Protein 3CER (pdb70)

CATH classification: 3.30.420.40 (+1 more: 3.30.420.150)

InterPro domains:
  IPR003695 Ppx/GppA phosphatase, N-terminal [PF02541] (22-323)
  IPR043129 ATPase, nucleotide binding domain [SSF53067] (8-129)
  IPR043129 ATPase, nucleotide binding domain [SSF53067] (137-329)
  IPR050273 GppA/Ppx guanosine pentaphosphate hydrolase [PTHR30005] (5-296)

Foldseek 3Di:
DKFKEKEWEAEQQWIKIFIGIADPVQGGPDPIDIDGLRQLACCLPVLAGDPSSLVSVVVVLLVNLVVCVVDDGPYYAYEYEDSLVRHPCNVVSQVSSCVRNVDRHDYDDQQVLQLLQLCFFPVDDDCVPDFDQEWEWEAAQFKIKTWTADRCPVHRSSHTPFMDMGAHLNNCVVFCPDFQRDPVSLVVLLVVLVVVVVVRCVTDLLLRGPAYEYEDDLQQLCCVLPPQAADQVVQAFDKDWLVSLLVVLVVLLGHLVVQVNRNNRDPSCSSRSNRSSSNVNNVQVVSQVSNCVVPNGGGTIHGYHHTGNRSSRRNVVRVVVVPD/DKWKEKEWEAEQQKIKIFIDIQDPVGGGPDPIDMDRLNQNPPLVPVLATDPSSLVSVLVVLLVVLVVCVVPPGDYYAAEYELVQNSHPCSVVSQVSSCVSRVDGYHHDDPVVLLLLFLCFQPVPDDCVPAFDQEWEWEADQAKIKIWTADRCPPGNSSHTPFMDMGHHLNVLVVQCDDFLRDPVSLVVLLVVLVVVVVVRCVTDQLLRGDAYEYEDDLLQLCCVLPDQAADLPPQAFDKFWLVSLLVVLVVLSRGLVVQVNRNNRDNSCSSRNNSRSSNVNSVQVVSQVSNCVVPNGGHTIHRYHHIGNRSSVCNVVRVVVVVD/DADWFWEKEWEAEQQKIKIFIGIQHPLGGGPDPIDIDGLRQLVCCLPVQAGDPSSLVSVLVVLLVVLVVCVVDDGPYYAYEYEDSLVRHPCNVVSQVSSCVRNVDGYDYDDQQVQQLLQLQFQDRPDPPPVDFDFEWEWEAGQFKIKTWTADRCPVHNSSHTDFMDMGAHLNNCVVFCVDFLRDPVSLVVLLVVLVVVVVVRCVTDLLLRGPAYEYEDDLQLLCCVLPPQAADQVVQAFDKDWLVSLLVVLVVLSRGLVVQVNRHNRPNSCSSRNNSHSSNVNSVLVVSQVSNCVVPNGGHTMHGYHHIGNRSSRCNVVRVVVVVD/DQKFKEKEWEAEQQWIKIFIAIQGPLLGTDDPIDIDGLNQLVCCLVVLAGDPSSLVSVVVVLQVNLVVVVVDDHPYYAAEYEQSLVRHPVVVVSQVVSCVRNVHGYHHDDFVVLQLLFLCFQDPVDPDVVAFDFEWEWEAAQFKIKTWTADRCPPGRSSHTPFMDMGFHLNNCPVACVDFLRDPVSLVVLLVVLLVVVVVRCVGDQLQVGDAYEYEDDLLLLCCVLPPQAESDDVQAFDKDFLVSLLVVLVVLLRHLVVVVNRNHHDPSPSSRNNRHSSNVNSVLVVSQVSNCVRPNGGHTMHGYHHIGNRSSCRSCVGVVVVD/DKEKEKEAAQQWIWIFIGALGGPDDIDIDGLNQLVVCLPVQATDPSSLVSRVVVLLVVLVVCVVDPHPYYAYEYECSLVSHPCSVVRQVVSCVRNPDGYHYDDQQVLQLLQLVFFPVPDDPPPAFDQEWEWEAGQFKIKTWTADRCPVHNSSHTPFMDMGAHLNNCVVFCVDFLRDPVSLVVLLVVLVVVVVVRCVTDLLLRGPAYEYEDDLLLLCCVLPDQAEDDPVQAFDKDFLVSLLVVLVVLSRHLVVVVNRNHHDPSSSSRSNSHSSNVNSVLVVSQVSNCVVPNGGDGIHGYHHIGSRSSVCVPVNVVVD

B-factor: mean 45.7, std 20.5, range [5.38, 118.68]

Radius of gyration: 42.35 Å; Cα contacts (8 Å, |Δi|>4): 3640; chains: 5; bounding box: 99×114×118 Å

Secondary structure (DSSP, 8-state):
--EEEEEEEE-SS-EEEEEEEESTT--EEEEEEEE---TTTTHHHHSS--HHHHHHHHHHHHHHHHHHTTS--SEEEEEE-HHHHH-TTHHHHHHHHHHHHSS--EE--HHHHHHHHHHHHHSS--TTT-PSSEEEEEE-SS-EEEEE---SSSS-TTS-SEEE----S----SS--SSSPPHHHHHHHHHHHHHHHHHHHTTS-GGG-SEEEEESHHHH-------SS--HHHHTT-EEEHHHHHHHHHHHH--HHHHHT-TTS-TTTTTTHHHHHHHHHHHHHHHHHHHHHHHS----EEEEES-SHHHHHHHHHHHHHTT-/--EEEEEEEE-SS-EEEEEEEE-S---EEEEEEEE---TTTTHHHHSS--HHHHHHHHHHHHHHHHHHHHS--SEEEEEE-STTTT-TTHHHHHHHHHHHHSSPPB---HHHHHHHHHHHHHTT--TTT-PSSEEEEEE-SS-EEEEE---SSSS-TTS--EEE----S---TTS--SSSPPHHHHHHHHHHHHHHHHHHHHHS-GGG-SEEEEESHHHH-------SS--HHHHTT-EEEHHHHHHHHHHHH--HHHHTT-TTS-HHHHTTHHHHHHHHHHHHHHHHHHHHHHHS----EEEEES-SHHHHHHHHHHHHHTT-/---EEEEEEEEE-SS-EEEEEEEEETT--EEEEEEEE---TTTTHHHHSS--HHHHHHHHHHHHHHHHHHHHS--SEEEEEE-HHHHH-TTHHHHHHHHHHHHSS--EE--HHHHHHHHHHHHHHSS--TTSPSSEEEEEE-SS-EEEEEE--SSSS-TTSEEEEE----S----SS--SSSPPHHHHHHHHHHHHHHHHHHTTTS-GGG-SEEEEESHHHH-------SS--HHHHTT-EEEHHHHHHHHHHHH--HHHHTT-TTS-TTTTTTHHHHHHHHHHHHHHHHHHHHHHHS----EEEEES-SHHHHHHHHHHHHHHT-/--EEEEEEEEE-SS-EEEEEEEEETT--EEEEEEEE---TTTTHHHH-S--HHHHHHHHHHHHHHHHHHHTS--SEEEEEE-HHHHH-TTHHHHHHHHHHHHSS--EE--HHHHHHHHHHHHHHSS--TTSPSSEEEEEE-SS-EEEEE---SSSS-TTS--EEE----S----SS--SSSPPHHHHHHHHHHHHHHHHHHHHHS-GGG-SEEEEESHHHH--------S-S-GGGTT-EEEHHHHHHHHHHHH--HHHHHT-TTS-GGGTTTHHHHHHHHHHHHHHHHHHHHHHHS----EEEEES--HHHHHHHHHHHHHH-/---EEEEE-SS-EEEEE-----SEEEEEE---TTTTHHHH-S--SSHHHHHHHHHHHHHHHGGGS--S-EEEEE-GGGGS-STHHHHHHHHHTTTSSPPEE--HHHHHHHHHHHHHSS--TTS-PSSEEEEEE-SS-EEEEE---SSSS-TTS--EEE----S----SS--SSSPPHHHHHHHHHHHHHHHHHHTTTS-GGG-SEEEEEHHHHH-------SS--STTTTT-EEEHHHHHHHHHHHH--HHHHTT-TTS-TTTTTTHHHHHHHHHHHHHHHHHHHHHHHS----EEEE-S-SHHHHHHHHHHHHH-

Nearest PDB structures (foldseek):
  1t6c-assembly1_A  TM=7.928E-01  e=6.566E-29  Aquifex aeolicus VF5
  2j4r-assembly2_B  TM=8.210E-01  e=3.905E-28  Aquifex aeolicus
  1t6d-assembly2_B  TM=7.336E-01  e=3.126E-27  Aquifex aeolicus VF5
  7epq-assembly1_B  TM=8.193E-01  e=1.158E-22  Porphyromonas gingivalis ATCC 33277
  3hi0-assembly1_B  TM=8.384E-01  e=1.344E-20  Agrobacterium fabrum str. C58

Solvent-accessible surface area: 65234 Å² total

Structure (mmCIF, N/CA/C/O backbone):
data_3CER
#
_entry.id   3CER
#
_cell.length_a   83.635
_cell.length_b   307.361
_cell.length_c   179.074
_cell.angle_alpha   90.00
_cell.angle_beta   90.00
_cell.angle_gamma   90.00
#
_symmetry.space_group_name_H-M   'C 2 2 21'
#
loop_
_entity.id
_entity.type
_entity.pdbx_description
1 polymer 'Possible exopolyphosphatase-like protein'
2 non-polymer 'SULFATE ION'
3 water water
#
loop_
_atom_site.group_PDB
_atom_site.id
_atom_site.type_symbol
_atom_site.label_atom_id
_atom_site.label_alt_id
_atom_site.label_comp_id
_atom_site.label_asym_id
_atom_site.label_entity_id
_atom_site.label_seq_id
_atom_site.pdbx_PDB_ins_code
_atom_site.Cartn_x
_atom_site.Cartn_y
_atom_site.Cartn_z
_atom_site.occupancy
_atom_site.B_iso_or_equiv
_atom_site.auth_seq_id
_atom_site.auth_comp_id
_atom_site.auth_asym_id
_atom_site.auth_atom_id
_atom_site.pdbx_PDB_model_num
ATOM 1 N N . GLU A 1 14 ? -19.801 36.825 15.158 1.00 66.59 14 GLU A N 1
ATOM 2 C CA . GLU A 1 14 ? -19.496 36.511 13.733 1.00 67.12 14 GLU A CA 1
ATOM 3 C C . GLU A 1 14 ? -18.337 35.521 13.674 1.00 66.02 14 GLU A C 1
ATOM 4 O O . GLU A 1 14 ? -17.282 35.743 14.271 1.00 65.97 14 GLU A O 1
ATOM 10 N N . SER A 1 15 ? -18.546 34.420 12.964 1.00 64.18 15 SER A N 1
ATOM 11 C CA . SER A 1 15 ? -17.519 33.397 12.833 1.00 61.70 15 SER A CA 1
ATOM 12 C C . SER A 1 15 ? -17.750 32.591 11.572 1.00 60.19 15 SER A C 1
ATOM 13 O O . SER A 1 15 ? -18.882 32.233 11.245 1.00 59.96 15 SER A O 1
ATOM 16 N N . VAL A 1 16 ? -16.665 32.302 10.870 1.00 57.89 16 VAL A N 1
ATOM 17 C CA . VAL A 1 16 ? -16.738 31.521 9.653 1.00 54.39 16 VAL A CA 1
ATOM 18 C C . VAL A 1 16 ? -16.159 30.139 9.913 1.00 52.55 16 VAL A C 1
ATOM 19 O O . VAL A 1 16 ? -15.283 29.968 10.764 1.00 51.00 16 VAL A O 1
ATOM 23 N N . THR A 1 17 ? -16.672 29.149 9.192 1.00 50.57 17 THR A N 1
ATOM 24 C CA . THR A 1 17 ? -16.186 27.782 9.312 1.00 47.74 17 THR A CA 1
ATOM 25 C C . THR A 1 17 ? -15.404 27.508 8.030 1.00 45.67 17 THR A C 1
ATOM 26 O O . THR A 1 17 ? -15.966 27.525 6.933 1.00 45.03 17 THR A O 1
ATOM 30 N N . VAL A 1 18 ? -14.105 27.274 8.163 1.00 42.93 18 VAL A N 1
ATOM 31 C CA . VAL A 1 18 ? -13.280 27.038 6.987 1.00 40.33 18 VAL A CA 1
ATOM 32 C C . VAL A 1 18 ? -12.645 25.658 6.935 1.00 38.74 18 VAL A C 1
ATOM 33 O O . VAL A 1 18 ? -12.470 24.989 7.956 1.00 38.82 18 VAL A O 1
ATOM 37 N N . ALA A 1 19 ? -12.312 25.233 5.724 1.00 35.83 19 ALA A N 1
ATOM 38 C CA . ALA A 1 19 ? -11.673 23.946 5.534 1.00 32.09 19 ALA A CA 1
ATOM 39 C C . ALA A 1 19 ? -10.285 24.234 4.990 1.00 29.17 19 ALA A C 1
ATOM 40 O O . ALA A 1 19 ? -10.110 25.134 4.165 1.00 25.23 19 ALA A O 1
ATOM 42 N N . GLY A 1 20 ? -9.299 23.483 5.463 1.00 26.00 20 GLY A N 1
ATOM 43 C CA . GLY A 1 20 ? -7.949 23.687 4.987 1.00 25.63 20 GLY A CA 1
ATOM 44 C C . GLY A 1 20 ? -7.267 22.394 4.598 1.00 25.81 20 GLY A C 1
ATOM 45 O O . GLY A 1 20 ? -7.446 21.359 5.241 1.00 25.20 20 GLY A O 1
ATOM 46 N N . ILE A 1 21 ? -6.493 22.438 3.526 1.00 26.18 21 ILE A N 1
ATOM 47 C CA . ILE A 1 21 ? -5.771 21.250 3.109 1.00 26.54 21 ILE A CA 1
ATOM 48 C C . ILE A 1 21 ? -4.314 21.609 2.911 1.00 25.73 21 ILE A C 1
ATOM 49 O O . ILE A 1 21 ? -3.989 22.584 2.240 1.00 25.43 21 ILE A O 1
ATOM 54 N N . ASP A 1 22 ? -3.449 20.818 3.530 1.00 26.58 22 ASP A N 1
ATOM 55 C CA . ASP A 1 22 ? -2.008 20.998 3.442 1.00 27.11 22 ASP A CA 1
ATOM 56 C C . ASP A 1 22 ? -1.460 19.779 2.700 1.00 26.38 22 ASP A C 1
ATOM 57 O O . ASP A 1 22 ? -1.450 18.673 3.227 1.00 24.34 22 ASP A O 1
ATOM 62 N N . CYS A 1 23 ? -1.026 19.993 1.467 1.00 27.30 23 CYS A N 1
ATOM 63 C CA . CYS A 1 23 ? -0.499 18.918 0.636 1.00 28.00 23 CYS A CA 1
ATOM 64 C C . CYS A 1 23 ? 1.021 18.989 0.587 1.00 27.96 23 CYS A C 1
ATOM 65 O O . CYS A 1 23 ? 1.586 19.825 -0.121 1.00 28.24 23 CYS A O 1
ATOM 68 N N . GLY A 1 24 ? 1.676 18.108 1.336 1.00 28.32 24 GLY A N 1
ATOM 69 C CA . GLY A 1 24 ? 3.127 18.107 1.386 1.00 28.65 24 GLY A CA 1
ATOM 70 C C . GLY A 1 24 ? 3.814 17.098 0.486 1.00 30.05 24 GLY A C 1
ATOM 71 O O . GLY A 1 24 ? 3.280 16.682 -0.540 1.00 31.36 24 GLY A O 1
ATOM 72 N N . THR A 1 25 ? 5.011 16.695 0.888 1.00 29.67 25 THR A N 1
ATOM 73 C CA .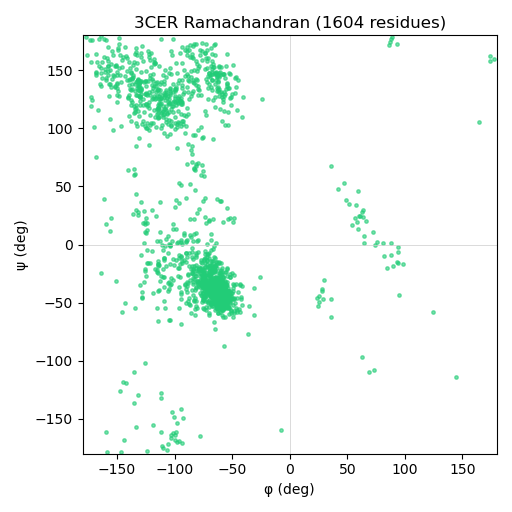 THR A 1 25 ? 5.800 15.751 0.115 1.00 28.22 25 THR A CA 1
ATOM 74 C C . THR A 1 25 ? 5.531 14.304 0.515 1.00 28.18 25 THR A C 1
ATOM 75 O O . THR A 1 25 ? 5.544 13.413 -0.326 1.00 25.83 25 THR A O 1
ATOM 79 N N . ASN A 1 26 ? 5.279 14.072 1.796 1.00 29.17 26 ASN A N 1
ATOM 80 C CA . ASN A 1 26 ? 5.020 12.719 2.255 1.00 31.79 26 ASN A CA 1
ATOM 81 C C . ASN A 1 26 ? 3.535 12.476 2.498 1.00 31.79 26 ASN A C 1
ATOM 82 O O . ASN A 1 26 ? 3.043 11.352 2.360 1.00 30.96 26 ASN A O 1
ATOM 87 N N . SER A 1 27 ? 2.813 13.532 2.853 1.00 31.54 27 SER A N 1
ATOM 88 C CA . SER A 1 27 ? 1.399 13.381 3.131 1.00 30.95 27 SER A CA 1
ATOM 89 C C . SER A 1 27 ? 0.538 14.583 2.789 1.00 30.15 27 SER A C 1
ATOM 90 O O . SER A 1 27 ? 1.036 15.643 2.407 1.00 28.40 27 SER A O 1
ATOM 93 N N . ILE A 1 28 ? -0.770 14.380 2.900 1.00 29.58 28 ILE A N 1
ATOM 94 C CA . ILE A 1 28 ? -1.759 15.415 2.637 1.00 28.43 28 ILE A CA 1
ATOM 95 C C . ILE A 1 28 ? -2.706 15.380 3.837 1.00 28.95 28 ILE A C 1
ATOM 96 O O . ILE A 1 28 ? -3.086 14.303 4.312 1.00 28.28 28 ILE A O 1
ATOM 101 N N . ARG A 1 29 ? -3.069 16.552 4.342 1.00 28.42 29 ARG A N 1
ATOM 102 C CA . ARG A 1 29 ? -3.920 16.620 5.521 1.00 29.30 29 ARG A CA 1
ATOM 103 C C . ARG A 1 29 ? -5.122 17.535 5.329 1.00 28.76 29 ARG A C 1
ATOM 104 O O . ARG A 1 29 ? -5.056 18.524 4.595 1.00 29.72 29 ARG A O 1
ATOM 112 N N . LEU A 1 30 ? -6.224 17.194 5.988 1.00 28.29 30 LEU A N 1
ATOM 113 C CA . LEU A 1 30 ? -7.442 17.998 5.915 1.00 29.85 30 LEU A CA 1
ATOM 114 C C . LEU A 1 30 ? -7.828 18.451 7.310 1.00 29.41 30 LEU A C 1
ATOM 115 O O . LEU A 1 30 ? -7.653 17.713 8.278 1.00 28.90 30 LEU A O 1
ATOM 120 N N . LYS A 1 31 ? -8.345 19.667 7.416 1.00 31.05 31 LYS A N 1
ATOM 121 C CA . LYS A 1 31 ? -8.791 20.181 8.709 1.00 33.04 31 LYS A CA 1
ATOM 122 C C . LYS A 1 31 ? -9.902 21.190 8.475 1.00 32.35 31 LYS A C 1
ATOM 123 O O . LYS A 1 31 ? -9.814 22.017 7.571 1.00 33.15 31 LYS A O 1
ATOM 129 N N . ILE A 1 32 ? -10.950 21.109 9.284 1.00 32.66 32 ILE A N 1
ATOM 130 C CA . ILE A 1 32 ? -12.072 22.031 9.169 1.00 32.47 32 ILE A CA 1
ATOM 131 C C . ILE A 1 32 ? -12.324 22.601 10.557 1.00 30.96 32 ILE A C 1
ATOM 132 O O . ILE A 1 32 ? -12.350 21.862 11.546 1.00 28.48 32 ILE A O 1
ATOM 137 N N . ALA A 1 33 ? -12.498 23.912 10.647 1.00 30.41 33 ALA A N 1
ATOM 138 C CA . ALA A 1 33 ? -12.727 24.499 11.956 1.00 34.52 33 ALA A CA 1
ATOM 139 C C . ALA A 1 33 ? -13.490 25.803 11.910 1.00 36.72 33 ALA A C 1
ATOM 140 O O . ALA A 1 33 ? -13.663 26.403 10.844 1.00 36.91 33 ALA A O 1
ATOM 142 N N . ARG A 1 34 ? -13.949 26.218 13.088 1.00 40.58 34 ARG A N 1
ATOM 143 C CA . ARG A 1 34 ? -14.676 27.469 13.268 1.00 44.09 34 ARG A CA 1
ATOM 144 C C . ARG A 1 34 ? -13.647 28.521 13.664 1.00 45.13 34 ARG A C 1
ATOM 145 O O . ARG A 1 34 ? -12.769 28.260 14.487 1.00 45.03 34 ARG A O 1
ATOM 153 N N . VAL A 1 35 ? -13.754 29.708 13.087 1.00 46.75 35 VAL A N 1
ATOM 154 C CA . VAL A 1 35 ? -12.821 30.768 13.417 1.00 48.42 35 VAL A CA 1
ATOM 155 C C . VAL A 1 35 ? -13.524 32.080 13.738 1.00 49.93 35 VAL A C 1
ATOM 156 O O . VAL A 1 35 ? -14.366 32.557 12.973 1.00 49.16 35 VAL A O 1
ATOM 160 N N . ASP A 1 36 ? -13.177 32.648 14.887 1.00 51.49 36 ASP A N 1
ATOM 161 C CA . ASP A 1 36 ? -13.718 33.927 15.321 1.00 53.73 36 ASP A CA 1
ATOM 162 C C . ASP A 1 36 ? -12.597 34.673 16.043 1.00 56.21 36 ASP A C 1
ATOM 163 O O . ASP A 1 36 ? -11.436 34.267 15.965 1.00 56.99 36 ASP A O 1
ATOM 168 N N . ALA A 1 37 ? -12.930 35.756 16.738 1.00 57.56 37 ALA A N 1
ATOM 169 C CA . ALA A 1 37 ? -11.915 36.533 17.438 1.00 58.96 37 ALA A CA 1
ATOM 170 C C . ALA A 1 37 ? -11.130 35.717 18.463 1.00 59.95 37 ALA A C 1
ATOM 171 O O . ALA A 1 37 ? -9.974 36.026 18.747 1.00 60.33 37 ALA A O 1
ATOM 173 N N . ASP A 1 38 ? -11.745 34.680 19.020 1.00 60.73 38 ASP A N 1
ATOM 174 C CA . ASP A 1 38 ? -11.061 33.860 20.018 1.00 61.99 38 ASP A CA 1
ATOM 175 C C . ASP A 1 38 ? -10.372 32.619 19.440 1.00 61.42 38 ASP A C 1
ATOM 176 O O . ASP A 1 38 ? -10.574 31.502 19.924 1.00 61.30 38 ASP A O 1
ATOM 181 N N . GLY A 1 39 ? -9.555 32.818 18.409 1.00 60.56 39 GLY A N 1
ATOM 182 C CA . GLY A 1 39 ? -8.852 31.704 17.797 1.00 59.97 39 GLY A CA 1
ATOM 183 C C . GLY A 1 39 ? -9.730 30.791 16.960 1.00 59.84 39 GLY A C 1
ATOM 184 O O . GLY A 1 39 ? -10.718 31.223 16.368 1.00 59.33 39 GLY A O 1
ATOM 193 N N . HIS A 1 41 ? -11.792 26.832 16.502 1.00 57.38 41 HIS A N 1
ATOM 194 C CA . HIS A 1 41 ? -12.433 25.750 17.227 1.00 56.50 41 HIS A CA 1
ATOM 195 C C . HIS A 1 41 ? -12.599 24.549 16.309 1.00 56.35 41 HIS A C 1
ATOM 196 O O . HIS A 1 41 ? -13.308 24.601 15.303 1.00 55.65 41 HIS A O 1
ATOM 203 N N . GLU A 1 42 ? -11.917 23.472 16.671 1.00 56.71 42 GLU A N 1
ATOM 204 C CA . GLU A 1 42 ? -11.926 22.237 15.908 1.00 57.98 42 GLU A CA 1
ATOM 205 C C . GLU A 1 42 ? -13.319 21.694 15.595 1.00 58.08 42 GLU A C 1
ATOM 206 O O . GLU A 1 42 ? -14.193 21.657 16.458 1.00 59.11 42 GLU A O 1
ATOM 212 N N . VAL A 1 43 ? -13.511 21.293 14.343 1.00 57.41 43 VAL A N 1
ATOM 213 C CA . VAL A 1 43 ? -14.763 20.700 13.886 1.00 56.54 43 VAL A CA 1
ATOM 214 C C . VAL A 1 43 ? -14.369 19.303 13.418 1.00 55.80 43 VAL A C 1
ATOM 215 O O . VAL A 1 43 ? -15.060 18.316 13.673 1.00 54.95 43 VAL A O 1
ATOM 219 N N . VAL A 1 44 ? -13.233 19.248 12.731 1.00 54.98 44 VAL A N 1
ATOM 220 C CA . VAL A 1 44 ? -12.671 18.006 12.221 1.00 53.77 44 VAL A CA 1
ATOM 221 C C . VAL A 1 44 ? -11.196 17.982 12.577 1.00 51.41 44 VAL A C 1
ATOM 222 O O . VAL A 1 44 ? -10.392 18.664 11.946 1.00 51.22 44 VAL A O 1
ATOM 226 N N . PRO A 1 45 ? -10.819 17.234 13.619 1.00 50.26 45 PRO A N 1
ATOM 227 C CA . PRO A 1 45 ? -9.386 17.220 13.924 1.00 49.73 45 PRO A CA 1
ATOM 228 C C . PRO A 1 45 ? -8.634 16.578 12.740 1.00 48.41 45 PRO A C 1
ATOM 229 O O . PRO A 1 45 ? -9.126 15.625 12.124 1.00 49.05 45 PRO A O 1
ATOM 233 N N . ARG A 1 46 ? -7.461 17.124 12.429 1.00 44.31 46 ARG A N 1
ATOM 234 C CA . ARG A 1 46 ? -6.621 16.670 11.326 1.00 39.69 46 ARG A CA 1
ATOM 235 C C . ARG A 1 46 ? -6.781 15.234 10.836 1.00 35.59 46 ARG A C 1
ATOM 236 O O . ARG A 1 46 ? -6.681 14.284 11.602 1.00 32.74 46 ARG A O 1
ATOM 244 N N . ILE A 1 47 ? -7.037 15.088 9.544 1.00 32.39 47 ILE A N 1
ATOM 245 C CA . ILE A 1 47 ? -7.157 13.770 8.938 1.00 32.36 47 ILE A CA 1
ATOM 246 C C . ILE A 1 47 ? -5.902 13.603 8.089 1.00 30.37 47 ILE A C 1
ATOM 247 O O . ILE A 1 47 ? -5.675 14.358 7.138 1.00 29.62 47 ILE A O 1
ATOM 252 N N . LEU A 1 48 ? -5.088 12.618 8.455 1.00 30.98 48 LEU A N 1
ATOM 253 C CA . LEU A 1 48 ? -3.825 12.337 7.773 1.00 30.91 48 LEU A CA 1
ATOM 254 C C . LEU A 1 48 ? -3.865 11.193 6.765 1.00 30.25 48 LEU A C 1
ATOM 255 O O . LEU A 1 48 ? -4.371 10.106 7.054 1.00 30.92 48 LEU A O 1
ATOM 260 N N . ARG A 1 49 ? -3.315 11.451 5.586 1.00 27.61 49 ARG A N 1
ATOM 261 C CA . ARG A 1 49 ? -3.228 10.455 4.526 1.00 26.60 49 ARG A CA 1
ATOM 262 C C . ARG A 1 49 ? -1.790 10.599 4.024 1.00 25.70 49 ARG A C 1
ATOM 263 O O . ARG A 1 49 ? -1.420 11.633 3.476 1.00 26.84 49 ARG A O 1
ATOM 271 N N . VAL A 1 50 ? -0.977 9.572 4.230 1.00 27.37 50 VAL A N 1
ATOM 272 C CA . VAL A 1 50 ? 0.414 9.597 3.796 1.00 26.68 50 VAL A CA 1
ATOM 273 C C . VAL A 1 50 ? 0.461 9.070 2.366 1.00 28.23 50 VAL A C 1
ATOM 274 O O . VAL A 1 50 ? 0.678 7.883 2.148 1.00 29.90 50 VAL A O 1
ATOM 278 N N . ILE A 1 51 ? 0.257 9.962 1.400 1.00 27.78 51 ILE A N 1
ATOM 279 C CA . ILE A 1 51 ? 0.232 9.606 -0.014 1.00 27.64 51 ILE A CA 1
ATOM 280 C C . ILE A 1 51 ? 1.571 9.676 -0.747 1.00 29.75 51 ILE A C 1
ATOM 281 O O . ILE A 1 51 ? 1.653 9.299 -1.918 1.00 29.49 51 ILE A O 1
ATOM 286 N N . ARG A 1 52 ? 2.605 10.188 -0.083 1.00 33.45 52 ARG A N 1
ATOM 287 C CA . ARG A 1 52 ? 3.944 10.278 -0.681 1.00 34.64 52 ARG A CA 1
ATOM 288 C C . ARG A 1 52 ? 3.907 10.847 -2.083 1.00 33.32 52 ARG A C 1
ATOM 289 O O . ARG A 1 52 ? 4.436 10.249 -3.014 1.00 35.51 52 ARG A O 1
ATOM 297 N N . LEU A 1 53 ? 3.279 12.000 -2.232 1.00 32.33 53 LEU A N 1
ATOM 298 C CA . LEU A 1 53 ? 3.168 12.644 -3.528 1.00 31.16 53 LEU A CA 1
ATOM 299 C C . LEU A 1 53 ? 4.511 13.091 -4.092 1.00 31.71 53 LEU A C 1
ATOM 300 O O . LEU A 1 53 ? 4.660 13.245 -5.300 1.00 32.13 53 LEU A O 1
ATOM 305 N N . GLY A 1 54 ? 5.488 13.306 -3.220 1.00 31.59 54 GLY A N 1
ATOM 306 C CA . GLY A 1 54 ? 6.787 13.766 -3.684 1.00 32.72 54 GLY A CA 1
ATOM 307 C C . GLY A 1 54 ? 7.784 12.666 -3.988 1.00 32.72 54 GLY A C 1
ATOM 308 O O . GLY A 1 54 ? 8.966 12.929 -4.212 1.00 31.80 54 GLY A O 1
ATOM 309 N N . GLN A 1 55 ? 7.302 11.430 -3.990 1.00 33.69 55 GLN A N 1
ATOM 310 C CA . GLN A 1 55 ? 8.131 10.261 -4.264 1.00 34.53 55 GLN A CA 1
ATOM 311 C C . GLN A 1 55 ? 8.938 10.417 -5.555 1.00 34.11 55 GLN A C 1
ATOM 312 O O . GLN A 1 55 ? 8.374 10.615 -6.631 1.00 33.59 55 GLN A O 1
ATOM 318 N N . ASP A 1 56 ? 10.262 10.356 -5.423 1.00 34.13 56 ASP A N 1
ATOM 319 C CA . ASP A 1 56 ? 11.198 10.466 -6.542 1.00 32.14 56 ASP A CA 1
ATOM 320 C C . ASP A 1 56 ? 11.204 11.808 -7.265 1.00 32.29 56 ASP A C 1
ATOM 321 O O . ASP A 1 56 ? 11.875 11.962 -8.300 1.00 30.09 56 ASP A O 1
ATOM 326 N N . VAL A 1 57 ? 10.480 12.786 -6.725 1.00 30.92 57 VAL A N 1
ATOM 327 C CA . VAL A 1 57 ? 10.446 14.099 -7.350 1.00 29.05 57 VAL A CA 1
ATOM 328 C C . VAL A 1 57 ? 11.813 14.784 -7.287 1.00 29.48 57 VAL A C 1
ATOM 329 O O . VAL A 1 57 ? 12.195 15.491 -8.216 1.00 27.95 57 VAL A O 1
ATOM 333 N N . ASP A 1 58 ? 12.553 14.569 -6.201 1.00 31.11 58 ASP A N 1
ATOM 334 C CA . ASP A 1 58 ? 13.867 15.191 -6.061 1.00 33.52 58 ASP A CA 1
ATOM 335 C C . ASP A 1 58 ? 14.755 14.839 -7.243 1.00 35.55 58 ASP A C 1
ATOM 336 O O . ASP A 1 58 ? 15.529 15.667 -7.718 1.00 35.07 58 ASP A O 1
ATOM 341 N N . LYS A 1 59 ? 14.637 13.605 -7.721 1.00 37.34 59 LYS A N 1
ATOM 342 C CA . LYS A 1 59 ? 15.432 13.157 -8.853 1.00 39.99 59 LYS A CA 1
ATOM 343 C C . LYS A 1 59 ? 14.780 13.495 -10.198 1.00 40.17 59 LYS A C 1
ATOM 344 O O . LYS A 1 59 ? 15.405 14.107 -11.060 1.00 40.31 59 LYS A O 1
ATOM 350 N N . THR A 1 60 ? 13.515 13.118 -10.355 1.00 41.85 60 THR A N 1
ATOM 351 C CA . THR A 1 60 ? 12.774 13.308 -11.606 1.00 42.19 60 THR A CA 1
ATOM 352 C C . THR A 1 60 ? 12.193 14.685 -11.907 1.00 44.15 60 THR A C 1
ATOM 353 O O . THR A 1 60 ? 11.939 15.007 -13.069 1.00 45.06 60 THR A O 1
ATOM 357 N N . HIS A 1 61 ? 11.966 15.491 -10.878 1.00 43.74 61 HIS A N 1
ATOM 358 C CA . HIS A 1 61 ? 11.403 16.822 -11.076 1.00 44.04 61 HIS A CA 1
ATOM 359 C C . HIS A 1 61 ? 9.991 16.792 -11.652 1.00 42.44 61 HIS A C 1
ATOM 360 O O . HIS A 1 61 ? 9.592 17.705 -12.382 1.00 40.42 61 HIS A O 1
ATOM 367 N N . ARG A 1 62 ? 9.242 15.739 -11.341 1.00 41.50 62 ARG A N 1
ATOM 368 C CA . ARG A 1 62 ? 7.862 15.619 -11.807 1.00 41.03 62 ARG A CA 1
ATOM 369 C C . ARG A 1 62 ? 7.149 14.540 -10.991 1.00 39.42 62 ARG A C 1
ATOM 370 O O . ARG A 1 62 ? 7.783 13.623 -10.479 1.00 38.81 62 ARG A O 1
ATOM 378 N N . PHE A 1 63 ? 5.833 14.673 -10.849 1.00 37.43 63 PHE A N 1
ATOM 379 C CA . PHE A 1 63 ? 5.048 13.708 -10.090 1.00 36.39 63 PHE A CA 1
ATOM 380 C C . PHE A 1 63 ? 4.924 12.411 -10.862 1.00 36.49 63 PHE A C 1
ATOM 381 O O . PHE A 1 63 ? 4.757 12.427 -12.082 1.00 38.46 63 PHE A O 1
ATOM 389 N N . ALA A 1 64 ? 4.974 11.295 -10.146 1.00 35.53 64 ALA A N 1
ATOM 390 C CA . ALA A 1 64 ? 4.816 9.983 -10.765 1.00 36.15 64 ALA A CA 1
ATOM 391 C C . ALA A 1 64 ? 3.316 9.695 -10.844 1.00 37.02 64 ALA A C 1
ATOM 392 O O . ALA A 1 64 ? 2.537 10.151 -9.992 1.00 36.01 64 ALA A O 1
ATOM 394 N N . ASP A 1 65 ? 2.917 8.937 -11.862 1.00 37.96 65 ASP A N 1
ATOM 395 C CA . ASP A 1 65 ? 1.514 8.595 -12.073 1.00 37.69 65 ASP A CA 1
ATOM 396 C C . ASP A 1 65 ? 0.814 7.985 -10.865 1.00 36.27 65 ASP A C 1
ATOM 397 O O . ASP A 1 65 ? -0.346 8.298 -10.601 1.00 36.87 65 ASP A O 1
ATOM 402 N N . GLU A 1 66 ? 1.504 7.112 -10.137 1.00 34.87 66 GLU A N 1
ATOM 403 C CA . GLU A 1 66 ? 0.901 6.455 -8.976 1.00 34.40 66 GLU A CA 1
ATOM 404 C C . GLU A 1 66 ? 0.776 7.410 -7.796 1.00 33.16 66 GLU A C 1
ATOM 405 O O . GLU A 1 66 ? -0.068 7.217 -6.912 1.00 31.99 66 GLU A O 1
ATOM 411 N N . ALA A 1 67 ? 1.641 8.421 -7.776 1.00 31.14 67 ALA A N 1
ATOM 412 C CA . ALA A 1 67 ? 1.631 9.424 -6.723 1.00 30.07 67 ALA A CA 1
ATOM 413 C C . ALA A 1 67 ? 0.392 10.273 -6.988 1.00 30.11 67 ALA A C 1
ATOM 414 O O . ALA A 1 67 ? -0.462 10.438 -6.122 1.00 30.70 67 ALA A O 1
ATOM 416 N N . LEU A 1 68 ? 0.300 10.790 -8.207 1.00 30.50 68 LEU A N 1
ATOM 417 C CA . LEU A 1 68 ? -0.837 11.588 -8.629 1.00 29.72 68 LEU A CA 1
ATOM 418 C C . LEU A 1 68 ? -2.121 10.879 -8.216 1.00 31.65 68 LEU A C 1
ATOM 419 O O . LEU A 1 68 ? -2.973 11.443 -7.525 1.00 31.99 68 LEU A O 1
ATOM 424 N N . GLU A 1 69 ? -2.244 9.627 -8.638 1.00 31.99 69 GLU A N 1
ATOM 425 C CA . GLU A 1 69 ? -3.427 8.832 -8.344 1.00 33.24 69 GLU A CA 1
ATOM 426 C C . GLU A 1 69 ? -3.696 8.657 -6.850 1.00 33.37 69 GLU A C 1
ATOM 427 O O . GLU A 1 69 ? -4.847 8.697 -6.426 1.00 35.24 69 GLU A O 1
ATOM 433 N N . ARG A 1 70 ? -2.656 8.464 -6.044 1.00 32.26 70 ARG A N 1
ATOM 434 C CA . ARG A 1 70 ? -2.874 8.316 -4.609 1.00 31.83 70 ARG A CA 1
ATOM 435 C C . ARG A 1 70 ? -3.418 9.640 -4.070 1.00 32.53 70 ARG A C 1
ATOM 436 O O . ARG A 1 70 ? -4.238 9.664 -3.153 1.00 32.93 70 ARG A O 1
ATOM 444 N N . ALA A 1 71 ? -2.964 10.738 -4.660 1.00 31.58 71 ALA A N 1
ATOM 445 C CA . ALA A 1 71 ? -3.405 12.061 -4.243 1.00 32.71 71 ALA A CA 1
ATOM 446 C C . ALA A 1 71 ? -4.872 12.276 -4.609 1.00 33.38 71 ALA A C 1
ATOM 447 O O . ALA A 1 71 ? -5.632 12.852 -3.826 1.00 34.15 71 ALA A O 1
ATOM 449 N N . TYR A 1 72 ? -5.277 11.803 -5.786 1.00 32.54 72 TYR A N 1
ATOM 450 C CA . TYR A 1 72 ? -6.659 11.973 -6.202 1.00 31.48 72 TYR A CA 1
ATOM 451 C C . TYR A 1 72 ? -7.569 11.119 -5.348 1.00 31.79 72 TYR A C 1
ATOM 452 O O . TYR A 1 72 ? -8.699 11.499 -5.076 1.00 34.07 72 TYR A O 1
ATOM 461 N N . VAL A 1 73 ? -7.081 9.969 -4.908 1.00 31.61 73 VAL A N 1
ATOM 462 C CA . VAL A 1 73 ? -7.889 9.123 -4.051 1.00 32.09 73 VAL A CA 1
ATOM 463 C C . VAL A 1 73 ? -8.133 9.876 -2.745 1.00 34.31 73 VAL A C 1
ATOM 464 O O . VAL A 1 73 ? -9.265 9.962 -2.262 1.00 35.23 73 VAL A O 1
ATOM 468 N N . ALA A 1 74 ? -7.063 10.425 -2.177 1.00 33.88 74 ALA A N 1
ATOM 469 C CA . ALA A 1 74 ? -7.174 11.173 -0.932 1.00 33.52 74 ALA A CA 1
ATOM 470 C C . ALA A 1 74 ? -8.071 12.390 -1.140 1.00 32.82 74 ALA A C 1
ATOM 471 O O . ALA A 1 74 ? -8.930 12.681 -0.311 1.00 31.85 74 ALA A O 1
ATOM 473 N N . ALA A 1 75 ? -7.864 13.091 -2.252 1.00 32.46 75 ALA A N 1
ATOM 474 C CA . ALA A 1 75 ? -8.652 14.275 -2.576 1.00 33.06 75 ALA A CA 1
ATOM 475 C C . ALA A 1 75 ? -10.138 13.958 -2.566 1.00 34.69 75 ALA A C 1
ATOM 476 O O . ALA A 1 75 ? -10.907 14.625 -1.880 1.00 36.29 75 ALA A O 1
ATOM 478 N N . ARG A 1 76 ? -10.536 12.933 -3.318 1.00 35.20 76 ARG A N 1
ATOM 479 C CA . ARG A 1 76 ? -11.937 12.533 -3.394 1.00 35.73 76 ARG A CA 1
ATOM 480 C C . ARG A 1 76 ? -12.529 12.180 -2.030 1.00 36.41 76 ARG A C 1
ATOM 481 O O . ARG A 1 76 ? -13.714 12.417 -1.787 1.00 37.70 76 ARG A O 1
ATOM 489 N N . GLU A 1 77 ? -11.729 11.604 -1.141 1.00 36.20 77 GLU A N 1
ATOM 490 C CA . GLU A 1 77 ? -12.237 11.287 0.188 1.00 37.69 77 GLU A CA 1
ATOM 491 C C . GLU A 1 77 ? -12.464 12.590 0.967 1.00 39.95 77 GLU A C 1
ATOM 492 O O . GLU A 1 77 ? -13.457 12.731 1.681 1.00 41.17 77 GLU A O 1
ATOM 498 N N . PHE A 1 78 ? -11.535 13.535 0.830 1.00 40.27 78 PHE A N 1
ATOM 499 C CA . PHE A 1 78 ? -11.647 14.825 1.507 1.00 41.29 78 PHE A CA 1
ATOM 500 C C . PHE A 1 78 ? -12.870 15.586 1.000 1.00 42.29 78 PHE A C 1
ATOM 501 O O . PHE A 1 78 ? -13.586 16.212 1.783 1.00 43.10 78 PHE A O 1
ATOM 509 N N . ALA A 1 79 ? -13.099 15.544 -0.309 1.00 42.51 79 ALA A N 1
ATOM 510 C CA . ALA A 1 79 ? -14.260 16.210 -0.885 1.00 43.64 79 ALA A CA 1
ATOM 511 C C . ALA A 1 79 ? -15.497 15.642 -0.199 1.00 43.81 79 ALA A C 1
ATOM 512 O O . ALA A 1 79 ? -16.453 16.361 0.086 1.00 44.17 79 ALA A O 1
ATOM 514 N N . GLY A 1 80 ? -15.459 14.341 0.072 1.00 44.70 80 GLY A N 1
ATOM 515 C CA . GLY A 1 80 ? -16.574 13.678 0.723 1.00 45.23 80 GLY A CA 1
ATOM 516 C C . GLY A 1 80 ? -16.757 14.115 2.161 1.00 45.48 80 GLY A C 1
ATOM 517 O O . GLY A 1 80 ? -17.883 14.295 2.624 1.00 46.15 80 GLY A O 1
ATOM 518 N N . VAL A 1 81 ? -15.654 14.293 2.876 1.00 44.97 81 VAL A N 1
ATOM 519 C CA . VAL A 1 81 ? -15.723 14.701 4.272 1.00 45.26 81 VAL A CA 1
ATOM 520 C C . VAL A 1 81 ? -16.204 16.140 4.383 1.00 46.53 81 VAL A C 1
ATOM 521 O O . VAL A 1 81 ? -16.991 16.478 5.265 1.00 46.52 81 VAL A O 1
ATOM 525 N N . ILE A 1 82 ? -15.732 16.987 3.479 1.00 47.01 82 ILE A N 1
ATOM 526 C CA . ILE A 1 82 ? -16.127 18.381 3.489 1.00 48.62 82 ILE A CA 1
ATOM 527 C C . ILE A 1 82 ? -17.618 18.523 3.194 1.00 51.40 82 ILE A C 1
ATOM 528 O O . ILE A 1 82 ? -18.302 19.339 3.810 1.00 52.36 82 ILE A O 1
ATOM 533 N N . ALA A 1 83 ? -18.119 17.718 2.262 1.00 53.31 83 ALA A N 1
ATOM 534 C CA . ALA A 1 83 ? -19.525 17.771 1.884 1.00 54.41 83 ALA A CA 1
ATOM 535 C C . ALA A 1 83 ? -20.452 17.277 2.991 1.00 55.86 83 ALA A C 1
ATOM 536 O O . ALA A 1 83 ? -21.665 17.204 2.802 1.00 57.70 83 ALA A O 1
ATOM 538 N N . GLU A 1 84 ? -19.890 16.942 4.146 1.00 56.53 84 GLU A N 1
ATOM 539 C CA . GLU A 1 84 ? -20.699 16.457 5.260 1.00 57.72 84 GLU A CA 1
ATOM 540 C C . GLU A 1 84 ? -20.934 17.560 6.294 1.00 58.23 84 GLU A C 1
ATOM 541 O O . GLU A 1 84 ? -21.388 17.294 7.406 1.00 58.78 84 GLU A O 1
ATOM 547 N N . HIS A 1 85 ? -20.626 18.795 5.916 1.00 58.07 85 HIS A N 1
ATOM 548 C CA . HIS A 1 85 ? -20.794 19.945 6.801 1.00 58.36 85 HIS A CA 1
ATOM 549 C C . HIS A 1 85 ? -20.532 21.203 5.980 1.00 57.43 85 HIS A C 1
ATOM 550 O O . HIS A 1 85 ? -19.466 21.353 5.393 1.00 59.00 85 HIS A O 1
ATOM 557 N N . PRO A 1 86 ? -21.493 22.134 5.945 1.00 56.30 86 PRO A N 1
ATOM 558 C CA . PRO A 1 86 ? -21.288 23.354 5.163 1.00 54.92 86 PRO A CA 1
ATOM 559 C C . PRO A 1 86 ? -20.053 24.143 5.594 1.00 53.19 86 PRO A C 1
ATOM 560 O O . PRO A 1 86 ? -19.685 24.159 6.768 1.00 52.14 86 PRO A O 1
ATOM 564 N N . ILE A 1 87 ? -19.415 24.794 4.631 1.00 50.83 87 ILE A N 1
ATOM 565 C CA . ILE A 1 87 ? -18.230 25.579 4.912 1.00 50.29 87 ILE A CA 1
ATOM 566 C C . ILE A 1 87 ? -18.281 26.881 4.131 1.00 49.81 87 ILE A C 1
ATOM 567 O O . ILE A 1 87 ? -18.886 26.954 3.060 1.00 49.83 87 ILE A O 1
ATOM 572 N N . ASP A 1 88 ? -17.637 27.904 4.675 1.00 48.17 88 ASP A N 1
ATOM 573 C CA . ASP A 1 88 ? -17.604 29.211 4.046 1.00 47.68 88 ASP A CA 1
ATOM 574 C C . ASP A 1 88 ? -16.422 29.334 3.087 1.00 47.15 88 ASP A C 1
ATOM 575 O O . ASP A 1 88 ? -16.331 30.298 2.320 1.00 46.45 88 ASP A O 1
ATOM 580 N N . GLY A 1 89 ? -15.515 28.359 3.132 1.00 45.63 89 GLY A N 1
ATOM 581 C CA . GLY A 1 89 ? -14.356 28.406 2.259 1.00 43.18 89 GLY A CA 1
ATOM 582 C C . GLY A 1 89 ? -13.349 27.284 2.441 1.00 42.54 89 GLY A C 1
ATOM 583 O O . GLY A 1 89 ? -13.289 26.620 3.483 1.00 41.46 89 GLY A O 1
ATOM 584 N N . LEU A 1 90 ? -12.545 27.082 1.402 1.00 41.37 90 LEU A N 1
ATOM 585 C CA . LEU A 1 90 ? -11.515 26.053 1.398 1.00 39.15 90 LEU A CA 1
ATOM 586 C C . LEU A 1 90 ? -10.233 26.579 0.782 1.00 38.47 90 LEU A C 1
ATOM 587 O O . LEU A 1 90 ? -10.250 27.217 -0.276 1.00 36.95 90 LEU A O 1
ATOM 592 N N . ARG A 1 91 ? -9.118 26.329 1.456 1.00 36.89 91 ARG A N 1
ATOM 593 C CA . ARG A 1 91 ? -7.840 26.742 0.911 1.00 33.67 91 ARG A CA 1
ATOM 594 C C . ARG A 1 91 ? -7.009 25.478 0.814 1.00 31.27 91 ARG A C 1
ATOM 595 O O . ARG A 1 91 ? -6.828 24.771 1.803 1.00 30.33 91 ARG A O 1
ATOM 603 N N . PHE A 1 92 ? -6.541 25.180 -0.391 1.00 31.44 92 PHE A N 1
ATOM 604 C CA . PHE A 1 92 ? -5.723 23.996 -0.632 1.00 30.55 92 PHE A CA 1
ATOM 605 C C . PHE A 1 92 ? -4.311 24.511 -0.841 1.00 30.08 92 PHE A C 1
ATOM 606 O O . PHE A 1 92 ? -4.033 25.190 -1.834 1.00 28.95 92 PHE A O 1
ATOM 614 N N . VAL A 1 93 ? -3.424 24.201 0.098 1.00 27.72 93 VAL A N 1
ATOM 615 C CA . VAL A 1 93 ? -2.042 24.650 -0.009 1.00 27.40 93 VAL A CA 1
ATOM 616 C C . VAL A 1 93 ? -1.136 23.513 -0.444 1.00 26.15 93 VAL A C 1
ATOM 617 O O . VAL A 1 93 ? -1.219 22.411 0.097 1.00 26.94 93 VAL A O 1
ATOM 621 N N . ALA A 1 94 ? -0.270 23.788 -1.414 1.00 24.75 94 ALA A N 1
ATOM 622 C CA . ALA A 1 94 ? 0.677 22.794 -1.918 1.00 25.22 94 ALA A CA 1
ATOM 623 C C . ALA A 1 94 ? 2.091 23.280 -1.620 1.00 25.94 94 ALA A C 1
ATOM 624 O O . ALA A 1 94 ? 2.402 24.449 -1.830 1.00 25.01 94 ALA A O 1
ATOM 626 N N . THR A 1 95 ? 2.960 22.395 -1.150 1.00 27.62 95 THR A N 1
ATOM 627 C CA . THR A 1 95 ? 4.305 22.841 -0.829 1.00 30.18 95 THR A CA 1
ATOM 628 C C . THR A 1 95 ? 5.479 22.352 -1.685 1.00 31.13 95 THR A C 1
ATOM 629 O O . THR A 1 95 ? 5.426 22.400 -2.916 1.00 30.91 95 THR A O 1
ATOM 633 N N . SER A 1 96 ? 6.542 21.899 -1.027 1.00 30.44 96 SER A N 1
ATOM 634 C CA . SER A 1 96 ? 7.757 21.463 -1.714 1.00 32.26 96 SER A CA 1
ATOM 635 C C . SER A 1 96 ? 7.597 20.545 -2.935 1.00 32.08 96 SER A C 1
ATOM 636 O O . SER A 1 96 ? 8.059 20.876 -4.030 1.00 30.64 96 SER A O 1
ATOM 639 N N . ALA A 1 97 ? 6.961 19.394 -2.746 1.00 32.08 97 ALA A N 1
ATOM 640 C CA . ALA A 1 97 ? 6.772 18.452 -3.841 1.00 31.98 97 ALA A CA 1
ATOM 641 C C . ALA A 1 97 ? 6.146 19.130 -5.071 1.00 33.36 97 ALA A C 1
ATOM 642 O O . ALA A 1 97 ? 6.587 18.906 -6.209 1.00 31.81 97 ALA A O 1
ATOM 644 N N . THR A 1 98 ? 5.130 19.963 -4.849 1.00 31.24 98 THR A N 1
ATOM 645 C CA . THR A 1 98 ? 4.482 20.653 -5.958 1.00 31.26 98 THR A CA 1
ATOM 646 C C . THR A 1 98 ? 5.351 21.780 -6.522 1.00 33.87 98 THR A C 1
ATOM 647 O O . THR A 1 98 ? 5.276 22.097 -7.712 1.00 35.13 98 THR A O 1
ATOM 651 N N . ARG A 1 99 ? 6.176 22.389 -5.674 1.00 35.66 99 ARG A N 1
ATOM 652 C CA . ARG A 1 99 ? 7.045 23.462 -6.137 1.00 37.51 99 ARG A CA 1
ATOM 653 C C . ARG A 1 99 ? 8.052 22.889 -7.121 1.00 38.88 99 ARG A C 1
ATOM 654 O O . ARG A 1 99 ? 8.392 23.520 -8.116 1.00 39.78 99 ARG A O 1
ATOM 662 N N . ASP A 1 100 ? 8.524 21.680 -6.838 1.00 40.87 100 ASP A N 1
ATOM 663 C CA . ASP A 1 100 ? 9.524 21.024 -7.677 1.00 42.27 100 ASP A CA 1
ATOM 664 C C . ASP A 1 100 ? 9.001 20.309 -8.917 1.00 41.49 100 ASP A C 1
ATOM 665 O O . ASP A 1 100 ? 9.728 20.173 -9.896 1.00 40.67 100 ASP A O 1
ATOM 670 N N . ALA A 1 101 ? 7.748 19.861 -8.875 1.00 40.69 101 ALA A N 1
ATOM 671 C CA . ALA A 1 101 ? 7.146 19.132 -9.993 1.00 41.18 101 ALA A CA 1
ATOM 672 C C . ALA A 1 101 ? 6.809 19.975 -11.219 1.00 40.51 101 ALA A C 1
ATOM 673 O O . ALA A 1 101 ? 5.903 20.804 -11.183 1.00 41.38 101 ALA A O 1
ATOM 675 N N . GLU A 1 102 ? 7.538 19.737 -12.307 1.00 40.75 102 GLU A N 1
ATOM 676 C CA . GLU A 1 102 ? 7.339 20.456 -13.565 1.00 41.65 102 GLU A CA 1
ATOM 677 C C . GLU A 1 102 ? 5.985 20.178 -14.219 1.00 39.92 102 GLU A C 1
ATOM 678 O O . GLU A 1 102 ? 5.615 20.851 -15.175 1.00 39.30 102 GLU A O 1
ATOM 684 N N . ASN A 1 103 ? 5.256 19.184 -13.716 1.00 38.95 103 ASN A N 1
ATOM 685 C CA . ASN A 1 103 ? 3.932 18.847 -14.249 1.00 38.82 103 ASN A CA 1
ATOM 686 C C . ASN A 1 103 ? 2.886 19.172 -13.180 1.00 37.85 103 ASN A C 1
ATOM 687 O O . ASN A 1 103 ? 1.896 18.465 -13.017 1.00 36.63 103 ASN A O 1
ATOM 692 N N . ARG A 1 104 ? 3.119 20.258 -12.455 1.00 37.60 104 ARG A N 1
ATOM 693 C CA . ARG A 1 104 ? 2.221 20.685 -11.388 1.00 37.80 104 ARG A CA 1
ATOM 694 C C . ARG A 1 104 ? 0.858 21.167 -11.884 1.00 38.56 104 ARG A C 1
ATOM 695 O O . ARG A 1 104 ? -0.159 20.936 -11.229 1.00 36.69 104 ARG A O 1
ATOM 703 N N . GLU A 1 105 ? 0.838 21.829 -13.038 1.00 39.84 105 GLU A N 1
ATOM 704 C CA . GLU A 1 105 ? -0.413 22.339 -13.587 1.00 42.18 105 GLU A CA 1
ATOM 705 C C . GLU A 1 105 ? -1.429 21.225 -13.790 1.00 42.71 105 GLU A C 1
ATOM 706 O O . GLU A 1 105 ? -2.603 21.370 -13.450 1.00 42.76 105 GLU A O 1
ATOM 712 N N . GLU A 1 106 ? -0.967 20.108 -14.337 1.00 43.26 106 GLU A N 1
ATOM 713 C CA . GLU A 1 106 ? -1.836 18.966 -14.574 1.00 43.27 106 GLU A CA 1
ATOM 714 C C . GLU A 1 106 ? -2.444 18.535 -13.241 1.00 42.30 106 GLU A C 1
ATOM 715 O O . GLU A 1 106 ? -3.635 18.238 -13.146 1.00 41.66 106 GLU A O 1
ATOM 721 N N . PHE A 1 107 ? -1.610 18.511 -12.210 1.00 40.26 107 PHE A N 1
ATOM 722 C CA . PHE A 1 107 ? -2.043 18.126 -10.877 1.00 38.77 107 PHE A CA 1
ATOM 723 C C . PHE A 1 107 ? -3.101 19.084 -10.346 1.00 38.78 107 PHE A C 1
ATOM 724 O O . PHE A 1 107 ? -4.167 18.659 -9.902 1.00 37.97 107 PHE A O 1
ATOM 732 N N . GLU A 1 108 ? -2.799 20.377 -10.402 1.00 40.45 108 GLU A N 1
ATOM 733 C CA . GLU A 1 108 ? -3.719 21.408 -9.921 1.00 40.73 108 GLU A CA 1
ATOM 734 C C . GLU A 1 108 ? -5.046 21.335 -10.679 1.00 40.74 108 GLU A C 1
ATOM 735 O O . GLU A 1 108 ? -6.110 21.517 -10.088 1.00 40.65 108 GLU A O 1
ATOM 741 N N . ASP A 1 109 ? -4.977 21.064 -11.982 1.00 40.15 109 ASP A N 1
ATOM 742 C CA . ASP A 1 109 ? -6.173 20.975 -12.820 1.00 41.20 109 ASP A CA 1
ATOM 743 C C . ASP A 1 109 ? -7.144 19.881 -12.396 1.00 40.39 109 ASP A C 1
ATOM 744 O O . ASP A 1 109 ? -8.349 20.015 -12.584 1.00 40.26 109 ASP A O 1
ATOM 749 N N . GLU A 1 110 ? -6.622 18.805 -11.821 1.00 41.07 110 GLU A N 1
ATOM 750 C CA . GLU A 1 110 ? -7.462 17.692 -11.398 1.00 42.70 110 GLU A CA 1
ATOM 751 C C . GLU A 1 110 ? -8.001 17.849 -9.981 1.00 44.10 110 GLU A C 1
ATOM 752 O O . GLU A 1 110 ? -9.103 17.394 -9.678 1.00 45.17 110 GLU A O 1
ATOM 758 N N . ILE A 1 111 ? -7.223 18.476 -9.105 1.00 44.89 111 ILE A N 1
ATOM 759 C CA . ILE A 1 111 ? -7.669 18.693 -7.732 1.00 44.16 111 ILE A CA 1
ATOM 760 C C . ILE A 1 111 ? -8.771 19.746 -7.798 1.00 45.12 111 ILE A C 1
ATOM 761 O O . ILE A 1 111 ? -9.741 19.719 -7.039 1.00 44.17 111 ILE A O 1
ATOM 766 N N . GLU A 1 112 ? -8.605 20.667 -8.734 1.00 46.37 112 GLU A N 1
ATOM 767 C CA . GLU A 1 112 ? -9.558 21.742 -8.942 1.00 50.02 112 GLU A CA 1
ATOM 768 C C . GLU A 1 112 ? -10.942 21.220 -9.344 1.00 51.24 112 GLU A C 1
ATOM 769 O O . GLU A 1 112 ? -11.961 21.784 -8.939 1.00 52.04 112 GLU A O 1
ATOM 775 N N . ARG A 1 113 ? -10.987 20.141 -10.125 1.00 51.72 113 ARG A N 1
ATOM 776 C CA . ARG A 1 113 ? -12.274 19.596 -10.545 1.00 51.67 113 ARG A CA 1
ATOM 777 C C . ARG A 1 113 ? -12.876 18.645 -9.507 1.00 50.01 113 ARG A C 1
ATOM 778 O O . ARG A 1 113 ? -14.079 18.371 -9.534 1.00 50.56 113 ARG A O 1
ATOM 786 N N . ILE A 1 114 ? -12.043 18.155 -8.591 1.00 48.20 114 ILE A N 1
ATOM 787 C CA . ILE A 1 114 ? -12.493 17.245 -7.537 1.00 45.93 114 ILE A CA 1
ATOM 788 C C . ILE A 1 114 ? -12.936 17.998 -6.289 1.00 47.50 114 ILE A C 1
ATOM 789 O O . ILE A 1 114 ? -13.910 17.609 -5.640 1.00 49.49 114 ILE A O 1
ATOM 794 N N . LEU A 1 115 ? -12.219 19.067 -5.945 1.00 47.10 115 LEU A N 1
ATOM 795 C CA . LEU A 1 115 ? -12.546 19.842 -4.749 1.00 46.56 115 LEU A CA 1
ATOM 796 C C . LEU A 1 115 ? -13.140 21.229 -5.017 1.00 46.73 115 LEU A C 1
ATOM 797 O O . LEU A 1 115 ? -13.675 21.866 -4.108 1.00 46.26 115 LEU A O 1
ATOM 802 N N . GLY A 1 116 ? -13.043 21.699 -6.257 1.00 46.62 116 GLY A N 1
ATOM 803 C CA . GLY A 1 116 ? -13.601 22.997 -6.592 1.00 47.11 116 GLY A CA 1
ATOM 804 C C . GLY A 1 116 ? -12.629 24.154 -6.494 1.00 47.94 116 GLY A C 1
ATOM 805 O O . GLY A 1 116 ? -12.887 25.244 -7.007 1.00 47.84 116 GLY A O 1
ATOM 806 N N . VAL A 1 117 ? -11.503 23.922 -5.835 1.00 48.36 117 VAL A N 1
ATOM 807 C CA . VAL A 1 117 ? -10.509 24.966 -5.672 1.00 47.31 117 VAL A CA 1
ATOM 808 C C . VAL A 1 117 ? -9.186 24.554 -6.293 1.00 47.38 117 VAL A C 1
ATOM 809 O O . VAL A 1 117 ? -8.805 23.388 -6.230 1.00 47.97 117 VAL A O 1
ATOM 813 N N . ARG A 1 118 ? -8.492 25.511 -6.900 1.00 46.89 118 ARG A N 1
ATOM 814 C CA . ARG A 1 118 ? -7.203 25.236 -7.512 1.00 46.33 118 ARG A CA 1
ATOM 815 C C . ARG A 1 118 ? -6.165 25.316 -6.400 1.00 47.24 118 ARG A C 1
ATOM 816 O O . ARG A 1 118 ? -6.172 26.249 -5.595 1.00 46.73 118 ARG A O 1
ATOM 824 N N . PRO A 1 119 ? -5.277 24.319 -6.311 1.00 47.66 119 PRO A N 1
ATOM 825 C CA . PRO A 1 119 ? -4.270 24.380 -5.249 1.00 46.56 119 PRO A CA 1
ATOM 826 C C . PRO A 1 119 ? -3.363 25.604 -5.383 1.00 45.54 119 PRO A C 1
ATOM 827 O O . PRO A 1 119 ? -3.161 26.122 -6.485 1.00 45.12 119 PRO A O 1
ATOM 831 N N . GLU A 1 120 ? -2.833 26.072 -4.257 1.00 44.19 120 GLU A N 1
ATOM 832 C CA . GLU A 1 120 ? -1.925 27.213 -4.263 1.00 42.44 120 GLU A CA 1
ATOM 833 C C . GLU A 1 120 ? -0.514 26.742 -3.943 1.00 40.65 120 GLU A C 1
ATOM 834 O O . GLU A 1 120 ? -0.285 26.071 -2.935 1.00 38.71 120 GLU A O 1
ATOM 840 N N . VAL A 1 121 ? 0.427 27.094 -4.807 1.00 38.79 121 VAL A N 1
ATOM 841 C CA . VAL A 1 121 ? 1.815 26.705 -4.616 1.00 37.95 121 VAL A CA 1
ATOM 842 C C . VAL A 1 121 ? 2.511 27.888 -3.978 1.00 37.36 121 VAL A C 1
ATOM 843 O O . VAL A 1 121 ? 3.143 28.688 -4.666 1.00 36.60 121 VAL A O 1
ATOM 847 N N . ILE A 1 122 ? 2.386 27.996 -2.660 1.00 37.62 122 ILE A N 1
ATOM 848 C CA . ILE A 1 122 ? 2.990 29.095 -1.917 1.00 37.60 122 ILE A CA 1
ATOM 849 C C . ILE A 1 122 ? 4.513 28.985 -1.843 1.00 38.89 122 ILE A C 1
ATOM 850 O O . ILE A 1 122 ? 5.072 27.885 -1.772 1.00 38.67 122 ILE A O 1
ATOM 855 N N . PRO A 1 123 ? 5.211 30.128 -1.866 1.00 38.90 123 PRO A N 1
ATOM 856 C CA . PRO A 1 123 ? 6.672 30.069 -1.789 1.00 39.35 123 PRO A CA 1
ATOM 857 C C . PRO A 1 123 ? 7.120 29.582 -0.401 1.00 40.05 123 PRO A C 1
ATOM 858 O O . PRO A 1 123 ? 6.312 29.483 0.526 1.00 38.50 123 PRO A O 1
ATOM 862 N N . GLY A 1 124 ? 8.407 29.278 -0.271 1.00 40.81 124 GLY A N 1
ATOM 863 C CA . GLY A 1 124 ? 8.946 28.783 0.982 1.00 40.00 124 GLY A CA 1
ATOM 864 C C . GLY A 1 124 ? 8.827 29.671 2.209 1.00 40.80 124 GLY A C 1
ATOM 865 O O . GLY A 1 124 ? 8.675 29.163 3.323 1.00 39.77 124 GLY A O 1
ATOM 866 N N . THR A 1 125 ? 8.896 30.985 2.027 1.00 40.59 125 THR A N 1
ATOM 867 C CA . THR A 1 125 ? 8.798 31.887 3.168 1.00 40.25 125 THR A CA 1
ATOM 868 C C . THR A 1 125 ? 7.363 32.010 3.671 1.00 39.09 125 THR A C 1
ATOM 869 O O . THR A 1 125 ? 7.135 32.203 4.865 1.00 39.23 125 THR A O 1
ATOM 873 N N . GLU A 1 126 ? 6.392 31.892 2.772 1.00 38.06 126 GLU A N 1
ATOM 874 C CA . GLU A 1 126 ? 4.994 31.974 3.185 1.00 36.70 126 GLU A CA 1
ATOM 875 C C . GLU A 1 126 ? 4.655 30.707 3.972 1.00 34.77 126 GLU A C 1
ATOM 876 O O . GLU A 1 126 ? 3.888 30.742 4.939 1.00 34.26 126 GLU A O 1
ATOM 882 N N . GLU A 1 127 ? 5.237 29.590 3.546 1.00 32.04 127 GLU A N 1
ATOM 883 C CA . GLU A 1 127 ? 5.025 28.303 4.210 1.00 31.63 127 GLU A CA 1
ATOM 884 C C . GLU A 1 127 ? 5.554 28.410 5.645 1.00 30.21 127 GLU A C 1
ATOM 885 O O . GLU A 1 127 ? 4.928 27.942 6.594 1.00 29.02 127 GLU A O 1
ATOM 891 N N . ALA A 1 128 ? 6.715 29.040 5.789 1.00 29.87 128 ALA A N 1
ATOM 892 C CA . ALA A 1 128 ? 7.325 29.240 7.095 1.00 30.17 128 ALA A CA 1
ATOM 893 C C . ALA A 1 128 ? 6.466 30.184 7.965 1.00 29.25 128 ALA A C 1
ATOM 894 O O . ALA A 1 128 ? 6.253 29.910 9.141 1.00 28.27 128 ALA A O 1
ATOM 896 N N . ASP A 1 129 ? 5.976 31.283 7.390 1.00 29.59 129 ASP A N 1
ATOM 897 C CA . ASP A 1 129 ? 5.146 32.228 8.143 1.00 30.62 129 ASP A CA 1
ATOM 898 C C . ASP A 1 129 ? 3.919 31.536 8.735 1.00 30.26 129 ASP A C 1
ATOM 899 O O . ASP A 1 129 ? 3.637 31.656 9.928 1.00 30.73 129 ASP A O 1
ATOM 904 N N . LEU A 1 130 ? 3.186 30.816 7.894 1.00 30.16 130 LEU A N 1
ATOM 905 C CA . LEU A 1 130 ? 1.985 30.120 8.334 1.00 29.80 130 LEU A CA 1
ATOM 906 C C . LEU A 1 130 ? 2.298 29.043 9.366 1.00 28.51 130 LEU A C 1
ATOM 907 O O . LEU A 1 130 ? 1.551 28.843 10.327 1.00 26.38 130 LEU A O 1
ATOM 912 N N . SER A 1 131 ? 3.413 28.353 9.164 1.00 28.29 131 SER A N 1
ATOM 913 C CA . SER A 1 131 ? 3.828 27.290 10.068 1.00 27.18 131 SER A CA 1
ATOM 914 C C . SER A 1 131 ? 4.130 27.888 11.446 1.00 25.76 131 SER A C 1
ATOM 915 O O . SER A 1 131 ? 3.829 27.301 12.483 1.00 23.63 131 SER A O 1
ATOM 918 N N . PHE A 1 132 ? 4.721 29.075 11.444 1.00 26.16 132 PHE A N 1
ATOM 919 C CA . PHE A 1 132 ? 5.043 29.770 12.679 1.00 26.44 132 PHE A CA 1
ATOM 920 C C . PHE A 1 132 ? 3.736 30.164 13.378 1.00 26.40 132 PHE A C 1
ATOM 921 O O . PHE A 1 132 ? 3.599 30.024 14.597 1.00 26.97 132 PHE A O 1
ATOM 929 N N . LEU A 1 133 ? 2.780 30.651 12.596 1.00 26.07 133 LEU A N 1
ATOM 930 C CA . LEU A 1 133 ? 1.476 31.046 13.131 1.00 27.48 133 LEU A CA 1
ATOM 931 C C . LEU A 1 133 ? 0.816 29.841 13.804 1.00 28.09 133 LEU A C 1
ATOM 932 O O . LEU A 1 133 ? 0.463 29.880 14.988 1.00 28.11 133 LEU A O 1
ATOM 937 N N . GLY A 1 134 ? 0.661 28.763 13.040 1.00 27.92 134 GLY A N 1
ATOM 938 C CA . GLY A 1 134 ? 0.036 27.569 13.573 1.00 26.89 134 GLY A CA 1
ATOM 939 C C . GLY A 1 134 ? 0.652 27.021 14.851 1.00 28.98 134 GLY A C 1
ATOM 940 O O . GLY A 1 134 ? -0.065 26.596 15.759 1.00 31.38 134 GLY A O 1
ATOM 941 N N . ALA A 1 135 ? 1.977 27.027 14.941 1.00 29.65 135 ALA A N 1
ATOM 942 C CA . ALA A 1 135 ? 2.653 26.486 16.117 1.00 28.84 135 ALA A CA 1
ATOM 943 C C . ALA A 1 135 ? 2.776 27.453 17.282 1.00 30.45 135 ALA A C 1
ATOM 944 O O . ALA A 1 135 ? 2.861 27.041 18.432 1.00 31.03 135 ALA A O 1
ATOM 946 N N . THR A 1 136 ? 2.755 28.741 16.987 1.00 31.56 136 THR A N 1
ATOM 947 C CA . THR A 1 136 ? 2.944 29.740 18.017 1.00 34.44 136 THR A CA 1
ATOM 948 C C . THR A 1 136 ? 1.681 30.401 18.601 1.00 35.19 136 THR A C 1
ATOM 949 O O . THR A 1 136 ? 1.733 31.051 19.636 1.00 33.12 136 THR A O 1
ATOM 953 N N . SER A 1 137 ? 0.542 30.214 17.952 1.00 38.41 137 SER A N 1
ATOM 954 C CA . SER A 1 137 ? -0.694 30.826 18.420 1.00 40.53 137 SER A CA 1
ATOM 955 C C . SER A 1 137 ? -1.280 30.173 19.669 1.00 41.65 137 SER A C 1
ATOM 956 O O . SER A 1 137 ? -2.230 30.690 20.247 1.00 43.33 137 SER A O 1
ATOM 959 N N . VAL A 1 138 ? -0.730 29.043 20.092 1.00 42.33 138 VAL A N 1
ATOM 960 C CA . VAL A 1 138 ? -1.264 28.375 21.271 1.00 42.39 138 VAL A CA 1
ATOM 961 C C . VAL A 1 138 ? -0.237 28.062 22.355 1.00 42.30 138 VAL A C 1
ATOM 962 O O . VAL A 1 138 ? -0.587 27.477 23.387 1.00 44.25 138 VAL A O 1
ATOM 966 N N . VAL A 1 139 ? 1.022 28.434 22.143 1.00 39.15 139 VAL A N 1
ATOM 967 C CA . VAL A 1 139 ? 2.028 28.149 23.157 1.00 37.81 139 VAL A CA 1
ATOM 968 C C . VAL A 1 139 ? 1.671 28.836 24.465 1.00 36.41 139 VAL A C 1
ATOM 969 O O . VAL A 1 139 ? 1.090 29.923 24.476 1.00 34.41 139 VAL A O 1
ATOM 973 N N . ASN A 1 140 ? 2.002 28.170 25.562 1.00 35.41 140 ASN A N 1
ATOM 974 C CA . ASN A 1 140 ? 1.752 28.687 26.898 1.00 35.72 140 ASN A CA 1
ATOM 975 C C . ASN A 1 140 ? 2.966 29.536 27.315 1.00 35.09 140 ASN A C 1
ATOM 976 O O . ASN A 1 140 ? 4.073 29.010 27.514 1.00 32.16 140 ASN A O 1
ATOM 981 N N . ARG A 1 141 ? 2.759 30.845 27.433 1.00 34.41 141 ARG A N 1
ATOM 982 C CA . ARG A 1 141 ? 3.834 31.746 27.819 1.00 33.27 141 ARG A CA 1
ATOM 983 C C . ARG A 1 141 ? 4.346 31.510 29.241 1.00 32.43 141 ARG A C 1
ATOM 984 O O . ARG A 1 141 ? 5.452 31.925 29.578 1.00 30.77 141 ARG A O 1
ATOM 992 N N . ASP A 1 142 ? 3.559 30.842 30.078 1.00 32.08 142 ASP A N 1
ATOM 993 C CA . ASP A 1 142 ? 4.021 30.571 31.433 1.00 34.65 142 ASP A CA 1
ATOM 994 C C . ASP A 1 142 ? 5.120 29.515 31.396 1.00 34.83 142 ASP A C 1
ATOM 995 O O . ASP A 1 142 ? 5.991 29.493 32.265 1.00 33.98 142 ASP A O 1
ATOM 1000 N N . ASP A 1 143 ? 5.084 28.651 30.378 1.00 34.94 143 ASP A N 1
ATOM 1001 C CA . ASP A 1 143 ? 6.053 27.559 30.268 1.00 34.85 143 ASP A CA 1
ATOM 1002 C C . ASP A 1 143 ? 7.187 27.744 29.259 1.00 32.73 143 ASP A C 1
ATOM 1003 O O . ASP A 1 143 ? 8.310 27.283 29.484 1.00 31.79 143 ASP A O 1
ATOM 1008 N N . LEU A 1 144 ? 6.902 28.410 28.148 1.00 29.20 144 LEU A N 1
ATOM 1009 C CA . LEU A 1 144 ? 7.912 28.579 27.113 1.00 25.22 144 LEU A CA 1
ATOM 1010 C C . LEU A 1 144 ? 8.396 29.994 26.857 1.00 22.45 144 LEU A C 1
ATOM 1011 O O . LEU A 1 144 ? 7.619 30.874 26.482 1.00 22.93 144 LEU A O 1
ATOM 1016 N N . PRO A 1 145 ? 9.699 30.228 27.038 1.00 18.73 145 PRO A N 1
ATOM 1017 C CA . PRO A 1 145 ? 10.294 31.548 26.814 1.00 18.80 145 PRO A CA 1
ATOM 1018 C C . PRO A 1 145 ? 10.587 31.834 25.342 1.00 20.82 145 PRO A C 1
ATOM 1019 O O . PRO A 1 145 ? 11.090 30.971 24.622 1.00 19.99 145 PRO A O 1
ATOM 1023 N N . ALA A 1 146 ? 10.274 33.047 24.895 1.00 20.28 146 ALA A N 1
ATOM 1024 C CA . ALA A 1 146 ? 10.533 33.436 23.516 1.00 19.17 146 ALA A CA 1
ATOM 1025 C C . ALA A 1 146 ? 11.949 33.975 23.500 1.00 19.24 146 ALA A C 1
ATOM 1026 O O . ALA A 1 146 ? 12.535 34.184 24.560 1.00 20.94 146 ALA A O 1
ATOM 1028 N N . PRO A 1 147 ? 12.543 34.177 22.311 1.00 18.42 147 PRO A N 1
ATOM 1029 C CA . PRO A 1 147 ? 12.034 33.952 20.953 1.00 17.78 147 PRO A CA 1
ATOM 1030 C C . PRO A 1 147 ? 11.710 32.489 20.702 1.00 18.27 147 PRO A C 1
ATOM 1031 O O . PRO A 1 147 ? 12.379 31.601 21.217 1.00 18.10 147 PRO A O 1
ATOM 1035 N N . TYR A 1 148 ? 10.674 32.250 19.910 1.00 17.83 148 TYR A N 1
ATOM 1036 C CA . TYR A 1 148 ? 10.284 30.902 19.562 1.00 18.01 148 TYR A CA 1
ATOM 1037 C C . TYR A 1 148 ? 10.871 30.588 18.198 1.00 17.29 148 TYR A C 1
ATOM 1038 O O . TYR A 1 148 ? 10.653 31.331 17.224 1.00 17.63 148 TYR A O 1
ATOM 1047 N N . LEU A 1 149 ? 11.650 29.518 18.129 1.00 16.47 149 LEU A N 1
ATOM 1048 C CA . LEU A 1 149 ? 12.218 29.098 16.844 1.00 17.05 149 LEU A CA 1
ATOM 1049 C C . LEU A 1 149 ? 11.436 27.859 16.437 1.00 15.93 149 LEU A C 1
ATOM 1050 O O . LEU A 1 149 ? 11.503 26.821 17.102 1.00 16.03 149 LEU A O 1
ATOM 1055 N N . VAL A 1 150 ? 10.665 27.985 15.365 1.00 14.45 150 VAL A N 1
ATOM 1056 C CA . VAL A 1 150 ? 9.866 26.877 14.883 1.00 13.88 150 VAL A CA 1
ATOM 1057 C C . VAL A 1 150 ? 10.540 26.175 13.715 1.00 15.28 150 VAL A C 1
ATOM 1058 O O . VAL A 1 150 ? 10.918 26.805 12.723 1.00 17.88 150 VAL A O 1
ATOM 1062 N N . VAL A 1 151 ? 10.703 24.865 13.850 1.00 16.39 151 VAL A N 1
ATOM 1063 C CA . VAL A 1 151 ? 11.319 24.057 12.805 1.00 16.97 151 VAL A CA 1
ATOM 1064 C C . VAL A 1 151 ? 10.263 23.139 12.211 1.00 17.37 151 VAL A C 1
ATOM 1065 O O . VAL A 1 151 ? 9.753 22.264 12.891 1.00 17.66 151 VAL A O 1
ATOM 1069 N N . ASP A 1 152 ? 9.907 23.364 10.954 1.00 17.53 152 ASP A N 1
ATOM 1070 C CA . ASP A 1 152 ? 8.936 22.502 10.312 1.00 18.69 152 ASP A CA 1
ATOM 1071 C C . ASP A 1 152 ? 9.765 21.603 9.408 1.00 18.13 152 ASP A C 1
ATOM 1072 O O . ASP A 1 152 ? 10.219 22.029 8.343 1.00 18.19 152 ASP A O 1
ATOM 1077 N N . LEU A 1 153 ? 9.991 20.372 9.853 1.00 18.19 153 LEU A N 1
ATOM 1078 C CA . LEU A 1 153 ? 10.792 19.423 9.088 1.00 18.40 153 LEU A CA 1
ATOM 1079 C C . LEU A 1 153 ? 9.844 18.564 8.249 1.00 19.01 153 LEU A C 1
ATOM 1080 O O . LEU A 1 153 ? 9.212 17.654 8.775 1.00 18.44 153 LEU A O 1
ATOM 1085 N N . GLY A 1 154 ? 9.736 18.876 6.955 1.00 17.55 154 GLY A N 1
ATOM 1086 C CA . GLY A 1 154 ? 8.849 18.131 6.075 1.00 19.43 154 GLY A CA 1
ATOM 1087 C C . GLY A 1 154 ? 9.536 17.055 5.250 1.00 21.70 154 GLY A C 1
ATOM 1088 O O . GLY A 1 154 ? 10.701 16.731 5.479 1.00 21.37 154 GLY A O 1
ATOM 1089 N N . GLY A 1 155 ? 8.811 16.491 4.288 1.00 23.18 155 GLY A N 1
ATOM 1090 C CA . GLY A 1 155 ? 9.377 15.457 3.433 1.00 20.41 155 GLY A CA 1
ATOM 1091 C C . GLY A 1 155 ? 10.390 16.001 2.438 1.00 20.59 155 GLY A C 1
ATOM 1092 O O . GLY A 1 155 ? 11.418 15.365 2.197 1.00 20.48 155 GLY A O 1
ATOM 1093 N N . GLY A 1 156 ? 10.101 17.175 1.869 1.00 18.13 156 GLY A N 1
ATOM 1094 C CA . GLY A 1 156 ? 10.986 17.802 0.897 1.00 20.89 156 GLY A CA 1
ATOM 1095 C C . GLY A 1 156 ? 11.626 19.123 1.338 1.00 24.32 156 GLY A C 1
ATOM 1096 O O . GLY A 1 156 ? 12.684 19.506 0.832 1.00 23.70 156 GLY A O 1
ATOM 1097 N N . SER A 1 157 ? 10.992 19.833 2.268 1.00 24.94 157 SER A N 1
ATOM 1098 C CA . SER A 1 157 ? 11.544 21.096 2.759 1.00 25.27 157 SER A CA 1
ATOM 1099 C C . SER A 1 157 ? 11.534 21.196 4.270 1.00 25.27 157 SER A C 1
ATOM 1100 O O . SER A 1 157 ? 10.743 20.546 4.959 1.00 25.38 157 SER A O 1
ATOM 1103 N N . THR A 1 158 ? 12.425 22.032 4.781 1.00 24.69 158 THR A N 1
ATOM 1104 C CA . THR A 1 158 ? 12.523 22.258 6.205 1.00 23.96 158 THR A CA 1
ATOM 1105 C C . THR A 1 158 ? 12.629 23.751 6.419 1.00 25.07 158 THR A C 1
ATOM 1106 O O . THR A 1 158 ? 13.581 24.376 5.949 1.00 26.01 158 THR A O 1
ATOM 1110 N N . GLU A 1 159 ? 11.654 24.349 7.091 1.00 24.22 159 GLU A N 1
ATOM 1111 C CA . GLU A 1 159 ? 11.788 25.775 7.328 1.00 26.19 159 GLU A CA 1
ATOM 1112 C C . GLU A 1 159 ? 12.110 26.111 8.771 1.00 26.05 159 GLU A C 1
ATOM 1113 O O . GLU A 1 159 ? 11.682 25.434 9.709 1.00 26.80 159 GLU A O 1
ATOM 1119 N N . LEU A 1 160 ? 12.920 27.147 8.919 1.00 25.79 160 LEU A N 1
ATOM 1120 C CA . LEU A 1 160 ? 13.339 27.668 10.206 1.00 25.71 160 LEU A CA 1
ATOM 1121 C C . LEU A 1 160 ? 12.729 29.072 10.293 1.00 23.38 160 LEU A C 1
ATOM 1122 O O . LEU A 1 160 ? 13.024 29.932 9.460 1.00 21.38 160 LEU A O 1
ATOM 1127 N N . VAL A 1 161 ? 11.851 29.284 11.275 1.00 21.92 161 VAL A N 1
ATOM 1128 C CA . VAL A 1 161 ? 11.182 30.586 11.484 1.00 17.01 161 VAL A CA 1
ATOM 1129 C C . VAL A 1 161 ? 11.318 30.978 12.944 1.00 17.65 161 VAL A C 1
ATOM 1130 O O . VAL A 1 161 ? 11.047 30.170 13.842 1.00 16.03 161 VAL A O 1
ATOM 1134 N N . ILE A 1 162 ? 11.723 32.218 13.184 1.00 17.13 162 ILE A N 1
ATOM 1135 C CA . ILE A 1 162 ? 11.892 32.689 14.544 1.00 15.93 162 ILE A CA 1
ATOM 1136 C C . ILE A 1 162 ? 11.156 34.018 14.738 1.00 14.97 162 ILE A C 1
ATOM 1137 O O . ILE A 1 162 ? 11.150 34.861 13.851 1.00 15.00 162 ILE A O 1
ATOM 1142 N N . GLY A 1 163 ? 10.518 34.184 15.895 1.00 17.00 163 GLY A N 1
ATOM 1143 C CA . GLY A 1 163 ? 9.799 35.416 16.195 1.00 13.99 163 GLY A CA 1
ATOM 1144 C C . GLY A 1 163 ? 10.573 36.349 17.113 1.00 15.34 163 GLY A C 1
ATOM 1145 O O . GLY A 1 163 ? 11.784 36.198 17.270 1.00 14.82 163 GLY A O 1
ATOM 1146 N N . GLY A 1 164 ? 9.881 37.304 17.731 1.00 16.44 164 GLY A N 1
ATOM 1147 C CA . GLY A 1 164 ? 10.543 38.246 18.611 1.00 15.76 164 GLY A CA 1
ATOM 1148 C C . GLY A 1 164 ? 10.617 37.766 20.046 1.00 16.62 164 GLY A C 1
ATOM 1149 O O . GLY A 1 164 ? 9.932 36.814 20.408 1.00 18.35 164 GLY A O 1
ATOM 1150 N N . ASP A 1 165 ? 11.437 38.417 20.870 1.00 15.69 165 ASP A N 1
ATOM 1151 C CA . ASP A 1 165 ? 11.537 37.999 22.256 1.00 18.14 165 ASP A CA 1
ATOM 1152 C C . ASP A 1 165 ? 10.410 38.552 23.108 1.00 18.18 165 ASP A C 1
ATOM 1153 O O . ASP A 1 165 ? 10.261 38.174 24.264 1.00 19.48 165 ASP A O 1
ATOM 1158 N N . GLY A 1 166 ? 9.606 39.435 22.530 1.00 17.60 166 GLY A N 1
ATOM 1159 C CA . GLY A 1 166 ? 8.499 40.010 23.270 1.00 19.75 166 GLY A CA 1
ATOM 1160 C C . GLY A 1 166 ? 8.821 41.338 23.939 1.00 21.30 166 GLY A C 1
ATOM 1161 O O . GLY A 1 166 ? 7.951 41.930 24.587 1.00 21.38 166 GLY A O 1
ATOM 1162 N N . VAL A 1 167 ? 10.069 41.786 23.798 1.00 18.81 167 VAL A N 1
ATOM 1163 C CA . VAL A 1 167 ? 10.525 43.054 24.364 1.00 19.00 167 VAL A CA 1
ATOM 1164 C C . VAL A 1 167 ? 10.868 44.005 23.220 1.00 20.26 167 VAL A C 1
ATOM 1165 O O . VAL A 1 167 ? 10.201 45.024 23.041 1.00 21.78 167 VAL A O 1
ATOM 1169 N N . SER A 1 168 ? 11.897 43.671 22.439 1.00 19.99 168 SER A N 1
ATOM 1170 C CA . SER A 1 168 ? 12.269 44.497 21.296 1.00 20.20 168 SER A CA 1
ATOM 1171 C C . SER A 1 168 ? 11.294 44.293 20.131 1.00 19.18 168 SER A C 1
ATOM 1172 O O . SER A 1 168 ? 11.168 45.147 19.257 1.00 20.23 168 SER A O 1
ATOM 1175 N N . ALA A 1 169 ? 10.603 43.160 20.106 1.00 18.61 169 ALA A N 1
ATOM 1176 C CA . ALA A 1 169 ? 9.620 42.911 19.049 1.00 17.05 169 ALA A CA 1
ATOM 1177 C C . ALA A 1 169 ? 8.677 41.826 19.546 1.00 15.59 169 ALA A C 1
ATOM 1178 O O . ALA A 1 169 ? 9.072 40.989 20.348 1.00 17.42 169 ALA A O 1
ATOM 1180 N N . PRO A 1 170 ? 7.418 41.836 19.085 1.00 13.70 170 PRO A N 1
ATOM 1181 C CA . PRO A 1 170 ? 6.401 40.857 19.479 1.00 15.34 170 PRO A CA 1
ATOM 1182 C C . PRO A 1 170 ? 6.865 39.406 19.295 1.00 19.40 170 PRO A C 1
ATOM 1183 O O . PRO A 1 170 ? 7.630 39.098 18.375 1.00 20.14 170 PRO A O 1
ATOM 1187 N N . THR A 1 171 ? 6.397 38.515 20.164 1.00 20.33 171 THR A N 1
ATOM 1188 C CA . THR A 1 171 ? 6.771 37.114 20.055 1.00 22.62 171 THR A CA 1
ATOM 1189 C C . THR A 1 171 ? 6.090 36.461 18.851 1.00 23.47 171 THR A C 1
ATOM 1190 O O . THR A 1 171 ? 6.533 35.411 18.384 1.00 23.52 171 THR A O 1
ATOM 1194 N N . THR A 1 172 ? 5.020 37.085 18.360 1.00 20.98 172 THR A N 1
ATOM 1195 C CA . THR A 1 172 ? 4.263 36.559 17.230 1.00 20.62 172 THR A CA 1
ATOM 1196 C C . THR A 1 172 ? 4.647 37.181 15.894 1.00 21.73 172 THR A C 1
ATOM 1197 O O . THR A 1 172 ? 4.047 36.879 14.871 1.00 22.82 172 THR A O 1
ATOM 1201 N N . GLN A 1 173 ? 5.629 38.070 15.897 1.00 21.49 173 GLN A N 1
ATOM 1202 C CA . GLN A 1 173 ? 6.052 38.705 14.662 1.00 18.42 173 GLN A CA 1
ATOM 1203 C C . GLN A 1 173 ? 7.342 38.046 14.196 1.00 20.87 173 GLN A C 1
ATOM 1204 O O . GLN A 1 173 ? 8.356 38.065 14.903 1.00 20.24 173 GLN A O 1
ATOM 1210 N N . VAL A 1 174 ? 7.283 37.451 13.008 1.00 19.78 174 VAL A N 1
ATOM 1211 C CA . VAL A 1 174 ? 8.420 36.774 12.401 1.00 19.51 174 VAL A CA 1
ATOM 1212 C C . VAL A 1 174 ? 9.628 37.694 12.221 1.00 20.03 174 VAL A C 1
ATOM 1213 O O . 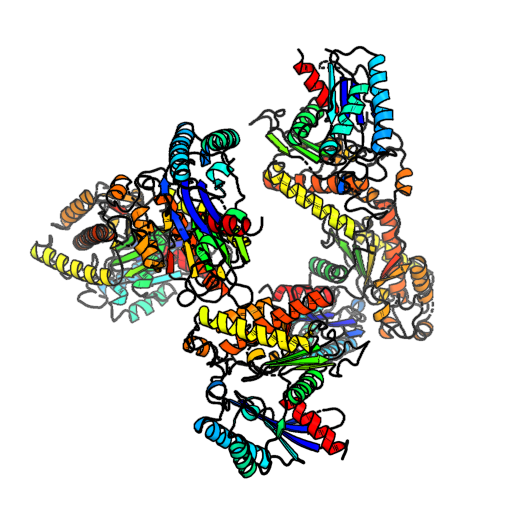VAL A 1 174 ? 9.533 38.716 11.551 1.00 19.84 174 VAL A O 1
ATOM 1217 N N . GLN A 1 175 ? 10.764 37.315 12.800 1.00 20.49 175 GLN A N 1
ATOM 1218 C CA . GLN A 1 175 ? 11.998 38.096 12.671 1.00 23.60 175 GLN A CA 1
ATOM 1219 C C . GLN A 1 175 ? 12.872 37.541 11.527 1.00 26.30 175 GLN A C 1
ATOM 1220 O O . GLN A 1 175 ? 13.636 38.275 10.901 1.00 28.08 175 GLN A O 1
ATOM 1226 N N . GLY A 1 176 ? 12.743 36.244 11.257 1.00 25.87 176 GLY A N 1
ATOM 1227 C CA . GLY A 1 176 ? 13.498 35.622 10.181 1.00 24.71 176 GLY A CA 1
ATOM 1228 C C . GLY A 1 176 ? 12.846 34.318 9.733 1.00 24.78 176 GLY A C 1
ATOM 1229 O O . GLY A 1 176 ? 12.297 33.564 10.548 1.00 23.46 176 GLY A O 1
ATOM 1230 N N . ALA A 1 177 ? 12.893 34.042 8.437 1.00 23.38 177 ALA A N 1
ATOM 1231 C CA . ALA A 1 177 ? 12.307 32.808 7.926 1.00 23.55 177 ALA A CA 1
ATOM 1232 C C . ALA A 1 177 ? 13.058 32.343 6.696 1.00 24.64 177 ALA A C 1
ATOM 1233 O O . ALA A 1 177 ? 13.379 33.136 5.805 1.00 25.88 177 ALA A O 1
ATOM 1235 N N . PHE A 1 178 ? 13.350 31.050 6.656 1.00 22.82 178 PHE A N 1
ATOM 1236 C CA . PHE A 1 178 ? 14.053 30.488 5.527 1.00 21.28 178 PHE A CA 1
ATOM 1237 C C . PHE A 1 178 ? 13.570 29.065 5.285 1.00 21.19 178 PHE A C 1
ATOM 1238 O O . PHE A 1 178 ? 13.335 28.302 6.223 1.00 16.57 178 PHE A O 1
ATOM 1246 N N . SER A 1 179 ? 13.416 28.714 4.017 1.00 19.68 179 SER A N 1
ATOM 1247 C CA . SER A 1 179 ? 12.971 27.377 3.671 1.00 20.80 179 SER A CA 1
ATOM 1248 C C . SER A 1 179 ? 14.122 26.644 2.995 1.00 21.21 179 SER A C 1
ATOM 1249 O O . SER A 1 179 ? 14.503 26.979 1.873 1.00 21.35 179 SER A O 1
ATOM 1260 N N . ASN A 1 181 ? 15.919 23.335 1.250 1.00 23.78 181 ASN A N 1
ATOM 1261 C CA . ASN A 1 181 ? 15.436 22.213 0.460 1.00 25.39 181 ASN A CA 1
ATOM 1262 C C . ASN A 1 181 ? 15.985 20.886 0.915 1.00 24.09 181 ASN A C 1
ATOM 1263 O O . ASN A 1 181 ? 16.674 20.211 0.167 1.00 27.08 181 ASN A O 1
ATOM 1268 N N . ILE A 1 182 ? 15.699 20.527 2.158 1.00 21.62 182 ILE A N 1
ATOM 1269 C CA . ILE A 1 182 ? 16.130 19.250 2.693 1.00 21.17 182 ILE A CA 1
ATOM 1270 C C . ILE A 1 182 ? 14.920 18.738 3.470 1.00 22.32 182 ILE A C 1
ATOM 1271 O O . ILE A 1 182 ? 14.144 19.527 3.996 1.00 21.67 182 ILE A O 1
ATOM 1276 N N . GLY A 1 183 ? 14.753 17.421 3.526 1.00 21.15 183 GLY A N 1
ATOM 1277 C CA . GLY A 1 183 ? 13.626 16.852 4.236 1.00 18.64 183 GLY A CA 1
ATOM 1278 C C . GLY A 1 183 ? 13.836 15.375 4.449 1.00 20.00 183 GLY A C 1
ATOM 1279 O O . GLY A 1 183 ? 14.831 14.814 3.987 1.00 20.08 183 GLY A O 1
ATOM 1280 N N . SER A 1 184 ? 12.907 14.741 5.151 1.00 19.10 184 SER A N 1
ATOM 1281 C CA . SER A 1 184 ? 13.005 13.323 5.435 1.00 22.53 184 SER A CA 1
ATOM 1282 C C . SER A 1 184 ? 13.013 12.488 4.148 1.00 23.76 184 SER A C 1
ATOM 1283 O O . SER A 1 184 ? 13.796 11.550 4.014 1.00 26.01 184 SER A O 1
ATOM 1286 N N . VAL A 1 185 ? 12.146 12.836 3.205 1.00 24.21 185 VAL A N 1
ATOM 1287 C CA . VAL A 1 185 ? 12.058 12.115 1.940 1.00 23.18 185 VAL A CA 1
ATOM 1288 C C . VAL A 1 185 ? 13.253 12.409 1.041 1.00 22.92 185 VAL A C 1
ATOM 1289 O O . VAL A 1 185 ? 13.958 11.502 0.612 1.00 24.44 185 VAL A O 1
ATOM 1293 N N . ARG A 1 186 ? 13.471 13.687 0.765 1.00 23.00 186 ARG A N 1
ATOM 1294 C CA . ARG A 1 186 ? 14.559 14.130 -0.097 1.00 23.18 186 ARG A CA 1
ATOM 1295 C C . ARG A 1 186 ? 15.936 13.604 0.328 1.00 22.77 186 ARG A C 1
ATOM 1296 O O . ARG A 1 186 ? 16.736 13.217 -0.524 1.00 22.70 186 ARG A O 1
ATOM 1312 N N . THR A 1 188 ? 16.484 10.877 2.207 1.00 22.65 188 THR A N 1
ATOM 1313 C CA . THR A 1 188 ? 16.530 9.435 2.134 1.00 23.21 188 THR A CA 1
ATOM 1314 C C . THR A 1 188 ? 16.844 9.034 0.694 1.00 22.89 188 THR A C 1
ATOM 1315 O O . THR A 1 188 ? 17.778 8.284 0.445 1.00 23.84 188 THR A O 1
ATOM 1319 N N . GLU A 1 189 ? 16.071 9.555 -0.250 1.00 21.05 189 GLU A N 1
ATOM 1320 C CA . GLU A 1 189 ? 16.264 9.227 -1.658 1.00 21.88 189 GLU A CA 1
ATOM 1321 C C . GLU A 1 189 ? 17.611 9.661 -2.224 1.00 22.68 189 GLU A C 1
ATOM 1322 O O . GLU A 1 189 ? 18.179 8.991 -3.078 1.00 25.10 189 GLU A O 1
ATOM 1328 N N . ARG A 1 190 ? 18.139 10.771 -1.730 1.00 23.50 190 ARG A N 1
ATOM 1329 C CA . ARG A 1 190 ? 19.399 11.274 -2.243 1.00 22.15 190 ARG A CA 1
ATOM 1330 C C . ARG A 1 190 ? 20.646 10.606 -1.696 1.00 22.35 190 ARG A C 1
ATOM 1331 O O . ARG A 1 190 ? 21.641 10.492 -2.407 1.00 23.85 190 ARG A O 1
ATOM 1339 N N . HIS A 1 191 ? 20.592 10.155 -0.446 1.00 20.88 191 HIS A N 1
ATOM 1340 C CA . HIS A 1 191 ? 21.764 9.577 0.194 1.00 19.42 191 HIS A CA 1
ATOM 1341 C C . HIS A 1 191 ? 21.646 8.201 0.848 1.00 20.64 191 HIS A C 1
ATOM 1342 O O . HIS A 1 191 ? 22.534 7.368 0.690 1.00 22.45 191 HIS A O 1
ATOM 1349 N N . LEU A 1 192 ? 20.575 7.980 1.608 1.00 20.05 192 LEU A N 1
ATOM 1350 C CA . LEU A 1 192 ? 20.384 6.724 2.344 1.00 22.08 192 LEU A CA 1
ATOM 1351 C C . LEU A 1 192 ? 19.777 5.580 1.506 1.00 23.51 192 LEU A C 1
ATOM 1352 O O . LEU A 1 192 ? 18.674 5.086 1.777 1.00 21.92 192 LEU A O 1
ATOM 1357 N N . THR A 1 193 ? 20.537 5.146 0.509 1.00 23.81 193 THR A N 1
ATOM 1358 C CA . THR A 1 193 ? 20.099 4.099 -0.401 1.00 24.19 193 THR A CA 1
ATOM 1359 C C . THR A 1 193 ? 20.139 2.671 0.124 1.00 25.32 193 THR A C 1
ATOM 1360 O O . THR A 1 193 ? 19.428 1.818 -0.395 1.00 27.69 193 THR A O 1
ATOM 1364 N N . ASN A 1 194 ? 20.941 2.395 1.150 1.00 25.04 194 ASN A N 1
ATOM 1365 C CA . ASN A 1 194 ? 21.027 1.031 1.661 1.00 23.33 194 ASN A CA 1
ATOM 1366 C C . ASN A 1 194 ? 20.155 0.791 2.886 1.00 26.00 194 ASN A C 1
ATOM 1367 O O . ASN A 1 194 ? 19.943 1.682 3.699 1.00 26.72 194 ASN A O 1
ATOM 1372 N N . ASP A 1 195 ? 19.657 -0.435 3.005 1.00 27.06 195 ASP A N 1
ATOM 1373 C CA . ASP A 1 195 ? 18.820 -0.838 4.123 1.00 28.00 195 ASP A CA 1
ATOM 1374 C C . ASP A 1 195 ? 19.632 -1.838 4.931 1.00 27.68 195 ASP A C 1
ATOM 1375 O O . ASP A 1 195 ? 19.718 -3.000 4.561 1.00 30.19 195 ASP A O 1
ATOM 1380 N N . PRO A 1 196 ? 20.245 -1.403 6.043 1.00 26.30 196 PRO A N 1
ATOM 1381 C CA . PRO A 1 196 ? 20.268 -0.063 6.642 1.00 24.91 196 PRO A CA 1
ATOM 1382 C C . PRO A 1 196 ? 21.335 0.830 6.010 1.00 25.57 196 PRO A C 1
ATOM 1383 O O . PRO A 1 196 ? 22.281 0.338 5.401 1.00 27.07 196 PRO A O 1
ATOM 1387 N N . PRO A 1 197 ? 21.210 2.159 6.166 1.00 24.41 197 PRO A N 1
ATOM 1388 C CA . PRO A 1 197 ? 22.198 3.070 5.581 1.00 22.06 197 PRO A CA 1
ATOM 1389 C C . PRO A 1 197 ? 23.602 2.907 6.154 1.00 21.75 197 PRO A C 1
ATOM 1390 O O . PRO A 1 197 ? 23.775 2.634 7.344 1.00 21.49 197 PRO A O 1
ATOM 1394 N N . THR A 1 198 ? 24.599 3.077 5.294 1.00 20.37 198 THR A N 1
ATOM 1395 C CA . THR A 1 198 ? 26.002 2.937 5.686 1.00 21.96 198 THR A CA 1
ATOM 1396 C C . THR A 1 198 ? 26.527 4.247 6.268 1.00 24.65 198 THR A C 1
ATOM 1397 O O . THR A 1 198 ? 25.920 5.305 6.079 1.00 25.61 198 THR A O 1
ATOM 1401 N N . GLN A 1 199 ? 27.664 4.183 6.952 1.00 23.43 199 GLN A N 1
ATOM 1402 C CA . GLN A 1 199 ? 28.252 5.385 7.531 1.00 21.91 199 GLN A CA 1
ATOM 1403 C C . GLN A 1 199 ? 28.577 6.403 6.442 1.00 22.88 199 GLN A C 1
ATOM 1404 O O . GLN A 1 199 ? 28.433 7.609 6.646 1.00 24.76 199 GLN A O 1
ATOM 1410 N N . THR A 1 200 ? 29.006 5.922 5.281 1.00 20.93 200 THR A N 1
ATOM 1411 C CA . THR A 1 200 ? 29.363 6.813 4.184 1.00 21.14 200 THR A CA 1
ATOM 1412 C C . THR A 1 200 ? 28.154 7.559 3.644 1.00 22.93 200 THR A C 1
ATOM 1413 O O . THR A 1 200 ? 28.262 8.713 3.216 1.00 24.46 200 THR A O 1
ATOM 1417 N N . GLN A 1 201 ? 27.003 6.897 3.651 1.00 22.11 201 GLN A N 1
ATOM 1418 C CA . GLN A 1 201 ? 25.794 7.529 3.150 1.00 21.50 201 GLN A CA 1
ATOM 1419 C C . GLN A 1 201 ? 25.328 8.543 4.181 1.00 20.20 201 GLN A C 1
ATOM 1420 O O . GLN A 1 201 ? 24.903 9.641 3.837 1.00 20.21 201 GLN A O 1
ATOM 1426 N N . ILE A 1 202 ? 25.417 8.164 5.446 1.00 17.90 202 ILE A N 1
ATOM 1427 C CA . ILE A 1 202 ? 25.026 9.049 6.520 1.00 20.48 202 ILE A CA 1
ATOM 1428 C C . ILE A 1 202 ? 25.905 10.311 6.491 1.00 22.49 202 ILE A C 1
ATOM 1429 O O . ILE A 1 202 ? 25.391 11.430 6.591 1.00 20.54 202 ILE A O 1
ATOM 1434 N N . ASP A 1 203 ? 27.219 10.131 6.319 1.00 23.67 203 ASP A N 1
ATOM 1435 C CA . ASP A 1 203 ? 28.136 11.273 6.264 1.00 26.00 203 ASP A CA 1
ATOM 1436 C C . ASP A 1 203 ? 27.806 12.212 5.110 1.00 26.00 203 ASP A C 1
ATOM 1437 O O . ASP A 1 203 ? 27.955 13.430 5.230 1.00 26.77 203 ASP A O 1
ATOM 1442 N N . GLU A 1 204 ? 27.359 11.656 3.991 1.00 25.78 204 GLU A N 1
ATOM 1443 C CA . GLU A 1 204 ? 27.017 12.486 2.840 1.00 26.26 204 GLU A CA 1
ATOM 1444 C C . GLU A 1 204 ? 25.675 13.203 3.021 1.00 24.99 204 GLU A C 1
ATOM 1445 O O . GLU A 1 204 ? 25.437 14.262 2.437 1.00 25.06 204 GLU A O 1
ATOM 1451 N N . ALA A 1 205 ? 24.794 12.620 3.823 1.00 22.07 205 ALA A N 1
ATOM 1452 C CA . ALA A 1 205 ? 23.505 13.236 4.077 1.00 21.68 205 ALA A CA 1
ATOM 1453 C C . ALA A 1 205 ? 23.799 14.398 5.042 1.00 21.11 205 ALA A C 1
ATOM 1454 O O . ALA A 1 205 ? 23.345 15.530 4.844 1.00 18.42 205 ALA A O 1
ATOM 1456 N N . VAL A 1 206 ? 24.598 14.097 6.061 1.00 20.85 206 VAL A N 1
ATOM 1457 C CA . VAL A 1 206 ? 24.995 15.074 7.060 1.00 22.20 206 VAL A CA 1
ATOM 1458 C C . VAL A 1 206 ? 25.668 16.286 6.431 1.00 24.57 206 VAL A C 1
ATOM 1459 O O . VAL A 1 206 ? 25.335 17.428 6.755 1.00 24.96 206 VAL A O 1
ATOM 1463 N N . ALA A 1 207 ? 26.606 16.038 5.524 1.00 24.33 207 ALA A N 1
ATOM 1464 C CA . ALA A 1 207 ? 27.316 17.124 4.871 1.00 23.88 207 ALA A CA 1
ATOM 1465 C C . ALA A 1 207 ? 26.352 17.964 4.046 1.00 25.79 207 ALA A C 1
ATOM 1466 O O . ALA A 1 207 ? 26.481 19.192 3.987 1.00 28.59 207 ALA A O 1
ATOM 1468 N N . ASP A 1 208 ? 25.386 17.319 3.401 1.00 24.14 208 ASP A N 1
ATOM 1469 C CA . ASP A 1 208 ? 24.421 18.060 2.594 1.00 23.26 208 ASP A CA 1
ATOM 1470 C C . ASP A 1 208 ? 23.537 18.943 3.488 1.00 22.63 208 ASP A C 1
ATOM 1471 O O . ASP A 1 208 ? 23.249 20.092 3.149 1.00 23.27 208 ASP A O 1
ATOM 1476 N N . VAL A 1 209 ? 23.097 18.394 4.617 1.00 21.23 209 VAL A N 1
ATOM 1477 C CA . VAL A 1 209 ? 22.259 19.126 5.565 1.00 21.51 209 VAL A CA 1
ATOM 1478 C C . VAL A 1 209 ? 22.966 20.363 6.160 1.00 22.31 209 VAL A C 1
ATOM 1479 O O . VAL A 1 209 ? 22.425 21.468 6.140 1.00 22.55 209 VAL A O 1
ATOM 1483 N N . ASP A 1 210 ? 24.174 20.176 6.680 1.00 23.69 210 ASP A N 1
ATOM 1484 C CA . ASP A 1 210 ? 24.932 21.286 7.260 1.00 25.88 210 ASP A CA 1
ATOM 1485 C C . ASP A 1 210 ? 25.215 22.408 6.263 1.00 25.81 210 ASP A C 1
ATOM 1486 O O . ASP A 1 210 ? 25.332 23.575 6.644 1.00 27.90 210 ASP A O 1
ATOM 1491 N N . GLU A 1 211 ? 25.325 22.073 4.987 1.00 25.28 211 GLU A N 1
ATOM 1492 C CA . GLU A 1 211 ? 25.572 23.103 3.998 1.00 24.99 211 GLU A CA 1
ATOM 1493 C C . GLU A 1 211 ? 24.309 23.943 3.842 1.00 23.75 211 GLU A C 1
ATOM 1494 O O . GLU A 1 211 ? 24.377 25.158 3.676 1.00 20.59 211 GLU A O 1
ATOM 1500 N N . HIS A 1 212 ? 23.150 23.297 3.892 1.00 22.55 212 HIS A N 1
ATOM 1501 C CA . HIS A 1 212 ? 21.900 24.033 3.768 1.00 22.36 212 HIS A CA 1
ATOM 1502 C C . HIS A 1 212 ? 21.645 24.893 5.008 1.00 21.78 212 HIS A C 1
ATOM 1503 O O . HIS A 1 212 ? 21.113 25.990 4.910 1.00 21.63 212 HIS A O 1
ATOM 1510 N N . ILE A 1 213 ? 22.034 24.383 6.169 1.00 21.75 213 ILE A N 1
ATOM 1511 C CA . ILE A 1 213 ? 21.871 25.111 7.409 1.00 23.13 213 ILE A CA 1
ATOM 1512 C C . ILE A 1 213 ? 22.744 26.370 7.359 1.00 24.73 213 ILE A C 1
ATOM 1513 O O . ILE A 1 213 ? 22.332 27.433 7.825 1.00 24.42 213 ILE A O 1
ATOM 1518 N N . ASP A 1 214 ? 23.934 26.254 6.775 1.00 24.92 214 ASP A N 1
ATOM 1519 C CA . ASP A 1 214 ? 24.840 27.394 6.663 1.00 26.83 214 ASP A CA 1
ATOM 1520 C C . ASP A 1 214 ? 24.135 28.506 5.901 1.00 27.84 214 ASP A C 1
ATOM 1521 O O . ASP A 1 214 ? 24.149 29.666 6.311 1.00 28.87 214 ASP A O 1
ATOM 1526 N N . GLU A 1 215 ? 23.515 28.143 4.787 1.00 27.94 215 GLU A N 1
ATOM 1527 C CA . GLU A 1 215 ? 22.806 29.118 3.979 1.00 29.06 215 GLU A CA 1
ATOM 1528 C C . GLU A 1 215 ? 21.607 29.690 4.742 1.00 28.24 215 GLU A C 1
ATOM 1529 O O . GLU A 1 215 ? 21.360 30.896 4.713 1.00 25.77 215 GLU A O 1
ATOM 1535 N N . ALA A 1 216 ? 20.871 28.826 5.432 1.00 26.71 216 ALA A N 1
ATOM 1536 C CA . ALA A 1 216 ? 19.706 29.270 6.176 1.00 26.47 216 ALA A CA 1
ATOM 1537 C C . ALA A 1 216 ? 20.106 30.265 7.254 1.00 26.89 216 ALA A C 1
ATOM 1538 O O . ALA A 1 216 ? 19.451 31.292 7.421 1.00 26.76 216 ALA A O 1
ATOM 1540 N N . PHE A 1 217 ? 21.181 29.961 7.978 1.00 27.18 217 PHE A N 1
ATOM 1541 C CA . PHE A 1 217 ? 21.657 30.838 9.046 1.00 26.48 217 PHE A CA 1
ATOM 1542 C C . PHE A 1 217 ? 22.103 32.213 8.566 1.00 27.74 217 PHE A C 1
ATOM 1543 O O . PHE A 1 217 ? 22.173 33.142 9.360 1.00 31.71 217 PHE A O 1
ATOM 1551 N N . ARG A 1 218 ? 22.411 32.357 7.284 1.00 28.15 218 ARG A N 1
ATOM 1552 C CA . ARG A 1 218 ? 22.811 33.667 6.787 1.00 30.47 218 ARG A CA 1
ATOM 1553 C C . ARG A 1 218 ? 21.574 34.543 6.687 1.00 32.81 218 ARG A C 1
ATOM 1554 O O . ARG A 1 218 ? 21.676 35.760 6.523 1.00 35.95 218 ARG A O 1
ATOM 1562 N N . THR A 1 219 ? 20.404 33.920 6.788 1.00 33.21 219 THR A N 1
ATOM 1563 C CA . THR A 1 219 ? 19.143 34.646 6.721 1.00 32.63 219 THR A CA 1
ATOM 1564 C C . THR A 1 219 ? 18.469 34.693 8.083 1.00 31.77 219 THR A C 1
ATOM 1565 O O . THR A 1 219 ? 18.151 35.759 8.582 1.00 34.52 219 THR A O 1
ATOM 1569 N N . VAL A 1 220 ? 18.261 33.532 8.686 1.00 31.16 220 VAL A N 1
ATOM 1570 C CA . VAL A 1 220 ? 17.616 33.459 9.986 1.00 29.15 220 VAL A CA 1
ATOM 1571 C C . VAL A 1 220 ? 18.638 33.454 11.117 1.00 28.39 220 VAL A C 1
ATOM 1572 O O . VAL A 1 220 ? 19.502 32.578 11.178 1.00 29.36 220 VAL A O 1
ATOM 1576 N N . ASP A 1 221 ? 18.539 34.446 11.999 1.00 26.74 221 ASP A N 1
ATOM 1577 C CA . ASP A 1 221 ? 19.429 34.566 13.150 1.00 25.64 221 ASP A CA 1
ATOM 1578 C C . ASP A 1 221 ? 18.901 33.590 14.202 1.00 25.24 221 ASP A C 1
ATOM 1579 O O . ASP A 1 221 ? 18.373 34.001 15.239 1.00 24.54 221 ASP A O 1
ATOM 1584 N N . ALA A 1 222 ? 19.057 32.297 13.925 1.00 23.28 222 ALA A N 1
ATOM 1585 C CA . ALA A 1 222 ? 18.576 31.233 14.802 1.00 20.83 222 ALA A CA 1
ATOM 1586 C C . ALA A 1 222 ? 19.134 31.245 16.217 1.00 20.01 222 ALA A C 1
ATOM 1587 O O . ALA A 1 222 ? 18.508 30.717 17.136 1.00 19.90 222 ALA A O 1
ATOM 1589 N N . GLY A 1 223 ? 20.315 31.827 16.391 1.00 21.44 223 GLY A N 1
ATOM 1590 C CA . GLY A 1 223 ? 20.920 31.878 17.713 1.00 22.12 223 GLY A CA 1
ATOM 1591 C C . GLY A 1 223 ? 20.131 32.684 18.743 1.00 23.49 223 GLY A C 1
ATOM 1592 O O . GLY A 1 223 ? 20.387 32.575 19.941 1.00 23.99 223 GLY A O 1
ATOM 1593 N N . LYS A 1 224 ? 19.172 33.492 18.296 1.00 24.23 224 LYS A N 1
ATOM 1594 C CA . LYS A 1 224 ? 18.363 34.283 19.224 1.00 24.67 224 LYS A CA 1
ATOM 1595 C C . LYS A 1 224 ? 17.336 33.422 19.954 1.00 23.45 224 LYS A C 1
ATOM 1596 O O . LYS A 1 224 ? 16.731 33.858 20.929 1.00 23.93 224 LYS A O 1
ATOM 1602 N N . ALA A 1 225 ? 17.153 32.195 19.486 1.00 21.68 225 ALA A N 1
ATOM 1603 C CA . ALA A 1 225 ? 16.173 31.280 20.074 1.00 22.62 225 ALA A CA 1
ATOM 1604 C C . ALA A 1 225 ? 16.397 30.879 21.533 1.00 21.36 225 ALA A C 1
ATOM 1605 O O . ALA A 1 225 ? 17.522 30.643 21.974 1.00 19.50 225 ALA A O 1
ATOM 1607 N N . ARG A 1 226 ? 15.310 30.791 22.284 1.00 22.00 226 ARG A N 1
ATOM 1608 C CA . ARG A 1 226 ? 15.420 30.367 23.663 1.00 23.58 226 ARG A CA 1
ATOM 1609 C C . ARG A 1 226 ? 14.555 29.124 23.780 1.00 22.96 226 ARG A C 1
ATOM 1610 O O . ARG A 1 226 ? 14.667 28.363 24.736 1.00 26.05 226 ARG A O 1
ATOM 1618 N N . THR A 1 227 ? 13.694 28.919 22.789 1.00 22.28 227 THR A N 1
ATOM 1619 C CA . THR A 1 227 ? 12.835 27.739 22.745 1.00 21.37 227 THR A CA 1
ATOM 1620 C C . THR A 1 227 ? 12.704 27.193 21.316 1.00 18.95 227 THR A C 1
ATOM 1621 O O . THR A 1 227 ? 12.389 27.937 20.385 1.00 20.06 227 THR A O 1
ATOM 1625 N N . ILE A 1 228 ? 12.978 25.900 21.147 1.00 18.47 228 ILE A N 1
ATOM 1626 C CA . ILE A 1 228 ? 12.856 25.243 19.845 1.00 16.52 228 ILE A CA 1
ATOM 1627 C C . ILE A 1 228 ? 11.518 24.480 19.807 1.00 15.34 228 ILE A C 1
ATOM 1628 O O . ILE A 1 228 ? 11.239 23.650 20.679 1.00 12.88 228 ILE A O 1
ATOM 1633 N N . ILE A 1 229 ? 10.673 24.789 18.829 1.00 15.14 229 ILE A N 1
ATOM 1634 C CA . ILE A 1 229 ? 9.399 24.085 18.685 1.00 16.00 229 ILE A CA 1
ATOM 1635 C C . ILE A 1 229 ? 9.492 23.301 17.371 1.00 16.83 229 ILE A C 1
ATOM 1636 O O . ILE A 1 229 ? 9.734 23.876 16.298 1.00 13.90 229 ILE A O 1
ATOM 1641 N N . GLY A 1 230 ? 9.332 21.986 17.458 1.00 15.54 230 GLY A N 1
ATOM 1642 C CA . GLY A 1 230 ? 9.423 21.169 16.257 1.00 16.85 230 GLY A CA 1
ATOM 1643 C C . GLY A 1 230 ? 8.068 20.669 15.831 1.00 17.90 230 GLY A C 1
ATOM 1644 O O . GLY A 1 230 ? 7.314 20.151 16.648 1.00 16.95 230 GLY A O 1
ATOM 1645 N N . VAL A 1 231 ? 7.744 20.821 14.557 1.00 19.92 231 VAL A N 1
ATOM 1646 C CA . VAL A 1 231 ? 6.454 20.357 14.084 1.00 21.56 231 VAL A CA 1
ATOM 1647 C C . VAL A 1 231 ? 6.599 19.357 12.943 1.00 24.51 231 VAL A C 1
ATOM 1648 O O . VAL A 1 231 ? 7.690 19.194 12.392 1.00 23.10 231 VAL A O 1
ATOM 1652 N N . SER A 1 232 ? 5.496 18.674 12.630 1.00 25.32 232 SER A N 1
ATOM 1653 C CA . SER A 1 232 ? 5.408 17.705 11.541 1.00 25.58 232 SER A CA 1
ATOM 1654 C C . SER A 1 232 ? 5.804 16.259 11.820 1.00 26.49 232 SER A C 1
ATOM 1655 O O . SER A 1 232 ? 6.291 15.920 12.902 1.00 26.19 232 SER A O 1
ATOM 1658 N N . GLY A 1 233 ? 5.574 15.417 10.812 1.00 25.99 233 GLY A N 1
ATOM 1659 C CA . GLY A 1 233 ? 5.828 13.982 10.893 1.00 23.31 233 GLY A CA 1
ATOM 1660 C C . GLY A 1 233 ? 7.074 13.417 11.561 1.00 22.87 233 GLY A C 1
ATOM 1661 O O . GLY A 1 233 ? 6.974 12.521 12.414 1.00 25.21 233 GLY A O 1
ATOM 1662 N N . THR A 1 234 ? 8.245 13.901 11.162 1.00 19.47 234 THR A N 1
ATOM 1663 C CA . THR A 1 234 ? 9.498 13.427 11.736 1.00 17.90 234 THR A CA 1
ATOM 1664 C C . THR A 1 234 ? 9.622 13.756 13.225 1.00 15.94 234 THR A C 1
ATOM 1665 O O . THR A 1 234 ? 9.878 12.878 14.038 1.00 15.28 234 THR A O 1
ATOM 1669 N N . VAL A 1 235 ? 9.429 15.015 13.589 1.00 16.07 235 VAL A N 1
ATOM 1670 C CA . VAL A 1 235 ? 9.562 15.387 14.993 1.00 15.58 235 VAL A CA 1
ATOM 1671 C C . VAL A 1 235 ? 8.604 14.652 15.914 1.00 16.44 235 VAL A C 1
ATOM 1672 O O . VAL A 1 235 ? 9.009 14.078 16.921 1.00 18.12 235 VAL A O 1
ATOM 1676 N N . THR A 1 236 ? 7.327 14.653 15.578 1.00 17.02 236 THR A N 1
ATOM 1677 C CA . THR A 1 236 ? 6.362 13.997 16.447 1.00 19.92 236 THR A CA 1
ATOM 1678 C C . THR A 1 236 ? 6.597 12.495 16.577 1.00 19.69 236 THR A C 1
ATOM 1679 O O . THR A 1 236 ? 6.441 11.930 17.657 1.00 20.91 236 THR A O 1
ATOM 1683 N N . THR A 1 237 ? 6.992 11.851 15.486 1.00 20.67 237 THR A N 1
ATOM 1684 C CA . THR A 1 237 ? 7.243 10.415 15.506 1.00 18.44 237 THR A CA 1
ATOM 1685 C C . THR A 1 237 ? 8.450 10.072 16.371 1.00 19.57 237 THR A C 1
ATOM 1686 O O . THR A 1 237 ? 8.384 9.158 17.200 1.00 18.17 237 THR A O 1
ATOM 1698 N N . THR A 1 239 ? 9.668 11.863 18.688 1.00 21.87 239 THR A N 1
ATOM 1699 C CA . THR A 1 239 ? 9.317 12.165 20.068 1.00 22.60 239 THR A CA 1
ATOM 1700 C C . THR A 1 239 ? 8.489 11.024 20.652 1.00 21.76 239 THR A C 1
ATOM 1701 O O . THR A 1 239 ? 8.724 10.594 21.783 1.00 20.63 239 THR A O 1
ATOM 1705 N N . ALA A 1 240 ? 7.521 10.539 19.882 1.00 21.70 240 ALA A N 1
ATOM 1706 C CA . ALA A 1 240 ? 6.684 9.425 20.329 1.00 24.53 240 ALA A CA 1
ATOM 1707 C C . ALA A 1 240 ? 7.582 8.225 20.629 1.00 24.72 240 ALA A C 1
ATOM 1708 O O . ALA A 1 240 ? 7.387 7.507 21.615 1.00 25.86 240 ALA A O 1
ATOM 1710 N N . LEU A 1 241 ? 8.575 8.014 19.775 1.00 24.28 241 LEU A N 1
ATOM 1711 C CA . LEU A 1 241 ? 9.490 6.904 19.971 1.00 25.28 241 LEU A CA 1
ATOM 1712 C C . LEU A 1 241 ? 10.315 7.111 21.226 1.00 25.08 241 LEU A C 1
ATOM 1713 O O . LEU A 1 241 ? 10.509 6.177 21.992 1.00 26.18 241 LEU A O 1
ATOM 1718 N N . ALA A 1 242 ? 10.803 8.328 21.443 1.00 24.86 242 ALA A N 1
ATOM 1719 C CA . ALA A 1 242 ? 11.605 8.605 22.634 1.00 25.67 242 ALA A CA 1
ATOM 1720 C C . ALA A 1 242 ? 10.790 8.403 23.922 1.00 27.44 242 ALA A C 1
ATOM 1721 O O . ALA A 1 242 ? 11.347 8.137 24.991 1.00 28.05 242 ALA A O 1
ATOM 1731 N N . GLY A 1 244 ? 8.653 5.997 24.300 1.00 31.65 244 GLY A N 1
ATOM 1732 C CA . GLY A 1 244 ? 8.349 4.585 24.449 1.00 30.69 244 GLY A CA 1
ATOM 1733 C C . GLY A 1 244 ? 6.915 4.205 24.106 1.00 31.18 244 GLY A C 1
ATOM 1734 O O . GLY A 1 244 ? 6.449 3.136 24.495 1.00 32.70 244 GLY A O 1
ATOM 1735 N N . LEU A 1 245 ? 6.206 5.065 23.381 1.00 30.46 245 LEU A N 1
ATOM 1736 C CA . LEU A 1 245 ? 4.828 4.769 23.015 1.00 32.22 245 LEU A CA 1
ATOM 1737 C C . LEU A 1 245 ? 4.766 3.555 22.097 1.00 34.32 245 LEU A C 1
ATOM 1738 O O . LEU A 1 245 ? 5.582 3.420 21.188 1.00 33.53 245 LEU A O 1
ATOM 1743 N N . LYS A 1 246 ? 3.799 2.671 22.331 1.00 37.83 246 LYS A N 1
ATOM 1744 C CA . LYS A 1 246 ? 3.659 1.472 21.512 1.00 41.78 246 LYS A CA 1
ATOM 1745 C C . LYS A 1 246 ? 2.718 1.706 20.336 1.00 44.10 246 LYS A C 1
ATOM 1746 O O . LYS A 1 246 ? 2.666 0.911 19.399 1.00 43.89 246 LYS A O 1
ATOM 1752 N N . GLU A 1 247 ? 1.982 2.808 20.395 1.00 46.64 247 GLU A N 1
ATOM 1753 C CA . GLU A 1 247 ? 1.064 3.210 19.334 1.00 51.23 247 GLU A CA 1
ATOM 1754 C C . GLU A 1 247 ? 1.031 4.731 19.398 1.00 52.91 247 GLU A C 1
ATOM 1755 O O . GLU A 1 247 ? 1.192 5.308 20.476 1.00 53.35 247 GLU A O 1
ATOM 1761 N N . TYR A 1 248 ? 0.836 5.398 18.268 1.00 54.34 248 TYR A N 1
ATOM 1762 C CA . TYR A 1 248 ? 0.841 6.854 18.310 1.00 55.51 248 TYR A CA 1
ATOM 1763 C C . TYR A 1 248 ? -0.362 7.444 19.032 1.00 55.45 248 TYR A C 1
ATOM 1764 O O . TYR A 1 248 ? -1.461 6.902 18.976 1.00 55.74 248 TYR A O 1
ATOM 1773 N N . ASP A 1 249 ? -0.134 8.567 19.706 1.00 55.60 249 ASP A N 1
ATOM 1774 C CA . ASP A 1 249 ? -1.177 9.273 20.443 1.00 56.17 249 ASP A CA 1
ATOM 1775 C C . ASP A 1 249 ? -0.805 10.754 20.513 1.00 56.04 249 ASP A C 1
ATOM 1776 O O . ASP A 1 249 ? -0.008 11.172 21.353 1.00 54.93 249 ASP A O 1
ATOM 1781 N N . HIS A 1 250 ? -1.396 11.539 19.619 1.00 56.18 250 HIS A N 1
ATOM 1782 C CA . HIS A 1 250 ? -1.119 12.966 19.523 1.00 56.64 250 HIS A CA 1
ATOM 1783 C C . HIS A 1 250 ? -1.308 13.772 20.805 1.00 56.02 250 HIS A C 1
ATOM 1784 O O . HIS A 1 250 ? -0.563 14.719 21.058 1.00 56.60 250 HIS A O 1
ATOM 1791 N N . THR A 1 251 ? -2.290 13.405 21.619 1.00 55.05 251 THR A N 1
ATOM 1792 C CA . THR A 1 251 ? -2.544 14.151 22.850 1.00 54.05 251 THR A CA 1
ATOM 1793 C C . THR A 1 251 ? -1.355 14.155 23.802 1.00 51.98 251 THR A C 1
ATOM 1794 O O . THR A 1 251 ? -1.091 15.158 24.460 1.00 53.76 251 THR A O 1
ATOM 1798 N N . VAL A 1 252 ? -0.635 13.042 23.874 1.00 49.08 252 VAL A N 1
ATOM 1799 C CA . VAL A 1 252 ? 0.496 12.940 24.784 1.00 46.34 252 VAL A CA 1
ATOM 1800 C C . VAL A 1 252 ? 1.813 13.476 24.214 1.00 43.57 252 VAL A C 1
ATOM 1801 O O . VAL A 1 252 ? 2.728 13.813 24.968 1.00 43.52 252 VAL A O 1
ATOM 1805 N N . VAL A 1 253 ? 1.904 13.567 22.889 1.00 39.23 253 VAL A N 1
ATOM 1806 C CA . VAL A 1 253 ? 3.106 14.061 22.228 1.00 36.13 253 VAL A CA 1
ATOM 1807 C C . VAL A 1 253 ? 3.126 15.588 22.135 1.00 35.44 253 VAL A C 1
ATOM 1808 O O . VAL A 1 253 ? 4.169 16.219 22.298 1.00 33.50 253 VAL A O 1
ATOM 1812 N N . ASP A 1 254 ? 1.968 16.176 21.869 1.00 34.31 254 ASP A N 1
ATOM 1813 C CA . ASP A 1 254 ? 1.865 17.621 21.739 1.00 33.68 254 ASP A CA 1
ATOM 1814 C C . ASP A 1 254 ? 2.270 18.323 23.039 1.00 31.16 254 ASP A C 1
ATOM 1815 O O . ASP A 1 254 ? 1.790 17.992 24.115 1.00 29.71 254 ASP A O 1
ATOM 1820 N N . GLY A 1 255 ? 3.182 19.281 22.924 1.00 29.48 255 GLY A N 1
ATOM 1821 C CA . GLY A 1 255 ? 3.645 20.012 24.087 1.00 25.95 255 GLY A CA 1
ATOM 1822 C C . GLY A 1 255 ? 4.704 19.301 24.908 1.00 24.76 255 GLY A C 1
ATOM 1823 O O . GLY A 1 255 ? 5.150 19.828 25.922 1.00 24.63 255 GLY A O 1
ATOM 1824 N N . HIS A 1 256 ? 5.121 18.111 24.489 1.00 22.78 256 HIS A N 1
ATOM 1825 C CA . HIS A 1 256 ? 6.125 17.372 25.251 1.00 21.82 256 HIS A CA 1
ATOM 1826 C C . HIS A 1 256 ? 7.542 17.883 25.024 1.00 21.77 256 HIS A C 1
ATOM 1827 O O . HIS A 1 256 ? 7.962 18.101 23.877 1.00 21.63 256 HIS A O 1
ATOM 1834 N N . ARG A 1 257 ? 8.270 18.074 26.121 1.00 21.38 257 ARG A N 1
ATOM 1835 C CA . ARG A 1 257 ? 9.651 18.540 26.066 1.00 22.10 257 ARG A CA 1
ATOM 1836 C C . ARG A 1 257 ? 10.592 17.342 26.078 1.00 22.47 257 ARG A C 1
ATOM 1837 O O . ARG A 1 257 ? 10.587 16.518 26.992 1.00 20.99 257 ARG A O 1
ATOM 1845 N N . LEU A 1 258 ? 11.414 17.260 25.050 1.00 22.81 258 LEU A N 1
ATOM 1846 C CA . LEU A 1 258 ? 12.347 16.159 24.924 1.00 23.10 258 LEU A CA 1
ATOM 1847 C C . LEU A 1 258 ? 13.747 16.725 25.039 1.00 21.64 258 LEU A C 1
ATOM 1848 O O . LEU A 1 258 ? 14.058 17.740 24.419 1.00 18.94 258 LEU A O 1
ATOM 1853 N N . SER A 1 259 ? 14.590 16.083 25.837 1.00 21.10 259 SER A N 1
ATOM 1854 C CA . SER A 1 259 ? 15.967 16.543 25.978 1.00 21.67 259 SER A CA 1
ATOM 1855 C C . SER A 1 259 ? 16.735 16.226 24.697 1.00 22.23 259 SER A C 1
ATOM 1856 O O . SER A 1 259 ? 16.348 15.347 23.929 1.00 24.72 259 SER A O 1
ATOM 1859 N N . PHE A 1 260 ? 17.826 16.941 24.471 1.00 23.45 260 PHE A N 1
ATOM 1860 C CA . PHE A 1 260 ? 18.661 16.707 23.301 1.00 22.32 260 PHE A CA 1
ATOM 1861 C C . PHE A 1 260 ? 19.282 15.310 23.379 1.00 23.76 260 PHE A C 1
ATOM 1862 O O . PHE A 1 260 ? 19.459 14.644 22.362 1.00 22.23 260 PHE A O 1
ATOM 1870 N N . GLU A 1 261 ? 19.609 14.875 24.591 1.00 24.85 261 GLU A N 1
ATOM 1871 C CA . GLU A 1 261 ? 20.214 13.564 24.793 1.00 27.11 261 GLU A CA 1
ATOM 1872 C C . GLU A 1 261 ? 19.280 12.476 24.267 1.00 27.73 261 GLU A C 1
ATOM 1873 O O . GLU A 1 261 ? 19.690 11.632 23.474 1.00 28.95 261 GLU A O 1
ATOM 1879 N N . ASP A 1 262 ? 18.028 12.491 24.714 1.00 26.39 262 ASP A N 1
ATOM 1880 C CA . ASP A 1 262 ? 17.058 11.515 24.254 1.00 25.51 262 ASP A CA 1
ATOM 1881 C C . ASP A 1 262 ? 16.801 11.661 22.752 1.00 25.73 262 ASP A C 1
ATOM 1882 O O . ASP A 1 262 ? 16.585 10.670 22.062 1.00 26.82 262 ASP A O 1
ATOM 1887 N N . ALA A 1 263 ? 16.824 12.890 22.246 1.00 23.93 263 ALA A N 1
ATOM 1888 C CA . ALA A 1 263 ? 16.579 13.115 20.826 1.00 24.22 263 ALA A CA 1
ATOM 1889 C C . ALA A 1 263 ? 17.696 12.551 19.955 1.00 24.06 263 ALA A C 1
ATOM 1890 O O . ALA A 1 263 ? 17.421 11.922 18.930 1.00 24.25 263 ALA A O 1
ATOM 1892 N N . TYR A 1 264 ? 18.951 12.770 20.347 1.00 22.41 264 TYR A N 1
ATOM 1893 C CA . TYR A 1 264 ? 20.056 12.256 19.547 1.00 21.87 264 TYR A CA 1
ATOM 1894 C C . TYR A 1 264 ? 20.031 10.734 19.549 1.00 22.44 264 TYR A C 1
ATOM 1895 O O . TYR A 1 264 ? 20.269 10.106 18.526 1.00 21.09 264 TYR A O 1
ATOM 1904 N N . ALA A 1 265 ? 19.731 10.153 20.706 1.00 22.14 265 ALA A N 1
ATOM 1905 C CA . ALA A 1 265 ? 19.686 8.710 20.846 1.00 21.84 265 ALA A CA 1
ATOM 1906 C C . ALA A 1 265 ? 18.620 8.016 19.976 1.00 22.83 265 ALA A C 1
ATOM 1907 O O . ALA A 1 265 ? 18.942 7.045 19.296 1.00 22.59 265 ALA A O 1
ATOM 1909 N N . VAL A 1 266 ? 17.367 8.475 19.987 1.00 21.67 266 VAL A N 1
ATOM 1910 C CA . VAL A 1 266 ? 16.376 7.805 19.148 1.00 24.51 266 VAL A CA 1
ATOM 1911 C C . VAL A 1 266 ? 16.672 8.088 17.691 1.00 25.07 266 VAL A C 1
ATOM 1912 O O . VAL A 1 266 ? 16.538 7.211 16.850 1.00 26.48 266 VAL A O 1
ATOM 1916 N N . ASP A 1 267 ? 17.075 9.316 17.392 1.00 26.06 267 ASP A N 1
ATOM 1917 C CA . ASP A 1 267 ? 17.398 9.678 16.022 1.00 27.11 267 ASP A CA 1
ATOM 1918 C C . ASP A 1 267 ? 18.425 8.707 15.434 1.00 29.17 267 ASP A C 1
ATOM 1919 O O . ASP A 1 267 ? 18.265 8.235 14.305 1.00 27.19 267 ASP A O 1
ATOM 1924 N N . ASP A 1 268 ? 19.474 8.405 16.202 1.00 29.11 268 ASP A N 1
ATOM 1925 C CA . ASP A 1 268 ? 20.521 7.509 15.725 1.00 30.57 268 ASP A CA 1
ATOM 1926 C C . ASP A 1 268 ? 20.106 6.034 15.653 1.00 30.12 268 ASP A C 1
ATOM 1927 O O . ASP A 1 268 ? 20.439 5.343 14.690 1.00 28.74 268 ASP A O 1
ATOM 1932 N N . LYS A 1 269 ? 19.397 5.555 16.668 1.00 29.81 269 LYS A N 1
ATOM 1933 C CA . LYS A 1 269 ? 18.953 4.168 16.683 1.00 31.25 269 LYS A CA 1
ATOM 1934 C C . LYS A 1 269 ? 18.123 3.867 15.448 1.00 31.10 269 LYS A C 1
ATOM 1935 O O . LYS A 1 269 ? 18.430 2.939 14.690 1.00 31.01 269 LYS A O 1
ATOM 1941 N N . PHE A 1 270 ? 17.087 4.672 15.233 1.00 28.80 270 PHE A N 1
ATOM 1942 C CA . PHE A 1 270 ? 16.196 4.484 14.101 1.00 26.68 270 PHE A CA 1
ATOM 1943 C C . PHE A 1 270 ? 16.810 4.787 12.746 1.00 26.81 270 PHE A C 1
ATOM 1944 O O . PHE A 1 270 ? 16.376 4.229 11.732 1.00 27.56 270 PHE A O 1
ATOM 1952 N N . LEU A 1 271 ? 17.818 5.654 12.719 1.00 24.09 271 LEU A N 1
ATOM 1953 C CA . LEU A 1 271 ? 18.498 5.978 11.466 1.00 22.89 271 LEU A CA 1
ATOM 1954 C C . LEU A 1 271 ? 19.174 4.692 10.976 1.00 24.71 271 LEU A C 1
ATOM 1955 O O . LEU A 1 271 ? 19.019 4.282 9.829 1.00 23.28 271 LEU A O 1
ATOM 1960 N N . ARG A 1 272 ? 19.922 4.073 11.883 1.00 24.62 272 ARG A N 1
ATOM 1961 C CA . ARG A 1 272 ? 20.693 2.883 11.593 1.00 27.60 272 ARG A CA 1
ATOM 1962 C C . ARG A 1 272 ? 19.917 1.587 11.612 1.00 28.47 272 ARG A C 1
ATOM 1963 O O . ARG A 1 272 ? 20.475 0.512 11.413 1.00 28.43 272 ARG A O 1
ATOM 1979 N N . THR A 1 274 ? 17.166 -1.199 10.350 1.00 23.57 274 THR A N 1
ATOM 1980 C CA . THR A 1 274 ? 16.697 -1.839 9.134 1.00 23.62 274 THR A CA 1
ATOM 1981 C C . THR A 1 274 ? 15.209 -1.471 8.970 1.00 23.59 274 THR A C 1
ATOM 1982 O O . THR A 1 274 ? 14.536 -1.168 9.966 1.00 22.87 274 THR A O 1
ATOM 1986 N N . ARG A 1 275 ? 14.670 -1.488 7.752 1.00 22.69 275 ARG A N 1
ATOM 1987 C CA . ARG A 1 275 ? 13.252 -1.156 7.622 1.00 20.82 275 ARG A CA 1
ATOM 1988 C C . ARG A 1 275 ? 12.391 -2.202 8.336 1.00 22.54 275 ARG A C 1
ATOM 1989 O O . ARG A 1 275 ? 11.344 -1.882 8.915 1.00 23.44 275 ARG A O 1
ATOM 1997 N N . ALA A 1 276 ? 12.845 -3.448 8.334 1.00 22.64 276 ALA A N 1
ATOM 1998 C CA . ALA A 1 276 ? 12.106 -4.506 9.019 1.00 24.92 276 ALA A CA 1
ATOM 1999 C C . ALA A 1 276 ? 12.110 -4.247 10.534 1.00 24.82 276 ALA A C 1
ATOM 2000 O O . ALA A 1 276 ? 11.118 -4.498 11.221 1.00 24.50 276 ALA A O 1
ATOM 2002 N N . GLU A 1 277 ? 13.228 -3.749 11.051 1.00 24.83 277 GLU A N 1
ATOM 2003 C CA . GLU A 1 277 ? 13.332 -3.456 12.481 1.00 25.64 277 GLU A CA 1
ATOM 2004 C C . GLU A 1 277 ? 12.418 -2.285 12.824 1.00 22.45 277 GLU A C 1
ATOM 2005 O O . GLU A 1 277 ? 11.719 -2.314 13.827 1.00 22.85 277 GLU A O 1
ATOM 2011 N N . ARG A 1 278 ? 12.415 -1.260 11.979 1.00 21.42 278 ARG A N 1
ATOM 2012 C CA . ARG A 1 278 ? 11.566 -0.099 12.218 1.00 21.43 278 ARG A CA 1
ATOM 2013 C C . ARG A 1 278 ? 10.083 -0.480 12.323 1.00 22.84 278 ARG A C 1
ATOM 2014 O O . ARG A 1 278 ? 9.360 0.046 13.180 1.00 20.26 278 ARG A O 1
ATOM 2022 N N . ARG A 1 279 ? 9.644 -1.405 11.469 1.00 23.54 279 ARG A N 1
ATOM 2023 C CA . ARG A 1 279 ? 8.245 -1.833 11.457 1.00 25.29 279 ARG A CA 1
ATOM 2024 C C . ARG A 1 279 ? 7.739 -2.425 12.764 1.00 26.43 279 ARG A C 1
ATOM 2025 O O . ARG A 1 279 ? 6.544 -2.383 13.037 1.00 26.01 279 ARG A O 1
ATOM 2033 N N . GLU A 1 280 ? 8.634 -2.979 13.569 1.00 27.40 280 GLU A N 1
ATOM 2034 C CA . GLU A 1 280 ? 8.222 -3.532 14.851 1.00 30.77 280 GLU A CA 1
ATOM 2035 C C . GLU A 1 280 ? 7.597 -2.442 15.738 1.00 30.41 280 GLU A C 1
ATOM 2036 O O . GLU A 1 280 ? 6.810 -2.740 16.631 1.00 31.31 280 GLU A O 1
ATOM 2042 N N . TYR A 1 281 ? 7.962 -1.183 15.498 1.00 28.53 281 TYR A N 1
ATOM 2043 C CA . TYR A 1 281 ? 7.440 -0.068 16.291 1.00 27.93 281 TYR A CA 1
ATOM 2044 C C . TYR A 1 281 ? 6.177 0.500 15.647 1.00 27.12 281 TYR A C 1
ATOM 2045 O O . TYR A 1 281 ? 6.235 1.341 14.759 1.00 25.49 281 TYR A O 1
ATOM 2054 N N . LYS A 1 282 ? 5.030 0.038 16.124 1.00 28.54 282 LYS A N 1
ATOM 2055 C CA . LYS A 1 282 ? 3.756 0.461 15.568 1.00 30.42 282 LYS A CA 1
ATOM 2056 C C . LYS A 1 282 ? 3.477 1.951 15.682 1.00 29.60 282 LYS A C 1
ATOM 2057 O O . LYS A 1 282 ? 2.583 2.470 15.010 1.00 28.58 282 LYS A O 1
ATOM 2063 N N . THR A 1 283 ? 4.241 2.645 16.519 1.00 28.99 283 THR A N 1
ATOM 2064 C CA . THR A 1 283 ? 4.045 4.083 16.669 1.00 29.06 283 THR A CA 1
ATOM 2065 C C . THR A 1 283 ? 4.410 4.809 15.382 1.00 27.51 283 THR A C 1
ATOM 2066 O O . THR A 1 283 ? 3.986 5.937 15.165 1.00 29.29 283 THR A O 1
ATOM 2070 N N . ILE A 1 284 ? 5.189 4.155 14.523 1.00 27.93 284 ILE A N 1
ATOM 2071 C CA . ILE A 1 284 ? 5.614 4.753 13.262 1.00 26.65 284 ILE A CA 1
ATOM 2072 C C . ILE A 1 284 ? 4.596 4.445 12.177 1.00 28.17 284 ILE A C 1
ATOM 2073 O O . ILE A 1 284 ? 4.378 3.283 11.837 1.00 30.87 284 ILE A O 1
ATOM 2078 N N . HIS A 1 285 ? 3.972 5.481 11.628 1.00 27.75 285 HIS A N 1
ATOM 2079 C CA . HIS A 1 285 ? 2.991 5.284 10.571 1.00 27.73 285 HIS A CA 1
ATOM 2080 C C . HIS A 1 285 ? 3.640 4.503 9.422 1.00 27.60 285 HIS A C 1
ATOM 2081 O O . HIS A 1 285 ? 4.728 4.848 8.958 1.00 27.71 285 HIS A O 1
ATOM 2088 N N . PRO A 1 286 ? 2.982 3.429 8.960 1.00 27.37 286 PRO A N 1
ATOM 2089 C CA . PRO A 1 286 ? 3.512 2.614 7.862 1.00 25.43 286 PRO A CA 1
ATOM 2090 C C . PRO A 1 286 ? 4.100 3.419 6.698 1.00 23.39 286 PRO A C 1
ATOM 2091 O O . PRO A 1 286 ? 5.077 3.002 6.081 1.00 25.00 286 PRO A O 1
ATOM 2095 N N . GLY A 1 287 ? 3.508 4.568 6.400 1.00 21.80 287 GLY A N 1
ATOM 2096 C CA . GLY A 1 287 ? 3.991 5.389 5.303 1.00 18.95 287 GLY A CA 1
ATOM 2097 C C . GLY A 1 287 ? 5.196 6.259 5.618 1.00 18.86 287 GLY A C 1
ATOM 2098 O O . GLY A 1 287 ? 5.630 7.027 4.771 1.00 21.06 287 GLY A O 1
ATOM 2099 N N . ARG A 1 288 ? 5.744 6.155 6.821 1.00 19.60 288 ARG A N 1
ATOM 2100 C CA . ARG A 1 288 ? 6.912 6.962 7.192 1.00 22.54 288 ARG A CA 1
ATOM 2101 C C . ARG A 1 288 ? 8.134 6.102 7.420 1.00 22.39 288 ARG A C 1
ATOM 2102 O O . ARG A 1 288 ? 9.256 6.596 7.453 1.00 21.43 288 ARG A O 1
ATOM 2110 N N . ILE A 1 289 ? 7.901 4.809 7.593 1.00 22.38 289 ILE A N 1
ATOM 2111 C CA . ILE A 1 289 ? 8.972 3.869 7.844 1.00 21.57 289 ILE A CA 1
ATOM 2112 C C . ILE A 1 289 ? 10.168 3.954 6.875 1.00 22.78 289 ILE A C 1
ATOM 2113 O O . ILE A 1 289 ? 11.314 3.821 7.285 1.00 22.70 289 ILE A O 1
ATOM 2118 N N . ASP A 1 290 ? 9.911 4.204 5.603 1.00 22.69 290 ASP A N 1
ATOM 2119 C CA . ASP A 1 290 ? 10.988 4.262 4.633 1.00 26.98 290 ASP A CA 1
ATOM 2120 C C . ASP A 1 290 ? 11.820 5.539 4.655 1.00 26.85 290 ASP A C 1
ATOM 2121 O O . ASP A 1 290 ? 12.972 5.530 4.239 1.00 25.85 290 ASP A O 1
ATOM 2126 N N . VAL A 1 291 ? 11.243 6.634 5.134 1.00 24.67 291 VAL A N 1
ATOM 2127 C CA . VAL A 1 291 ? 11.961 7.897 5.138 1.00 23.84 291 VAL A CA 1
ATOM 2128 C C . VAL A 1 291 ? 12.320 8.431 6.521 1.00 23.25 291 VAL A C 1
ATOM 2129 O O . VAL A 1 291 ? 12.895 9.503 6.642 1.00 23.95 291 VAL A O 1
ATOM 2133 N N . VAL A 1 292 ? 12.005 7.678 7.560 1.00 22.78 292 VAL A N 1
ATOM 2134 C CA . VAL A 1 292 ? 12.307 8.134 8.898 1.00 24.77 292 VAL A CA 1
ATOM 2135 C C . VAL A 1 292 ? 13.809 8.386 9.068 1.00 24.83 292 VAL A C 1
ATOM 2136 O O . VAL A 1 292 ? 14.218 9.280 9.814 1.00 25.05 292 VAL A O 1
ATOM 2140 N N . GLY A 1 293 ? 14.628 7.618 8.357 1.00 22.58 293 GLY A N 1
ATOM 2141 C CA . GLY A 1 293 ? 16.064 7.807 8.451 1.00 20.21 293 GLY A CA 1
ATOM 2142 C C . GLY A 1 293 ? 16.467 9.206 8.013 1.00 18.96 293 GLY A C 1
ATOM 2143 O O . GLY A 1 293 ? 17.303 9.838 8.652 1.00 20.07 293 GLY A O 1
ATOM 2144 N N . GLY A 1 294 ? 15.879 9.695 6.925 1.00 18.36 294 GLY A N 1
ATOM 2145 C CA . GLY A 1 294 ? 16.211 11.027 6.444 1.00 18.51 294 GLY A CA 1
ATOM 2146 C C . GLY A 1 294 ? 15.853 12.121 7.449 1.00 21.95 294 GLY A C 1
ATOM 2147 O O . GLY A 1 294 ? 16.613 13.085 7.641 1.00 19.70 294 GLY A O 1
ATOM 2148 N N . GLY A 1 295 ? 14.695 11.966 8.092 1.00 20.67 295 GLY A N 1
ATOM 2149 C CA . GLY A 1 295 ? 14.255 12.935 9.074 1.00 20.56 295 GLY A CA 1
ATOM 2150 C C . GLY A 1 295 ? 15.153 12.934 10.293 1.00 21.27 295 GLY A C 1
ATOM 2151 O O . GLY A 1 295 ? 15.423 13.985 10.879 1.00 20.75 295 GLY A O 1
ATOM 2152 N N . ALA A 1 296 ? 15.634 11.757 10.671 1.00 19.95 296 ALA A N 1
ATOM 2153 C CA . ALA A 1 296 ? 16.509 11.651 11.829 1.00 20.41 296 ALA A CA 1
ATOM 2154 C C . ALA A 1 296 ? 17.800 12.460 11.653 1.00 21.00 296 ALA A C 1
ATOM 2155 O O . ALA A 1 296 ? 18.232 13.147 12.568 1.00 23.23 296 ALA A O 1
ATOM 2157 N N . VAL A 1 297 ? 18.405 12.384 10.477 1.00 20.79 297 VAL A N 1
ATOM 2158 C CA . VAL A 1 297 ? 19.647 13.097 10.218 1.00 20.30 297 VAL A CA 1
ATOM 2159 C C . VAL A 1 297 ? 19.444 14.601 10.182 1.00 20.18 297 VAL A C 1
ATOM 2160 O O . VAL A 1 297 ? 20.250 15.337 10.740 1.00 20.88 297 VAL A O 1
ATOM 2164 N N . VAL A 1 298 ? 18.385 15.052 9.508 1.00 20.22 298 VAL A N 1
ATOM 2165 C CA . VAL A 1 298 ? 18.068 16.476 9.419 1.00 18.32 298 VAL A CA 1
ATOM 2166 C C . VAL A 1 298 ? 17.797 17.054 10.818 1.00 19.77 298 VAL A C 1
ATOM 2167 O O . VAL A 1 298 ? 18.395 18.047 11.208 1.00 20.53 298 VAL A O 1
ATOM 2171 N N . TRP A 1 299 ? 16.913 16.400 11.566 1.00 19.48 299 TRP A N 1
ATOM 2172 C CA . TRP A 1 299 ? 16.534 16.815 12.906 1.00 19.29 299 TRP A CA 1
ATOM 2173 C C . TRP A 1 299 ? 17.750 16.938 13.825 1.00 20.29 299 TRP A C 1
ATOM 2174 O O . TRP A 1 299 ? 17.975 17.986 14.425 1.00 21.50 299 TRP A O 1
ATOM 2185 N N . SER A 1 300 ? 18.549 15.880 13.926 1.00 20.15 300 SER A N 1
ATOM 2186 C CA . SER A 1 300 ? 19.721 15.922 14.797 1.00 17.08 300 SER A CA 1
ATOM 2187 C C . SER A 1 300 ? 20.672 17.071 14.479 1.00 17.75 300 SER A C 1
ATOM 2188 O O . SER A 1 300 ? 21.183 17.718 15.393 1.00 18.31 300 SER A O 1
ATOM 2191 N N . ARG A 1 301 ? 20.903 17.327 13.196 1.00 15.94 301 ARG A N 1
ATOM 2192 C CA . ARG A 1 301 ? 21.807 18.396 12.791 1.00 18.29 301 ARG A CA 1
ATOM 2193 C C . ARG A 1 301 ? 21.192 19.780 13.018 1.00 21.08 301 ARG A C 1
ATOM 2194 O O . ARG A 1 301 ? 21.889 20.725 13.400 1.00 22.91 301 ARG A O 1
ATOM 2202 N N . VAL A 1 302 ? 19.898 19.921 12.763 1.00 19.54 302 VAL A N 1
ATOM 2203 C CA . VAL A 1 302 ? 19.286 21.209 12.977 1.00 17.73 302 VAL A CA 1
ATOM 2204 C C . VAL A 1 302 ? 19.372 21.528 14.478 1.00 18.13 302 VAL A C 1
ATOM 2205 O O . VAL A 1 302 ? 19.725 22.652 14.859 1.00 15.85 302 VAL A O 1
ATOM 2209 N N . LEU A 1 303 ? 19.088 20.536 15.321 1.00 16.33 303 LEU A N 1
ATOM 2210 C CA . LEU A 1 303 ? 19.155 20.741 16.764 1.00 19.18 303 LEU A CA 1
ATOM 2211 C C . LEU A 1 303 ? 20.550 21.133 17.234 1.00 20.19 303 LEU A C 1
ATOM 2212 O O . LEU A 1 303 ? 20.707 22.053 18.034 1.00 22.49 303 LEU A O 1
ATOM 2217 N N . ALA A 1 304 ? 21.561 20.427 16.746 1.00 20.25 304 ALA A N 1
ATOM 2218 C CA . ALA A 1 304 ? 22.927 20.708 17.149 1.00 19.60 304 ALA A CA 1
ATOM 2219 C C . ALA A 1 304 ? 23.379 22.078 16.675 1.00 18.64 304 ALA A C 1
ATOM 2220 O O . ALA A 1 304 ? 24.061 22.795 17.397 1.00 18.62 304 ALA A O 1
ATOM 2222 N N . ARG A 1 305 ? 22.996 22.451 15.466 1.00 17.63 305 ARG A N 1
ATOM 2223 C CA . ARG A 1 305 ? 23.391 23.741 14.931 1.00 18.07 305 ARG A CA 1
ATOM 2224 C C . ARG A 1 305 ? 22.666 24.934 15.571 1.00 22.38 305 ARG A C 1
ATOM 2225 O O . ARG A 1 305 ? 23.248 26.009 15.719 1.00 25.19 305 ARG A O 1
ATOM 2233 N N . VAL A 1 306 ? 21.407 24.759 15.955 1.00 22.13 306 VAL A N 1
ATOM 2234 C CA . VAL A 1 306 ? 20.688 25.860 16.566 1.00 21.15 306 VAL A CA 1
ATOM 2235 C C . VAL A 1 306 ? 21.232 26.082 17.961 1.00 22.16 306 VAL A C 1
ATOM 2236 O O . VAL A 1 306 ? 21.328 27.216 18.427 1.00 21.97 306 VAL A O 1
ATOM 2240 N N . SER A 1 307 ? 21.590 24.990 18.622 1.00 21.61 307 SER A N 1
ATOM 2241 C CA . SER A 1 307 ? 22.150 25.070 19.962 1.00 22.13 307 SER A CA 1
ATOM 2242 C C . SER A 1 307 ? 23.469 25.852 19.920 1.00 23.29 307 SER A C 1
ATOM 2243 O O . SER A 1 307 ? 23.624 26.819 20.655 1.00 25.71 307 SER A O 1
ATOM 2246 N N . GLU A 1 308 ? 24.405 25.445 19.059 1.00 22.98 308 GLU A N 1
ATOM 2247 C CA . GLU A 1 308 ? 25.699 26.133 18.933 1.00 23.22 308 GLU A CA 1
ATOM 2248 C C . GLU A 1 308 ? 25.496 27.603 18.610 1.00 22.61 308 GLU A C 1
ATOM 2249 O O . GLU A 1 308 ? 26.211 28.464 19.129 1.00 21.68 308 GLU A O 1
ATOM 2255 N N . ALA A 1 309 ? 24.534 27.885 17.736 1.00 21.80 309 ALA A N 1
ATOM 2256 C CA . ALA A 1 309 ? 24.250 29.261 17.347 1.00 22.81 309 ALA A CA 1
ATOM 2257 C C . ALA A 1 309 ? 23.702 30.050 18.545 1.00 24.16 309 ALA A C 1
ATOM 2258 O O . ALA A 1 309 ? 23.913 31.257 18.653 1.00 23.16 309 ALA A O 1
ATOM 2260 N N . ALA A 1 310 ? 23.003 29.361 19.440 1.00 23.02 310 ALA A N 1
ATOM 2261 C CA . ALA A 1 310 ? 22.447 30.024 20.605 1.00 27.39 310 ALA A CA 1
ATOM 2262 C C . ALA A 1 310 ? 23.564 30.348 21.595 1.00 29.64 310 ALA A C 1
ATOM 2263 O O . ALA A 1 310 ? 23.632 31.460 22.117 1.00 31.06 310 ALA A O 1
ATOM 2265 N N . LYS A 1 311 ? 24.448 29.387 21.843 1.00 29.31 311 LYS A N 1
ATOM 2266 C CA . LYS A 1 311 ? 25.532 29.628 22.775 1.00 30.28 311 LYS A CA 1
ATOM 2267 C C . LYS A 1 311 ? 26.419 30.763 22.278 1.00 28.19 311 LYS A C 1
ATOM 2268 O O . LYS A 1 311 ? 26.925 31.543 23.075 1.00 29.62 311 LYS A O 1
ATOM 2274 N N . ALA A 1 312 ? 26.600 30.873 20.968 1.00 25.01 312 ALA A N 1
ATOM 2275 C CA . ALA A 1 312 ? 27.435 31.944 20.433 1.00 24.55 312 ALA A CA 1
ATOM 2276 C C . ALA A 1 312 ? 26.721 33.291 20.516 1.00 25.09 312 ALA A C 1
ATOM 2277 O O . ALA A 1 312 ? 27.356 34.330 20.678 1.00 24.63 312 ALA A O 1
ATOM 2279 N N . ASP A 1 313 ? 25.398 33.271 20.410 1.00 25.26 313 ASP A N 1
ATOM 2280 C CA . ASP A 1 313 ? 24.621 34.496 20.448 1.00 24.72 313 ASP A CA 1
ATOM 2281 C C . ASP A 1 313 ? 24.456 35.112 21.837 1.00 25.48 313 ASP A C 1
ATOM 2282 O O . ASP A 1 313 ? 24.678 36.301 22.010 1.00 22.02 313 ASP A O 1
ATOM 2287 N N . HIS A 1 314 ? 24.056 34.307 22.816 1.00 26.83 314 HIS A N 1
ATOM 2288 C CA . HIS A 1 314 ? 23.842 34.819 24.156 1.00 27.33 314 HIS A CA 1
ATOM 2289 C C . HIS A 1 314 ? 24.394 33.937 25.265 1.00 28.85 314 HIS A C 1
ATOM 2290 O O . HIS A 1 314 ? 23.899 33.958 26.389 1.00 30.78 314 HIS A O 1
ATOM 2297 N N . GLY A 1 315 ? 25.424 33.164 24.933 1.00 29.73 315 GLY A N 1
ATOM 2298 C CA . GLY A 1 315 ? 26.082 32.318 25.906 1.00 30.91 315 GLY A CA 1
ATOM 2299 C C . GLY A 1 315 ? 25.316 31.163 26.513 1.00 34.39 315 GLY A C 1
ATOM 2300 O O . GLY A 1 315 ? 25.695 30.670 27.572 1.00 35.60 315 GLY A O 1
ATOM 2301 N N . GLU A 1 316 ? 24.247 30.713 25.874 1.00 35.67 316 GLU A N 1
ATOM 2302 C CA . GLU A 1 316 ? 23.505 29.589 26.431 1.00 38.88 316 GLU A CA 1
ATOM 2303 C C . GLU A 1 316 ? 23.157 28.544 25.370 1.00 37.45 316 GLU A C 1
ATOM 2304 O O . GLU A 1 316 ? 22.669 28.873 24.296 1.00 39.29 316 GLU A O 1
ATOM 2310 N N . ALA A 1 317 ? 23.414 27.282 25.674 1.00 35.59 317 ALA A N 1
ATOM 2311 C CA . ALA A 1 317 ? 23.112 26.220 24.734 1.00 34.73 317 ALA A CA 1
ATOM 2312 C C . ALA A 1 317 ? 21.693 25.716 24.953 1.00 33.75 317 ALA A C 1
ATOM 2313 O O . ALA A 1 317 ? 21.190 25.719 26.073 1.00 35.39 317 ALA A O 1
ATOM 2315 N N . ILE A 1 318 ? 21.038 25.305 23.876 1.00 31.83 318 ILE A N 1
ATOM 2316 C CA . ILE A 1 318 ? 19.692 24.773 23.981 1.00 28.83 318 ILE A CA 1
ATOM 2317 C C . ILE A 1 318 ? 19.908 23.284 24.199 1.00 28.86 318 ILE A C 1
ATOM 2318 O O . ILE A 1 318 ? 20.727 22.674 23.522 1.00 28.16 318 ILE A O 1
ATOM 2323 N N . ASP A 1 319 ? 19.166 22.705 25.135 1.00 28.58 319 ASP A N 1
ATOM 2324 C CA . ASP A 1 319 ? 19.306 21.303 25.485 1.00 27.46 319 ASP A CA 1
ATOM 2325 C C . ASP A 1 319 ? 17.988 20.541 25.395 1.00 25.58 319 ASP A C 1
ATOM 2326 O O . ASP A 1 319 ? 17.883 19.414 25.888 1.00 24.43 319 ASP A O 1
ATOM 2331 N N . SER A 1 320 ? 16.969 21.153 24.813 1.00 21.47 320 SER A N 1
ATOM 2332 C CA . SER A 1 320 ? 15.703 20.452 24.667 1.00 20.77 320 SER A CA 1
ATOM 2333 C C . SER A 1 320 ? 14.875 21.127 23.602 1.00 19.33 320 SER A C 1
ATOM 2334 O O . SER A 1 320 ? 15.292 22.126 23.033 1.00 19.59 320 SER A O 1
ATOM 2337 N N . PHE A 1 321 ? 13.716 20.557 23.309 1.00 17.84 321 PHE A N 1
ATOM 2338 C CA . PHE A 1 321 ? 12.815 21.143 22.335 1.00 16.69 321 PHE A CA 1
ATOM 2339 C C . PHE A 1 321 ? 11.413 20.691 22.704 1.00 16.39 321 PHE A C 1
ATOM 2340 O O . PHE A 1 321 ? 11.226 19.742 23.470 1.00 17.48 321 PHE A O 1
ATOM 2348 N N . VAL A 1 322 ? 10.427 21.385 22.172 1.00 15.88 322 VAL A N 1
ATOM 2349 C CA . VAL A 1 322 ? 9.060 21.042 22.458 1.00 16.47 322 VAL A CA 1
ATOM 2350 C C . VAL A 1 322 ? 8.417 20.590 21.158 1.00 17.89 322 VAL A C 1
ATOM 2351 O O . VAL A 1 322 ? 8.517 21.269 20.134 1.00 18.45 322 VAL A O 1
ATOM 2355 N N . ALA A 1 323 ? 7.795 19.418 21.198 1.00 18.68 323 ALA A N 1
ATOM 2356 C CA . ALA A 1 323 ? 7.130 18.875 20.025 1.00 20.51 323 ALA A CA 1
ATOM 2357 C C . ALA A 1 323 ? 5.745 19.494 19.976 1.00 22.03 323 ALA A C 1
ATOM 2358 O O . ALA A 1 323 ? 5.099 19.668 21.008 1.00 21.77 323 ALA A O 1
ATOM 2360 N N . SER A 1 324 ? 5.289 19.840 18.784 1.00 23.72 324 SER A N 1
ATOM 2361 C CA . SER A 1 324 ? 3.972 20.421 18.654 1.00 25.38 324 SER A CA 1
ATOM 2362 C C . SER A 1 324 ? 3.219 19.787 17.499 1.00 28.00 324 SER A C 1
ATOM 2363 O O . SER A 1 324 ? 3.780 19.556 16.430 1.00 27.26 324 SER A O 1
ATOM 2366 N N . GLU A 1 325 ? 1.943 19.507 17.726 1.00 29.70 325 GLU A N 1
ATOM 2367 C CA . GLU A 1 325 ? 1.097 18.921 16.705 1.00 30.34 325 GLU A CA 1
ATOM 2368 C C . GLU A 1 325 ? 0.435 20.011 15.882 1.00 30.10 325 GLU A C 1
ATOM 2369 O O . GLU A 1 325 ? -0.364 19.719 15.008 1.00 30.94 325 GLU A O 1
ATOM 2375 N N . HIS A 1 326 ? 0.773 21.267 16.152 1.00 30.61 326 HIS A N 1
ATOM 2376 C CA . HIS A 1 326 ? 0.183 22.386 15.415 1.00 30.73 326 HIS A CA 1
ATOM 2377 C C . HIS A 1 326 ? 1.204 23.062 14.503 1.00 30.18 326 HIS A C 1
ATOM 2378 O O . HIS A 1 326 ? 2.140 23.706 14.972 1.00 30.81 326 HIS A O 1
ATOM 2385 N N . GLY A 1 327 ? 1.020 22.911 13.198 1.00 29.36 327 GLY A N 1
ATOM 2386 C CA . GLY A 1 327 ? 1.949 23.499 12.260 1.00 27.29 327 GLY A CA 1
ATOM 2387 C C . GLY A 1 327 ? 1.322 24.286 11.130 1.00 28.06 327 GLY A C 1
ATOM 2388 O O . GLY A 1 327 ? 0.477 25.161 11.351 1.00 28.56 327 GLY A O 1
ATOM 2389 N N . LEU A 1 328 ? 1.734 23.972 9.906 1.00 27.03 328 LEU A N 1
ATOM 2390 C CA . LEU A 1 328 ? 1.239 24.673 8.728 1.00 25.47 328 LEU A CA 1
ATOM 2391 C C . LEU A 1 328 ? -0.286 24.646 8.575 1.00 25.77 328 LEU A C 1
ATOM 2392 O O . LEU A 1 328 ? -0.891 25.658 8.264 1.00 26.21 328 LEU A O 1
ATOM 2397 N N . LEU A 1 329 ? -0.902 23.493 8.799 1.00 26.86 329 LEU A N 1
ATOM 2398 C CA . LEU A 1 329 ? -2.346 23.371 8.667 1.00 27.97 329 LEU A CA 1
ATOM 2399 C C . LEU A 1 329 ? -3.096 24.385 9.538 1.00 29.00 329 LEU A C 1
ATOM 2400 O O . LEU A 1 329 ? -3.942 25.133 9.046 1.00 28.43 329 LEU A O 1
ATOM 2405 N N . ASP A 1 330 ? -2.796 24.394 10.832 1.00 30.60 330 ASP A N 1
ATOM 2406 C CA . ASP A 1 330 ? -3.432 25.334 11.749 1.00 31.96 330 ASP A CA 1
ATOM 2407 C C . ASP A 1 330 ? -3.222 26.756 11.239 1.00 31.34 330 ASP A C 1
ATOM 2408 O O . ASP A 1 330 ? -4.138 27.569 11.256 1.00 32.07 330 ASP A O 1
ATOM 2413 N N . GLY A 1 331 ? -2.017 27.048 10.769 1.00 31.51 331 GLY A N 1
ATOM 2414 C CA . GLY A 1 331 ? -1.744 28.373 10.248 1.00 30.98 331 GLY A CA 1
ATOM 2415 C C . GLY A 1 331 ? -2.660 28.681 9.080 1.00 32.85 331 GLY A C 1
ATOM 2416 O O . GLY A 1 331 ? -3.161 29.798 8.956 1.00 32.19 331 GLY A O 1
ATOM 2417 N N . ILE A 1 332 ? -2.884 27.684 8.225 1.00 33.25 332 ILE A N 1
ATOM 2418 C CA . ILE A 1 332 ? -3.746 27.842 7.057 1.00 34.28 332 ILE A CA 1
ATOM 2419 C C . ILE A 1 332 ? -5.175 28.181 7.469 1.00 34.65 332 ILE A C 1
ATOM 2420 O O . ILE A 1 332 ? -5.727 29.191 7.029 1.00 34.95 332 ILE A O 1
ATOM 2425 N N . VAL A 1 333 ? -5.766 27.334 8.311 1.00 33.97 333 VAL A N 1
ATOM 2426 C CA . VAL A 1 333 ? -7.138 27.533 8.758 1.00 35.98 333 VAL A CA 1
ATOM 2427 C C . VAL A 1 333 ? -7.348 28.792 9.601 1.00 37.32 333 VAL A C 1
ATOM 2428 O O . VAL A 1 333 ? -8.411 29.405 9.532 1.00 38.80 333 VAL A O 1
ATOM 2432 N N . LEU A 1 334 ? -6.341 29.188 10.376 1.00 38.51 334 LEU A N 1
ATOM 2433 C CA . LEU A 1 334 ? -6.448 30.385 11.208 1.00 39.44 334 LEU A CA 1
ATOM 2434 C C . LEU A 1 334 ? -6.328 31.622 10.319 1.00 40.57 334 LEU A C 1
ATOM 2435 O O . LEU A 1 334 ? -7.134 32.541 10.414 1.00 40.68 334 LEU A O 1
ATOM 2440 N N . ASP A 1 335 ? -5.332 31.640 9.442 1.00 42.26 335 ASP A N 1
ATOM 2441 C CA . ASP A 1 335 ? -5.136 32.778 8.547 1.00 44.11 335 ASP A CA 1
ATOM 2442 C C . ASP A 1 335 ? -6.333 32.976 7.632 1.00 45.94 335 ASP A C 1
ATOM 2443 O O . ASP A 1 335 ? -6.863 34.075 7.519 1.00 47.38 335 ASP A O 1
ATOM 2448 N N . TYR A 1 336 ? -6.756 31.904 6.975 1.00 47.44 336 TYR A N 1
ATOM 2449 C CA . TYR A 1 336 ? -7.894 31.976 6.069 1.00 48.29 336 TYR A CA 1
ATOM 2450 C C . TYR A 1 336 ? -9.126 32.430 6.836 1.00 49.03 336 TYR A C 1
ATOM 2451 O O . TYR A 1 336 ? -9.817 33.353 6.421 1.00 49.49 336 TYR A O 1
ATOM 2460 N N . GLY A 1 337 ? -9.390 31.781 7.963 1.00 50.04 337 GLY A N 1
ATOM 2461 C CA . GLY A 1 337 ? -10.540 32.146 8.766 1.00 51.24 337 GLY A CA 1
ATOM 2462 C C . GLY A 1 337 ? -10.586 33.631 9.065 1.00 52.78 337 GLY A C 1
ATOM 2463 O O . GLY A 1 337 ? -11.541 34.314 8.704 1.00 53.32 337 GLY A O 1
ATOM 2464 N N . ARG A 1 338 ? -9.546 34.136 9.715 1.00 54.24 338 ARG A N 1
ATOM 2465 C CA . ARG A 1 338 ? -9.480 35.547 10.070 1.00 56.24 338 ARG A CA 1
ATOM 2466 C C . ARG A 1 338 ? -9.424 36.447 8.842 1.00 57.56 338 ARG A C 1
ATOM 2467 O O . ARG A 1 338 ? -9.696 37.644 8.929 1.00 58.61 338 ARG A O 1
ATOM 2475 N N . ARG A 1 339 ? -9.090 35.874 7.691 1.00 59.32 339 ARG A N 1
ATOM 2476 C CA . ARG A 1 339 ? -9.030 36.659 6.465 1.00 61.11 339 ARG A CA 1
ATOM 2477 C C . ARG A 1 339 ? -10.436 36.806 5.898 1.00 62.17 339 ARG A C 1
ATOM 2478 O O . ARG A 1 339 ? -10.737 37.780 5.210 1.00 62.86 339 ARG A O 1
ATOM 2486 N N . LEU A 1 340 ? -11.299 35.838 6.196 1.00 63.08 340 LEU A N 1
ATOM 2487 C CA . LEU A 1 340 ? -12.678 35.886 5.727 1.00 64.26 340 LEU A CA 1
ATOM 2488 C C . LEU A 1 340 ? -13.457 36.816 6.636 1.00 65.51 340 LEU A C 1
ATOM 2489 O O . LEU A 1 340 ? -14.393 37.477 6.201 1.00 66.70 340 LEU A O 1
ATOM 2494 N N . LEU A 1 341 ? -13.068 36.855 7.906 1.00 66.68 341 LEU A N 1
ATOM 2495 C CA . LEU A 1 341 ? -13.720 37.720 8.880 1.00 67.98 341 LEU A CA 1
ATOM 2496 C C . LEU A 1 341 ? -13.283 39.167 8.653 1.00 69.55 341 LEU A C 1
ATOM 2497 O O . LEU A 1 341 ? -13.090 39.925 9.600 1.00 69.96 341 LEU A O 1
ATOM 2502 N N . ALA A 1 342 ? -13.120 39.539 7.389 1.00 70.98 342 ALA A N 1
ATOM 2503 C CA . ALA A 1 342 ? -12.706 40.885 7.020 1.00 72.75 342 ALA A CA 1
ATOM 2504 C C . ALA A 1 342 ? -13.000 41.079 5.542 1.00 74.55 342 ALA A C 1
ATOM 2505 O O . ALA A 1 342 ? -13.185 42.200 5.070 1.00 74.92 342 ALA A O 1
ATOM 2507 N N . GLN A 1 343 ? -13.043 39.963 4.823 1.00 76.72 343 GLN A N 1
ATOM 2508 C CA . GLN A 1 343 ? -13.314 39.956 3.390 1.00 78.31 343 GLN A CA 1
ATOM 2509 C C . GLN A 1 343 ? -13.424 38.511 2.910 1.00 78.93 343 GLN A C 1
ATOM 2510 O O . GLN A 1 343 ? -14.528 38.116 2.472 1.00 78.51 343 GLN A O 1
ATOM 2517 N N . GLU B 1 14 ? 34.685 46.744 16.928 1.00 74.02 14 GLU B N 1
ATOM 2518 C CA . GLU B 1 14 ? 35.292 47.694 17.906 1.00 73.99 14 GLU B CA 1
ATOM 2519 C C . GLU B 1 14 ? 36.077 48.802 17.201 1.00 72.88 14 GLU B C 1
ATOM 2520 O O . GLU B 1 14 ? 36.035 48.921 15.975 1.00 73.34 14 GLU B O 1
ATOM 2526 N N . SER B 1 15 ? 36.783 49.614 17.983 1.00 71.02 15 SER B N 1
ATOM 2527 C CA . SER B 1 15 ? 37.586 50.703 17.438 1.00 68.56 15 SER B CA 1
ATOM 2528 C C . SER B 1 15 ? 38.864 50.900 18.259 1.00 66.74 15 SER B C 1
ATOM 2529 O O . SER B 1 15 ? 38.961 50.445 19.401 1.00 66.46 15 SER B O 1
ATOM 2532 N N . VAL B 1 16 ? 39.845 51.571 17.663 1.00 63.86 16 VAL B N 1
ATOM 2533 C CA . VAL B 1 16 ? 41.113 51.842 18.330 1.00 61.39 16 VAL B CA 1
ATOM 2534 C C . VAL B 1 16 ? 41.507 53.297 18.124 1.00 60.15 16 VAL B C 1
ATOM 2535 O O . VAL B 1 16 ? 40.971 53.981 17.253 1.00 61.54 16 VAL B O 1
ATOM 2539 N N . THR B 1 17 ? 42.441 53.774 18.933 1.00 57.74 17 THR B N 1
ATOM 2540 C CA . THR B 1 17 ? 42.911 55.144 18.816 1.00 55.66 17 THR B CA 1
ATOM 2541 C C . THR B 1 17 ? 44.411 55.075 18.589 1.00 54.32 17 THR B C 1
ATOM 2542 O O . THR B 1 17 ? 45.181 54.905 19.533 1.00 55.24 17 THR B O 1
ATOM 2546 N N . VAL B 1 18 ? 44.832 55.186 17.337 1.00 51.34 18 VAL B N 1
ATOM 2547 C CA . VAL B 1 18 ? 46.252 55.128 17.035 1.00 47.61 18 VAL B CA 1
ATOM 2548 C C . VAL B 1 18 ? 46.823 56.509 16.770 1.00 45.42 18 VAL B C 1
ATOM 2549 O O . VAL B 1 18 ? 46.093 57.475 16.537 1.00 46.27 18 VAL B O 1
ATOM 2553 N N . ALA B 1 19 ? 48.143 56.594 16.830 1.00 42.19 19 ALA B N 1
ATOM 2554 C CA . ALA B 1 19 ? 48.843 57.836 16.577 1.00 39.99 19 ALA B CA 1
ATOM 2555 C C . ALA B 1 19 ? 49.847 57.533 15.481 1.00 38.61 19 ALA B C 1
ATOM 2556 O O . ALA B 1 19 ? 50.437 56.451 15.445 1.00 38.90 19 ALA B O 1
ATOM 2558 N N . GLY B 1 20 ? 50.014 58.477 14.568 1.00 36.39 20 GLY B N 1
ATOM 2559 C CA . GLY B 1 20 ? 50.960 58.283 13.490 1.00 32.10 20 GLY B CA 1
ATOM 2560 C C . GLY B 1 20 ? 51.862 59.490 13.393 1.00 30.84 20 GLY B C 1
ATOM 2561 O O . GLY B 1 20 ? 51.419 60.627 13.565 1.00 29.36 20 GLY B O 1
ATOM 2562 N N . ILE B 1 21 ? 53.138 59.250 13.146 1.00 30.12 21 ILE B N 1
ATOM 2563 C CA . ILE B 1 21 ? 54.070 60.344 13.014 1.00 31.56 21 ILE B CA 1
ATOM 2564 C C . ILE B 1 21 ? 54.732 60.155 11.675 1.00 33.05 21 ILE B C 1
ATOM 2565 O O . ILE B 1 21 ? 55.173 59.060 11.345 1.00 32.34 21 ILE B O 1
ATOM 2570 N N . ASP B 1 22 ? 54.759 61.228 10.900 1.00 35.42 22 ASP B N 1
ATOM 2571 C CA . ASP B 1 22 ? 55.368 61.225 9.581 1.00 38.62 22 ASP B CA 1
ATOM 2572 C C . ASP B 1 22 ? 56.545 62.182 9.688 1.00 38.41 22 ASP B C 1
ATOM 2573 O O . ASP B 1 22 ? 56.355 63.372 9.953 1.00 38.71 22 ASP B O 1
ATOM 2578 N N . CYS B 1 23 ? 57.757 61.668 9.509 1.00 38.04 23 CYS B N 1
ATOM 2579 C CA . CYS B 1 23 ? 58.942 62.513 9.603 1.00 37.73 23 CYS B CA 1
ATOM 2580 C C . CYS B 1 23 ? 59.618 62.624 8.251 1.00 38.34 23 CYS B C 1
ATOM 2581 O O . CYS B 1 23 ? 60.219 61.665 7.762 1.00 37.15 23 CYS B O 1
ATOM 2584 N N . GLY B 1 24 ? 59.524 63.810 7.661 1.00 39.12 24 GLY B N 1
ATOM 2585 C CA . GLY B 1 24 ? 60.114 64.035 6.357 1.00 42.09 24 GLY B CA 1
ATOM 2586 C C . GLY B 1 24 ? 61.524 64.585 6.365 1.00 42.97 24 GLY B C 1
ATOM 2587 O O . GLY B 1 24 ? 62.311 64.313 7.267 1.00 45.37 24 GLY B O 1
ATOM 2588 N N . THR B 1 25 ? 61.841 65.367 5.342 1.00 42.65 25 THR B N 1
ATOM 2589 C CA . THR B 1 25 ? 63.160 65.956 5.207 1.00 43.17 25 THR B CA 1
ATOM 2590 C C . THR B 1 25 ? 63.139 67.374 5.737 1.00 44.39 25 THR B C 1
ATOM 2591 O O . THR B 1 25 ? 64.154 67.889 6.205 1.00 44.61 25 THR B O 1
ATOM 2595 N N . ASN B 1 26 ? 61.971 67.999 5.680 1.00 44.62 26 ASN B N 1
ATOM 2596 C CA . ASN B 1 26 ? 61.853 69.366 6.138 1.00 46.64 26 ASN B CA 1
ATOM 2597 C C . ASN B 1 26 ? 60.932 69.494 7.351 1.00 45.44 26 ASN B C 1
ATOM 2598 O O . ASN B 1 26 ? 61.022 70.461 8.114 1.00 44.71 26 ASN B O 1
ATOM 2603 N N . SER B 1 27 ? 60.049 68.524 7.545 1.00 42.19 27 SER B N 1
ATOM 2604 C CA . SER B 1 27 ? 59.147 68.610 8.685 1.00 41.62 27 SER B CA 1
ATOM 2605 C C . SER B 1 27 ? 58.723 67.268 9.265 1.00 38.92 27 SER B C 1
ATOM 2606 O O . SER B 1 27 ? 58.976 66.215 8.684 1.00 40.13 27 SER B O 1
ATOM 2609 N N . ILE B 1 28 ? 58.085 67.323 10.428 1.00 37.06 28 ILE B N 1
ATOM 2610 C CA . ILE B 1 28 ? 57.600 66.124 11.097 1.00 34.77 28 ILE B CA 1
ATOM 2611 C C . ILE B 1 28 ? 56.151 66.391 11.475 1.00 33.74 28 ILE B C 1
ATOM 2612 O O . ILE B 1 28 ? 55.813 67.466 11.965 1.00 32.03 28 ILE B O 1
ATOM 2617 N N . ARG B 1 29 ? 55.294 65.412 11.222 1.00 34.68 29 ARG B N 1
ATOM 2618 C CA . ARG B 1 29 ? 53.873 65.562 11.495 1.00 36.72 29 ARG B CA 1
ATOM 2619 C C . ARG B 1 29 ? 53.327 64.531 12.470 1.00 35.36 29 ARG B C 1
ATOM 2620 O O . ARG B 1 29 ? 53.842 63.419 12.566 1.00 36.05 29 ARG B O 1
ATOM 2628 N N . LEU B 1 30 ? 52.265 64.905 13.173 1.00 34.47 30 LEU B N 1
ATOM 2629 C CA . LEU B 1 30 ? 51.611 64.014 14.123 1.00 35.49 30 LEU B CA 1
ATOM 2630 C C . LEU B 1 30 ? 50.103 64.098 13.955 1.00 35.98 30 LEU B C 1
ATOM 2631 O O . LEU B 1 30 ? 49.557 65.161 13.680 1.00 37.34 30 LEU B O 1
ATOM 2636 N N . LYS B 1 31 ? 49.435 62.970 14.131 1.00 37.80 31 LYS B N 1
ATOM 2637 C CA . LYS B 1 31 ? 47.989 62.917 14.034 1.00 39.77 31 LYS B CA 1
ATOM 2638 C C . LYS B 1 31 ? 47.505 61.738 14.855 1.00 39.95 31 LYS B C 1
ATOM 2639 O O . LYS B 1 31 ? 48.085 60.650 14.794 1.00 38.65 31 LYS B O 1
ATOM 2645 N N . ILE B 1 32 ? 46.455 61.962 15.635 1.00 40.70 32 ILE B N 1
ATOM 2646 C CA . ILE B 1 32 ? 45.882 60.898 16.446 1.00 43.84 32 ILE B CA 1
ATOM 2647 C C . ILE B 1 32 ? 44.401 60.818 16.109 1.00 46.10 32 ILE B C 1
ATOM 2648 O O . ILE B 1 32 ? 43.693 61.827 16.130 1.00 46.41 32 ILE B O 1
ATOM 2653 N N . ALA B 1 33 ? 43.926 59.619 15.800 1.00 48.51 33 ALA B N 1
ATOM 2654 C CA . ALA B 1 33 ? 42.525 59.453 15.453 1.00 50.92 33 ALA B CA 1
ATOM 2655 C C . ALA B 1 33 ? 41.991 58.096 15.858 1.00 52.42 33 ALA B C 1
ATOM 2656 O O . ALA B 1 33 ? 42.750 57.185 16.196 1.00 51.90 33 ALA B O 1
ATOM 2658 N N . ARG B 1 34 ? 40.670 57.980 15.812 1.00 55.06 34 ARG B N 1
ATOM 2659 C CA . ARG B 1 34 ? 39.977 56.749 16.151 1.00 57.87 34 ARG B CA 1
ATOM 2660 C C . ARG B 1 34 ? 39.714 56.038 14.827 1.00 59.58 34 ARG B C 1
ATOM 2661 O O . ARG B 1 34 ? 39.353 56.675 13.838 1.00 58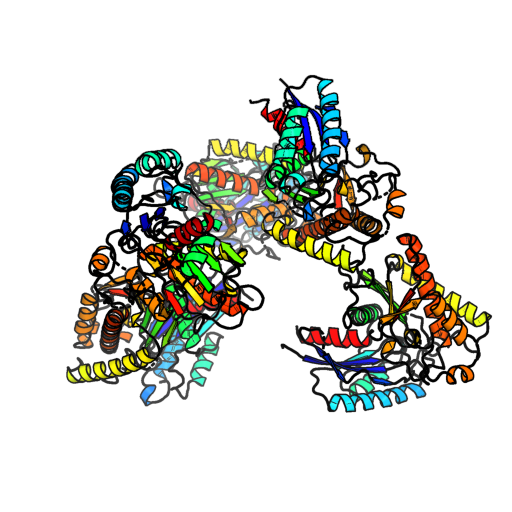.77 34 ARG B O 1
ATOM 2669 N N . VAL B 1 35 ? 39.901 54.724 14.802 1.00 62.04 35 VAL B N 1
ATOM 2670 C CA . VAL B 1 35 ? 39.701 53.958 13.579 1.00 64.55 35 VAL B CA 1
ATOM 2671 C C . VAL B 1 35 ? 38.735 52.785 13.735 1.00 67.45 35 VAL B C 1
ATOM 2672 O O . VAL B 1 35 ? 39.098 51.736 14.269 1.00 68.93 35 VAL B O 1
ATOM 2676 N N . ASP B 1 36 ? 37.503 52.970 13.270 1.00 70.46 36 ASP B N 1
ATOM 2677 C CA . ASP B 1 36 ? 36.499 51.913 13.330 1.00 73.18 36 ASP B CA 1
ATOM 2678 C C . ASP B 1 36 ? 36.191 51.455 11.905 1.00 74.61 36 ASP B C 1
ATOM 2679 O O . ASP B 1 36 ? 36.982 51.697 10.991 1.00 74.62 36 ASP B O 1
ATOM 2684 N N . ALA B 1 37 ? 35.058 50.787 11.715 1.00 76.54 37 ALA B N 1
ATOM 2685 C CA . ALA B 1 37 ? 34.679 50.309 10.389 1.00 78.37 37 ALA B CA 1
ATOM 2686 C C . ALA B 1 37 ? 34.349 51.477 9.460 1.00 79.63 37 ALA B C 1
ATOM 2687 O O . ALA B 1 37 ? 34.616 51.419 8.257 1.00 79.95 37 ALA B O 1
ATOM 2689 N N . ASP B 1 38 ? 33.771 52.534 10.025 1.00 80.71 38 ASP B N 1
ATOM 2690 C CA . ASP B 1 38 ? 33.401 53.718 9.256 1.00 82.44 38 ASP B CA 1
ATOM 2691 C C . ASP B 1 38 ? 34.545 54.725 9.131 1.00 82.61 38 ASP B C 1
ATOM 2692 O O . ASP B 1 38 ? 34.372 55.911 9.425 1.00 83.00 38 ASP B O 1
ATOM 2697 N N . GLY B 1 39 ? 35.709 54.253 8.694 1.00 81.84 39 GLY B N 1
ATOM 2698 C CA . GLY B 1 39 ? 36.849 55.138 8.529 1.00 80.78 39 GLY B CA 1
ATOM 2699 C C . GLY B 1 39 ? 37.446 55.682 9.818 1.00 79.64 39 GLY B C 1
ATOM 2700 O O . GLY B 1 39 ? 37.355 55.056 10.875 1.00 79.23 39 GLY B O 1
ATOM 2709 N N . HIS B 1 41 ? 38.164 59.134 12.559 1.00 75.30 41 HIS B N 1
ATOM 2710 C CA . HIS B 1 41 ? 37.672 60.391 13.109 1.00 74.03 41 HIS B CA 1
ATOM 2711 C C . HIS B 1 41 ? 38.823 60.969 13.940 1.00 72.56 41 HIS B C 1
ATOM 2712 O O . HIS B 1 41 ? 39.361 60.292 14.817 1.00 70.86 41 HIS B O 1
ATOM 2719 N N . GLU B 1 42 ? 39.199 62.213 13.669 1.00 71.53 42 GLU B N 1
ATOM 2720 C CA . GLU B 1 42 ? 40.298 62.838 14.401 1.00 71.01 42 GLU B CA 1
ATOM 2721 C C . GLU B 1 42 ? 39.989 63.107 15.869 1.00 69.30 42 GLU B C 1
ATOM 2722 O O . GLU B 1 42 ? 38.876 63.498 16.221 1.00 68.61 42 GLU B O 1
ATOM 2728 N N . VAL B 1 43 ? 40.992 62.899 16.718 1.00 66.87 43 VAL B N 1
ATOM 2729 C CA . VAL B 1 43 ? 40.854 63.139 18.147 1.00 65.07 43 VAL B CA 1
ATOM 2730 C C . VAL B 1 43 ? 41.595 64.430 18.470 1.00 63.43 43 VAL B C 1
ATOM 2731 O O . VAL B 1 43 ? 41.208 65.180 19.364 1.00 62.52 43 VAL B O 1
ATOM 2735 N N . VAL B 1 44 ? 42.667 64.675 17.724 1.00 62.64 44 VAL B N 1
ATOM 2736 C CA . VAL B 1 44 ? 43.483 65.865 17.914 1.00 62.20 44 VAL B CA 1
ATOM 2737 C C . VAL B 1 44 ? 43.898 66.412 16.556 1.00 60.91 44 VAL B C 1
ATOM 2738 O O . VAL B 1 44 ? 44.428 65.677 15.721 1.00 60.47 44 VAL B O 1
ATOM 2742 N N . PRO B 1 45 ? 43.676 67.716 16.322 1.00 60.08 45 PRO B N 1
ATOM 2743 C CA . PRO B 1 45 ? 44.052 68.315 15.037 1.00 58.77 45 PRO B CA 1
ATOM 2744 C C . PRO B 1 45 ? 45.533 68.088 14.724 1.00 57.01 45 PRO B C 1
ATOM 2745 O O . PRO B 1 45 ? 46.397 68.277 15.580 1.00 56.84 45 PRO B O 1
ATOM 2749 N N . ARG B 1 46 ? 45.804 67.672 13.492 1.00 54.22 46 ARG B N 1
ATOM 2750 C CA . ARG B 1 46 ? 47.155 67.391 13.031 1.00 51.70 46 ARG B CA 1
ATOM 2751 C C . ARG B 1 46 ? 48.167 68.479 13.396 1.00 49.81 46 ARG B C 1
ATOM 2752 O O . ARG B 1 46 ? 47.893 69.667 13.255 1.00 50.83 46 ARG B O 1
ATOM 2760 N N . ILE B 1 47 ? 49.338 68.069 13.879 1.00 47.07 47 ILE B N 1
ATOM 2761 C CA . ILE B 1 47 ? 50.387 69.022 14.245 1.00 44.12 47 ILE B CA 1
ATOM 2762 C C . ILE B 1 47 ? 51.527 68.934 13.232 1.00 42.74 47 ILE B C 1
ATOM 2763 O O . ILE B 1 47 ? 51.889 67.846 12.788 1.00 41.74 47 ILE B O 1
ATOM 2768 N N . LEU B 1 48 ? 52.093 70.080 12.870 1.00 41.77 48 LEU B N 1
ATOM 2769 C CA . LEU B 1 48 ? 53.196 70.112 11.916 1.00 40.87 48 LEU B CA 1
ATOM 2770 C C . LEU B 1 48 ? 54.353 70.953 12.442 1.00 39.19 48 LEU B C 1
ATOM 2771 O O . LEU B 1 48 ? 54.144 72.057 12.934 1.00 38.60 48 LEU B O 1
ATOM 2776 N N . ARG B 1 49 ? 55.569 70.427 12.346 1.00 37.73 49 ARG B N 1
ATOM 2777 C CA . ARG B 1 49 ? 56.739 71.172 12.798 1.00 37.94 49 ARG B CA 1
ATOM 2778 C C . ARG B 1 49 ? 57.823 71.126 11.739 1.00 38.96 49 ARG B C 1
ATOM 2779 O O . ARG B 1 49 ? 58.361 70.058 11.425 1.00 38.75 49 ARG B O 1
ATOM 2787 N N . VAL B 1 50 ? 58.140 72.283 11.175 1.00 39.69 50 VAL B N 1
ATOM 2788 C CA . VAL B 1 50 ? 59.179 72.336 10.170 1.00 41.15 50 VAL B CA 1
ATOM 2789 C C . VAL B 1 50 ? 60.473 72.334 10.958 1.00 41.78 50 VAL B C 1
ATOM 2790 O O . VAL B 1 50 ? 60.897 73.359 11.475 1.00 43.93 50 VAL B O 1
ATOM 2794 N N . ILE B 1 51 ? 61.084 71.162 11.062 1.00 42.48 51 ILE B N 1
ATOM 2795 C CA . ILE B 1 51 ? 62.312 71.006 11.817 1.00 42.82 51 ILE B CA 1
ATOM 2796 C C . ILE B 1 51 ? 63.551 70.890 10.945 1.00 44.54 51 ILE B C 1
ATOM 2797 O O . ILE B 1 51 ? 64.655 70.755 11.465 1.00 44.80 51 ILE B O 1
ATOM 2802 N N . ARG B 1 52 ? 63.370 70.931 9.627 1.00 46.56 52 ARG B N 1
ATOM 2803 C CA . ARG B 1 52 ? 64.487 70.838 8.682 1.00 47.83 52 ARG B CA 1
ATOM 2804 C C . ARG B 1 52 ? 65.525 69.785 9.063 1.00 47.82 52 ARG B C 1
ATOM 2805 O O . ARG B 1 52 ? 66.727 70.039 9.033 1.00 47.78 52 ARG B O 1
ATOM 2813 N N . LEU B 1 53 ? 65.046 68.593 9.395 1.00 48.57 53 LEU B N 1
ATOM 2814 C CA . LEU B 1 53 ? 65.909 67.493 9.801 1.00 49.29 53 LEU B CA 1
ATOM 2815 C C . LEU B 1 53 ? 66.979 67.060 8.798 1.00 50.42 53 LEU B C 1
ATOM 2816 O O . LEU B 1 53 ? 68.072 66.665 9.196 1.00 50.61 53 LEU B O 1
ATOM 2821 N N . GLY B 1 54 ? 66.672 67.129 7.504 1.00 51.84 54 GLY B N 1
ATOM 2822 C CA . GLY B 1 54 ? 67.631 66.706 6.492 1.00 52.22 54 GLY B CA 1
ATOM 2823 C C . GLY B 1 54 ? 68.695 67.729 6.130 1.00 53.28 54 GLY B C 1
ATOM 2824 O O . GLY B 1 54 ? 69.453 67.545 5.174 1.00 52.92 54 GLY B O 1
ATOM 2825 N N . GLN B 1 55 ? 68.758 68.801 6.910 1.00 54.26 55 GLN B N 1
ATOM 2826 C CA . GLN B 1 55 ? 69.707 69.887 6.688 1.00 56.78 55 GLN B CA 1
ATOM 2827 C C . GLN B 1 55 ? 71.131 69.477 6.286 1.00 58.03 55 GLN B C 1
ATOM 2828 O O . GLN B 1 55 ? 71.889 68.931 7.093 1.00 58.90 55 GLN B O 1
ATOM 2834 N N . ASP B 1 56 ? 71.481 69.751 5.031 1.00 58.63 56 ASP B N 1
ATOM 2835 C CA . ASP B 1 56 ? 72.814 69.477 4.488 1.00 58.80 56 ASP B CA 1
ATOM 2836 C C . ASP B 1 56 ? 73.329 68.041 4.561 1.00 58.59 56 ASP B C 1
ATOM 2837 O O . ASP B 1 56 ? 74.543 67.818 4.513 1.00 57.73 56 ASP B O 1
ATOM 2842 N N . VAL B 1 57 ? 72.425 67.073 4.662 1.00 59.30 57 VAL B N 1
ATOM 2843 C CA . VAL B 1 57 ? 72.828 65.671 4.735 1.00 60.47 57 VAL B CA 1
ATOM 2844 C C . VAL B 1 57 ? 73.400 65.179 3.408 1.00 60.97 57 VAL B C 1
ATOM 2845 O O . VAL B 1 57 ? 74.111 64.174 3.370 1.00 60.82 57 VAL B O 1
ATOM 2849 N N . ASP B 1 58 ? 73.086 65.884 2.324 1.00 61.24 58 ASP B N 1
ATOM 2850 C CA . ASP B 1 58 ? 73.581 65.505 1.006 1.00 61.72 58 ASP B CA 1
ATOM 2851 C C . ASP B 1 58 ? 75.083 65.728 0.893 1.00 62.01 58 ASP B C 1
ATOM 2852 O O . ASP B 1 58 ? 75.786 64.957 0.238 1.00 61.41 58 ASP B O 1
ATOM 2857 N N . LYS B 1 59 ? 75.573 66.784 1.532 1.00 62.38 59 LYS B N 1
ATOM 2858 C CA . LYS B 1 59 ? 76.998 67.091 1.497 1.00 64.14 59 LYS B CA 1
ATOM 2859 C C . LYS B 1 59 ? 77.744 66.410 2.643 1.00 64.23 59 LYS B C 1
ATOM 2860 O O . LYS B 1 59 ? 78.747 65.727 2.424 1.00 64.29 59 LYS B O 1
ATOM 2866 N N . THR B 1 60 ? 77.231 66.582 3.859 1.00 63.92 60 THR B N 1
ATOM 2867 C CA . THR B 1 60 ? 77.845 66.013 5.053 1.00 63.14 60 THR B CA 1
ATOM 2868 C C . THR B 1 60 ? 77.558 64.529 5.281 1.00 62.84 60 THR B C 1
ATOM 2869 O O . THR B 1 60 ? 78.282 63.863 6.019 1.00 62.13 60 THR B O 1
ATOM 2873 N N . HIS B 1 61 ? 76.511 64.009 4.651 1.00 63.43 61 HIS B N 1
ATOM 2874 C CA . HIS B 1 61 ? 76.146 62.600 4.812 1.00 63.99 61 HIS B CA 1
ATOM 2875 C C . HIS B 1 61 ? 75.803 62.259 6.266 1.00 63.72 61 HIS B C 1
ATOM 2876 O O . HIS B 1 61 ? 75.903 61.100 6.682 1.00 64.09 61 HIS B O 1
ATOM 2883 N N . ARG B 1 62 ? 75.394 63.265 7.034 1.00 62.54 62 ARG B N 1
ATOM 2884 C CA . ARG B 1 62 ? 75.039 63.062 8.438 1.00 61.21 62 ARG B CA 1
ATOM 2885 C C . ARG B 1 62 ? 74.113 64.178 8.943 1.00 59.17 62 ARG B C 1
ATOM 2886 O O . ARG B 1 62 ? 74.067 65.266 8.363 1.00 57.85 62 ARG B O 1
ATOM 2894 N N . PHE B 1 63 ? 73.373 63.900 10.014 1.00 55.80 63 PHE B N 1
ATOM 2895 C CA . PHE B 1 63 ? 72.465 64.885 10.591 1.00 53.37 63 PHE B CA 1
ATOM 2896 C C . PHE B 1 63 ? 73.195 65.907 11.467 1.00 52.33 63 PHE B C 1
ATOM 2897 O O . PHE B 1 63 ? 73.953 65.541 12.364 1.00 51.14 63 PHE B O 1
ATOM 2905 N N . ALA B 1 64 ? 72.944 67.187 11.209 1.00 50.96 64 ALA B N 1
ATOM 2906 C CA . ALA B 1 64 ? 73.546 68.268 11.982 1.00 50.42 64 ALA B CA 1
ATOM 2907 C C . ALA B 1 64 ? 72.990 68.222 13.403 1.00 50.94 64 ALA B C 1
ATOM 2908 O O . ALA B 1 64 ? 71.839 67.833 13.611 1.00 51.48 64 ALA B O 1
ATOM 2910 N N . ASP B 1 65 ? 73.797 68.626 14.377 1.00 50.94 65 ASP B N 1
ATOM 2911 C CA . ASP B 1 65 ? 73.351 68.625 15.764 1.00 50.93 65 ASP B CA 1
ATOM 2912 C C . ASP B 1 65 ? 72.099 69.477 15.936 1.00 50.44 65 ASP B C 1
ATOM 2913 O O . ASP B 1 65 ? 71.109 69.033 16.512 1.00 49.68 65 ASP B O 1
ATOM 2918 N N . GLU B 1 66 ? 72.147 70.701 15.428 1.00 50.39 66 GLU B N 1
ATOM 2919 C CA . GLU B 1 66 ? 71.025 71.623 15.534 1.00 50.95 66 GLU B CA 1
ATOM 2920 C C . GLU B 1 66 ? 69.730 70.983 15.018 1.00 50.29 66 GLU B C 1
ATOM 2921 O O . GLU B 1 66 ? 68.677 71.078 15.657 1.00 49.43 66 GLU B O 1
ATOM 2927 N N . ALA B 1 67 ? 69.812 70.328 13.864 1.00 48.87 67 ALA B N 1
ATOM 2928 C CA . ALA B 1 67 ? 68.647 69.680 13.273 1.00 47.14 67 ALA B CA 1
ATOM 2929 C C . ALA B 1 67 ? 68.160 68.567 14.189 1.00 45.27 67 ALA B C 1
ATOM 2930 O O . ALA B 1 67 ? 66.990 68.515 14.573 1.00 43.61 67 ALA B O 1
ATOM 2932 N N . LEU B 1 68 ? 69.075 67.675 14.537 1.00 43.01 68 LEU B N 1
ATOM 2933 C CA . LEU B 1 68 ? 68.753 66.563 15.409 1.00 42.54 68 LEU B CA 1
ATOM 2934 C C . LEU B 1 68 ? 68.041 67.081 16.668 1.00 41.84 68 LEU B C 1
ATOM 2935 O O . LEU B 1 68 ? 67.060 66.500 17.126 1.00 40.74 68 LEU B O 1
ATOM 2940 N N . GLU B 1 69 ? 68.532 68.189 17.209 1.00 41.70 69 GLU B N 1
ATOM 2941 C CA . GLU B 1 69 ? 67.945 68.795 18.403 1.00 42.22 69 GLU B CA 1
ATOM 2942 C C . GLU B 1 69 ? 66.530 69.315 18.148 1.00 41.35 69 GLU B C 1
ATOM 2943 O O . GLU B 1 69 ? 65.663 69.217 19.018 1.00 41.30 69 GLU B O 1
ATOM 2949 N N . ARG B 1 70 ? 66.300 69.876 16.963 1.00 40.06 70 ARG B N 1
ATOM 2950 C CA . ARG B 1 70 ? 64.981 70.391 16.618 1.00 38.66 70 ARG B CA 1
ATOM 2951 C C . ARG B 1 70 ? 63.979 69.243 16.563 1.00 36.27 70 ARG B C 1
ATOM 2952 O O . ARG B 1 70 ? 62.803 69.420 16.870 1.00 34.66 70 ARG B O 1
ATOM 2960 N N . ALA B 1 71 ? 64.454 68.066 16.172 1.00 35.13 71 ALA B N 1
ATOM 2961 C CA . ALA B 1 71 ? 63.591 66.889 16.081 1.00 35.16 71 ALA B CA 1
ATOM 2962 C C . ALA B 1 71 ? 63.137 66.475 17.470 1.00 34.99 71 ALA B C 1
ATOM 2963 O O . ALA B 1 71 ? 61.949 66.238 17.709 1.00 34.02 71 ALA B O 1
ATOM 2965 N N . TYR B 1 72 ? 64.093 66.397 18.388 1.00 35.62 72 TYR B N 1
ATOM 2966 C CA . TYR B 1 72 ? 63.792 66.003 19.752 1.00 35.56 72 TYR B CA 1
ATOM 2967 C C . TYR B 1 72 ? 62.806 66.972 20.412 1.00 35.34 72 TYR B C 1
ATOM 2968 O O . TYR B 1 72 ? 61.901 66.542 21.123 1.00 35.56 72 TYR B O 1
ATOM 2977 N N . VAL B 1 73 ? 62.975 68.270 20.180 1.00 33.58 73 VAL B N 1
ATOM 2978 C CA . VAL B 1 73 ? 62.055 69.243 20.750 1.00 34.62 73 VAL B CA 1
ATOM 2979 C C . VAL B 1 73 ? 60.635 68.863 20.325 1.00 35.68 73 VAL B C 1
ATOM 2980 O O . VAL B 1 73 ? 59.708 68.885 21.133 1.00 36.97 73 VAL B O 1
ATOM 2984 N N . ALA B 1 74 ? 60.486 68.498 19.053 1.00 34.59 74 ALA B N 1
ATOM 2985 C CA . ALA B 1 74 ? 59.193 68.108 18.497 1.00 34.53 74 ALA B CA 1
ATOM 2986 C C . ALA B 1 74 ? 58.705 66.774 19.057 1.00 32.47 74 ALA B C 1
ATOM 2987 O O . ALA B 1 74 ? 57.524 66.622 19.371 1.00 32.72 74 ALA B O 1
ATOM 2989 N N . ALA B 1 75 ? 59.606 65.804 19.163 1.00 30.04 75 ALA B N 1
ATOM 2990 C CA . ALA B 1 75 ? 59.248 64.499 19.701 1.00 29.16 75 ALA B CA 1
ATOM 2991 C C . ALA B 1 75 ? 58.754 64.659 21.145 1.00 30.57 75 ALA B C 1
ATOM 2992 O O . ALA B 1 75 ? 57.793 64.004 21.546 1.00 31.45 75 ALA B O 1
ATOM 2994 N N . ARG B 1 76 ? 59.400 65.527 21.925 1.00 30.71 76 ARG B N 1
ATOM 2995 C CA . ARG B 1 76 ? 58.976 65.747 23.305 1.00 31.27 76 ARG B CA 1
ATOM 2996 C C . ARG B 1 76 ? 57.573 66.339 23.326 1.00 32.66 76 ARG B C 1
ATOM 2997 O O . ARG B 1 76 ? 56.735 65.942 24.139 1.00 33.10 76 ARG B O 1
ATOM 3005 N N . GLU B 1 77 ? 57.319 67.293 22.434 1.00 33.04 77 GLU B N 1
ATOM 3006 C CA . GLU B 1 77 ? 55.998 67.907 22.362 1.00 34.12 77 GLU B CA 1
ATOM 3007 C C . GLU B 1 77 ? 54.966 66.851 21.963 1.00 33.05 77 GLU B C 1
ATOM 3008 O O . GLU B 1 77 ? 53.849 66.830 22.488 1.00 31.02 77 GLU B O 1
ATOM 3014 N N . PHE B 1 78 ? 55.355 65.971 21.043 1.00 32.38 78 PHE B N 1
ATOM 3015 C CA . PHE B 1 78 ? 54.474 64.910 20.586 1.00 33.48 78 PHE B CA 1
ATOM 3016 C C . PHE B 1 78 ? 54.231 63.892 21.685 1.00 33.99 78 PHE B C 1
ATOM 3017 O O . PHE B 1 78 ? 53.192 63.226 21.694 1.00 34.99 78 PHE B O 1
ATOM 3025 N N . ALA B 1 79 ? 55.192 63.759 22.601 1.00 33.21 79 ALA B N 1
ATOM 3026 C CA . ALA B 1 79 ? 55.050 62.827 23.718 1.00 31.50 79 ALA B CA 1
ATOM 3027 C C . ALA B 1 79 ? 53.972 63.384 24.636 1.00 30.18 79 ALA B C 1
ATOM 3028 O O . ALA B 1 79 ? 53.122 62.649 25.143 1.00 29.08 79 ALA B O 1
ATOM 3030 N N . GLY B 1 80 ? 54.012 64.695 24.831 1.00 29.40 80 GLY B N 1
ATOM 3031 C CA . GLY B 1 80 ? 53.030 65.347 25.673 1.00 32.78 80 GLY B CA 1
ATOM 3032 C C . GLY B 1 80 ? 51.625 65.191 25.122 1.00 34.72 80 GLY B C 1
ATOM 3033 O O . GLY B 1 80 ? 50.711 64.788 25.847 1.00 36.53 80 GLY B O 1
ATOM 3034 N N . VAL B 1 81 ? 51.451 65.506 23.840 1.00 33.99 81 VAL B N 1
ATOM 3035 C CA . VAL B 1 81 ? 50.147 65.399 23.191 1.00 33.23 81 VAL B CA 1
ATOM 3036 C C . VAL B 1 81 ? 49.586 63.989 23.295 1.00 32.67 81 VAL B C 1
ATOM 3037 O O . VAL B 1 81 ? 48.387 63.807 23.486 1.00 33.12 81 VAL B O 1
ATOM 3041 N N . ILE B 1 82 ? 50.456 62.994 23.166 1.00 33.62 82 ILE B N 1
ATOM 3042 C CA . ILE B 1 82 ? 50.054 61.591 23.261 1.00 35.02 82 ILE B CA 1
ATOM 3043 C C . ILE B 1 82 ? 49.655 61.266 24.706 1.00 38.80 82 ILE B C 1
ATOM 3044 O O . ILE B 1 82 ? 48.867 60.352 24.959 1.00 38.75 82 ILE B O 1
ATOM 3049 N N . ALA B 1 83 ? 50.200 62.023 25.652 1.00 40.64 83 ALA B N 1
ATOM 3050 C CA . ALA B 1 83 ? 49.882 61.815 27.057 1.00 43.70 83 ALA B CA 1
ATOM 3051 C C . ALA B 1 83 ? 48.477 62.347 27.324 1.00 45.18 83 ALA B C 1
ATOM 3052 O O . ALA B 1 83 ? 47.670 61.694 27.984 1.00 45.16 83 ALA B O 1
ATOM 3054 N N . GLU B 1 84 ? 48.192 63.535 26.802 1.00 46.91 84 GLU B N 1
ATOM 3055 C CA . GLU B 1 84 ? 46.884 64.152 26.978 1.00 49.44 84 GLU B CA 1
ATOM 3056 C C . GLU B 1 84 ? 45.788 63.364 26.267 1.00 49.61 84 GLU B C 1
ATOM 3057 O O . GLU B 1 84 ? 44.614 63.474 26.618 1.00 50.47 84 GLU B O 1
ATOM 3063 N N . HIS B 1 85 ? 46.165 62.576 25.265 1.00 48.97 85 HIS B N 1
ATOM 3064 C CA . HIS B 1 85 ? 45.186 61.782 24.532 1.00 49.01 85 HIS B CA 1
ATOM 3065 C C . HIS B 1 85 ? 45.693 60.364 24.376 1.00 50.27 85 HIS B C 1
ATOM 3066 O O . HIS B 1 85 ? 46.273 60.014 23.353 1.00 51.66 85 HIS B O 1
ATOM 3073 N N . PRO B 1 86 ? 45.474 59.521 25.391 1.00 50.91 86 PRO B N 1
ATOM 3074 C CA . PRO B 1 86 ? 45.924 58.126 25.349 1.00 50.86 86 PRO B CA 1
ATOM 3075 C C . PRO B 1 86 ? 45.572 57.408 24.051 1.00 50.48 86 PRO B C 1
ATOM 3076 O O . PRO B 1 86 ? 44.510 57.631 23.476 1.00 51.76 86 PRO B O 1
ATOM 3080 N N . ILE B 1 87 ? 46.477 56.550 23.594 1.00 50.45 87 ILE B N 1
ATOM 3081 C CA . ILE B 1 87 ? 46.275 55.802 22.360 1.00 50.61 87 ILE B CA 1
ATOM 3082 C C . ILE B 1 87 ? 46.615 54.332 22.540 1.00 50.82 87 ILE B C 1
ATOM 3083 O O . ILE B 1 87 ? 47.259 53.946 23.511 1.00 52.51 87 ILE B O 1
ATOM 3088 N N . ASP B 1 88 ? 46.191 53.515 21.586 1.00 50.86 88 ASP B N 1
ATOM 3089 C CA . ASP B 1 88 ? 46.450 52.087 21.643 1.00 50.86 88 ASP B CA 1
ATOM 3090 C C . ASP B 1 88 ? 47.700 51.688 20.875 1.00 50.31 88 ASP B C 1
ATOM 3091 O O . ASP B 1 88 ? 48.161 50.556 20.983 1.00 50.83 88 ASP B O 1
ATOM 3096 N N . GLY B 1 89 ? 48.247 52.619 20.102 1.00 49.61 89 GLY B N 1
ATOM 3097 C CA . GLY B 1 89 ? 49.442 52.326 19.331 1.00 47.69 89 GLY B CA 1
ATOM 3098 C C . GLY B 1 89 ? 50.022 53.557 18.655 1.00 46.19 89 GLY B C 1
ATOM 3099 O O . GLY B 1 89 ? 49.325 54.541 18.413 1.00 44.62 89 GLY B O 1
ATOM 3100 N N . LEU B 1 90 ? 51.312 53.501 18.350 1.00 45.40 90 LEU B N 1
ATOM 3101 C CA . LEU B 1 90 ? 51.988 54.616 17.705 1.00 44.60 90 LEU B CA 1
ATOM 3102 C C . LEU B 1 90 ? 52.959 54.117 16.657 1.00 44.29 90 LEU B C 1
ATOM 3103 O O . LEU B 1 90 ? 53.818 53.287 16.945 1.00 44.30 90 LEU B O 1
ATOM 3108 N N . ARG B 1 91 ? 52.823 54.613 15.435 1.00 42.10 91 ARG B N 1
ATOM 3109 C CA . ARG B 1 91 ? 53.743 54.207 14.392 1.00 40.80 91 ARG B CA 1
ATOM 3110 C C . ARG B 1 91 ? 54.493 55.442 13.917 1.00 39.85 91 ARG B C 1
ATOM 3111 O O . ARG B 1 91 ? 53.887 56.455 13.577 1.00 40.51 91 ARG B O 1
ATOM 3119 N N . PHE B 1 92 ? 55.816 55.353 13.910 1.00 37.66 92 PHE B N 1
ATOM 3120 C CA . PHE B 1 92 ? 56.655 56.462 13.496 1.00 37.08 92 PHE B CA 1
ATOM 3121 C C . PHE B 1 92 ? 57.328 56.029 12.214 1.00 38.82 92 PHE B C 1
ATOM 3122 O O . PHE B 1 92 ? 58.027 55.018 12.198 1.00 38.99 92 PHE B O 1
ATOM 3130 N N . VAL B 1 93 ? 57.102 56.779 11.137 1.00 40.51 93 VAL B N 1
ATOM 3131 C CA . VAL B 1 93 ? 57.704 56.467 9.843 1.00 41.01 93 VAL B CA 1
ATOM 3132 C C . VAL B 1 93 ? 58.604 57.618 9.399 1.00 42.23 93 VAL B C 1
ATOM 3133 O O . VAL B 1 93 ? 58.223 58.784 9.487 1.00 40.84 93 VAL B O 1
ATOM 3137 N N . ALA B 1 94 ? 59.799 57.282 8.927 1.00 44.25 94 ALA B N 1
ATOM 3138 C CA . ALA B 1 94 ? 60.760 58.284 8.482 1.00 46.77 94 ALA B CA 1
ATOM 3139 C C . ALA B 1 94 ? 61.016 58.218 6.977 1.00 48.44 94 ALA B C 1
ATOM 3140 O O . ALA B 1 94 ? 60.881 57.159 6.361 1.00 48.22 94 ALA B O 1
ATOM 3142 N N . THR B 1 95 ? 61.408 59.356 6.406 1.00 50.33 95 THR B N 1
ATOM 3143 C CA . THR B 1 95 ? 61.692 59.474 4.977 1.00 53.05 95 THR B CA 1
ATOM 3144 C C . THR B 1 95 ? 62.736 58.485 4.452 1.00 55.28 95 THR B C 1
ATOM 3145 O O . THR B 1 95 ? 63.608 58.027 5.192 1.00 55.70 95 THR B O 1
ATOM 3149 N N . SER B 1 96 ? 62.640 58.168 3.164 1.00 57.85 96 SER B N 1
ATOM 3150 C CA . SER B 1 96 ? 63.566 57.243 2.518 1.00 60.78 96 SER B CA 1
ATOM 3151 C C . SER B 1 96 ? 64.981 57.825 2.514 1.00 62.91 96 SER B C 1
ATOM 3152 O O . SER B 1 96 ? 65.960 57.093 2.666 1.00 63.61 96 SER B O 1
ATOM 3155 N N . ALA B 1 97 ? 65.078 59.142 2.337 1.00 64.63 97 ALA B N 1
ATOM 3156 C CA . ALA B 1 97 ? 66.369 59.827 2.327 1.00 66.77 97 ALA B CA 1
ATOM 3157 C C . ALA B 1 97 ? 66.891 59.995 3.753 1.00 68.33 97 ALA B C 1
ATOM 3158 O O . ALA B 1 97 ? 67.108 61.112 4.226 1.00 68.67 97 ALA B O 1
ATOM 3160 N N . THR B 1 98 ? 67.084 58.869 4.430 1.00 70.16 98 THR B N 1
ATOM 3161 C CA . THR B 1 98 ? 67.574 58.859 5.799 1.00 72.23 98 THR B CA 1
ATOM 3162 C C . THR B 1 98 ? 68.803 57.958 5.862 1.00 73.58 98 THR B C 1
ATOM 3163 O O . THR B 1 98 ? 69.650 58.098 6.746 1.00 74.96 98 THR B O 1
ATOM 3167 N N . ARG B 1 99 ? 68.899 57.041 4.906 1.00 74.00 99 ARG B N 1
ATOM 3168 C CA . ARG B 1 99 ? 70.022 56.117 4.831 1.00 74.27 99 ARG B CA 1
ATOM 3169 C C . ARG B 1 99 ? 71.281 56.870 4.418 1.00 73.93 99 ARG B C 1
ATOM 3170 O O . ARG B 1 99 ? 72.379 56.317 4.419 1.00 72.89 99 ARG B O 1
ATOM 3178 N N . ASP B 1 100 ? 71.105 58.141 4.063 1.00 75.10 100 ASP B N 1
ATOM 3179 C CA . ASP B 1 100 ? 72.213 59.004 3.657 1.00 75.71 100 ASP B CA 1
ATOM 3180 C C . ASP B 1 100 ? 72.667 59.807 4.875 1.00 75.16 100 ASP B C 1
ATOM 3181 O O . ASP B 1 100 ? 73.043 60.980 4.770 1.00 75.25 100 ASP B O 1
ATOM 3186 N N . ALA B 1 101 ? 72.614 59.154 6.033 1.00 73.55 101 ALA B N 1
ATOM 3187 C CA . ALA B 1 101 ? 73.008 59.759 7.296 1.00 71.63 101 ALA B CA 1
ATOM 3188 C C . ALA B 1 101 ? 73.767 58.710 8.096 1.00 70.64 101 ALA B C 1
ATOM 3189 O O . ALA B 1 101 ? 73.187 57.724 8.547 1.00 69.74 101 ALA B O 1
ATOM 3191 N N . GLU B 1 102 ? 75.067 58.924 8.258 1.00 69.94 102 GLU B N 1
ATOM 3192 C CA . GLU B 1 102 ? 75.912 57.988 8.991 1.00 69.83 102 GLU B CA 1
ATOM 3193 C C . GLU B 1 102 ? 75.461 57.837 10.442 1.00 68.56 102 GLU B C 1
ATOM 3194 O O . GLU B 1 102 ? 75.466 56.735 10.992 1.00 68.30 102 GLU B O 1
ATOM 3200 N N . ASN B 1 103 ? 75.063 58.951 11.051 1.00 67.17 103 ASN B N 1
ATOM 3201 C CA . ASN B 1 103 ? 74.599 58.961 12.436 1.00 64.49 103 ASN B CA 1
ATOM 3202 C C . ASN B 1 103 ? 73.085 58.743 12.515 1.00 63.88 103 ASN B C 1
ATOM 3203 O O . ASN B 1 103 ? 72.409 59.378 13.321 1.00 63.32 103 ASN B O 1
ATOM 3208 N N . ARG B 1 104 ? 72.560 57.844 11.685 1.00 63.26 104 ARG B N 1
ATOM 3209 C CA . ARG B 1 104 ? 71.126 57.569 11.678 1.00 63.89 104 ARG B CA 1
ATOM 3210 C C . ARG B 1 104 ? 70.703 56.689 12.848 1.00 63.35 104 ARG B C 1
ATOM 3211 O O . ARG B 1 104 ? 69.543 56.717 13.262 1.00 62.82 104 ARG B O 1
ATOM 3219 N N . GLU B 1 105 ? 71.636 55.897 13.369 1.00 62.69 105 GLU B N 1
ATOM 3220 C CA . GLU B 1 105 ? 71.330 55.028 14.497 1.00 61.65 105 GLU B CA 1
ATOM 3221 C C . GLU B 1 105 ? 71.061 55.880 15.724 1.00 59.06 105 GLU B C 1
ATOM 3222 O O . GLU B 1 105 ? 70.064 55.691 16.420 1.00 57.63 105 GLU B O 1
ATOM 3228 N N . GLU B 1 106 ? 71.953 56.829 15.972 1.00 57.29 106 GLU B N 1
ATOM 3229 C CA . GLU B 1 106 ? 71.813 57.727 17.107 1.00 56.88 106 GLU B CA 1
ATOM 3230 C C . GLU B 1 106 ? 70.427 58.367 17.083 1.00 55.11 106 GLU B C 1
ATOM 3231 O O . GLU B 1 106 ? 69.760 58.461 18.110 1.00 55.04 106 GLU B O 1
ATOM 3237 N N . PHE B 1 107 ? 69.999 58.792 15.898 1.00 52.93 107 PHE B N 1
ATOM 3238 C CA . PHE B 1 107 ? 68.700 59.428 15.724 1.00 49.82 107 PHE B CA 1
ATOM 3239 C C . PHE B 1 107 ? 67.543 58.542 16.156 1.00 48.71 107 PHE B C 1
ATOM 3240 O O . PHE B 1 107 ? 66.711 58.946 16.969 1.00 47.81 107 PHE B O 1
ATOM 3248 N N . GLU B 1 108 ? 67.491 57.334 15.609 1.00 48.23 108 GLU B N 1
ATOM 3249 C CA . GLU B 1 108 ? 66.416 56.404 15.923 1.00 48.08 108 GLU B CA 1
ATOM 3250 C C . GLU B 1 108 ? 66.427 55.969 17.378 1.00 46.57 108 GLU B C 1
ATOM 3251 O O . GLU B 1 108 ? 65.377 55.739 17.968 1.00 46.39 108 GLU B O 1
ATOM 3257 N N . ASP B 1 109 ? 67.614 55.868 17.961 1.00 46.01 109 ASP B N 1
ATOM 3258 C CA . ASP B 1 109 ? 67.737 55.488 19.363 1.00 44.88 109 ASP B CA 1
ATOM 3259 C C . ASP B 1 109 ? 67.155 56.588 20.247 1.00 43.52 109 ASP B C 1
ATOM 3260 O O . ASP B 1 109 ? 66.350 56.321 21.132 1.00 43.53 109 ASP B O 1
ATOM 3265 N N . GLU B 1 110 ? 67.559 57.828 19.992 1.00 41.73 110 GLU B N 1
ATOM 3266 C CA . GLU B 1 110 ? 67.075 58.955 20.773 1.00 42.18 110 GLU B CA 1
ATOM 3267 C C . GLU B 1 110 ? 65.580 59.197 20.653 1.00 42.78 110 GLU B C 1
ATOM 3268 O O . GLU B 1 110 ? 64.952 59.662 21.610 1.00 44.01 110 GLU B O 1
ATOM 3274 N N . ILE B 1 111 ? 65.006 58.896 19.487 1.00 43.09 111 ILE B N 1
ATOM 3275 C CA . ILE B 1 111 ? 63.566 59.081 19.295 1.00 40.69 111 ILE B CA 1
ATOM 3276 C C . ILE B 1 111 ? 62.834 57.992 20.064 1.00 39.55 111 ILE B C 1
ATOM 3277 O O . ILE B 1 111 ? 61.738 58.217 20.567 1.00 38.84 111 ILE B O 1
ATOM 3282 N N . GLU B 1 112 ? 63.436 56.809 20.152 1.00 39.24 112 GLU B N 1
ATOM 3283 C CA . GLU B 1 112 ? 62.796 55.719 20.881 1.00 40.34 112 GLU B CA 1
ATOM 3284 C C . GLU B 1 112 ? 62.791 55.996 22.387 1.00 39.06 112 GLU B C 1
ATOM 3285 O O . GLU B 1 112 ? 61.867 55.588 23.092 1.00 37.95 112 GLU B O 1
ATOM 3291 N N . ARG B 1 113 ? 63.809 56.699 22.878 1.00 37.52 113 ARG B N 1
ATOM 3292 C CA . ARG B 1 113 ? 63.867 57.014 24.299 1.00 37.21 113 ARG B CA 1
ATOM 3293 C C . ARG B 1 113 ? 62.773 57.996 24.685 1.00 36.53 113 ARG B C 1
ATOM 3294 O O . ARG B 1 113 ? 62.275 57.963 25.810 1.00 36.31 113 ARG B O 1
ATOM 3302 N N . ILE B 1 114 ? 62.393 58.863 23.747 1.00 34.72 114 ILE B N 1
ATOM 3303 C CA . ILE B 1 114 ? 61.366 59.861 24.006 1.00 31.09 114 ILE B CA 1
ATOM 3304 C C . ILE B 1 114 ? 59.942 59.350 23.815 1.00 30.98 114 ILE B C 1
ATOM 3305 O O . ILE B 1 114 ? 59.074 59.619 24.641 1.00 30.82 114 ILE B O 1
ATOM 3310 N N . LEU B 1 115 ? 59.711 58.598 22.742 1.00 31.95 115 LEU B N 1
ATOM 3311 C CA . LEU B 1 115 ? 58.371 58.099 22.414 1.00 32.85 115 LEU B CA 1
ATOM 3312 C C . LEU B 1 115 ? 58.112 56.599 22.586 1.00 33.95 115 LEU B C 1
ATOM 3313 O O . LEU B 1 115 ? 56.963 56.160 22.517 1.00 33.81 115 LEU B O 1
ATOM 3318 N N . GLY B 1 116 ? 59.159 55.808 22.789 1.00 36.18 116 GLY B N 1
ATOM 3319 C CA . GLY B 1 116 ? 58.955 54.380 22.958 1.00 39.85 116 GLY B CA 1
ATOM 3320 C C . GLY B 1 116 ? 59.112 53.552 21.693 1.00 43.57 116 GLY B C 1
ATOM 3321 O O . GLY B 1 116 ? 59.722 52.484 21.735 1.00 45.16 116 GLY B O 1
ATOM 3322 N N . VAL B 1 117 ? 58.568 54.020 20.571 1.00 45.28 117 VAL B N 1
ATOM 3323 C CA . VAL B 1 117 ? 58.684 53.279 19.311 1.00 46.59 117 VAL B CA 1
ATOM 3324 C C . VAL B 1 117 ? 59.884 53.735 18.490 1.00 46.77 117 VAL B C 1
ATOM 3325 O O . VAL B 1 117 ? 60.360 54.860 18.632 1.00 45.79 117 VAL B O 1
ATOM 3329 N N . ARG B 1 118 ? 60.366 52.855 17.623 1.00 47.86 118 ARG B N 1
ATOM 3330 C CA . ARG B 1 118 ? 61.520 53.173 16.798 1.00 49.41 118 ARG B CA 1
ATOM 3331 C C . ARG B 1 118 ? 61.070 53.579 15.395 1.00 48.68 118 ARG B C 1
ATOM 3332 O O . ARG B 1 118 ? 60.211 52.932 14.796 1.00 47.06 118 ARG B O 1
ATOM 3340 N N . PRO B 1 119 ? 61.629 54.678 14.866 1.00 48.46 119 PRO B N 1
ATOM 3341 C CA . PRO B 1 119 ? 61.274 55.155 13.527 1.00 49.09 119 PRO B CA 1
ATOM 3342 C C . PRO B 1 119 ? 61.456 54.053 12.481 1.00 50.05 119 PRO B C 1
ATOM 3343 O O . PRO B 1 119 ? 62.438 53.314 12.520 1.00 51.22 119 PRO B O 1
ATOM 3347 N N . GLU B 1 120 ? 60.506 53.943 11.558 1.00 50.25 120 GLU B N 1
ATOM 3348 C CA . GLU B 1 120 ? 60.575 52.933 10.506 1.00 51.47 120 GLU B CA 1
ATOM 3349 C C . GLU B 1 120 ? 60.779 53.578 9.140 1.00 52.13 120 GLU B C 1
ATOM 3350 O O . GLU B 1 120 ? 60.170 54.605 8.822 1.00 51.99 120 GLU B O 1
ATOM 3356 N N . VAL B 1 121 ? 61.644 52.975 8.338 1.00 51.47 121 VAL B N 1
ATOM 3357 C CA . VAL B 1 121 ? 61.880 53.451 6.991 1.00 51.19 121 VAL B CA 1
ATOM 3358 C C . VAL B 1 121 ? 61.241 52.354 6.155 1.00 51.98 121 VAL B C 1
ATOM 3359 O O . VAL B 1 121 ? 61.852 51.318 5.901 1.00 51.80 121 VAL B O 1
ATOM 3363 N N . ILE B 1 122 ? 59.989 52.577 5.763 1.00 53.35 122 ILE B N 1
ATOM 3364 C CA . ILE B 1 122 ? 59.231 51.601 4.986 1.00 54.10 122 ILE B CA 1
ATOM 3365 C C . ILE B 1 122 ? 59.552 51.544 3.489 1.00 54.01 122 ILE B C 1
ATOM 3366 O O . ILE B 1 122 ? 60.004 52.526 2.900 1.00 53.30 122 ILE B O 1
ATOM 3371 N N . PRO B 1 123 ? 59.324 50.376 2.858 1.00 54.17 123 PRO B N 1
ATOM 3372 C CA . PRO B 1 123 ? 59.593 50.187 1.429 1.00 54.28 123 PRO B CA 1
ATOM 3373 C C . PRO B 1 123 ? 58.661 51.000 0.529 1.00 54.62 123 PRO B C 1
ATOM 3374 O O . PRO B 1 123 ? 57.496 51.223 0.867 1.00 54.22 123 PRO B O 1
ATOM 3378 N N . GLY B 1 124 ? 59.192 51.435 -0.614 1.00 54.71 124 GLY B N 1
ATOM 3379 C CA . GLY B 1 124 ? 58.431 52.232 -1.564 1.00 53.21 124 GLY B CA 1
ATOM 3380 C C . GLY B 1 124 ? 57.029 51.734 -1.843 1.00 53.18 124 GLY B C 1
ATOM 3381 O O . GLY B 1 124 ? 56.092 52.532 -1.949 1.00 52.04 124 GLY B O 1
ATOM 3382 N N . THR B 1 125 ? 56.874 50.417 -1.962 1.00 52.65 125 THR B N 1
ATOM 3383 C CA . THR B 1 125 ? 55.560 49.840 -2.232 1.00 52.65 125 THR B CA 1
ATOM 3384 C C . THR B 1 125 ? 54.568 50.226 -1.147 1.00 52.42 125 THR B C 1
ATOM 3385 O O . THR B 1 125 ? 53.430 50.591 -1.442 1.00 52.69 125 THR B O 1
ATOM 3389 N N . GLU B 1 126 ? 55.005 50.145 0.107 1.00 52.48 126 GLU B N 1
ATOM 3390 C CA . GLU B 1 126 ? 54.148 50.487 1.236 1.00 52.66 126 GLU B CA 1
ATOM 3391 C C . GLU B 1 126 ? 53.872 51.984 1.302 1.00 50.77 126 GLU B C 1
ATOM 3392 O O . GLU B 1 126 ? 52.736 52.399 1.536 1.00 49.21 126 GLU B O 1
ATOM 3398 N N . GLU B 1 127 ? 54.903 52.796 1.097 1.00 50.11 127 GLU B N 1
ATOM 3399 C CA . GLU B 1 127 ? 54.714 54.237 1.130 1.00 50.39 127 GLU B CA 1
ATOM 3400 C C . GLU B 1 127 ? 53.719 54.591 0.035 1.00 50.24 127 GLU B C 1
ATOM 3401 O O . GLU B 1 127 ? 52.794 55.371 0.253 1.00 50.52 127 GLU B O 1
ATOM 3407 N N . ALA B 1 128 ? 53.919 53.999 -1.141 1.00 48.23 128 ALA B N 1
ATOM 3408 C CA . ALA B 1 128 ? 53.046 54.225 -2.282 1.00 46.73 128 ALA B CA 1
ATOM 3409 C C . ALA B 1 128 ? 51.596 53.966 -1.883 1.00 45.70 128 ALA B C 1
ATOM 3410 O O . ALA B 1 128 ? 50.735 54.831 -2.045 1.00 45.57 128 ALA B O 1
ATOM 3412 N N . ASP B 1 129 ? 51.333 52.780 -1.345 1.00 44.55 129 ASP B N 1
ATOM 3413 C CA . ASP B 1 129 ? 49.986 52.410 -0.928 1.00 45.55 129 ASP B CA 1
ATOM 3414 C C . ASP B 1 129 ? 49.409 53.273 0.195 1.00 44.94 129 ASP B C 1
ATOM 3415 O O . ASP B 1 129 ? 48.240 53.669 0.141 1.00 45.54 129 ASP B O 1
ATOM 3420 N N . LEU B 1 130 ? 50.209 53.566 1.215 1.00 43.24 130 LEU B N 1
ATOM 3421 C CA . LEU B 1 130 ? 49.714 54.386 2.315 1.00 41.02 130 LEU B CA 1
ATOM 3422 C C . LEU B 1 130 ? 49.433 55.800 1.822 1.00 39.87 130 LEU B C 1
ATOM 3423 O O . LEU B 1 130 ? 48.401 56.383 2.147 1.00 40.19 130 LEU B O 1
ATOM 3428 N N . SER B 1 131 ? 50.344 56.347 1.025 1.00 39.68 131 SER B N 1
ATOM 3429 C CA . SER B 1 131 ? 50.169 57.698 0.485 1.00 40.19 131 SER B CA 1
ATOM 3430 C C . SER B 1 131 ? 48.860 57.792 -0.302 1.00 39.81 131 SER B C 1
ATOM 3431 O O . SER B 1 131 ? 48.037 58.676 -0.057 1.00 38.71 131 SER B O 1
ATOM 3434 N N . PHE B 1 132 ? 48.676 56.863 -1.237 1.00 39.40 132 PHE B N 1
ATOM 3435 C CA . PHE B 1 132 ? 47.477 56.826 -2.068 1.00 40.34 132 PHE B CA 1
ATOM 3436 C C . PHE B 1 132 ? 46.239 56.664 -1.193 1.00 40.24 132 PHE B C 1
ATOM 3437 O O . PHE B 1 132 ? 45.292 57.447 -1.280 1.00 40.59 132 PHE B O 1
ATOM 3445 N N . LEU B 1 133 ? 46.256 55.641 -0.347 1.00 40.45 133 LEU B N 1
ATOM 3446 C CA . LEU B 1 133 ? 45.146 55.374 0.559 1.00 40.79 133 LEU B CA 1
ATOM 3447 C C . LEU B 1 133 ? 44.720 56.635 1.322 1.00 41.17 133 LEU B C 1
ATOM 3448 O O . LEU B 1 133 ? 43.531 56.954 1.399 1.00 39.94 133 LEU B O 1
ATOM 3453 N N . GLY B 1 134 ? 45.693 57.358 1.874 1.00 41.99 134 GLY B N 1
ATOM 3454 C CA . GLY B 1 134 ? 45.382 58.559 2.632 1.00 43.87 134 GLY B CA 1
ATOM 3455 C C . GLY B 1 134 ? 44.741 59.673 1.829 1.00 45.22 134 GLY B C 1
ATOM 3456 O O . GLY B 1 134 ? 43.808 60.332 2.290 1.00 45.91 134 GLY B O 1
ATOM 3457 N N . ALA B 1 135 ? 45.241 59.893 0.621 1.00 47.63 135 ALA B N 1
ATOM 3458 C CA . ALA B 1 135 ? 44.701 60.943 -0.232 1.00 49.66 135 ALA B CA 1
ATOM 3459 C C . ALA B 1 135 ? 43.377 60.531 -0.856 1.00 51.20 135 ALA B C 1
ATOM 3460 O O . ALA B 1 135 ? 42.498 61.361 -1.063 1.00 51.97 135 ALA B O 1
ATOM 3462 N N . THR B 1 136 ? 43.239 59.239 -1.131 1.00 52.73 136 THR B N 1
ATOM 3463 C CA . THR B 1 136 ? 42.052 58.705 -1.787 1.00 54.84 136 THR B CA 1
ATOM 3464 C C . THR B 1 136 ? 40.832 58.373 -0.918 1.00 56.13 136 THR B C 1
ATOM 3465 O O . THR B 1 136 ? 39.701 58.542 -1.359 1.00 56.50 136 THR B O 1
ATOM 3469 N N . SER B 1 137 ? 41.050 57.917 0.311 1.00 58.47 137 SER B N 1
ATOM 3470 C CA . SER B 1 137 ? 39.946 57.534 1.188 1.00 60.31 137 SER B CA 1
ATOM 3471 C C . SER B 1 137 ? 38.875 58.592 1.405 1.00 61.40 137 SER B C 1
ATOM 3472 O O . SER B 1 137 ? 37.757 58.261 1.797 1.00 61.09 137 SER B O 1
ATOM 3475 N N . VAL B 1 138 ? 39.201 59.856 1.154 1.00 62.90 138 VAL B N 1
ATOM 3476 C CA . VAL B 1 138 ? 38.237 60.934 1.370 1.00 64.72 138 VAL B CA 1
ATOM 3477 C C . VAL B 1 138 ? 37.676 61.616 0.120 1.00 64.78 138 VAL B C 1
ATOM 3478 O O . VAL B 1 138 ? 36.707 62.374 0.215 1.00 65.16 138 VAL B O 1
ATOM 3482 N N . VAL B 1 139 ? 38.262 61.358 -1.046 1.00 64.65 139 VAL B N 1
ATOM 3483 C CA . VAL B 1 139 ? 37.781 62.010 -2.267 1.00 64.79 139 VAL B CA 1
ATOM 3484 C C . VAL B 1 139 ? 36.312 61.738 -2.548 1.00 64.17 139 VAL B C 1
ATOM 3485 O O . VAL B 1 139 ? 35.797 60.664 -2.233 1.00 63.84 139 VAL B O 1
ATOM 3489 N N . ASN B 1 140 ? 35.645 62.725 -3.137 1.00 64.01 140 ASN B N 1
ATOM 3490 C CA . ASN B 1 140 ? 34.233 62.607 -3.467 1.00 64.16 140 ASN B CA 1
ATOM 3491 C C . ASN B 1 140 ? 34.094 62.254 -4.946 1.00 64.03 140 ASN B C 1
ATOM 3492 O O . ASN B 1 140 ? 34.360 63.084 -5.817 1.00 63.53 140 ASN B O 1
ATOM 3497 N N . ARG B 1 141 ? 33.678 61.019 -5.219 1.00 63.81 141 ARG B N 1
ATOM 3498 C CA . ARG B 1 141 ? 33.522 60.540 -6.588 1.00 63.24 141 ARG B CA 1
ATOM 3499 C C . ARG B 1 141 ? 32.586 61.387 -7.449 1.00 62.64 141 ARG B C 1
ATOM 3500 O O . ARG B 1 141 ? 32.699 61.380 -8.673 1.00 62.31 141 ARG B O 1
ATOM 3508 N N . ASP B 1 142 ? 31.670 62.117 -6.823 1.00 62.03 142 ASP B N 1
ATOM 3509 C CA . ASP B 1 142 ? 30.742 62.950 -7.581 1.00 62.50 142 ASP B CA 1
ATOM 3510 C C . ASP B 1 142 ? 31.443 64.078 -8.339 1.00 62.06 142 ASP B C 1
ATOM 3511 O O . ASP B 1 142 ? 30.999 64.474 -9.417 1.00 61.99 142 ASP B O 1
ATOM 3516 N N . ASP B 1 143 ? 32.543 64.580 -7.788 1.00 61.55 143 ASP B N 1
ATOM 3517 C CA . ASP B 1 143 ? 33.270 65.683 -8.412 1.00 61.27 143 ASP B CA 1
ATOM 3518 C C . ASP B 1 143 ? 34.570 65.300 -9.103 1.00 59.78 143 ASP B C 1
ATOM 3519 O O . ASP B 1 143 ? 34.905 65.846 -10.160 1.00 61.02 143 ASP B O 1
ATOM 3524 N N . LEU B 1 144 ? 35.305 64.370 -8.503 1.00 56.24 144 LEU B N 1
ATOM 3525 C CA . LEU B 1 144 ? 36.592 63.947 -9.038 1.00 51.88 144 LEU B CA 1
ATOM 3526 C C . LEU B 1 144 ? 36.585 62.625 -9.807 1.00 48.81 144 LEU B C 1
ATOM 3527 O O . LEU B 1 144 ? 36.351 61.562 -9.233 1.00 48.02 144 LEU B O 1
ATOM 3532 N N . PRO B 1 145 ? 36.845 62.681 -11.123 1.00 45.17 145 PRO B N 1
ATOM 3533 C CA . PRO B 1 145 ? 36.876 61.478 -11.962 1.00 43.53 145 PRO B CA 1
ATOM 3534 C C . PRO B 1 145 ? 38.207 60.728 -11.844 1.00 41.93 145 PRO B C 1
ATOM 3535 O O . PRO B 1 145 ? 39.270 61.342 -11.760 1.00 40.35 145 PRO B O 1
ATOM 3539 N N . ALA B 1 146 ? 38.139 59.400 -11.838 1.00 41.51 146 ALA B N 1
ATOM 3540 C CA . ALA B 1 146 ? 39.338 58.560 -11.736 1.00 39.96 146 ALA B CA 1
ATOM 3541 C C . ALA B 1 146 ? 39.856 58.282 -13.140 1.00 38.51 146 ALA B C 1
ATOM 3542 O O . ALA B 1 146 ? 39.120 58.432 -14.114 1.00 39.73 146 ALA B O 1
ATOM 3544 N N . PRO B 1 147 ? 41.116 57.835 -13.270 1.00 36.65 147 PRO B N 1
ATOM 3545 C CA . PRO B 1 147 ? 42.147 57.552 -12.260 1.00 34.96 147 PRO B CA 1
ATOM 3546 C C . PRO B 1 147 ? 42.638 58.771 -11.477 1.00 34.97 147 PRO B C 1
ATOM 3547 O O . PRO B 1 147 ? 42.687 59.881 -12.009 1.00 35.51 147 PRO B O 1
ATOM 3551 N N . TYR B 1 148 ? 43.003 58.561 -10.213 1.00 33.86 148 TYR B N 1
ATOM 3552 C CA . TYR B 1 148 ? 43.513 59.653 -9.393 1.00 32.74 148 TYR B CA 1
ATOM 3553 C C . TYR B 1 148 ? 45.019 59.546 -9.407 1.00 31.77 148 TYR B C 1
ATOM 3554 O O . TYR B 1 148 ? 45.572 58.458 -9.269 1.00 32.46 148 TYR B O 1
ATOM 3563 N N . LEU B 1 149 ? 45.679 60.675 -9.613 1.00 31.63 149 LEU B N 1
ATOM 3564 C CA . LEU B 1 149 ? 47.131 60.720 -9.625 1.00 31.48 149 LEU B CA 1
ATOM 3565 C C . LEU B 1 149 ? 47.513 61.619 -8.455 1.00 32.75 149 LEU B C 1
ATOM 3566 O O . LEU B 1 149 ? 47.270 62.825 -8.478 1.00 31.69 149 LEU B O 1
ATOM 3571 N N . VAL B 1 150 ? 48.076 61.010 -7.419 1.00 31.30 150 VAL B N 1
ATOM 3572 C CA . VAL B 1 150 ? 48.492 61.736 -6.244 1.00 29.15 150 VAL B CA 1
ATOM 3573 C C . VAL B 1 150 ? 49.944 62.147 -6.385 1.00 30.42 150 VAL B C 1
ATOM 3574 O O . VAL B 1 150 ? 50.802 61.341 -6.738 1.00 29.22 150 VAL B O 1
ATOM 3578 N N . VAL B 1 151 ? 50.215 63.415 -6.110 1.00 31.51 151 VAL B N 1
ATOM 3579 C CA . VAL B 1 151 ? 51.567 63.934 -6.202 1.00 31.15 151 VAL B CA 1
ATOM 3580 C C . VAL B 1 151 ? 51.966 64.424 -4.820 1.00 32.81 151 VAL B C 1
ATOM 3581 O O . VAL B 1 151 ? 51.491 65.465 -4.369 1.00 32.21 151 VAL B O 1
ATOM 3585 N N . ASP B 1 152 ? 52.811 63.658 -4.137 1.00 34.25 152 ASP B N 1
ATOM 3586 C CA . ASP B 1 152 ? 53.279 64.050 -2.810 1.00 36.25 152 ASP B CA 1
ATOM 3587 C C . ASP B 1 152 ? 54.631 64.691 -3.043 1.00 34.65 152 ASP B C 1
ATOM 3588 O O . ASP B 1 152 ? 55.629 64.000 -3.246 1.00 34.54 152 ASP B O 1
ATOM 3593 N N . LEU B 1 153 ? 54.652 66.018 -3.032 1.00 35.13 153 LEU B N 1
ATOM 3594 C CA . LEU B 1 153 ? 55.875 66.766 -3.285 1.00 36.34 153 LEU B CA 1
ATOM 3595 C C . LEU B 1 153 ? 56.508 67.229 -1.982 1.00 36.40 153 LEU B C 1
ATOM 3596 O O . LEU B 1 153 ? 56.029 68.173 -1.359 1.00 37.23 153 LEU B O 1
ATOM 3601 N N . GLY B 1 154 ? 57.586 66.564 -1.578 1.00 36.51 154 GLY B N 1
ATOM 3602 C CA . GLY B 1 154 ? 58.263 66.931 -0.346 1.00 37.16 154 GLY B CA 1
ATOM 3603 C C . GLY B 1 154 ? 59.574 67.662 -0.590 1.00 37.03 154 GLY B C 1
ATOM 3604 O O . GLY B 1 154 ? 59.897 68.012 -1.726 1.00 37.15 154 GLY B O 1
ATOM 3605 N N . GLY B 1 155 ? 60.339 67.880 0.477 1.00 35.48 155 GLY B N 1
ATOM 3606 C CA . GLY B 1 155 ? 61.601 68.581 0.349 1.00 30.84 155 GLY B CA 1
ATOM 3607 C C . GLY B 1 155 ? 62.716 67.774 -0.270 1.00 30.98 155 GLY B C 1
ATOM 3608 O O . GLY B 1 155 ? 63.621 68.329 -0.899 1.00 33.48 155 GLY B O 1
ATOM 3609 N N . GLY B 1 156 ? 62.670 66.458 -0.111 1.00 30.72 156 GLY B N 1
ATOM 3610 C CA . GLY B 1 156 ? 63.729 65.644 -0.674 1.00 30.47 156 GLY B CA 1
ATOM 3611 C C . GLY B 1 156 ? 63.315 64.732 -1.811 1.00 31.49 156 GLY B C 1
ATOM 3612 O O . GLY B 1 156 ? 64.116 64.447 -2.703 1.00 30.80 156 GLY B O 1
ATOM 3613 N N . SER B 1 157 ? 62.071 64.265 -1.782 1.00 31.79 157 SER B N 1
ATOM 3614 C CA . SER B 1 157 ? 61.583 63.363 -2.817 1.00 33.79 157 SER B CA 1
ATOM 3615 C C . SER B 1 157 ? 60.149 63.671 -3.230 1.00 33.36 157 SER B C 1
ATOM 3616 O O . SER B 1 157 ? 59.381 64.260 -2.465 1.00 33.40 157 SER B O 1
ATOM 3619 N N . THR B 1 158 ? 59.789 63.246 -4.436 1.00 33.12 158 THR B N 1
ATOM 3620 C CA . THR B 1 158 ? 58.450 63.489 -4.952 1.00 34.14 158 THR B CA 1
ATOM 3621 C C . THR B 1 158 ? 57.865 62.200 -5.503 1.00 35.56 158 THR B C 1
ATOM 3622 O O . THR B 1 158 ? 58.316 61.682 -6.533 1.00 35.53 158 THR B O 1
ATOM 3626 N N . GLU B 1 159 ? 56.859 61.684 -4.813 1.00 36.00 159 GLU B N 1
ATOM 3627 C CA . GLU B 1 159 ? 56.232 60.446 -5.234 1.00 38.57 159 GLU B CA 1
ATOM 3628 C C . GLU B 1 159 ? 54.979 60.668 -6.067 1.00 37.18 159 GLU B C 1
ATOM 3629 O O . GLU B 1 159 ? 54.192 61.584 -5.821 1.00 35.97 159 GLU B O 1
ATOM 3635 N N . LEU B 1 160 ? 54.817 59.815 -7.069 1.00 35.84 160 LEU B N 1
ATOM 3636 C CA . LEU B 1 160 ? 53.675 59.865 -7.966 1.00 34.21 160 LEU B CA 1
ATOM 3637 C C . LEU B 1 160 ? 53.010 58.501 -7.891 1.00 32.50 160 LEU B C 1
ATOM 3638 O O . LEU B 1 160 ? 53.634 57.479 -8.173 1.00 31.15 160 LEU B O 1
ATOM 3643 N N . VAL B 1 161 ? 51.749 58.483 -7.485 1.00 30.50 161 VAL B N 1
ATOM 3644 C CA . VAL B 1 161 ? 51.022 57.239 -7.378 1.00 31.39 161 VAL B CA 1
ATOM 3645 C C . VAL B 1 161 ? 49.699 57.388 -8.098 1.00 31.99 161 VAL B C 1
ATOM 3646 O O . VAL B 1 161 ? 48.953 58.331 -7.838 1.00 31.06 161 VAL B O 1
ATOM 3650 N N . ILE B 1 162 ? 49.402 56.458 -8.999 1.00 31.98 162 ILE B N 1
ATOM 3651 C CA . ILE B 1 162 ? 48.150 56.516 -9.734 1.00 30.91 162 ILE B CA 1
ATOM 3652 C C . ILE B 1 162 ? 47.359 55.230 -9.539 1.00 31.42 162 ILE B C 1
ATOM 3653 O O . ILE B 1 162 ? 47.938 54.149 -9.506 1.00 31.52 162 ILE B O 1
ATOM 3658 N N . GLY B 1 163 ? 46.040 55.360 -9.394 1.00 32.65 163 GLY B N 1
ATOM 3659 C CA . GLY B 1 163 ? 45.181 54.203 -9.208 1.00 33.58 163 GLY B CA 1
ATOM 3660 C C . GLY B 1 163 ? 44.409 53.812 -10.457 1.00 35.99 163 GLY B C 1
ATOM 3661 O O . GLY B 1 163 ? 44.744 54.243 -11.566 1.00 36.53 163 GLY B O 1
ATOM 3662 N N . GLY B 1 164 ? 43.372 52.996 -10.278 1.00 36.13 164 GLY B N 1
ATOM 3663 C CA . GLY B 1 164 ? 42.564 52.544 -11.401 1.00 37.58 164 GLY B CA 1
ATOM 3664 C C . GLY B 1 164 ? 41.431 53.484 -11.773 1.00 38.30 164 GLY B C 1
ATOM 3665 O O . GLY B 1 164 ? 41.157 54.435 -11.048 1.00 38.02 164 GLY B O 1
ATOM 3666 N N . ASP B 1 165 ? 40.766 53.219 -12.898 1.00 39.30 165 ASP B N 1
ATOM 3667 C CA . ASP B 1 165 ? 39.676 54.079 -13.344 1.00 39.27 165 ASP B CA 1
ATOM 3668 C C . ASP B 1 165 ? 38.293 53.629 -12.897 1.00 38.90 165 ASP B C 1
ATOM 3669 O O . ASP B 1 165 ? 37.295 54.273 -13.216 1.00 39.85 165 ASP B O 1
ATOM 3674 N N . GLY B 1 166 ? 38.221 52.534 -12.154 1.00 37.68 166 GLY B N 1
ATOM 3675 C CA . GLY B 1 166 ? 36.923 52.070 -11.693 1.00 36.95 166 GLY B CA 1
ATOM 3676 C C . GLY B 1 166 ? 36.282 51.034 -12.596 1.00 36.33 166 GLY B C 1
ATOM 3677 O O . GLY B 1 166 ? 35.351 50.342 -12.189 1.00 35.52 166 GLY B O 1
ATOM 3678 N N . VAL B 1 167 ? 36.778 50.919 -13.822 1.00 35.91 167 VAL B N 1
ATOM 3679 C CA . VAL B 1 167 ? 36.234 49.947 -14.757 1.00 36.00 167 VAL B CA 1
ATOM 3680 C C . VAL B 1 167 ? 37.176 48.756 -14.897 1.00 35.22 167 VAL B C 1
ATOM 3681 O O . VAL B 1 167 ? 36.829 47.642 -14.508 1.00 34.81 167 VAL B O 1
ATOM 3685 N N . SER B 1 168 ? 38.367 48.991 -15.435 1.00 33.77 168 SER B N 1
ATOM 3686 C CA . SER B 1 168 ? 39.344 47.922 -15.610 1.00 35.69 168 SER B CA 1
ATOM 3687 C C . SER B 1 168 ? 40.085 47.559 -14.317 1.00 35.94 168 SER B C 1
ATOM 3688 O O . SER B 1 168 ? 40.652 46.477 -14.208 1.00 37.13 168 SER B O 1
ATOM 3691 N N . ALA B 1 169 ? 40.097 48.467 -13.348 1.00 35.13 169 ALA B N 1
ATOM 3692 C CA . ALA B 1 169 ? 40.769 48.226 -12.071 1.00 34.72 169 ALA B CA 1
ATOM 3693 C C . ALA B 1 169 ? 40.116 49.130 -11.034 1.00 34.67 169 ALA B C 1
ATOM 3694 O O . ALA B 1 169 ? 39.631 50.208 -11.367 1.00 33.80 169 ALA B O 1
ATOM 3696 N N . PRO B 1 170 ? 40.093 48.704 -9.760 1.00 34.92 170 PRO B N 1
ATOM 3697 C CA . PRO B 1 170 ? 39.471 49.524 -8.718 1.00 34.68 170 PRO B CA 1
ATOM 3698 C C . PRO B 1 170 ? 40.045 50.929 -8.590 1.00 35.94 170 PRO B C 1
ATOM 3699 O O . PRO B 1 170 ? 41.235 51.170 -8.812 1.00 36.20 170 PRO B O 1
ATOM 3703 N N . THR B 1 171 ? 39.169 51.852 -8.236 1.00 35.93 171 THR B N 1
ATOM 3704 C CA . THR B 1 171 ? 39.532 53.243 -8.039 1.00 37.60 171 THR B CA 1
ATOM 3705 C C . THR B 1 171 ? 40.565 53.395 -6.908 1.00 37.39 171 THR B C 1
ATOM 3706 O O . THR B 1 171 ? 41.410 54.291 -6.939 1.00 36.27 171 THR B O 1
ATOM 3710 N N . THR B 1 172 ? 40.498 52.500 -5.925 1.00 37.08 172 THR B N 1
ATOM 3711 C CA . THR B 1 172 ? 41.382 52.546 -4.766 1.00 36.18 172 THR B CA 1
ATOM 3712 C C . THR B 1 172 ? 42.632 51.689 -4.874 1.00 35.94 172 THR B C 1
ATOM 3713 O O . THR B 1 172 ? 43.421 51.626 -3.930 1.00 35.40 172 THR B O 1
ATOM 3717 N N . GLN B 1 173 ? 42.819 51.035 -6.012 1.00 35.23 173 GLN B N 1
ATOM 3718 C CA . GLN B 1 173 ? 43.973 50.170 -6.185 1.00 35.03 173 GLN B CA 1
ATOM 3719 C C . GLN B 1 173 ? 45.112 50.762 -6.993 1.00 34.67 173 GLN B C 1
ATOM 3720 O O . GLN B 1 173 ? 44.956 51.073 -8.168 1.00 36.22 173 GLN B O 1
ATOM 3726 N N . VAL B 1 174 ? 46.270 50.888 -6.358 1.00 33.03 174 VAL B N 1
ATOM 3727 C CA . VAL B 1 174 ? 47.452 51.425 -7.008 1.00 29.82 174 VAL B CA 1
ATOM 3728 C C . VAL B 1 174 ? 47.815 50.618 -8.250 1.00 31.26 174 VAL B C 1
ATOM 3729 O O . VAL B 1 174 ? 47.893 49.390 -8.192 1.00 32.31 174 VAL B O 1
ATOM 3733 N N . GLN B 1 175 ? 48.052 51.316 -9.361 1.00 29.86 175 GLN B N 1
ATOM 3734 C CA . GLN B 1 175 ? 48.420 50.685 -10.632 1.00 30.20 175 GLN B CA 1
ATOM 3735 C C . GLN B 1 175 ? 49.874 50.965 -10.988 1.00 28.43 175 GLN B C 1
ATOM 3736 O O . GLN B 1 175 ? 50.476 50.253 -11.785 1.00 27.72 175 GLN B O 1
ATOM 3742 N N . GLY B 1 176 ? 50.427 52.020 -10.406 1.00 28.28 176 GLY B N 1
ATOM 3743 C CA . GLY B 1 176 ? 51.809 52.372 -10.680 1.00 27.04 176 GLY B CA 1
ATOM 3744 C C . GLY B 1 176 ? 52.271 53.406 -9.678 1.00 28.42 176 GLY B C 1
ATOM 3745 O O . GLY B 1 176 ? 51.453 54.125 -9.087 1.00 28.22 176 GLY B O 1
ATOM 3746 N N . ALA B 1 177 ? 53.575 53.489 -9.472 1.00 26.26 177 ALA B N 1
ATOM 3747 C CA . ALA B 1 177 ? 54.096 54.445 -8.519 1.00 26.81 177 ALA B CA 1
ATOM 3748 C C . ALA B 1 177 ? 55.585 54.594 -8.716 1.00 27.88 177 ALA B C 1
ATOM 3749 O O . ALA B 1 177 ? 56.244 53.684 -9.206 1.00 27.50 177 ALA B O 1
ATOM 3751 N N . PHE B 1 178 ? 56.112 55.755 -8.344 1.00 28.10 178 PHE B N 1
ATOM 3752 C CA . PHE B 1 178 ? 57.536 56.019 -8.465 1.00 29.58 178 PHE B CA 1
ATOM 3753 C C . PHE B 1 178 ? 57.879 57.162 -7.534 1.00 31.97 178 PHE B C 1
ATOM 3754 O O . PHE B 1 178 ? 57.099 58.099 -7.380 1.00 32.95 178 PHE B O 1
ATOM 3762 N N . SER B 1 179 ? 59.042 57.068 -6.903 1.00 33.41 179 SER B N 1
ATOM 3763 C CA . SER B 1 179 ? 59.503 58.095 -5.986 1.00 34.84 179 SER B CA 1
ATOM 3764 C C . SER B 1 179 ? 60.686 58.773 -6.654 1.00 35.93 179 SER B C 1
ATOM 3765 O O . SER B 1 179 ? 61.693 58.129 -6.944 1.00 35.36 179 SER B O 1
ATOM 3776 N N . ASN B 1 181 ? 63.906 61.254 -7.065 1.00 39.12 181 ASN B N 1
ATOM 3777 C CA . ASN B 1 181 ? 65.119 61.676 -6.373 1.00 40.32 181 ASN B CA 1
ATOM 3778 C C . ASN B 1 181 ? 65.215 63.210 -6.190 1.00 39.77 181 ASN B C 1
ATOM 3779 O O . ASN B 1 181 ? 66.316 63.739 -6.023 1.00 40.76 181 ASN B O 1
ATOM 3784 N N . ILE B 1 182 ? 64.086 63.921 -6.222 1.00 38.21 182 ILE B N 1
ATOM 3785 C CA . ILE B 1 182 ? 64.103 65.384 -6.086 1.00 36.34 182 ILE B CA 1
ATOM 3786 C C . ILE B 1 182 ? 62.911 66.011 -5.351 1.00 35.56 182 ILE B C 1
ATOM 3787 O O . ILE B 1 182 ? 61.835 65.426 -5.261 1.00 34.96 182 ILE B O 1
ATOM 3792 N N . GLY B 1 183 ? 63.116 67.221 -4.838 1.00 35.37 183 GLY B N 1
ATOM 3793 C CA . GLY B 1 183 ? 62.067 67.917 -4.107 1.00 34.23 183 GLY B CA 1
ATOM 3794 C C . GLY B 1 183 ? 62.330 69.409 -3.936 1.00 33.63 183 GLY B C 1
ATOM 3795 O O . GLY B 1 183 ? 63.359 69.924 -4.373 1.00 28.71 183 GLY B O 1
ATOM 3796 N N . SER B 1 184 ? 61.395 70.100 -3.286 1.00 35.24 184 SER B N 1
ATOM 3797 C CA . SER B 1 184 ? 61.502 71.542 -3.075 1.00 38.14 184 SER B CA 1
ATOM 3798 C C . SER B 1 184 ? 62.858 71.946 -2.515 1.00 40.27 184 SER B C 1
ATOM 3799 O O . SER B 1 184 ? 63.534 72.818 -3.064 1.00 40.79 184 SER B O 1
ATOM 3802 N N . VAL B 1 185 ? 63.258 71.300 -1.424 1.00 41.42 185 VAL B N 1
ATOM 3803 C CA . VAL B 1 185 ? 64.533 71.582 -0.786 1.00 41.31 185 VAL B CA 1
ATOM 3804 C C . VAL B 1 185 ? 65.711 71.276 -1.711 1.00 42.40 185 VAL B C 1
ATOM 3805 O O . VAL B 1 185 ? 66.505 72.159 -2.028 1.00 43.23 185 VAL B O 1
ATOM 3809 N N . ARG B 1 186 ? 65.814 70.028 -2.156 1.00 45.00 186 ARG B N 1
ATOM 3810 C CA . ARG B 1 186 ? 66.908 69.607 -3.034 1.00 46.84 186 ARG B CA 1
ATOM 3811 C C . ARG B 1 186 ? 67.132 70.447 -4.287 1.00 47.36 186 ARG B C 1
ATOM 3812 O O . ARG B 1 186 ? 68.276 70.674 -4.684 1.00 48.88 186 ARG B O 1
ATOM 3828 N N . THR B 1 188 ? 66.149 73.644 -4.662 1.00 45.98 188 THR B N 1
ATOM 3829 C CA . THR B 1 188 ? 66.534 74.970 -4.195 1.00 46.59 188 THR B CA 1
ATOM 3830 C C . THR B 1 188 ? 68.048 75.091 -4.058 1.00 49.62 188 THR B C 1
ATOM 3831 O O . THR B 1 188 ? 68.686 75.893 -4.749 1.00 49.49 188 THR B O 1
ATOM 3835 N N . GLU B 1 189 ? 68.624 74.282 -3.170 1.00 51.49 189 GLU B N 1
ATOM 3836 C CA . GLU B 1 189 ? 70.059 74.338 -2.927 1.00 53.09 189 GLU B CA 1
ATOM 3837 C C . GLU B 1 189 ? 70.928 73.779 -4.041 1.00 51.81 189 GLU B C 1
ATOM 3838 O O . GLU B 1 189 ? 72.127 74.039 -4.076 1.00 51.66 189 GLU B O 1
ATOM 3844 N N . ARG B 1 190 ? 70.332 73.041 -4.968 1.00 51.07 190 ARG B N 1
ATOM 3845 C CA . ARG B 1 190 ? 71.116 72.449 -6.048 1.00 50.17 190 ARG B CA 1
ATOM 3846 C C . ARG B 1 190 ? 71.171 73.296 -7.317 1.00 48.83 190 ARG B C 1
ATOM 3847 O O . ARG B 1 190 ? 72.007 73.049 -8.194 1.00 48.46 190 ARG B O 1
ATOM 3855 N N . HIS B 1 191 ? 70.294 74.296 -7.410 1.00 46.74 191 HIS B N 1
ATOM 3856 C CA . HIS B 1 191 ? 70.237 75.156 -8.596 1.00 44.55 191 HIS B CA 1
ATOM 3857 C C . HIS B 1 191 ? 69.941 76.633 -8.312 1.00 42.91 191 HIS B C 1
ATOM 3858 O O . HIS B 1 191 ? 70.652 77.516 -8.794 1.00 42.38 191 HIS B O 1
ATOM 3865 N N . LEU B 1 192 ? 68.890 76.892 -7.538 1.00 41.26 192 LEU B N 1
ATOM 3866 C CA . LEU B 1 192 ? 68.478 78.255 -7.206 1.00 41.01 192 LEU B CA 1
ATOM 3867 C C . LEU B 1 192 ? 69.377 78.909 -6.151 1.00 41.87 192 LEU B C 1
ATOM 3868 O O . LEU B 1 192 ? 68.945 79.184 -5.030 1.00 39.05 192 LEU B O 1
ATOM 3873 N N . THR B 1 193 ? 70.622 79.179 -6.534 1.00 43.53 193 THR B N 1
ATOM 3874 C CA . THR B 1 193 ? 71.606 79.776 -5.636 1.00 47.06 193 THR B CA 1
ATOM 3875 C C . THR B 1 193 ? 71.364 81.239 -5.269 1.00 47.89 193 THR B C 1
ATOM 3876 O O . THR B 1 193 ? 71.246 81.573 -4.088 1.00 46.82 193 THR B O 1
ATOM 3880 N N . ASN B 1 194 ? 71.310 82.108 -6.276 1.00 48.81 194 ASN B N 1
ATOM 3881 C CA . ASN B 1 194 ? 71.097 83.533 -6.044 1.00 49.09 194 ASN B CA 1
ATOM 3882 C C . ASN B 1 194 ? 69.703 83.803 -5.517 1.00 49.14 194 ASN B C 1
ATOM 3883 O O . ASN B 1 194 ? 68.800 82.988 -5.695 1.00 48.69 194 ASN B O 1
ATOM 3888 N N . ASP B 1 195 ? 69.544 84.950 -4.859 1.00 49.53 195 ASP B N 1
ATOM 3889 C CA . ASP B 1 195 ? 68.265 85.362 -4.284 1.00 49.48 195 ASP B CA 1
ATOM 3890 C C . ASP B 1 195 ? 67.914 86.768 -4.756 1.00 49.26 195 ASP B C 1
ATOM 3891 O O . ASP B 1 195 ? 68.496 87.749 -4.293 1.00 50.81 195 ASP B O 1
ATOM 3896 N N . PRO B 1 196 ? 66.941 86.888 -5.672 1.00 47.27 196 PRO B N 1
ATOM 3897 C CA . PRO B 1 196 ? 66.153 85.820 -6.293 1.00 44.02 196 PRO B CA 1
ATOM 3898 C C . PRO B 1 196 ? 66.950 85.026 -7.312 1.00 40.14 196 PRO B C 1
ATOM 3899 O O . PRO B 1 196 ? 68.007 85.456 -7.761 1.00 40.95 196 PRO B O 1
ATOM 3903 N N . PRO B 1 197 ? 66.443 83.856 -7.705 1.00 36.89 197 PRO B N 1
ATOM 3904 C CA . PRO B 1 197 ? 67.160 83.041 -8.686 1.00 35.99 197 PRO B CA 1
ATOM 3905 C C . PRO B 1 197 ? 67.220 83.701 -10.057 1.00 35.43 197 PRO B C 1
ATOM 3906 O O . PRO B 1 197 ? 66.378 84.531 -10.390 1.00 34.31 197 PRO B O 1
ATOM 3910 N N . THR B 1 198 ? 68.225 83.322 -10.841 1.00 35.81 198 THR B N 1
ATOM 3911 C CA . THR B 1 198 ? 68.429 83.856 -12.187 1.00 34.61 198 THR B CA 1
ATOM 3912 C C . THR B 1 198 ? 67.707 82.973 -13.200 1.00 35.75 198 THR B C 1
ATOM 3913 O O . THR B 1 198 ? 67.295 81.859 -12.874 1.00 36.13 198 THR B O 1
ATOM 3917 N N . GLN B 1 199 ? 67.567 83.452 -14.433 1.00 34.72 199 GLN B N 1
ATOM 3918 C CA . GLN B 1 199 ? 66.886 82.654 -15.440 1.00 33.58 199 GLN B CA 1
ATOM 3919 C C . GLN B 1 199 ? 67.697 81.406 -15.756 1.00 35.05 199 GLN B C 1
ATOM 3920 O O . GLN B 1 199 ? 67.130 80.351 -16.020 1.00 34.79 199 GLN B O 1
ATOM 3926 N N . THR B 1 200 ? 69.024 81.524 -15.725 1.00 36.19 200 THR B N 1
ATOM 3927 C CA . THR B 1 200 ? 69.885 80.381 -16.026 1.00 37.34 200 THR B CA 1
ATOM 3928 C C . THR B 1 200 ? 69.737 79.296 -14.964 1.00 37.19 200 THR B C 1
ATOM 3929 O O . THR B 1 200 ? 69.718 78.108 -15.278 1.00 36.94 200 THR B O 1
ATOM 3933 N N . GLN B 1 201 ? 69.629 79.709 -13.708 1.00 36.90 201 GLN B N 1
ATOM 3934 C CA . GLN B 1 201 ? 69.466 78.761 -12.618 1.00 38.47 201 GLN B CA 1
ATOM 3935 C C . GLN B 1 201 ? 68.097 78.079 -12.734 1.00 39.10 201 GLN B C 1
ATOM 3936 O O . GLN B 1 201 ? 67.974 76.872 -12.490 1.00 38.19 201 GLN B O 1
ATOM 3942 N N . ILE B 1 202 ? 67.074 78.848 -13.111 1.00 38.94 202 ILE B N 1
ATOM 3943 C CA . ILE B 1 202 ? 65.732 78.297 -13.277 1.00 37.42 202 ILE B CA 1
ATOM 3944 C C . ILE B 1 202 ? 65.750 77.285 -14.423 1.00 37.98 202 ILE B C 1
ATOM 3945 O O . ILE B 1 202 ? 65.130 76.226 -14.333 1.00 36.92 202 ILE B O 1
ATOM 3950 N N . ASP B 1 203 ? 66.463 77.614 -15.499 1.00 38.12 203 ASP B N 1
ATOM 3951 C CA . ASP B 1 203 ? 66.531 76.717 -16.649 1.00 39.51 203 ASP B CA 1
ATOM 3952 C C . ASP B 1 203 ? 67.179 75.391 -16.261 1.00 39.80 203 ASP B C 1
ATOM 3953 O O . ASP B 1 203 ? 66.700 74.329 -16.655 1.00 40.19 203 ASP B O 1
ATOM 3958 N N . GLU B 1 204 ? 68.256 75.457 -15.480 1.00 39.80 204 GLU B N 1
ATOM 3959 C CA . GLU B 1 204 ? 68.958 74.254 -15.032 1.00 39.39 204 GLU B CA 1
ATOM 3960 C C . GLU B 1 204 ? 68.023 73.406 -14.177 1.00 37.29 204 GLU B C 1
ATOM 3961 O O . GLU B 1 204 ? 67.885 72.209 -14.403 1.00 37.16 204 GLU B O 1
ATOM 3967 N N . ALA B 1 205 ? 67.383 74.038 -13.199 1.00 34.79 205 ALA B N 1
ATOM 3968 C CA . ALA B 1 205 ? 66.450 73.354 -12.314 1.00 33.54 205 ALA B CA 1
ATOM 3969 C C . ALA B 1 205 ? 65.368 72.667 -13.129 1.00 33.81 205 ALA B C 1
ATOM 3970 O O . ALA B 1 205 ? 65.051 71.495 -12.903 1.00 34.90 205 ALA B O 1
ATOM 3972 N N . VAL B 1 206 ? 64.798 73.403 -14.078 1.00 32.79 206 VAL B N 1
ATOM 3973 C CA . VAL B 1 206 ? 63.741 72.856 -14.913 1.00 30.81 206 VAL B CA 1
ATOM 3974 C C . VAL B 1 206 ? 64.231 71.650 -15.709 1.00 31.14 206 VAL B C 1
ATOM 3975 O O . VAL B 1 206 ? 63.579 70.607 -15.712 1.00 31.39 206 VAL B O 1
ATOM 3979 N N . ALA B 1 207 ? 65.382 71.781 -16.359 1.00 30.49 207 ALA B N 1
ATOM 3980 C CA . ALA B 1 207 ? 65.937 70.681 -17.136 1.00 32.90 207 ALA B CA 1
ATOM 3981 C C . ALA B 1 207 ? 66.185 69.446 -16.263 1.00 35.15 207 ALA B C 1
ATOM 3982 O O . ALA B 1 207 ? 66.038 68.305 -16.726 1.00 36.18 207 ALA B O 1
ATOM 3984 N N . ASP B 1 208 ? 66.558 69.675 -15.004 1.00 34.94 208 ASP B N 1
ATOM 3985 C CA . ASP B 1 208 ? 66.834 68.580 -14.083 1.00 34.37 208 ASP B CA 1
ATOM 3986 C C . ASP B 1 208 ? 65.540 67.880 -13.716 1.00 32.47 208 ASP B C 1
ATOM 3987 O O . ASP B 1 208 ? 65.445 66.656 -13.791 1.00 32.35 208 ASP B O 1
ATOM 3992 N N . VAL B 1 209 ? 64.538 68.654 -13.319 1.00 31.59 209 VAL B N 1
ATOM 3993 C CA . VAL B 1 209 ? 63.254 68.075 -12.948 1.00 31.33 209 VAL B CA 1
ATOM 3994 C C . VAL B 1 209 ? 62.666 67.267 -14.103 1.00 34.04 209 VAL B C 1
ATOM 3995 O O . VAL B 1 209 ? 62.118 66.182 -13.896 1.00 35.73 209 VAL B O 1
ATOM 3999 N N . ASP B 1 210 ? 62.791 67.783 -15.321 1.00 35.90 210 ASP B N 1
ATOM 4000 C CA . ASP B 1 210 ? 62.247 67.081 -16.473 1.00 38.06 210 ASP B CA 1
ATOM 4001 C C . ASP B 1 210 ? 62.891 65.724 -16.697 1.00 38.92 210 ASP B C 1
ATOM 4002 O O . ASP B 1 210 ? 62.184 64.752 -16.970 1.00 40.00 210 ASP B O 1
ATOM 4007 N N . GLU B 1 211 ? 64.214 65.643 -16.583 1.00 39.72 211 GLU B N 1
ATOM 4008 C CA . GLU B 1 211 ? 64.886 64.359 -16.785 1.00 41.39 211 GLU B CA 1
ATOM 4009 C C . GLU B 1 211 ? 64.390 63.361 -15.744 1.00 38.89 211 GLU B C 1
ATOM 4010 O O . GLU B 1 211 ? 64.256 62.177 -16.028 1.00 38.17 211 GLU B O 1
ATOM 4016 N N . HIS B 1 212 ? 64.108 63.847 -14.541 1.00 37.19 212 HIS B N 1
ATOM 4017 C CA . HIS B 1 212 ? 63.594 62.982 -13.493 1.00 35.15 212 HIS B CA 1
ATOM 4018 C C . HIS B 1 212 ? 62.178 62.544 -13.816 1.00 35.34 212 HIS B C 1
ATOM 4019 O O . HIS B 1 212 ? 61.815 61.392 -13.575 1.00 36.78 212 HIS B O 1
ATOM 4026 N N . ILE B 1 213 ? 61.369 63.452 -14.359 1.00 33.68 213 ILE B N 1
ATOM 4027 C CA . ILE B 1 213 ? 59.997 63.090 -14.704 1.00 31.95 213 ILE B CA 1
ATOM 4028 C C . ILE B 1 213 ? 60.036 62.066 -15.835 1.00 31.80 213 ILE B C 1
ATOM 4029 O O . ILE B 1 213 ? 59.211 61.157 -15.885 1.00 31.97 213 ILE B O 1
ATOM 4034 N N . ASP B 1 214 ? 61.017 62.208 -16.722 1.00 32.53 214 ASP B N 1
ATOM 4035 C CA . ASP B 1 214 ? 61.208 61.279 -17.841 1.00 35.72 214 ASP B CA 1
ATOM 4036 C C . ASP B 1 214 ? 61.397 59.870 -17.295 1.00 37.19 214 ASP B C 1
ATOM 4037 O O . ASP B 1 214 ? 60.848 58.908 -17.825 1.00 39.40 214 ASP B O 1
ATOM 4042 N N . GLU B 1 215 ? 62.194 59.762 -16.234 1.00 39.00 215 GLU B N 1
ATOM 4043 C CA . GLU B 1 215 ? 62.478 58.480 -15.604 1.00 38.51 215 GLU B CA 1
ATOM 4044 C C . GLU B 1 215 ? 61.220 57.947 -14.937 1.00 37.26 215 GLU B C 1
ATOM 4045 O O . GLU B 1 215 ? 60.827 56.803 -15.157 1.00 37.49 215 GLU B O 1
ATOM 4051 N N . ALA B 1 216 ? 60.586 58.779 -14.122 1.00 34.62 216 ALA B N 1
ATOM 4052 C CA . ALA B 1 216 ? 59.377 58.351 -13.438 1.00 33.98 216 ALA B CA 1
ATOM 4053 C C . ALA B 1 216 ? 58.332 57.848 -14.425 1.00 34.04 216 ALA B C 1
ATOM 4054 O O . ALA B 1 216 ? 57.684 56.841 -14.180 1.00 35.97 216 ALA B O 1
ATOM 4056 N N . PHE B 1 217 ? 58.179 58.552 -15.543 1.00 34.89 217 PHE B N 1
ATOM 4057 C CA . PHE B 1 217 ? 57.198 58.186 -16.553 1.00 33.80 217 PHE B CA 1
ATOM 4058 C C . PHE B 1 217 ? 57.479 56.855 -17.244 1.00 35.63 217 PHE B C 1
ATOM 4059 O O . PHE B 1 217 ? 56.580 56.267 -17.845 1.00 36.01 217 PHE B O 1
ATOM 4067 N N . ARG B 1 218 ? 58.714 56.373 -17.169 1.00 36.05 218 ARG B N 1
ATOM 4068 C CA . ARG B 1 218 ? 59.022 55.090 -17.789 1.00 37.75 218 ARG B CA 1
ATOM 4069 C C . ARG B 1 218 ? 58.499 53.926 -16.941 1.00 37.72 218 ARG B C 1
ATOM 4070 O O . ARG B 1 218 ? 58.398 52.804 -17.426 1.00 38.30 218 ARG B O 1
ATOM 4078 N N . THR B 1 219 ? 58.159 54.181 -15.680 1.00 36.94 219 THR B N 1
ATOM 4079 C CA . THR B 1 219 ? 57.632 53.106 -14.844 1.00 36.74 219 THR B CA 1
ATOM 4080 C C . THR B 1 219 ? 56.174 53.367 -14.484 1.00 36.76 219 THR B C 1
ATOM 4081 O O . THR B 1 219 ? 55.367 52.438 -14.460 1.00 37.81 219 THR B O 1
ATOM 4085 N N . VAL B 1 220 ? 55.825 54.622 -14.215 1.00 37.22 220 VAL B N 1
ATOM 4086 C CA . VAL B 1 220 ? 54.435 54.953 -13.908 1.00 37.40 220 VAL B CA 1
ATOM 4087 C C . VAL B 1 220 ? 53.787 55.672 -15.098 1.00 36.98 220 VAL B C 1
ATOM 4088 O O . VAL B 1 220 ? 54.276 56.706 -15.567 1.00 37.42 220 VAL B O 1
ATOM 4092 N N . ASP B 1 221 ? 52.690 55.103 -15.588 1.00 36.40 221 ASP B N 1
ATOM 4093 C CA . ASP B 1 221 ? 51.965 55.655 -16.724 1.00 35.81 221 ASP B CA 1
ATOM 4094 C C . ASP B 1 221 ? 50.973 56.722 -16.257 1.00 34.66 221 ASP B C 1
ATOM 4095 O O . ASP B 1 221 ? 49.777 56.462 -16.108 1.00 31.76 221 ASP B O 1
ATOM 4100 N N . ALA B 1 222 ? 51.496 57.930 -16.042 1.00 34.46 222 ALA B N 1
ATOM 4101 C CA . ALA B 1 222 ? 50.717 59.070 -15.554 1.00 33.60 222 ALA B CA 1
ATOM 4102 C C . ALA B 1 222 ? 49.626 59.559 -16.497 1.00 33.54 222 ALA B C 1
ATOM 4103 O O . ALA B 1 222 ? 48.604 60.093 -16.045 1.00 33.34 222 ALA B O 1
ATOM 4105 N N . GLY B 1 223 ? 49.842 59.383 -17.797 1.00 31.97 223 GLY B N 1
ATOM 4106 C CA . GLY B 1 223 ? 48.865 59.823 -18.775 1.00 32.78 223 GLY B CA 1
ATOM 4107 C C . GLY B 1 223 ? 47.447 59.332 -18.530 1.00 33.20 223 GLY B C 1
ATOM 4108 O O . GLY B 1 223 ? 46.492 59.977 -18.962 1.00 34.46 223 GLY B O 1
ATOM 4109 N N . LYS B 1 224 ? 47.304 58.203 -17.839 1.00 31.99 224 LYS B N 1
ATOM 4110 C CA . LYS B 1 224 ? 45.984 57.640 -17.550 1.00 32.37 224 LYS B CA 1
ATOM 4111 C C . LYS B 1 224 ? 45.194 58.498 -16.569 1.00 31.75 224 LYS B C 1
ATOM 4112 O O . LYS B 1 224 ? 43.984 58.329 -16.410 1.00 31.92 224 LYS B O 1
ATOM 4118 N N . ALA B 1 225 ? 45.878 59.425 -15.917 1.00 31.74 225 ALA B N 1
ATOM 4119 C CA . ALA B 1 225 ? 45.234 60.280 -14.928 1.00 33.63 225 ALA B CA 1
ATOM 4120 C C . ALA B 1 225 ? 44.150 61.204 -15.468 1.00 34.74 225 ALA B C 1
ATOM 4121 O O . ALA B 1 225 ? 44.219 61.681 -16.597 1.00 32.95 225 ALA B O 1
ATOM 4123 N N . ARG B 1 226 ? 43.145 61.452 -14.640 1.00 37.25 226 ARG B N 1
ATOM 4124 C CA . ARG B 1 226 ? 42.070 62.356 -15.004 1.00 38.78 226 ARG B CA 1
ATOM 4125 C C . ARG B 1 226 ? 41.858 63.387 -13.901 1.00 39.57 226 ARG B C 1
ATOM 4126 O O . ARG B 1 226 ? 41.129 64.362 -14.084 1.00 41.64 226 ARG B O 1
ATOM 4134 N N . THR B 1 227 ? 42.516 63.178 -12.763 1.00 38.28 227 THR B N 1
ATOM 4135 C CA . THR B 1 227 ? 42.423 64.100 -11.635 1.00 37.26 227 THR B CA 1
ATOM 4136 C C . THR B 1 227 ? 43.736 64.102 -10.877 1.00 37.03 227 THR B C 1
ATOM 4137 O O . THR B 1 227 ? 44.249 63.045 -10.506 1.00 38.79 227 THR B O 1
ATOM 4141 N N . ILE B 1 228 ? 44.285 65.289 -10.655 1.00 35.21 228 ILE B N 1
ATOM 4142 C CA . ILE B 1 228 ? 45.539 65.417 -9.930 1.00 34.14 228 ILE B CA 1
ATOM 4143 C C . ILE B 1 228 ? 45.275 65.926 -8.518 1.00 35.85 228 ILE B C 1
ATOM 4144 O O . ILE B 1 228 ? 44.689 67.002 -8.341 1.00 36.86 228 ILE B O 1
ATOM 4149 N N . ILE B 1 229 ? 45.677 65.139 -7.521 1.00 35.58 229 ILE B N 1
ATOM 4150 C CA . ILE B 1 229 ? 45.517 65.521 -6.118 1.00 34.31 229 ILE B CA 1
ATOM 4151 C C . ILE B 1 229 ? 46.911 65.796 -5.590 1.00 34.02 229 ILE B C 1
ATOM 4152 O O . ILE B 1 229 ? 47.744 64.890 -5.542 1.00 34.15 229 ILE B O 1
ATOM 4157 N N . GLY B 1 230 ? 47.168 67.048 -5.218 1.00 33.79 230 GLY B N 1
ATOM 4158 C CA . GLY B 1 230 ? 48.478 67.417 -4.712 1.00 33.36 230 GLY B CA 1
ATOM 4159 C C . GLY B 1 230 ? 48.505 67.493 -3.203 1.00 34.33 230 GLY B C 1
ATOM 4160 O O . GLY B 1 230 ? 47.608 68.077 -2.593 1.00 32.59 230 GLY B O 1
ATOM 4161 N N . VAL B 1 231 ? 49.534 66.910 -2.596 1.00 35.28 231 VAL B N 1
ATOM 4162 C CA . VAL B 1 231 ? 49.657 66.912 -1.143 1.00 37.59 231 VAL B CA 1
ATOM 4163 C C . VAL B 1 231 ? 51.024 67.379 -0.672 1.00 37.44 231 VAL B C 1
ATOM 4164 O O . VAL B 1 231 ? 51.979 67.380 -1.442 1.00 37.83 231 VAL B O 1
ATOM 4168 N N . SER B 1 232 ? 51.091 67.767 0.602 1.00 38.40 232 SER B N 1
ATOM 4169 C CA . SER B 1 232 ? 52.309 68.259 1.258 1.00 38.31 232 SER B CA 1
ATOM 4170 C C . SER B 1 232 ? 52.454 69.773 1.214 1.00 38.39 232 SER B C 1
ATOM 4171 O O . SER B 1 232 ? 51.688 70.461 0.544 1.00 37.84 232 SER B O 1
ATOM 4174 N N . GLY B 1 233 ? 53.461 70.267 1.932 1.00 38.61 233 GLY B N 1
ATOM 4175 C CA . GLY B 1 233 ? 53.733 71.691 2.043 1.00 37.97 233 GLY B CA 1
ATOM 4176 C C . GLY B 1 233 ? 53.694 72.585 0.814 1.00 38.37 233 GLY B C 1
ATOM 4177 O O . GLY B 1 233 ? 52.970 73.586 0.804 1.00 38.17 233 GLY B O 1
ATOM 4178 N N . THR B 1 234 ? 54.470 72.248 -0.212 1.00 36.10 234 THR B N 1
ATOM 4179 C CA . THR B 1 234 ? 54.519 73.058 -1.421 1.00 35.19 234 THR B CA 1
ATOM 4180 C C . THR B 1 234 ? 53.143 73.309 -2.036 1.00 34.32 234 THR B C 1
ATOM 4181 O O . THR B 1 234 ? 52.747 74.457 -2.255 1.00 33.79 234 THR B O 1
ATOM 4185 N N . VAL B 1 235 ? 52.413 72.233 -2.299 1.00 32.89 235 VAL B N 1
ATOM 4186 C CA . VAL B 1 235 ? 51.092 72.325 -2.904 1.00 31.50 235 VAL B CA 1
ATOM 4187 C C . VAL B 1 235 ? 50.087 73.127 -2.096 1.00 32.02 235 VAL B C 1
ATOM 4188 O O . VAL B 1 235 ? 49.400 73.995 -2.639 1.00 32.94 235 VAL B O 1
ATOM 4192 N N . THR B 1 236 ? 49.987 72.832 -0.806 1.00 31.61 236 THR B N 1
ATOM 4193 C CA . THR B 1 236 ? 49.030 73.527 0.043 1.00 32.60 236 THR B CA 1
ATOM 4194 C C . THR B 1 236 ? 49.370 74.997 0.245 1.00 33.63 236 THR B C 1
ATOM 4195 O O . THR B 1 236 ? 48.470 75.822 0.377 1.00 34.45 236 THR B O 1
ATOM 4199 N N . THR B 1 237 ? 50.659 75.325 0.279 1.00 34.07 237 THR B N 1
ATOM 4200 C CA . THR B 1 237 ? 51.072 76.711 0.449 1.00 36.49 237 THR B CA 1
ATOM 4201 C C . THR B 1 237 ? 50.738 77.506 -0.820 1.00 38.97 237 THR B C 1
ATOM 4202 O O . THR B 1 237 ? 50.041 78.524 -0.761 1.00 37.92 237 THR B O 1
ATOM 4214 N N . THR B 1 239 ? 48.688 76.907 -3.073 1.00 42.48 239 THR B N 1
ATOM 4215 C CA . THR B 1 239 ? 47.243 77.001 -3.222 1.00 43.43 239 THR B CA 1
ATOM 4216 C C . THR B 1 239 ? 46.698 78.094 -2.313 1.00 45.31 239 THR B C 1
ATOM 4217 O O . THR B 1 239 ? 45.803 78.844 -2.697 1.00 46.15 239 THR B O 1
ATOM 4221 N N . ALA B 1 240 ? 47.241 78.177 -1.101 1.00 46.52 240 ALA B N 1
ATOM 4222 C CA . ALA B 1 240 ? 46.812 79.191 -0.143 1.00 47.56 240 ALA B CA 1
ATOM 4223 C C . ALA B 1 240 ? 47.125 80.549 -0.747 1.00 47.90 240 ALA B C 1
ATOM 4224 O O . ALA B 1 240 ? 46.277 81.437 -0.780 1.00 48.73 240 ALA B O 1
ATOM 4226 N N . LEU B 1 241 ? 48.355 80.695 -1.229 1.00 48.03 241 LEU B N 1
ATOM 4227 C CA . LEU B 1 241 ? 48.802 81.928 -1.865 1.00 47.67 241 LEU B CA 1
ATOM 4228 C C . LEU B 1 241 ? 47.882 82.290 -3.024 1.00 48.84 241 LEU B C 1
ATOM 4229 O O . LEU B 1 241 ? 47.376 83.407 -3.095 1.00 50.62 241 LEU B O 1
ATOM 4234 N N . ALA B 1 242 ? 47.669 81.341 -3.928 1.00 49.12 242 ALA B N 1
ATOM 4235 C CA . ALA B 1 242 ? 46.822 81.566 -5.092 1.00 51.01 242 ALA B CA 1
ATOM 4236 C C . ALA B 1 242 ? 45.423 82.055 -4.746 1.00 53.99 242 ALA B C 1
ATOM 4237 O O . ALA B 1 242 ? 44.789 82.744 -5.545 1.00 54.55 242 ALA B O 1
ATOM 4247 N N . GLY B 1 244 ? 44.893 83.894 -2.122 1.00 60.58 244 GLY B N 1
ATOM 4248 C CA . GLY B 1 244 ? 45.094 85.181 -1.482 1.00 62.28 244 GLY B CA 1
ATOM 4249 C C . GLY B 1 244 ? 44.712 85.153 -0.016 1.00 63.80 244 GLY B C 1
ATOM 4250 O O . GLY B 1 244 ? 43.668 85.674 0.369 1.00 64.52 244 GLY B O 1
ATOM 4251 N N . LEU B 1 245 ? 45.560 84.543 0.802 1.00 64.54 245 LEU B N 1
ATOM 4252 C CA . LEU B 1 245 ? 45.301 84.436 2.230 1.00 66.23 245 LEU B CA 1
ATOM 4253 C C . LEU B 1 245 ? 46.387 85.125 3.042 1.00 68.32 245 LEU B C 1
ATOM 4254 O O . LEU B 1 245 ? 47.555 85.142 2.647 1.00 67.71 245 LEU B O 1
ATOM 4259 N N . LYS B 1 246 ? 45.995 85.699 4.175 1.00 70.69 246 LYS B N 1
ATOM 4260 C CA . LYS B 1 246 ? 46.941 86.391 5.041 1.00 73.82 246 LYS B CA 1
ATOM 4261 C C . LYS B 1 246 ? 47.679 85.422 5.963 1.00 75.59 246 LYS B C 1
ATOM 4262 O O . LYS B 1 246 ? 48.907 85.464 6.072 1.00 75.32 246 LYS B O 1
ATOM 4268 N N . GLU B 1 247 ? 46.923 84.553 6.625 1.00 77.83 247 GLU B N 1
ATOM 4269 C CA . GLU B 1 247 ? 47.490 83.553 7.523 1.00 80.10 247 GLU B CA 1
ATOM 4270 C C . GLU B 1 247 ? 47.047 82.183 7.006 1.00 80.79 247 GLU B C 1
ATOM 4271 O O . GLU B 1 247 ? 45.947 82.051 6.463 1.00 80.89 247 GLU B O 1
ATOM 4277 N N . TYR B 1 248 ? 47.894 81.168 7.159 1.00 81.06 248 TYR B N 1
ATOM 4278 C CA . TYR B 1 248 ? 47.550 79.841 6.656 1.00 81.56 248 TYR B CA 1
ATOM 4279 C C . TYR B 1 248 ? 46.307 79.230 7.295 1.00 81.71 248 TYR B C 1
ATOM 4280 O O . TYR B 1 248 ? 46.153 79.241 8.516 1.00 81.26 248 TYR B O 1
ATOM 4289 N N . ASP B 1 249 ? 45.434 78.684 6.452 1.00 82.23 249 ASP B N 1
ATOM 4290 C CA . ASP B 1 249 ? 44.195 78.067 6.904 1.00 83.28 249 ASP B CA 1
ATOM 4291 C C . ASP B 1 249 ? 43.942 76.772 6.141 1.00 83.02 249 ASP B C 1
ATOM 4292 O O . ASP B 1 249 ? 43.570 76.794 4.968 1.00 82.97 249 ASP B O 1
ATOM 4297 N N . HIS B 1 250 ? 44.141 75.643 6.809 1.00 82.47 250 HIS B N 1
ATOM 4298 C CA . HIS B 1 250 ? 43.911 74.352 6.178 1.00 81.52 250 HIS B CA 1
ATOM 4299 C C . HIS B 1 250 ? 42.420 74.216 5.870 1.00 80.19 250 HIS B C 1
ATOM 4300 O O . HIS B 1 250 ? 42.013 73.456 4.991 1.00 80.03 250 HIS B O 1
ATOM 4307 N N . THR B 1 251 ? 41.614 74.971 6.606 1.00 78.34 251 THR B N 1
ATOM 4308 C CA . THR B 1 251 ? 40.168 74.952 6.453 1.00 76.89 251 THR B CA 1
ATOM 4309 C C . THR B 1 251 ? 39.701 75.206 5.022 1.00 75.02 251 THR B C 1
ATOM 4310 O O . THR B 1 251 ? 38.725 74.604 4.566 1.00 75.21 251 THR B O 1
ATOM 4314 N N . VAL B 1 252 ? 40.393 76.091 4.314 1.00 71.86 252 VAL B N 1
ATOM 4315 C CA . VAL B 1 252 ? 40.005 76.420 2.947 1.00 68.60 252 VAL B CA 1
ATOM 4316 C C . VAL B 1 252 ? 40.838 75.749 1.859 1.00 65.43 252 VAL B C 1
ATOM 4317 O O . VAL B 1 252 ? 40.334 75.477 0.772 1.00 65.22 252 VAL B O 1
ATOM 4321 N N . VAL B 1 253 ? 42.105 75.482 2.147 1.00 61.95 253 VAL B N 1
ATOM 4322 C CA . VAL B 1 253 ? 42.976 74.855 1.164 1.00 58.80 253 VAL B CA 1
ATOM 4323 C C . VAL B 1 253 ? 42.523 73.445 0.789 1.00 58.44 253 VAL B C 1
ATOM 4324 O O . VAL B 1 253 ? 42.321 73.145 -0.389 1.00 58.41 253 VAL B O 1
ATOM 4328 N N . ASP B 1 254 ? 42.358 72.586 1.791 1.00 56.63 254 ASP B N 1
ATOM 4329 C CA . ASP B 1 254 ? 41.950 71.205 1.557 1.00 54.91 254 ASP B CA 1
ATOM 4330 C C . ASP B 1 254 ? 40.708 71.062 0.674 1.00 53.20 254 ASP B C 1
ATOM 4331 O O . ASP B 1 254 ? 39.666 71.654 0.943 1.00 51.27 254 ASP B O 1
ATOM 4336 N N . GLY B 1 255 ? 40.830 70.263 -0.383 1.00 52.79 255 GLY B N 1
ATOM 4337 C CA . GLY B 1 255 ? 39.715 70.035 -1.287 1.00 52.59 255 GLY B CA 1
ATOM 4338 C C . GLY B 1 255 ? 39.522 71.062 -2.389 1.00 52.29 255 GLY B C 1
ATOM 4339 O O . GLY B 1 255 ? 38.881 70.780 -3.404 1.00 52.56 255 GLY B O 1
ATOM 4340 N N . HIS B 1 256 ? 40.076 72.253 -2.202 1.00 51.88 256 HIS B N 1
ATOM 4341 C CA . HIS B 1 256 ? 39.942 73.315 -3.191 1.00 51.27 256 HIS B CA 1
ATOM 4342 C C . HIS B 1 256 ? 40.615 72.994 -4.519 1.00 50.09 256 HIS B C 1
ATOM 4343 O O . HIS B 1 256 ? 41.794 72.635 -4.563 1.00 50.00 256 HIS B O 1
ATOM 4350 N N . ARG B 1 257 ? 39.850 73.121 -5.600 1.00 48.51 257 ARG B N 1
ATOM 4351 C CA . ARG B 1 257 ? 40.366 72.874 -6.943 1.00 45.40 257 ARG B CA 1
ATOM 4352 C C . ARG B 1 257 ? 40.980 74.176 -7.459 1.00 43.92 257 ARG B C 1
ATOM 4353 O O . ARG B 1 257 ? 40.330 75.218 -7.480 1.00 43.86 257 ARG B O 1
ATOM 4361 N N . LEU B 1 258 ? 42.243 74.110 -7.865 1.00 41.62 258 LEU B N 1
ATOM 4362 C CA . LEU B 1 258 ? 42.975 75.274 -8.358 1.00 38.31 258 LEU B CA 1
ATOM 4363 C C . LEU B 1 258 ? 43.296 75.066 -9.839 1.00 37.95 258 LEU B C 1
ATOM 4364 O O . LEU B 1 258 ? 43.765 73.993 -10.232 1.00 37.16 258 LEU B O 1
ATOM 4369 N N . SER B 1 259 ? 43.046 76.078 -10.665 1.00 35.16 259 SER B N 1
ATOM 4370 C CA . SER B 1 259 ? 43.325 75.944 -12.094 1.00 33.81 259 SER B CA 1
ATOM 4371 C C . SER B 1 259 ? 44.816 75.999 -12.416 1.00 31.90 259 SER B C 1
ATOM 4372 O O . SER B 1 259 ? 45.602 76.626 -11.702 1.00 31.76 259 SER B O 1
ATOM 4375 N N . PHE B 1 260 ? 45.203 75.333 -13.495 1.00 31.06 260 PHE B N 1
ATOM 4376 C CA . PHE B 1 260 ? 46.591 75.339 -13.915 1.00 32.48 260 PHE B CA 1
ATOM 4377 C C . PHE B 1 260 ? 47.008 76.784 -14.136 1.00 34.47 260 PHE B C 1
ATOM 4378 O O . PHE B 1 260 ? 48.103 77.182 -13.761 1.00 36.17 260 PHE B O 1
ATOM 4386 N N . GLU B 1 261 ? 46.124 77.567 -14.746 1.00 36.82 261 GLU B N 1
ATOM 4387 C CA . GLU B 1 261 ? 46.401 78.972 -15.015 1.00 38.76 261 GLU B CA 1
ATOM 4388 C C . GLU B 1 261 ? 46.884 79.683 -13.750 1.00 38.61 261 GLU B C 1
ATOM 4389 O O . GLU B 1 261 ? 47.981 80.246 -13.732 1.00 38.50 261 GLU B O 1
ATOM 4395 N N . ASP B 1 262 ? 46.077 79.649 -12.691 1.00 37.88 262 ASP B N 1
ATOM 4396 C CA . ASP B 1 262 ? 46.457 80.287 -11.433 1.00 36.68 262 ASP B CA 1
ATOM 4397 C C . ASP B 1 262 ? 47.659 79.584 -10.790 1.00 35.11 262 ASP B C 1
ATOM 4398 O O . ASP B 1 262 ? 48.518 80.242 -10.190 1.00 33.73 262 ASP B O 1
ATOM 4403 N N . ALA B 1 263 ? 47.730 78.256 -10.925 1.00 31.08 263 ALA B N 1
ATOM 4404 C CA . ALA B 1 263 ? 48.842 77.496 -10.347 1.00 27.68 263 ALA B CA 1
ATOM 4405 C C . ALA B 1 263 ? 50.165 77.957 -10.939 1.00 26.77 263 ALA B C 1
ATOM 4406 O O . ALA B 1 263 ? 51.102 78.243 -10.197 1.00 21.96 263 ALA B O 1
ATOM 4408 N N . TYR B 1 264 ? 50.241 78.025 -12.274 1.00 25.82 264 TYR B N 1
ATOM 4409 C CA . TYR B 1 264 ? 51.458 78.475 -12.951 1.00 24.96 264 TYR B CA 1
ATOM 4410 C C . TYR B 1 264 ? 51.805 79.911 -12.557 1.00 25.15 264 TYR B C 1
ATOM 4411 O O . TYR B 1 264 ? 52.983 80.263 -12.446 1.00 25.70 264 TYR B O 1
ATOM 4420 N N . ALA B 1 265 ? 50.783 80.738 -12.353 1.00 23.74 265 ALA B N 1
ATOM 4421 C CA . ALA B 1 265 ? 51.000 82.138 -11.990 1.00 26.45 265 ALA B CA 1
ATOM 4422 C C . ALA B 1 265 ? 51.622 82.317 -10.609 1.00 26.87 265 ALA B C 1
ATOM 4423 O O . ALA B 1 265 ? 52.610 83.040 -10.472 1.00 28.06 265 ALA B O 1
ATOM 4425 N N . VAL B 1 266 ? 51.065 81.680 -9.578 1.00 28.45 266 VAL B N 1
ATOM 4426 C CA . VAL B 1 266 ? 51.662 81.828 -8.245 1.00 28.57 266 VAL B CA 1
ATOM 4427 C C . VAL B 1 266 ? 53.039 81.176 -8.190 1.00 28.68 266 VAL B C 1
ATOM 4428 O O . VAL B 1 266 ? 53.964 81.725 -7.597 1.00 28.85 266 VAL B O 1
ATOM 4432 N N . ASP B 1 267 ? 53.195 80.019 -8.823 1.00 28.54 267 ASP B N 1
ATOM 4433 C CA . ASP B 1 267 ? 54.492 79.362 -8.804 1.00 30.58 267 ASP B CA 1
ATOM 4434 C C . ASP B 1 267 ? 55.556 80.307 -9.333 1.00 31.44 267 ASP B C 1
ATOM 4435 O O . ASP B 1 267 ? 56.575 80.545 -8.680 1.00 33.31 267 ASP B O 1
ATOM 4440 N N . ASP B 1 268 ? 55.315 80.858 -10.516 1.00 30.29 268 ASP B N 1
ATOM 4441 C CA . ASP B 1 268 ? 56.289 81.750 -11.113 1.00 29.72 268 ASP B CA 1
ATOM 4442 C C . ASP B 1 268 ? 56.472 83.065 -10.352 1.00 28.05 268 ASP B C 1
ATOM 4443 O O . ASP B 1 268 ? 57.598 83.533 -10.176 1.00 24.38 268 ASP B O 1
ATOM 4448 N N . LYS B 1 269 ? 55.372 83.665 -9.913 1.00 28.38 269 LYS B N 1
ATOM 4449 C CA . LYS B 1 269 ? 55.450 84.924 -9.171 1.00 32.63 269 LYS B CA 1
ATOM 4450 C C . LYS B 1 269 ? 56.303 84.790 -7.899 1.00 33.23 269 LYS B C 1
ATOM 4451 O O . LYS B 1 269 ? 57.185 85.612 -7.648 1.00 32.59 269 LYS B O 1
ATOM 4457 N N . PHE B 1 270 ? 56.052 83.746 -7.112 1.00 34.33 270 PHE B N 1
ATOM 4458 C CA . PHE B 1 270 ? 56.799 83.534 -5.869 1.00 36.45 270 PHE B CA 1
ATOM 4459 C C . PHE B 1 270 ? 58.188 82.958 -6.066 1.00 36.53 270 PHE B C 1
ATOM 4460 O O . PHE B 1 270 ? 59.047 83.085 -5.198 1.00 36.45 270 PHE B O 1
ATOM 4468 N N . LEU B 1 271 ? 58.410 82.338 -7.215 1.00 34.85 271 LEU B N 1
ATOM 4469 C CA . LEU B 1 271 ? 59.705 81.767 -7.519 1.00 33.28 271 LEU B CA 1
ATOM 4470 C C . LEU B 1 271 ? 60.737 82.865 -7.770 1.00 36.17 271 LEU B C 1
ATOM 4471 O O . LEU B 1 271 ? 61.894 82.750 -7.357 1.00 36.70 271 LEU B O 1
ATOM 4476 N N . ARG B 1 272 ? 60.313 83.941 -8.430 1.00 37.81 272 ARG B N 1
ATOM 4477 C CA . ARG B 1 272 ? 61.222 85.029 -8.768 1.00 39.50 272 ARG B CA 1
ATOM 4478 C C . ARG B 1 272 ? 61.341 86.106 -7.703 1.00 41.39 272 ARG B C 1
ATOM 4479 O O . ARG B 1 272 ? 62.025 87.104 -7.894 1.00 40.72 272 ARG B O 1
ATOM 4495 N N . THR B 1 274 ? 62.509 87.574 -4.007 1.00 46.58 274 THR B N 1
ATOM 4496 C CA . THR B 1 274 ? 63.639 87.439 -3.088 1.00 45.37 274 THR B CA 1
ATOM 4497 C C . THR B 1 274 ? 63.070 86.843 -1.811 1.00 45.30 274 THR B C 1
ATOM 4498 O O . THR B 1 274 ? 61.871 86.981 -1.548 1.00 45.34 274 THR B O 1
ATOM 4502 N N . ARG B 1 275 ? 63.914 86.197 -1.011 1.00 46.23 275 ARG B N 1
ATOM 4503 C CA . ARG B 1 275 ? 63.442 85.599 0.240 1.00 46.52 275 ARG B CA 1
ATOM 4504 C C . ARG B 1 275 ? 62.818 86.669 1.125 1.00 45.49 275 ARG B C 1
ATOM 4505 O O . ARG B 1 275 ? 61.793 86.440 1.775 1.00 43.83 275 ARG B O 1
ATOM 4513 N N . ALA B 1 276 ? 63.425 87.851 1.123 1.00 45.90 276 ALA B N 1
ATOM 4514 C CA . ALA B 1 276 ? 62.915 88.960 1.914 1.00 47.04 276 ALA B CA 1
ATOM 4515 C C . ALA B 1 276 ? 61.486 89.287 1.495 1.00 47.87 276 ALA B C 1
ATOM 4516 O O . ALA B 1 276 ? 60.614 89.494 2.342 1.00 48.56 276 ALA B O 1
ATOM 4518 N N . GLU B 1 277 ? 61.244 89.325 0.187 1.00 47.63 277 GLU B N 1
ATOM 4519 C CA . GLU B 1 277 ? 59.913 89.629 -0.312 1.00 47.00 277 GLU B CA 1
ATOM 4520 C C . GLU B 1 277 ? 58.924 88.538 0.076 1.00 46.01 277 GLU B C 1
ATOM 4521 O O . GLU B 1 277 ? 57.786 88.837 0.425 1.00 45.62 277 GLU B O 1
ATOM 4527 N N . ARG B 1 278 ? 59.354 87.279 0.019 1.00 44.77 278 ARG B N 1
ATOM 4528 C CA . ARG B 1 278 ? 58.476 86.165 0.376 1.00 45.02 278 ARG B CA 1
ATOM 4529 C C . ARG B 1 278 ? 58.009 86.256 1.830 1.00 46.74 278 ARG B C 1
ATOM 4530 O O . ARG B 1 278 ? 56.852 85.955 2.132 1.00 46.31 278 ARG B O 1
ATOM 4538 N N . ARG B 1 279 ? 58.903 86.682 2.725 1.00 48.50 279 ARG B N 1
ATOM 4539 C CA . ARG B 1 279 ? 58.564 86.793 4.149 1.00 50.10 279 ARG B CA 1
ATOM 4540 C C . ARG B 1 279 ? 57.386 87.723 4.428 1.00 50.76 279 ARG B C 1
ATOM 4541 O O . ARG B 1 279 ? 56.758 87.630 5.481 1.00 52.27 279 ARG B O 1
ATOM 4549 N N . GLU B 1 280 ? 57.086 88.617 3.493 1.00 51.85 280 GLU B N 1
ATOM 4550 C CA . GLU B 1 280 ? 55.969 89.541 3.656 1.00 53.59 280 GLU B CA 1
ATOM 4551 C C . GLU B 1 280 ? 54.634 88.808 3.638 1.00 54.31 280 GLU B C 1
ATOM 4552 O O . GLU B 1 280 ? 53.632 89.322 4.128 1.00 55.62 280 GLU B O 1
ATOM 4558 N N . TYR B 1 281 ? 54.616 87.614 3.053 1.00 54.62 281 TYR B N 1
ATOM 4559 C CA . TYR B 1 281 ? 53.395 86.817 2.982 1.00 54.46 281 TYR B CA 1
ATOM 4560 C C . TYR B 1 281 ? 53.410 85.857 4.161 1.00 55.60 281 TYR B C 1
ATOM 4561 O O . TYR B 1 281 ? 54.230 84.943 4.216 1.00 55.05 281 TYR B O 1
ATOM 4570 N N . LYS B 1 282 ? 52.494 86.072 5.100 1.00 57.33 282 LYS B N 1
ATOM 4571 C CA . LYS B 1 282 ? 52.438 85.265 6.314 1.00 58.84 282 LYS B CA 1
ATOM 4572 C C . LYS B 1 282 ? 51.939 83.824 6.166 1.00 58.46 282 LYS B C 1
ATOM 4573 O O . LYS B 1 282 ? 52.102 83.020 7.088 1.00 57.82 282 LYS B O 1
ATOM 4579 N N . THR B 1 283 ? 51.339 83.488 5.027 1.00 57.05 283 THR B N 1
ATOM 4580 C CA . THR B 1 283 ? 50.849 82.126 4.837 1.00 56.06 283 THR B CA 1
ATOM 4581 C C . THR B 1 283 ? 51.982 81.141 4.596 1.00 55.45 283 THR B C 1
ATOM 4582 O O . THR B 1 283 ? 51.767 79.933 4.616 1.00 55.90 283 THR B O 1
ATOM 4586 N N . ILE B 1 284 ? 53.187 81.651 4.361 1.00 54.53 284 ILE B N 1
ATOM 4587 C CA . ILE B 1 284 ? 54.334 80.777 4.147 1.00 54.86 284 ILE B CA 1
ATOM 4588 C C . ILE B 1 284 ? 55.099 80.624 5.461 1.00 56.84 284 ILE B C 1
ATOM 4589 O O . ILE B 1 284 ? 55.657 81.594 5.971 1.00 58.46 284 ILE B O 1
ATOM 4594 N N . HIS B 1 285 ? 55.127 79.418 6.016 1.00 58.06 285 HIS B N 1
ATOM 4595 C CA . HIS B 1 285 ? 55.857 79.196 7.254 1.00 59.51 285 HIS B CA 1
ATOM 4596 C C . HIS B 1 285 ? 57.315 79.549 6.980 1.00 58.65 285 HIS B C 1
ATOM 4597 O O . HIS B 1 285 ? 57.897 79.091 5.994 1.00 58.18 285 HIS B O 1
ATOM 4604 N N . PRO B 1 286 ? 57.929 80.360 7.853 1.00 57.43 286 PRO B N 1
ATOM 4605 C CA . PRO B 1 286 ? 59.329 80.749 7.654 1.00 56.64 286 PRO B CA 1
ATOM 4606 C C . PRO B 1 286 ? 60.266 79.600 7.305 1.00 55.92 286 PRO B C 1
ATOM 4607 O O . PRO B 1 286 ? 61.211 79.774 6.533 1.00 55.14 286 PRO B O 1
ATOM 4611 N N . GLY B 1 287 ? 59.995 78.425 7.866 1.00 56.13 287 GLY B N 1
ATOM 4612 C CA . GLY B 1 287 ? 60.831 77.269 7.594 1.00 55.95 287 GLY B CA 1
ATOM 4613 C C . GLY B 1 287 ? 60.767 76.828 6.143 1.00 56.54 287 GLY B C 1
ATOM 4614 O O . GLY B 1 287 ? 61.685 76.163 5.645 1.00 56.91 287 GLY B O 1
ATOM 4615 N N . ARG B 1 288 ? 59.686 77.211 5.464 1.00 55.84 288 ARG B N 1
ATOM 4616 C CA . ARG B 1 288 ? 59.469 76.865 4.060 1.00 55.37 288 ARG B CA 1
ATOM 4617 C C . ARG B 1 288 ? 59.900 77.970 3.086 1.00 56.46 288 ARG B C 1
ATOM 4618 O O . ARG B 1 288 ? 60.139 77.709 1.901 1.00 56.24 288 ARG B O 1
ATOM 4626 N N . ILE B 1 289 ? 60.013 79.195 3.592 1.00 56.12 289 ILE B N 1
ATOM 4627 C CA . ILE B 1 289 ? 60.388 80.335 2.766 1.00 55.34 289 ILE B CA 1
ATOM 4628 C C . ILE B 1 289 ? 61.622 80.181 1.893 1.00 54.34 289 ILE B C 1
ATOM 4629 O O . ILE B 1 289 ? 61.618 80.617 0.746 1.00 56.94 289 ILE B O 1
ATOM 4634 N N . ASP B 1 290 ? 62.676 79.573 2.411 1.00 52.47 290 ASP B N 1
ATOM 4635 C CA . ASP B 1 290 ? 63.889 79.412 1.618 1.00 52.01 290 ASP B CA 1
ATOM 4636 C C . ASP B 1 290 ? 63.729 78.408 0.477 1.00 50.93 290 ASP B C 1
ATOM 4637 O O . ASP B 1 290 ? 64.594 78.315 -0.400 1.00 50.19 290 ASP B O 1
ATOM 4642 N N . VAL B 1 291 ? 62.637 77.650 0.481 1.00 48.36 291 VAL B N 1
ATOM 4643 C CA . VAL B 1 291 ? 62.443 76.665 -0.574 1.00 46.80 291 VAL B CA 1
ATOM 4644 C C . VAL B 1 291 ? 61.123 76.772 -1.333 1.00 45.50 291 VAL B C 1
ATOM 4645 O O . VAL B 1 291 ? 60.712 75.824 -1.999 1.00 45.99 291 VAL B O 1
ATOM 4649 N N . VAL B 1 292 ? 60.450 77.912 -1.238 1.00 43.93 292 VAL B N 1
ATOM 4650 C CA . VAL B 1 292 ? 59.198 78.075 -1.965 1.00 41.76 292 VAL B CA 1
ATOM 4651 C C . VAL B 1 292 ? 59.499 78.009 -3.464 1.00 40.85 292 VAL B C 1
ATOM 4652 O O . VAL B 1 292 ? 58.714 77.474 -4.248 1.00 39.01 292 VAL B O 1
ATOM 4656 N N . GLY B 1 293 ? 60.657 78.537 -3.847 1.00 39.58 293 GLY B N 1
ATOM 4657 C CA . GLY B 1 293 ? 61.053 78.536 -5.244 1.00 39.19 293 GLY B CA 1
ATOM 4658 C C . GLY B 1 293 ? 61.395 77.162 -5.784 1.00 38.21 293 GLY B C 1
ATOM 4659 O O . GLY B 1 293 ? 61.020 76.816 -6.905 1.00 39.06 293 GLY B O 1
ATOM 4660 N N . GLY B 1 294 ? 62.115 76.375 -4.991 1.00 37.98 294 GLY B N 1
ATOM 4661 C CA . GLY B 1 294 ? 62.483 75.038 -5.421 1.00 33.36 294 GLY B CA 1
ATOM 4662 C C . GLY B 1 294 ? 61.239 74.205 -5.626 1.00 31.66 294 GLY B C 1
ATOM 4663 O O . GLY B 1 294 ? 61.174 73.390 -6.542 1.00 32.32 294 GLY B O 1
ATOM 4664 N N . GLY B 1 295 ? 60.247 74.413 -4.767 1.00 30.46 295 GLY B N 1
ATOM 4665 C CA . GLY B 1 295 ? 59.002 73.680 -4.883 1.00 28.94 295 GLY B CA 1
ATOM 4666 C C . GLY B 1 295 ? 58.150 74.215 -6.018 1.00 29.47 295 GLY B C 1
ATOM 4667 O O . GLY B 1 295 ? 57.356 73.475 -6.610 1.00 30.54 295 GLY B O 1
ATOM 4668 N N . ALA B 1 296 ? 58.308 75.502 -6.322 1.00 28.90 296 ALA B N 1
ATOM 4669 C CA . ALA B 1 296 ? 57.546 76.134 -7.397 1.00 27.60 296 ALA B CA 1
ATOM 4670 C C . ALA B 1 296 ? 57.886 75.448 -8.716 1.00 26.33 296 ALA B C 1
ATOM 4671 O O . ALA B 1 296 ? 56.991 75.046 -9.458 1.00 26.80 296 ALA B O 1
ATOM 4673 N N . VAL B 1 297 ? 59.182 75.310 -8.992 1.00 24.08 297 VAL B N 1
ATOM 4674 C CA . VAL B 1 297 ? 59.647 74.671 -10.211 1.00 22.37 297 VAL B CA 1
ATOM 4675 C C . VAL B 1 297 ? 59.148 73.233 -10.319 1.00 23.96 297 VAL B C 1
ATOM 4676 O O . VAL B 1 297 ? 58.514 72.861 -11.304 1.00 26.76 297 VAL B O 1
ATOM 4680 N N . VAL B 1 298 ? 59.415 72.423 -9.305 1.00 22.65 298 VAL B N 1
ATOM 4681 C CA . VAL B 1 298 ? 58.970 71.045 -9.352 1.00 22.86 298 VAL B CA 1
ATOM 4682 C C . VAL B 1 298 ? 57.465 70.917 -9.604 1.00 21.02 298 VAL B C 1
ATOM 4683 O O . VAL B 1 298 ? 57.046 70.152 -10.463 1.00 21.63 298 VAL B O 1
ATOM 4687 N N . TRP B 1 299 ? 56.658 71.672 -8.873 1.00 20.16 299 TRP B N 1
ATOM 4688 C CA . TRP B 1 299 ? 55.210 71.595 -9.022 1.00 21.26 299 TRP B CA 1
ATOM 4689 C C . TRP B 1 299 ? 54.742 71.975 -10.442 1.00 24.21 299 TRP B C 1
ATOM 4690 O O . TRP B 1 299 ? 53.843 71.333 -11.002 1.00 24.77 299 TRP B O 1
ATOM 4701 N N . SER B 1 300 ? 55.357 72.998 -11.033 1.00 21.56 300 SER B N 1
ATOM 4702 C CA . SER B 1 300 ? 54.960 73.418 -12.375 1.00 23.29 300 SER B CA 1
ATOM 4703 C C . SER B 1 300 ? 55.302 72.398 -13.449 1.00 23.71 300 SER B C 1
ATOM 4704 O O . SER B 1 300 ? 54.492 72.140 -14.339 1.00 24.17 300 SER B O 1
ATOM 4707 N N . ARG B 1 301 ? 56.494 71.816 -13.374 1.00 24.95 301 ARG B N 1
ATOM 4708 C CA . ARG B 1 301 ? 56.884 70.823 -14.366 1.00 25.18 301 ARG B CA 1
ATOM 4709 C C . ARG B 1 301 ? 56.016 69.574 -14.253 1.00 25.36 301 ARG B C 1
ATOM 4710 O O . ARG B 1 301 ? 55.564 69.035 -15.266 1.00 26.18 301 ARG B O 1
ATOM 4718 N N . VAL B 1 302 ? 55.760 69.124 -13.028 1.00 24.02 302 VAL B N 1
ATOM 4719 C CA . VAL B 1 302 ? 54.932 67.935 -12.841 1.00 24.32 302 VAL B CA 1
ATOM 4720 C C . VAL B 1 302 ? 53.544 68.156 -13.449 1.00 24.24 302 VAL B C 1
ATOM 4721 O O . VAL B 1 302 ? 53.066 67.337 -14.234 1.00 24.55 302 VAL B O 1
ATOM 4725 N N . LEU B 1 303 ? 52.897 69.259 -13.083 1.00 24.67 303 LEU B N 1
ATOM 4726 C CA . LEU B 1 303 ? 51.569 69.552 -13.609 1.00 24.70 303 LEU B CA 1
ATOM 4727 C C . LEU B 1 303 ? 51.564 69.580 -15.132 1.00 24.61 303 LEU B C 1
ATOM 4728 O O . LEU B 1 303 ? 50.691 68.987 -15.759 1.00 24.16 303 LEU B O 1
ATOM 4733 N N . ALA B 1 304 ? 52.548 70.247 -15.725 1.00 22.74 304 ALA B N 1
ATOM 4734 C CA . ALA B 1 304 ? 52.623 70.328 -17.181 1.00 22.81 304 ALA B CA 1
ATOM 4735 C C . ALA B 1 304 ? 52.877 68.954 -17.812 1.00 24.46 304 ALA B C 1
ATOM 4736 O O . ALA B 1 304 ? 52.188 68.564 -18.752 1.00 26.27 304 ALA B O 1
ATOM 4738 N N . ARG B 1 305 ? 53.865 68.225 -17.296 1.00 24.25 305 ARG B N 1
ATOM 4739 C CA . ARG B 1 305 ? 54.207 66.909 -17.820 1.00 24.27 305 ARG B CA 1
ATOM 4740 C C . ARG B 1 305 ? 53.061 65.904 -17.736 1.00 24.36 305 ARG B C 1
ATOM 4741 O O . ARG B 1 305 ? 52.848 65.110 -18.663 1.00 23.68 305 ARG B O 1
ATOM 4749 N N . VAL B 1 306 ? 52.327 65.931 -16.629 1.00 24.46 306 VAL B N 1
ATOM 4750 C CA . VAL B 1 306 ? 51.210 65.021 -16.461 1.00 24.36 306 VAL B CA 1
ATOM 4751 C C . VAL B 1 306 ? 50.125 65.366 -17.470 1.00 27.01 306 VAL B C 1
ATOM 4752 O O . VAL B 1 306 ? 49.564 64.479 -18.113 1.00 27.91 306 VAL B O 1
ATOM 4756 N N . SER B 1 307 ? 49.843 66.656 -17.625 1.00 27.60 307 SER B N 1
ATOM 4757 C CA . SER B 1 307 ? 48.823 67.097 -18.569 1.00 28.63 307 SER B CA 1
ATOM 4758 C C . SER B 1 307 ? 49.163 66.654 -19.987 1.00 30.03 307 SER B C 1
ATOM 4759 O O . SER B 1 307 ? 48.329 66.056 -20.665 1.00 30.55 307 SER B O 1
ATOM 4762 N N . GLU B 1 308 ? 50.384 66.936 -20.432 1.00 30.13 308 GLU B N 1
ATOM 4763 C CA . GLU B 1 308 ? 50.802 66.550 -21.777 1.00 32.46 308 GLU B CA 1
ATOM 4764 C C . GLU B 1 308 ? 50.679 65.039 -21.969 1.00 32.81 308 GLU B C 1
ATOM 4765 O O . GLU B 1 308 ? 50.389 64.576 -23.070 1.00 34.29 308 GLU B O 1
ATOM 4771 N N . ALA B 1 309 ? 50.899 64.277 -20.899 1.00 31.10 309 ALA B N 1
ATOM 4772 C CA . ALA B 1 309 ? 50.813 62.820 -20.972 1.00 29.83 309 ALA B CA 1
ATOM 4773 C C . ALA B 1 309 ? 49.364 62.355 -21.019 1.00 28.66 309 ALA B C 1
ATOM 4774 O O . ALA B 1 309 ? 49.067 61.324 -21.611 1.00 29.96 309 ALA B O 1
ATOM 4776 N N . ALA B 1 310 ? 48.465 63.104 -20.393 1.00 28.06 310 ALA B N 1
ATOM 4777 C CA . ALA B 1 310 ? 47.051 62.742 -20.406 1.00 31.40 310 ALA B CA 1
ATOM 4778 C C . ALA B 1 310 ? 46.446 63.039 -21.782 1.00 34.49 310 ALA B C 1
ATOM 4779 O O . ALA B 1 310 ? 45.506 62.380 -22.209 1.00 35.11 310 ALA B O 1
ATOM 4781 N N . LYS B 1 311 ? 47.000 64.038 -22.467 1.00 37.82 311 LYS B N 1
ATOM 4782 C CA . LYS B 1 311 ? 46.532 64.442 -23.786 1.00 39.02 311 LYS B CA 1
ATOM 4783 C C . LYS B 1 311 ? 47.037 63.463 -24.827 1.00 39.92 311 LYS B C 1
ATOM 4784 O O . LYS B 1 311 ? 46.387 63.245 -25.846 1.00 41.63 311 LYS B O 1
ATOM 4790 N N . ALA B 1 312 ? 48.202 62.878 -24.571 1.00 38.32 312 ALA B N 1
ATOM 4791 C CA . ALA B 1 312 ? 48.783 61.921 -25.495 1.00 36.93 312 ALA B CA 1
ATOM 4792 C C . ALA B 1 312 ? 48.219 60.531 -25.242 1.00 37.74 312 ALA B C 1
ATOM 4793 O O . ALA B 1 312 ? 48.197 59.684 -26.133 1.00 38.37 312 ALA B O 1
ATOM 4795 N N . ASP B 1 313 ? 47.754 60.301 -24.022 1.00 38.28 313 ASP B N 1
ATOM 4796 C CA . ASP B 1 313 ? 47.193 59.008 -23.662 1.00 38.07 313 ASP B CA 1
ATOM 4797 C C . ASP B 1 313 ? 45.734 58.874 -24.107 1.00 39.20 313 ASP B C 1
ATOM 4798 O O . ASP B 1 313 ? 45.381 57.934 -24.817 1.00 38.88 313 ASP B O 1
ATOM 4803 N N . HIS B 1 314 ? 44.892 59.814 -23.682 1.00 38.67 314 HIS B N 1
ATOM 4804 C CA . HIS B 1 314 ? 43.476 59.779 -24.030 1.00 40.58 314 HIS B CA 1
ATOM 4805 C C . HIS B 1 314 ? 42.914 61.087 -24.609 1.00 40.07 314 HIS B C 1
ATOM 4806 O O . HIS B 1 314 ? 41.776 61.466 -24.327 1.00 39.62 314 HIS B O 1
ATOM 4813 N N . GLY B 1 315 ? 43.730 61.770 -25.406 1.00 39.42 315 GLY B N 1
ATOM 4814 C CA . GLY B 1 315 ? 43.321 63.002 -26.056 1.00 41.54 315 GLY B CA 1
ATOM 4815 C C . GLY B 1 315 ? 42.698 64.156 -25.284 1.00 43.43 315 GLY B C 1
ATOM 4816 O O . GLY B 1 315 ? 41.831 64.850 -25.809 1.00 45.42 315 GLY B O 1
ATOM 4817 N N . GLU B 1 316 ? 43.114 64.383 -24.049 1.00 44.16 316 GLU B N 1
ATOM 4818 C CA . GLU B 1 316 ? 42.568 65.505 -23.299 1.00 44.50 316 GLU B CA 1
ATOM 4819 C C . GLU B 1 316 ? 43.486 65.963 -22.179 1.00 43.41 316 GLU B C 1
ATOM 4820 O O . GLU B 1 316 ? 43.916 65.170 -21.344 1.00 45.42 316 GLU B O 1
ATOM 4826 N N . ALA B 1 317 ? 43.776 67.256 -22.167 1.00 40.84 317 ALA B N 1
ATOM 4827 C CA . ALA B 1 317 ? 44.642 67.828 -21.156 1.00 39.92 317 ALA B CA 1
ATOM 4828 C C . ALA B 1 317 ? 43.941 67.896 -19.807 1.00 38.90 317 ALA B C 1
ATOM 4829 O O . ALA B 1 317 ? 42.748 67.607 -19.694 1.00 38.58 317 ALA B O 1
ATOM 4831 N N . ILE B 1 318 ? 44.707 68.262 -18.785 1.00 37.61 318 ILE B N 1
ATOM 4832 C CA . ILE B 1 318 ? 44.188 68.426 -17.436 1.00 36.85 318 ILE B CA 1
ATOM 4833 C C . ILE B 1 318 ? 44.481 69.893 -17.152 1.00 37.05 318 ILE B C 1
ATOM 4834 O O . ILE B 1 318 ? 45.591 70.352 -17.400 1.00 36.86 318 ILE B O 1
ATOM 4839 N N . ASP B 1 319 ? 43.504 70.640 -16.654 1.00 37.75 319 ASP B N 1
ATOM 4840 C CA . ASP B 1 319 ? 43.755 72.054 -16.406 1.00 40.06 319 ASP B CA 1
ATOM 4841 C C . ASP B 1 319 ? 43.473 72.547 -14.996 1.00 39.13 319 ASP B C 1
ATOM 4842 O O . ASP B 1 319 ? 43.306 73.752 -14.779 1.00 38.71 319 ASP B O 1
ATOM 4847 N N . SER B 1 320 ? 43.426 71.615 -14.045 1.00 37.68 320 SER B N 1
ATOM 4848 C CA . SER B 1 320 ? 43.203 71.944 -12.640 1.00 38.38 320 SER B CA 1
ATOM 4849 C C . SER B 1 320 ? 43.731 70.816 -11.762 1.00 39.34 320 SER B C 1
ATOM 4850 O O . SER B 1 320 ? 44.096 69.749 -12.260 1.00 39.43 320 SER B O 1
ATOM 4853 N N . PHE B 1 321 ? 43.789 71.062 -10.458 1.00 38.85 321 PHE B N 1
ATOM 4854 C CA . PHE B 1 321 ? 44.247 70.055 -9.514 1.00 38.28 321 PHE B CA 1
ATOM 4855 C C . PHE B 1 321 ? 43.625 70.318 -8.158 1.00 38.42 321 PHE B C 1
ATOM 4856 O O . PHE B 1 321 ? 43.398 71.463 -7.782 1.00 39.58 321 PHE B O 1
ATOM 4864 N N . VAL B 1 322 ? 43.338 69.258 -7.422 1.00 37.61 322 VAL B N 1
ATOM 4865 C CA . VAL B 1 322 ? 42.754 69.420 -6.110 1.00 36.97 322 VAL B CA 1
ATOM 4866 C C . VAL B 1 322 ? 43.849 69.365 -5.060 1.00 36.95 322 VAL B C 1
ATOM 4867 O O . VAL B 1 322 ? 44.632 68.421 -5.022 1.00 34.71 322 VAL B O 1
ATOM 4871 N N . ALA B 1 323 ? 43.919 70.401 -4.229 1.00 37.98 323 ALA B N 1
ATOM 4872 C CA . ALA B 1 323 ? 44.909 70.444 -3.167 1.00 38.75 323 ALA B CA 1
ATOM 4873 C C . ALA B 1 323 ? 44.339 69.600 -2.025 1.00 40.47 323 ALA B C 1
ATOM 4874 O O . ALA B 1 323 ? 43.129 69.594 -1.782 1.00 40.83 323 ALA B O 1
ATOM 4876 N N . SER B 1 324 ? 45.202 68.865 -1.339 1.00 41.60 324 SER B N 1
ATOM 4877 C CA . SER B 1 324 ? 44.737 68.011 -0.260 1.00 43.26 324 SER B CA 1
ATOM 4878 C C . SER B 1 324 ? 45.617 68.103 0.963 1.00 44.40 324 SER B C 1
ATOM 4879 O O . SER B 1 324 ? 46.799 68.418 0.874 1.00 45.25 324 SER B O 1
ATOM 4882 N N . GLU B 1 325 ? 45.023 67.814 2.110 1.00 47.26 325 GLU B N 1
ATOM 4883 C CA . GLU B 1 325 ? 45.736 67.852 3.375 1.00 49.27 325 GLU B CA 1
ATOM 4884 C C . GLU B 1 325 ? 45.937 66.415 3.866 1.00 48.30 325 GLU B C 1
ATOM 4885 O O . GLU B 1 325 ? 46.566 66.188 4.899 1.00 48.86 325 GLU B O 1
ATOM 4891 N N . HIS B 1 326 ? 45.419 65.452 3.103 1.00 46.02 326 HIS B N 1
ATOM 4892 C CA . HIS B 1 326 ? 45.508 64.038 3.459 1.00 45.46 326 HIS B CA 1
ATOM 4893 C C . HIS B 1 326 ? 46.451 63.237 2.571 1.00 43.68 326 HIS B C 1
ATOM 4894 O O . HIS B 1 326 ? 46.211 63.086 1.375 1.00 43.76 326 HIS B O 1
ATOM 4901 N N . GLY B 1 327 ? 47.514 62.704 3.165 1.00 41.95 327 GLY B N 1
ATOM 4902 C CA . GLY B 1 327 ? 48.469 61.933 2.395 1.00 40.31 327 GLY B CA 1
ATOM 4903 C C . GLY B 1 327 ? 49.051 60.715 3.094 1.00 40.23 327 GLY B C 1
ATOM 4904 O O . GLY B 1 327 ? 48.327 59.791 3.467 1.00 38.30 327 GLY B O 1
ATOM 4905 N N . LEU B 1 328 ? 50.370 60.717 3.261 1.00 39.22 328 LEU B N 1
ATOM 4906 C CA . LEU B 1 328 ? 51.070 59.615 3.891 1.00 39.31 328 LEU B CA 1
ATOM 4907 C C . LEU B 1 328 ? 50.685 59.437 5.353 1.00 40.61 328 LEU B C 1
ATOM 4908 O O . LEU B 1 328 ? 50.494 58.312 5.807 1.00 40.77 328 LEU B O 1
ATOM 4913 N N . LEU B 1 329 ? 50.562 60.541 6.084 1.00 40.51 329 LEU B N 1
ATOM 4914 C CA . LEU B 1 329 ? 50.212 60.478 7.496 1.00 41.91 329 LEU B CA 1
ATOM 4915 C C . LEU B 1 329 ? 48.857 59.815 7.700 1.00 43.67 329 LEU B C 1
ATOM 4916 O O . LEU B 1 329 ? 48.711 58.939 8.554 1.00 45.24 329 LEU B O 1
ATOM 4921 N N . ASP B 1 330 ? 47.865 60.232 6.919 1.00 44.04 330 ASP B N 1
ATOM 4922 C CA . ASP B 1 330 ? 46.523 59.670 7.042 1.00 44.27 330 ASP B CA 1
ATOM 4923 C C . ASP B 1 330 ? 46.452 58.194 6.687 1.00 43.53 330 ASP B C 1
ATOM 4924 O O . ASP B 1 330 ? 45.685 57.446 7.289 1.00 43.45 330 ASP B O 1
ATOM 4929 N N . GLY B 1 331 ? 47.248 57.776 5.711 1.00 42.46 331 GLY B N 1
ATOM 4930 C CA . GLY B 1 331 ? 47.251 56.380 5.318 1.00 41.59 331 GLY B CA 1
ATOM 4931 C C . GLY B 1 331 ? 47.966 55.531 6.353 1.00 42.11 331 GLY B C 1
ATOM 4932 O O . GLY B 1 331 ? 47.745 54.326 6.442 1.00 42.59 331 GLY B O 1
ATOM 4933 N N . ILE B 1 332 ? 48.835 56.156 7.141 1.00 42.17 332 ILE B N 1
ATOM 4934 C CA . ILE B 1 332 ? 49.566 55.429 8.163 1.00 41.47 332 ILE B CA 1
ATOM 4935 C C . ILE B 1 332 ? 48.629 55.086 9.312 1.00 41.53 332 ILE B C 1
ATOM 4936 O O . ILE B 1 332 ? 48.571 53.936 9.749 1.00 39.68 332 ILE B O 1
ATOM 4941 N N . VAL B 1 333 ? 47.885 56.080 9.785 1.00 40.94 333 VAL B N 1
ATOM 4942 C CA . VAL B 1 333 ? 46.958 55.856 10.884 1.00 42.62 333 VAL B CA 1
ATOM 4943 C C . VAL B 1 333 ? 45.873 54.851 10.493 1.00 45.09 333 VAL B C 1
ATOM 4944 O O . VAL B 1 333 ? 45.553 53.946 11.269 1.00 44.84 333 VAL B O 1
ATOM 4948 N N . LEU B 1 334 ? 45.321 54.996 9.290 1.00 47.36 334 LEU B N 1
ATOM 4949 C CA . LEU B 1 334 ? 44.281 54.086 8.811 1.00 48.95 334 LEU B CA 1
ATOM 4950 C C . LEU B 1 334 ? 44.795 52.662 8.719 1.00 49.57 334 LEU B C 1
ATOM 4951 O O . LEU B 1 334 ? 44.201 51.745 9.273 1.00 49.44 334 LEU B O 1
ATOM 4956 N N . ASP B 1 335 ? 45.906 52.486 8.016 1.00 50.73 335 ASP B N 1
ATOM 4957 C CA . ASP B 1 335 ? 46.498 51.165 7.842 1.00 53.23 335 ASP B CA 1
ATOM 4958 C C . ASP B 1 335 ? 46.879 50.499 9.162 1.00 54.87 335 ASP B C 1
ATOM 4959 O O . ASP B 1 335 ? 46.708 49.290 9.326 1.00 54.68 335 ASP B O 1
ATOM 4964 N N . TYR B 1 336 ? 47.406 51.286 10.095 1.00 56.96 336 TYR B N 1
ATOM 4965 C CA . TYR B 1 336 ? 47.812 50.759 11.393 1.00 59.46 336 TYR B CA 1
ATOM 4966 C C . TYR B 1 336 ? 46.601 50.510 12.289 1.00 60.48 336 TYR B C 1
ATOM 4967 O O . TYR B 1 336 ? 46.510 49.474 12.946 1.00 59.90 336 TYR B O 1
ATOM 4976 N N . GLY B 1 337 ? 45.671 51.459 12.314 1.00 62.23 337 GLY B N 1
ATOM 4977 C CA . GLY B 1 337 ? 44.485 51.296 13.136 1.00 65.15 337 GLY B CA 1
ATOM 4978 C C . GLY B 1 337 ? 43.664 50.114 12.662 1.00 67.88 337 GLY B C 1
ATOM 4979 O O . GLY B 1 337 ? 43.031 49.414 13.457 1.00 68.04 337 GLY B O 1
ATOM 4980 N N . ARG B 1 338 ? 43.692 49.892 11.353 1.00 69.86 338 ARG B N 1
ATOM 4981 C CA . ARG B 1 338 ? 42.958 48.803 10.721 1.00 72.29 338 ARG B CA 1
ATOM 4982 C C . ARG B 1 338 ? 43.663 47.471 10.961 1.00 73.49 338 ARG B C 1
ATOM 4983 O O . ARG B 1 338 ? 43.018 46.437 11.135 1.00 74.16 338 ARG B O 1
ATOM 4991 N N . ARG B 1 339 ? 44.991 47.506 10.981 1.00 74.58 339 ARG B N 1
ATOM 4992 C CA . ARG B 1 339 ? 45.790 46.305 11.198 1.00 75.92 339 ARG B CA 1
ATOM 4993 C C . ARG B 1 339 ? 45.701 45.811 12.650 1.00 76.38 339 ARG B C 1
ATOM 4994 O O . ARG B 1 339 ? 46.037 44.660 12.942 1.00 76.32 339 ARG B O 1
ATOM 5002 N N . LEU B 1 340 ? 45.241 46.678 13.554 1.00 76.62 340 LEU B N 1
ATOM 5003 C CA . LEU B 1 340 ? 45.094 46.316 14.965 1.00 76.97 340 LEU B CA 1
ATOM 5004 C C . LEU B 1 340 ? 43.783 45.565 15.186 1.00 77.89 340 LEU B C 1
ATOM 5005 O O . LEU B 1 340 ? 43.751 44.532 15.861 1.00 78.22 340 LEU B O 1
ATOM 5010 N N . LEU B 1 341 ? 42.704 46.094 14.615 1.00 77.77 341 LEU B N 1
ATOM 5011 C CA . LEU B 1 341 ? 41.390 45.477 14.741 1.00 77.58 341 LEU B CA 1
ATOM 5012 C C . LEU B 1 341 ? 41.356 44.124 14.034 1.00 77.78 341 LEU B C 1
ATOM 5013 O O . LEU B 1 341 ? 40.336 43.437 14.042 1.00 77.16 341 LEU B O 1
ATOM 5018 N N . ALA B 1 342 ? 42.475 43.751 13.420 1.00 78.34 342 ALA B N 1
ATOM 5019 C CA . ALA B 1 342 ? 42.578 42.481 12.711 1.00 79.11 342 ALA B CA 1
ATOM 5020 C C . ALA B 1 342 ? 43.380 41.469 13.527 1.00 80.06 342 ALA B C 1
ATOM 5021 O O . ALA B 1 342 ? 43.563 40.326 13.103 1.00 80.22 342 ALA B O 1
ATOM 5023 N N . GLN B 1 343 ? 43.859 41.897 14.694 1.00 81.11 343 GLN B N 1
ATOM 5024 C CA . GLN B 1 343 ? 44.635 41.032 15.582 1.00 82.34 343 GLN B CA 1
ATOM 5025 C C . GLN B 1 343 ? 43.732 40.058 16.340 1.00 83.28 343 GLN B C 1
ATOM 5026 O O . GLN B 1 343 ? 43.928 38.829 16.193 1.00 82.94 343 GLN B O 1
ATOM 5041 N N . SER C 1 12 ? 39.893 85.574 44.425 1.00 91.48 12 SER C N 1
ATOM 5042 C CA . SER C 1 12 ? 39.494 84.341 43.744 1.00 87.84 12 SER C CA 1
ATOM 5043 C C . SER C 1 12 ? 38.050 84.469 43.264 1.00 85.42 12 SER C C 1
ATOM 5044 O O . SER C 1 12 ? 37.255 85.186 43.874 1.00 84.66 12 SER C O 1
ATOM 5047 N N . LYS C 1 13 ? 37.705 83.782 42.178 1.00 82.08 13 LYS C N 1
ATOM 5048 C CA . LYS C 1 13 ? 36.343 83.863 41.662 1.00 79.04 13 LYS C CA 1
ATOM 5049 C C . LYS C 1 13 ? 35.381 83.345 42.725 1.00 76.18 13 LYS C C 1
ATOM 5050 O O . LYS C 1 13 ? 35.709 82.417 43.466 1.00 75.18 13 LYS C O 1
ATOM 5056 N N . GLU C 1 14 ? 34.198 83.950 42.803 1.00 73.17 14 GLU C N 1
ATOM 5057 C CA . GLU C 1 14 ? 33.199 83.566 43.801 1.00 70.34 14 GLU C CA 1
ATOM 5058 C C . GLU C 1 14 ? 32.680 82.140 43.668 1.00 67.16 14 GLU C C 1
ATOM 5059 O O . GLU C 1 14 ? 32.306 81.695 42.580 1.00 67.32 14 GLU C O 1
ATOM 5065 N N . SER C 1 15 ? 32.654 81.432 44.794 1.00 62.13 15 SER C N 1
ATOM 5066 C CA . SER C 1 15 ? 32.191 80.055 44.816 1.00 57.46 15 SER C CA 1
ATOM 5067 C C . SER C 1 15 ? 31.520 79.696 46.136 1.00 54.82 15 SER C C 1
ATOM 5068 O O . SER C 1 15 ? 31.452 80.502 47.063 1.00 54.12 15 SER C O 1
ATOM 5071 N N . VAL C 1 16 ? 31.034 78.464 46.202 1.00 50.90 16 VAL C N 1
ATOM 5072 C CA . VAL C 1 16 ? 30.376 77.933 47.379 1.00 46.94 16 VAL C CA 1
ATOM 5073 C C . VAL C 1 16 ? 30.599 76.435 47.348 1.00 44.93 16 VAL C C 1
ATOM 5074 O O . VAL C 1 16 ? 30.796 75.864 46.279 1.00 45.15 16 VAL C O 1
ATOM 5078 N N . THR C 1 17 ? 30.585 75.800 48.514 1.00 42.12 17 THR C N 1
ATOM 5079 C CA . THR C 1 17 ? 30.757 74.358 48.584 1.00 39.82 17 THR C CA 1
ATOM 5080 C C . THR C 1 17 ? 29.453 73.783 49.108 1.00 40.39 17 THR C C 1
ATOM 5081 O O . THR C 1 17 ? 29.055 74.057 50.241 1.00 40.76 17 THR C O 1
ATOM 5085 N N . VAL C 1 18 ? 28.773 72.995 48.282 1.00 38.42 18 VAL C N 1
ATOM 5086 C CA . VAL C 1 18 ? 27.508 72.417 48.707 1.00 35.80 18 VAL C CA 1
ATOM 5087 C C . VAL C 1 18 ? 27.492 70.911 48.676 1.00 32.37 18 VAL C C 1
ATOM 5088 O O . VAL C 1 18 ? 28.290 70.270 47.993 1.00 32.72 18 VAL C O 1
ATOM 5092 N N . ALA C 1 19 ? 26.568 70.352 49.440 1.00 29.55 19 ALA C N 1
ATOM 5093 C CA . ALA C 1 19 ? 26.410 68.920 49.503 1.00 24.73 19 ALA C CA 1
ATOM 5094 C C . ALA C 1 19 ? 25.041 68.600 48.947 1.00 24.87 19 ALA C C 1
ATOM 5095 O O . ALA C 1 19 ? 24.060 69.312 49.207 1.00 22.16 19 ALA C O 1
ATOM 5097 N N . GLY C 1 20 ? 24.987 67.539 48.156 1.00 21.99 20 GLY C N 1
ATOM 5098 C CA . GLY C 1 20 ? 23.729 67.112 47.600 1.00 19.58 20 GLY C CA 1
ATOM 5099 C C . GLY C 1 20 ? 23.496 65.644 47.933 1.00 19.51 20 GLY C C 1
ATOM 5100 O O . GLY C 1 20 ? 24.424 64.825 47.946 1.00 17.65 20 GLY C O 1
ATOM 5101 N N . ILE C 1 21 ? 22.255 65.312 48.247 1.00 17.00 21 ILE C N 1
ATOM 5102 C CA . ILE C 1 21 ? 21.912 63.937 48.512 1.00 18.79 21 ILE C CA 1
ATOM 5103 C C . ILE C 1 21 ? 20.681 63.616 47.683 1.00 19.53 21 ILE C C 1
ATOM 5104 O O . ILE C 1 21 ? 19.663 64.297 47.767 1.00 19.25 21 ILE C O 1
ATOM 5109 N N . ASP C 1 22 ? 20.815 62.591 46.851 1.00 20.82 22 ASP C N 1
ATOM 5110 C CA . ASP C 1 22 ? 19.742 62.135 45.982 1.00 19.84 22 ASP C CA 1
ATOM 5111 C C . ASP C 1 22 ? 19.309 60.788 46.532 1.00 18.52 22 ASP C C 1
ATOM 5112 O O . ASP C 1 22 ? 20.038 59.812 46.429 1.00 17.20 22 ASP C O 1
ATOM 5117 N N . CYS C 1 23 ? 18.117 60.754 47.120 1.00 16.58 23 CYS C N 1
ATOM 5118 C CA . CYS C 1 23 ? 17.573 59.552 47.731 1.00 17.00 23 CYS C CA 1
ATOM 5119 C C . CYS C 1 23 ? 16.492 58.952 46.845 1.00 16.85 23 CYS C C 1
ATOM 5120 O O . CYS C 1 23 ? 15.384 59.474 46.764 1.00 17.53 23 CYS C O 1
ATOM 5123 N N . GLY C 1 24 ? 16.816 57.838 46.199 1.00 18.03 24 GLY C N 1
ATOM 5124 C CA . GLY C 1 24 ? 15.873 57.216 45.292 1.00 15.79 24 GLY C CA 1
ATOM 5125 C C . GLY C 1 24 ? 15.096 56.026 45.807 1.00 19.16 24 GLY C C 1
ATOM 5126 O O . GLY C 1 24 ? 14.790 55.907 46.986 1.00 20.43 24 GLY C O 1
ATOM 5127 N N . THR C 1 25 ? 14.789 55.125 44.886 1.00 19.68 25 THR C N 1
ATOM 5128 C CA . THR C 1 25 ? 14.013 53.939 45.168 1.00 17.86 25 THR C CA 1
ATOM 5129 C C . THR C 1 25 ? 14.929 52.754 45.410 1.00 19.33 25 THR C C 1
ATOM 5130 O O . THR C 1 25 ? 14.657 51.912 46.256 1.00 17.85 25 THR C O 1
ATOM 5134 N N . ASN C 1 26 ? 16.025 52.703 44.666 1.00 19.24 26 ASN C N 1
ATOM 5135 C CA . ASN C 1 26 ? 16.973 51.618 44.802 1.00 18.27 26 ASN C CA 1
ATOM 5136 C C . ASN C 1 26 ? 18.206 52.086 45.563 1.00 19.20 26 ASN C C 1
ATOM 5137 O O . ASN C 1 26 ? 18.781 51.326 46.336 1.00 18.76 26 ASN C O 1
ATOM 5142 N N . SER C 1 27 ? 18.607 53.343 45.376 1.00 18.21 27 SER C N 1
ATOM 5143 C CA . SER C 1 27 ? 19.788 53.814 46.075 1.00 20.06 27 SER C CA 1
ATOM 5144 C C . SER C 1 27 ? 19.753 55.260 46.563 1.00 19.72 27 SER C C 1
ATOM 5145 O O . SER C 1 27 ? 18.835 56.018 46.237 1.00 17.91 27 SER C O 1
ATOM 5148 N N . ILE C 1 28 ? 20.749 55.610 47.381 1.00 19.05 28 ILE C N 1
ATOM 5149 C CA . ILE C 1 28 ? 20.896 56.960 47.914 1.00 18.02 28 ILE C CA 1
ATOM 5150 C C . ILE C 1 28 ? 22.333 57.380 47.625 1.00 18.38 28 ILE C C 1
ATOM 5151 O O . ILE C 1 28 ? 23.274 56.614 47.841 1.00 19.45 28 ILE C O 1
ATOM 5156 N N . ARG C 1 29 ? 22.491 58.598 47.129 1.00 19.74 29 ARG C N 1
ATOM 5157 C CA . ARG C 1 29 ? 23.795 59.126 46.749 1.00 21.69 29 ARG C CA 1
ATOM 5158 C C . ARG C 1 29 ? 24.156 60.447 47.426 1.00 22.39 29 ARG C C 1
ATOM 5159 O O . ARG C 1 29 ? 23.289 61.268 47.730 1.00 21.48 29 ARG C O 1
ATOM 5167 N N . LEU C 1 30 ? 25.452 60.647 47.637 1.00 23.27 30 LEU C N 1
ATOM 5168 C CA . LEU C 1 30 ? 25.964 61.862 48.256 1.00 25.05 30 LEU C CA 1
ATOM 5169 C C . LEU C 1 30 ? 27.092 62.452 47.426 1.00 26.47 30 LEU C C 1
ATOM 5170 O O . LEU C 1 30 ? 27.932 61.730 46.894 1.00 25.76 30 LEU C O 1
ATOM 5175 N N . LYS C 1 31 ? 27.116 63.771 47.334 1.00 27.41 31 LYS C N 1
ATOM 5176 C CA . LYS C 1 31 ? 28.164 64.434 46.590 1.00 28.98 31 LYS C CA 1
ATOM 5177 C C . LYS C 1 31 ? 28.385 65.815 47.167 1.00 28.39 31 LYS C C 1
ATOM 5178 O O . LYS C 1 31 ? 27.431 66.527 47.476 1.00 28.55 31 LYS C O 1
ATOM 5184 N N . ILE C 1 32 ? 29.649 66.175 47.343 1.00 29.30 32 ILE C N 1
ATOM 5185 C CA . ILE C 1 32 ? 29.999 67.491 47.848 1.00 29.45 32 ILE C CA 1
ATOM 5186 C C . ILE C 1 32 ? 30.888 68.098 46.784 1.00 30.21 32 ILE C C 1
ATOM 5187 O O . ILE C 1 32 ? 31.820 67.455 46.314 1.00 30.59 32 ILE C O 1
ATOM 5192 N N . ALA C 1 33 ? 30.592 69.326 46.389 1.00 31.74 33 ALA C N 1
ATOM 5193 C CA . ALA C 1 33 ? 31.388 69.974 45.367 1.00 34.72 33 ALA C CA 1
ATOM 5194 C C . ALA C 1 33 ? 31.410 71.488 45.504 1.00 36.35 33 ALA C C 1
ATOM 5195 O O . ALA C 1 33 ? 30.484 72.094 46.052 1.00 35.43 33 ALA C O 1
ATOM 5197 N N . ARG C 1 34 ? 32.485 72.088 45.004 1.00 38.00 34 ARG C N 1
ATOM 5198 C CA . ARG C 1 34 ? 32.629 73.536 45.014 1.00 40.52 34 ARG C CA 1
ATOM 5199 C C . ARG C 1 34 ? 31.975 73.978 43.707 1.00 39.62 34 ARG C C 1
ATOM 5200 O O . ARG C 1 34 ? 32.257 73.418 42.658 1.00 39.28 34 ARG C O 1
ATOM 5208 N N . VAL C 1 35 ? 31.094 74.967 43.769 1.00 40.85 35 VAL C N 1
ATOM 5209 C CA . VAL C 1 35 ? 30.408 75.424 42.571 1.00 41.86 35 VAL C CA 1
ATOM 5210 C C . VAL C 1 35 ? 30.545 76.919 42.349 1.00 44.31 35 VAL C C 1
ATOM 5211 O O . VAL C 1 35 ? 30.470 77.704 43.290 1.00 44.71 35 VAL C O 1
ATOM 5215 N N . ASP C 1 36 ? 30.742 77.308 41.093 1.00 47.45 36 ASP C N 1
ATOM 5216 C CA . ASP C 1 36 ? 30.866 78.715 40.728 1.00 48.90 36 ASP C CA 1
ATOM 5217 C C . ASP C 1 36 ? 30.262 78.908 39.343 1.00 50.99 36 ASP C C 1
ATOM 5218 O O . ASP C 1 36 ? 29.755 77.956 38.750 1.00 50.95 36 ASP C O 1
ATOM 5223 N N . ALA C 1 37 ? 30.322 80.134 38.832 1.00 53.80 37 ALA C N 1
ATOM 5224 C CA . ALA C 1 37 ? 29.759 80.461 37.523 1.00 55.66 37 ALA C CA 1
ATOM 5225 C C . ALA C 1 37 ? 30.158 79.500 36.409 1.00 56.84 37 ALA C C 1
ATOM 5226 O O . ALA C 1 37 ? 29.363 79.216 35.509 1.00 56.53 37 ALA C O 1
ATOM 5228 N N . ASP C 1 38 ? 31.384 78.996 36.475 1.00 57.85 38 ASP C N 1
ATOM 5229 C CA . ASP C 1 38 ? 31.893 78.087 35.458 1.00 59.95 38 ASP C CA 1
ATOM 5230 C C . ASP C 1 38 ? 31.459 76.636 35.619 1.00 59.58 38 ASP C C 1
ATOM 5231 O O . ASP C 1 38 ? 31.503 75.866 34.664 1.00 59.30 38 ASP C O 1
ATOM 5236 N N . GLY C 1 39 ? 31.048 76.260 36.823 1.00 59.75 39 GLY C N 1
ATOM 5237 C CA . GLY C 1 39 ? 30.620 74.891 37.046 1.00 59.22 39 GLY C CA 1
ATOM 5238 C C . GLY C 1 39 ? 30.983 74.367 38.420 1.00 58.50 39 GLY C C 1
ATOM 5239 O O . GLY C 1 39 ? 31.103 75.130 39.376 1.00 58.37 39 GLY C O 1
ATOM 5248 N N . HIS C 1 41 ? 33.382 71.468 40.937 1.00 57.52 41 HIS C N 1
ATOM 5249 C CA . HIS C 1 41 ? 34.635 70.743 41.092 1.00 57.78 41 HIS C CA 1
ATOM 5250 C C . HIS C 1 41 ? 34.430 69.806 42.277 1.00 57.15 41 HIS C C 1
ATOM 5251 O O . HIS C 1 41 ? 34.174 70.257 43.396 1.00 55.98 41 HIS C O 1
ATOM 5258 N N . GLU C 1 42 ? 34.537 68.506 42.026 1.00 56.84 42 GLU C N 1
ATOM 5259 C CA . GLU C 1 42 ? 34.331 67.508 43.066 1.00 56.47 42 GLU C CA 1
ATOM 5260 C C . GLU C 1 42 ? 35.243 67.640 44.271 1.00 55.00 42 GLU C C 1
ATOM 5261 O O . GLU C 1 42 ? 36.465 67.668 44.136 1.00 56.18 42 GLU C O 1
ATOM 5267 N N . VAL C 1 43 ? 34.637 67.720 45.449 1.00 51.66 43 VAL C N 1
ATOM 5268 C CA . VAL C 1 43 ? 35.391 67.794 46.691 1.00 49.50 43 VAL C CA 1
ATOM 5269 C C . VAL C 1 43 ? 35.424 66.348 47.149 1.00 49.30 43 VAL C C 1
ATOM 5270 O O . VAL C 1 43 ? 36.483 65.766 47.388 1.00 48.68 43 VAL C O 1
ATOM 5274 N N . VAL C 1 44 ? 34.231 65.773 47.249 1.00 48.76 44 VAL C N 1
ATOM 5275 C CA . VAL C 1 44 ? 34.053 64.387 47.651 1.00 47.19 44 VAL C CA 1
ATOM 5276 C C . VAL C 1 44 ? 33.326 63.686 46.513 1.00 46.90 44 VAL C C 1
ATOM 5277 O O . VAL C 1 44 ? 32.157 63.969 46.246 1.00 46.62 44 VAL C O 1
ATOM 5281 N N . PRO C 1 45 ? 34.011 62.771 45.820 1.00 46.21 45 PRO C N 1
ATOM 5282 C CA . PRO C 1 45 ? 33.377 62.049 44.710 1.00 46.17 45 PRO C CA 1
ATOM 5283 C C . PRO C 1 45 ? 32.135 61.256 45.144 1.00 45.57 45 PRO C C 1
ATOM 5284 O O . PRO C 1 45 ? 32.018 60.844 46.300 1.00 45.67 45 PRO C O 1
ATOM 5288 N N . ARG C 1 46 ? 31.213 61.059 44.204 1.00 43.43 46 ARG C N 1
ATOM 5289 C CA . ARG C 1 46 ? 29.968 60.334 44.445 1.00 41.36 46 ARG C CA 1
ATOM 5290 C C . ARG C 1 46 ? 30.096 59.090 45.321 1.00 37.99 46 ARG C C 1
ATOM 5291 O O . ARG C 1 46 ? 30.914 58.215 45.046 1.00 36.56 46 ARG C O 1
ATOM 5299 N N . ILE C 1 47 ? 29.279 59.022 46.370 1.00 32.88 47 ILE C N 1
ATOM 5300 C CA . ILE C 1 47 ? 29.250 57.862 47.251 1.00 29.52 47 ILE C CA 1
ATOM 5301 C C . ILE C 1 47 ? 27.873 57.249 47.015 1.00 27.85 47 ILE C C 1
ATOM 5302 O O . ILE C 1 47 ? 26.851 57.926 47.151 1.00 27.06 47 ILE C O 1
ATOM 5307 N N . LEU C 1 48 ? 27.858 55.971 46.659 1.00 26.40 48 LEU C N 1
ATOM 5308 C CA . LEU C 1 48 ? 26.633 55.253 46.355 1.00 23.27 48 LEU C CA 1
ATOM 5309 C C . LEU C 1 48 ? 26.318 54.156 47.361 1.00 24.67 48 LEU C C 1
ATOM 5310 O O . LEU C 1 48 ? 27.129 53.269 47.615 1.00 23.81 48 LEU C O 1
ATOM 5315 N N . ARG C 1 49 ? 25.130 54.212 47.939 1.00 25.20 49 ARG C N 1
ATOM 5316 C CA . ARG C 1 49 ? 24.715 53.179 48.872 1.00 25.11 49 ARG C CA 1
ATOM 5317 C C . ARG C 1 49 ? 23.372 52.670 48.372 1.00 26.27 49 ARG C C 1
ATOM 5318 O O . ARG C 1 49 ? 22.379 53.406 48.333 1.00 28.57 49 ARG C O 1
ATOM 5326 N N . VAL C 1 50 ? 23.354 51.417 47.943 1.00 25.67 50 VAL C N 1
ATOM 5327 C CA . VAL C 1 50 ? 22.139 50.814 47.424 1.00 25.35 50 VAL C CA 1
ATOM 5328 C C . VAL C 1 50 ? 21.353 50.303 48.629 1.00 26.23 50 VAL C C 1
ATOM 5329 O O . VAL C 1 50 ? 21.596 49.199 49.091 1.00 28.53 50 VAL C O 1
ATOM 5333 N N . ILE C 1 51 ? 20.426 51.110 49.143 1.00 25.90 51 ILE C N 1
ATOM 5334 C CA . ILE C 1 51 ? 19.643 50.713 50.304 1.00 25.65 51 ILE C CA 1
ATOM 5335 C C . ILE C 1 51 ? 18.209 50.298 49.984 1.00 25.87 51 ILE C C 1
ATOM 5336 O O . ILE C 1 51 ? 17.456 49.924 50.886 1.00 25.12 51 ILE C O 1
ATOM 5341 N N . ARG C 1 52 ? 17.848 50.337 48.704 1.00 24.03 52 ARG C N 1
ATOM 5342 C CA . ARG C 1 52 ? 16.497 49.999 48.251 1.00 23.19 52 ARG C CA 1
ATOM 5343 C C . ARG C 1 52 ? 15.423 50.448 49.227 1.00 22.81 52 ARG C C 1
ATOM 5344 O O . ARG C 1 52 ? 14.741 49.633 49.858 1.00 22.71 52 ARG C O 1
ATOM 5352 N N . LEU C 1 53 ? 15.286 51.759 49.343 1.00 22.15 53 LEU C N 1
ATOM 5353 C CA . LEU C 1 53 ? 14.310 52.356 50.230 1.00 22.99 53 LEU C CA 1
ATOM 5354 C C . LEU C 1 53 ? 12.893 52.077 49.726 1.00 23.12 53 LEU C C 1
ATOM 5355 O O . LEU C 1 53 ? 11.944 52.045 50.501 1.00 24.14 53 LEU C O 1
ATOM 5360 N N . GLY C 1 54 ? 12.757 51.841 48.426 1.00 22.70 54 GLY C N 1
ATOM 5361 C CA . GLY C 1 54 ? 11.443 51.586 47.862 1.00 21.18 54 GLY C CA 1
ATOM 5362 C C . GLY C 1 54 ? 10.997 50.138 47.915 1.00 22.12 54 GLY C C 1
ATOM 5363 O O . GLY C 1 54 ? 9.974 49.766 47.325 1.00 19.91 54 GLY C O 1
ATOM 5364 N N . GLN C 1 55 ? 11.769 49.314 48.611 1.00 20.65 55 GLN C N 1
ATOM 5365 C CA . GLN C 1 55 ? 11.439 47.904 48.729 1.00 20.89 55 GLN C CA 1
ATOM 5366 C C . GLN C 1 55 ? 9.961 47.675 49.057 1.00 19.64 55 GLN C C 1
ATOM 5367 O O . GLN C 1 55 ? 9.478 48.067 50.123 1.00 19.95 55 GLN C O 1
ATOM 5373 N N . ASP C 1 56 ? 9.265 47.039 48.123 1.00 17.26 56 ASP C N 1
ATOM 5374 C CA . ASP C 1 56 ? 7.853 46.703 48.239 1.00 16.81 56 ASP C CA 1
ATOM 5375 C C . ASP C 1 56 ? 6.856 47.853 48.315 1.00 16.92 56 ASP C C 1
ATOM 5376 O O . ASP C 1 56 ? 5.648 47.614 48.434 1.00 18.31 56 ASP C O 1
ATOM 5381 N N . VAL C 1 57 ? 7.338 49.088 48.241 1.00 14.57 57 VAL C N 1
ATOM 5382 C CA . VAL C 1 57 ? 6.453 50.236 48.319 1.00 11.57 57 VAL C CA 1
ATOM 5383 C C . VAL C 1 57 ? 5.346 50.217 47.279 1.00 13.35 57 VAL C C 1
ATOM 5384 O O . VAL C 1 57 ? 4.223 50.628 47.567 1.00 13.58 57 VAL C O 1
ATOM 5388 N N . ASP C 1 58 ? 5.663 49.766 46.069 1.00 11.19 58 ASP C N 1
ATOM 5389 C CA . ASP C 1 58 ? 4.669 49.713 45.002 1.00 10.83 58 ASP C CA 1
ATOM 5390 C C . ASP C 1 58 ? 3.423 48.947 45.433 1.00 11.88 58 ASP C C 1
ATOM 5391 O O . ASP C 1 58 ? 2.300 49.345 45.113 1.00 12.18 58 ASP C O 1
ATOM 5396 N N . LYS C 1 59 ? 3.613 47.853 46.158 1.00 13.25 59 LYS C N 1
ATOM 5397 C CA . LYS C 1 59 ? 2.481 47.050 46.614 1.00 17.67 59 LYS C CA 1
ATOM 5398 C C . LYS C 1 59 ? 1.909 47.522 47.964 1.00 18.07 59 LYS C C 1
ATOM 5399 O O . LYS C 1 59 ? 0.698 47.664 48.134 1.00 18.92 59 LYS C O 1
ATOM 5405 N N . THR C 1 60 ? 2.798 47.776 48.910 1.00 17.82 60 THR C N 1
ATOM 5406 C CA . THR C 1 60 ? 2.426 48.185 50.259 1.00 17.17 60 THR C CA 1
ATOM 5407 C C . THR C 1 60 ? 2.045 49.658 50.455 1.00 18.65 60 THR C C 1
ATOM 5408 O O . THR C 1 60 ? 1.363 50.010 51.421 1.00 17.39 60 THR C O 1
ATOM 5412 N N . HIS C 1 61 ? 2.479 50.506 49.529 1.00 15.59 61 HIS C N 1
ATOM 5413 C CA . HIS C 1 61 ? 2.239 51.945 49.581 1.00 13.11 61 HIS C CA 1
ATOM 5414 C C . HIS C 1 61 ? 2.888 52.620 50.770 1.00 15.26 61 HIS C C 1
ATOM 5415 O O . HIS C 1 61 ? 2.461 53.706 51.180 1.00 16.47 61 HIS C O 1
ATOM 5422 N N . ARG C 1 62 ? 3.935 52.001 51.312 1.00 13.56 62 ARG C N 1
ATOM 5423 C CA . ARG C 1 62 ? 4.638 52.595 52.440 1.00 14.67 62 ARG C CA 1
ATOM 5424 C C . ARG C 1 62 ? 6.018 51.965 52.635 1.00 14.70 62 ARG C C 1
ATOM 5425 O O . ARG C 1 62 ? 6.247 50.851 52.196 1.00 16.27 62 ARG C O 1
ATOM 5433 N N . PHE C 1 63 ? 6.936 52.684 53.277 1.00 13.02 63 PHE C N 1
ATOM 5434 C CA . PHE C 1 63 ? 8.274 52.154 53.519 1.00 13.83 63 PHE C CA 1
ATOM 5435 C C . PHE C 1 63 ? 8.251 50.988 54.507 1.00 16.17 63 PHE C C 1
ATOM 5436 O O . PHE C 1 63 ? 7.503 51.023 55.476 1.00 16.81 63 PHE C O 1
ATOM 5444 N N . ALA C 1 64 ? 9.077 49.971 54.262 1.00 14.89 64 ALA C N 1
ATOM 5445 C CA . ALA C 1 64 ? 9.198 48.845 55.178 1.00 15.31 64 ALA C CA 1
ATOM 5446 C C . ALA C 1 64 ? 10.175 49.310 56.252 1.00 18.89 64 ALA C C 1
ATOM 5447 O O . ALA C 1 64 ? 11.063 50.128 55.978 1.00 17.47 64 ALA C O 1
ATOM 5449 N N . ASP C 1 65 ? 10.012 48.792 57.468 1.00 22.59 65 ASP C N 1
ATOM 5450 C CA . ASP C 1 65 ? 10.880 49.156 58.588 1.00 25.09 65 ASP C CA 1
ATOM 5451 C C . ASP C 1 65 ? 12.350 48.913 58.281 1.00 24.64 65 ASP C C 1
ATOM 5452 O O . ASP C 1 65 ? 13.193 49.777 58.534 1.00 24.51 65 ASP C O 1
ATOM 5457 N N . GLU C 1 66 ? 12.656 47.745 57.727 1.00 22.41 66 GLU C N 1
ATOM 5458 C CA . GLU C 1 66 ? 14.038 47.404 57.410 1.00 23.93 66 GLU C CA 1
ATOM 5459 C C . GLU C 1 66 ? 14.632 48.394 56.415 1.00 24.53 66 GLU C C 1
ATOM 5460 O O . GLU C 1 66 ? 15.811 48.755 56.521 1.00 24.62 66 GLU C O 1
ATOM 5466 N N . ALA C 1 67 ? 13.814 48.827 55.453 1.00 21.58 67 ALA C N 1
ATOM 5467 C CA . ALA C 1 67 ? 14.255 49.778 54.439 1.00 21.79 67 ALA C CA 1
ATOM 5468 C C . ALA C 1 67 ? 14.560 51.101 55.130 1.00 19.94 67 ALA C C 1
ATOM 5469 O O . ALA C 1 67 ? 15.571 51.734 54.859 1.00 18.61 67 ALA C O 1
ATOM 5471 N N . LEU C 1 68 ? 13.679 51.511 56.033 1.00 21.41 68 LEU C N 1
ATOM 5472 C CA . LEU C 1 68 ? 13.880 52.748 56.774 1.00 21.37 68 LEU C CA 1
ATOM 5473 C C . LEU C 1 68 ? 15.228 52.661 57.503 1.00 23.47 68 LEU C C 1
ATOM 5474 O O . LEU C 1 68 ? 16.062 53.561 57.382 1.00 22.21 68 LEU C O 1
ATOM 5479 N N . GLU C 1 69 ? 15.446 51.574 58.248 1.00 23.31 69 GLU C N 1
ATOM 5480 C CA . GLU C 1 69 ? 16.696 51.421 58.990 1.00 26.03 69 GLU C CA 1
ATOM 5481 C C . GLU C 1 69 ? 17.942 51.431 58.102 1.00 25.05 69 GLU C C 1
ATOM 5482 O O . GLU C 1 69 ? 18.951 52.019 58.478 1.00 26.13 69 GLU C O 1
ATOM 5488 N N . ARG C 1 70 ? 17.884 50.805 56.928 1.00 23.46 70 ARG C N 1
ATOM 5489 C CA . ARG C 1 70 ? 19.048 50.826 56.035 1.00 21.18 70 ARG C CA 1
ATOM 5490 C C . ARG C 1 70 ? 19.313 52.261 55.574 1.00 20.25 70 ARG C C 1
ATOM 5491 O O . ARG C 1 70 ? 20.442 52.617 55.284 1.00 23.39 70 ARG C O 1
ATOM 5499 N N . ALA C 1 71 ? 18.272 53.080 55.502 1.00 17.32 71 ALA C N 1
ATOM 5500 C CA . ALA C 1 71 ? 18.435 54.471 55.081 1.00 16.71 71 ALA C CA 1
ATOM 5501 C C . ALA C 1 71 ? 19.077 55.295 56.200 1.00 17.44 71 ALA C C 1
ATOM 5502 O O . ALA C 1 71 ? 19.884 56.177 55.936 1.00 16.97 71 ALA C O 1
ATOM 5504 N N . TYR C 1 72 ? 18.707 55.011 57.448 1.00 17.80 72 TYR C N 1
ATOM 5505 C CA . TYR C 1 72 ? 19.280 55.727 58.586 1.00 18.39 72 TYR C CA 1
ATOM 5506 C C . TYR C 1 72 ? 20.788 55.411 58.666 1.00 18.23 72 TYR C C 1
ATOM 5507 O O . TYR C 1 72 ? 21.608 56.306 58.885 1.00 16.26 72 TYR C O 1
ATOM 5516 N N . VAL C 1 73 ? 21.149 54.151 58.448 1.00 18.95 73 VAL C N 1
ATOM 5517 C CA . VAL C 1 73 ? 22.555 53.748 58.442 1.00 21.41 73 VAL C CA 1
ATOM 5518 C C . VAL C 1 73 ? 23.312 54.584 57.391 1.00 23.46 73 VAL C C 1
ATOM 5519 O O . VAL C 1 73 ? 24.399 55.107 57.660 1.00 26.04 73 VAL C O 1
ATOM 5523 N N . ALA C 1 74 ? 22.733 54.743 56.204 1.00 21.29 74 ALA C N 1
ATOM 5524 C CA . ALA C 1 74 ? 23.401 55.533 55.179 1.00 21.20 74 ALA C CA 1
ATOM 5525 C C . ALA C 1 74 ? 23.422 57.000 55.578 1.00 21.20 74 ALA C C 1
ATOM 5526 O O . ALA C 1 74 ? 24.407 57.702 55.323 1.00 22.32 74 ALA C O 1
ATOM 5528 N N . ALA C 1 75 ? 22.342 57.468 56.201 1.00 20.44 75 ALA C N 1
ATOM 5529 C CA . ALA C 1 75 ? 22.262 58.870 56.619 1.00 20.65 75 ALA C CA 1
ATOM 5530 C C . ALA C 1 75 ? 23.335 59.219 57.648 1.00 22.00 75 ALA C C 1
ATOM 5531 O O . ALA C 1 75 ? 23.922 60.295 57.581 1.00 21.65 75 ALA C O 1
ATOM 5533 N N . ARG C 1 76 ? 23.585 58.337 58.611 1.00 23.90 76 ARG C N 1
ATOM 5534 C CA . ARG C 1 76 ? 24.626 58.635 59.597 1.00 27.47 76 ARG C CA 1
ATOM 5535 C C . ARG C 1 76 ? 25.947 58.751 58.861 1.00 27.87 76 ARG C C 1
ATOM 5536 O O . ARG C 1 76 ? 26.652 59.747 58.992 1.00 30.41 76 ARG C O 1
ATOM 5544 N N . GLU C 1 77 ? 26.263 57.730 58.072 1.00 27.75 77 GLU C N 1
ATOM 5545 C CA . GLU C 1 77 ? 27.500 57.712 57.309 1.00 28.22 77 GLU C CA 1
ATOM 5546 C C . GLU C 1 77 ? 27.716 59.019 56.552 1.00 26.51 77 GLU C C 1
ATOM 5547 O O . GLU C 1 77 ? 28.804 59.584 56.589 1.00 27.07 77 GLU C O 1
ATOM 5553 N N . PHE C 1 78 ? 26.681 59.514 55.879 1.00 26.56 78 PHE C N 1
ATOM 5554 C CA . PHE C 1 78 ? 26.825 60.760 55.133 1.00 27.17 78 PHE C CA 1
ATOM 5555 C C . PHE C 1 78 ? 27.051 61.968 56.038 1.00 29.35 78 PHE C C 1
ATOM 5556 O O . PHE C 1 78 ? 27.718 62.923 55.641 1.00 31.35 78 PHE C O 1
ATOM 5564 N N . ALA C 1 79 ? 26.479 61.948 57.239 1.00 29.60 79 ALA C N 1
ATOM 5565 C CA . ALA C 1 79 ? 26.666 63.058 58.168 1.00 28.91 79 ALA C CA 1
ATOM 5566 C C . ALA C 1 79 ? 28.141 63.077 58.562 1.00 29.09 79 ALA C C 1
ATOM 5567 O O . ALA C 1 79 ? 28.718 64.132 58.777 1.00 28.41 79 ALA C O 1
ATOM 5569 N N . GLY C 1 80 ? 28.745 61.896 58.649 1.00 30.90 80 GLY C N 1
ATOM 5570 C CA . GLY C 1 80 ? 30.150 61.810 58.997 1.00 31.99 80 GLY C CA 1
ATOM 5571 C C . GLY C 1 80 ? 30.979 62.458 57.905 1.00 33.45 80 GLY C C 1
ATOM 5572 O O . GLY C 1 80 ? 31.829 63.301 58.188 1.00 34.20 80 GLY C O 1
ATOM 5573 N N . VAL C 1 81 ? 30.725 62.075 56.653 1.00 31.28 81 VAL C N 1
ATOM 5574 C CA . VAL C 1 81 ? 31.457 62.643 55.529 1.00 27.63 81 VAL C CA 1
ATOM 5575 C C . VAL C 1 81 ? 31.226 64.144 55.446 1.00 28.62 81 VAL C C 1
ATOM 5576 O O . VAL C 1 81 ? 32.157 64.894 55.185 1.00 29.57 81 VAL C O 1
ATOM 5580 N N . ILE C 1 82 ? 29.991 64.587 55.662 1.00 28.73 82 ILE C N 1
ATOM 5581 C CA . ILE C 1 82 ? 29.698 66.013 55.618 1.00 31.33 82 ILE C CA 1
ATOM 5582 C C . ILE C 1 82 ? 30.435 66.717 56.750 1.00 33.06 82 ILE C C 1
ATOM 5583 O O . ILE C 1 82 ? 30.886 67.845 56.599 1.00 33.56 82 ILE C O 1
ATOM 5588 N N . ALA C 1 83 ? 30.551 66.047 57.890 1.00 34.71 83 ALA C N 1
ATOM 5589 C CA . ALA C 1 83 ? 31.241 66.626 59.032 1.00 37.05 83 ALA C CA 1
ATOM 5590 C C . ALA C 1 83 ? 32.717 66.841 58.694 1.00 39.26 83 ALA C C 1
ATOM 5591 O O . ALA C 1 83 ? 33.331 67.800 59.161 1.00 38.85 83 ALA C O 1
ATOM 5593 N N . GLU C 1 84 ? 33.271 65.952 57.870 1.00 41.03 84 GLU C N 1
ATOM 5594 C CA . GLU C 1 84 ? 34.675 66.027 57.463 1.00 43.95 84 GLU C CA 1
ATOM 5595 C C . GLU C 1 84 ? 34.989 67.140 56.464 1.00 44.92 84 GLU C C 1
ATOM 5596 O O . GLU C 1 84 ? 36.152 67.475 56.258 1.00 45.94 84 GLU C O 1
ATOM 5602 N N . HIS C 1 85 ? 33.963 67.700 55.829 1.00 45.80 85 HIS C N 1
ATOM 5603 C CA . HIS C 1 85 ? 34.175 68.763 54.851 1.00 46.23 85 HIS C CA 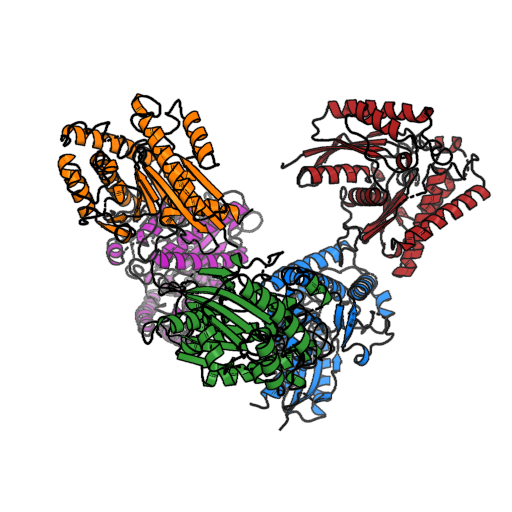1
ATOM 5604 C C . HIS C 1 85 ? 33.187 69.898 55.042 1.00 48.41 85 HIS C C 1
ATOM 5605 O O . HIS C 1 85 ? 31.986 69.734 54.817 1.00 50.29 85 HIS C O 1
ATOM 5612 N N . PRO C 1 86 ? 33.681 71.077 55.441 1.00 48.59 86 PRO C N 1
ATOM 5613 C CA . PRO C 1 86 ? 32.775 72.207 55.644 1.00 47.64 86 PRO C CA 1
ATOM 5614 C C . PRO C 1 86 ? 32.088 72.631 54.355 1.00 46.17 86 PRO C C 1
ATOM 5615 O O . PRO C 1 86 ? 32.725 72.736 53.310 1.00 45.24 86 PRO C O 1
ATOM 5619 N N . ILE C 1 87 ? 30.781 72.862 54.437 1.00 46.12 87 ILE C N 1
ATOM 5620 C CA . ILE C 1 87 ? 30.009 73.292 53.279 1.00 45.45 87 ILE C CA 1
ATOM 5621 C C . ILE C 1 87 ? 29.119 74.469 53.643 1.00 43.71 87 ILE C C 1
ATOM 5622 O O . ILE C 1 87 ? 28.856 74.728 54.817 1.00 43.98 87 ILE C O 1
ATOM 5627 N N . ASP C 1 88 ? 28.647 75.169 52.622 1.00 43.14 88 ASP C N 1
ATOM 5628 C CA . ASP C 1 88 ? 27.784 76.321 52.804 1.00 41.96 88 ASP C CA 1
ATOM 5629 C C . ASP C 1 88 ? 26.324 75.907 52.821 1.00 40.51 88 ASP C C 1
ATOM 5630 O O . ASP C 1 88 ? 25.441 76.723 53.103 1.00 39.36 88 ASP C O 1
ATOM 5635 N N . GLY C 1 89 ? 26.078 74.635 52.522 1.00 38.04 89 GLY C N 1
ATOM 5636 C CA . GLY C 1 89 ? 24.715 74.140 52.497 1.00 36.23 89 GLY C CA 1
ATOM 5637 C C . GLY C 1 89 ? 24.563 72.714 51.998 1.00 35.63 89 GLY C C 1
ATOM 5638 O O . GLY C 1 89 ? 25.415 72.174 51.272 1.00 33.91 89 GLY C O 1
ATOM 5639 N N . LEU C 1 90 ? 23.448 72.108 52.395 1.00 33.28 90 LEU C N 1
ATOM 5640 C CA . LEU C 1 90 ? 23.124 70.740 52.029 1.00 29.73 90 LEU C CA 1
ATOM 5641 C C . LEU C 1 90 ? 21.687 70.631 51.565 1.00 27.90 90 LEU C C 1
ATOM 5642 O O . LEU C 1 90 ? 20.775 71.106 52.240 1.00 29.40 90 LEU C O 1
ATOM 5647 N N . ARG C 1 91 ? 21.480 70.029 50.400 1.00 25.70 91 ARG C N 1
ATOM 5648 C CA . ARG C 1 91 ? 20.124 69.830 49.925 1.00 22.72 91 ARG C CA 1
ATOM 5649 C C . ARG C 1 91 ? 19.926 68.324 49.805 1.00 21.54 91 ARG C C 1
ATOM 5650 O O . ARG C 1 91 ? 20.721 67.630 49.168 1.00 20.42 91 ARG C O 1
ATOM 5658 N N . PHE C 1 92 ? 18.879 67.826 50.450 1.00 21.60 92 PHE C N 1
ATOM 5659 C CA . PHE C 1 92 ? 18.560 66.400 50.454 1.00 20.54 92 PHE C CA 1
ATOM 5660 C C . PHE C 1 92 ? 17.295 66.241 49.637 1.00 22.19 92 PHE C C 1
ATOM 5661 O O . PHE C 1 92 ? 16.240 66.737 50.031 1.00 23.22 92 PHE C O 1
ATOM 5669 N N . VAL C 1 93 ? 17.405 65.565 48.496 1.00 21.27 93 VAL C N 1
ATOM 5670 C CA . VAL C 1 93 ? 16.255 65.348 47.623 1.00 20.26 93 VAL C CA 1
ATOM 5671 C C . VAL C 1 93 ? 15.779 63.890 47.660 1.00 19.60 93 VAL C C 1
ATOM 5672 O O . VAL C 1 93 ? 16.590 62.967 47.587 1.00 19.00 93 VAL C O 1
ATOM 5676 N N . ALA C 1 94 ? 14.468 63.693 47.801 1.00 18.65 94 ALA C N 1
ATOM 5677 C CA . ALA C 1 94 ? 13.886 62.351 47.846 1.00 16.40 94 ALA C CA 1
ATOM 5678 C C . ALA C 1 94 ? 12.958 62.247 46.653 1.00 17.95 94 ALA C C 1
ATOM 5679 O O . ALA C 1 94 ? 12.186 63.165 46.377 1.00 19.49 94 ALA C O 1
ATOM 5681 N N . THR C 1 95 ? 12.992 61.129 45.946 1.00 17.00 95 THR C N 1
ATOM 5682 C CA . THR C 1 95 ? 12.143 61.065 44.783 1.00 17.76 95 THR C CA 1
ATOM 5683 C C . THR C 1 95 ? 10.971 60.099 44.831 1.00 18.85 95 THR C C 1
ATOM 5684 O O . THR C 1 95 ? 10.188 60.121 45.785 1.00 21.18 95 THR C O 1
ATOM 5688 N N . SER C 1 96 ? 10.868 59.247 43.812 1.00 17.54 96 SER C N 1
ATOM 5689 C CA . SER C 1 96 ? 9.759 58.313 43.663 1.00 15.84 96 SER C CA 1
ATOM 5690 C C . SER C 1 96 ? 9.248 57.531 44.875 1.00 14.29 96 SER C C 1
ATOM 5691 O O . SER C 1 96 ? 8.067 57.614 45.205 1.00 14.27 96 SER C O 1
ATOM 5694 N N . ALA C 1 97 ? 10.111 56.760 45.521 1.00 12.10 97 ALA C N 1
ATOM 5695 C CA . ALA C 1 97 ? 9.678 55.979 46.676 1.00 13.78 97 ALA C CA 1
ATOM 5696 C C . ALA C 1 97 ? 9.095 56.843 47.802 1.00 14.78 97 ALA C C 1
ATOM 5697 O O . ALA C 1 97 ? 8.159 56.426 48.477 1.00 15.95 97 ALA C O 1
ATOM 5699 N N . THR C 1 98 ? 9.638 58.045 47.991 1.00 15.55 98 THR C N 1
ATOM 5700 C CA . THR C 1 98 ? 9.157 58.941 49.033 1.00 14.84 98 THR C CA 1
ATOM 5701 C C . THR C 1 98 ? 7.863 59.652 48.618 1.00 16.92 98 THR C C 1
ATOM 5702 O O . THR C 1 98 ? 7.014 59.950 49.466 1.00 16.72 98 THR C O 1
ATOM 5706 N N . ARG C 1 99 ? 7.702 59.933 47.326 1.00 16.10 99 ARG C N 1
ATOM 5707 C CA . ARG C 1 99 ? 6.459 60.557 46.883 1.00 16.05 99 ARG C CA 1
ATOM 5708 C C . ARG C 1 99 ? 5.362 59.526 47.150 1.00 17.13 99 ARG C C 1
ATOM 5709 O O . ARG C 1 99 ? 4.265 59.881 47.576 1.00 18.21 99 ARG C O 1
ATOM 5717 N N . ASP C 1 100 ? 5.675 58.250 46.907 1.00 16.76 100 ASP C N 1
ATOM 5718 C CA . ASP C 1 100 ? 4.711 57.152 47.092 1.00 20.07 100 ASP C CA 1
ATOM 5719 C C . ASP C 1 100 ? 4.422 56.738 48.559 1.00 20.08 100 ASP C C 1
ATOM 5720 O O . ASP C 1 100 ? 3.268 56.498 48.911 1.00 19.27 100 ASP C O 1
ATOM 5725 N N . ALA C 1 101 ? 5.460 56.664 49.397 1.00 16.72 101 ALA C N 1
ATOM 5726 C CA . ALA C 1 101 ? 5.310 56.215 50.788 1.00 16.60 101 ALA C CA 1
ATOM 5727 C C . ALA C 1 101 ? 4.382 57.035 51.693 1.00 16.23 101 ALA C C 1
ATOM 5728 O O . ALA C 1 101 ? 4.626 58.201 51.970 1.00 17.07 101 ALA C O 1
ATOM 5730 N N . GLU C 1 102 ? 3.313 56.404 52.161 1.00 18.22 102 GLU C N 1
ATOM 5731 C CA . GLU C 1 102 ? 2.362 57.085 53.021 1.00 20.00 102 GLU C CA 1
ATOM 5732 C C . GLU C 1 102 ? 2.937 57.467 54.373 1.00 18.82 102 GLU C C 1
ATOM 5733 O O . GLU C 1 102 ? 2.432 58.372 55.016 1.00 20.16 102 GLU C O 1
ATOM 5739 N N . ASN C 1 103 ? 4.002 56.797 54.798 1.00 17.08 103 ASN C N 1
ATOM 5740 C CA . ASN C 1 103 ? 4.631 57.129 56.073 1.00 13.61 103 ASN C CA 1
ATOM 5741 C C . ASN C 1 103 ? 5.853 57.990 55.812 1.00 14.89 103 ASN C C 1
ATOM 5742 O O . ASN C 1 103 ? 6.828 57.922 56.551 1.00 15.40 103 ASN C O 1
ATOM 5747 N N . ARG C 1 104 ? 5.799 58.810 54.764 1.00 15.96 104 ARG C N 1
ATOM 5748 C CA . ARG C 1 104 ? 6.934 59.657 54.410 1.00 16.57 104 ARG C CA 1
ATOM 5749 C C . ARG C 1 104 ? 7.288 60.695 55.475 1.00 18.12 104 ARG C C 1
ATOM 5750 O O . ARG C 1 104 ? 8.464 61.011 55.658 1.00 18.64 104 ARG C O 1
ATOM 5758 N N . GLU C 1 105 ? 6.298 61.226 56.184 1.00 19.21 105 GLU C N 1
ATOM 5759 C CA . GLU C 1 105 ? 6.615 62.229 57.211 1.00 22.65 105 GLU C CA 1
ATOM 5760 C C . GLU C 1 105 ? 7.522 61.651 58.303 1.00 21.50 105 GLU C C 1
ATOM 5761 O O . GLU C 1 105 ? 8.429 62.324 58.793 1.00 22.83 105 GLU C O 1
ATOM 5767 N N . GLU C 1 106 ? 7.282 60.399 58.668 1.00 20.35 106 GLU C N 1
ATOM 5768 C CA . GLU C 1 106 ? 8.089 59.732 59.684 1.00 22.84 106 GLU C CA 1
ATOM 5769 C C . GLU C 1 106 ? 9.547 59.669 59.196 1.00 23.88 106 GLU C C 1
ATOM 5770 O O . GLU C 1 106 ? 10.480 60.012 59.921 1.00 22.95 106 GLU C O 1
ATOM 5776 N N . PHE C 1 107 ? 9.733 59.229 57.955 1.00 22.47 107 PHE C N 1
ATOM 5777 C CA . PHE C 1 107 ? 11.063 59.136 57.363 1.00 20.60 107 PHE C CA 1
ATOM 5778 C C . PHE C 1 107 ? 11.724 60.511 57.298 1.00 19.99 107 PHE C C 1
ATOM 5779 O O . PHE C 1 107 ? 12.907 60.647 57.576 1.00 21.75 107 PHE C O 1
ATOM 5787 N N . GLU C 1 108 ? 10.966 61.530 56.915 1.00 19.38 108 GLU C N 1
ATOM 5788 C CA . GLU C 1 108 ? 11.517 62.876 56.837 1.00 20.46 108 GLU C CA 1
ATOM 5789 C C . GLU C 1 108 ? 11.935 63.397 58.214 1.00 22.60 108 GLU C C 1
ATOM 5790 O O . GLU C 1 108 ? 12.911 64.137 58.314 1.00 20.06 108 GLU C O 1
ATOM 5796 N N . ASP C 1 109 ? 11.205 63.000 59.265 1.00 24.89 109 ASP C N 1
ATOM 5797 C CA . ASP C 1 109 ? 11.506 63.411 60.651 1.00 24.69 109 ASP C CA 1
ATOM 5798 C C . ASP C 1 109 ? 12.863 62.866 61.075 1.00 25.18 109 ASP C C 1
ATOM 5799 O O . ASP C 1 109 ? 13.697 63.594 61.612 1.00 26.61 109 ASP C O 1
ATOM 5804 N N . GLU C 1 110 ? 13.064 61.573 60.838 1.00 23.57 110 GLU C N 1
ATOM 5805 C CA . GLU C 1 110 ? 14.292 60.894 61.214 1.00 23.61 110 GLU C CA 1
ATOM 5806 C C . GLU C 1 110 ? 15.533 61.320 60.433 1.00 25.63 110 GLU C C 1
ATOM 5807 O O . GLU C 1 110 ? 16.624 61.418 61.001 1.00 26.73 110 GLU C O 1
ATOM 5813 N N . ILE C 1 111 ? 15.383 61.554 59.133 1.00 24.92 111 ILE C N 1
ATOM 5814 C CA . ILE C 1 111 ? 16.512 62.003 58.340 1.00 24.76 111 ILE C CA 1
ATOM 5815 C C . ILE C 1 111 ? 16.881 63.386 58.861 1.00 26.54 111 ILE C C 1
ATOM 5816 O O . ILE C 1 111 ? 18.057 63.716 59.005 1.00 25.08 111 ILE C O 1
ATOM 5821 N N . GLU C 1 112 ? 15.866 64.199 59.143 1.00 27.86 112 GLU C N 1
ATOM 5822 C CA . GLU C 1 112 ? 16.118 65.542 59.639 1.00 30.83 112 GLU C CA 1
ATOM 5823 C C . GLU C 1 112 ? 16.855 65.505 60.973 1.00 32.00 112 GLU C C 1
ATOM 5824 O O . GLU C 1 112 ? 17.707 66.350 61.238 1.00 32.83 112 GLU C O 1
ATOM 5830 N N . ARG C 1 113 ? 16.546 64.515 61.804 1.00 32.77 113 ARG C N 1
ATOM 5831 C CA . ARG C 1 113 ? 17.194 64.420 63.097 1.00 34.31 113 ARG C CA 1
ATOM 5832 C C . ARG C 1 113 ? 18.639 63.949 62.981 1.00 34.79 113 ARG C C 1
ATOM 5833 O O . ARG C 1 113 ? 19.437 64.163 63.892 1.00 36.18 113 ARG C O 1
ATOM 5841 N N . ILE C 1 114 ? 18.986 63.324 61.859 1.00 32.86 114 ILE C N 1
ATOM 5842 C CA . ILE C 1 114 ? 20.352 62.852 61.669 1.00 29.92 114 ILE C CA 1
ATOM 5843 C C . ILE C 1 114 ? 21.231 63.863 60.917 1.00 30.37 114 ILE C C 1
ATOM 5844 O O . ILE C 1 114 ? 22.377 64.097 61.298 1.00 30.42 114 ILE C O 1
ATOM 5849 N N . LEU C 1 115 ? 20.684 64.476 59.870 1.00 30.49 115 LEU C N 1
ATOM 5850 C CA . LEU C 1 115 ? 21.437 65.426 59.053 1.00 30.79 115 LEU C CA 1
ATOM 5851 C C . LEU C 1 115 ? 21.057 66.882 59.268 1.00 30.02 115 LEU C C 1
ATOM 5852 O O . LEU C 1 115 ? 21.500 67.749 58.523 1.00 32.50 115 LEU C O 1
ATOM 5857 N N . GLY C 1 116 ? 20.221 67.157 60.260 1.00 31.15 116 GLY C N 1
ATOM 5858 C CA . GLY C 1 116 ? 19.823 68.532 60.515 1.00 28.97 116 GLY C CA 1
ATOM 5859 C C . GLY C 1 116 ? 19.129 69.241 59.365 1.00 30.10 116 GLY C C 1
ATOM 5860 O O . GLY C 1 116 ? 18.970 70.463 59.378 1.00 31.11 116 GLY C O 1
ATOM 5861 N N . VAL C 1 117 ? 18.716 68.480 58.360 1.00 30.20 117 VAL C N 1
ATOM 5862 C CA . VAL C 1 117 ? 18.024 69.047 57.213 1.00 28.76 117 VAL C CA 1
ATOM 5863 C C . VAL C 1 117 ? 16.861 68.128 56.877 1.00 27.02 117 VAL C C 1
ATOM 5864 O O . VAL C 1 117 ? 16.978 66.919 57.001 1.00 26.23 117 VAL C O 1
ATOM 5868 N N . ARG C 1 118 ? 15.738 68.694 56.461 1.00 26.23 118 ARG C N 1
ATOM 5869 C CA . ARG C 1 118 ? 14.582 67.882 56.111 1.00 25.92 118 ARG C CA 1
ATOM 5870 C C . ARG C 1 118 ? 14.554 67.581 54.612 1.00 26.31 118 ARG C C 1
ATOM 5871 O O . ARG C 1 118 ? 14.797 68.456 53.784 1.00 26.91 118 ARG C O 1
ATOM 5879 N N . PRO C 1 119 ? 14.287 66.321 54.247 1.00 25.18 119 PRO C N 1
ATOM 5880 C CA . PRO C 1 119 ? 14.237 65.956 52.831 1.00 26.02 119 PRO C CA 1
ATOM 5881 C C . PRO C 1 119 ? 13.147 66.733 52.097 1.00 26.74 119 PRO C C 1
ATOM 5882 O O . PRO C 1 119 ? 12.114 67.075 52.676 1.00 28.40 119 PRO C O 1
ATOM 5886 N N . GLU C 1 120 ? 13.391 67.023 50.828 1.00 25.82 120 GLU C N 1
ATOM 5887 C CA . GLU C 1 120 ? 12.415 67.704 50.002 1.00 25.45 120 GLU C CA 1
ATOM 5888 C C . GLU C 1 120 ? 11.930 66.663 49.010 1.00 26.10 120 GLU C C 1
ATOM 5889 O O . GLU C 1 120 ? 12.730 66.096 48.252 1.00 28.09 120 GLU C O 1
ATOM 5895 N N . VAL C 1 121 ? 10.634 66.379 49.041 1.00 24.00 121 VAL C N 1
ATOM 5896 C CA . VAL C 1 121 ? 10.051 65.410 48.135 1.00 22.24 121 VAL C CA 1
ATOM 5897 C C . VAL C 1 121 ? 9.629 66.213 46.917 1.00 22.58 121 VAL C C 1
ATOM 5898 O O . VAL C 1 121 ? 8.602 66.887 46.942 1.00 22.10 121 VAL C O 1
ATOM 5902 N N . ILE C 1 122 ? 10.415 66.153 45.850 1.00 21.16 122 ILE C N 1
ATOM 5903 C CA . ILE C 1 122 ? 10.083 66.930 44.668 1.00 20.93 122 ILE C CA 1
ATOM 5904 C C . ILE C 1 122 ? 9.227 66.190 43.648 1.00 21.56 122 ILE C C 1
ATOM 5905 O O . ILE C 1 122 ? 9.280 64.961 43.533 1.00 20.69 122 ILE C O 1
ATOM 5910 N N . PRO C 1 123 ? 8.407 66.940 42.897 1.00 21.81 123 PRO C N 1
ATOM 5911 C CA . PRO C 1 123 ? 7.532 66.341 41.876 1.00 20.98 123 PRO C CA 1
ATOM 5912 C C . PRO C 1 123 ? 8.365 65.708 40.756 1.00 20.66 123 PRO C C 1
ATOM 5913 O O . PRO C 1 123 ? 9.554 65.994 40.615 1.00 19.15 123 PRO C O 1
ATOM 5917 N N . GLY C 1 124 ? 7.740 64.841 39.968 1.00 20.91 124 GLY C N 1
ATOM 5918 C CA . GLY C 1 124 ? 8.457 64.215 38.872 1.00 22.55 124 GLY C CA 1
ATOM 5919 C C . GLY C 1 124 ? 8.996 65.243 37.885 1.00 22.55 124 GLY C C 1
ATOM 5920 O O . GLY C 1 124 ? 10.066 65.050 37.302 1.00 20.34 124 GLY C O 1
ATOM 5921 N N . THR C 1 125 ? 8.268 66.342 37.703 1.00 22.47 125 THR C N 1
ATOM 5922 C CA . THR C 1 125 ? 8.701 67.383 36.783 1.00 26.43 125 THR C CA 1
ATOM 5923 C C . THR C 1 125 ? 9.987 68.069 37.219 1.00 25.97 125 THR C C 1
ATOM 5924 O O . THR C 1 125 ? 10.804 68.440 36.379 1.00 28.52 125 THR C O 1
ATOM 5928 N N . GLU C 1 126 ? 10.176 68.243 38.522 1.00 25.59 126 GLU C N 1
ATOM 5929 C CA . GLU C 1 126 ? 11.400 68.876 39.010 1.00 25.16 126 GLU C CA 1
ATOM 5930 C C . GLU C 1 126 ? 12.541 67.860 38.958 1.00 22.54 126 GLU C C 1
ATOM 5931 O O . GLU C 1 126 ? 13.692 68.228 38.744 1.00 23.29 126 GLU C O 1
ATOM 5937 N N . GLU C 1 127 ? 12.227 66.585 39.168 1.00 18.08 127 GLU C N 1
ATOM 5938 C CA . GLU C 1 127 ? 13.257 65.554 39.099 1.00 18.89 127 GLU C CA 1
ATOM 5939 C C . GLU C 1 127 ? 13.802 65.501 37.647 1.00 18.76 127 GLU C C 1
ATOM 5940 O O . GLU C 1 127 ? 15.013 65.426 37.422 1.00 16.18 127 GLU C O 1
ATOM 5946 N N . ALA C 1 128 ? 12.902 65.566 36.669 1.00 18.04 128 ALA C N 1
ATOM 5947 C CA . ALA C 1 128 ? 13.296 65.534 35.268 1.00 17.46 128 ALA C CA 1
ATOM 5948 C C . ALA C 1 128 ? 14.138 66.746 34.888 1.00 18.58 128 ALA C C 1
ATOM 5949 O O . ALA C 1 128 ? 15.133 66.606 34.173 1.00 16.45 128 ALA C O 1
ATOM 5951 N N . ASP C 1 129 ? 13.749 67.936 35.360 1.00 19.81 129 ASP C N 1
ATOM 5952 C CA . ASP C 1 129 ? 14.504 69.146 35.025 1.00 20.51 129 ASP C CA 1
ATOM 5953 C C . ASP C 1 129 ? 15.926 69.099 35.555 1.00 20.39 129 ASP C C 1
ATOM 5954 O O . ASP C 1 129 ? 16.866 69.489 34.856 1.00 17.99 129 ASP C O 1
ATOM 5959 N N . LEU C 1 130 ? 16.082 68.616 36.786 1.00 18.11 130 LEU C N 1
ATOM 5960 C CA . LEU C 1 130 ? 17.401 68.515 37.389 1.00 18.54 130 LEU C CA 1
ATOM 5961 C C . LEU C 1 130 ? 18.258 67.441 36.705 1.00 17.80 130 LEU C C 1
ATOM 5962 O O . LEU C 1 130 ? 19.452 67.646 36.501 1.00 19.04 130 LEU C O 1
ATOM 5967 N N . SER C 1 131 ? 17.659 66.311 36.333 1.00 16.78 131 SER C N 1
ATOM 5968 C CA . SER C 1 131 ? 18.410 65.257 35.648 1.00 17.12 131 SER C CA 1
ATOM 5969 C C . SER C 1 131 ? 18.906 65.797 34.308 1.00 17.60 131 SER C C 1
ATOM 5970 O O . SER C 1 131 ? 20.043 65.538 33.884 1.00 14.37 131 SER C O 1
ATOM 5973 N N . PHE C 1 132 ? 18.031 66.536 33.634 1.00 17.35 132 PHE C N 1
ATOM 5974 C CA . PHE C 1 132 ? 18.380 67.114 32.352 1.00 20.24 132 PHE C CA 1
ATOM 5975 C C . PHE C 1 132 ? 19.588 68.032 32.517 1.00 21.13 132 PHE C C 1
ATOM 5976 O O . PHE C 1 132 ? 20.571 67.923 31.778 1.00 22.35 132 PHE C O 1
ATOM 5984 N N . LEU C 1 133 ? 19.496 68.940 33.485 1.00 19.43 133 LEU C N 1
ATOM 5985 C CA . LEU C 1 133 ? 20.571 69.887 33.777 1.00 20.07 133 LEU C CA 1
ATOM 5986 C C . LEU C 1 133 ? 21.902 69.160 33.974 1.00 20.89 133 LEU C C 1
ATOM 5987 O O . LEU C 1 133 ? 22.911 69.518 33.372 1.00 22.42 133 LEU C O 1
ATOM 5992 N N . GLY C 1 134 ? 21.892 68.133 34.819 1.00 19.33 134 GLY C N 1
ATOM 5993 C CA . GLY C 1 134 ? 23.112 67.408 35.115 1.00 20.56 134 GLY C CA 1
ATOM 5994 C C . GLY C 1 134 ? 23.741 66.632 33.978 1.00 23.30 134 GLY C C 1
ATOM 5995 O O . GLY C 1 134 ? 24.963 66.590 33.859 1.00 22.96 134 GLY C O 1
ATOM 5996 N N . ALA C 1 135 ? 22.915 66.016 33.140 1.00 24.86 135 ALA C N 1
ATOM 5997 C CA . ALA C 1 135 ? 23.416 65.217 32.029 1.00 25.79 135 ALA C CA 1
ATOM 5998 C C . ALA C 1 135 ? 23.797 66.078 30.844 1.00 27.17 135 ALA C C 1
ATOM 5999 O O . ALA C 1 135 ? 24.437 65.613 29.909 1.00 26.97 135 ALA C O 1
ATOM 6001 N N . THR C 1 136 ? 23.426 67.345 30.914 1.00 30.70 136 THR C N 1
ATOM 6002 C CA . THR C 1 136 ? 23.650 68.269 29.821 1.00 35.56 136 THR C CA 1
ATOM 6003 C C . THR C 1 136 ? 24.622 69.423 30.071 1.00 39.23 136 THR C C 1
ATOM 6004 O O . THR C 1 136 ? 25.105 70.040 29.123 1.00 40.56 136 THR C O 1
ATOM 6008 N N . SER C 1 137 ? 24.929 69.711 31.329 1.00 42.42 137 SER C N 1
ATOM 6009 C CA . SER C 1 137 ? 25.844 70.807 31.627 1.00 46.53 137 SER C CA 1
ATOM 6010 C C . SER C 1 137 ? 27.224 70.334 32.071 1.00 49.50 137 SER C C 1
ATOM 6011 O O . SER C 1 137 ? 28.236 70.921 31.682 1.00 51.86 137 SER C O 1
ATOM 6014 N N . VAL C 1 138 ? 27.271 69.284 32.886 1.00 51.10 138 VAL C N 1
ATOM 6015 C CA . VAL C 1 138 ? 28.547 68.769 33.379 1.00 52.46 138 VAL C CA 1
ATOM 6016 C C . VAL C 1 138 ? 29.521 68.485 32.233 1.00 53.72 138 VAL C C 1
ATOM 6017 O O . VAL C 1 138 ? 30.612 69.055 32.192 1.00 53.34 138 VAL C O 1
ATOM 6021 N N . VAL C 1 139 ? 29.141 67.601 31.315 1.00 54.90 139 VAL C N 1
ATOM 6022 C CA . VAL C 1 139 ? 29.987 67.311 30.162 1.00 56.12 139 VAL C CA 1
ATOM 6023 C C . VAL C 1 139 ? 29.320 67.961 28.955 1.00 57.21 139 VAL C C 1
ATOM 6024 O O . VAL C 1 139 ? 28.135 67.737 28.690 1.00 55.38 139 VAL C O 1
ATOM 6028 N N . ASN C 1 140 ? 30.074 68.788 28.240 1.00 59.66 140 ASN C N 1
ATOM 6029 C CA . ASN C 1 140 ? 29.535 69.464 27.070 1.00 62.19 140 ASN C CA 1
ATOM 6030 C C . ASN C 1 140 ? 29.211 68.464 25.968 1.00 62.71 140 ASN C C 1
ATOM 6031 O O . ASN C 1 140 ? 30.072 67.696 25.532 1.00 62.59 140 ASN C O 1
ATOM 6036 N N . ARG C 1 141 ? 27.961 68.482 25.524 1.00 63.59 141 ARG C N 1
ATOM 6037 C CA . ARG C 1 141 ? 27.501 67.583 24.476 1.00 65.23 141 ARG C CA 1
ATOM 6038 C C . ARG C 1 141 ? 27.079 68.386 23.244 1.00 65.57 141 ARG C C 1
ATOM 6039 O O . ARG C 1 141 ? 26.279 67.926 22.428 1.00 66.65 141 ARG C O 1
ATOM 6047 N N . ASP C 1 142 ? 27.639 69.587 23.119 1.00 65.98 142 ASP C N 1
ATOM 6048 C CA . ASP C 1 142 ? 27.355 70.492 22.007 1.00 65.86 142 ASP C CA 1
ATOM 6049 C C . ASP C 1 142 ? 27.545 69.874 20.622 1.00 62.87 142 ASP C C 1
ATOM 6050 O O . ASP C 1 142 ? 26.742 70.116 19.723 1.00 64.10 142 ASP C O 1
ATOM 6055 N N . ASP C 1 143 ? 28.598 69.080 20.448 1.00 58.34 143 ASP C N 1
ATOM 6056 C CA . ASP C 1 143 ? 28.876 68.465 19.152 1.00 54.59 143 ASP C CA 1
ATOM 6057 C C . ASP C 1 143 ? 27.822 67.463 18.659 1.00 49.27 143 ASP C C 1
ATOM 6058 O O . ASP C 1 143 ? 27.819 67.102 17.479 1.00 48.91 143 ASP C O 1
ATOM 6063 N N . LEU C 1 144 ? 26.936 67.021 19.553 1.00 42.24 144 LEU C N 1
ATOM 6064 C CA . LEU C 1 144 ? 25.886 66.060 19.201 1.00 35.35 144 LEU C CA 1
ATOM 6065 C C . LEU C 1 144 ? 24.608 66.734 18.700 1.00 31.69 144 LEU C C 1
ATOM 6066 O O . LEU C 1 144 ? 24.196 67.770 19.208 1.00 33.03 144 LEU C O 1
ATOM 6071 N N . PRO C 1 145 ? 23.955 66.138 17.698 1.00 28.08 145 PRO C N 1
ATOM 6072 C CA . PRO C 1 145 ? 22.722 66.698 17.143 1.00 26.50 145 PRO C CA 1
ATOM 6073 C C . PRO C 1 145 ? 21.582 66.788 18.163 1.00 26.44 145 PRO C C 1
ATOM 6074 O O . PRO C 1 145 ? 21.283 65.819 18.857 1.00 26.79 145 PRO C O 1
ATOM 6078 N N . ALA C 1 146 ? 20.946 67.954 18.239 1.00 24.46 146 ALA C N 1
ATOM 6079 C CA . ALA C 1 146 ? 19.851 68.181 19.171 1.00 22.63 146 ALA C CA 1
ATOM 6080 C C . ALA C 1 146 ? 18.544 68.127 18.403 1.00 24.54 146 ALA C C 1
ATOM 6081 O O . ALA C 1 146 ? 18.534 68.205 17.172 1.00 25.69 146 ALA C O 1
ATOM 6083 N N . PRO C 1 147 ? 17.409 68.033 19.112 1.00 23.29 147 PRO C N 1
ATOM 6084 C CA . PRO C 1 147 ? 17.205 67.976 20.564 1.00 22.00 147 PRO C CA 1
ATOM 6085 C C . PRO C 1 147 ? 17.781 66.746 21.262 1.00 23.19 147 PRO C C 1
ATOM 6086 O O . PRO C 1 147 ? 17.836 65.658 20.674 1.00 21.70 147 PRO C O 1
ATOM 6090 N N . TYR C 1 148 ? 18.199 66.936 22.518 1.00 22.55 148 TYR C N 1
ATOM 6091 C CA . TYR C 1 148 ? 18.725 65.859 23.347 1.00 21.72 148 TYR C CA 1
ATOM 6092 C C . TYR C 1 148 ? 17.567 65.348 24.201 1.00 21.24 148 TYR C C 1
ATOM 6093 O O . TYR C 1 148 ? 16.887 66.137 24.875 1.00 20.10 148 TYR C O 1
ATOM 6102 N N . LEU C 1 149 ? 17.337 64.040 24.168 1.00 19.69 149 LEU C N 1
ATOM 6103 C CA . LEU C 1 149 ? 16.293 63.428 24.985 1.00 18.38 149 LEU C CA 1
ATOM 6104 C C . LEU C 1 149 ? 17.046 62.752 26.115 1.00 18.00 149 LEU C C 1
ATOM 6105 O O . LEU C 1 149 ? 17.917 61.914 25.880 1.00 18.47 149 LEU C O 1
ATOM 6110 N N . VAL C 1 150 ? 16.741 63.135 27.342 1.00 16.62 150 VAL C N 1
ATOM 6111 C CA . VAL C 1 150 ? 17.397 62.525 28.473 1.00 14.71 150 VAL C CA 1
ATOM 6112 C C . VAL C 1 150 ? 16.436 61.558 29.126 1.00 14.16 150 VAL C C 1
ATOM 6113 O O . VAL C 1 150 ? 15.288 61.904 29.406 1.00 14.46 150 VAL C O 1
ATOM 6117 N N . VAL C 1 151 ? 16.903 60.333 29.335 1.00 14.39 151 VAL C N 1
ATOM 6118 C CA . VAL C 1 151 ? 16.108 59.285 29.969 1.00 11.42 151 VAL C CA 1
ATOM 6119 C C . VAL C 1 151 ? 16.772 58.909 31.293 1.00 13.89 151 VAL C C 1
ATOM 6120 O O . VAL C 1 151 ? 17.873 58.365 31.301 1.00 15.21 151 VAL C O 1
ATOM 6124 N N . ASP C 1 152 ? 16.117 59.224 32.408 1.00 15.04 152 ASP C N 1
ATOM 6125 C CA . ASP C 1 152 ? 16.647 58.880 33.730 1.00 15.04 152 ASP C CA 1
ATOM 6126 C C . ASP C 1 152 ? 15.791 57.711 34.207 1.00 13.50 152 ASP C C 1
ATOM 6127 O O . ASP C 1 152 ? 14.645 57.895 34.607 1.00 13.19 152 ASP C O 1
ATOM 6132 N N . LEU C 1 153 ? 16.345 56.506 34.149 1.00 14.28 153 LEU C N 1
ATOM 6133 C CA . LEU C 1 153 ? 15.595 55.305 34.515 1.00 14.35 153 LEU C CA 1
ATOM 6134 C C . LEU C 1 153 ? 15.935 54.934 35.942 1.00 13.11 153 LEU C C 1
ATOM 6135 O O . LEU C 1 153 ? 17.006 54.396 36.206 1.00 14.26 153 LEU C O 1
ATOM 6140 N N . GLY C 1 154 ? 15.023 55.235 36.864 1.00 11.60 154 GLY C N 1
ATOM 6141 C CA . GLY C 1 154 ? 15.285 54.960 38.267 1.00 10.64 154 GLY C CA 1
ATOM 6142 C C . GLY C 1 154 ? 14.697 53.652 38.742 1.00 12.57 154 GLY C C 1
ATOM 6143 O O . GLY C 1 154 ? 14.266 52.828 37.942 1.00 12.76 154 GLY C O 1
ATOM 6144 N N . GLY C 1 155 ? 14.700 53.459 40.055 1.00 13.22 155 GLY C N 1
ATOM 6145 C CA . GLY C 1 155 ? 14.138 52.257 40.626 1.00 10.39 155 GLY C CA 1
ATOM 6146 C C . GLY C 1 155 ? 12.617 52.284 40.607 1.00 12.73 155 GLY C C 1
ATOM 6147 O O . GLY C 1 155 ? 11.991 51.247 40.385 1.00 12.85 155 GLY C O 1
ATOM 6148 N N . GLY C 1 156 ? 12.018 53.457 40.835 1.00 10.73 156 GLY C N 1
ATOM 6149 C CA . GLY C 1 156 ? 10.561 53.558 40.856 1.00 9.08 156 GLY C CA 1
ATOM 6150 C C . GLY C 1 156 ? 9.948 54.451 39.789 1.00 12.56 156 GLY C C 1
ATOM 6151 O O . GLY C 1 156 ? 8.770 54.313 39.458 1.00 11.96 156 GLY C O 1
ATOM 6152 N N . SER C 1 157 ? 10.757 55.356 39.244 1.00 10.87 157 SER C N 1
ATOM 6153 C CA . SER C 1 157 ? 10.318 56.284 38.214 1.00 12.80 157 SER C CA 1
ATOM 6154 C C . SER C 1 157 ? 11.304 56.414 37.062 1.00 12.89 157 SER C C 1
ATOM 6155 O O . SER C 1 157 ? 12.501 56.175 37.220 1.00 12.34 157 SER C O 1
ATOM 6158 N N . THR C 1 158 ? 10.789 56.844 35.917 1.00 11.21 158 THR C N 1
ATOM 6159 C CA . THR C 1 158 ? 11.614 57.044 34.734 1.00 11.68 158 THR C CA 1
ATOM 6160 C C . THR C 1 158 ? 11.231 58.370 34.092 1.00 11.20 158 THR C C 1
ATOM 6161 O O . THR C 1 158 ? 10.082 58.568 33.684 1.00 10.47 158 THR C O 1
ATOM 6165 N N . GLU C 1 159 ? 12.185 59.285 34.012 1.00 10.69 159 GLU C N 1
ATOM 6166 C CA . GLU C 1 159 ? 11.875 60.576 33.428 1.00 12.66 159 GLU C CA 1
ATOM 6167 C C . GLU C 1 159 ? 12.360 60.705 31.992 1.00 13.01 159 GLU C C 1
ATOM 6168 O O . GLU C 1 159 ? 13.462 60.259 31.670 1.00 11.08 159 GLU C O 1
ATOM 6174 N N . LEU C 1 160 ? 11.518 61.298 31.147 1.00 13.55 160 LEU C N 1
ATOM 6175 C CA . LEU C 1 160 ? 11.866 61.582 29.764 1.00 16.99 160 LEU C CA 1
ATOM 6176 C C . LEU C 1 160 ? 11.882 63.113 29.726 1.00 18.33 160 LEU C C 1
ATOM 6177 O O . LEU C 1 160 ? 10.869 63.756 29.988 1.00 20.42 160 LEU C O 1
ATOM 6182 N N . VAL C 1 161 ? 13.041 63.695 29.436 1.00 19.14 161 VAL C N 1
ATOM 6183 C CA . VAL C 1 161 ? 13.180 65.142 29.393 1.00 16.43 161 VAL C CA 1
ATOM 6184 C C . VAL C 1 161 ? 13.842 65.492 28.087 1.00 17.86 161 VAL C C 1
ATOM 6185 O O . VAL C 1 161 ? 14.854 64.895 27.724 1.00 19.12 161 VAL C O 1
ATOM 6189 N N . ILE C 1 162 ? 13.294 66.475 27.390 1.00 18.26 162 ILE C N 1
ATOM 6190 C CA . ILE C 1 162 ? 13.852 66.863 26.112 1.00 19.68 162 ILE C CA 1
ATOM 6191 C C . ILE C 1 162 ? 14.055 68.374 26.007 1.00 20.60 162 ILE C C 1
ATOM 6192 O O . ILE C 1 162 ? 13.222 69.145 26.468 1.00 20.99 162 ILE C O 1
ATOM 6197 N N . GLY C 1 163 ? 15.181 68.778 25.418 1.00 22.07 163 GLY C N 1
ATOM 6198 C CA . GLY C 1 163 ? 15.483 70.190 25.235 1.00 22.27 163 GLY C CA 1
ATOM 6199 C C . GLY C 1 163 ? 15.172 70.676 23.830 1.00 21.47 163 GLY C C 1
ATOM 6200 O O . GLY C 1 163 ? 14.535 69.971 23.056 1.00 21.53 163 GLY C O 1
ATOM 6201 N N . GLY C 1 164 ? 15.625 71.878 23.488 1.00 23.78 164 GLY C N 1
ATOM 6202 C CA . GLY C 1 164 ? 15.359 72.409 22.162 1.00 23.02 164 GLY C CA 1
ATOM 6203 C C . GLY C 1 164 ? 16.339 71.933 21.102 1.00 24.65 164 GLY C C 1
ATOM 6204 O O . GLY C 1 164 ? 17.352 71.302 21.422 1.00 23.73 164 GLY C O 1
ATOM 6205 N N . ASP C 1 165 ? 16.043 72.227 19.836 1.00 25.23 165 ASP C N 1
ATOM 6206 C CA . ASP C 1 165 ? 16.937 71.834 18.753 1.00 26.58 165 ASP C CA 1
ATOM 6207 C C . ASP C 1 165 ? 18.072 72.843 18.517 1.00 26.86 165 ASP C C 1
ATOM 6208 O O . ASP C 1 165 ? 18.980 72.592 17.732 1.00 26.79 165 ASP C O 1
ATOM 6213 N N . GLY C 1 166 ? 18.033 73.981 19.205 1.00 26.35 166 GLY C N 1
ATOM 6214 C CA . GLY C 1 166 ? 19.083 74.970 19.019 1.00 27.08 166 GLY C CA 1
ATOM 6215 C C . GLY C 1 166 ? 18.699 76.094 18.066 1.00 26.78 166 GLY C C 1
ATOM 6216 O O . GLY C 1 166 ? 19.340 77.146 18.035 1.00 27.18 166 GLY C O 1
ATOM 6217 N N . VAL C 1 167 ? 17.658 75.865 17.277 1.00 24.82 167 VAL C N 1
ATOM 6218 C CA . VAL C 1 167 ? 17.178 76.862 16.333 1.00 24.99 167 VAL C CA 1
ATOM 6219 C C . VAL C 1 167 ? 15.906 77.473 16.917 1.00 26.04 167 VAL C C 1
ATOM 6220 O O . VAL C 1 167 ? 15.864 78.652 17.254 1.00 25.59 167 VAL C O 1
ATOM 6224 N N . SER C 1 168 ? 14.871 76.653 17.042 1.00 25.50 168 SER C N 1
ATOM 6225 C CA . SER C 1 168 ? 13.604 77.096 17.593 1.00 26.17 168 SER C CA 1
ATOM 6226 C C . SER C 1 168 ? 13.726 77.432 19.095 1.00 26.24 168 SER C C 1
ATOM 6227 O O . SER C 1 168 ? 13.034 78.313 19.604 1.00 25.73 168 SER C O 1
ATOM 6230 N N . ALA C 1 169 ? 14.601 76.732 19.807 1.00 23.05 169 ALA C N 1
ATOM 6231 C CA . ALA C 1 169 ? 14.780 76.980 21.236 1.00 22.04 169 ALA C CA 1
ATOM 6232 C C . ALA C 1 169 ? 16.150 76.482 21.679 1.00 19.97 169 ALA C C 1
ATOM 6233 O O . ALA C 1 169 ? 16.714 75.584 21.069 1.00 20.84 169 ALA C O 1
ATOM 6235 N N . PRO C 1 170 ? 16.704 77.064 22.748 1.00 18.68 170 PRO C N 1
ATOM 6236 C CA . PRO C 1 170 ? 18.022 76.636 23.220 1.00 19.82 170 PRO C CA 1
ATOM 6237 C C . PRO C 1 170 ? 18.144 75.124 23.433 1.00 22.94 170 PRO C C 1
ATOM 6238 O O . PRO C 1 170 ? 17.195 74.440 23.820 1.00 23.49 170 PRO C O 1
ATOM 6242 N N . THR C 1 171 ? 19.338 74.614 23.178 1.00 23.66 171 THR C N 1
ATOM 6243 C CA . THR C 1 171 ? 19.611 73.206 23.305 1.00 26.64 171 THR C CA 1
ATOM 6244 C C . THR C 1 171 ? 19.549 72.733 24.761 1.00 27.27 171 THR C C 1
ATOM 6245 O O . THR C 1 171 ? 19.409 71.539 25.025 1.00 29.11 171 THR C O 1
ATOM 6249 N N . THR C 1 172 ? 19.630 73.668 25.702 1.00 25.44 172 THR C N 1
ATOM 6250 C CA . THR C 1 172 ? 19.607 73.323 27.114 1.00 23.38 172 THR C CA 1
ATOM 6251 C C . THR C 1 172 ? 18.358 73.813 27.853 1.00 23.74 172 THR C C 1
ATOM 6252 O O . THR C 1 172 ? 18.295 73.783 29.079 1.00 23.99 172 THR C O 1
ATOM 6256 N N . GLN C 1 173 ? 17.365 74.277 27.110 1.00 22.15 173 GLN C N 1
ATOM 6257 C CA . GLN C 1 173 ? 16.129 74.723 27.732 1.00 20.84 173 GLN C CA 1
ATOM 6258 C C . GLN C 1 173 ? 15.132 73.591 27.548 1.00 19.59 173 GLN C C 1
ATOM 6259 O O . GLN C 1 173 ? 14.868 73.170 26.425 1.00 19.68 173 GLN C O 1
ATOM 6265 N N . VAL C 1 174 ? 14.599 73.089 28.653 1.00 17.38 174 VAL C N 1
ATOM 6266 C CA . VAL C 1 174 ? 13.637 72.004 28.620 1.00 14.81 174 VAL C CA 1
ATOM 6267 C C . VAL C 1 174 ? 12.364 72.407 27.874 1.00 15.92 174 VAL C C 1
ATOM 6268 O O . VAL C 1 174 ? 11.842 73.495 28.081 1.00 19.08 174 VAL C O 1
ATOM 6272 N N . GLN C 1 175 ? 11.867 71.527 27.012 1.00 15.24 175 GLN C N 1
ATOM 6273 C CA . GLN C 1 175 ? 10.644 71.786 26.240 1.00 16.03 175 GLN C CA 1
ATOM 6274 C C . GLN C 1 175 ? 9.506 70.900 26.737 1.00 16.43 175 GLN C C 1
ATOM 6275 O O . GLN C 1 175 ? 8.331 71.238 26.603 1.00 21.79 175 GLN C O 1
ATOM 6281 N N . GLY C 1 176 ? 9.864 69.746 27.279 1.00 14.96 176 GLY C N 1
ATOM 6282 C CA . GLY C 1 176 ? 8.872 68.813 27.773 1.00 14.16 176 GLY C CA 1
ATOM 6283 C C . GLY C 1 176 ? 9.511 67.894 28.794 1.00 14.87 176 GLY C C 1
ATOM 6284 O O . GLY C 1 176 ? 10.706 67.589 28.720 1.00 14.94 176 GLY C O 1
ATOM 6285 N N . ALA C 1 177 ? 8.717 67.455 29.757 1.00 14.50 177 ALA C N 1
ATOM 6286 C CA . ALA C 1 177 ? 9.234 66.595 30.797 1.00 16.08 177 ALA C CA 1
ATOM 6287 C C . ALA C 1 177 ? 8.087 65.818 31.396 1.00 17.70 177 ALA C C 1
ATOM 6288 O O . ALA C 1 177 ? 7.007 66.361 31.621 1.00 20.45 177 ALA C O 1
ATOM 6290 N N . PHE C 1 178 ? 8.318 64.540 31.650 1.00 16.54 178 PHE C N 1
ATOM 6291 C CA . PHE C 1 178 ? 7.287 63.709 32.235 1.00 17.13 178 PHE C CA 1
ATOM 6292 C C . PHE C 1 178 ? 7.950 62.634 33.077 1.00 17.92 178 PHE C C 1
ATOM 6293 O O . PHE C 1 178 ? 8.966 62.070 32.688 1.00 18.21 178 PHE C O 1
ATOM 6301 N N . SER C 1 179 ? 7.377 62.364 34.242 1.00 17.92 179 SER C N 1
ATOM 6302 C CA . SER C 1 179 ? 7.922 61.348 35.124 1.00 17.03 179 SER C CA 1
ATOM 6303 C C . SER C 1 179 ? 7.007 60.154 35.079 1.00 17.52 179 SER C C 1
ATOM 6304 O O . SER C 1 179 ? 5.870 60.217 35.554 1.00 20.10 179 SER C O 1
ATOM 6315 N N . ASN C 1 181 ? 5.832 56.500 36.192 1.00 9.93 181 ASN C N 1
ATOM 6316 C CA . ASN C 1 181 ? 5.947 55.634 37.350 1.00 9.20 181 ASN C CA 1
ATOM 6317 C C . ASN C 1 181 ? 6.312 54.192 36.964 1.00 10.88 181 ASN C C 1
ATOM 6318 O O . ASN C 1 181 ? 5.562 53.255 37.226 1.00 10.18 181 ASN C O 1
ATOM 6323 N N . ILE C 1 182 ? 7.459 54.030 36.311 1.00 10.68 182 ILE C N 1
ATOM 6324 C CA . ILE C 1 182 ? 7.969 52.699 35.966 1.00 12.87 182 ILE C CA 1
ATOM 6325 C C . ILE C 1 182 ? 9.459 52.772 36.259 1.00 11.78 182 ILE C C 1
ATOM 6326 O O . ILE C 1 182 ? 10.069 53.830 36.113 1.00 12.26 182 ILE C O 1
ATOM 6331 N N . GLY C 1 183 ? 10.039 51.654 36.667 1.00 9.61 183 GLY C N 1
ATOM 6332 C CA . GLY C 1 183 ? 11.455 51.634 36.989 1.00 10.02 183 GLY C CA 1
ATOM 6333 C C . GLY C 1 183 ? 11.903 50.217 37.230 1.00 11.58 183 GLY C C 1
ATOM 6334 O O . GLY C 1 183 ? 11.081 49.305 37.252 1.00 13.69 183 GLY C O 1
ATOM 6335 N N . SER C 1 184 ? 13.199 50.034 37.450 1.00 14.21 184 SER C N 1
ATOM 6336 C CA . SER C 1 184 ? 13.759 48.704 37.643 1.00 13.78 184 SER C CA 1
ATOM 6337 C C . SER C 1 184 ? 13.192 47.945 38.833 1.00 16.06 184 SER C C 1
ATOM 6338 O O . SER C 1 184 ? 12.902 46.754 38.730 1.00 18.33 184 SER C O 1
ATOM 6341 N N . VAL C 1 185 ? 13.040 48.624 39.963 1.00 15.03 185 VAL C N 1
ATOM 6342 C CA . VAL C 1 185 ? 12.509 47.976 41.149 1.00 13.57 185 VAL C CA 1
ATOM 6343 C C . VAL C 1 185 ? 11.003 47.746 41.034 1.00 11.98 185 VAL C C 1
ATOM 6344 O O . VAL C 1 185 ? 10.518 46.651 41.294 1.00 14.35 185 VAL C O 1
ATOM 6348 N N . ARG C 1 186 ? 10.263 48.767 40.629 1.00 13.13 186 ARG C N 1
ATOM 6349 C CA . ARG C 1 186 ? 8.810 48.645 40.506 1.00 13.01 186 ARG C CA 1
ATOM 6350 C C . ARG C 1 186 ? 8.365 47.531 39.548 1.00 13.51 186 ARG C C 1
ATOM 6351 O O . ARG C 1 186 ? 7.466 46.760 39.859 1.00 16.09 186 ARG C O 1
ATOM 6367 N N . THR C 1 188 ? 10.187 44.942 38.513 1.00 13.39 188 THR C N 1
ATOM 6368 C CA . THR C 1 188 ? 10.605 43.650 39.011 1.00 13.94 188 THR C CA 1
ATOM 6369 C C . THR C 1 188 ? 9.610 43.134 40.055 1.00 16.64 188 THR C C 1
ATOM 6370 O O . THR C 1 188 ? 9.151 41.990 39.973 1.00 18.95 188 THR C O 1
ATOM 6374 N N . GLU C 1 189 ? 9.274 43.972 41.032 1.00 17.10 189 GLU C N 1
ATOM 6375 C CA . GLU C 1 189 ? 8.347 43.572 42.097 1.00 18.13 189 GLU C CA 1
ATOM 6376 C C . GLU C 1 189 ? 6.913 43.410 41.615 1.00 18.14 189 GLU C C 1
ATOM 6377 O O . GLU C 1 189 ? 6.155 42.604 42.148 1.00 19.39 189 GLU C O 1
ATOM 6383 N N . ARG C 1 190 ? 6.532 44.173 40.602 1.00 17.72 190 ARG C N 1
ATOM 6384 C CA . ARG C 1 190 ? 5.165 44.103 40.114 1.00 16.91 190 ARG C CA 1
ATOM 6385 C C . ARG C 1 190 ? 4.882 42.978 39.108 1.00 16.36 190 ARG C C 1
ATOM 6386 O O . ARG C 1 190 ? 3.783 42.426 39.075 1.00 14.37 190 ARG C O 1
ATOM 6394 N N . HIS C 1 191 ? 5.874 42.623 38.306 1.00 15.98 191 HIS C N 1
ATOM 6395 C CA . HIS C 1 191 ? 5.662 41.606 37.284 1.00 15.15 191 HIS C CA 1
ATOM 6396 C C . HIS C 1 191 ? 6.642 40.451 37.237 1.00 14.43 191 HIS C C 1
ATOM 6397 O O . HIS C 1 191 ? 6.236 39.306 37.125 1.00 16.19 191 HIS C O 1
ATOM 6404 N N . LEU C 1 192 ? 7.932 40.750 37.318 1.00 16.19 192 LEU C N 1
ATOM 6405 C CA . LEU C 1 192 ? 8.962 39.720 37.206 1.00 17.73 192 LEU C CA 1
ATOM 6406 C C . LEU C 1 192 ? 9.239 38.958 38.501 1.00 20.84 192 LEU C C 1
ATOM 6407 O O . LEU C 1 192 ? 10.341 39.002 39.034 1.00 21.34 192 LEU C O 1
ATOM 6412 N N . THR C 1 193 ? 8.239 38.232 38.981 1.00 22.56 193 THR C N 1
ATOM 6413 C CA . THR C 1 193 ? 8.362 37.493 40.229 1.00 27.41 193 THR C CA 1
ATOM 6414 C C . THR C 1 193 ? 9.191 36.203 40.185 1.00 27.88 193 THR C C 1
ATOM 6415 O O . THR C 1 193 ? 9.826 35.844 41.168 1.00 30.92 193 THR C O 1
ATOM 6419 N N . ASN C 1 194 ? 9.210 35.515 39.052 1.00 27.99 194 ASN C N 1
ATOM 6420 C CA . ASN C 1 194 ? 9.985 34.282 38.936 1.00 26.80 194 ASN C CA 1
ATOM 6421 C C . ASN C 1 194 ? 11.468 34.534 38.667 1.00 26.03 194 ASN C C 1
ATOM 6422 O O . ASN C 1 194 ? 11.854 35.580 38.154 1.00 24.22 194 ASN C O 1
ATOM 6427 N N . ASP C 1 195 ? 12.293 33.553 38.999 1.00 25.97 195 ASP C N 1
ATOM 6428 C CA . ASP C 1 195 ? 13.735 33.651 38.799 1.00 26.83 195 ASP C CA 1
ATOM 6429 C C . ASP C 1 195 ? 14.182 32.455 37.952 1.00 27.27 195 ASP C C 1
ATOM 6430 O O . ASP C 1 195 ? 14.313 31.343 38.469 1.00 27.91 195 ASP C O 1
ATOM 6435 N N . PRO C 1 196 ? 14.384 32.657 36.635 1.00 24.17 196 PRO C N 1
ATOM 6436 C CA . PRO C 1 196 ? 14.232 33.894 35.854 1.00 24.38 196 PRO C CA 1
ATOM 6437 C C . PRO C 1 196 ? 12.753 34.140 35.572 1.00 22.36 196 PRO C C 1
ATOM 6438 O O . PRO C 1 196 ? 11.933 33.260 35.785 1.00 25.70 196 PRO C O 1
ATOM 6442 N N . PRO C 1 197 ? 12.390 35.339 35.101 1.00 20.31 197 PRO C N 1
ATOM 6443 C CA . PRO C 1 197 ? 10.978 35.628 34.815 1.00 19.75 197 PRO C CA 1
ATOM 6444 C C . PRO C 1 197 ? 10.423 34.846 33.616 1.00 20.05 197 PRO C C 1
ATOM 6445 O O . PRO C 1 197 ? 11.139 34.606 32.632 1.00 17.64 197 PRO C O 1
ATOM 6449 N N . THR C 1 198 ? 9.151 34.447 33.707 1.00 17.60 198 THR C N 1
ATOM 6450 C CA . THR C 1 198 ? 8.510 33.697 32.627 1.00 17.71 198 THR C CA 1
ATOM 6451 C C . THR C 1 198 ? 8.164 34.661 31.512 1.00 17.38 198 THR C C 1
ATOM 6452 O O . THR C 1 198 ? 8.167 35.883 31.707 1.00 16.70 198 THR C O 1
ATOM 6456 N N . GLN C 1 199 ? 7.837 34.109 30.351 1.00 15.72 199 GLN C N 1
ATOM 6457 C CA . GLN C 1 199 ? 7.481 34.936 29.216 1.00 16.01 199 GLN C CA 1
ATOM 6458 C C . GLN C 1 199 ? 6.177 35.672 29.511 1.00 16.72 199 GLN C C 1
ATOM 6459 O O . GLN C 1 199 ? 6.002 36.807 29.069 1.00 19.03 199 GLN C O 1
ATOM 6465 N N . THR C 1 200 ? 5.264 35.041 30.255 1.00 15.54 200 THR C N 1
ATOM 6466 C CA . THR C 1 200 ? 4.010 35.707 30.607 1.00 15.50 200 THR C CA 1
ATOM 6467 C C . THR C 1 200 ? 4.304 36.973 31.433 1.00 16.88 200 THR C C 1
ATOM 6468 O O . THR C 1 200 ? 3.697 38.022 31.211 1.00 17.58 200 THR C O 1
ATOM 6472 N N . GLN C 1 201 ? 5.238 36.867 32.378 1.00 16.16 201 GLN C N 1
ATOM 6473 C CA . GLN C 1 201 ? 5.610 37.996 33.229 1.00 16.39 201 GLN C CA 1
ATOM 6474 C C . GLN C 1 201 ? 6.287 39.122 32.441 1.00 17.28 201 GLN C C 1
ATOM 6475 O O . GLN C 1 201 ? 6.009 40.309 32.665 1.00 17.56 201 GLN C O 1
ATOM 6481 N N . ILE C 1 202 ? 7.177 38.753 31.526 1.00 17.89 202 ILE C N 1
ATOM 6482 C CA . ILE C 1 202 ? 7.860 39.735 30.707 1.00 15.25 202 ILE C CA 1
ATOM 6483 C C . ILE C 1 202 ? 6.809 40.464 29.869 1.00 16.04 202 ILE C C 1
ATOM 6484 O O . ILE C 1 202 ? 6.847 41.684 29.778 1.00 16.57 202 ILE C O 1
ATOM 6489 N N . ASP C 1 203 ? 5.878 39.717 29.263 1.00 16.42 203 ASP C N 1
ATOM 6490 C CA . ASP C 1 203 ? 4.830 40.314 28.424 1.00 17.00 203 ASP C CA 1
ATOM 6491 C C . ASP C 1 203 ? 3.974 41.313 29.213 1.00 16.83 203 ASP C C 1
ATOM 6492 O O . ASP C 1 203 ? 3.642 42.383 28.721 1.00 19.77 203 ASP C O 1
ATOM 6497 N N . GLU C 1 204 ? 3.601 40.947 30.429 1.00 15.75 204 GLU C N 1
ATOM 6498 C CA . GLU C 1 204 ? 2.784 41.819 31.257 1.00 15.52 204 GLU C CA 1
ATOM 6499 C C . GLU C 1 204 ? 3.547 43.104 31.613 1.00 14.04 204 GLU C C 1
ATOM 6500 O O . GLU C 1 204 ? 2.979 44.191 31.591 1.00 13.73 204 GLU C O 1
ATOM 6506 N N . ALA C 1 205 ? 4.836 42.975 31.913 1.00 11.83 205 ALA C N 1
ATOM 6507 C CA . ALA C 1 205 ? 5.657 44.125 32.230 1.00 10.21 205 ALA C CA 1
ATOM 6508 C C . ALA C 1 205 ? 5.785 45.018 30.984 1.00 13.61 205 ALA C C 1
ATOM 6509 O O . ALA C 1 205 ? 5.699 46.255 31.078 1.00 13.27 205 ALA C O 1
ATOM 6511 N N . VAL C 1 206 ? 5.982 44.395 29.820 1.00 11.90 206 VAL C N 1
ATOM 6512 C CA . VAL C 1 206 ? 6.111 45.157 28.588 1.00 11.73 206 VAL C CA 1
ATOM 6513 C C . VAL C 1 206 ? 4.829 45.921 28.300 1.00 12.85 206 VAL C C 1
ATOM 6514 O O . VAL C 1 206 ? 4.874 47.100 27.949 1.00 12.99 206 VAL C O 1
ATOM 6518 N N . ALA C 1 207 ? 3.682 45.271 28.469 1.00 13.29 207 ALA C N 1
ATOM 6519 C CA . ALA C 1 207 ? 2.415 45.952 28.190 1.00 15.50 207 ALA C CA 1
ATOM 6520 C C . ALA C 1 207 ? 2.225 47.124 29.160 1.00 14.51 207 ALA C C 1
ATOM 6521 O O . ALA C 1 207 ? 1.799 48.207 28.773 1.00 16.40 207 ALA C O 1
ATOM 6523 N N . ASP C 1 208 ? 2.551 46.897 30.424 1.00 14.99 208 ASP C N 1
ATOM 6524 C CA . ASP C 1 208 ? 2.421 47.929 31.454 1.00 12.20 208 ASP C CA 1
ATOM 6525 C C . ASP C 1 208 ? 3.322 49.106 31.049 1.00 13.30 208 ASP C C 1
ATOM 6526 O O . ASP C 1 208 ? 2.884 50.260 31.002 1.00 12.00 208 ASP C O 1
ATOM 6531 N N . VAL C 1 209 ? 4.582 48.801 30.744 1.00 13.12 209 VAL C N 1
ATOM 6532 C CA . VAL C 1 209 ? 5.536 49.821 30.342 1.00 13.67 209 VAL C CA 1
ATOM 6533 C C . VAL C 1 209 ? 5.083 50.639 29.141 1.00 14.35 209 VAL C C 1
ATOM 6534 O O . VAL C 1 209 ? 5.242 51.860 29.119 1.00 17.33 209 VAL C O 1
ATOM 6538 N N . ASP C 1 210 ? 4.503 49.973 28.153 1.00 15.13 210 ASP C N 1
ATOM 6539 C CA . ASP C 1 210 ? 4.035 50.671 26.961 1.00 15.80 210 ASP C CA 1
ATOM 6540 C C . ASP C 1 210 ? 2.848 51.589 27.220 1.00 14.74 210 ASP C C 1
ATOM 6541 O O . ASP C 1 210 ? 2.676 52.593 26.524 1.00 15.71 210 ASP C O 1
ATOM 6546 N N . GLU C 1 211 ? 2.035 51.270 28.222 1.00 14.82 211 GLU C N 1
ATOM 6547 C CA . GLU C 1 211 ? 0.912 52.144 28.535 1.00 16.34 211 GLU C CA 1
ATOM 6548 C C . GLU C 1 211 ? 1.455 53.405 29.193 1.00 14.20 211 GLU C C 1
ATOM 6549 O O . GLU C 1 211 ? 0.895 54.469 29.030 1.00 17.22 211 GLU C O 1
ATOM 6555 N N . HIS C 1 212 ? 2.551 53.290 29.933 1.00 12.48 212 HIS C N 1
ATOM 6556 C CA . HIS C 1 212 ? 3.123 54.474 30.566 1.00 12.18 212 HIS C CA 1
ATOM 6557 C C . HIS C 1 212 ? 3.799 55.341 29.508 1.00 10.73 212 HIS C C 1
ATOM 6558 O O . HIS C 1 212 ? 3.823 56.556 29.636 1.00 10.49 212 HIS C O 1
ATOM 6565 N N . ILE C 1 213 ? 4.362 54.718 28.470 1.00 13.46 213 ILE C N 1
ATOM 6566 C CA . ILE C 1 213 ? 4.999 55.484 27.392 1.00 13.23 213 ILE C CA 1
ATOM 6567 C C . ILE C 1 213 ? 3.874 56.232 26.664 1.00 12.74 213 ILE C C 1
ATOM 6568 O O . ILE C 1 213 ? 4.005 57.412 26.384 1.00 13.12 213 ILE C O 1
ATOM 6573 N N . ASP C 1 214 ? 2.771 55.537 26.370 1.00 14.59 214 ASP C N 1
ATOM 6574 C CA . ASP C 1 214 ? 1.615 56.152 25.691 1.00 15.23 214 ASP C CA 1
ATOM 6575 C C . ASP C 1 214 ? 1.205 57.437 26.403 1.00 15.10 214 ASP C C 1
ATOM 6576 O O . ASP C 1 214 ? 0.926 58.450 25.771 1.00 18.86 214 ASP C O 1
ATOM 6581 N N . GLU C 1 215 ? 1.158 57.384 27.727 1.00 15.71 215 GLU C N 1
ATOM 6582 C CA . GLU C 1 215 ? 0.775 58.541 28.525 1.00 14.90 215 GLU C CA 1
ATOM 6583 C C . GLU C 1 215 ? 1.857 59.608 28.544 1.00 13.51 215 GLU C C 1
ATOM 6584 O O . GLU C 1 215 ? 1.560 60.794 28.439 1.00 15.31 215 GLU C O 1
ATOM 6590 N N . ALA C 1 216 ? 3.114 59.197 28.655 1.00 10.86 216 ALA C N 1
ATOM 6591 C CA . ALA C 1 216 ? 4.195 60.168 28.662 1.00 12.21 216 ALA C CA 1
ATOM 6592 C C . ALA C 1 216 ? 4.301 60.892 27.309 1.00 14.97 216 ALA C C 1
ATOM 6593 O O . ALA C 1 216 ? 4.568 62.086 27.268 1.00 16.32 216 ALA C O 1
ATOM 6595 N N . PHE C 1 217 ? 4.099 60.180 26.203 1.00 16.18 217 PHE C N 1
ATOM 6596 C CA . PHE C 1 217 ? 4.183 60.828 24.893 1.00 18.89 217 PHE C CA 1
ATOM 6597 C C . PHE C 1 217 ? 3.049 61.815 24.665 1.00 20.08 217 PHE C C 1
ATOM 6598 O O . PHE C 1 217 ? 3.021 62.490 23.650 1.00 21.09 217 PHE C O 1
ATOM 6606 N N . ARG C 1 218 ? 2.098 61.900 25.588 1.00 22.71 218 ARG C N 1
ATOM 6607 C CA . ARG C 1 218 ? 1.023 62.869 25.395 1.00 24.72 218 ARG C CA 1
ATOM 6608 C C . ARG C 1 218 ? 1.421 64.255 25.912 1.00 23.20 218 ARG C C 1
ATOM 6609 O O . ARG C 1 218 ? 0.730 65.228 25.651 1.00 25.21 218 ARG C O 1
ATOM 6617 N N . THR C 1 219 ? 2.530 64.363 26.638 1.00 23.07 219 THR C N 1
ATOM 6618 C CA . THR C 1 219 ? 2.948 65.674 27.110 1.00 23.63 219 THR C CA 1
ATOM 6619 C C . THR C 1 219 ? 4.379 65.992 26.675 1.00 24.81 219 THR C C 1
ATOM 6620 O O . THR C 1 219 ? 4.742 67.159 26.530 1.00 27.05 219 THR C O 1
ATOM 6624 N N . VAL C 1 220 ? 5.200 64.969 26.465 1.00 23.53 220 VAL C N 1
ATOM 6625 C CA . VAL C 1 220 ? 6.565 65.201 26.003 1.00 22.54 220 VAL C CA 1
ATOM 6626 C C . VAL C 1 220 ? 6.700 64.641 24.586 1.00 23.79 220 VAL C C 1
ATOM 6627 O O . VAL C 1 220 ? 6.490 63.451 24.343 1.00 22.21 220 VAL C O 1
ATOM 6631 N N . ASP C 1 221 ? 7.025 65.524 23.647 1.00 24.98 221 ASP C N 1
ATOM 6632 C CA . ASP C 1 221 ? 7.153 65.157 22.243 1.00 24.80 221 ASP C CA 1
ATOM 6633 C C . ASP C 1 221 ? 8.520 64.537 21.974 1.00 24.13 221 ASP C C 1
ATOM 6634 O O . ASP C 1 221 ? 9.352 65.123 21.281 1.00 23.57 221 ASP C O 1
ATOM 6639 N N . ALA C 1 222 ? 8.727 63.340 22.515 1.00 23.22 222 ALA C N 1
ATOM 6640 C CA . ALA C 1 222 ? 9.986 62.622 22.386 1.00 21.76 222 ALA C CA 1
ATOM 6641 C C . ALA C 1 222 ? 10.458 62.432 20.952 1.00 21.90 222 ALA C C 1
ATOM 6642 O O . ALA C 1 222 ? 11.654 62.307 20.710 1.00 18.34 222 ALA C O 1
ATOM 6644 N N . GLY C 1 223 ? 9.518 62.404 20.012 1.00 21.43 223 GLY C N 1
ATOM 6645 C CA . GLY C 1 223 ? 9.872 62.213 18.617 1.00 23.36 223 GLY C CA 1
ATOM 6646 C C . GLY C 1 223 ? 10.805 63.262 18.033 1.00 24.64 223 GLY C C 1
ATOM 6647 O O . GLY C 1 223 ? 11.469 62.992 17.037 1.00 26.87 223 GLY C O 1
ATOM 6648 N N . LYS C 1 224 ? 10.861 64.452 18.637 1.00 23.27 224 LYS C N 1
ATOM 6649 C CA . LYS C 1 224 ? 11.741 65.525 18.152 1.00 21.76 224 LYS C CA 1
ATOM 6650 C C . LYS C 1 224 ? 13.222 65.202 18.342 1.00 21.15 224 LYS C C 1
ATOM 6651 O O . LYS C 1 224 ? 14.083 65.816 17.710 1.00 20.96 224 LYS C O 1
ATOM 6657 N N . ALA C 1 225 ? 13.511 64.238 19.213 1.00 18.18 225 ALA C N 1
ATOM 6658 C CA . ALA C 1 225 ? 14.882 63.859 19.532 1.00 18.95 225 ALA C CA 1
ATOM 6659 C C . ALA C 1 225 ? 15.761 63.347 18.391 1.00 19.05 225 ALA C C 1
ATOM 6660 O O . ALA C 1 225 ? 15.296 62.708 17.457 1.00 18.85 225 ALA C O 1
ATOM 6662 N N . ARG C 1 226 ? 17.052 63.623 18.488 1.00 19.84 226 ARG C N 1
ATOM 6663 C CA . ARG C 1 226 ? 18.000 63.121 17.502 1.00 22.22 226 ARG C CA 1
ATOM 6664 C C . ARG C 1 226 ? 19.086 62.370 18.270 1.00 22.54 226 ARG C C 1
ATOM 6665 O O . ARG C 1 226 ? 19.770 61.513 17.723 1.00 27.20 226 ARG C O 1
ATOM 6673 N N . THR C 1 227 ? 19.212 62.688 19.554 1.00 21.01 227 THR C N 1
ATOM 6674 C CA . THR C 1 227 ? 20.176 62.050 20.442 1.00 19.55 227 THR C CA 1
ATOM 6675 C C . THR C 1 227 ? 19.452 61.625 21.727 1.00 18.85 227 THR C C 1
ATOM 6676 O O . THR C 1 227 ? 18.611 62.353 22.250 1.00 18.22 227 THR C O 1
ATOM 6680 N N . ILE C 1 228 ? 19.769 60.436 22.221 1.00 18.18 228 ILE C N 1
ATOM 6681 C CA . ILE C 1 228 ? 19.170 59.932 23.447 1.00 14.82 228 ILE C CA 1
ATOM 6682 C C . ILE C 1 228 ? 20.316 59.793 24.427 1.00 18.08 228 ILE C C 1
ATOM 6683 O O . ILE C 1 228 ? 21.320 59.158 24.102 1.00 19.68 228 ILE C O 1
ATOM 6688 N N . ILE C 1 229 ? 20.185 60.401 25.610 1.00 20.36 229 ILE C N 1
ATOM 6689 C CA . ILE C 1 229 ? 21.210 60.304 26.655 1.00 18.89 229 ILE C CA 1
ATOM 6690 C C . ILE C 1 229 ? 20.599 59.534 27.822 1.00 19.16 229 ILE C C 1
ATOM 6691 O O . ILE C 1 229 ? 19.639 60.000 28.435 1.00 20.44 229 ILE C O 1
ATOM 6696 N N . GLY C 1 230 ? 21.151 58.371 28.137 1.00 17.52 230 GLY C N 1
ATOM 6697 C CA . GLY C 1 230 ? 20.608 57.581 29.223 1.00 16.59 230 GLY C CA 1
ATOM 6698 C C . GLY C 1 230 ? 21.379 57.758 30.509 1.00 18.51 230 GLY C C 1
ATOM 6699 O O . GLY C 1 230 ? 22.611 57.749 30.501 1.00 22.15 230 GLY C O 1
ATOM 6700 N N . VAL C 1 231 ? 20.678 57.925 31.623 1.00 17.18 231 VAL C N 1
ATOM 6701 C CA . VAL C 1 231 ? 21.385 58.091 32.884 1.00 19.25 231 VAL C CA 1
ATOM 6702 C C . VAL C 1 231 ? 20.894 57.166 33.984 1.00 19.70 231 VAL C C 1
ATOM 6703 O O . VAL C 1 231 ? 19.826 56.552 33.877 1.00 18.62 231 VAL C O 1
ATOM 6707 N N . SER C 1 232 ? 21.713 57.063 35.026 1.00 21.53 232 SER C N 1
ATOM 6708 C CA . SER C 1 232 ? 21.439 56.256 36.212 1.00 22.92 232 SER C CA 1
ATOM 6709 C C . SER C 1 232 ? 21.902 54.789 36.158 1.00 24.12 232 SER C C 1
ATOM 6710 O O . SER C 1 232 ? 22.450 54.326 35.155 1.00 24.93 232 SER C O 1
ATOM 6713 N N . GLY C 1 233 ? 21.677 54.076 37.261 1.00 23.88 233 GLY C N 1
ATOM 6714 C CA . GLY C 1 233 ? 22.098 52.692 37.414 1.00 21.72 233 GLY C CA 1
ATOM 6715 C C . GLY C 1 233 ? 21.840 51.653 36.341 1.00 22.94 233 GLY C C 1
ATOM 6716 O O . GLY C 1 233 ? 22.756 50.917 35.967 1.00 23.85 233 GLY C O 1
ATOM 6717 N N . THR C 1 234 ? 20.606 51.548 35.865 1.00 20.63 234 THR C N 1
ATOM 6718 C CA . THR C 1 234 ? 20.304 50.566 34.831 1.00 16.39 234 THR C CA 1
ATOM 6719 C C . THR C 1 234 ? 21.109 50.829 33.568 1.00 16.60 234 THR C C 1
ATOM 6720 O O . THR C 1 234 ? 21.791 49.937 33.072 1.00 19.03 234 THR C O 1
ATOM 6724 N N . VAL C 1 235 ? 21.047 52.053 33.058 1.00 15.28 235 VAL C N 1
ATOM 6725 C CA . VAL C 1 235 ? 21.757 52.391 31.838 1.00 16.14 235 VAL C CA 1
ATOM 6726 C C . VAL C 1 235 ? 23.254 52.146 31.895 1.00 15.21 235 VAL C C 1
ATOM 6727 O O . VAL C 1 235 ? 23.807 51.461 31.038 1.00 17.87 235 VAL C O 1
ATOM 6731 N N . THR C 1 236 ? 23.910 52.707 32.898 1.00 15.25 236 THR C N 1
ATOM 6732 C CA . THR C 1 236 ? 25.350 52.562 33.014 1.00 16.82 236 THR C CA 1
ATOM 6733 C C . THR C 1 236 ? 25.775 51.116 33.224 1.00 19.52 236 THR C C 1
ATOM 6734 O O . THR C 1 236 ? 26.849 50.724 32.776 1.00 20.34 236 THR C O 1
ATOM 6738 N N . THR C 1 237 ? 24.943 50.319 33.893 1.00 19.75 237 THR C N 1
ATOM 6739 C CA . THR C 1 237 ? 25.287 48.918 34.117 1.00 20.20 237 THR C CA 1
ATOM 6740 C C . THR C 1 237 ? 25.133 48.120 32.816 1.00 22.75 237 THR C C 1
ATOM 6741 O O . THR C 1 237 ? 26.002 47.324 32.465 1.00 20.85 237 THR C O 1
ATOM 6753 N N . THR C 1 239 ? 25.261 49.289 29.830 1.00 26.99 239 THR C N 1
ATOM 6754 C CA . THR C 1 239 ? 26.308 49.797 28.959 1.00 25.18 239 THR C CA 1
ATOM 6755 C C . THR C 1 239 ? 27.649 49.158 29.279 1.00 25.65 239 THR C C 1
ATOM 6756 O O . THR C 1 239 ? 28.350 48.713 28.373 1.00 25.40 239 THR C O 1
ATOM 6760 N N . ALA C 1 240 ? 28.002 49.108 30.563 1.00 24.21 240 ALA C N 1
ATOM 6761 C CA . ALA C 1 240 ? 29.258 48.499 30.986 1.00 25.99 240 ALA C CA 1
ATOM 6762 C C . ALA C 1 240 ? 29.221 47.011 30.620 1.00 28.09 240 ALA C C 1
ATOM 6763 O O . ALA C 1 240 ? 30.180 46.462 30.078 1.00 30.11 240 ALA C O 1
ATOM 6765 N N . LEU C 1 241 ? 28.102 46.365 30.910 1.00 28.69 241 LEU C N 1
ATOM 6766 C CA . LEU C 1 241 ? 27.927 44.956 30.592 1.00 29.25 241 LEU C CA 1
ATOM 6767 C C . LEU C 1 241 ? 28.143 44.735 29.093 1.00 30.85 241 LEU C C 1
ATOM 6768 O O . LEU C 1 241 ? 28.878 43.831 28.689 1.00 32.20 241 LEU C O 1
ATOM 6773 N N . ALA C 1 242 ? 27.503 45.568 28.276 1.00 31.41 242 ALA C N 1
ATOM 6774 C CA . ALA C 1 242 ? 27.620 45.473 26.820 1.00 32.98 242 ALA C CA 1
ATOM 6775 C C . ALA C 1 242 ? 29.060 45.659 26.368 1.00 34.96 242 ALA C C 1
ATOM 6776 O O . ALA C 1 242 ? 29.509 45.025 25.425 1.00 36.10 242 ALA C O 1
ATOM 6786 N N . GLY C 1 244 ? 31.430 44.652 27.792 1.00 40.07 244 GLY C N 1
ATOM 6787 C CA . GLY C 1 244 ? 32.192 43.504 28.242 1.00 41.83 244 GLY C CA 1
ATOM 6788 C C . GLY C 1 244 ? 33.097 43.752 29.441 1.00 43.10 244 GLY C C 1
ATOM 6789 O O . GLY C 1 244 ? 33.929 42.903 29.758 1.00 43.95 244 GLY C O 1
ATOM 6790 N N . LEU C 1 245 ? 32.945 44.892 30.117 1.00 44.15 245 LEU C N 1
ATOM 6791 C CA . LEU C 1 245 ? 33.770 45.200 31.287 1.00 45.99 245 LEU C CA 1
ATOM 6792 C C . LEU C 1 245 ? 33.643 44.102 32.340 1.00 48.02 245 LEU C C 1
ATOM 6793 O O . LEU C 1 245 ? 32.571 43.539 32.539 1.00 48.00 245 LEU C O 1
ATOM 6798 N N . LYS C 1 246 ? 34.742 43.796 33.016 1.00 52.08 246 LYS C N 1
ATOM 6799 C CA . LYS C 1 246 ? 34.726 42.751 34.034 1.00 55.67 246 LYS C CA 1
ATOM 6800 C C . LYS C 1 246 ? 34.557 43.372 35.422 1.00 57.91 246 LYS C C 1
ATOM 6801 O O . LYS C 1 246 ? 34.143 42.707 36.370 1.00 56.90 246 LYS C O 1
ATOM 6807 N N . GLU C 1 247 ? 34.877 44.658 35.520 1.00 62.08 247 GLU C N 1
ATOM 6808 C CA . GLU C 1 247 ? 34.762 45.416 36.761 1.00 67.39 247 GLU C CA 1
ATOM 6809 C C . GLU C 1 247 ? 34.184 46.775 36.387 1.00 69.84 247 GLU C C 1
ATOM 6810 O O . GLU C 1 247 ? 34.745 47.472 35.541 1.00 71.07 247 GLU C O 1
ATOM 6816 N N . TYR C 1 248 ? 33.068 47.154 37.006 1.00 72.72 248 TYR C N 1
ATOM 6817 C CA . TYR C 1 248 ? 32.431 48.433 36.689 1.00 74.99 248 TYR C CA 1
ATOM 6818 C C . TYR C 1 248 ? 33.377 49.628 36.790 1.00 75.63 248 TYR C C 1
ATOM 6819 O O . TYR C 1 248 ? 33.847 49.977 37.873 1.00 76.14 248 TYR C O 1
ATOM 6828 N N . ASP C 1 249 ? 33.636 50.253 35.645 1.00 76.13 249 ASP C N 1
ATOM 6829 C CA . ASP C 1 249 ? 34.525 51.407 35.550 1.00 76.36 249 ASP C CA 1
ATOM 6830 C C . ASP C 1 249 ? 33.731 52.588 34.990 1.00 75.81 249 ASP C C 1
ATOM 6831 O O . ASP C 1 249 ? 33.449 52.648 33.793 1.00 75.97 249 ASP C O 1
ATOM 6836 N N . HIS C 1 250 ? 33.377 53.522 35.866 1.00 74.93 250 HIS C N 1
ATOM 6837 C CA . HIS C 1 250 ? 32.590 54.692 35.487 1.00 74.64 250 HIS C CA 1
ATOM 6838 C C . HIS C 1 250 ? 33.224 55.620 34.448 1.00 73.05 250 HIS C C 1
ATOM 6839 O O . HIS C 1 250 ? 32.511 56.277 33.686 1.00 73.15 250 HIS C O 1
ATOM 6846 N N . THR C 1 251 ? 34.552 55.671 34.406 1.00 70.68 251 THR C N 1
ATOM 6847 C CA . THR C 1 251 ? 35.239 56.553 33.466 1.00 67.66 251 THR C CA 1
ATOM 6848 C C . THR C 1 251 ? 35.046 56.176 31.995 1.00 64.38 251 THR C C 1
ATOM 6849 O O . THR C 1 251 ? 34.908 57.050 31.135 1.00 64.29 251 THR C O 1
ATOM 6853 N N . VAL C 1 252 ? 35.028 54.881 31.701 1.00 59.28 252 VAL C N 1
ATOM 6854 C CA . VAL C 1 252 ? 34.867 54.456 30.320 1.00 54.35 252 VAL C CA 1
ATOM 6855 C C . VAL C 1 252 ? 33.417 54.316 29.885 1.00 49.95 252 VAL C C 1
ATOM 6856 O O . VAL C 1 252 ? 33.149 54.090 28.711 1.00 49.82 252 VAL C O 1
ATOM 6860 N N . VAL C 1 253 ? 32.480 54.449 30.817 1.00 44.70 253 VAL C N 1
ATOM 6861 C CA . VAL C 1 253 ? 31.069 54.333 30.460 1.00 40.12 253 VAL C CA 1
ATOM 6862 C C . VAL C 1 253 ? 30.512 55.694 30.060 1.00 37.88 253 VAL C C 1
ATOM 6863 O O . VAL C 1 253 ? 29.754 55.815 29.100 1.00 36.92 253 VAL C O 1
ATOM 6867 N N . ASP C 1 254 ? 30.910 56.719 30.800 1.00 36.21 254 ASP C N 1
ATOM 6868 C CA . ASP C 1 254 ? 30.462 58.083 30.549 1.00 36.09 254 ASP C CA 1
ATOM 6869 C C . ASP C 1 254 ? 30.827 58.537 29.133 1.00 34.57 254 ASP C C 1
ATOM 6870 O O . ASP C 1 254 ? 31.986 58.457 28.734 1.00 34.68 254 ASP C O 1
ATOM 6875 N N . GLY C 1 255 ? 29.837 59.013 28.380 1.00 32.47 255 GLY C N 1
ATOM 6876 C CA . GLY C 1 255 ? 30.085 59.474 27.025 1.00 30.43 255 GLY C CA 1
ATOM 6877 C C . GLY C 1 255 ? 30.130 58.364 25.981 1.00 30.48 255 GLY C C 1
ATOM 6878 O O . GLY C 1 255 ? 30.156 58.630 24.774 1.00 30.79 255 GLY C O 1
ATOM 6879 N N . HIS C 1 256 ? 30.140 57.117 26.436 1.00 29.55 256 HIS C N 1
ATOM 6880 C CA . HIS C 1 256 ? 30.184 55.982 25.523 1.00 28.81 256 HIS C CA 1
ATOM 6881 C C . HIS C 1 256 ? 28.872 55.811 24.768 1.00 28.14 256 HIS C C 1
ATOM 6882 O O . HIS C 1 256 ? 27.786 55.889 25.353 1.00 28.49 256 HIS C O 1
ATOM 6889 N N . ARG C 1 257 ? 28.984 55.588 23.464 1.00 25.86 257 ARG C N 1
ATOM 6890 C CA . ARG C 1 257 ? 27.824 55.401 22.602 1.00 23.77 257 ARG C CA 1
ATOM 6891 C C . ARG C 1 257 ? 27.590 53.911 22.336 1.00 23.14 257 ARG C C 1
ATOM 6892 O O . ARG C 1 257 ? 28.505 53.205 21.919 1.00 23.70 257 ARG C O 1
ATOM 6900 N N . LEU C 1 258 ? 26.368 53.437 22.577 1.00 21.23 258 LEU C N 1
ATOM 6901 C CA . LEU C 1 258 ? 26.025 52.028 22.371 1.00 18.45 258 LEU C CA 1
ATOM 6902 C C . LEU C 1 258 ? 24.935 51.946 21.315 1.00 18.66 258 LEU C C 1
ATOM 6903 O O . LEU C 1 258 ? 24.039 52.781 21.297 1.00 20.63 258 LEU C O 1
ATOM 6908 N N . SER C 1 259 ? 25.004 50.954 20.431 1.00 17.02 259 SER C N 1
ATOM 6909 C CA . SER C 1 259 ? 23.981 50.799 19.395 1.00 18.96 259 SER C CA 1
ATOM 6910 C C . SER C 1 259 ? 22.723 50.112 19.953 1.00 16.36 259 SER C C 1
ATOM 6911 O O . SER C 1 259 ? 22.791 49.371 20.931 1.00 16.88 259 SER C O 1
ATOM 6914 N N . PHE C 1 260 ? 21.580 50.340 19.320 1.00 17.86 260 PHE C N 1
ATOM 6915 C CA . PHE C 1 260 ? 20.357 49.693 19.777 1.00 19.59 260 PHE C CA 1
ATOM 6916 C C . PHE C 1 260 ? 20.577 48.188 19.756 1.00 21.94 260 PHE C C 1
ATOM 6917 O O . PHE C 1 260 ? 20.173 47.484 20.673 1.00 22.73 260 PHE C O 1
ATOM 6925 N N . GLU C 1 261 ? 21.240 47.707 18.707 1.00 24.99 261 GLU C N 1
ATOM 6926 C CA . GLU C 1 261 ? 21.515 46.285 18.558 1.00 25.49 261 GLU C CA 1
ATOM 6927 C C . GLU C 1 261 ? 22.158 45.697 19.809 1.00 22.82 261 GLU C C 1
ATOM 6928 O O . GLU C 1 261 ? 21.651 44.726 20.374 1.00 23.00 261 GLU C O 1
ATOM 6934 N N . ASP C 1 262 ? 23.277 46.269 20.236 1.00 23.15 262 ASP C N 1
ATOM 6935 C CA . ASP C 1 262 ? 23.949 45.790 21.443 1.00 21.88 262 ASP C CA 1
ATOM 6936 C C . ASP C 1 262 ? 23.064 45.987 22.683 1.00 21.46 262 ASP C C 1
ATOM 6937 O O . ASP C 1 262 ? 23.067 45.154 23.600 1.00 20.95 262 ASP C O 1
ATOM 6942 N N . ALA C 1 263 ? 22.305 47.085 22.700 1.00 18.35 263 ALA C N 1
ATOM 6943 C CA . ALA C 1 263 ? 21.437 47.399 23.828 1.00 17.35 263 ALA C CA 1
ATOM 6944 C C . ALA C 1 263 ? 20.341 46.361 23.984 1.00 16.51 263 ALA C C 1
ATOM 6945 O O . ALA C 1 263 ? 20.111 45.840 25.088 1.00 17.19 263 ALA C O 1
ATOM 6947 N N . TYR C 1 264 ? 19.668 46.049 22.882 1.00 16.40 264 TYR C N 1
ATOM 6948 C CA . TYR C 1 264 ? 18.596 45.053 22.918 1.00 18.98 264 TYR C CA 1
ATOM 6949 C C . TYR C 1 264 ? 19.130 43.678 23.321 1.00 17.77 264 TYR C C 1
ATOM 6950 O O . TYR C 1 264 ? 18.511 42.972 24.117 1.00 20.80 264 TYR C O 1
ATOM 6959 N N . ALA C 1 265 ? 20.294 43.318 22.788 1.00 16.73 265 ALA C N 1
ATOM 6960 C CA . ALA C 1 265 ? 20.910 42.026 23.084 1.00 15.29 265 ALA C CA 1
ATOM 6961 C C . ALA C 1 265 ? 21.364 41.920 24.525 1.00 15.45 265 ALA C C 1
ATOM 6962 O O . ALA C 1 265 ? 21.122 40.897 25.176 1.00 16.59 265 ALA C O 1
ATOM 6964 N N . VAL C 1 266 ? 22.022 42.957 25.048 1.00 15.41 266 VAL C N 1
ATOM 6965 C CA . VAL C 1 266 ? 22.469 42.846 26.432 1.00 15.02 266 VAL C CA 1
ATOM 6966 C C . VAL C 1 266 ? 21.284 42.847 27.399 1.00 15.45 266 VAL C C 1
ATOM 6967 O O . VAL C 1 266 ? 21.304 42.120 28.388 1.00 16.11 266 VAL C O 1
ATOM 6971 N N . ASP C 1 267 ? 20.245 43.632 27.106 1.00 19.15 267 ASP C N 1
ATOM 6972 C CA . ASP C 1 267 ? 19.062 43.666 27.974 1.00 20.30 267 ASP C CA 1
ATOM 6973 C C . ASP C 1 267 ? 18.412 42.276 28.002 1.00 21.34 267 ASP C C 1
ATOM 6974 O O . ASP C 1 267 ? 18.049 41.774 29.059 1.00 21.14 267 ASP C O 1
ATOM 6979 N N . ASP C 1 268 ? 18.261 41.664 26.831 1.00 23.84 268 ASP C N 1
ATOM 6980 C CA . ASP C 1 268 ? 17.661 40.332 26.727 1.00 25.61 268 ASP C CA 1
ATOM 6981 C C . ASP C 1 268 ? 18.491 39.322 27.493 1.00 26.11 268 ASP C C 1
ATOM 6982 O O . ASP C 1 268 ? 17.974 38.552 28.300 1.00 29.89 268 ASP C O 1
ATOM 6987 N N . LYS C 1 269 ? 19.790 39.331 27.238 1.00 25.33 269 LYS C N 1
ATOM 6988 C CA . LYS C 1 269 ? 20.695 38.396 27.877 1.00 25.50 269 LYS C CA 1
ATOM 6989 C C . LYS C 1 269 ? 20.627 38.377 29.401 1.00 24.60 269 LYS C C 1
ATOM 6990 O O . LYS C 1 269 ? 20.661 37.311 30.013 1.00 25.73 269 LYS C O 1
ATOM 6996 N N . PHE C 1 270 ? 20.531 39.543 30.026 1.00 24.66 270 PHE C N 1
ATOM 6997 C CA . PHE C 1 270 ? 20.485 39.578 31.484 1.00 22.22 270 PHE C CA 1
ATOM 6998 C C . PHE C 1 270 ? 19.081 39.468 32.075 1.00 21.11 270 PHE C C 1
ATOM 6999 O O . PHE C 1 270 ? 18.914 39.001 33.202 1.00 21.45 270 PHE C O 1
ATOM 7007 N N . LEU C 1 271 ? 18.071 39.873 31.313 1.00 16.84 271 LEU C N 1
ATOM 7008 C CA . LEU C 1 271 ? 16.690 39.756 31.771 1.00 15.82 271 LEU C CA 1
ATOM 7009 C C . LEU C 1 271 ? 16.408 38.260 32.010 1.00 16.12 271 LEU C C 1
ATOM 7010 O O . LEU C 1 271 ? 15.893 37.873 33.056 1.00 16.12 271 LEU C O 1
ATOM 7015 N N . ARG C 1 272 ? 16.793 37.433 31.034 1.00 18.15 272 ARG C N 1
ATOM 7016 C CA . ARG C 1 272 ? 16.581 35.978 31.042 1.00 19.18 272 ARG C CA 1
ATOM 7017 C C . ARG C 1 272 ? 17.511 35.194 31.952 1.00 21.88 272 ARG C C 1
ATOM 7018 O O . ARG C 1 272 ? 17.369 33.987 32.118 1.00 21.69 272 ARG C O 1
ATOM 7034 N N . THR C 1 274 ? 19.311 33.915 35.451 1.00 26.81 274 THR C N 1
ATOM 7035 C CA . THR C 1 274 ? 18.903 33.586 36.802 1.00 25.59 274 THR C CA 1
ATOM 7036 C C . THR C 1 274 ? 19.634 34.582 37.713 1.00 26.60 274 THR C C 1
ATOM 7037 O O . THR C 1 274 ? 20.636 35.185 37.315 1.00 24.35 274 THR C O 1
ATOM 7041 N N . ARG C 1 275 ? 19.138 34.770 38.926 1.00 27.71 275 ARG C N 1
ATOM 7042 C CA . ARG C 1 275 ? 19.773 35.705 39.858 1.00 27.57 275 ARG C CA 1
ATOM 7043 C C . ARG C 1 275 ? 21.209 35.243 40.129 1.00 28.93 275 ARG C C 1
ATOM 7044 O O . ARG C 1 275 ? 22.150 36.042 40.162 1.00 29.08 275 ARG C O 1
ATOM 7052 N N . ALA C 1 276 ? 21.367 33.934 40.310 1.00 30.32 276 ALA C N 1
ATOM 7053 C CA . ALA C 1 276 ? 22.672 33.339 40.571 1.00 30.93 276 ALA C CA 1
ATOM 7054 C C . ALA C 1 276 ? 23.653 33.549 39.417 1.00 29.76 276 ALA C C 1
ATOM 7055 O O . ALA C 1 276 ? 24.832 33.783 39.645 1.00 30.26 276 ALA C O 1
ATOM 7057 N N . GLU C 1 277 ? 23.170 33.473 38.183 1.00 30.42 277 GLU C N 1
ATOM 7058 C CA . GLU C 1 277 ? 24.042 33.667 37.028 1.00 32.42 277 GLU C CA 1
ATOM 7059 C C . GLU C 1 277 ? 24.506 35.123 36.932 1.00 32.24 277 GLU C C 1
ATOM 7060 O O . GLU C 1 277 ? 25.681 35.385 36.680 1.00 31.81 277 GLU C O 1
ATOM 7066 N N . ARG C 1 278 ? 23.589 36.068 37.136 1.00 31.49 278 ARG C N 1
ATOM 7067 C CA . ARG C 1 278 ? 23.938 37.488 37.083 1.00 29.68 278 ARG C CA 1
ATOM 7068 C C . ARG C 1 278 ? 25.066 37.820 38.063 1.00 29.04 278 ARG C C 1
ATOM 7069 O O . ARG C 1 278 ? 25.892 38.679 37.782 1.00 28.05 278 ARG C O 1
ATOM 7077 N N . ARG C 1 279 ? 25.101 37.147 39.212 1.00 29.77 279 ARG C N 1
ATOM 7078 C CA . ARG C 1 279 ? 26.145 37.431 40.205 1.00 32.84 279 ARG C CA 1
ATOM 7079 C C . ARG C 1 279 ? 27.554 37.131 39.716 1.00 32.97 279 ARG C C 1
ATOM 7080 O O . ARG C 1 279 ? 28.526 37.589 40.308 1.00 31.63 279 ARG C O 1
ATOM 7088 N N . GLU C 1 280 ? 27.666 36.360 38.641 1.00 34.45 280 GLU C N 1
ATOM 7089 C CA . GLU C 1 280 ? 28.978 36.020 38.110 1.00 37.02 280 GLU C CA 1
ATOM 7090 C C . GLU C 1 280 ? 29.605 37.231 37.427 1.00 35.67 280 GLU C C 1
ATOM 7091 O O . GLU C 1 280 ? 30.829 37.333 37.317 1.00 35.15 280 GLU C O 1
ATOM 7097 N N . TYR C 1 281 ? 28.760 38.152 36.981 1.00 33.60 281 TYR C N 1
ATOM 7098 C CA . TYR C 1 281 ? 29.234 39.365 36.331 1.00 33.65 281 TYR C CA 1
ATOM 7099 C C . TYR C 1 281 ? 29.409 40.392 37.442 1.00 33.98 281 TYR C C 1
ATOM 7100 O O . TYR C 1 281 ? 28.431 40.860 38.025 1.00 34.87 281 TYR C O 1
ATOM 7109 N N . LYS C 1 282 ? 30.660 40.732 37.738 1.00 34.53 282 LYS C N 1
ATOM 7110 C CA . LYS C 1 282 ? 30.961 41.662 38.817 1.00 34.48 282 LYS C CA 1
ATOM 7111 C C . LYS C 1 282 ? 30.745 43.146 38.571 1.00 34.86 282 LYS C C 1
ATOM 7112 O O . LYS C 1 282 ? 30.746 43.930 39.523 1.00 35.48 282 LYS C O 1
ATOM 7118 N N . THR C 1 283 ? 30.558 43.555 37.321 1.00 34.11 283 THR C N 1
ATOM 7119 C CA . THR C 1 283 ? 30.325 44.970 37.071 1.00 33.76 283 THR C CA 1
ATOM 7120 C C . THR C 1 283 ? 28.930 45.347 37.562 1.00 31.85 283 THR C C 1
ATOM 7121 O O . THR C 1 283 ? 28.594 46.527 37.629 1.00 31.28 283 THR C O 1
ATOM 7125 N N . ILE C 1 284 ? 28.125 44.337 37.895 1.00 30.04 284 ILE C N 1
ATOM 7126 C CA . ILE C 1 284 ? 26.763 44.558 38.391 1.00 28.87 284 ILE C CA 1
ATOM 7127 C C . ILE C 1 284 ? 26.791 44.624 39.911 1.00 29.56 284 ILE C C 1
ATOM 7128 O O . ILE C 1 284 ? 27.038 43.610 40.573 1.00 30.34 284 ILE C O 1
ATOM 7133 N N . HIS C 1 285 ? 26.537 45.806 40.461 1.00 27.33 285 HIS C N 1
ATOM 7134 C CA . HIS C 1 285 ? 26.519 45.985 41.905 1.00 27.44 285 HIS C CA 1
ATOM 7135 C C . HIS C 1 285 ? 25.561 44.969 42.522 1.00 28.03 285 HIS C C 1
ATOM 7136 O O . HIS C 1 285 ? 24.446 44.781 42.038 1.00 28.42 285 HIS C O 1
ATOM 7143 N N . PRO C 1 286 ? 25.980 44.308 43.609 1.00 28.31 286 PRO C N 1
ATOM 7144 C CA . PRO C 1 286 ? 25.138 43.311 44.280 1.00 28.18 286 PRO C CA 1
ATOM 7145 C C . PRO C 1 286 ? 23.729 43.810 44.624 1.00 27.11 286 PRO C C 1
ATOM 7146 O O . PRO C 1 286 ? 22.788 43.019 44.711 1.00 27.62 286 PRO C O 1
ATOM 7150 N N . GLY C 1 287 ? 23.588 45.115 44.828 1.00 25.66 287 GLY C N 1
ATOM 7151 C CA . GLY C 1 287 ? 22.281 45.673 45.153 1.00 24.70 287 GLY C CA 1
ATOM 7152 C C . GLY C 1 287 ? 21.372 45.873 43.945 1.00 25.62 287 GLY C C 1
ATOM 7153 O O . GLY C 1 287 ? 20.195 46.211 44.092 1.00 23.92 287 GLY C O 1
ATOM 7154 N N . ARG C 1 288 ? 21.918 45.644 42.750 1.00 23.89 288 ARG C N 1
ATOM 7155 C CA . ARG C 1 288 ? 21.176 45.797 41.507 1.00 24.14 288 ARG C CA 1
ATOM 7156 C C . ARG C 1 288 ? 20.838 44.459 40.867 1.00 23.28 288 ARG C C 1
ATOM 7157 O O . ARG C 1 288 ? 19.947 44.378 40.019 1.00 23.02 288 ARG C O 1
ATOM 7165 N N . ILE C 1 289 ? 21.550 43.415 41.278 1.00 19.98 289 ILE C N 1
ATOM 7166 C CA . ILE C 1 289 ? 21.346 42.087 40.729 1.00 20.41 289 ILE C CA 1
ATOM 7167 C C . ILE C 1 289 ? 19.892 41.635 40.603 1.00 21.82 289 ILE C C 1
ATOM 7168 O O . ILE C 1 289 ? 19.477 41.114 39.561 1.00 20.48 289 ILE C O 1
ATOM 7173 N N . ASP C 1 290 ? 19.121 41.848 41.659 1.00 21.22 290 ASP C N 1
ATOM 7174 C CA . ASP C 1 290 ? 17.731 41.429 41.682 1.00 24.77 290 ASP C CA 1
ATOM 7175 C C . ASP C 1 290 ? 16.810 42.218 40.763 1.00 23.85 290 ASP C C 1
ATOM 7176 O O . ASP C 1 290 ? 15.757 41.718 40.365 1.00 22.34 290 ASP C O 1
ATOM 7181 N N . VAL C 1 291 ? 17.212 43.435 40.407 1.00 21.44 291 VAL C N 1
ATOM 7182 C CA . VAL C 1 291 ? 16.351 44.284 39.602 1.00 21.02 291 VAL C CA 1
ATOM 7183 C C . VAL C 1 291 ? 16.786 44.672 38.205 1.00 20.19 291 VAL C C 1
ATOM 7184 O O . VAL C 1 291 ? 16.088 45.433 37.555 1.00 22.58 291 VAL C O 1
ATOM 7188 N N . VAL C 1 292 ? 17.925 44.174 37.737 1.00 21.93 292 VAL C N 1
ATOM 7189 C CA . VAL C 1 292 ? 18.392 44.504 36.389 1.00 22.04 292 VAL C CA 1
ATOM 7190 C C . VAL C 1 292 ? 17.337 44.088 35.364 1.00 20.29 292 VAL C C 1
ATOM 7191 O O . VAL C 1 292 ? 17.182 44.719 34.322 1.00 20.01 292 VAL C O 1
ATOM 7195 N N . GLY C 1 293 ? 16.611 43.020 35.676 1.00 17.90 293 GLY C N 1
ATOM 7196 C CA . GLY C 1 293 ? 15.574 42.543 34.781 1.00 16.56 293 GLY C CA 1
ATOM 7197 C C . GLY C 1 293 ? 14.522 43.597 34.518 1.00 14.72 293 GLY C C 1
ATOM 7198 O O . GLY C 1 293 ? 14.112 43.822 33.371 1.00 16.74 293 GLY C O 1
ATOM 7199 N N . GLY C 1 294 ? 14.093 44.258 35.585 1.00 14.00 294 GLY C N 1
ATOM 7200 C CA . GLY C 1 294 ? 13.090 45.298 35.453 1.00 10.23 294 GLY C CA 1
ATOM 7201 C C . GLY C 1 294 ? 13.653 46.439 34.634 1.00 9.28 294 GLY C C 1
ATOM 7202 O O . GLY C 1 294 ? 12.968 47.027 33.809 1.00 9.68 294 GLY C O 1
ATOM 7203 N N . GLY C 1 295 ? 14.918 46.751 34.860 1.00 9.63 295 GLY C N 1
ATOM 7204 C CA . GLY C 1 295 ? 15.521 47.840 34.118 1.00 12.55 295 GLY C CA 1
ATOM 7205 C C . GLY C 1 295 ? 15.612 47.507 32.645 1.00 14.10 295 GLY C C 1
ATOM 7206 O O . GLY C 1 295 ? 15.267 48.351 31.806 1.00 16.60 295 GLY C O 1
ATOM 7207 N N . ALA C 1 296 ? 16.053 46.283 32.327 1.00 12.33 296 ALA C N 1
ATOM 7208 C CA . ALA C 1 296 ? 16.186 45.860 30.929 1.00 13.94 296 ALA C CA 1
ATOM 7209 C C . ALA C 1 296 ? 14.889 46.045 30.136 1.00 13.26 296 ALA C C 1
ATOM 7210 O O . ALA C 1 296 ? 14.904 46.572 29.026 1.00 15.29 296 ALA C O 1
ATOM 7212 N N . VAL C 1 297 ? 13.771 45.612 30.704 1.00 14.37 297 VAL C N 1
ATOM 7213 C CA . VAL C 1 297 ? 12.496 45.747 30.016 1.00 14.63 297 VAL C CA 1
ATOM 7214 C C . VAL C 1 297 ? 12.144 47.200 29.757 1.00 15.74 297 VAL C C 1
ATOM 7215 O O . VAL C 1 297 ? 11.764 47.551 28.638 1.00 19.96 297 VAL C O 1
ATOM 7219 N N . VAL C 1 298 ? 12.276 48.050 30.776 1.00 12.50 298 VAL C N 1
ATOM 7220 C CA . VAL C 1 298 ? 11.930 49.455 30.594 1.00 10.22 298 VAL C CA 1
ATOM 7221 C C . VAL C 1 298 ? 12.805 50.133 29.536 1.00 13.37 298 VAL C C 1
ATOM 7222 O O . VAL C 1 298 ? 12.295 50.828 28.660 1.00 16.04 298 VAL C O 1
ATOM 7226 N N . TRP C 1 299 ? 14.115 49.916 29.628 1.00 11.05 299 TRP C N 1
ATOM 7227 C CA . TRP C 1 299 ? 15.088 50.507 28.719 1.00 10.68 299 TRP C CA 1
ATOM 7228 C C . TRP C 1 299 ? 14.884 50.106 27.255 1.00 12.80 299 TRP C C 1
ATOM 7229 O O . TRP C 1 299 ? 14.883 50.961 26.372 1.00 12.07 299 TRP C O 1
ATOM 7240 N N . SER C 1 300 ? 14.709 48.813 26.984 1.00 14.57 300 SER C N 1
ATOM 7241 C CA . SER C 1 300 ? 14.524 48.384 25.597 1.00 12.81 300 SER C CA 1
ATOM 7242 C C . SER C 1 300 ? 13.273 49.022 25.021 1.00 12.45 300 SER C C 1
ATOM 7243 O O . SER C 1 300 ? 13.275 49.493 23.881 1.00 15.93 300 SER C O 1
ATOM 7246 N N . ARG C 1 301 ? 12.207 49.056 25.814 1.00 12.32 301 ARG C N 1
ATOM 7247 C CA . ARG C 1 301 ? 10.945 49.639 25.352 1.00 11.60 301 ARG C CA 1
ATOM 7248 C C . ARG C 1 301 ? 11.043 51.145 25.131 1.00 11.80 301 ARG C C 1
ATOM 7249 O O . ARG C 1 301 ? 10.503 51.678 24.154 1.00 12.18 301 ARG C O 1
ATOM 7257 N N . VAL C 1 302 ? 11.720 51.846 26.031 1.00 10.43 302 VAL C N 1
ATOM 7258 C CA . VAL C 1 302 ? 11.844 53.279 25.846 1.00 10.48 302 VAL C CA 1
ATOM 7259 C C . VAL C 1 302 ? 12.657 53.563 24.575 1.00 10.45 302 VAL C C 1
ATOM 7260 O O . VAL C 1 302 ? 12.279 54.403 23.762 1.00 12.14 302 VAL C O 1
ATOM 7264 N N . LEU C 1 303 ? 13.774 52.868 24.403 1.00 10.71 303 LEU C N 1
ATOM 7265 C CA . LEU C 1 303 ? 14.599 53.091 23.219 1.00 14.64 303 LEU C CA 1
ATOM 7266 C C . LEU C 1 303 ? 13.774 52.868 21.961 1.00 15.92 303 LEU C C 1
ATOM 7267 O O . LEU C 1 303 ? 13.701 53.726 21.086 1.00 16.30 303 LEU C O 1
ATOM 7272 N N . ALA C 1 304 ? 13.146 51.701 21.900 1.00 17.04 304 ALA C N 1
ATOM 7273 C CA . ALA C 1 304 ? 12.324 51.314 20.767 1.00 15.40 304 ALA C CA 1
ATOM 7274 C C . ALA C 1 304 ? 11.211 52.311 20.476 1.00 15.07 304 ALA C C 1
ATOM 7275 O O . ALA C 1 304 ? 10.985 52.680 19.323 1.00 16.72 304 ALA C O 1
ATOM 7277 N N . ARG C 1 305 ? 10.510 52.748 21.517 1.00 15.59 305 ARG C N 1
ATOM 7278 C CA . ARG C 1 305 ? 9.405 53.682 21.328 1.00 14.44 305 ARG C CA 1
ATOM 7279 C C . ARG C 1 305 ? 9.872 55.059 20.875 1.00 15.91 305 ARG C C 1
ATOM 7280 O O . ARG C 1 305 ? 9.204 55.699 20.052 1.00 14.53 305 ARG C O 1
ATOM 7288 N N . VAL C 1 306 ? 11.015 55.513 21.397 1.00 15.52 306 VAL C N 1
ATOM 7289 C CA . VAL C 1 306 ? 11.537 56.815 21.000 1.00 14.61 306 VAL C CA 1
ATOM 7290 C C . VAL C 1 306 ? 12.024 56.768 19.555 1.00 16.69 306 VAL C C 1
ATOM 7291 O O . VAL C 1 306 ? 11.686 57.650 18.759 1.00 17.76 306 VAL C O 1
ATOM 7295 N N . SER C 1 307 ? 12.798 55.749 19.196 1.00 17.68 307 SER C N 1
ATOM 7296 C CA . SER C 1 307 ? 13.268 55.651 17.807 1.00 21.78 307 SER C CA 1
ATOM 7297 C C . SER C 1 307 ? 12.046 55.691 16.882 1.00 20.87 307 SER C C 1
ATOM 7298 O O . SER C 1 307 ? 12.000 56.412 15.898 1.00 22.29 307 SER C O 1
ATOM 7301 N N . GLU C 1 308 ? 11.050 54.907 17.237 1.00 22.77 308 GLU C N 1
ATOM 7302 C CA . GLU C 1 308 ? 9.804 54.822 16.500 1.00 23.90 308 GLU C CA 1
ATOM 7303 C C . GLU C 1 308 ? 9.172 56.219 16.384 1.00 23.65 308 GLU C C 1
ATOM 7304 O O . GLU C 1 308 ? 8.745 56.630 15.305 1.00 24.66 308 GLU C O 1
ATOM 7310 N N . ALA C 1 309 ? 9.123 56.960 17.487 1.00 20.22 309 ALA C N 1
ATOM 7311 C CA . ALA C 1 309 ? 8.539 58.296 17.448 1.00 17.51 309 ALA C CA 1
ATOM 7312 C C . ALA C 1 309 ? 9.392 59.288 16.647 1.00 17.65 309 ALA C C 1
ATOM 7313 O O . ALA C 1 309 ? 8.868 60.253 16.083 1.00 14.78 309 ALA C O 1
ATOM 7315 N N . ALA C 1 310 ? 10.700 59.056 16.608 1.00 17.41 310 ALA C N 1
ATOM 7316 C CA . ALA C 1 310 ? 11.601 59.947 15.887 1.00 19.14 310 ALA C CA 1
ATOM 7317 C C . ALA C 1 310 ? 11.380 59.742 14.396 1.00 22.39 310 ALA C C 1
ATOM 7318 O O . ALA C 1 310 ? 11.381 60.697 13.627 1.00 23.89 310 ALA C O 1
ATOM 7320 N N . LYS C 1 311 ? 11.183 58.491 13.993 1.00 26.13 311 LYS C N 1
ATOM 7321 C CA . LYS C 1 311 ? 10.932 58.168 12.597 1.00 27.31 311 LYS C CA 1
ATOM 7322 C C . LYS C 1 311 ? 9.625 58.845 12.145 1.00 27.64 311 LYS C C 1
ATOM 7323 O O . LYS C 1 311 ? 9.586 59.527 11.117 1.00 31.93 311 LYS C O 1
ATOM 7329 N N . ALA C 1 312 ? 8.561 58.672 12.919 1.00 24.31 312 ALA C N 1
ATOM 7330 C CA . ALA C 1 312 ? 7.280 59.268 12.578 1.00 24.20 312 ALA C CA 1
ATOM 7331 C C . ALA C 1 312 ? 7.349 60.788 12.606 1.00 25.88 312 ALA C C 1
ATOM 7332 O O . ALA C 1 312 ? 6.630 61.462 11.871 1.00 27.91 312 ALA C O 1
ATOM 7334 N N . ASP C 1 313 ? 8.214 61.340 13.446 1.00 27.62 313 ASP C N 1
ATOM 7335 C CA . ASP C 1 313 ? 8.305 62.789 13.539 1.00 27.71 313 ASP C CA 1
ATOM 7336 C C . ASP C 1 313 ? 9.035 63.462 12.379 1.00 30.46 313 ASP C C 1
ATOM 7337 O O . ASP C 1 313 ? 8.485 64.357 11.737 1.00 27.40 313 ASP C O 1
ATOM 7342 N N . HIS C 1 314 ? 10.268 63.035 12.116 1.00 30.01 314 HIS C N 1
ATOM 7343 C CA . HIS C 1 314 ? 11.048 63.652 11.059 1.00 30.99 314 HIS C CA 1
ATOM 7344 C C . HIS C 1 314 ? 11.724 62.690 10.087 1.00 31.78 314 HIS C C 1
ATOM 7345 O O . HIS C 1 314 ? 12.758 63.007 9.514 1.00 32.32 314 HIS C O 1
ATOM 7352 N N . GLY C 1 315 ? 11.140 61.512 9.910 1.00 33.80 315 GLY C N 1
ATOM 7353 C CA . GLY C 1 315 ? 11.679 60.554 8.965 1.00 33.68 315 GLY C CA 1
ATOM 7354 C C . GLY C 1 315 ? 12.940 59.774 9.282 1.00 36.27 315 GLY C C 1
ATOM 7355 O O . GLY C 1 315 ? 13.359 58.964 8.453 1.00 36.58 315 GLY C O 1
ATOM 7356 N N . GLU C 1 316 ? 13.555 59.984 10.444 1.00 36.71 316 GLU C N 1
ATOM 7357 C CA . GLU C 1 316 ? 14.768 59.232 10.761 1.00 38.00 316 GLU C CA 1
ATOM 7358 C C . GLU C 1 316 ? 14.790 58.545 12.127 1.00 36.94 316 GLU C C 1
ATOM 7359 O O . GLU C 1 316 ? 14.569 59.172 13.164 1.00 38.46 316 GLU C O 1
ATOM 7365 N N . ALA C 1 317 ? 15.074 57.250 12.108 1.00 33.84 317 ALA C N 1
ATOM 7366 C CA . ALA C 1 317 ? 15.146 56.451 13.317 1.00 32.30 317 ALA C CA 1
ATOM 7367 C C . ALA C 1 317 ? 16.410 56.763 14.105 1.00 31.80 317 ALA C C 1
ATOM 7368 O O . ALA C 1 317 ? 17.351 57.387 13.604 1.00 33.96 317 ALA C O 1
ATOM 7370 N N . ILE C 1 318 ? 16.413 56.325 15.352 1.00 28.44 318 ILE C N 1
ATOM 7371 C CA . ILE C 1 318 ? 17.542 56.517 16.235 1.00 26.29 318 ILE C CA 1
ATOM 7372 C C . ILE C 1 318 ? 18.003 55.107 16.513 1.00 27.79 318 ILE C C 1
ATOM 7373 O O . ILE C 1 318 ? 17.184 54.243 16.831 1.00 27.28 318 ILE C O 1
ATOM 7378 N N . ASP C 1 319 ? 19.298 54.852 16.381 1.00 28.32 319 ASP C N 1
ATOM 7379 C CA . ASP C 1 319 ? 19.772 53.504 16.624 1.00 29.48 319 ASP C CA 1
ATOM 7380 C C . ASP C 1 319 ? 20.989 53.402 17.524 1.00 29.34 319 ASP C C 1
ATOM 7381 O O . ASP C 1 319 ? 21.754 52.437 17.446 1.00 30.27 319 ASP C O 1
ATOM 7386 N N . SER C 1 320 ? 21.161 54.405 18.384 1.00 26.62 320 SER C N 1
ATOM 7387 C CA . SER C 1 320 ? 22.244 54.411 19.362 1.00 22.93 320 SER C CA 1
ATOM 7388 C C . SER C 1 320 ? 21.902 55.413 20.460 1.00 21.81 320 SER C C 1
ATOM 7389 O O . SER C 1 320 ? 21.042 56.275 20.278 1.00 21.23 320 SER C O 1
ATOM 7392 N N . PHE C 1 321 ? 22.552 55.287 21.609 1.00 18.65 321 PHE C N 1
ATOM 7393 C CA . PHE C 1 321 ? 22.332 56.234 22.692 1.00 17.33 321 PHE C CA 1
ATOM 7394 C C . PHE C 1 321 ? 23.684 56.446 23.342 1.00 18.20 321 PHE C C 1
ATOM 7395 O O . PHE C 1 321 ? 24.613 55.655 23.138 1.00 14.87 321 PHE C O 1
ATOM 7403 N N . VAL C 1 322 ? 23.795 57.524 24.107 1.00 19.06 322 VAL C N 1
ATOM 7404 C CA . VAL C 1 322 ? 25.026 57.834 24.794 1.00 19.09 322 VAL C CA 1
ATOM 7405 C C . VAL C 1 322 ? 24.768 57.703 26.283 1.00 21.77 322 VAL C C 1
ATOM 7406 O O . VAL C 1 322 ? 23.818 58.285 26.806 1.00 22.88 322 VAL C O 1
ATOM 7410 N N . ALA C 1 323 ? 25.606 56.930 26.961 1.00 22.15 323 ALA C N 1
ATOM 7411 C CA . ALA C 1 323 ? 25.461 56.739 28.393 1.00 21.94 323 ALA C CA 1
ATOM 7412 C C . ALA C 1 323 ? 26.066 57.919 29.124 1.00 23.86 323 ALA C C 1
ATOM 7413 O O . ALA C 1 323 ? 27.003 58.539 28.632 1.00 26.08 323 ALA C O 1
ATOM 7415 N N . SER C 1 324 ? 25.524 58.242 30.294 1.00 24.39 324 SER C N 1
ATOM 7416 C CA . SER C 1 324 ? 26.045 59.351 31.083 1.00 22.77 324 SER C CA 1
ATOM 7417 C C . SER C 1 324 ? 26.078 59.006 32.560 1.00 24.54 324 SER C C 1
ATOM 7418 O O . SER C 1 324 ? 25.136 58.418 33.084 1.00 24.26 324 SER C O 1
ATOM 7421 N N . GLU C 1 325 ? 27.169 59.363 33.231 1.00 26.81 325 GLU C N 1
ATOM 7422 C CA . GLU C 1 325 ? 27.285 59.101 34.652 1.00 29.78 325 GLU C CA 1
ATOM 7423 C C . GLU C 1 325 ? 26.823 60.346 35.413 1.00 30.55 325 GLU C C 1
ATOM 7424 O O . GLU C 1 325 ? 26.868 60.393 36.648 1.00 28.52 325 GLU C O 1
ATOM 7430 N N . HIS C 1 326 ? 26.353 61.345 34.668 1.00 28.41 326 HIS C N 1
ATOM 7431 C CA . HIS C 1 326 ? 25.882 62.577 35.282 1.00 29.69 326 HIS C CA 1
ATOM 7432 C C . HIS C 1 326 ? 24.376 62.746 35.125 1.00 26.54 326 HIS C C 1
ATOM 7433 O O . HIS C 1 326 ? 23.856 62.764 34.014 1.00 26.70 326 HIS C O 1
ATOM 7440 N N . GLY C 1 327 ? 23.687 62.871 36.251 1.00 23.96 327 GLY C N 1
ATOM 7441 C CA . GLY C 1 327 ? 22.246 63.004 36.213 1.00 22.92 327 GLY C CA 1
ATOM 7442 C C . GLY C 1 327 ? 21.665 63.867 37.317 1.00 22.84 327 GLY C C 1
ATOM 7443 O O . GLY C 1 327 ? 22.083 65.013 37.502 1.00 22.21 327 GLY C O 1
ATOM 7444 N N . LEU C 1 328 ? 20.707 63.312 38.056 1.00 21.68 328 LEU C N 1
ATOM 7445 C CA . LEU C 1 328 ? 20.029 64.042 39.123 1.00 20.76 328 LEU C CA 1
ATOM 7446 C C . LEU C 1 328 ? 20.928 64.666 40.192 1.00 20.18 328 LEU C C 1
ATOM 7447 O O . LEU C 1 328 ? 20.821 65.867 40.449 1.00 19.91 328 LEU C O 1
ATOM 7452 N N . LEU C 1 329 ? 21.799 63.865 40.807 1.00 17.85 329 LEU C N 1
ATOM 7453 C CA . LEU C 1 329 ? 22.678 64.366 41.853 1.00 19.27 329 LEU C CA 1
ATOM 7454 C C . LEU C 1 329 ? 23.465 65.567 41.346 1.00 22.00 329 LEU C C 1
ATOM 7455 O O . LEU C 1 329 ? 23.499 66.615 41.994 1.00 22.11 329 LEU C O 1
ATOM 7460 N N . ASP C 1 330 ? 24.095 65.424 40.183 1.00 23.21 330 ASP C N 1
ATOM 7461 C CA . ASP C 1 330 ? 24.863 66.531 39.654 1.00 24.61 330 ASP C CA 1
ATOM 7462 C C . ASP C 1 330 ? 23.994 67.733 39.362 1.00 22.77 330 ASP C C 1
ATOM 7463 O O . ASP C 1 330 ? 24.424 68.860 39.562 1.00 22.09 330 ASP C O 1
ATOM 7468 N N . GLY C 1 331 ? 22.766 67.498 38.909 1.00 21.40 331 GLY C N 1
ATOM 7469 C CA . GLY C 1 331 ? 21.874 68.608 38.634 1.00 19.14 331 GLY C CA 1
ATOM 7470 C C . GLY C 1 331 ? 21.494 69.292 39.939 1.00 19.14 331 GLY C C 1
ATOM 7471 O O . GLY C 1 331 ? 21.283 70.492 39.980 1.00 18.34 331 GLY C O 1
ATOM 7472 N N . ILE C 1 332 ? 21.420 68.511 41.013 1.00 19.32 332 ILE C N 1
ATOM 7473 C CA . ILE C 1 332 ? 21.068 69.025 42.323 1.00 19.79 332 ILE C CA 1
ATOM 7474 C C . ILE C 1 332 ? 22.119 69.986 42.886 1.00 22.80 332 ILE C C 1
ATOM 7475 O O . ILE C 1 332 ? 21.762 71.065 43.355 1.00 22.58 332 ILE C O 1
ATOM 7480 N N . VAL C 1 333 ? 23.402 69.619 42.841 1.00 24.81 333 VAL C N 1
ATOM 7481 C CA . VAL C 1 333 ? 24.421 70.517 43.384 1.00 28.35 333 VAL C CA 1
ATOM 7482 C C . VAL C 1 333 ? 24.646 71.745 42.501 1.00 30.19 333 VAL C C 1
ATOM 7483 O O . VAL C 1 333 ? 24.923 72.834 43.006 1.00 31.42 333 VAL C O 1
ATOM 7487 N N . LEU C 1 334 ? 24.520 71.584 41.188 1.00 31.32 334 LEU C N 1
ATOM 7488 C CA . LEU C 1 334 ? 24.695 72.717 40.288 1.00 31.65 334 LEU C CA 1
ATOM 7489 C C . LEU C 1 334 ? 23.610 73.751 40.521 1.00 32.31 334 LEU C C 1
ATOM 7490 O O . LEU C 1 334 ? 23.879 74.946 40.569 1.00 33.30 334 LEU C O 1
ATOM 7495 N N . ASP C 1 335 ? 22.376 73.284 40.659 1.00 32.38 335 ASP C N 1
ATOM 7496 C CA . ASP C 1 335 ? 21.246 74.175 40.874 1.00 32.05 335 ASP C CA 1
ATOM 7497 C C . ASP C 1 335 ? 21.276 74.827 42.252 1.00 32.00 335 ASP C C 1
ATOM 7498 O O . ASP C 1 335 ? 20.978 76.006 42.385 1.00 32.87 335 ASP C O 1
ATOM 7503 N N . TYR C 1 336 ? 21.624 74.055 43.274 1.00 32.17 336 TYR C N 1
ATOM 7504 C CA . TYR C 1 336 ? 21.687 74.582 44.631 1.00 34.20 336 TYR C CA 1
ATOM 7505 C C . TYR C 1 336 ? 22.842 75.566 44.725 1.00 35.01 336 TYR C C 1
ATOM 7506 O O . TYR C 1 336 ? 22.690 76.648 45.283 1.00 34.71 336 TYR C O 1
ATOM 7515 N N . GLY C 1 337 ? 23.992 75.187 44.177 1.00 36.79 337 GLY C N 1
ATOM 7516 C CA . GLY C 1 337 ? 25.137 76.077 44.195 1.00 38.78 337 GLY C CA 1
ATOM 7517 C C . GLY C 1 337 ? 24.781 77.395 43.525 1.00 40.81 337 GLY C C 1
ATOM 7518 O O . GLY C 1 337 ? 24.980 78.473 44.095 1.00 41.00 337 GLY C O 1
ATOM 7519 N N . ARG C 1 338 ? 24.231 77.315 42.318 1.00 41.77 338 ARG C N 1
ATOM 7520 C CA . ARG C 1 338 ? 23.850 78.514 41.578 1.00 44.72 338 ARG C CA 1
ATOM 7521 C C . ARG C 1 338 ? 22.894 79.420 42.353 1.00 45.23 338 ARG C C 1
ATOM 7522 O O . ARG C 1 338 ? 22.961 80.643 42.228 1.00 45.28 338 ARG C O 1
ATOM 7530 N N . ARG C 1 339 ? 22.012 78.834 43.158 1.00 46.34 339 ARG C N 1
ATOM 7531 C CA . ARG C 1 339 ? 21.069 79.641 43.928 1.00 47.64 339 ARG C CA 1
ATOM 7532 C C . ARG C 1 339 ? 21.710 80.337 45.130 1.00 46.64 339 ARG C C 1
ATOM 7533 O O . ARG C 1 339 ? 21.343 81.460 45.455 1.00 45.18 339 ARG C O 1
ATOM 7541 N N . LEU C 1 340 ? 22.663 79.678 45.785 1.00 46.54 340 LEU C N 1
ATOM 7542 C CA . LEU C 1 340 ? 23.340 80.279 46.928 1.00 47.14 340 LEU C CA 1
ATOM 7543 C C . LEU C 1 340 ? 24.166 81.479 46.467 1.00 48.75 340 LEU C C 1
ATOM 7544 O O . LEU C 1 340 ? 24.345 82.444 47.210 1.00 49.50 340 LEU C O 1
ATOM 7549 N N . LEU C 1 341 ? 24.657 81.407 45.233 1.00 48.89 341 LEU C N 1
ATOM 7550 C CA . LEU C 1 341 ? 25.464 82.465 44.645 1.00 50.21 341 LEU C CA 1
ATOM 7551 C C . LEU C 1 341 ? 24.632 83.665 44.199 1.00 52.46 341 LEU C C 1
ATOM 7552 O O . LEU C 1 341 ? 25.157 84.761 44.035 1.00 52.39 341 LEU C O 1
ATOM 7557 N N . ALA C 1 342 ? 23.335 83.460 43.999 1.00 55.51 342 ALA C N 1
ATOM 7558 C CA . ALA C 1 342 ? 22.465 84.542 43.556 1.00 58.20 342 ALA C CA 1
ATOM 7559 C C . ALA C 1 342 ? 21.700 85.201 44.697 1.00 61.06 342 ALA C C 1
ATOM 7560 O O . ALA C 1 342 ? 20.900 86.112 44.466 1.00 61.37 342 ALA C O 1
ATOM 7562 N N . GLN C 1 343 ? 21.938 84.739 45.923 1.00 63.05 343 GLN C N 1
ATOM 7563 C CA . GLN C 1 343 ? 21.271 85.300 47.096 1.00 65.26 343 GLN C CA 1
ATOM 7564 C C . GLN C 1 343 ? 22.274 85.985 48.028 1.00 67.40 343 GLN C C 1
ATOM 7565 O O . GLN C 1 343 ? 23.484 85.978 47.704 1.00 68.36 343 GLN C O 1
ATOM 7572 N N . LYS D 1 13 ? 56.781 27.617 9.312 1.00 80.01 13 LYS D N 1
ATOM 7573 C CA . LYS D 1 13 ? 55.492 27.387 10.025 1.00 79.24 13 LYS D CA 1
ATOM 7574 C C . LYS D 1 13 ? 54.451 26.730 9.118 1.00 78.87 13 LYS D C 1
ATOM 7575 O O . LYS D 1 13 ? 53.267 26.677 9.460 1.00 79.10 13 LYS D O 1
ATOM 7581 N N . GLU D 1 14 ? 54.892 26.240 7.961 1.00 77.07 14 GLU D N 1
ATOM 7582 C CA . GLU D 1 14 ? 53.995 25.569 7.027 1.00 75.15 14 GLU D CA 1
ATOM 7583 C C . GLU D 1 14 ? 54.193 24.071 7.200 1.00 72.47 14 GLU D C 1
ATOM 7584 O O . GLU D 1 14 ? 53.352 23.262 6.797 1.00 72.32 14 GLU D O 1
ATOM 7590 N N . SER D 1 15 ? 55.313 23.706 7.812 1.00 69.11 15 SER D N 1
ATOM 7591 C CA . SER D 1 15 ? 55.624 22.307 8.044 1.00 66.08 15 SER D CA 1
ATOM 7592 C C . SER D 1 15 ? 56.730 22.134 9.071 1.00 63.87 15 SER D C 1
ATOM 7593 O O . SER D 1 15 ? 57.732 22.848 9.047 1.00 64.52 15 SER D O 1
ATOM 7596 N N . VAL D 1 16 ? 56.533 21.181 9.973 1.00 60.93 16 VAL D N 1
ATOM 7597 C CA . VAL D 1 16 ? 57.507 20.875 11.016 1.00 57.17 16 VAL D CA 1
ATOM 7598 C C . VAL D 1 16 ? 57.795 19.382 10.966 1.00 55.71 16 VAL D C 1
ATOM 7599 O O . VAL D 1 16 ? 56.990 18.608 10.455 1.00 54.96 16 VAL D O 1
ATOM 7603 N N . THR D 1 17 ? 58.945 18.983 11.493 1.00 53.88 17 THR D N 1
ATOM 7604 C CA . THR D 1 17 ? 59.324 17.578 11.510 1.00 52.10 17 THR D CA 1
ATOM 7605 C C . THR D 1 17 ? 59.573 17.173 12.947 1.00 51.85 17 THR D C 1
ATOM 7606 O O . THR D 1 17 ? 60.467 17.699 13.603 1.00 53.29 17 THR D O 1
ATOM 7610 N N . VAL D 1 18 ? 58.780 16.237 13.443 1.00 50.66 18 VAL D N 1
ATOM 7611 C CA . VAL D 1 18 ? 58.937 15.810 14.817 1.00 49.41 18 VAL D CA 1
ATOM 7612 C C . VAL D 1 18 ? 59.208 14.324 14.912 1.00 49.16 18 VAL D C 1
ATOM 7613 O O . VAL D 1 18 ? 59.000 13.580 13.956 1.00 48.99 18 VAL D O 1
ATOM 7617 N N . ALA D 1 19 ? 59.685 13.907 16.077 1.00 48.77 19 ALA D N 1
ATOM 7618 C CA . ALA D 1 19 ? 59.997 12.516 16.350 1.00 48.74 19 ALA D CA 1
ATOM 7619 C C . ALA D 1 19 ? 59.354 12.187 17.681 1.00 49.67 19 ALA D C 1
ATOM 7620 O O . ALA D 1 19 ? 59.340 13.014 18.594 1.00 49.46 19 ALA D O 1
ATOM 7622 N N . GLY D 1 20 ? 58.819 10.983 17.801 1.00 50.04 20 GLY D N 1
ATOM 7623 C CA . GLY D 1 20 ? 58.188 10.615 19.048 1.00 50.25 20 GLY D CA 1
ATOM 7624 C C . GLY D 1 20 ? 58.570 9.222 19.473 1.00 50.62 20 GLY D C 1
ATOM 7625 O O . GLY D 1 20 ? 58.778 8.342 18.643 1.00 50.87 20 GLY D O 1
ATOM 7626 N N . ILE D 1 21 ? 58.676 9.024 20.777 1.00 51.80 21 ILE D N 1
ATOM 7627 C CA . ILE D 1 21 ? 59.020 7.722 21.304 1.00 53.24 21 ILE D CA 1
ATOM 7628 C C . ILE D 1 21 ? 57.943 7.325 22.290 1.00 55.01 21 ILE D C 1
ATOM 7629 O O . ILE D 1 21 ? 57.576 8.101 23.172 1.00 55.72 21 ILE D O 1
ATOM 7634 N N . ASP D 1 22 ? 57.429 6.115 22.117 1.00 56.21 22 ASP D N 1
ATOM 7635 C CA . ASP D 1 22 ? 56.391 5.585 22.980 1.00 57.15 22 ASP D CA 1
ATOM 7636 C C . ASP D 1 22 ? 56.969 4.462 23.817 1.00 57.80 22 ASP D C 1
ATOM 7637 O O . ASP D 1 22 ? 57.177 3.355 23.328 1.00 58.26 22 ASP D O 1
ATOM 7642 N N . CYS D 1 23 ? 57.246 4.756 25.080 1.00 58.50 23 CYS D N 1
ATOM 7643 C CA . CYS D 1 23 ? 57.795 3.755 25.972 1.00 59.04 23 CYS D CA 1
ATOM 7644 C C . CYS D 1 23 ? 56.642 3.077 26.692 1.00 58.94 23 CYS D C 1
ATOM 7645 O O . CYS D 1 23 ? 56.016 3.663 27.579 1.00 57.84 23 CYS D O 1
ATOM 7648 N N . GLY D 1 24 ? 56.365 1.840 26.295 1.00 59.24 24 GLY D N 1
ATOM 7649 C CA . GLY D 1 24 ? 55.280 1.096 26.900 1.00 59.21 24 GLY D CA 1
ATOM 7650 C C . GLY D 1 24 ? 55.708 0.188 28.035 1.00 59.64 24 GLY D C 1
ATOM 7651 O O . GLY D 1 24 ? 56.568 0.541 28.841 1.00 59.51 24 GLY D O 1
ATOM 7652 N N . THR D 1 25 ? 55.099 -0.990 28.091 1.00 59.93 25 THR D N 1
ATOM 7653 C CA . THR D 1 25 ? 55.390 -1.962 29.130 1.00 60.18 25 THR D CA 1
ATOM 7654 C C . THR D 1 25 ? 56.093 -3.178 28.550 1.00 60.77 25 THR D C 1
ATOM 7655 O O . THR D 1 25 ? 56.853 -3.857 29.238 1.00 60.52 25 THR D O 1
ATOM 7659 N N . ASN D 1 26 ? 55.832 -3.445 27.276 1.00 61.24 26 ASN D N 1
ATOM 7660 C CA . ASN D 1 26 ? 56.416 -4.590 26.597 1.00 61.92 26 ASN D CA 1
ATOM 7661 C C . ASN D 1 26 ? 57.253 -4.141 25.402 1.00 61.87 26 ASN D C 1
ATOM 7662 O O . ASN D 1 26 ? 57.920 -4.953 24.762 1.00 62.92 26 ASN D O 1
ATOM 7667 N N . SER D 1 27 ? 57.228 -2.845 25.105 1.00 61.13 27 SER D N 1
ATOM 7668 C CA . SER D 1 27 ? 57.999 -2.326 23.981 1.00 59.79 27 SER D CA 1
ATOM 7669 C C . SER D 1 27 ? 58.257 -0.825 24.055 1.00 58.68 27 SER D C 1
ATOM 7670 O O . SER D 1 27 ? 57.788 -0.131 24.957 1.00 59.64 27 SER D O 1
ATOM 7673 N N . ILE D 1 28 ? 59.029 -0.345 23.088 1.00 56.47 28 ILE D N 1
ATOM 7674 C CA . ILE D 1 28 ? 59.358 1.061 22.961 1.00 54.60 28 ILE D CA 1
ATOM 7675 C C . ILE D 1 28 ? 59.543 1.268 21.466 1.00 52.99 28 ILE D C 1
ATOM 7676 O O . ILE D 1 28 ? 60.269 0.523 20.810 1.00 52.20 28 ILE D O 1
ATOM 7681 N N . ARG D 1 29 ? 58.857 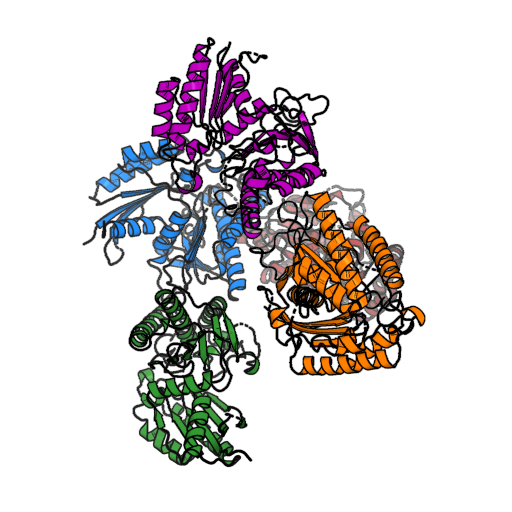2.268 20.926 1.00 51.99 29 ARG D N 1
ATOM 7682 C CA . ARG D 1 29 ? 58.903 2.546 19.498 1.00 50.41 29 ARG D CA 1
ATOM 7683 C C . ARG D 1 29 ? 59.374 3.962 19.207 1.00 49.62 29 ARG D C 1
ATOM 7684 O O . ARG D 1 29 ? 59.338 4.833 20.072 1.00 49.70 29 ARG D O 1
ATOM 7692 N N . LEU D 1 30 ? 59.812 4.184 17.977 1.00 48.57 30 LEU D N 1
ATOM 7693 C CA . LEU D 1 30 ? 60.272 5.498 17.559 1.00 48.74 30 LEU D CA 1
ATOM 7694 C C . LEU D 1 30 ? 59.763 5.770 16.157 1.00 48.86 30 LEU D C 1
ATOM 7695 O O . LEU D 1 30 ? 59.702 4.865 15.321 1.00 49.25 30 LEU D O 1
ATOM 7700 N N . LYS D 1 31 ? 59.396 7.020 15.903 1.00 47.90 31 LYS D N 1
ATOM 7701 C CA . LYS D 1 31 ? 58.916 7.405 14.594 1.00 47.55 31 LYS D CA 1
ATOM 7702 C C . LYS D 1 31 ? 59.264 8.861 14.345 1.00 47.35 31 LYS D C 1
ATOM 7703 O O . LYS D 1 31 ? 59.295 9.673 15.274 1.00 47.11 31 LYS D O 1
ATOM 7709 N N . ILE D 1 32 ? 59.550 9.178 13.090 1.00 46.68 32 ILE D N 1
ATOM 7710 C CA . ILE D 1 32 ? 59.870 10.535 12.691 1.00 46.86 32 ILE D CA 1
ATOM 7711 C C . ILE D 1 32 ? 58.996 10.825 11.481 1.00 47.49 32 ILE D C 1
ATOM 7712 O O . ILE D 1 32 ? 58.856 9.978 10.601 1.00 48.29 32 ILE D O 1
ATOM 7717 N N . ALA D 1 33 ? 58.392 12.010 11.445 1.00 47.56 33 ALA D N 1
ATOM 7718 C CA . ALA D 1 33 ? 57.545 12.381 10.320 1.00 47.46 33 ALA D CA 1
ATOM 7719 C C . ALA D 1 33 ? 57.390 13.884 10.207 1.00 47.96 33 ALA D C 1
ATOM 7720 O O . ALA D 1 33 ? 57.635 14.618 11.161 1.00 47.64 33 ALA D O 1
ATOM 7722 N N . ARG D 1 34 ? 56.994 14.335 9.024 1.00 49.80 34 ARG D N 1
ATOM 7723 C CA . ARG D 1 34 ? 56.769 15.749 8.786 1.00 51.18 34 ARG D CA 1
ATOM 7724 C C . ARG D 1 34 ? 55.276 15.956 8.993 1.00 52.13 34 ARG D C 1
ATOM 7725 O O . ARG D 1 34 ? 54.458 15.295 8.348 1.00 52.05 34 ARG D O 1
ATOM 7733 N N . VAL D 1 35 ? 54.923 16.862 9.895 1.00 52.59 35 VAL D N 1
ATOM 7734 C CA . VAL D 1 35 ? 53.525 17.146 10.169 1.00 54.12 35 VAL D CA 1
ATOM 7735 C C . VAL D 1 35 ? 53.148 18.511 9.600 1.00 56.31 35 VAL D C 1
ATOM 7736 O O . VAL D 1 35 ? 53.523 19.547 10.148 1.00 56.91 35 VAL D O 1
ATOM 7740 N N . ASP D 1 36 ? 52.418 18.510 8.492 1.00 58.29 36 ASP D N 1
ATOM 7741 C CA . ASP D 1 36 ? 51.990 19.755 7.875 1.00 61.78 36 ASP D CA 1
ATOM 7742 C C . ASP D 1 36 ? 50.471 19.813 7.845 1.00 63.65 36 ASP D C 1
ATOM 7743 O O . ASP D 1 36 ? 49.802 19.168 8.655 1.00 63.28 36 ASP D O 1
ATOM 7748 N N . ALA D 1 37 ? 49.928 20.585 6.912 1.00 66.56 37 ALA D N 1
ATOM 7749 C CA . ALA D 1 37 ? 48.484 20.732 6.793 1.00 68.60 37 ALA D CA 1
ATOM 7750 C C . ALA D 1 37 ? 47.802 19.418 6.420 1.00 70.01 37 ALA D C 1
ATOM 7751 O O . ALA D 1 37 ? 46.640 19.194 6.763 1.00 69.94 37 ALA D O 1
ATOM 7753 N N . ASP D 1 38 ? 48.529 18.551 5.722 1.00 71.67 38 ASP D N 1
ATOM 7754 C CA . ASP D 1 38 ? 47.981 17.268 5.298 1.00 73.46 38 ASP D CA 1
ATOM 7755 C C . ASP D 1 38 ? 48.362 16.164 6.272 1.00 73.94 38 ASP D C 1
ATOM 7756 O O . ASP D 1 38 ? 48.902 15.132 5.868 1.00 74.41 38 ASP D O 1
ATOM 7761 N N . GLY D 1 39 ? 48.079 16.373 7.552 1.00 74.25 39 GLY D N 1
ATOM 7762 C CA . GLY D 1 39 ? 48.419 15.366 8.538 1.00 74.79 39 GLY D CA 1
ATOM 7763 C C . GLY D 1 39 ? 49.920 15.158 8.588 1.00 75.05 39 GLY D C 1
ATOM 7764 O O . GLY D 1 39 ? 50.681 16.123 8.523 1.00 75.33 39 GLY D O 1
ATOM 7773 N N . HIS D 1 41 ? 53.630 12.912 7.376 1.00 72.14 41 HIS D N 1
ATOM 7774 C CA . HIS D 1 41 ? 54.304 12.238 6.279 1.00 70.16 41 HIS D CA 1
ATOM 7775 C C . HIS D 1 41 ? 55.503 11.511 6.861 1.00 69.21 41 HIS D C 1
ATOM 7776 O O . HIS D 1 41 ? 56.536 12.113 7.144 1.00 68.85 41 HIS D O 1
ATOM 7783 N N . GLU D 1 42 ? 55.345 10.208 7.052 1.00 68.73 42 GLU D N 1
ATOM 7784 C CA . GLU D 1 42 ? 56.387 9.371 7.624 1.00 68.32 42 GLU D CA 1
ATOM 7785 C C . GLU D 1 42 ? 57.744 9.603 6.969 1.00 66.92 42 GLU D C 1
ATOM 7786 O O . GLU D 1 42 ? 57.865 9.609 5.744 1.00 66.93 42 GLU D O 1
ATOM 7792 N N . VAL D 1 43 ? 58.761 9.811 7.794 1.00 65.27 43 VAL D N 1
ATOM 7793 C CA . VAL D 1 43 ? 60.114 10.021 7.304 1.00 64.86 43 VAL D CA 1
ATOM 7794 C C . VAL D 1 43 ? 60.917 8.774 7.658 1.00 64.80 43 VAL D C 1
ATOM 7795 O O . VAL D 1 43 ? 61.610 8.200 6.813 1.00 64.04 43 VAL D O 1
ATOM 7799 N N . VAL D 1 44 ? 60.799 8.361 8.916 1.00 64.46 44 VAL D N 1
ATOM 7800 C CA . VAL D 1 44 ? 61.473 7.173 9.427 1.00 64.47 44 VAL D CA 1
ATOM 7801 C C . VAL D 1 44 ? 60.396 6.223 9.947 1.00 64.32 44 VAL D C 1
ATOM 7802 O O . VAL D 1 44 ? 59.852 6.429 11.035 1.00 63.09 44 VAL D O 1
ATOM 7806 N N . PRO D 1 45 ? 60.076 5.170 9.177 1.00 64.08 45 PRO D N 1
ATOM 7807 C CA . PRO D 1 45 ? 59.050 4.219 9.611 1.00 63.59 45 PRO D CA 1
ATOM 7808 C C . PRO D 1 45 ? 59.248 3.727 11.041 1.00 63.46 45 PRO D C 1
ATOM 7809 O O . PRO D 1 45 ? 60.366 3.734 11.560 1.00 64.59 45 PRO D O 1
ATOM 7813 N N . ARG D 1 46 ? 58.153 3.309 11.671 1.00 62.35 46 ARG D N 1
ATOM 7814 C CA . ARG D 1 46 ? 58.187 2.821 13.043 1.00 61.71 46 ARG D CA 1
ATOM 7815 C C . ARG D 1 46 ? 59.349 1.868 13.301 1.00 61.35 46 ARG D C 1
ATOM 7816 O O . ARG D 1 46 ? 59.698 1.048 12.450 1.00 61.20 46 ARG D O 1
ATOM 7824 N N . ILE D 1 47 ? 59.943 1.994 14.483 1.00 60.23 47 ILE D N 1
ATOM 7825 C CA . ILE D 1 47 ? 61.034 1.130 14.900 1.00 59.82 47 ILE D CA 1
ATOM 7826 C C . ILE D 1 47 ? 60.603 0.513 16.222 1.00 60.40 47 ILE D C 1
ATOM 7827 O O . ILE D 1 47 ? 60.328 1.223 17.191 1.00 60.30 47 ILE D O 1
ATOM 7832 N N . LEU D 1 48 ? 60.538 -0.814 16.251 1.00 61.04 48 LEU D N 1
ATOM 7833 C CA . LEU D 1 48 ? 60.105 -1.537 17.441 1.00 61.87 48 LEU D CA 1
ATOM 7834 C C . LEU D 1 48 ? 61.222 -2.280 18.162 1.00 62.60 48 LEU D C 1
ATOM 7835 O O . LEU D 1 48 ? 61.925 -3.096 17.567 1.00 63.26 48 LEU D O 1
ATOM 7840 N N . ARG D 1 49 ? 61.378 -1.989 19.449 1.00 63.02 49 ARG D N 1
ATOM 7841 C CA . ARG D 1 49 ? 62.385 -2.649 20.266 1.00 63.63 49 ARG D CA 1
ATOM 7842 C C . ARG D 1 49 ? 61.669 -3.178 21.501 1.00 64.46 49 ARG D C 1
ATOM 7843 O O . ARG D 1 49 ? 61.335 -2.418 22.411 1.00 64.83 49 ARG D O 1
ATOM 7851 N N . VAL D 1 50 ? 61.423 -4.484 21.517 1.00 64.45 50 VAL D N 1
ATOM 7852 C CA . VAL D 1 50 ? 60.744 -5.127 22.632 1.00 64.39 50 VAL D CA 1
ATOM 7853 C C . VAL D 1 50 ? 61.696 -5.291 23.821 1.00 64.80 50 VAL D C 1
ATOM 7854 O O . VAL D 1 50 ? 62.399 -6.296 23.932 1.00 65.00 50 VAL D O 1
ATOM 7858 N N . ILE D 1 51 ? 61.711 -4.301 24.709 1.00 64.71 51 ILE D N 1
ATOM 7859 C CA . ILE D 1 51 ? 62.587 -4.341 25.875 1.00 65.14 51 ILE D CA 1
ATOM 7860 C C . ILE D 1 51 ? 61.907 -4.899 27.119 1.00 66.00 51 ILE D C 1
ATOM 7861 O O . ILE D 1 51 ? 62.565 -5.151 28.126 1.00 67.04 51 ILE D O 1
ATOM 7866 N N . ARG D 1 52 ? 60.594 -5.084 27.057 1.00 66.33 52 ARG D N 1
ATOM 7867 C CA . ARG D 1 52 ? 59.855 -5.629 28.193 1.00 67.32 52 ARG D CA 1
ATOM 7868 C C . ARG D 1 52 ? 60.196 -4.921 29.505 1.00 66.70 52 ARG D C 1
ATOM 7869 O O . ARG D 1 52 ? 60.280 -5.549 30.561 1.00 66.30 52 ARG D O 1
ATOM 7877 N N . LEU D 1 53 ? 60.379 -3.608 29.428 1.00 66.88 53 LEU D N 1
ATOM 7878 C CA . LEU D 1 53 ? 60.711 -2.795 30.594 1.00 67.16 53 LEU D CA 1
ATOM 7879 C C . LEU D 1 53 ? 59.774 -3.035 31.778 1.00 67.63 53 LEU D C 1
ATOM 7880 O O . LEU D 1 53 ? 60.143 -2.788 32.927 1.00 67.20 53 LEU D O 1
ATOM 7885 N N . GLY D 1 54 ? 58.562 -3.504 31.494 1.00 68.39 54 GLY D N 1
ATOM 7886 C CA . GLY D 1 54 ? 57.601 -3.759 32.555 1.00 69.34 54 GLY D CA 1
ATOM 7887 C C . GLY D 1 54 ? 57.807 -5.109 33.207 1.00 69.95 54 GLY D C 1
ATOM 7888 O O . GLY D 1 54 ? 56.898 -5.666 33.825 1.00 69.87 54 GLY D O 1
ATOM 7889 N N . GLN D 1 55 ? 59.019 -5.631 33.068 1.00 70.76 55 GLN D N 1
ATOM 7890 C CA . GLN D 1 55 ? 59.373 -6.925 33.628 1.00 72.05 55 GLN D CA 1
ATOM 7891 C C . GLN D 1 55 ? 59.141 -6.998 35.137 1.00 72.18 55 GLN D C 1
ATOM 7892 O O . GLN D 1 55 ? 59.789 -6.290 35.913 1.00 72.34 55 GLN D O 1
ATOM 7898 N N . ASP D 1 56 ? 58.203 -7.852 35.538 1.00 72.11 56 ASP D N 1
ATOM 7899 C CA . ASP D 1 56 ? 57.878 -8.055 36.946 1.00 72.10 56 ASP D CA 1
ATOM 7900 C C . ASP D 1 56 ? 57.528 -6.779 37.699 1.00 71.57 56 ASP D C 1
ATOM 7901 O O . ASP D 1 56 ? 57.527 -6.755 38.931 1.00 71.93 56 ASP D O 1
ATOM 7906 N N . VAL D 1 57 ? 57.228 -5.719 36.960 1.00 70.77 57 VAL D N 1
ATOM 7907 C CA . VAL D 1 57 ? 56.873 -4.455 37.582 1.00 69.75 57 VAL D CA 1
ATOM 7908 C C . VAL D 1 57 ? 55.518 -4.561 38.278 1.00 70.11 57 VAL D C 1
ATOM 7909 O O . VAL D 1 57 ? 55.227 -3.795 39.193 1.00 69.40 57 VAL D O 1
ATOM 7913 N N . ASP D 1 58 ? 54.697 -5.516 37.850 1.00 71.19 58 ASP D N 1
ATOM 7914 C CA . ASP D 1 58 ? 53.377 -5.710 38.447 1.00 73.43 58 ASP D CA 1
ATOM 7915 C C . ASP D 1 58 ? 53.490 -6.074 39.928 1.00 74.60 58 ASP D C 1
ATOM 7916 O O . ASP D 1 58 ? 52.970 -5.371 40.797 1.00 74.58 58 ASP D O 1
ATOM 7921 N N . LYS D 1 59 ? 54.174 -7.178 40.207 1.00 76.04 59 LYS D N 1
ATOM 7922 C CA . LYS D 1 59 ? 54.355 -7.646 41.576 1.00 77.49 59 LYS D CA 1
ATOM 7923 C C . LYS D 1 59 ? 55.358 -6.794 42.359 1.00 78.17 59 LYS D C 1
ATOM 7924 O O . LYS D 1 59 ? 55.104 -6.418 43.504 1.00 78.00 59 LYS D O 1
ATOM 7930 N N . THR D 1 60 ? 56.487 -6.483 41.722 1.00 78.93 60 THR D N 1
ATOM 7931 C CA . THR D 1 60 ? 57.566 -5.709 42.339 1.00 79.74 60 THR D CA 1
ATOM 7932 C C . THR D 1 60 ? 57.322 -4.212 42.500 1.00 80.48 60 THR D C 1
ATOM 7933 O O . THR D 1 60 ? 57.885 -3.582 43.398 1.00 80.30 60 THR D O 1
ATOM 7937 N N . HIS D 1 61 ? 56.494 -3.643 41.629 1.00 81.57 61 HIS D N 1
ATOM 7938 C CA . HIS D 1 61 ? 56.204 -2.213 41.679 1.00 81.45 61 HIS D CA 1
ATOM 7939 C C . HIS D 1 61 ? 57.527 -1.468 41.565 1.00 81.80 61 HIS D C 1
ATOM 7940 O O . HIS D 1 61 ? 57.703 -0.402 42.156 1.00 81.84 61 HIS D O 1
ATOM 7947 N N . ARG D 1 62 ? 58.459 -2.030 40.803 1.00 82.15 62 ARG D N 1
ATOM 7948 C CA . ARG D 1 62 ? 59.767 -1.411 40.659 1.00 83.17 62 ARG D CA 1
ATOM 7949 C C . ARG D 1 62 ? 60.501 -1.911 39.412 1.00 83.68 62 ARG D C 1
ATOM 7950 O O . ARG D 1 62 ? 60.323 -3.055 38.989 1.00 83.38 62 ARG D O 1
ATOM 7958 N N . PHE D 1 63 ? 61.323 -1.039 38.832 1.00 84.30 63 PHE D N 1
ATOM 7959 C CA . PHE D 1 63 ? 62.104 -1.372 37.643 1.00 84.88 63 PHE D CA 1
ATOM 7960 C C . PHE D 1 63 ? 63.264 -2.298 37.979 1.00 85.43 63 PHE D C 1
ATOM 7961 O O . PHE D 1 63 ? 64.188 -1.902 38.693 1.00 85.73 63 PHE D O 1
ATOM 7969 N N . ALA D 1 64 ? 63.227 -3.521 37.457 1.00 85.71 64 ALA D N 1
ATOM 7970 C CA . ALA D 1 64 ? 64.308 -4.467 37.693 1.00 85.28 64 ALA D CA 1
ATOM 7971 C C . ALA D 1 64 ? 65.495 -3.965 36.874 1.00 85.07 64 ALA D C 1
ATOM 7972 O O . ALA D 1 64 ? 65.318 -3.493 35.749 1.00 84.58 64 ALA D O 1
ATOM 7974 N N . ASP D 1 65 ? 66.697 -4.049 37.439 1.00 84.71 65 ASP D N 1
ATOM 7975 C CA . ASP D 1 65 ? 67.893 -3.585 36.739 1.00 84.15 65 ASP D CA 1
ATOM 7976 C C . ASP D 1 65 ? 68.114 -4.309 35.413 1.00 83.16 65 ASP D C 1
ATOM 7977 O O . ASP D 1 65 ? 68.622 -3.723 34.453 1.00 82.75 65 ASP D O 1
ATOM 7982 N N . GLU D 1 66 ? 67.726 -5.579 35.365 1.00 82.06 66 GLU D N 1
ATOM 7983 C CA . GLU D 1 66 ? 67.862 -6.386 34.156 1.00 81.39 66 GLU D CA 1
ATOM 7984 C C . GLU D 1 66 ? 67.209 -5.677 32.965 1.00 80.29 66 GLU D C 1
ATOM 7985 O O . GLU D 1 66 ? 67.761 -5.641 31.864 1.00 80.41 66 GLU D O 1
ATOM 7991 N N . ALA D 1 67 ? 66.034 -5.104 33.205 1.00 78.80 67 ALA D N 1
ATOM 7992 C CA . ALA D 1 67 ? 65.282 -4.405 32.169 1.00 77.19 67 ALA D CA 1
ATOM 7993 C C . ALA D 1 67 ? 65.754 -2.967 31.975 1.00 76.31 67 ALA D C 1
ATOM 7994 O O . ALA D 1 67 ? 65.982 -2.520 30.849 1.00 75.43 67 ALA D O 1
ATOM 7996 N N . LEU D 1 68 ? 65.898 -2.253 33.086 1.00 75.37 68 LEU D N 1
ATOM 7997 C CA . LEU D 1 68 ? 66.323 -0.859 33.084 1.00 74.80 68 LEU D CA 1
ATOM 7998 C C . LEU D 1 68 ? 67.461 -0.554 32.107 1.00 74.86 68 LEU D C 1
ATOM 7999 O O . LEU D 1 68 ? 67.402 0.428 31.367 1.00 75.52 68 LEU D O 1
ATOM 8004 N N . GLU D 1 69 ? 68.496 -1.390 32.104 1.00 74.65 69 GLU D N 1
ATOM 8005 C CA . GLU D 1 69 ? 69.636 -1.178 31.213 1.00 74.21 69 GLU D CA 1
ATOM 8006 C C . GLU D 1 69 ? 69.276 -1.524 29.771 1.00 72.90 69 GLU D C 1
ATOM 8007 O O . GLU D 1 69 ? 69.735 -0.883 28.827 1.00 73.59 69 GLU D O 1
ATOM 8013 N N . ARG D 1 70 ? 68.452 -2.550 29.614 1.00 71.18 70 ARG D N 1
ATOM 8014 C CA . ARG D 1 70 ? 68.008 -3.005 28.301 1.00 69.49 70 ARG D CA 1
ATOM 8015 C C . ARG D 1 70 ? 67.255 -1.889 27.584 1.00 68.80 70 ARG D C 1
ATOM 8016 O O . ARG D 1 70 ? 67.148 -1.878 26.358 1.00 68.49 70 ARG D O 1
ATOM 8024 N N . ALA D 1 71 ? 66.737 -0.949 28.369 1.00 68.01 71 ALA D N 1
ATOM 8025 C CA . ALA D 1 71 ? 65.999 0.183 27.831 1.00 67.50 71 ALA D CA 1
ATOM 8026 C C . ALA D 1 71 ? 66.972 1.208 27.265 1.00 67.54 71 ALA D C 1
ATOM 8027 O O . ALA D 1 71 ? 66.741 1.781 26.197 1.00 67.51 71 ALA D O 1
ATOM 8029 N N . TYR D 1 72 ? 68.067 1.431 27.984 1.00 66.78 72 TYR D N 1
ATOM 8030 C CA . TYR D 1 72 ? 69.068 2.388 27.545 1.00 65.49 72 TYR D CA 1
ATOM 8031 C C . TYR D 1 72 ? 69.734 1.910 26.259 1.00 64.58 72 TYR D C 1
ATOM 8032 O O . TYR D 1 72 ? 70.317 2.705 25.524 1.00 64.85 72 TYR D O 1
ATOM 8041 N N . VAL D 1 73 ? 69.637 0.612 25.985 1.00 63.68 73 VAL D N 1
ATOM 8042 C CA . VAL D 1 73 ? 70.211 0.043 24.768 1.00 63.07 73 VAL D CA 1
ATOM 8043 C C . VAL D 1 73 ? 69.433 0.564 23.555 1.00 63.38 73 VAL D C 1
ATOM 8044 O O . VAL D 1 73 ? 70.014 0.893 22.516 1.00 62.69 73 VAL D O 1
ATOM 8048 N N . ALA D 1 74 ? 68.113 0.628 23.698 1.00 63.44 74 ALA D N 1
ATOM 8049 C CA . ALA D 1 74 ? 67.248 1.122 22.634 1.00 63.32 74 ALA D CA 1
ATOM 8050 C C . ALA D 1 74 ? 67.247 2.647 22.680 1.00 62.88 74 ALA D C 1
ATOM 8051 O O . ALA D 1 74 ? 67.237 3.311 21.640 1.00 62.38 74 ALA D O 1
ATOM 8053 N N . ALA D 1 75 ? 67.266 3.194 23.894 1.00 62.38 75 ALA D N 1
ATOM 8054 C CA . ALA D 1 75 ? 67.278 4.640 24.088 1.00 62.47 75 ALA D CA 1
ATOM 8055 C C . ALA D 1 75 ? 68.443 5.270 23.329 1.00 62.52 75 ALA D C 1
ATOM 8056 O O . ALA D 1 75 ? 68.304 6.347 22.743 1.00 62.29 75 ALA D O 1
ATOM 8058 N N . ARG D 1 76 ? 69.593 4.596 23.339 1.00 63.20 76 ARG D N 1
ATOM 8059 C CA . ARG D 1 76 ? 70.769 5.105 22.636 1.00 63.07 76 ARG D CA 1
ATOM 8060 C C . ARG D 1 76 ? 70.676 4.863 21.131 1.00 62.44 76 ARG D C 1
ATOM 8061 O O . ARG D 1 76 ? 71.112 5.699 20.338 1.00 61.73 76 ARG D O 1
ATOM 8069 N N . GLU D 1 77 ? 70.102 3.728 20.736 1.00 62.62 77 GLU D N 1
ATOM 8070 C CA . GLU D 1 77 ? 69.963 3.417 19.317 1.00 62.27 77 GLU D CA 1
ATOM 8071 C C . GLU D 1 77 ? 69.054 4.449 18.658 1.00 61.90 77 GLU D C 1
ATOM 8072 O O . GLU D 1 77 ? 69.307 4.892 17.537 1.00 61.28 77 GLU D O 1
ATOM 8078 N N . PHE D 1 78 ? 67.991 4.829 19.359 1.00 61.75 78 PHE D N 1
ATOM 8079 C CA . PHE D 1 78 ? 67.067 5.820 18.828 1.00 62.02 78 PHE D CA 1
ATOM 8080 C C . PHE D 1 78 ? 67.786 7.155 18.660 1.00 61.40 78 PHE D C 1
ATOM 8081 O O . PHE D 1 78 ? 67.638 7.822 17.633 1.00 60.67 78 PHE D O 1
ATOM 8089 N N . ALA D 1 79 ? 68.573 7.537 19.664 1.00 61.03 79 ALA D N 1
ATOM 8090 C CA . ALA D 1 79 ? 69.316 8.794 19.613 1.00 60.98 79 ALA D CA 1
ATOM 8091 C C . ALA D 1 79 ? 70.176 8.893 18.355 1.00 60.67 79 ALA D C 1
ATOM 8092 O O . ALA D 1 79 ? 70.355 9.979 17.796 1.00 61.65 79 ALA D O 1
ATOM 8094 N N . GLY D 1 80 ? 70.702 7.755 17.912 1.00 60.34 80 GLY D N 1
ATOM 8095 C CA . GLY D 1 80 ? 71.539 7.732 16.725 1.00 59.83 80 GLY D CA 1
ATOM 8096 C C . GLY D 1 80 ? 70.764 7.921 15.437 1.00 59.93 80 GLY D C 1
ATOM 8097 O O . GLY D 1 80 ? 71.297 8.394 14.434 1.00 59.03 80 GLY D O 1
ATOM 8098 N N . VAL D 1 81 ? 69.493 7.545 15.460 1.00 60.96 81 VAL D N 1
ATOM 8099 C CA . VAL D 1 81 ? 68.649 7.686 14.284 1.00 61.34 81 VAL D CA 1
ATOM 8100 C C . VAL D 1 81 ? 68.137 9.118 14.193 1.00 61.53 81 VAL D C 1
ATOM 8101 O O . VAL D 1 81 ? 68.002 9.677 13.099 1.00 61.42 81 VAL D O 1
ATOM 8105 N N . ILE D 1 82 ? 67.858 9.706 15.352 1.00 61.08 82 ILE D N 1
ATOM 8106 C CA . ILE D 1 82 ? 67.357 11.070 15.420 1.00 61.11 82 ILE D CA 1
ATOM 8107 C C . ILE D 1 82 ? 68.424 12.057 14.966 1.00 61.96 82 ILE D C 1
ATOM 8108 O O . ILE D 1 82 ? 68.116 13.100 14.390 1.00 62.53 82 ILE D O 1
ATOM 8113 N N . ALA D 1 83 ? 69.683 11.718 15.218 1.00 62.40 83 ALA D N 1
ATOM 8114 C CA . ALA D 1 83 ? 70.794 12.583 14.834 1.00 62.52 83 ALA D CA 1
ATOM 8115 C C . ALA D 1 83 ? 70.928 12.720 13.314 1.00 62.27 83 ALA D C 1
ATOM 8116 O O . ALA D 1 83 ? 71.307 13.782 12.814 1.00 62.92 83 ALA D O 1
ATOM 8118 N N . GLU D 1 84 ? 70.612 11.655 12.581 1.00 62.02 84 GLU D N 1
ATOM 8119 C CA . GLU D 1 84 ? 70.712 11.671 11.121 1.00 61.33 84 GLU D CA 1
ATOM 8120 C C . GLU D 1 84 ? 69.482 12.297 10.460 1.00 60.75 84 GLU D C 1
ATOM 8121 O O . GLU D 1 84 ? 69.331 12.241 9.236 1.00 61.07 84 GLU D O 1
ATOM 8127 N N . HIS D 1 85 ? 68.604 12.894 11.263 1.00 59.68 85 HIS D N 1
ATOM 8128 C CA . HIS D 1 85 ? 67.396 13.517 10.722 1.00 59.12 85 HIS D CA 1
ATOM 8129 C C . HIS D 1 85 ? 67.094 14.878 11.352 1.00 59.02 85 HIS D C 1
ATOM 8130 O O . HIS D 1 85 ? 67.237 15.061 12.562 1.00 60.12 85 HIS D O 1
ATOM 8137 N N . PRO D 1 86 ? 66.679 15.855 10.531 1.00 58.28 86 PRO D N 1
ATOM 8138 C CA . PRO D 1 86 ? 66.356 17.206 11.002 1.00 58.18 86 PRO D CA 1
ATOM 8139 C C . PRO D 1 86 ? 65.015 17.328 11.726 1.00 58.76 86 PRO D C 1
ATOM 8140 O O . PRO D 1 86 ? 63.981 17.545 11.093 1.00 59.46 86 PRO D O 1
ATOM 8144 N N . ILE D 1 87 ? 65.025 17.201 13.051 1.00 58.49 87 ILE D N 1
ATOM 8145 C CA . ILE D 1 87 ? 63.786 17.318 13.811 1.00 58.37 87 ILE D CA 1
ATOM 8146 C C . ILE D 1 87 ? 63.680 18.658 14.533 1.00 58.64 87 ILE D C 1
ATOM 8147 O O . ILE D 1 87 ? 64.690 19.278 14.886 1.00 58.69 87 ILE D O 1
ATOM 8152 N N . ASP D 1 88 ? 62.444 19.102 14.738 1.00 57.88 88 ASP D N 1
ATOM 8153 C CA . ASP D 1 88 ? 62.180 20.356 15.427 1.00 57.18 88 ASP D CA 1
ATOM 8154 C C . ASP D 1 88 ? 61.906 20.068 16.889 1.00 56.60 88 ASP D C 1
ATOM 8155 O O . ASP D 1 88 ? 61.802 20.984 17.704 1.00 57.43 88 ASP D O 1
ATOM 8160 N N . GLY D 1 89 ? 61.776 18.788 17.213 1.00 55.12 89 GLY D N 1
ATOM 8161 C CA . GLY D 1 89 ? 61.515 18.402 18.582 1.00 53.41 89 GLY D CA 1
ATOM 8162 C C . GLY D 1 89 ? 61.255 16.921 18.731 1.00 53.26 89 GLY D C 1
ATOM 8163 O O . GLY D 1 89 ? 60.954 16.223 17.767 1.00 53.26 89 GLY D O 1
ATOM 8164 N N . LEU D 1 90 ? 61.378 16.444 19.960 1.00 53.88 90 LEU D N 1
ATOM 8165 C CA . LEU D 1 90 ? 61.155 15.046 20.279 1.00 54.10 90 LEU D CA 1
ATOM 8166 C C . LEU D 1 90 ? 60.282 14.988 21.518 1.00 54.75 90 LEU D C 1
ATOM 8167 O O . LEU D 1 90 ? 60.452 15.790 22.439 1.00 55.13 90 LEU D O 1
ATOM 8172 N N . ARG D 1 91 ? 59.331 14.062 21.539 1.00 54.87 91 ARG D N 1
ATOM 8173 C CA . ARG D 1 91 ? 58.481 13.921 22.705 1.00 54.16 91 ARG D CA 1
ATOM 8174 C C . ARG D 1 91 ? 58.515 12.477 23.129 1.00 53.95 91 ARG D C 1
ATOM 8175 O O . ARG D 1 91 ? 58.163 11.584 22.363 1.00 53.36 91 ARG D O 1
ATOM 8183 N N . PHE D 1 92 ? 58.959 12.255 24.358 1.00 54.41 92 PHE D N 1
ATOM 8184 C CA . PHE D 1 92 ? 59.052 10.917 24.912 1.00 54.45 92 PHE D CA 1
ATOM 8185 C C . PHE D 1 92 ? 57.857 10.731 25.826 1.00 55.06 92 PHE D C 1
ATOM 8186 O O . PHE D 1 92 ? 57.571 11.587 26.664 1.00 55.06 92 PHE D O 1
ATOM 8194 N N . VAL D 1 93 ? 57.158 9.617 25.663 1.00 55.31 93 VAL D N 1
ATOM 8195 C CA . VAL D 1 93 ? 55.996 9.338 26.488 1.00 55.41 93 VAL D CA 1
ATOM 8196 C C . VAL D 1 93 ? 56.128 7.961 27.109 1.00 55.24 93 VAL D C 1
ATOM 8197 O O . VAL D 1 93 ? 56.343 6.974 26.410 1.00 54.50 93 VAL D O 1
ATOM 8201 N N . ALA D 1 94 ? 56.019 7.907 28.430 1.00 55.96 94 ALA D N 1
ATOM 8202 C CA . ALA D 1 94 ? 56.109 6.650 29.158 1.00 57.29 94 ALA D CA 1
ATOM 8203 C C . ALA D 1 94 ? 54.720 6.322 29.669 1.00 57.96 94 ALA D C 1
ATOM 8204 O O . ALA D 1 94 ? 54.072 7.148 30.312 1.00 58.73 94 ALA D O 1
ATOM 8206 N N . THR D 1 95 ? 54.263 5.111 29.390 1.00 58.76 95 THR D N 1
ATOM 8207 C CA . THR D 1 95 ? 52.933 4.719 29.810 1.00 60.36 95 THR D CA 1
ATOM 8208 C C . THR D 1 95 ? 52.889 3.827 31.050 1.00 61.04 95 THR D C 1
ATOM 8209 O O . THR D 1 95 ? 53.685 3.989 31.972 1.00 61.43 95 THR D O 1
ATOM 8213 N N . SER D 1 96 ? 51.946 2.892 31.059 1.00 62.77 96 SER D N 1
ATOM 8214 C CA . SER D 1 96 ? 51.720 1.967 32.173 1.00 64.40 96 SER D CA 1
ATOM 8215 C C . SER D 1 96 ? 52.906 1.528 33.033 1.00 65.33 96 SER D C 1
ATOM 8216 O O . SER D 1 96 ? 52.910 1.761 34.240 1.00 65.23 96 SER D O 1
ATOM 8219 N N . ALA D 1 97 ? 53.890 0.874 32.419 1.00 66.63 97 ALA D N 1
ATOM 8220 C CA . ALA D 1 97 ? 55.060 0.383 33.145 1.00 66.87 97 ALA D CA 1
ATOM 8221 C C . ALA D 1 97 ? 55.722 1.451 34.018 1.00 67.99 97 ALA D C 1
ATOM 8222 O O . ALA D 1 97 ? 56.037 1.203 35.186 1.00 67.97 97 ALA D O 1
ATOM 8224 N N . THR D 1 98 ? 55.923 2.637 33.451 1.00 68.79 98 THR D N 1
ATOM 8225 C CA . THR D 1 98 ? 56.553 3.746 34.168 1.00 68.79 98 THR D CA 1
ATOM 8226 C C . THR D 1 98 ? 55.654 4.316 35.264 1.00 69.52 98 THR D C 1
ATOM 8227 O O . THR D 1 98 ? 56.133 4.775 36.300 1.00 69.53 98 THR D O 1
ATOM 8231 N N . ARG D 1 99 ? 54.349 4.285 35.028 1.00 70.68 99 ARG D N 1
ATOM 8232 C CA . ARG D 1 99 ? 53.394 4.809 35.994 1.00 71.68 99 ARG D CA 1
ATOM 8233 C C . ARG D 1 99 ? 53.303 3.962 37.263 1.00 72.64 99 ARG D C 1
ATOM 8234 O O . ARG D 1 99 ? 52.809 4.426 38.293 1.00 72.62 99 ARG D O 1
ATOM 8242 N N . ASP D 1 100 ? 53.784 2.726 37.196 1.00 73.68 100 ASP D N 1
ATOM 8243 C CA . ASP D 1 100 ? 53.701 1.835 38.347 1.00 74.85 100 ASP D CA 1
ATOM 8244 C C . ASP D 1 100 ? 55.023 1.616 39.086 1.00 75.54 100 ASP D C 1
ATOM 8245 O O . ASP D 1 100 ? 55.041 0.997 40.151 1.00 76.23 100 ASP D O 1
ATOM 8250 N N . ALA D 1 101 ? 56.119 2.128 38.530 1.00 75.62 101 ALA D N 1
ATOM 8251 C CA . ALA D 1 101 ? 57.440 1.971 39.142 1.00 75.83 101 ALA D CA 1
ATOM 8252 C C . ALA D 1 101 ? 57.822 3.156 40.030 1.00 76.23 101 ALA D C 1
ATOM 8253 O O . ALA D 1 101 ? 57.858 4.300 39.578 1.00 76.46 101 ALA D O 1
ATOM 8255 N N . GLU D 1 102 ? 58.124 2.865 41.293 1.00 76.83 102 GLU D N 1
ATOM 8256 C CA . GLU D 1 102 ? 58.492 3.888 42.268 1.00 77.44 102 GLU D CA 1
ATOM 8257 C C . GLU D 1 102 ? 59.816 4.563 41.935 1.00 77.23 102 GLU D C 1
ATOM 8258 O O . GLU D 1 102 ? 59.997 5.757 42.191 1.00 76.15 102 GLU D O 1
ATOM 8264 N N . ASN D 1 103 ? 60.740 3.795 41.364 1.00 77.05 103 ASN D N 1
ATOM 8265 C CA . ASN D 1 103 ? 62.054 4.319 41.007 1.00 77.72 103 ASN D CA 1
ATOM 8266 C C . ASN D 1 103 ? 62.065 4.958 39.623 1.00 77.24 103 ASN D C 1
ATOM 8267 O O . ASN D 1 103 ? 63.116 5.079 38.999 1.00 77.04 103 ASN D O 1
ATOM 8272 N N . ARG D 1 104 ? 60.892 5.367 39.149 1.00 77.34 104 ARG D N 1
ATOM 8273 C CA . ARG D 1 104 ? 60.773 5.991 37.835 1.00 77.19 104 ARG D CA 1
ATOM 8274 C C . ARG D 1 104 ? 61.635 7.247 37.767 1.00 77.80 104 ARG D C 1
ATOM 8275 O O . ARG D 1 104 ? 62.036 7.680 36.684 1.00 77.04 104 ARG D O 1
ATOM 8283 N N . GLU D 1 105 ? 61.910 7.817 38.939 1.00 78.42 105 GLU D N 1
ATOM 8284 C CA . GLU D 1 105 ? 62.722 9.025 39.070 1.00 79.06 105 GLU D CA 1
ATOM 8285 C C . GLU D 1 105 ? 64.073 8.845 38.376 1.00 79.11 105 GLU D C 1
ATOM 8286 O O . GLU D 1 105 ? 64.477 9.665 37.551 1.00 78.88 105 GLU D O 1
ATOM 8292 N N . GLU D 1 106 ? 64.760 7.762 38.734 1.00 79.44 106 GLU D N 1
ATOM 8293 C CA . GLU D 1 106 ? 66.069 7.417 38.179 1.00 79.93 106 GLU D CA 1
ATOM 8294 C C . GLU D 1 106 ? 66.010 7.297 36.658 1.00 80.14 106 GLU D C 1
ATOM 8295 O O . GLU D 1 106 ? 66.787 7.925 35.935 1.00 79.98 106 GLU D O 1
ATOM 8301 N N . PHE D 1 107 ? 65.081 6.470 36.191 1.00 80.34 107 PHE D N 1
ATOM 8302 C CA . PHE D 1 107 ? 64.867 6.229 34.768 1.00 79.67 107 PHE D CA 1
ATOM 8303 C C . PHE D 1 107 ? 64.730 7.545 34.003 1.00 79.24 107 PHE D C 1
ATOM 8304 O O . PHE D 1 107 ? 65.350 7.730 32.957 1.00 78.89 107 PHE D O 1
ATOM 8312 N N . GLU D 1 108 ? 63.919 8.455 34.535 1.00 79.12 108 GLU D N 1
ATOM 8313 C CA . GLU D 1 108 ? 63.699 9.750 33.896 1.00 79.28 108 GLU D CA 1
ATOM 8314 C C . GLU D 1 108 ? 64.975 10.592 33.839 1.00 79.70 108 GLU D C 1
ATOM 8315 O O . GLU D 1 108 ? 65.256 11.243 32.831 1.00 79.32 108 GLU D O 1
ATOM 8321 N N . ASP D 1 109 ? 65.746 10.577 34.920 1.00 79.98 109 ASP D N 1
ATOM 8322 C CA . ASP D 1 109 ? 66.985 11.344 34.970 1.00 80.18 109 ASP D CA 1
ATOM 8323 C C . ASP D 1 109 ? 68.015 10.863 33.942 1.00 79.59 109 ASP D C 1
ATOM 8324 O O . ASP D 1 109 ? 68.755 11.668 33.376 1.00 79.50 109 ASP D O 1
ATOM 8329 N N . GLU D 1 110 ? 68.050 9.556 33.695 1.00 78.93 110 GLU D N 1
ATOM 8330 C CA . GLU D 1 110 ? 68.994 8.980 32.739 1.00 78.18 110 GLU D CA 1
ATOM 8331 C C . GLU D 1 110 ? 68.594 9.268 31.296 1.00 77.73 110 GLU D C 1
ATOM 8332 O O . GLU D 1 110 ? 69.381 9.823 30.529 1.00 78.43 110 GLU D O 1
ATOM 8338 N N . ILE D 1 111 ? 67.371 8.895 30.928 1.00 76.81 111 ILE D N 1
ATOM 8339 C CA . ILE D 1 111 ? 66.887 9.107 29.565 1.00 75.69 111 ILE D CA 1
ATOM 8340 C C . ILE D 1 111 ? 66.976 10.568 29.127 1.00 75.13 111 ILE D C 1
ATOM 8341 O O . ILE D 1 111 ? 67.246 10.851 27.957 1.00 74.65 111 ILE D O 1
ATOM 8346 N N . GLU D 1 112 ? 66.747 11.494 30.055 1.00 74.67 112 GLU D N 1
ATOM 8347 C CA . GLU D 1 112 ? 66.825 12.916 29.726 1.00 74.33 112 GLU D CA 1
ATOM 8348 C C . GLU D 1 112 ? 68.262 13.247 29.354 1.00 73.93 112 GLU D C 1
ATOM 8349 O O . GLU D 1 112 ? 68.529 14.158 28.570 1.00 73.44 112 GLU D O 1
ATOM 8355 N N . ARG D 1 113 ? 69.184 12.482 29.923 1.00 73.87 113 ARG D N 1
ATOM 8356 C CA . ARG D 1 113 ? 70.604 12.668 29.681 1.00 73.95 113 ARG D CA 1
ATOM 8357 C C . ARG D 1 113 ? 71.016 11.950 28.394 1.00 73.13 113 ARG D C 1
ATOM 8358 O O . ARG D 1 113 ? 71.952 12.371 27.712 1.00 73.23 113 ARG D O 1
ATOM 8366 N N . ILE D 1 114 ? 70.301 10.877 28.062 1.00 71.76 114 ILE D N 1
ATOM 8367 C CA . ILE D 1 114 ? 70.590 10.088 26.866 1.00 70.47 114 ILE D CA 1
ATOM 8368 C C . ILE D 1 114 ? 70.016 10.708 25.592 1.00 70.98 114 ILE D C 1
ATOM 8369 O O . ILE D 1 114 ? 70.739 10.943 24.618 1.00 70.26 114 ILE D O 1
ATOM 8374 N N . LEU D 1 115 ? 68.710 10.966 25.607 1.00 71.05 115 LEU D N 1
ATOM 8375 C CA . LEU D 1 115 ? 68.015 11.530 24.451 1.00 70.02 115 LEU D CA 1
ATOM 8376 C C . LEU D 1 115 ? 67.878 13.049 24.449 1.00 69.72 115 LEU D C 1
ATOM 8377 O O . LEU D 1 115 ? 67.569 13.644 23.417 1.00 69.41 115 LEU D O 1
ATOM 8382 N N . GLY D 1 116 ? 68.099 13.675 25.599 1.00 69.75 116 GLY D N 1
ATOM 8383 C CA . GLY D 1 116 ? 68.004 15.123 25.673 1.00 69.52 116 GLY D CA 1
ATOM 8384 C C . GLY D 1 116 ? 66.652 15.658 26.109 1.00 69.01 116 GLY D C 1
ATOM 8385 O O . GLY D 1 116 ? 66.493 16.861 26.317 1.00 69.69 116 GLY D O 1
ATOM 8386 N N . VAL D 1 117 ? 65.677 14.765 26.245 1.00 68.33 117 VAL D N 1
ATOM 8387 C CA . VAL D 1 117 ? 64.331 15.145 26.663 1.00 67.17 117 VAL D CA 1
ATOM 8388 C C . VAL D 1 117 ? 63.877 14.188 27.759 1.00 66.63 117 VAL D C 1
ATOM 8389 O O . VAL D 1 117 ? 64.050 12.976 27.638 1.00 66.80 117 VAL D O 1
ATOM 8393 N N . ARG D 1 118 ? 63.302 14.727 28.828 1.00 65.97 118 ARG D N 1
ATOM 8394 C CA . ARG D 1 118 ? 62.848 13.892 29.933 1.00 66.25 118 ARG D CA 1
ATOM 8395 C C . ARG D 1 118 ? 61.536 13.178 29.615 1.00 66.13 118 ARG D C 1
ATOM 8396 O O . ARG D 1 118 ? 60.560 13.804 29.192 1.00 65.69 118 ARG D O 1
ATOM 8404 N N . PRO D 1 119 ? 61.499 11.848 29.819 1.00 66.00 119 PRO D N 1
ATOM 8405 C CA . PRO D 1 119 ? 60.305 11.043 29.554 1.00 65.32 119 PRO D CA 1
ATOM 8406 C C . PRO D 1 119 ? 59.071 11.614 30.244 1.00 64.39 119 PRO D C 1
ATOM 8407 O O . PRO D 1 119 ? 59.064 11.834 31.452 1.00 63.77 119 PRO D O 1
ATOM 8411 N N . GLU D 1 120 ? 58.029 11.850 29.457 1.00 64.14 120 GLU D N 1
ATOM 8412 C CA . GLU D 1 120 ? 56.785 12.408 29.962 1.00 63.54 120 GLU D CA 1
ATOM 8413 C C . GLU D 1 120 ? 55.803 11.297 30.331 1.00 62.27 120 GLU D C 1
ATOM 8414 O O . GLU D 1 120 ? 55.207 10.669 29.456 1.00 62.73 120 GLU D O 1
ATOM 8420 N N . VAL D 1 121 ? 55.655 11.044 31.629 1.00 60.47 121 VAL D N 1
ATOM 8421 C CA . VAL D 1 121 ? 54.738 10.013 32.115 1.00 59.17 121 VAL D CA 1
ATOM 8422 C C . VAL D 1 121 ? 53.325 10.573 32.041 1.00 58.23 121 VAL D C 1
ATOM 8423 O O . VAL D 1 121 ? 52.914 11.342 32.913 1.00 57.65 121 VAL D O 1
ATOM 8427 N N . ILE D 1 122 ? 52.587 10.182 31.004 1.00 57.40 122 ILE D N 1
ATOM 8428 C CA . ILE D 1 122 ? 51.222 10.665 30.804 1.00 56.32 122 ILE D CA 1
ATOM 8429 C C . ILE D 1 122 ? 50.161 9.816 31.499 1.00 55.29 122 ILE D C 1
ATOM 8430 O O . ILE D 1 122 ? 50.295 8.596 31.596 1.00 53.75 122 ILE D O 1
ATOM 8435 N N . PRO D 1 123 ? 49.087 10.458 31.990 1.00 55.40 123 PRO D N 1
ATOM 8436 C CA . PRO D 1 123 ? 48.009 9.738 32.675 1.00 55.78 123 PRO D CA 1
ATOM 8437 C C . PRO D 1 123 ? 47.277 8.798 31.715 1.00 56.17 123 PRO D C 1
ATOM 8438 O O . PRO D 1 123 ? 47.514 8.830 30.507 1.00 55.72 123 PRO D O 1
ATOM 8442 N N . GLY D 1 124 ? 46.395 7.961 32.254 1.00 56.86 124 GLY D N 1
ATOM 8443 C CA . GLY D 1 124 ? 45.657 7.018 31.425 1.00 56.30 124 GLY D CA 1
ATOM 8444 C C . GLY D 1 124 ? 44.796 7.614 30.319 1.00 56.49 124 GLY D C 1
ATOM 8445 O O . GLY D 1 124 ? 44.891 7.195 29.164 1.00 55.06 124 GLY D O 1
ATOM 8446 N N . THR D 1 125 ? 43.959 8.592 30.664 1.00 57.03 125 THR D N 1
ATOM 8447 C CA . THR D 1 125 ? 43.071 9.227 29.691 1.00 57.09 125 THR D CA 1
ATOM 8448 C C . THR D 1 125 ? 43.801 9.867 28.506 1.00 56.99 125 THR D C 1
ATOM 8449 O O . THR D 1 125 ? 43.365 9.734 27.360 1.00 56.79 125 THR D O 1
ATOM 8453 N N . GLU D 1 126 ? 44.901 10.567 28.777 1.00 56.97 126 GLU D N 1
ATOM 8454 C CA . GLU D 1 126 ? 45.680 11.205 27.718 1.00 56.18 126 GLU D CA 1
ATOM 8455 C C . GLU D 1 126 ? 46.181 10.137 26.741 1.00 55.13 126 GLU D C 1
ATOM 8456 O O . GLU D 1 126 ? 46.156 10.324 25.521 1.00 54.13 126 GLU D O 1
ATOM 8462 N N . GLU D 1 127 ? 46.626 9.014 27.297 1.00 53.84 127 GLU D N 1
ATOM 8463 C CA . GLU D 1 127 ? 47.126 7.888 26.514 1.00 54.32 127 GLU D CA 1
ATOM 8464 C C . GLU D 1 127 ? 46.009 7.386 25.599 1.00 53.32 127 GLU D C 1
ATOM 8465 O O . GLU D 1 127 ? 46.232 7.081 24.424 1.00 52.01 127 GLU D O 1
ATOM 8471 N N . ALA D 1 128 ? 44.805 7.307 26.157 1.00 52.69 128 ALA D N 1
ATOM 8472 C CA . ALA D 1 128 ? 43.631 6.862 25.418 1.00 52.05 128 ALA D CA 1
ATOM 8473 C C . ALA D 1 128 ? 43.334 7.816 24.261 1.00 51.81 128 ALA D C 1
ATOM 8474 O O . ALA D 1 128 ? 43.124 7.372 23.128 1.00 51.48 128 ALA D O 1
ATOM 8476 N N . ASP D 1 129 ? 43.328 9.120 24.541 1.00 50.73 129 ASP D N 1
ATOM 8477 C CA . ASP D 1 129 ? 43.042 10.114 23.509 1.00 50.75 129 ASP D CA 1
ATOM 8478 C C . ASP D 1 129 ? 44.035 10.052 22.347 1.00 49.31 129 ASP D C 1
ATOM 8479 O O . ASP D 1 129 ? 43.639 10.083 21.177 1.00 49.53 129 ASP D O 1
ATOM 8484 N N . LEU D 1 130 ? 45.322 9.971 22.668 1.00 46.79 130 LEU D N 1
ATOM 8485 C CA . LEU D 1 130 ? 46.346 9.905 21.633 1.00 45.07 130 LEU D CA 1
ATOM 8486 C C . LEU D 1 130 ? 46.182 8.633 20.800 1.00 44.23 130 LEU D C 1
ATOM 8487 O O . LEU D 1 130 ? 46.340 8.663 19.581 1.00 41.30 130 LEU D O 1
ATOM 8492 N N . SER D 1 131 ? 45.863 7.521 21.463 1.00 43.44 131 SER D N 1
ATOM 8493 C CA . SER D 1 131 ? 45.661 6.251 20.769 1.00 43.96 131 SER D CA 1
ATOM 8494 C C . SER D 1 131 ? 44.516 6.398 19.774 1.00 43.56 131 SER D C 1
ATOM 8495 O O . SER D 1 131 ? 44.612 5.967 18.618 1.00 42.85 131 SER D O 1
ATOM 8498 N N . PHE D 1 132 ? 43.435 7.024 20.228 1.00 41.74 132 PHE D N 1
ATOM 8499 C CA . PHE D 1 132 ? 42.269 7.235 19.385 1.00 40.17 132 PHE D CA 1
ATOM 8500 C C . PHE D 1 132 ? 42.641 8.059 18.159 1.00 39.74 132 PHE D C 1
ATOM 8501 O O . PHE D 1 132 ? 42.216 7.768 17.040 1.00 39.47 132 PHE D O 1
ATOM 8509 N N . LEU D 1 133 ? 43.439 9.094 18.382 1.00 38.92 133 LEU D N 1
ATOM 8510 C CA . LEU D 1 133 ? 43.867 9.981 17.305 1.00 39.28 133 LEU D CA 1
ATOM 8511 C C . LEU D 1 133 ? 44.651 9.230 16.231 1.00 40.04 133 LEU D C 1
ATOM 8512 O O . LEU D 1 133 ? 44.468 9.458 15.031 1.00 40.35 133 LEU D O 1
ATOM 8517 N N . GLY D 1 134 ? 45.536 8.341 16.666 1.00 39.49 134 GLY D N 1
ATOM 8518 C CA . GLY D 1 134 ? 46.345 7.597 15.720 1.00 40.67 134 GLY D CA 1
ATOM 8519 C C . GLY D 1 134 ? 45.561 6.568 14.937 1.00 41.15 134 GLY D C 1
ATOM 8520 O O . GLY D 1 134 ? 45.650 6.502 13.710 1.00 40.59 134 GLY D O 1
ATOM 8521 N N . ALA D 1 135 ? 44.780 5.774 15.659 1.00 43.38 135 ALA D N 1
ATOM 8522 C CA . ALA D 1 135 ? 43.982 4.718 15.059 1.00 45.24 135 ALA D CA 1
ATOM 8523 C C . ALA D 1 135 ? 42.901 5.239 14.131 1.00 47.22 135 ALA D C 1
ATOM 8524 O O . ALA D 1 135 ? 42.402 4.496 13.289 1.00 47.35 135 ALA D O 1
ATOM 8526 N N . THR D 1 136 ? 42.549 6.513 14.258 1.00 49.39 136 THR D N 1
ATOM 8527 C CA . THR D 1 136 ? 41.478 7.033 13.432 1.00 52.04 136 THR D CA 1
ATOM 8528 C C . THR D 1 136 ? 41.771 8.256 12.567 1.00 53.59 136 THR D C 1
ATOM 8529 O O . THR D 1 136 ? 40.849 8.868 12.026 1.00 53.01 136 THR D O 1
ATOM 8533 N N . SER D 1 137 ? 43.040 8.614 12.416 1.00 57.06 137 SER D N 1
ATOM 8534 C CA . SER D 1 137 ? 43.373 9.769 11.589 1.00 60.89 137 SER D CA 1
ATOM 8535 C C . SER D 1 137 ? 44.434 9.445 10.550 1.00 63.10 137 SER D C 1
ATOM 8536 O O . SER D 1 137 ? 44.343 9.893 9.408 1.00 63.91 137 SER D O 1
ATOM 8539 N N . VAL D 1 138 ? 45.439 8.667 10.946 1.00 66.05 138 VAL D N 1
ATOM 8540 C CA . VAL D 1 138 ? 46.518 8.299 10.034 1.00 68.06 138 VAL D CA 1
ATOM 8541 C C . VAL D 1 138 ? 45.958 7.515 8.849 1.00 70.08 138 VAL D C 1
ATOM 8542 O O . VAL D 1 138 ? 46.557 7.481 7.773 1.00 70.32 138 VAL D O 1
ATOM 8546 N N . VAL D 1 139 ? 44.806 6.886 9.053 1.00 71.63 139 VAL D N 1
ATOM 8547 C CA . VAL D 1 139 ? 44.159 6.122 7.995 1.00 72.65 139 VAL D CA 1
ATOM 8548 C C . VAL D 1 139 ? 42.656 6.356 8.005 1.00 73.33 139 VAL D C 1
ATOM 8549 O O . VAL D 1 139 ? 42.019 6.334 9.057 1.00 73.11 139 VAL D O 1
ATOM 8553 N N . ASN D 1 140 ? 42.108 6.588 6.818 1.00 74.39 140 ASN D N 1
ATOM 8554 C CA . ASN D 1 140 ? 40.686 6.842 6.618 1.00 75.06 140 ASN D CA 1
ATOM 8555 C C . ASN D 1 140 ? 39.792 5.713 7.150 1.00 74.44 140 ASN D C 1
ATOM 8556 O O . ASN D 1 140 ? 39.985 4.543 6.813 1.00 74.44 140 ASN D O 1
ATOM 8561 N N . ARG D 1 141 ? 38.810 6.073 7.976 1.00 73.74 141 ARG D N 1
ATOM 8562 C CA . ARG D 1 141 ? 37.891 5.097 8.565 1.00 72.42 141 ARG D CA 1
ATOM 8563 C C . ARG D 1 141 ? 36.414 5.402 8.289 1.00 71.58 141 ARG D C 1
ATOM 8564 O O . ARG D 1 141 ? 35.535 4.761 8.867 1.00 71.37 141 ARG D O 1
ATOM 8572 N N . ASP D 1 142 ? 36.141 6.367 7.411 1.00 70.98 142 ASP D N 1
ATOM 8573 C CA . ASP D 1 142 ? 34.764 6.767 7.088 1.00 70.16 142 ASP D CA 1
ATOM 8574 C C . ASP D 1 142 ? 33.828 5.653 6.613 1.00 67.54 142 ASP D C 1
ATOM 8575 O O . ASP D 1 142 ? 32.608 5.785 6.717 1.00 67.67 142 ASP D O 1
ATOM 8580 N N . ASP D 1 143 ? 34.392 4.574 6.080 1.00 63.98 143 ASP D N 1
ATOM 8581 C CA . ASP D 1 143 ? 33.585 3.466 5.577 1.00 60.40 143 ASP D CA 1
ATOM 8582 C C . ASP D 1 143 ? 33.020 2.571 6.675 1.00 56.84 143 ASP D C 1
ATOM 8583 O O . ASP D 1 143 ? 32.041 1.859 6.460 1.00 58.15 143 ASP D O 1
ATOM 8588 N N . LEU D 1 144 ? 33.633 2.607 7.852 1.00 52.00 144 LEU D N 1
ATOM 8589 C CA . LEU D 1 144 ? 33.176 1.785 8.967 1.00 47.62 144 LEU D CA 1
ATOM 8590 C C . LEU D 1 144 ? 32.069 2.503 9.739 1.00 43.69 144 LEU D C 1
ATOM 8591 O O . LEU D 1 144 ? 32.094 3.726 9.881 1.00 43.83 144 LEU D O 1
ATOM 8596 N N . PRO D 1 145 ? 31.081 1.754 10.250 1.00 39.76 145 PRO D N 1
ATOM 8597 C CA . PRO D 1 145 ? 29.997 2.400 10.999 1.00 36.69 145 PRO D CA 1
ATOM 8598 C C . PRO D 1 145 ? 30.422 2.943 12.371 1.00 34.75 145 PRO D C 1
ATOM 8599 O O . PRO D 1 145 ? 30.954 2.211 13.194 1.00 33.80 145 PRO D O 1
ATOM 8603 N N . ALA D 1 146 ? 30.179 4.232 12.598 1.00 33.38 146 ALA D N 1
ATOM 8604 C CA . ALA D 1 146 ? 30.511 4.886 13.860 1.00 32.90 146 ALA D CA 1
ATOM 8605 C C . ALA D 1 146 ? 29.382 4.675 14.856 1.00 32.68 146 ALA D C 1
ATOM 8606 O O . ALA D 1 146 ? 28.251 4.399 14.474 1.00 34.94 146 ALA D O 1
ATOM 8608 N N . PRO D 1 147 ? 29.656 4.854 16.151 1.00 33.38 147 PRO D N 1
ATOM 8609 C CA . PRO D 1 147 ? 30.921 5.236 16.791 1.00 32.95 147 PRO D CA 1
ATOM 8610 C C . PRO D 1 147 ? 31.997 4.153 16.753 1.00 33.18 147 PRO D C 1
ATOM 8611 O O . PRO D 1 147 ? 31.693 2.960 16.809 1.00 32.11 147 PRO D O 1
ATOM 8615 N N . TYR D 1 148 ? 33.256 4.577 16.682 1.00 33.08 148 TYR D N 1
ATOM 8616 C CA . TYR D 1 148 ? 34.374 3.644 16.692 1.00 30.89 148 TYR D CA 1
ATOM 8617 C C . TYR D 1 148 ? 34.856 3.514 18.120 1.00 30.35 148 TYR D C 1
ATOM 8618 O O . TYR D 1 148 ? 35.125 4.522 18.764 1.00 32.93 148 TYR D O 1
ATOM 8627 N N . LEU D 1 149 ? 34.939 2.289 18.626 1.00 31.04 149 LEU D N 1
ATOM 8628 C CA . LEU D 1 149 ? 35.465 2.061 19.970 1.00 30.33 149 LEU D CA 1
ATOM 8629 C C . LEU D 1 149 ? 36.874 1.542 19.712 1.00 32.78 149 LEU D C 1
ATOM 8630 O O . LEU D 1 149 ? 37.051 0.489 19.093 1.00 32.09 149 LEU D O 1
ATOM 8635 N N . VAL D 1 150 ? 37.874 2.298 20.153 1.00 34.30 150 VAL D N 1
ATOM 8636 C CA . VAL D 1 150 ? 39.270 1.918 19.973 1.00 32.88 150 VAL D CA 1
ATOM 8637 C C . VAL D 1 150 ? 39.781 1.239 21.241 1.00 34.02 150 VAL D C 1
ATOM 8638 O O . VAL D 1 150 ? 39.660 1.781 22.340 1.00 33.80 150 VAL D O 1
ATOM 8642 N N . VAL D 1 151 ? 40.328 0.037 21.085 1.00 35.56 151 VAL D N 1
ATOM 8643 C CA . VAL D 1 151 ? 40.873 -0.717 22.209 1.00 37.18 151 VAL D CA 1
ATOM 8644 C C . VAL D 1 151 ? 42.386 -0.876 22.036 1.00 39.30 151 VAL D C 1
ATOM 8645 O O . VAL D 1 151 ? 42.855 -1.592 21.152 1.00 39.60 151 VAL D O 1
ATOM 8649 N N . ASP D 1 152 ? 43.148 -0.188 22.873 1.00 42.16 152 ASP D N 1
ATOM 8650 C CA . ASP D 1 152 ? 44.601 -0.267 22.806 1.00 46.33 152 ASP D CA 1
ATOM 8651 C C . ASP D 1 152 ? 45.056 -1.232 23.890 1.00 46.61 152 ASP D C 1
ATOM 8652 O O . ASP D 1 152 ? 45.141 -0.865 25.060 1.00 46.47 152 ASP D O 1
ATOM 8657 N N . LEU D 1 153 ? 45.336 -2.469 23.496 1.00 47.87 153 LEU D N 1
ATOM 8658 C CA . LEU D 1 153 ? 45.758 -3.485 24.447 1.00 49.59 153 LEU D CA 1
ATOM 8659 C C . LEU D 1 153 ? 47.281 -3.553 24.538 1.00 50.09 153 LEU D C 1
ATOM 8660 O O . LEU D 1 153 ? 47.954 -4.039 23.629 1.00 49.31 153 LEU D O 1
ATOM 8665 N N . GLY D 1 154 ? 47.811 -3.043 25.645 1.00 51.06 154 GLY D N 1
ATOM 8666 C CA . GLY D 1 154 ? 49.245 -3.044 25.860 1.00 52.00 154 GLY D CA 1
ATOM 8667 C C . GLY D 1 154 ? 49.623 -4.013 26.960 1.00 52.08 154 GLY D C 1
ATOM 8668 O O . GLY D 1 154 ? 48.767 -4.728 27.484 1.00 51.22 154 GLY D O 1
ATOM 8669 N N . GLY D 1 155 ? 50.904 -4.033 27.314 1.00 52.38 155 GLY D N 1
ATOM 8670 C CA . GLY D 1 155 ? 51.368 -4.934 28.353 1.00 51.32 155 GLY D CA 1
ATOM 8671 C C . GLY D 1 155 ? 50.823 -4.660 29.743 1.00 50.19 155 GLY D C 1
ATOM 8672 O O . GLY D 1 155 ? 50.473 -5.592 30.468 1.00 51.07 155 GLY D O 1
ATOM 8673 N N . GLY D 1 156 ? 50.742 -3.390 30.126 1.00 49.17 156 GLY D N 1
ATOM 8674 C CA . GLY D 1 156 ? 50.257 -3.066 31.454 1.00 48.48 156 GLY D CA 1
ATOM 8675 C C . GLY D 1 156 ? 48.898 -2.401 31.516 1.00 48.80 156 GLY D C 1
ATOM 8676 O O . GLY D 1 156 ? 48.179 -2.527 32.514 1.00 48.48 156 GLY D O 1
ATOM 8677 N N . SER D 1 157 ? 48.537 -1.683 30.459 1.00 49.35 157 SER D N 1
ATOM 8678 C CA . SER D 1 157 ? 47.249 -1.001 30.430 1.00 49.90 157 SER D CA 1
ATOM 8679 C C . SER D 1 157 ? 46.499 -1.203 29.141 1.00 49.10 157 SER D C 1
ATOM 8680 O O . SER D 1 157 ? 47.095 -1.394 28.081 1.00 50.85 157 SER D O 1
ATOM 8683 N N . THR D 1 158 ? 45.180 -1.158 29.249 1.00 47.87 158 THR D N 1
ATOM 8684 C CA . THR D 1 158 ? 44.303 -1.307 28.102 1.00 47.53 158 THR D CA 1
ATOM 8685 C C . THR D 1 158 ? 43.266 -0.199 28.210 1.00 47.37 158 THR D C 1
ATOM 8686 O O . THR D 1 158 ? 42.506 -0.141 29.176 1.00 46.72 158 THR D O 1
ATOM 8690 N N . GLU D 1 159 ? 43.251 0.701 27.239 1.00 46.73 159 GLU D N 1
ATOM 8691 C CA . GLU D 1 159 ? 42.278 1.776 27.266 1.00 47.66 159 GLU D CA 1
ATOM 8692 C C . GLU D 1 159 ? 41.149 1.544 26.261 1.00 45.98 159 GLU D C 1
ATOM 8693 O O . GLU D 1 159 ? 41.350 0.942 25.204 1.00 44.43 159 GLU D O 1
ATOM 8699 N N . LEU D 1 160 ? 39.954 2.005 26.617 1.00 45.70 160 LEU D N 1
ATOM 8700 C CA . LEU D 1 160 ? 38.779 1.878 25.756 1.00 44.55 160 LEU D CA 1
ATOM 8701 C C . LEU D 1 160 ? 38.325 3.297 25.433 1.00 42.57 160 LEU D C 1
ATOM 8702 O O . LEU D 1 160 ? 37.919 4.035 26.331 1.00 42.82 160 LEU D O 1
ATOM 8707 N N . VAL D 1 161 ? 38.398 3.678 24.160 1.00 40.32 161 VAL D N 1
ATOM 8708 C CA . VAL D 1 161 ? 38.010 5.027 23.746 1.00 38.36 161 VAL D CA 1
ATOM 8709 C C . VAL D 1 161 ? 36.935 4.993 22.670 1.00 37.65 161 VAL D C 1
ATOM 8710 O O . VAL D 1 161 ? 37.099 4.317 21.653 1.00 39.25 161 VAL D O 1
ATOM 8714 N N . ILE D 1 162 ? 35.849 5.735 22.877 1.00 34.98 162 ILE D N 1
ATOM 8715 C CA . ILE D 1 162 ? 34.768 5.767 21.894 1.00 31.76 162 ILE D CA 1
ATOM 8716 C C . ILE D 1 162 ? 34.538 7.185 21.365 1.00 29.08 162 ILE D C 1
ATOM 8717 O O . ILE D 1 162 ? 34.570 8.148 22.121 1.00 29.47 162 ILE D O 1
ATOM 8722 N N . GLY D 1 163 ? 34.333 7.307 20.058 1.00 27.92 163 GLY D N 1
ATOM 8723 C CA . GLY D 1 163 ? 34.107 8.608 19.449 1.00 24.28 163 GLY D CA 1
ATOM 8724 C C . GLY D 1 163 ? 32.632 8.876 19.203 1.00 25.47 163 GLY D C 1
ATOM 8725 O O . GLY D 1 163 ? 31.773 8.198 19.770 1.00 23.76 163 GLY D O 1
ATOM 8726 N N . GLY D 1 164 ? 32.331 9.865 18.365 1.00 24.03 164 GLY D N 1
ATOM 8727 C CA . GLY D 1 164 ? 30.944 10.176 18.074 1.00 26.53 164 GLY D CA 1
ATOM 8728 C C . GLY D 1 164 ? 30.430 9.380 16.884 1.00 27.01 164 GLY D C 1
ATOM 8729 O O . GLY D 1 164 ? 31.215 8.743 16.179 1.00 28.72 164 GLY D O 1
ATOM 8730 N N . ASP D 1 165 ? 29.122 9.422 16.644 1.00 24.37 165 ASP D N 1
ATOM 8731 C CA . ASP D 1 165 ? 28.540 8.686 15.529 1.00 21.94 165 ASP D CA 1
ATOM 8732 C C . ASP D 1 165 ? 28.580 9.417 14.208 1.00 20.66 165 ASP D C 1
ATOM 8733 O O . ASP D 1 165 ? 28.164 8.875 13.190 1.00 22.63 165 ASP D O 1
ATOM 8738 N N . GLY D 1 166 ? 29.077 10.643 14.205 1.00 18.90 166 GLY D N 1
ATOM 8739 C CA . GLY D 1 166 ? 29.129 11.387 12.960 1.00 18.38 166 GLY D CA 1
ATOM 8740 C C . GLY D 1 166 ? 27.856 12.179 12.677 1.00 18.38 166 GLY D C 1
ATOM 8741 O O . GLY D 1 166 ? 27.749 12.833 11.646 1.00 18.54 166 GLY D O 1
ATOM 8742 N N . VAL D 1 167 ? 26.887 12.119 13.582 1.00 18.00 167 VAL D N 1
ATOM 8743 C CA . VAL D 1 167 ? 25.648 12.870 13.408 1.00 20.78 167 VAL D CA 1
ATOM 8744 C C . VAL D 1 167 ? 25.488 13.940 14.510 1.00 20.68 167 VAL D C 1
ATOM 8745 O O . VAL D 1 167 ? 25.321 15.116 14.204 1.00 20.09 167 VAL D O 1
ATOM 8749 N N . SER D 1 168 ? 25.561 13.545 15.778 1.00 19.67 168 SER D N 1
ATOM 8750 C CA . SER D 1 168 ? 25.441 14.518 16.862 1.00 23.40 168 SER D CA 1
ATOM 8751 C C . SER D 1 168 ? 26.802 14.982 17.386 1.00 25.22 168 SER D C 1
ATOM 8752 O O . SER D 1 168 ? 26.882 15.951 18.147 1.00 26.95 168 SER D O 1
ATOM 8755 N N . ALA D 1 169 ? 27.856 14.278 16.971 1.00 24.46 169 ALA D N 1
ATOM 8756 C CA . ALA D 1 169 ? 29.242 14.575 17.347 1.00 23.19 169 ALA D CA 1
ATOM 8757 C C . ALA D 1 169 ? 30.164 13.961 16.286 1.00 25.52 169 ALA D C 1
ATOM 8758 O O . ALA D 1 169 ? 29.797 12.979 15.618 1.00 22.54 169 ALA D O 1
ATOM 8760 N N . PRO D 1 170 ? 31.369 14.530 16.107 1.00 24.99 170 PRO D N 1
ATOM 8761 C CA . PRO D 1 170 ? 32.293 13.983 15.104 1.00 24.82 170 PRO D CA 1
ATOM 8762 C C . PRO D 1 170 ? 32.746 12.552 15.421 1.00 24.43 170 PRO D C 1
ATOM 8763 O O . PRO D 1 170 ? 32.852 12.165 16.581 1.00 22.13 170 PRO D O 1
ATOM 8767 N N . THR D 1 171 ? 32.989 11.760 14.381 1.00 24.92 171 THR D N 1
ATOM 8768 C CA . THR D 1 171 ? 33.458 10.394 14.588 1.00 26.26 171 THR D CA 1
ATOM 8769 C C . THR D 1 171 ? 34.819 10.466 15.283 1.00 26.48 171 THR D C 1
ATOM 8770 O O . THR D 1 171 ? 35.150 9.620 16.106 1.00 26.19 171 THR D O 1
ATOM 8774 N N . THR D 1 172 ? 35.585 11.502 14.951 1.00 27.35 172 THR D N 1
ATOM 8775 C CA . THR D 1 172 ? 36.916 11.720 15.505 1.00 27.66 172 THR D CA 1
ATOM 8776 C C . THR D 1 172 ? 36.968 12.470 16.837 1.00 28.43 172 THR D C 1
ATOM 8777 O O . THR D 1 172 ? 38.051 12.802 17.303 1.00 27.22 172 THR D O 1
ATOM 8781 N N . GLN D 1 173 ? 35.822 12.753 17.449 1.00 28.27 173 GLN D N 1
ATOM 8782 C CA . GLN D 1 173 ? 35.842 13.457 18.731 1.00 28.95 173 GLN D CA 1
ATOM 8783 C C . GLN D 1 173 ? 35.529 12.499 19.867 1.00 28.94 173 GLN D C 1
ATOM 8784 O O . GLN D 1 173 ? 34.469 11.879 19.886 1.00 29.93 173 GLN D O 1
ATOM 8790 N N . VAL D 1 174 ? 36.455 12.384 20.814 1.00 28.28 174 VAL D N 1
ATOM 8791 C CA . VAL D 1 174 ? 36.283 11.487 21.948 1.00 29.30 174 VAL D CA 1
ATOM 8792 C C . VAL D 1 174 ? 35.083 11.889 22.806 1.00 31.04 174 VAL D C 1
ATOM 8793 O O . VAL D 1 174 ? 34.923 13.056 23.165 1.00 31.48 174 VAL D O 1
ATOM 8797 N N . GLN D 1 175 ? 34.257 10.905 23.142 1.00 31.47 175 GLN D N 1
ATOM 8798 C CA . GLN D 1 175 ? 33.058 11.112 23.946 1.00 31.51 175 GLN D CA 1
ATOM 8799 C C . GLN D 1 175 ? 33.204 10.394 25.270 1.00 33.34 175 GLN D C 1
ATOM 8800 O O . GLN D 1 175 ? 32.470 10.666 26.218 1.00 34.63 175 GLN D O 1
ATOM 8806 N N . GLY D 1 176 ? 34.136 9.448 25.319 1.00 34.49 176 GLY D N 1
ATOM 8807 C CA . GLY D 1 176 ? 34.355 8.683 26.532 1.00 35.05 176 GLY D CA 1
ATOM 8808 C C . GLY D 1 176 ? 35.641 7.883 26.435 1.00 37.43 176 GLY D C 1
ATOM 8809 O O . GLY D 1 176 ? 36.036 7.440 25.355 1.00 37.19 176 GLY D O 1
ATOM 8810 N N . ALA D 1 177 ? 36.298 7.694 27.568 1.00 39.14 177 ALA D N 1
ATOM 8811 C CA . ALA D 1 177 ? 37.539 6.949 27.595 1.00 41.56 177 ALA D CA 1
ATOM 8812 C C . ALA D 1 177 ? 37.853 6.536 29.019 1.00 43.57 177 ALA D C 1
ATOM 8813 O O . ALA D 1 177 ? 37.585 7.274 29.963 1.00 44.42 177 ALA D O 1
ATOM 8815 N N . PHE D 1 178 ? 38.404 5.338 29.170 1.00 45.65 178 PHE D N 1
ATOM 8816 C CA . PHE D 1 178 ? 38.780 4.829 30.478 1.00 46.30 178 PHE D CA 1
ATOM 8817 C C . PHE D 1 178 ? 39.979 3.923 30.295 1.00 48.77 178 PHE D C 1
ATOM 8818 O O . PHE D 1 178 ? 39.981 3.060 29.413 1.00 49.19 178 PHE D O 1
ATOM 8826 N N . SER D 1 179 ? 40.998 4.115 31.125 1.00 50.43 179 SER D N 1
ATOM 8827 C CA . SER D 1 179 ? 42.203 3.306 31.031 1.00 51.96 179 SER D CA 1
ATOM 8828 C C . SER D 1 179 ? 42.183 2.237 32.115 1.00 53.83 179 SER D C 1
ATOM 8829 O O . SER D 1 179 ? 42.228 2.549 33.304 1.00 53.73 179 SER D O 1
ATOM 8840 N N . ASN D 1 181 ? 43.728 -1.091 34.115 1.00 59.74 181 ASN D N 1
ATOM 8841 C CA . ASN D 1 181 ? 45.048 -1.593 34.455 1.00 60.06 181 ASN D CA 1
ATOM 8842 C C . ASN D 1 181 ? 45.196 -3.108 34.313 1.00 59.22 181 ASN D C 1
ATOM 8843 O O . ASN D 1 181 ? 45.395 -3.829 35.295 1.00 58.85 181 ASN D O 1
ATOM 8848 N N . ILE D 1 182 ? 45.067 -3.586 33.079 1.00 57.30 182 ILE D N 1
ATOM 8849 C CA . ILE D 1 182 ? 45.263 -4.997 32.777 1.00 55.57 182 ILE D CA 1
ATOM 8850 C C . ILE D 1 182 ? 45.984 -4.977 31.442 1.00 54.64 182 ILE D C 1
ATOM 8851 O O . ILE D 1 182 ? 45.958 -3.968 30.736 1.00 55.09 182 ILE D O 1
ATOM 8856 N N . GLY D 1 183 ? 46.649 -6.069 31.100 1.00 53.63 183 GLY D N 1
ATOM 8857 C CA . GLY D 1 183 ? 47.363 -6.112 29.840 1.00 51.84 183 GLY D CA 1
ATOM 8858 C C . GLY D 1 183 ? 47.991 -7.466 29.619 1.00 51.56 183 GLY D C 1
ATOM 8859 O O . GLY D 1 183 ? 47.882 -8.351 30.466 1.00 49.90 183 GLY D O 1
ATOM 8860 N N . SER D 1 184 ? 48.650 -7.631 28.479 1.00 52.51 184 SER D N 1
ATOM 8861 C CA . SER D 1 184 ? 49.289 -8.898 28.157 1.00 54.39 184 SER D CA 1
ATOM 8862 C C . SER D 1 184 ? 50.300 -9.282 29.238 1.00 55.16 184 SER D C 1
ATOM 8863 O O . SER D 1 184 ? 50.204 -10.356 29.831 1.00 55.92 184 SER D O 1
ATOM 8866 N N . VAL D 1 185 ? 51.254 -8.393 29.498 1.00 55.69 185 VAL D N 1
ATOM 8867 C CA . VAL D 1 185 ? 52.288 -8.626 30.503 1.00 55.64 185 VAL D CA 1
ATOM 8868 C C . VAL D 1 185 ? 51.695 -8.827 31.901 1.00 55.67 185 VAL D C 1
ATOM 8869 O O . VAL D 1 185 ? 51.899 -9.864 32.533 1.00 55.28 185 VAL D O 1
ATOM 8873 N N . ARG D 1 186 ? 50.950 -7.837 32.371 1.00 55.98 186 ARG D N 1
ATOM 8874 C CA . ARG D 1 186 ? 50.336 -7.900 33.688 1.00 57.28 186 ARG D CA 1
ATOM 8875 C C . ARG D 1 186 ? 49.580 -9.201 33.956 1.00 59.32 186 ARG D C 1
ATOM 8876 O O . ARG D 1 186 ? 49.828 -9.866 34.963 1.00 60.24 186 ARG D O 1
ATOM 8892 N N . THR D 1 188 ? 49.800 -12.044 32.493 1.00 62.88 188 THR D N 1
ATOM 8893 C CA . THR D 1 188 ? 50.638 -13.230 32.399 1.00 64.47 188 THR D CA 1
ATOM 8894 C C . THR D 1 188 ? 51.386 -13.497 33.700 1.00 65.44 188 THR D C 1
ATOM 8895 O O . THR D 1 188 ? 51.660 -14.648 34.034 1.00 66.81 188 THR D O 1
ATOM 8899 N N . GLU D 1 189 ? 51.698 -12.437 34.440 1.00 65.72 189 GLU D N 1
ATOM 8900 C CA . GLU D 1 189 ? 52.436 -12.569 35.693 1.00 65.61 189 GLU D CA 1
ATOM 8901 C C . GLU D 1 189 ? 51.618 -12.956 36.921 1.00 66.28 189 GLU D C 1
ATOM 8902 O O . GLU D 1 189 ? 51.996 -13.865 37.659 1.00 66.83 189 GLU D O 1
ATOM 8908 N N . ARG D 1 190 ? 50.504 -12.271 37.147 1.00 66.26 190 ARG D N 1
ATOM 8909 C CA . ARG D 1 190 ? 49.684 -12.557 38.316 1.00 67.38 190 ARG D CA 1
ATOM 8910 C C . ARG D 1 190 ? 48.703 -13.712 38.157 1.00 67.48 190 ARG D C 1
ATOM 8911 O O . ARG D 1 190 ? 47.935 -14.000 39.075 1.00 68.37 190 ARG D O 1
ATOM 8919 N N . HIS D 1 191 ? 48.727 -14.390 37.013 1.00 67.01 191 HIS D N 1
ATOM 8920 C CA . HIS D 1 191 ? 47.800 -15.499 36.804 1.00 66.74 191 HIS D CA 1
ATOM 8921 C C . HIS D 1 191 ? 48.329 -16.670 35.978 1.00 66.33 191 HIS D C 1
ATOM 8922 O O . HIS D 1 191 ? 48.355 -17.808 36.446 1.00 66.50 191 HIS D O 1
ATOM 8929 N N . LEU D 1 192 ? 48.743 -16.386 34.750 1.00 65.69 192 LEU D N 1
ATOM 8930 C CA . LEU D 1 192 ? 49.239 -17.415 33.844 1.00 65.82 192 LEU D CA 1
ATOM 8931 C C . LEU D 1 192 ? 50.714 -17.754 34.062 1.00 66.22 192 LEU D C 1
ATOM 8932 O O . LEU D 1 192 ? 51.546 -17.516 33.184 1.00 66.11 192 LEU D O 1
ATOM 8937 N N . THR D 1 193 ? 51.034 -18.327 35.219 1.00 67.04 193 THR D N 1
ATOM 8938 C CA . THR D 1 193 ? 52.417 -18.677 35.545 1.00 67.26 193 THR D CA 1
ATOM 8939 C C . THR D 1 193 ? 52.934 -19.993 34.937 1.00 67.46 193 THR D C 1
ATOM 8940 O O . THR D 1 193 ? 54.119 -20.099 34.608 1.00 67.56 193 THR D O 1
ATOM 8944 N N . ASN D 1 194 ? 52.056 -20.986 34.787 1.00 67.39 194 ASN D N 1
ATOM 8945 C CA . ASN D 1 194 ? 52.436 -22.281 34.208 1.00 67.54 194 ASN D CA 1
ATOM 8946 C C . ASN D 1 194 ? 52.503 -22.205 32.685 1.00 67.51 194 ASN D C 1
ATOM 8947 O O . ASN D 1 194 ? 51.803 -21.400 32.072 1.00 68.00 194 ASN D O 1
ATOM 8952 N N . ASP D 1 195 ? 53.339 -23.048 32.080 1.00 67.17 195 ASP D N 1
ATOM 8953 C CA . ASP D 1 195 ? 53.498 -23.078 30.625 1.00 66.84 195 ASP D CA 1
ATOM 8954 C C . ASP D 1 195 ? 53.228 -24.469 30.052 1.00 66.94 195 ASP D C 1
ATOM 8955 O O . ASP D 1 195 ? 54.083 -25.349 30.108 1.00 67.48 195 ASP D O 1
ATOM 8960 N N . PRO D 1 196 ? 52.027 -24.687 29.492 1.00 66.58 196 PRO D N 1
ATOM 8961 C CA . PRO D 1 196 ? 50.909 -23.748 29.347 1.00 65.69 196 PRO D CA 1
ATOM 8962 C C . PRO D 1 196 ? 50.157 -23.542 30.661 1.00 64.33 196 PRO D C 1
ATOM 8963 O O . PRO D 1 196 ? 50.225 -24.378 31.560 1.00 64.46 196 PRO D O 1
ATOM 8967 N N . PRO D 1 197 ? 49.428 -22.424 30.786 1.00 63.43 197 PRO D N 1
ATOM 8968 C CA . PRO D 1 197 ? 48.682 -22.166 32.019 1.00 62.57 197 PRO D CA 1
ATOM 8969 C C . PRO D 1 197 ? 47.515 -23.138 32.188 1.00 61.78 197 PRO D C 1
ATOM 8970 O O . PRO D 1 197 ? 46.990 -23.670 31.209 1.00 61.19 197 PRO D O 1
ATOM 8974 N N . THR D 1 198 ? 47.120 -23.370 33.433 1.00 61.50 198 THR D N 1
ATOM 8975 C CA . THR D 1 198 ? 46.029 -24.289 33.732 1.00 62.05 198 THR D CA 1
ATOM 8976 C C . THR D 1 198 ? 44.682 -23.593 33.592 1.00 61.68 198 THR D C 1
ATOM 8977 O O . THR D 1 198 ? 44.626 -22.381 33.413 1.00 62.36 198 THR D O 1
ATOM 8981 N N . GLN D 1 199 ? 43.598 -24.358 33.686 1.00 61.41 199 GLN D N 1
ATOM 8982 C CA . GLN D 1 199 ? 42.257 -23.795 33.555 1.00 61.03 199 GLN D CA 1
ATOM 8983 C C . GLN D 1 199 ? 41.883 -22.898 34.728 1.00 61.15 199 GLN D C 1
ATOM 8984 O O . GLN D 1 199 ? 41.164 -21.914 34.558 1.00 62.38 199 GLN D O 1
ATOM 8990 N N . THR D 1 200 ? 42.363 -23.238 35.917 1.00 60.66 200 THR D N 1
ATOM 8991 C CA . THR D 1 200 ? 42.060 -22.436 37.091 1.00 60.57 200 THR D CA 1
ATOM 8992 C C . THR D 1 200 ? 42.670 -21.048 36.925 1.00 60.56 200 THR D C 1
ATOM 8993 O O . THR D 1 200 ? 42.014 -20.036 37.168 1.00 61.60 200 THR D O 1
ATOM 8997 N N . GLN D 1 201 ? 43.928 -21.007 36.501 1.00 60.09 201 GLN D N 1
ATOM 8998 C CA . GLN D 1 201 ? 44.618 -19.743 36.300 1.00 61.06 201 GLN D CA 1
ATOM 8999 C C . GLN D 1 201 ? 43.869 -18.892 35.279 1.00 61.37 201 GLN D C 1
ATOM 9000 O O . GLN D 1 201 ? 43.611 -17.711 35.513 1.00 61.78 201 GLN D O 1
ATOM 9006 N N . ILE D 1 202 ? 43.517 -19.498 34.149 1.00 60.91 202 ILE D N 1
ATOM 9007 C CA . ILE D 1 202 ? 42.785 -18.792 33.110 1.00 59.93 202 ILE D CA 1
ATOM 9008 C C . ILE D 1 202 ? 41.468 -18.279 33.680 1.00 60.22 202 ILE D C 1
ATOM 9009 O O . ILE D 1 202 ? 41.042 -17.168 33.368 1.00 59.98 202 ILE D O 1
ATOM 9014 N N . ASP D 1 203 ? 40.833 -19.090 34.523 1.00 60.55 203 ASP D N 1
ATOM 9015 C CA . ASP D 1 203 ? 39.570 -18.712 35.150 1.00 61.56 203 ASP D CA 1
ATOM 9016 C C . ASP D 1 203 ? 39.756 -17.476 36.019 1.00 62.56 203 ASP D C 1
ATOM 9017 O O . ASP D 1 203 ? 38.921 -16.568 36.016 1.00 63.74 203 ASP D O 1
ATOM 9022 N N . GLU D 1 204 ? 40.855 -17.447 36.766 1.00 62.96 204 GLU D N 1
ATOM 9023 C CA . GLU D 1 204 ? 41.156 -16.316 37.636 1.00 63.63 204 GLU D CA 1
ATOM 9024 C C . GLU D 1 204 ? 41.433 -15.073 36.792 1.00 62.24 204 GLU D C 1
ATOM 9025 O O . GLU D 1 204 ? 40.980 -13.979 37.116 1.00 62.13 204 GLU D O 1
ATOM 9031 N N . ALA D 1 205 ? 42.179 -15.256 35.706 1.00 60.87 205 ALA D N 1
ATOM 9032 C CA . ALA D 1 205 ? 42.518 -14.159 34.809 1.00 60.06 205 ALA D CA 1
ATOM 9033 C C . ALA D 1 205 ? 41.248 -13.554 34.222 1.00 59.74 205 ALA D C 1
ATOM 9034 O O . ALA D 1 205 ? 41.139 -12.335 34.088 1.00 59.62 205 ALA D O 1
ATOM 9036 N N . VAL D 1 206 ? 40.297 -14.416 33.871 1.00 58.42 206 VAL D N 1
ATOM 9037 C CA . VAL D 1 206 ? 39.030 -13.976 33.303 1.00 56.76 206 VAL D CA 1
ATOM 9038 C C . VAL D 1 206 ? 38.217 -13.171 34.309 1.00 56.73 206 VAL D C 1
ATOM 9039 O O . VAL D 1 206 ? 37.632 -12.147 33.962 1.00 57.13 206 VAL D O 1
ATOM 9043 N N . ALA D 1 207 ? 38.178 -13.629 35.555 1.00 56.59 207 ALA D N 1
ATOM 9044 C CA . ALA D 1 207 ? 37.435 -12.915 36.587 1.00 56.34 207 ALA D CA 1
ATOM 9045 C C . ALA D 1 207 ? 38.100 -11.560 36.811 1.00 55.65 207 ALA D C 1
ATOM 9046 O O . ALA D 1 207 ? 37.429 -10.540 36.953 1.00 55.97 207 ALA D O 1
ATOM 9048 N N . ASP D 1 208 ? 39.427 -11.565 36.831 1.00 55.23 208 ASP D N 1
ATOM 9049 C CA . ASP D 1 208 ? 40.213 -10.352 37.032 1.00 55.19 208 ASP D CA 1
ATOM 9050 C C . ASP D 1 208 ? 39.888 -9.332 35.938 1.00 54.40 208 ASP D C 1
ATOM 9051 O O . ASP D 1 208 ? 39.494 -8.201 36.227 1.00 53.28 208 ASP D O 1
ATOM 9056 N N . VAL D 1 209 ? 40.060 -9.740 34.683 1.00 53.87 209 VAL D N 1
ATOM 9057 C CA . VAL D 1 209 ? 39.789 -8.868 33.546 1.00 53.38 209 VAL D CA 1
ATOM 9058 C C . VAL D 1 209 ? 38.328 -8.416 33.492 1.00 53.39 209 VAL D C 1
ATOM 9059 O O . VAL D 1 209 ? 38.054 -7.233 33.314 1.00 52.77 209 VAL D O 1
ATOM 9063 N N . ASP D 1 210 ? 37.392 -9.348 33.644 1.00 53.44 210 ASP D N 1
ATOM 9064 C CA . ASP D 1 210 ? 35.976 -8.991 33.604 1.00 54.70 210 ASP D CA 1
ATOM 9065 C C . ASP D 1 210 ? 35.640 -7.909 34.622 1.00 55.13 210 ASP D C 1
ATOM 9066 O O . ASP D 1 210 ? 34.776 -7.067 34.381 1.00 54.82 210 ASP D O 1
ATOM 9071 N N . GLU D 1 211 ? 36.328 -7.935 35.759 1.00 56.17 211 GLU D N 1
ATOM 9072 C CA . GLU D 1 211 ? 36.089 -6.966 36.826 1.00 56.79 211 GLU D CA 1
ATOM 9073 C C . GLU D 1 211 ? 36.537 -5.558 36.430 1.00 55.25 211 GLU D C 1
ATOM 9074 O O . GLU D 1 211 ? 35.867 -4.574 36.753 1.00 53.76 211 GLU D O 1
ATOM 9080 N N . HIS D 1 212 ? 37.665 -5.464 35.731 1.00 53.88 212 HIS D N 1
ATOM 9081 C CA . HIS D 1 212 ? 38.175 -4.172 35.288 1.00 53.37 212 HIS D CA 1
ATOM 9082 C C . HIS D 1 212 ? 37.288 -3.611 34.185 1.00 52.09 212 HIS D C 1
ATOM 9083 O O . HIS D 1 212 ? 37.220 -2.398 33.986 1.00 50.99 212 HIS D O 1
ATOM 9090 N N . ILE D 1 213 ? 36.620 -4.509 33.468 1.00 50.47 213 ILE D N 1
ATOM 9091 C CA . ILE D 1 213 ? 35.717 -4.127 32.394 1.00 50.16 213 ILE D CA 1
ATOM 9092 C C . ILE D 1 213 ? 34.447 -3.525 32.998 1.00 50.19 213 ILE D C 1
ATOM 9093 O O . ILE D 1 213 ? 33.892 -2.567 32.466 1.00 49.31 213 ILE D O 1
ATOM 9098 N N . ASP D 1 214 ? 33.994 -4.087 34.113 1.00 50.89 214 ASP D N 1
ATOM 9099 C CA . ASP D 1 214 ? 32.803 -3.578 34.784 1.00 53.04 214 ASP D CA 1
ATOM 9100 C C . ASP D 1 214 ? 33.001 -2.103 35.126 1.00 54.07 214 ASP D C 1
ATOM 9101 O O . ASP D 1 214 ? 32.158 -1.261 34.806 1.00 55.31 214 ASP D O 1
ATOM 9106 N N . GLU D 1 215 ? 34.124 -1.800 35.773 1.00 53.92 215 GLU D N 1
ATOM 9107 C CA . GLU D 1 215 ? 34.442 -0.434 36.180 1.00 53.80 215 GLU D CA 1
ATOM 9108 C C . GLU D 1 215 ? 34.553 0.486 34.976 1.00 52.34 215 GLU D C 1
ATOM 9109 O O . GLU D 1 215 ? 34.098 1.630 35.012 1.00 52.20 215 GLU D O 1
ATOM 9115 N N . ALA D 1 216 ? 35.159 -0.019 33.908 1.00 50.90 216 ALA D N 1
ATOM 9116 C CA . ALA D 1 216 ? 35.330 0.763 32.692 1.00 48.99 216 ALA D CA 1
ATOM 9117 C C . ALA D 1 216 ? 33.984 1.137 32.090 1.00 47.52 216 ALA D C 1
ATOM 9118 O O . ALA D 1 216 ? 33.807 2.247 31.601 1.00 47.19 216 ALA D O 1
ATOM 9120 N N . PHE D 1 217 ? 33.032 0.214 32.138 1.00 47.15 217 PHE D N 1
ATOM 9121 C CA . PHE D 1 217 ? 31.716 0.473 31.578 1.00 48.21 217 PHE D CA 1
ATOM 9122 C C . PHE D 1 217 ? 30.887 1.430 32.432 1.00 50.92 217 PHE D C 1
ATOM 9123 O O . PHE D 1 217 ? 29.792 1.839 32.034 1.00 51.94 217 PHE D O 1
ATOM 9131 N N . ARG D 1 218 ? 31.409 1.797 33.599 1.00 52.58 218 ARG D N 1
ATOM 9132 C CA . ARG D 1 218 ? 30.698 2.726 34.471 1.00 53.49 218 ARG D CA 1
ATOM 9133 C C . ARG D 1 218 ? 30.958 4.169 34.056 1.00 52.92 218 ARG D C 1
ATOM 9134 O O . ARG D 1 218 ? 30.104 5.032 34.245 1.00 53.43 218 ARG D O 1
ATOM 9142 N N . THR D 1 219 ? 32.127 4.433 33.480 1.00 52.21 219 THR D N 1
ATOM 9143 C CA . THR D 1 219 ? 32.447 5.786 33.048 1.00 52.61 219 THR D CA 1
ATOM 9144 C C . THR D 1 219 ? 32.364 5.925 31.524 1.00 51.95 219 THR D C 1
ATOM 9145 O O . THR D 1 219 ? 32.005 6.989 31.019 1.00 52.32 219 THR D O 1
ATOM 9149 N N . VAL D 1 220 ? 32.693 4.862 30.790 1.00 51.12 220 VAL D N 1
ATOM 9150 C CA . VAL D 1 220 ? 32.618 4.915 29.327 1.00 49.94 220 VAL D CA 1
ATOM 9151 C C . VAL D 1 220 ? 31.513 3.989 28.826 1.00 47.84 220 VAL D C 1
ATOM 9152 O O . VAL D 1 220 ? 31.437 2.822 29.212 1.00 46.56 220 VAL D O 1
ATOM 9156 N N . ASP D 1 221 ? 30.652 4.532 27.974 1.00 46.44 221 ASP D N 1
ATOM 9157 C CA . ASP D 1 221 ? 29.529 3.791 27.423 1.00 45.53 221 ASP D CA 1
ATOM 9158 C C . ASP D 1 221 ? 29.959 2.999 26.193 1.00 43.59 221 ASP D C 1
ATOM 9159 O O . ASP D 1 221 ? 29.694 3.402 25.058 1.00 41.28 221 ASP D O 1
ATOM 9164 N N . ALA D 1 222 ? 30.624 1.874 26.427 1.00 42.48 222 ALA D N 1
ATOM 9165 C CA . ALA D 1 222 ? 31.082 1.021 25.342 1.00 40.71 222 ALA D CA 1
ATOM 9166 C C . ALA D 1 222 ? 29.902 0.647 24.442 1.00 39.23 222 ALA D C 1
ATOM 9167 O O . ALA D 1 222 ? 30.026 0.625 23.216 1.00 38.75 222 ALA D O 1
ATOM 9169 N N . GLY D 1 223 ? 28.758 0.371 25.062 1.00 36.68 223 GLY D N 1
ATOM 9170 C CA . GLY D 1 223 ? 27.561 0.001 24.324 1.00 35.68 223 GLY D CA 1
ATOM 9171 C C . GLY D 1 223 ? 27.208 0.773 23.056 1.00 34.49 223 GLY D C 1
ATOM 9172 O O . GLY D 1 223 ? 26.663 0.185 22.131 1.00 36.85 223 GLY D O 1
ATOM 9173 N N . LYS D 1 224 ? 27.504 2.069 22.989 1.00 33.19 224 LYS D N 1
ATOM 9174 C CA . LYS D 1 224 ? 27.174 2.859 21.798 1.00 33.52 224 LYS D CA 1
ATOM 9175 C C . LYS D 1 224 ? 27.982 2.479 20.551 1.00 32.84 224 LYS D C 1
ATOM 9176 O O . LYS D 1 224 ? 27.630 2.867 19.433 1.00 32.23 224 LYS D O 1
ATOM 9182 N N . ALA D 1 225 ? 29.058 1.723 20.735 1.00 31.98 225 ALA D N 1
ATOM 9183 C CA . ALA D 1 225 ? 29.920 1.342 19.620 1.00 31.57 225 ALA D CA 1
ATOM 9184 C C . ALA D 1 225 ? 29.285 0.433 18.573 1.00 32.20 225 ALA D C 1
ATOM 9185 O O . ALA D 1 225 ? 28.448 -0.412 18.885 1.00 30.86 225 ALA D O 1
ATOM 9187 N N . ARG D 1 226 ? 29.697 0.621 17.325 1.00 32.10 226 ARG D N 1
ATOM 9188 C CA . ARG D 1 226 ? 29.212 -0.198 16.228 1.00 33.58 226 ARG D CA 1
ATOM 9189 C C . ARG D 1 226 ? 30.400 -0.850 15.517 1.00 33.59 226 ARG D C 1
ATOM 9190 O O . ARG D 1 226 ? 30.237 -1.815 14.774 1.00 35.05 226 ARG D O 1
ATOM 9198 N N . THR D 1 227 ? 31.595 -0.321 15.771 1.00 31.97 227 THR D N 1
ATOM 9199 C CA . THR D 1 227 ? 32.829 -0.845 15.190 1.00 30.45 227 THR D CA 1
ATOM 9200 C C . THR D 1 227 ? 33.905 -0.894 16.263 1.00 30.63 227 THR D C 1
ATOM 9201 O O . THR D 1 227 ? 34.074 0.065 17.021 1.00 29.21 227 THR D O 1
ATOM 9205 N N . ILE D 1 228 ? 34.620 -2.013 16.336 1.00 30.98 228 ILE D N 1
ATOM 9206 C CA . ILE D 1 228 ? 35.697 -2.166 17.309 1.00 31.94 228 ILE D CA 1
ATOM 9207 C C . ILE D 1 228 ? 37.015 -2.018 16.541 1.00 31.80 228 ILE D C 1
ATOM 9208 O O . ILE D 1 228 ? 37.209 -2.643 15.499 1.00 30.68 228 ILE D O 1
ATOM 9213 N N . ILE D 1 229 ? 37.909 -1.176 17.036 1.00 31.66 229 ILE D N 1
ATOM 9214 C CA . ILE D 1 229 ? 39.195 -0.993 16.386 1.00 31.12 229 ILE D CA 1
ATOM 9215 C C . ILE D 1 229 ? 40.259 -1.389 17.394 1.00 32.59 229 ILE D C 1
ATOM 9216 O O . ILE D 1 229 ? 40.275 -0.882 18.511 1.00 33.58 229 ILE D O 1
ATOM 9221 N N . GLY D 1 230 ? 41.131 -2.313 16.998 1.00 34.00 230 GLY D N 1
ATOM 9222 C CA . GLY D 1 230 ? 42.180 -2.781 17.884 1.00 34.37 230 GLY D CA 1
ATOM 9223 C C . GLY D 1 230 ? 43.561 -2.366 17.423 1.00 36.26 230 GLY D C 1
ATOM 9224 O O . GLY D 1 230 ? 43.868 -2.379 16.225 1.00 34.98 230 GLY D O 1
ATOM 9225 N N . VAL D 1 231 ? 44.395 -1.985 18.384 1.00 37.85 231 VAL D N 1
ATOM 9226 C CA . VAL D 1 231 ? 45.757 -1.567 18.090 1.00 39.55 231 VAL D CA 1
ATOM 9227 C C . VAL D 1 231 ? 46.735 -2.241 19.048 1.00 40.78 231 VAL D C 1
ATOM 9228 O O . VAL D 1 231 ? 46.319 -2.866 20.029 1.00 37.41 231 VAL D O 1
ATOM 9232 N N . SER D 1 232 ? 48.027 -2.111 18.743 1.00 42.63 232 SER D N 1
ATOM 9233 C CA . SER D 1 232 ? 49.108 -2.672 19.552 1.00 44.78 232 SER D CA 1
ATOM 9234 C C . SER D 1 232 ? 49.482 -4.117 19.246 1.00 45.51 232 SER D C 1
ATOM 9235 O O . SER D 1 232 ? 48.806 -4.800 18.474 1.00 45.28 232 SER D O 1
ATOM 9238 N N . GLY D 1 233 ? 50.574 -4.563 19.867 1.00 46.40 233 GLY D N 1
ATOM 9239 C CA . GLY D 1 233 ? 51.107 -5.904 19.664 1.00 46.22 233 GLY D CA 1
ATOM 9240 C C . GLY D 1 233 ? 50.185 -7.115 19.668 1.00 45.84 233 GLY D C 1
ATOM 9241 O O . GLY D 1 233 ? 50.162 -7.885 18.704 1.00 47.16 233 GLY D O 1
ATOM 9242 N N . THR D 1 234 ? 49.433 -7.303 20.744 1.00 43.36 234 THR D N 1
ATOM 9243 C CA . THR D 1 234 ? 48.546 -8.453 20.840 1.00 42.24 234 THR D CA 1
ATOM 9244 C C . THR D 1 234 ? 47.547 -8.576 19.692 1.00 41.74 234 THR D C 1
ATOM 9245 O O . THR D 1 234 ? 47.427 -9.632 19.071 1.00 42.09 234 THR D O 1
ATOM 9249 N N . VAL D 1 235 ? 46.833 -7.498 19.409 1.00 40.51 235 VAL D N 1
ATOM 9250 C CA . VAL D 1 235 ? 45.846 -7.514 18.350 1.00 39.56 235 VAL D CA 1
ATOM 9251 C C . VAL D 1 235 ? 46.443 -7.767 16.969 1.00 39.57 235 VAL D C 1
ATOM 9252 O O . VAL D 1 235 ? 45.901 -8.551 16.194 1.00 37.40 235 VAL D O 1
ATOM 9256 N N . THR D 1 236 ? 47.548 -7.098 16.653 1.00 41.13 236 THR D N 1
ATOM 9257 C CA . THR D 1 236 ? 48.177 -7.277 15.347 1.00 44.17 236 THR D CA 1
ATOM 9258 C C . THR D 1 236 ? 48.772 -8.673 15.202 1.00 45.10 236 THR D C 1
ATOM 9259 O O . THR D 1 236 ? 48.850 -9.204 14.097 1.00 45.72 236 THR D O 1
ATOM 9263 N N . THR D 1 237 ? 49.199 -9.261 16.314 1.00 46.03 237 THR D N 1
ATOM 9264 C CA . THR D 1 237 ? 49.767 -10.600 16.279 1.00 48.58 237 THR D CA 1
ATOM 9265 C C . THR D 1 237 ? 48.650 -11.619 16.033 1.00 49.29 237 THR D C 1
ATOM 9266 O O . THR D 1 237 ? 48.693 -12.376 15.058 1.00 47.93 237 THR D O 1
ATOM 9278 N N . THR D 1 239 ? 45.800 -11.258 14.893 1.00 48.93 239 THR D N 1
ATOM 9279 C CA . THR D 1 239 ? 45.218 -11.062 13.579 1.00 49.17 239 THR D CA 1
ATOM 9280 C C . THR D 1 239 ? 46.115 -11.697 12.515 1.00 50.78 239 THR D C 1
ATOM 9281 O O . THR D 1 239 ? 45.628 -12.276 11.537 1.00 50.52 239 THR D O 1
ATOM 9285 N N . ALA D 1 240 ? 47.427 -11.583 12.706 1.00 50.72 240 ALA D N 1
ATOM 9286 C CA . ALA D 1 240 ? 48.378 -12.156 11.768 1.00 50.89 240 ALA D CA 1
ATOM 9287 C C . ALA D 1 240 ? 48.267 -13.679 11.844 1.00 50.60 240 ALA D C 1
ATOM 9288 O O . ALA D 1 240 ? 48.237 -14.357 10.821 1.00 49.95 240 ALA D O 1
ATOM 9290 N N . LEU D 1 241 ? 48.198 -14.206 13.064 1.00 51.25 241 LEU D N 1
ATOM 9291 C CA . LEU D 1 241 ? 48.076 -15.645 13.277 1.00 52.67 241 LEU D CA 1
ATOM 9292 C C . LEU D 1 241 ? 46.783 -16.206 12.680 1.00 54.33 241 LEU D C 1
ATOM 9293 O O . LEU D 1 241 ? 46.767 -17.325 12.161 1.00 55.04 241 LEU D O 1
ATOM 9298 N N . ALA D 1 242 ? 45.703 -15.434 12.756 1.00 55.10 242 ALA D N 1
ATOM 9299 C CA . ALA D 1 242 ? 44.417 -15.877 12.230 1.00 56.52 242 ALA D CA 1
ATOM 9300 C C . ALA D 1 242 ? 44.389 -15.842 10.707 1.00 58.36 242 ALA D C 1
ATOM 9301 O O . ALA D 1 242 ? 43.622 -16.571 10.078 1.00 57.79 242 ALA D O 1
ATOM 9311 N N . GLY D 1 244 ? 46.795 -16.712 9.042 1.00 66.28 244 GLY D N 1
ATOM 9312 C CA . GLY D 1 244 ? 47.730 -17.740 8.640 1.00 69.12 244 GLY D CA 1
ATOM 9313 C C . GLY D 1 244 ? 49.068 -17.239 8.132 1.00 71.17 244 GLY D C 1
ATOM 9314 O O . GLY D 1 244 ? 49.744 -17.949 7.386 1.00 71.77 244 GLY D O 1
ATOM 9315 N N . LEU D 1 245 ? 49.462 -16.028 8.515 1.00 72.98 245 LEU D N 1
ATOM 9316 C CA . LEU D 1 245 ? 50.756 -15.500 8.081 1.00 75.17 245 LEU D CA 1
ATOM 9317 C C . LEU D 1 245 ? 51.847 -16.347 8.729 1.00 77.38 245 LEU D C 1
ATOM 9318 O O . LEU D 1 245 ? 51.636 -16.924 9.796 1.00 77.83 245 LEU D O 1
ATOM 9323 N N . LYS D 1 246 ? 53.007 -16.429 8.085 1.00 80.03 246 LYS D N 1
ATOM 9324 C CA . LYS D 1 246 ? 54.110 -17.218 8.621 1.00 82.55 246 LYS D CA 1
ATOM 9325 C C . LYS D 1 246 ? 55.394 -16.405 8.631 1.00 84.53 246 LYS D C 1
ATOM 9326 O O . LYS D 1 246 ? 56.220 -16.547 9.535 1.00 85.22 246 LYS D O 1
ATOM 9332 N N . GLU D 1 247 ? 55.552 -15.548 7.626 1.00 86.56 247 GLU D N 1
ATOM 9333 C CA . GLU D 1 247 ? 56.741 -14.714 7.513 1.00 88.31 247 GLU D CA 1
ATOM 9334 C C . GLU D 1 247 ? 56.929 -13.865 8.765 1.00 89.11 247 GLU D C 1
ATOM 9335 O O . GLU D 1 247 ? 57.618 -14.267 9.704 1.00 89.26 247 GLU D O 1
ATOM 9341 N N . TYR D 1 248 ? 56.309 -12.692 8.785 1.00 90.01 248 TYR D N 1
ATOM 9342 C CA . TYR D 1 248 ? 56.428 -11.808 9.935 1.00 91.32 248 TYR D CA 1
ATOM 9343 C C . TYR D 1 248 ? 55.270 -10.820 9.997 1.00 91.82 248 TYR D C 1
ATOM 9344 O O . TYR D 1 248 ? 54.755 -10.378 8.967 1.00 91.88 248 TYR D O 1
ATOM 9353 N N . ASP D 1 249 ? 54.870 -10.483 11.219 1.00 92.24 249 ASP D N 1
ATOM 9354 C CA . ASP D 1 249 ? 53.787 -9.540 11.462 1.00 92.22 249 ASP D CA 1
ATOM 9355 C C . ASP D 1 249 ? 54.104 -8.209 10.774 1.00 91.82 249 ASP D C 1
ATOM 9356 O O . ASP D 1 249 ? 54.922 -7.429 11.269 1.00 92.23 249 ASP D O 1
ATOM 9361 N N . HIS D 1 250 ? 53.459 -7.950 9.637 1.00 90.58 250 HIS D N 1
ATOM 9362 C CA . HIS D 1 250 ? 53.714 -6.717 8.897 1.00 89.14 250 HIS D CA 1
ATOM 9363 C C . HIS D 1 250 ? 52.476 -5.954 8.422 1.00 86.95 250 HIS D C 1
ATOM 9364 O O . HIS D 1 250 ? 51.382 -6.089 8.969 1.00 86.10 250 HIS D O 1
ATOM 9371 N N . THR D 1 251 ? 52.690 -5.145 7.392 1.00 85.05 251 THR D N 1
ATOM 9372 C CA . THR D 1 251 ? 51.674 -4.302 6.772 1.00 82.83 251 THR D CA 1
ATOM 9373 C C . THR D 1 251 ? 50.261 -4.870 6.676 1.00 80.78 251 THR D C 1
ATOM 9374 O O . THR D 1 251 ? 49.374 -4.481 7.434 1.00 81.11 251 THR D O 1
ATOM 9378 N N . VAL D 1 252 ? 50.069 -5.777 5.721 1.00 77.89 252 VAL D N 1
ATOM 9379 C CA . VAL D 1 252 ? 48.782 -6.417 5.435 1.00 75.16 252 VAL D CA 1
ATOM 9380 C C . VAL D 1 252 ? 47.721 -6.546 6.535 1.00 72.84 252 VAL D C 1
ATOM 9381 O O . VAL D 1 252 ? 46.527 -6.592 6.231 1.00 73.00 252 VAL D O 1
ATOM 9385 N N . VAL D 1 253 ? 48.126 -6.608 7.799 1.00 69.11 253 VAL D N 1
ATOM 9386 C CA . VAL D 1 253 ? 47.143 -6.742 8.868 1.00 66.01 253 VAL D CA 1
ATOM 9387 C C . VAL D 1 253 ? 46.304 -5.478 9.087 1.00 63.58 253 VAL D C 1
ATOM 9388 O O . VAL D 1 253 ? 45.104 -5.561 9.354 1.00 62.99 253 VAL D O 1
ATOM 9392 N N . ASP D 1 254 ? 46.927 -4.311 8.964 1.00 60.35 254 ASP D N 1
ATOM 9393 C CA . ASP D 1 254 ? 46.203 -3.066 9.172 1.00 57.51 254 ASP D CA 1
ATOM 9394 C C . ASP D 1 254 ? 45.021 -2.930 8.228 1.00 55.42 254 ASP D C 1
ATOM 9395 O O . ASP D 1 254 ? 45.157 -3.098 7.015 1.00 54.72 254 ASP D O 1
ATOM 9400 N N . GLY D 1 255 ? 43.860 -2.622 8.795 1.00 52.51 255 GLY D N 1
ATOM 9401 C CA . GLY D 1 255 ? 42.667 -2.468 7.989 1.00 51.07 255 GLY D CA 1
ATOM 9402 C C . GLY D 1 255 ? 41.925 -3.777 7.778 1.00 49.27 255 GLY D C 1
ATOM 9403 O O . GLY D 1 255 ? 40.809 -3.784 7.262 1.00 49.54 255 GLY D O 1
ATOM 9404 N N . HIS D 1 256 ? 42.537 -4.887 8.178 1.00 47.32 256 HIS D N 1
ATOM 9405 C CA . HIS D 1 256 ? 41.906 -6.190 8.018 1.00 44.73 256 HIS D CA 1
ATOM 9406 C C . HIS D 1 256 ? 40.869 -6.452 9.105 1.00 43.49 256 HIS D C 1
ATOM 9407 O O . HIS D 1 256 ? 41.102 -6.169 10.281 1.00 42.97 256 HIS D O 1
ATOM 9414 N N . ARG D 1 257 ? 39.722 -6.987 8.697 1.00 42.38 257 ARG D N 1
ATOM 9415 C CA . ARG D 1 257 ? 38.625 -7.289 9.611 1.00 41.43 257 ARG D CA 1
ATOM 9416 C C . ARG D 1 257 ? 38.579 -8.773 9.969 1.00 40.63 257 ARG D C 1
ATOM 9417 O O . ARG D 1 257 ? 38.490 -9.635 9.092 1.00 41.67 257 ARG D O 1
ATOM 9425 N N . LEU D 1 258 ? 38.631 -9.063 11.263 1.00 38.91 258 LEU D N 1
ATOM 9426 C CA . LEU D 1 258 ? 38.601 -10.436 11.755 1.00 37.65 258 LEU D CA 1
ATOM 9427 C C . LEU D 1 258 ? 37.258 -10.710 12.432 1.00 38.19 258 LEU D C 1
ATOM 9428 O O . LEU D 1 258 ? 36.819 -9.940 13.281 1.00 39.57 258 LEU D O 1
ATOM 9433 N N . SER D 1 259 ? 36.600 -11.799 12.070 1.00 37.76 259 SER D N 1
ATOM 9434 C CA . SER D 1 259 ? 35.324 -12.109 12.695 1.00 37.48 259 SER D CA 1
ATOM 9435 C C . SER D 1 259 ? 35.622 -12.526 14.121 1.00 37.69 259 SER D C 1
ATOM 9436 O O . SER D 1 259 ? 36.750 -12.891 14.439 1.00 37.78 259 SER D O 1
ATOM 9439 N N . PHE D 1 260 ? 34.615 -12.465 14.982 1.00 38.29 260 PHE D N 1
ATOM 9440 C CA . PHE D 1 260 ? 34.788 -12.865 16.371 1.00 39.03 260 PHE D CA 1
ATOM 9441 C C . PHE D 1 260 ? 35.137 -14.342 16.403 1.00 39.96 260 PHE D C 1
ATOM 9442 O O . PHE D 1 260 ? 35.933 -14.783 17.225 1.00 41.02 260 PHE D O 1
ATOM 9450 N N . GLU D 1 261 ? 34.527 -15.093 15.493 1.00 42.51 261 GLU D N 1
ATOM 9451 C CA . GLU D 1 261 ? 34.736 -16.532 15.364 1.00 44.79 261 GLU D CA 1
ATOM 9452 C C . GLU D 1 261 ? 36.227 -16.883 15.356 1.00 44.79 261 GLU D C 1
ATOM 9453 O O . GLU D 1 261 ? 36.699 -17.660 16.192 1.00 45.15 261 GLU D O 1
ATOM 9459 N N . ASP D 1 262 ? 36.961 -16.304 14.410 1.00 44.80 262 ASP D N 1
ATOM 9460 C CA . ASP D 1 262 ? 38.393 -16.553 14.288 1.00 45.28 262 ASP D CA 1
ATOM 9461 C C . ASP D 1 262 ? 39.166 -15.838 15.388 1.00 45.05 262 ASP D C 1
ATOM 9462 O O . ASP D 1 262 ? 40.266 -16.250 15.754 1.00 46.50 262 ASP D O 1
ATOM 9467 N N . ALA D 1 263 ? 38.585 -14.768 15.920 1.00 44.69 263 ALA D N 1
ATOM 9468 C CA . ALA D 1 263 ? 39.219 -14.017 16.993 1.00 42.90 263 ALA D CA 1
ATOM 9469 C C . ALA D 1 263 ? 39.274 -14.891 18.245 1.00 42.76 263 ALA D C 1
ATOM 9470 O O . ALA D 1 263 ? 40.340 -15.080 18.821 1.00 43.78 263 ALA D O 1
ATOM 9472 N N . TYR D 1 264 ? 38.132 -15.437 18.656 1.00 41.66 264 TYR D N 1
ATOM 9473 C CA . TYR D 1 264 ? 38.084 -16.285 19.846 1.00 41.28 264 TYR D CA 1
ATOM 9474 C C . TYR D 1 264 ? 38.862 -17.589 19.684 1.00 41.93 264 TYR D C 1
ATOM 9475 O O . TYR D 1 264 ? 39.471 -18.074 20.638 1.00 41.88 264 TYR D O 1
ATOM 9484 N N . ALA D 1 265 ? 38.818 -18.159 18.481 1.00 42.57 265 ALA D N 1
ATOM 9485 C CA . ALA D 1 265 ? 39.498 -19.423 18.182 1.00 42.27 265 ALA D CA 1
ATOM 9486 C C . ALA D 1 265 ? 41.010 -19.321 18.328 1.00 42.55 265 ALA D C 1
ATOM 9487 O O . ALA D 1 265 ? 41.627 -20.104 19.056 1.00 43.15 265 ALA D O 1
ATOM 9489 N N . VAL D 1 266 ? 41.600 -18.358 17.626 1.00 43.82 266 VAL D N 1
ATOM 9490 C CA . VAL D 1 266 ? 43.040 -18.153 17.669 1.00 44.97 266 VAL D CA 1
ATOM 9491 C C . VAL D 1 266 ? 43.521 -17.691 19.043 1.00 45.59 266 VAL D C 1
ATOM 9492 O O . VAL D 1 266 ? 44.639 -18.001 19.441 1.00 46.26 266 VAL D O 1
ATOM 9496 N N . ASP D 1 267 ? 42.690 -16.957 19.773 1.00 45.84 267 ASP D N 1
ATOM 9497 C CA . ASP D 1 267 ? 43.099 -16.519 21.102 1.00 48.19 267 ASP D CA 1
ATOM 9498 C C . ASP D 1 267 ? 43.299 -17.749 21.973 1.00 49.39 267 ASP D C 1
ATOM 9499 O O . ASP D 1 267 ? 44.372 -17.951 22.544 1.00 50.17 267 ASP D O 1
ATOM 9504 N N . ASP D 1 268 ? 42.254 -18.568 22.052 1.00 50.15 268 ASP D N 1
ATOM 9505 C CA . ASP D 1 268 ? 42.254 -19.788 22.853 1.00 51.85 268 ASP D CA 1
ATOM 9506 C C . ASP D 1 268 ? 43.354 -20.763 22.422 1.00 52.15 268 ASP D C 1
ATOM 9507 O O . ASP D 1 268 ? 44.071 -21.310 23.258 1.00 52.17 268 ASP D O 1
ATOM 9512 N N . LYS D 1 269 ? 43.478 -20.972 21.114 1.00 51.86 269 LYS D N 1
ATOM 9513 C CA . LYS D 1 269 ? 44.478 -21.882 20.570 1.00 51.50 269 LYS D CA 1
ATOM 9514 C C . LYS D 1 269 ? 45.899 -21.558 21.033 1.00 51.65 269 LYS D C 1
ATOM 9515 O O . LYS D 1 269 ? 46.681 -22.465 21.320 1.00 51.26 269 LYS D O 1
ATOM 9521 N N . PHE D 1 270 ? 46.232 -20.271 21.097 1.00 51.27 270 PHE D N 1
ATOM 9522 C CA . PHE D 1 270 ? 47.562 -19.844 21.517 1.00 50.69 270 PHE D CA 1
ATOM 9523 C C . PHE D 1 270 ? 47.672 -19.618 23.014 1.00 52.23 270 PHE D C 1
ATOM 9524 O O . PHE D 1 270 ? 48.776 -19.528 23.552 1.00 53.19 270 PHE D O 1
ATOM 9532 N N . LEU D 1 271 ? 46.530 -19.523 23.684 1.00 53.40 271 LEU D N 1
ATOM 9533 C CA . LEU D 1 271 ? 46.521 -19.323 25.125 1.00 54.16 271 LEU D CA 1
ATOM 9534 C C . LEU D 1 271 ? 47.112 -20.587 25.734 1.00 56.00 271 LEU D C 1
ATOM 9535 O O . LEU D 1 271 ? 48.196 -20.561 26.319 1.00 56.64 271 LEU D O 1
ATOM 9540 N N . ARG D 1 272 ? 46.388 -21.693 25.583 1.00 57.97 272 ARG D N 1
ATOM 9541 C CA . ARG D 1 272 ? 46.808 -22.991 26.111 1.00 60.55 272 ARG D CA 1
ATOM 9542 C C . ARG D 1 272 ? 47.807 -23.717 25.205 1.00 62.70 272 ARG D C 1
ATOM 9543 O O . ARG D 1 272 ? 47.559 -24.841 24.758 1.00 63.51 272 ARG D O 1
ATOM 9559 N N . THR D 1 274 ? 52.253 -24.286 24.643 1.00 65.38 274 THR D N 1
ATOM 9560 C CA . THR D 1 274 ? 53.588 -24.142 25.214 1.00 64.57 274 THR D CA 1
ATOM 9561 C C . THR D 1 274 ? 54.363 -23.053 24.484 1.00 64.54 274 THR D C 1
ATOM 9562 O O . THR D 1 274 ? 54.199 -22.869 23.276 1.00 63.53 274 THR D O 1
ATOM 9566 N N . ARG D 1 275 ? 55.206 -22.333 25.218 1.00 64.62 275 ARG D N 1
ATOM 9567 C CA . ARG D 1 275 ? 56.005 -21.275 24.620 1.00 64.71 275 ARG D CA 1
ATOM 9568 C C . ARG D 1 275 ? 56.749 -21.856 23.432 1.00 65.17 275 ARG D C 1
ATOM 9569 O O . ARG D 1 275 ? 56.845 -21.227 22.377 1.00 65.42 275 ARG D O 1
ATOM 9577 N N . ALA D 1 276 ? 57.272 -23.067 23.612 1.00 65.40 276 ALA D N 1
ATOM 9578 C CA . ALA D 1 276 ? 58.013 -23.751 22.558 1.00 65.44 276 ALA D CA 1
ATOM 9579 C C . ALA D 1 276 ? 57.181 -23.847 21.282 1.00 65.39 276 ALA D C 1
ATOM 9580 O O . ALA D 1 276 ? 57.660 -23.524 20.188 1.00 65.24 276 ALA D O 1
ATOM 9582 N N . GLU D 1 277 ? 55.934 -24.284 21.426 1.00 64.47 277 GLU D N 1
ATOM 9583 C CA . GLU D 1 277 ? 55.048 -24.418 20.276 1.00 64.26 277 GLU D CA 1
ATOM 9584 C C . GLU D 1 277 ? 54.619 -23.074 19.682 1.00 63.57 277 GLU D C 1
ATOM 9585 O O . GLU D 1 277 ? 54.200 -23.012 18.524 1.00 64.42 277 GLU D O 1
ATOM 9591 N N . ARG D 1 278 ? 54.731 -22.001 20.462 1.00 62.01 278 ARG D N 1
ATOM 9592 C CA . ARG D 1 278 ? 54.377 -20.671 19.967 1.00 61.58 278 ARG D CA 1
ATOM 9593 C C . ARG D 1 278 ? 55.521 -20.184 19.085 1.00 61.64 278 ARG D C 1
ATOM 9594 O O . ARG D 1 278 ? 55.312 -19.439 18.128 1.00 61.57 278 ARG D O 1
ATOM 9602 N N . ARG D 1 279 ? 56.734 -20.620 19.414 1.00 62.56 279 ARG D N 1
ATOM 9603 C CA . ARG D 1 279 ? 57.918 -20.223 18.666 1.00 63.57 279 ARG D CA 1
ATOM 9604 C C . ARG D 1 279 ? 57.913 -20.804 17.264 1.00 64.08 279 ARG D C 1
ATOM 9605 O O . ARG D 1 279 ? 58.608 -20.305 16.379 1.00 63.70 279 ARG D O 1
ATOM 9613 N N . GLU D 1 280 ? 57.130 -21.858 17.058 1.00 65.05 280 GLU D N 1
ATOM 9614 C CA . GLU D 1 280 ? 57.051 -22.484 15.741 1.00 66.35 280 GLU D CA 1
ATOM 9615 C C . GLU D 1 280 ? 56.301 -21.589 14.765 1.00 66.40 280 GLU D C 1
ATOM 9616 O O . GLU D 1 280 ? 56.245 -21.864 13.565 1.00 66.84 280 GLU D O 1
ATOM 9622 N N . TYR D 1 281 ? 55.721 -20.520 15.298 1.00 65.97 281 TYR D N 1
ATOM 9623 C CA . TYR D 1 281 ? 54.982 -19.558 14.495 1.00 65.03 281 TYR D CA 1
ATOM 9624 C C . TYR D 1 281 ? 55.843 -18.302 14.389 1.00 65.29 281 TYR D C 1
ATOM 9625 O O . TYR D 1 281 ? 55.814 -17.428 15.256 1.00 65.06 281 TYR D O 1
ATOM 9634 N N . LYS D 1 282 ? 56.620 -18.240 13.313 1.00 65.58 282 LYS D N 1
ATOM 9635 C CA . LYS D 1 282 ? 57.539 -17.136 13.053 1.00 66.41 282 LYS D CA 1
ATOM 9636 C C . LYS D 1 282 ? 56.869 -15.781 12.843 1.00 65.87 282 LYS D C 1
ATOM 9637 O O . LYS D 1 282 ? 57.544 -14.779 12.592 1.00 65.37 282 LYS D O 1
ATOM 9643 N N . THR D 1 283 ? 55.545 -15.748 12.949 1.00 65.45 283 THR D N 1
ATOM 9644 C CA . THR D 1 283 ? 54.815 -14.497 12.783 1.00 64.53 283 THR D CA 1
ATOM 9645 C C . THR D 1 283 ? 54.843 -13.767 14.124 1.00 63.88 283 THR D C 1
ATOM 9646 O O . THR D 1 283 ? 54.680 -12.547 14.189 1.00 62.74 283 THR D O 1
ATOM 9650 N N . ILE D 1 284 ? 55.066 -14.536 15.188 1.00 63.35 284 ILE D N 1
ATOM 9651 C CA . ILE D 1 284 ? 55.142 -14.006 16.542 1.00 62.81 284 ILE D CA 1
ATOM 9652 C C . ILE D 1 284 ? 56.566 -13.529 16.828 1.00 64.72 284 ILE D C 1
ATOM 9653 O O . ILE D 1 284 ? 57.531 -14.273 16.631 1.00 65.43 284 ILE D O 1
ATOM 9658 N N . HIS D 1 285 ? 56.684 -12.288 17.292 1.00 65.77 285 HIS D N 1
ATOM 9659 C CA . HIS D 1 285 ? 57.974 -11.690 17.630 1.00 66.25 285 HIS D CA 1
ATOM 9660 C C . HIS D 1 285 ? 58.490 -12.384 18.888 1.00 66.21 285 HIS D C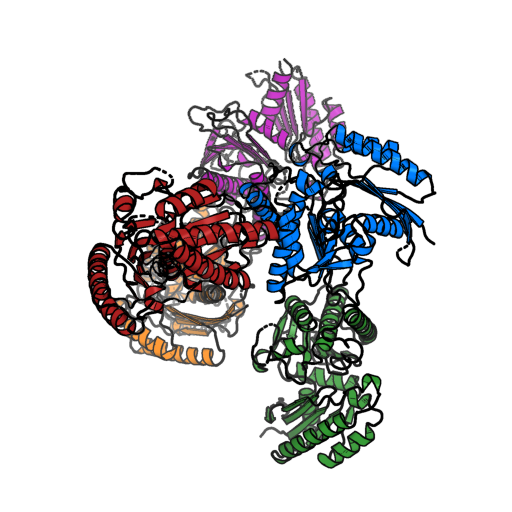 1
ATOM 9661 O O . HIS D 1 285 ? 57.722 -12.642 19.817 1.00 65.85 285 HIS D O 1
ATOM 9668 N N . PRO D 1 286 ? 59.796 -12.696 18.931 1.00 66.12 286 PRO D N 1
ATOM 9669 C CA . PRO D 1 286 ? 60.417 -13.365 20.080 1.00 65.95 286 PRO D CA 1
ATOM 9670 C C . PRO D 1 286 ? 60.079 -12.729 21.430 1.00 65.74 286 PRO D C 1
ATOM 9671 O O . PRO D 1 286 ? 59.857 -13.433 22.418 1.00 66.31 286 PRO D O 1
ATOM 9675 N N . GLY D 1 287 ? 60.041 -11.402 21.475 1.00 65.24 287 GLY D N 1
ATOM 9676 C CA . GLY D 1 287 ? 59.730 -10.725 22.722 1.00 64.96 287 GLY D CA 1
ATOM 9677 C C . GLY D 1 287 ? 58.276 -10.852 23.145 1.00 65.06 287 GLY D C 1
ATOM 9678 O O . GLY D 1 287 ? 57.886 -10.331 24.197 1.00 64.03 287 GLY D O 1
ATOM 9679 N N . ARG D 1 288 ? 57.478 -11.558 22.341 1.00 64.90 288 ARG D N 1
ATOM 9680 C CA . ARG D 1 288 ? 56.055 -11.730 22.633 1.00 65.00 288 ARG D CA 1
ATOM 9681 C C . ARG D 1 288 ? 55.560 -13.144 22.952 1.00 65.06 288 ARG D C 1
ATOM 9682 O O . ARG D 1 288 ? 54.452 -13.302 23.464 1.00 64.32 288 ARG D O 1
ATOM 9690 N N . ILE D 1 289 ? 56.363 -14.167 22.671 1.00 65.54 289 ILE D N 1
ATOM 9691 C CA . ILE D 1 289 ? 55.948 -15.537 22.977 1.00 65.68 289 ILE D CA 1
ATOM 9692 C C . ILE D 1 289 ? 55.640 -15.655 24.472 1.00 66.21 289 ILE D C 1
ATOM 9693 O O . ILE D 1 289 ? 54.807 -16.459 24.896 1.00 66.55 289 ILE D O 1
ATOM 9698 N N . ASP D 1 290 ? 56.317 -14.833 25.263 1.00 66.69 290 ASP D N 1
ATOM 9699 C CA . ASP D 1 290 ? 56.152 -14.823 26.710 1.00 66.89 290 ASP D CA 1
ATOM 9700 C C . ASP D 1 290 ? 54.719 -14.537 27.152 1.00 66.22 290 ASP D C 1
ATOM 9701 O O . ASP D 1 290 ? 54.078 -15.364 27.803 1.00 65.42 290 ASP D O 1
ATOM 9706 N N . VAL D 1 291 ? 54.224 -13.359 26.781 1.00 65.64 291 VAL D N 1
ATOM 9707 C CA . VAL D 1 291 ? 52.896 -12.914 27.188 1.00 64.66 291 VAL D CA 1
ATOM 9708 C C . VAL D 1 291 ? 51.725 -13.010 26.209 1.00 63.24 291 VAL D C 1
ATOM 9709 O O . VAL D 1 291 ? 50.702 -12.353 26.414 1.00 63.15 291 VAL D O 1
ATOM 9713 N N . VAL D 1 292 ? 51.848 -13.812 25.156 1.00 61.89 292 VAL D N 1
ATOM 9714 C CA . VAL D 1 292 ? 50.742 -13.947 24.211 1.00 60.36 292 VAL D CA 1
ATOM 9715 C C . VAL D 1 292 ? 49.514 -14.494 24.938 1.00 59.81 292 VAL D C 1
ATOM 9716 O O . VAL D 1 292 ? 48.373 -14.178 24.586 1.00 58.61 292 VAL D O 1
ATOM 9720 N N . GLY D 1 293 ? 49.760 -15.309 25.959 1.00 58.53 293 GLY D N 1
ATOM 9721 C CA . GLY D 1 293 ? 48.669 -15.883 26.722 1.00 57.70 293 GLY D CA 1
ATOM 9722 C C . GLY D 1 293 ? 47.808 -14.835 27.403 1.00 56.88 293 GLY D C 1
ATOM 9723 O O . GLY D 1 293 ? 46.580 -14.925 27.383 1.00 56.36 293 GLY D O 1
ATOM 9724 N N . GLY D 1 294 ? 48.449 -13.836 28.003 1.00 55.77 294 GLY D N 1
ATOM 9725 C CA . GLY D 1 294 ? 47.713 -12.787 28.690 1.00 55.00 294 GLY D CA 1
ATOM 9726 C C . GLY D 1 294 ? 46.905 -11.891 27.765 1.00 54.34 294 GLY D C 1
ATOM 9727 O O . GLY D 1 294 ? 45.760 -11.554 28.061 1.00 54.64 294 GLY D O 1
ATOM 9728 N N . GLY D 1 295 ? 47.499 -11.490 26.649 1.00 53.44 295 GLY D N 1
ATOM 9729 C CA . GLY D 1 295 ? 46.789 -10.637 25.718 1.00 53.90 295 GLY D CA 1
ATOM 9730 C C . GLY D 1 295 ? 45.480 -11.252 25.253 1.00 54.26 295 GLY D C 1
ATOM 9731 O O . GLY D 1 295 ? 44.428 -10.617 25.326 1.00 54.66 295 GLY D O 1
ATOM 9732 N N . ALA D 1 296 ? 45.545 -12.496 24.783 1.00 53.32 296 ALA D N 1
ATOM 9733 C CA . ALA D 1 296 ? 44.370 -13.207 24.290 1.00 51.30 296 ALA D CA 1
ATOM 9734 C C . ALA D 1 296 ? 43.221 -13.207 25.291 1.00 50.13 296 ALA D C 1
ATOM 9735 O O . ALA D 1 296 ? 42.062 -13.046 24.907 1.00 50.13 296 ALA D O 1
ATOM 9737 N N . VAL D 1 297 ? 43.541 -13.394 26.567 1.00 47.92 297 VAL D N 1
ATOM 9738 C CA . VAL D 1 297 ? 42.522 -13.407 27.610 1.00 47.63 297 VAL D CA 1
ATOM 9739 C C . VAL D 1 297 ? 41.821 -12.048 27.647 1.00 47.85 297 VAL D C 1
ATOM 9740 O O . VAL D 1 297 ? 40.594 -11.961 27.547 1.00 47.86 297 VAL D O 1
ATOM 9744 N N . VAL D 1 298 ? 42.609 -10.986 27.777 1.00 46.59 298 VAL D N 1
ATOM 9745 C CA . VAL D 1 298 ? 42.070 -9.636 27.814 1.00 44.77 298 VAL D CA 1
ATOM 9746 C C . VAL D 1 298 ? 41.274 -9.333 26.538 1.00 44.17 298 VAL D C 1
ATOM 9747 O O . VAL D 1 298 ? 40.115 -8.927 26.607 1.00 44.45 298 VAL D O 1
ATOM 9751 N N . TRP D 1 299 ? 41.892 -9.546 25.380 1.00 41.70 299 TRP D N 1
ATOM 9752 C CA . TRP D 1 299 ? 41.248 -9.294 24.091 1.00 41.02 299 TRP D CA 1
ATOM 9753 C C . TRP D 1 299 ? 39.889 -9.994 23.976 1.00 41.28 299 TRP D C 1
ATOM 9754 O O . TRP D 1 299 ? 38.879 -9.354 23.681 1.00 42.42 299 TRP D O 1
ATOM 9765 N N . SER D 1 300 ? 39.858 -11.303 24.214 1.00 40.40 300 SER D N 1
ATOM 9766 C CA . SER D 1 300 ? 38.613 -12.062 24.121 1.00 39.10 300 SER D CA 1
ATOM 9767 C C . SER D 1 300 ? 37.511 -11.536 25.030 1.00 38.43 300 SER D C 1
ATOM 9768 O O . SER D 1 300 ? 36.346 -11.499 24.636 1.00 38.57 300 SER D O 1
ATOM 9771 N N . ARG D 1 301 ? 37.861 -11.135 26.245 1.00 37.46 301 ARG D N 1
ATOM 9772 C CA . ARG D 1 301 ? 36.842 -10.621 27.149 1.00 36.14 301 ARG D CA 1
ATOM 9773 C C . ARG D 1 301 ? 36.355 -9.244 26.697 1.00 34.81 301 ARG D C 1
ATOM 9774 O O . ARG D 1 301 ? 35.158 -8.962 26.739 1.00 34.98 301 ARG D O 1
ATOM 9782 N N . VAL D 1 302 ? 37.280 -8.394 26.264 1.00 33.38 302 VAL D N 1
ATOM 9783 C CA . VAL D 1 302 ? 36.921 -7.062 25.790 1.00 32.09 302 VAL D CA 1
ATOM 9784 C C . VAL D 1 302 ? 35.938 -7.183 24.625 1.00 32.08 302 VAL D C 1
ATOM 9785 O O . VAL D 1 302 ? 34.873 -6.556 24.625 1.00 33.14 302 VAL D O 1
ATOM 9789 N N . LEU D 1 303 ? 36.295 -7.990 23.632 1.00 30.98 303 LEU D N 1
ATOM 9790 C CA . LEU D 1 303 ? 35.425 -8.186 22.485 1.00 31.18 303 LEU D CA 1
ATOM 9791 C C . LEU D 1 303 ? 34.047 -8.644 22.941 1.00 30.96 303 LEU D C 1
ATOM 9792 O O . LEU D 1 303 ? 33.034 -8.100 22.507 1.00 29.42 303 LEU D O 1
ATOM 9797 N N . ALA D 1 304 ? 34.018 -9.633 23.833 1.00 29.55 304 ALA D N 1
ATOM 9798 C CA . ALA D 1 304 ? 32.765 -10.188 24.321 1.00 29.47 304 ALA D CA 1
ATOM 9799 C C . ALA D 1 304 ? 31.901 -9.179 25.064 1.00 31.80 304 ALA D C 1
ATOM 9800 O O . ALA D 1 304 ? 30.732 -8.992 24.719 1.00 32.27 304 ALA D O 1
ATOM 9802 N N . ARG D 1 305 ? 32.469 -8.528 26.078 1.00 32.23 305 ARG D N 1
ATOM 9803 C CA . ARG D 1 305 ? 31.724 -7.553 26.862 1.00 32.94 305 ARG D CA 1
ATOM 9804 C C . ARG D 1 305 ? 31.212 -6.389 26.016 1.00 33.14 305 ARG D C 1
ATOM 9805 O O . ARG D 1 305 ? 30.065 -5.973 26.168 1.00 31.34 305 ARG D O 1
ATOM 9813 N N . VAL D 1 306 ? 32.051 -5.864 25.127 1.00 34.00 306 VAL D N 1
ATOM 9814 C CA . VAL D 1 306 ? 31.628 -4.757 24.274 1.00 33.79 306 VAL D CA 1
ATOM 9815 C C . VAL D 1 306 ? 30.454 -5.180 23.400 1.00 35.48 306 VAL D C 1
ATOM 9816 O O . VAL D 1 306 ? 29.493 -4.429 23.225 1.00 38.33 306 VAL D O 1
ATOM 9820 N N . SER D 1 307 ? 30.529 -6.383 22.848 1.00 35.86 307 SER D N 1
ATOM 9821 C CA . SER D 1 307 ? 29.455 -6.882 22.006 1.00 36.35 307 SER D CA 1
ATOM 9822 C C . SER D 1 307 ? 28.170 -7.030 22.825 1.00 37.15 307 SER D C 1
ATOM 9823 O O . SER D 1 307 ? 27.083 -6.719 22.341 1.00 36.90 307 SER D O 1
ATOM 9826 N N . GLU D 1 308 ? 28.295 -7.500 24.063 1.00 38.02 308 GLU D N 1
ATOM 9827 C CA . GLU D 1 308 ? 27.131 -7.669 24.933 1.00 39.99 308 GLU D CA 1
ATOM 9828 C C . GLU D 1 308 ? 26.477 -6.317 25.172 1.00 39.60 308 GLU D C 1
ATOM 9829 O O . GLU D 1 308 ? 25.252 -6.186 25.130 1.00 40.02 308 GLU D O 1
ATOM 9835 N N . ALA D 1 309 ? 27.314 -5.315 25.422 1.00 38.07 309 ALA D N 1
ATOM 9836 C CA . ALA D 1 309 ? 26.852 -3.962 25.687 1.00 37.88 309 ALA D CA 1
ATOM 9837 C C . ALA D 1 309 ? 26.233 -3.326 24.453 1.00 36.66 309 ALA D C 1
ATOM 9838 O O . ALA D 1 309 ? 25.321 -2.510 24.565 1.00 36.71 309 ALA D O 1
ATOM 9840 N N . ALA D 1 310 ? 26.720 -3.692 23.274 1.00 36.50 310 ALA D N 1
ATOM 9841 C CA . ALA D 1 310 ? 26.162 -3.126 22.053 1.00 36.97 310 ALA D CA 1
ATOM 9842 C C . ALA D 1 310 ? 24.748 -3.653 21.793 1.00 37.28 310 ALA D C 1
ATOM 9843 O O . ALA D 1 310 ? 23.898 -2.935 21.272 1.00 37.04 310 ALA D O 1
ATOM 9845 N N . LYS D 1 311 ? 24.496 -4.903 22.163 1.00 39.11 311 LYS D N 1
ATOM 9846 C CA . LYS D 1 311 ? 23.181 -5.498 21.959 1.00 41.14 311 LYS D CA 1
ATOM 9847 C C . LYS D 1 311 ? 22.178 -4.871 22.926 1.00 41.90 311 LYS D C 1
ATOM 9848 O O . LYS D 1 311 ? 21.007 -4.695 22.594 1.00 41.95 311 LYS D O 1
ATOM 9854 N N . ALA D 1 312 ? 22.653 -4.523 24.119 1.00 42.20 312 ALA D N 1
ATOM 9855 C CA . ALA D 1 312 ? 21.811 -3.916 25.148 1.00 43.11 312 ALA D CA 1
ATOM 9856 C C . ALA D 1 312 ? 21.479 -2.458 24.852 1.00 43.29 312 ALA D C 1
ATOM 9857 O O . ALA D 1 312 ? 20.415 -1.965 25.227 1.00 44.02 312 ALA D O 1
ATOM 9859 N N . ASP D 1 313 ? 22.397 -1.769 24.188 1.00 42.64 313 ASP D N 1
ATOM 9860 C CA . ASP D 1 313 ? 22.199 -0.368 23.854 1.00 42.64 313 ASP D CA 1
ATOM 9861 C C . ASP D 1 313 ? 21.347 -0.166 22.608 1.00 42.85 313 ASP D C 1
ATOM 9862 O O . ASP D 1 313 ? 20.356 0.560 22.643 1.00 42.83 313 ASP D O 1
ATOM 9867 N N . HIS D 1 314 ? 21.722 -0.805 21.506 1.00 42.91 314 HIS D N 1
ATOM 9868 C CA . HIS D 1 314 ? 20.974 -0.620 20.273 1.00 43.08 314 HIS D CA 1
ATOM 9869 C C . HIS D 1 314 ? 20.493 -1.876 19.551 1.00 43.84 314 HIS D C 1
ATOM 9870 O O . HIS D 1 314 ? 20.166 -1.824 18.365 1.00 46.15 314 HIS D O 1
ATOM 9877 N N . GLY D 1 315 ? 20.451 -2.999 20.262 1.00 43.41 315 GLY D N 1
ATOM 9878 C CA . GLY D 1 315 ? 19.953 -4.232 19.675 1.00 44.71 315 GLY D CA 1
ATOM 9879 C C . GLY D 1 315 ? 20.757 -4.999 18.635 1.00 45.79 315 GLY D C 1
ATOM 9880 O O . GLY D 1 315 ? 20.229 -5.921 18.017 1.00 47.30 315 GLY D O 1
ATOM 9881 N N . GLU D 1 316 ? 22.018 -4.648 18.421 1.00 44.91 316 GLU D N 1
ATOM 9882 C CA . GLU D 1 316 ? 22.817 -5.382 17.448 1.00 43.37 316 GLU D CA 1
ATOM 9883 C C . GLU D 1 316 ? 24.175 -5.729 18.011 1.00 41.57 316 GLU D C 1
ATOM 9884 O O . GLU D 1 316 ? 24.956 -4.851 18.373 1.00 40.47 316 GLU D O 1
ATOM 9890 N N . ALA D 1 317 ? 24.464 -7.019 18.080 1.00 40.59 317 ALA D N 1
ATOM 9891 C CA . ALA D 1 317 ? 25.745 -7.455 18.597 1.00 40.27 317 ALA D CA 1
ATOM 9892 C C . ALA D 1 317 ? 26.837 -7.147 17.583 1.00 39.25 317 ALA D C 1
ATOM 9893 O O . ALA D 1 317 ? 26.562 -6.930 16.405 1.00 39.04 317 ALA D O 1
ATOM 9895 N N . ILE D 1 318 ? 28.076 -7.108 18.052 1.00 40.00 318 ILE D N 1
ATOM 9896 C CA . ILE D 1 318 ? 29.216 -6.857 17.178 1.00 40.19 318 ILE D CA 1
ATOM 9897 C C . ILE D 1 318 ? 29.936 -8.194 17.064 1.00 40.53 318 ILE D C 1
ATOM 9898 O O . ILE D 1 318 ? 30.209 -8.842 18.075 1.00 40.08 318 ILE D O 1
ATOM 9903 N N . ASP D 1 319 ? 30.230 -8.622 15.844 1.00 42.37 319 ASP D N 1
ATOM 9904 C CA . ASP D 1 319 ? 30.904 -9.902 15.665 1.00 44.16 319 ASP D CA 1
ATOM 9905 C C . ASP D 1 319 ? 32.072 -9.832 14.701 1.00 42.82 319 ASP D C 1
ATOM 9906 O O . ASP D 1 319 ? 32.244 -10.700 13.856 1.00 42.97 319 ASP D O 1
ATOM 9911 N N . SER D 1 320 ? 32.872 -8.784 14.844 1.00 41.74 320 SER D N 1
ATOM 9912 C CA . SER D 1 320 ? 34.051 -8.591 14.023 1.00 41.18 320 SER D CA 1
ATOM 9913 C C . SER D 1 320 ? 34.756 -7.358 14.545 1.00 40.29 320 SER D C 1
ATOM 9914 O O . SER D 1 320 ? 34.168 -6.578 15.281 1.00 40.03 320 SER D O 1
ATOM 9917 N N . PHE D 1 321 ? 36.021 -7.196 14.184 1.00 40.13 321 PHE D N 1
ATOM 9918 C CA . PHE D 1 321 ? 36.773 -6.024 14.597 1.00 40.14 321 PHE D CA 1
ATOM 9919 C C . PHE D 1 321 ? 37.766 -5.682 13.497 1.00 39.29 321 PHE D C 1
ATOM 9920 O O . PHE D 1 321 ? 38.024 -6.495 12.616 1.00 39.86 321 PHE D O 1
ATOM 9928 N N . VAL D 1 322 ? 38.299 -4.471 13.529 1.00 39.36 322 VAL D N 1
ATOM 9929 C CA . VAL D 1 322 ? 39.274 -4.067 12.533 1.00 39.78 322 VAL D CA 1
ATOM 9930 C C . VAL D 1 322 ? 40.601 -3.882 13.241 1.00 40.13 322 VAL D C 1
ATOM 9931 O O . VAL D 1 322 ? 40.665 -3.280 14.318 1.00 37.39 322 VAL D O 1
ATOM 9935 N N . ALA D 1 323 ? 41.653 -4.437 12.651 1.00 40.92 323 ALA D N 1
ATOM 9936 C CA . ALA D 1 323 ? 42.985 -4.331 13.219 1.00 41.17 323 ALA D CA 1
ATOM 9937 C C . ALA D 1 323 ? 43.618 -3.047 12.711 1.00 42.09 323 ALA D C 1
ATOM 9938 O O . ALA D 1 323 ? 43.447 -2.677 11.548 1.00 41.66 323 ALA D O 1
ATOM 9940 N N . SER D 1 324 ? 44.342 -2.364 13.588 1.00 43.02 324 SER D N 1
ATOM 9941 C CA . SER D 1 324 ? 44.999 -1.124 13.213 1.00 43.83 324 SER D CA 1
ATOM 9942 C C . SER D 1 324 ? 46.446 -1.096 13.677 1.00 45.00 324 SER D C 1
ATOM 9943 O O . SER D 1 324 ? 46.735 -1.341 14.848 1.00 44.43 324 SER D O 1
ATOM 9946 N N . GLU D 1 325 ? 47.348 -0.786 12.751 1.00 47.60 325 GLU D N 1
ATOM 9947 C CA . GLU D 1 325 ? 48.770 -0.705 13.062 1.00 50.93 325 GLU D CA 1
ATOM 9948 C C . GLU D 1 325 ? 49.095 0.620 13.751 1.00 51.60 325 GLU D C 1
ATOM 9949 O O . GLU D 1 325 ? 50.097 0.733 14.455 1.00 52.60 325 GLU D O 1
ATOM 9955 N N . HIS D 1 326 ? 48.241 1.619 13.561 1.00 51.16 326 HIS D N 1
ATOM 9956 C CA . HIS D 1 326 ? 48.472 2.926 14.161 1.00 50.29 326 HIS D CA 1
ATOM 9957 C C . HIS D 1 326 ? 47.758 3.124 15.491 1.00 49.51 326 HIS D C 1
ATOM 9958 O O . HIS D 1 326 ? 46.537 2.991 15.584 1.00 50.21 326 HIS D O 1
ATOM 9965 N N . GLY D 1 327 ? 48.534 3.442 16.523 1.00 48.77 327 GLY D N 1
ATOM 9966 C CA . GLY D 1 327 ? 47.969 3.655 17.842 1.00 47.71 327 GLY D CA 1
ATOM 9967 C C . GLY D 1 327 ? 48.536 4.885 18.523 1.00 47.35 327 GLY D C 1
ATOM 9968 O O . GLY D 1 327 ? 48.683 5.937 17.902 1.00 48.37 327 GLY D O 1
ATOM 9969 N N . LEU D 1 328 ? 48.855 4.747 19.804 1.00 47.13 328 LEU D N 1
ATOM 9970 C CA . LEU D 1 328 ? 49.403 5.838 20.608 1.00 45.60 328 LEU D CA 1
ATOM 9971 C C . LEU D 1 328 ? 50.559 6.586 19.953 1.00 45.40 328 LEU D C 1
ATOM 9972 O O . LEU D 1 328 ? 50.590 7.814 19.944 1.00 44.24 328 LEU D O 1
ATOM 9977 N N . LEU D 1 329 ? 51.511 5.841 19.411 1.00 45.56 329 LEU D N 1
ATOM 9978 C CA . LEU D 1 329 ? 52.669 6.441 18.774 1.00 46.00 329 LEU D CA 1
ATOM 9979 C C . LEU D 1 329 ? 52.297 7.451 17.685 1.00 46.01 329 LEU D C 1
ATOM 9980 O O . LEU D 1 329 ? 52.810 8.570 17.683 1.00 46.17 329 LEU D O 1
ATOM 9985 N N . ASP D 1 330 ? 51.413 7.083 16.762 1.00 44.60 330 ASP D N 1
ATOM 9986 C CA . ASP D 1 330 ? 51.039 8.033 15.720 1.00 45.23 330 ASP D CA 1
ATOM 9987 C C . ASP D 1 330 ? 50.268 9.212 16.327 1.00 45.12 330 ASP D C 1
ATOM 9988 O O . ASP D 1 330 ? 50.234 10.312 15.764 1.00 43.79 330 ASP D O 1
ATOM 9993 N N . GLY D 1 331 ? 49.653 8.982 17.482 1.00 44.30 331 GLY D N 1
ATOM 9994 C CA . GLY D 1 331 ? 48.928 10.053 18.143 1.00 42.63 331 GLY D CA 1
ATOM 9995 C C . GLY D 1 331 ? 49.923 11.098 18.616 1.00 41.77 331 GLY D C 1
ATOM 9996 O O . GLY D 1 331 ? 49.763 12.294 18.350 1.00 40.73 331 GLY D O 1
ATOM 9997 N N . ILE D 1 332 ? 50.958 10.638 19.314 1.00 41.36 332 ILE D N 1
ATOM 9998 C CA . ILE D 1 332 ? 52.009 11.513 19.820 1.00 39.63 332 ILE D CA 1
ATOM 9999 C C . ILE D 1 332 ? 52.489 12.419 18.692 1.00 39.80 332 ILE D C 1
ATOM 10000 O O . ILE D 1 332 ? 52.366 13.639 18.759 1.00 40.48 332 ILE D O 1
ATOM 10005 N N . VAL D 1 333 ? 53.030 11.798 17.650 1.00 40.47 333 VAL D N 1
ATOM 10006 C CA . VAL D 1 333 ? 53.567 12.513 16.496 1.00 41.83 333 VAL D CA 1
ATOM 10007 C C . VAL D 1 333 ? 52.616 13.529 15.875 1.00 43.32 333 VAL D C 1
ATOM 10008 O O . VAL D 1 333 ? 53.006 14.671 15.640 1.00 43.51 333 VAL D O 1
ATOM 10012 N N . LEU D 1 334 ? 51.377 13.121 15.599 1.00 45.61 334 LEU D N 1
ATOM 10013 C CA . LEU D 1 334 ? 50.401 14.030 14.997 1.00 47.56 334 LEU D CA 1
ATOM 10014 C C . LEU D 1 334 ? 50.067 15.188 15.944 1.00 48.30 334 LEU D C 1
ATOM 10015 O O . LEU D 1 334 ? 50.075 16.347 15.528 1.00 47.65 334 LEU D O 1
ATOM 10020 N N . ASP D 1 335 ? 49.786 14.876 17.211 1.00 49.05 335 ASP D N 1
ATOM 10021 C CA . ASP D 1 335 ? 49.470 15.910 18.199 1.00 50.72 335 ASP D CA 1
ATOM 10022 C C . ASP D 1 335 ? 50.640 16.872 18.404 1.00 52.28 335 ASP D C 1
ATOM 10023 O O . ASP D 1 335 ? 50.485 18.088 18.286 1.00 52.07 335 ASP D O 1
ATOM 10028 N N . TYR D 1 336 ? 51.810 16.325 18.716 1.00 53.54 336 TYR D N 1
ATOM 10029 C CA . TYR D 1 336 ? 52.991 17.149 18.932 1.00 54.46 336 TYR D CA 1
ATOM 10030 C C . TYR D 1 336 ? 53.288 17.989 17.696 1.00 54.66 336 TYR D C 1
ATOM 10031 O O . TYR D 1 336 ? 53.678 19.150 17.803 1.00 54.43 336 TYR D O 1
ATOM 10040 N N . GLY D 1 337 ? 53.097 17.393 16.526 1.00 55.56 337 GLY D N 1
ATOM 10041 C CA . GLY D 1 337 ? 53.346 18.100 15.284 1.00 57.86 337 GLY D CA 1
ATOM 10042 C C . GLY D 1 337 ? 52.437 19.301 15.088 1.00 59.76 337 GLY D C 1
ATOM 10043 O O . GLY D 1 337 ? 52.907 20.407 14.818 1.00 60.57 337 GLY D O 1
ATOM 10044 N N . ARG D 1 338 ? 51.130 19.093 15.221 1.00 61.24 338 ARG D N 1
ATOM 10045 C CA . ARG D 1 338 ? 50.170 20.179 15.047 1.00 62.85 338 ARG D CA 1
ATOM 10046 C C . ARG D 1 338 ? 50.248 21.183 16.186 1.00 63.33 338 ARG D C 1
ATOM 10047 O O . ARG D 1 338 ? 49.870 22.344 16.031 1.00 64.12 338 ARG D O 1
ATOM 10055 N N . ARG D 1 339 ? 50.751 20.731 17.328 1.00 63.94 339 ARG D N 1
ATOM 10056 C CA . ARG D 1 339 ? 50.884 21.581 18.499 1.00 64.23 339 ARG D CA 1
ATOM 10057 C C . ARG D 1 339 ? 52.039 22.553 18.276 1.00 64.78 339 ARG D C 1
ATOM 10058 O O . ARG D 1 339 ? 52.026 23.679 18.776 1.00 65.56 339 ARG D O 1
ATOM 10066 N N . LEU D 1 340 ? 53.031 22.116 17.505 1.00 64.10 340 LEU D N 1
ATOM 10067 C CA . LEU D 1 340 ? 54.190 22.947 17.205 1.00 63.15 340 LEU D CA 1
ATOM 10068 C C . LEU D 1 340 ? 53.848 23.953 16.110 1.00 63.69 340 LEU D C 1
ATOM 10069 O O . LEU D 1 340 ? 54.327 25.087 16.124 1.00 64.12 340 LEU D O 1
ATOM 10074 N N . LEU D 1 341 ? 53.015 23.528 15.164 1.00 63.97 341 LEU D N 1
ATOM 10075 C CA . LEU D 1 341 ? 52.591 24.380 14.056 1.00 63.90 341 LEU D CA 1
ATOM 10076 C C . LEU D 1 341 ? 51.779 25.586 14.517 1.00 64.55 341 LEU D C 1
ATOM 10077 O O . LEU D 1 341 ? 51.910 26.676 13.962 1.00 64.12 341 LEU D O 1
ATOM 10082 N N . ALA D 1 342 ? 50.937 25.378 15.527 1.00 65.79 342 ALA D N 1
ATOM 10083 C CA . ALA D 1 342 ? 50.082 26.439 16.061 1.00 66.84 342 ALA D CA 1
ATOM 10084 C C . ALA D 1 342 ? 50.795 27.314 17.096 1.00 67.69 342 ALA D C 1
ATOM 10085 O O . ALA D 1 342 ? 50.898 28.537 16.850 1.00 67.95 342 ALA D O 1
ATOM 10087 N N . VAL E 1 16 ? 16.556 27.826 -51.157 1.00 71.81 16 VAL E N 1
ATOM 10088 C CA . VAL E 1 16 ? 15.584 28.716 -50.456 1.00 72.84 16 VAL E CA 1
ATOM 10089 C C . VAL E 1 16 ? 16.168 30.111 -50.261 1.00 73.73 16 VAL E C 1
ATOM 10090 O O . VAL E 1 16 ? 17.349 30.258 -49.939 1.00 74.55 16 VAL E O 1
ATOM 10094 N N . THR E 1 17 ? 15.340 31.132 -50.459 1.00 74.70 17 THR E N 1
ATOM 10095 C CA . THR E 1 17 ? 15.772 32.516 -50.294 1.00 75.68 17 THR E CA 1
ATOM 10096 C C . THR E 1 17 ? 14.904 33.227 -49.257 1.00 76.37 17 THR E C 1
ATOM 10097 O O . THR E 1 17 ? 13.922 33.884 -49.607 1.00 77.13 17 THR E O 1
ATOM 10101 N N . VAL E 1 18 ? 15.272 33.093 -47.983 1.00 76.59 18 VAL E N 1
ATOM 10102 C CA . VAL E 1 18 ? 14.524 33.723 -46.895 1.00 75.71 18 VAL E CA 1
ATOM 10103 C C . VAL E 1 18 ? 15.154 35.025 -46.420 1.00 75.10 18 VAL E C 1
ATOM 10104 O O . VAL E 1 18 ? 16.350 35.253 -46.589 1.00 74.70 18 VAL E O 1
ATOM 10108 N N . ALA E 1 19 ? 14.325 35.877 -45.829 1.00 74.93 19 ALA E N 1
ATOM 10109 C CA . ALA E 1 19 ? 14.772 37.157 -45.303 1.00 75.33 19 ALA E CA 1
ATOM 10110 C C . ALA E 1 19 ? 14.465 37.158 -43.809 1.00 75.61 19 ALA E C 1
ATOM 10111 O O . ALA E 1 19 ? 13.703 36.314 -43.327 1.00 75.96 19 ALA E O 1
ATOM 10113 N N . GLY E 1 20 ? 15.059 38.094 -43.075 1.00 75.39 20 GLY E N 1
ATOM 10114 C CA . GLY E 1 20 ? 14.821 38.158 -41.645 1.00 74.56 20 GLY E CA 1
ATOM 10115 C C . GLY E 1 20 ? 15.041 39.539 -41.062 1.00 74.27 20 GLY E C 1
ATOM 10116 O O . GLY E 1 20 ? 15.787 40.349 -41.622 1.00 73.61 20 GLY E O 1
ATOM 10117 N N . ILE E 1 21 ? 14.389 39.807 -39.934 1.00 74.06 21 ILE E N 1
ATOM 10118 C CA . ILE E 1 21 ? 14.517 41.095 -39.268 1.00 74.41 21 ILE E CA 1
ATOM 10119 C C . ILE E 1 21 ? 14.782 40.930 -37.773 1.00 75.42 21 ILE E C 1
ATOM 10120 O O . ILE E 1 21 ? 14.119 40.144 -37.092 1.00 75.82 21 ILE E O 1
ATOM 10125 N N . ASP E 1 22 ? 15.765 41.679 -37.281 1.00 76.10 22 ASP E N 1
ATOM 10126 C CA . ASP E 1 22 ? 16.158 41.664 -35.874 1.00 75.69 22 ASP E CA 1
ATOM 10127 C C . ASP E 1 22 ? 15.737 42.990 -35.246 1.00 74.47 22 ASP E C 1
ATOM 10128 O O . ASP E 1 22 ? 16.276 44.045 -35.583 1.00 73.12 22 ASP E O 1
ATOM 10133 N N . CYS E 1 23 ? 14.767 42.935 -34.340 1.00 73.76 23 CYS E N 1
ATOM 10134 C CA . CYS E 1 23 ? 14.283 44.146 -33.692 1.00 73.40 23 CYS E CA 1
ATOM 10135 C C . CYS E 1 23 ? 14.810 44.252 -32.267 1.00 72.66 23 CYS E C 1
ATOM 10136 O O . CYS E 1 23 ? 14.236 43.694 -31.330 1.00 71.76 23 CYS E O 1
ATOM 10139 N N . GLY E 1 24 ? 15.908 44.985 -32.116 1.00 72.93 24 GLY E N 1
ATOM 10140 C CA . GLY E 1 24 ? 16.517 45.156 -30.812 1.00 73.51 24 GLY E CA 1
ATOM 10141 C C . GLY E 1 24 ? 16.062 46.392 -30.063 1.00 73.75 24 GLY E C 1
ATOM 10142 O O . GLY E 1 24 ? 15.125 47.080 -30.475 1.00 74.33 24 GLY E O 1
ATOM 10143 N N . THR E 1 25 ? 16.742 46.671 -28.956 1.00 73.60 25 THR E N 1
ATOM 10144 C CA . THR E 1 25 ? 16.427 47.819 -28.116 1.00 73.16 25 THR E CA 1
ATOM 10145 C C . THR E 1 25 ? 16.892 49.136 -28.737 1.00 72.77 25 THR E C 1
ATOM 10146 O O . THR E 1 25 ? 16.154 50.121 -28.748 1.00 72.81 25 THR E O 1
ATOM 10150 N N . ASN E 1 26 ? 18.113 49.144 -29.260 1.00 72.71 26 ASN E N 1
ATOM 10151 C CA . ASN E 1 26 ? 18.679 50.344 -29.861 1.00 73.16 26 ASN E CA 1
ATOM 10152 C C . ASN E 1 26 ? 18.496 50.424 -31.379 1.00 73.36 26 ASN E C 1
ATOM 10153 O O . ASN E 1 26 ? 18.632 51.499 -31.963 1.00 74.18 26 ASN E O 1
ATOM 10158 N N . SER E 1 27 ? 18.183 49.307 -32.028 1.00 73.13 27 SER E N 1
ATOM 10159 C CA . SER E 1 27 ? 18.014 49.345 -33.475 1.00 73.88 27 SER E CA 1
ATOM 10160 C C . SER E 1 27 ? 17.184 48.218 -34.077 1.00 73.92 27 SER E C 1
ATOM 10161 O O . SER E 1 27 ? 16.671 47.349 -33.369 1.00 73.93 27 SER E O 1
ATOM 10164 N N . ILE E 1 28 ? 17.062 48.259 -35.402 1.00 73.39 28 ILE E N 1
ATOM 10165 C CA . ILE E 1 28 ? 16.322 47.262 -36.165 1.00 72.94 28 ILE E CA 1
ATOM 10166 C C . ILE E 1 28 ? 17.082 47.025 -37.473 1.00 73.36 28 ILE E C 1
ATOM 10167 O O . ILE E 1 28 ? 17.677 47.955 -38.031 1.00 72.52 28 ILE E O 1
ATOM 10172 N N . ARG E 1 29 ? 17.064 45.786 -37.959 1.00 73.51 29 ARG E N 1
ATOM 10173 C CA . ARG E 1 29 ? 17.790 45.440 -39.178 1.00 73.96 29 ARG E CA 1
ATOM 10174 C C . ARG E 1 29 ? 17.125 44.334 -40.000 1.00 73.02 29 ARG E C 1
ATOM 10175 O O . ARG E 1 29 ? 16.422 43.483 -39.459 1.00 72.78 29 ARG E O 1
ATOM 10183 N N . LEU E 1 30 ? 17.359 44.357 -41.310 1.00 72.46 30 LEU E N 1
ATOM 10184 C CA . LEU E 1 30 ? 16.797 43.368 -42.230 1.00 71.85 30 LEU E CA 1
ATOM 10185 C C . LEU E 1 30 ? 17.870 42.820 -43.163 1.00 71.04 30 LEU E C 1
ATOM 10186 O O . LEU E 1 30 ? 18.740 43.558 -43.619 1.00 70.92 30 LEU E O 1
ATOM 10191 N N . LYS E 1 31 ? 17.795 41.525 -43.447 1.00 70.66 31 LYS E N 1
ATOM 10192 C CA . LYS E 1 31 ? 18.754 40.879 -44.333 1.00 70.87 31 LYS E CA 1
ATOM 10193 C C . LYS E 1 31 ? 18.036 39.857 -45.205 1.00 70.68 31 LYS E C 1
ATOM 10194 O O . LYS E 1 31 ? 17.123 39.170 -44.744 1.00 70.05 31 LYS E O 1
ATOM 10200 N N . ILE E 1 32 ? 18.449 39.764 -46.466 1.00 70.82 32 ILE E N 1
ATOM 10201 C CA . ILE E 1 32 ? 17.846 38.818 -47.398 1.00 71.26 32 ILE E CA 1
ATOM 10202 C C . ILE E 1 32 ? 18.942 38.019 -48.099 1.00 71.80 32 ILE E C 1
ATOM 10203 O O . ILE E 1 32 ? 19.871 38.596 -48.669 1.00 71.72 32 ILE E O 1
ATOM 10208 N N . ALA E 1 33 ? 18.837 36.694 -48.054 1.00 72.29 33 ALA E N 1
ATOM 10209 C CA . ALA E 1 33 ? 19.832 35.834 -48.688 1.00 72.85 33 ALA E CA 1
ATOM 10210 C C . ALA E 1 33 ? 19.269 34.440 -48.952 1.00 73.23 33 ALA E C 1
ATOM 10211 O O . ALA E 1 33 ? 18.054 34.247 -48.967 1.00 73.38 33 ALA E O 1
ATOM 10213 N N . ARG E 1 34 ? 20.155 33.470 -49.158 1.00 73.61 34 ARG E N 1
ATOM 10214 C CA . ARG E 1 34 ? 19.738 32.100 -49.429 1.00 74.10 34 ARG E CA 1
ATOM 10215 C C . ARG E 1 34 ? 20.379 31.115 -48.459 1.00 73.76 34 ARG E C 1
ATOM 10216 O O . ARG E 1 34 ? 20.523 29.930 -48.766 1.00 73.66 34 ARG E O 1
ATOM 10224 N N . GLY E 1 39 ? 24.701 26.951 -47.509 1.00 95.68 39 GLY E N 1
ATOM 10225 C CA . GLY E 1 39 ? 25.535 28.135 -47.417 1.00 96.52 39 GLY E CA 1
ATOM 10226 C C . GLY E 1 39 ? 24.807 29.417 -47.786 1.00 96.98 39 GLY E C 1
ATOM 10227 O O . GLY E 1 39 ? 23.997 29.433 -48.714 1.00 97.04 39 GLY E O 1
ATOM 10236 N N . HIS E 1 41 ? 24.271 33.471 -49.023 1.00 98.25 41 HIS E N 1
ATOM 10237 C CA . HIS E 1 41 ? 24.672 34.352 -50.116 1.00 98.20 41 HIS E CA 1
ATOM 10238 C C . HIS E 1 41 ? 23.762 35.577 -50.072 1.00 98.03 41 HIS E C 1
ATOM 10239 O O . HIS E 1 41 ? 22.589 35.506 -50.447 1.00 97.73 41 HIS E O 1
ATOM 10246 N N . GLU E 1 42 ? 24.307 36.697 -49.604 1.00 98.25 42 GLU E N 1
ATOM 10247 C CA . GLU E 1 42 ? 23.535 37.929 -49.491 1.00 98.28 42 GLU E CA 1
ATOM 10248 C C . GLU E 1 42 ? 22.953 38.435 -50.800 1.00 97.71 42 GLU E C 1
ATOM 10249 O O . GLU E 1 42 ? 23.668 38.967 -51.653 1.00 97.81 42 GLU E O 1
ATOM 10255 N N . VAL E 1 43 ? 21.646 38.266 -50.948 1.00 96.90 43 VAL E N 1
ATOM 10256 C CA . VAL E 1 43 ? 20.940 38.728 -52.132 1.00 95.84 43 VAL E CA 1
ATOM 10257 C C . VAL E 1 43 ? 20.780 40.236 -51.957 1.00 95.17 43 VAL E C 1
ATOM 10258 O O . VAL E 1 43 ? 20.837 41.005 -52.917 1.00 94.76 43 VAL E O 1
ATOM 10262 N N . VAL E 1 44 ? 20.582 40.642 -50.707 1.00 94.60 44 VAL E N 1
ATOM 10263 C CA . VAL E 1 44 ? 20.432 42.046 -50.344 1.00 94.14 44 VAL E CA 1
ATOM 10264 C C . VAL E 1 44 ? 21.244 42.258 -49.068 1.00 93.63 44 VAL E C 1
ATOM 10265 O O . VAL E 1 44 ? 20.984 41.621 -48.044 1.00 93.33 44 VAL E O 1
ATOM 10269 N N . PRO E 1 45 ? 22.243 43.155 -49.112 1.00 93.34 45 PRO E N 1
ATOM 10270 C CA . PRO E 1 45 ? 23.074 43.415 -47.932 1.00 92.64 45 PRO E CA 1
ATOM 10271 C C . PRO E 1 45 ? 22.274 43.802 -46.691 1.00 91.75 45 PRO E C 1
ATOM 10272 O O . PRO E 1 45 ? 21.096 44.148 -46.780 1.00 91.71 45 PRO E O 1
ATOM 10276 N N . ARG E 1 46 ? 22.924 43.733 -45.535 1.00 90.71 46 ARG E N 1
ATOM 10277 C CA . ARG E 1 46 ? 22.282 44.073 -44.275 1.00 89.83 46 ARG E CA 1
ATOM 10278 C C . ARG E 1 46 ? 21.854 45.539 -44.292 1.00 88.71 46 ARG E C 1
ATOM 10279 O O . ARG E 1 46 ? 22.566 46.401 -44.809 1.00 88.90 46 ARG E O 1
ATOM 10287 N N . ILE E 1 47 ? 20.676 45.813 -43.742 1.00 86.99 47 ILE E N 1
ATOM 10288 C CA . ILE E 1 47 ? 20.160 47.173 -43.696 1.00 86.10 47 ILE E CA 1
ATOM 10289 C C . ILE E 1 47 ? 19.845 47.538 -42.250 1.00 86.32 47 ILE E C 1
ATOM 10290 O O . ILE E 1 47 ? 18.848 47.088 -41.686 1.00 86.12 47 ILE E O 1
ATOM 10295 N N . LEU E 1 48 ? 20.708 48.358 -41.658 1.00 86.61 48 LEU E N 1
ATOM 10296 C CA . LEU E 1 48 ? 20.550 48.788 -40.273 1.00 86.73 48 LEU E CA 1
ATOM 10297 C C . LEU E 1 48 ? 19.809 50.114 -40.146 1.00 86.72 48 LEU E C 1
ATOM 10298 O O . LEU E 1 48 ? 20.000 51.026 -40.952 1.00 86.75 48 LEU E O 1
ATOM 10303 N N . ARG E 1 49 ? 18.966 50.215 -39.125 1.00 86.59 49 ARG E N 1
ATOM 10304 C CA . ARG E 1 49 ? 18.203 51.431 -38.884 1.00 86.86 49 ARG E CA 1
ATOM 10305 C C . ARG E 1 49 ? 18.011 51.634 -37.384 1.00 86.90 49 ARG E C 1
ATOM 10306 O O . ARG E 1 49 ? 17.164 50.989 -36.760 1.00 87.07 49 ARG E O 1
ATOM 10314 N N . VAL E 1 50 ? 18.812 52.530 -36.811 1.00 86.59 50 VAL E N 1
ATOM 10315 C CA . VAL E 1 50 ? 18.754 52.829 -35.384 1.00 86.10 50 VAL E CA 1
ATOM 10316 C C . VAL E 1 50 ? 17.437 53.511 -35.003 1.00 85.59 50 VAL E C 1
ATOM 10317 O O . VAL E 1 50 ? 17.329 54.737 -35.028 1.00 85.21 50 VAL E O 1
ATOM 10321 N N . ILE E 1 51 ? 16.443 52.699 -34.643 1.00 85.45 51 ILE E N 1
ATOM 10322 C CA . ILE E 1 51 ? 15.118 53.196 -34.265 1.00 85.42 51 ILE E CA 1
ATOM 10323 C C . ILE E 1 51 ? 15.008 53.651 -32.815 1.00 85.74 51 ILE E C 1
ATOM 10324 O O . ILE E 1 51 ? 14.125 54.442 -32.478 1.00 85.55 51 ILE E O 1
ATOM 10329 N N . ARG E 1 52 ? 15.887 53.147 -31.956 1.00 86.10 52 ARG E N 1
ATOM 10330 C CA . ARG E 1 52 ? 15.857 53.530 -30.549 1.00 86.61 52 ARG E CA 1
ATOM 10331 C C . ARG E 1 52 ? 14.496 53.160 -29.959 1.00 86.40 52 ARG E C 1
ATOM 10332 O O . ARG E 1 52 ? 13.872 53.958 -29.262 1.00 86.10 52 ARG E O 1
ATOM 10340 N N . LEU E 1 53 ? 14.046 51.944 -30.250 1.00 86.16 53 LEU E N 1
ATOM 10341 C CA . LEU E 1 53 ? 12.759 51.456 -29.771 1.00 86.37 53 LEU E CA 1
ATOM 10342 C C . LEU E 1 53 ? 12.678 51.364 -28.244 1.00 86.72 53 LEU E C 1
ATOM 10343 O O . LEU E 1 53 ? 11.595 51.484 -27.663 1.00 86.34 53 LEU E O 1
ATOM 10348 N N . GLY E 1 54 ? 13.822 51.150 -27.599 1.00 87.10 54 GLY E N 1
ATOM 10349 C CA . GLY E 1 54 ? 13.851 51.036 -26.150 1.00 87.02 54 GLY E CA 1
ATOM 10350 C C . GLY E 1 54 ? 13.825 52.367 -25.421 1.00 87.25 54 GLY E C 1
ATOM 10351 O O . GLY E 1 54 ? 14.318 52.478 -24.298 1.00 87.29 54 GLY E O 1
ATOM 10352 N N . GLN E 1 55 ? 13.236 53.375 -26.057 1.00 87.33 55 GLN E N 1
ATOM 10353 C CA . GLN E 1 55 ? 13.138 54.710 -25.478 1.00 87.26 55 GLN E CA 1
ATOM 10354 C C . GLN E 1 55 ? 12.510 54.692 -24.083 1.00 87.22 55 GLN E C 1
ATOM 10355 O O . GLN E 1 55 ? 11.292 54.561 -23.941 1.00 87.44 55 GLN E O 1
ATOM 10361 N N . ASP E 1 56 ? 13.356 54.813 -23.063 1.00 86.59 56 ASP E N 1
ATOM 10362 C CA . ASP E 1 56 ? 12.920 54.840 -21.668 1.00 86.04 56 ASP E CA 1
ATOM 10363 C C . ASP E 1 56 ? 12.141 53.606 -21.223 1.00 85.46 56 ASP E C 1
ATOM 10364 O O . ASP E 1 56 ? 11.430 53.648 -20.221 1.00 85.94 56 ASP E O 1
ATOM 10369 N N . VAL E 1 57 ? 12.278 52.506 -21.956 1.00 84.44 57 VAL E N 1
ATOM 10370 C CA . VAL E 1 57 ? 11.566 51.280 -21.611 1.00 83.39 57 VAL E CA 1
ATOM 10371 C C . VAL E 1 57 ? 12.059 50.686 -20.290 1.00 82.78 57 VAL E C 1
ATOM 10372 O O . VAL E 1 57 ? 11.405 49.816 -19.710 1.00 82.37 57 VAL E O 1
ATOM 10376 N N . ASP E 1 58 ? 13.207 51.161 -19.816 1.00 82.07 58 ASP E N 1
ATOM 10377 C CA . ASP E 1 58 ? 13.780 50.659 -18.571 1.00 81.83 58 ASP E CA 1
ATOM 10378 C C . ASP E 1 58 ? 12.864 50.911 -17.375 1.00 80.82 58 ASP E C 1
ATOM 10379 O O . ASP E 1 58 ? 12.521 49.983 -16.644 1.00 81.01 58 ASP E O 1
ATOM 10384 N N . LYS E 1 59 ? 12.473 52.168 -17.179 1.00 79.25 59 LYS E N 1
ATOM 10385 C CA . LYS E 1 59 ? 11.598 52.534 -16.066 1.00 77.49 59 LYS E CA 1
ATOM 10386 C C . LYS E 1 59 ? 10.119 52.557 -16.464 1.00 75.78 59 LYS E C 1
ATOM 10387 O O . LYS E 1 59 ? 9.267 52.013 -15.752 1.00 74.45 59 LYS E O 1
ATOM 10393 N N . THR E 1 60 ? 9.822 53.188 -17.601 1.00 73.06 60 THR E N 1
ATOM 10394 C CA . THR E 1 60 ? 8.447 53.312 -18.089 1.00 70.13 60 THR E CA 1
ATOM 10395 C C . THR E 1 60 ? 7.739 51.972 -18.218 1.00 68.60 60 THR E C 1
ATOM 10396 O O . THR E 1 60 ? 6.522 51.888 -18.036 1.00 69.36 60 THR E O 1
ATOM 10400 N N . HIS E 1 61 ? 8.500 50.929 -18.534 1.00 65.39 61 HIS E N 1
ATOM 10401 C CA . HIS E 1 61 ? 7.948 49.585 -18.705 1.00 62.83 61 HIS E CA 1
ATOM 10402 C C . HIS E 1 61 ? 6.951 49.489 -19.857 1.00 61.51 61 HIS E C 1
ATOM 10403 O O . HIS E 1 61 ? 6.042 48.656 -19.851 1.00 60.82 61 HIS E O 1
ATOM 10410 N N . ARG E 1 62 ? 7.134 50.344 -20.853 1.00 60.15 62 ARG E N 1
ATOM 10411 C CA . ARG E 1 62 ? 6.265 50.336 -22.017 1.00 59.69 62 ARG E CA 1
ATOM 10412 C C . ARG E 1 62 ? 6.880 51.214 -23.109 1.00 59.20 62 ARG E C 1
ATOM 10413 O O . ARG E 1 62 ? 7.568 52.197 -22.816 1.00 58.97 62 ARG E O 1
ATOM 10421 N N . PHE E 1 63 ? 6.639 50.840 -24.366 1.00 58.64 63 PHE E N 1
ATOM 10422 C CA . PHE E 1 63 ? 7.166 51.571 -25.518 1.00 57.84 63 PHE E CA 1
ATOM 10423 C C . PHE E 1 63 ? 6.648 53.004 -25.577 1.00 58.67 63 PHE E C 1
ATOM 10424 O O . PHE E 1 63 ? 5.562 53.311 -25.071 1.00 59.43 63 PHE E O 1
ATOM 10432 N N . ALA E 1 64 ? 7.429 53.875 -26.210 1.00 58.45 64 ALA E N 1
ATOM 10433 C CA . ALA E 1 64 ? 7.054 55.272 -26.354 1.00 57.96 64 ALA E CA 1
ATOM 10434 C C . ALA E 1 64 ? 6.096 55.378 -27.535 1.00 58.39 64 ALA E C 1
ATOM 10435 O O . ALA E 1 64 ? 5.875 54.396 -28.254 1.00 58.99 64 ALA E O 1
ATOM 10437 N N . ASP E 1 65 ? 5.524 56.562 -27.726 1.00 57.26 65 ASP E N 1
ATOM 10438 C CA . ASP E 1 65 ? 4.602 56.784 -28.828 1.00 57.84 65 ASP E CA 1
ATOM 10439 C C . ASP E 1 65 ? 5.338 57.533 -29.931 1.00 58.94 65 ASP E C 1
ATOM 10440 O O . ASP E 1 65 ? 4.763 57.892 -30.960 1.00 60.14 65 ASP E O 1
ATOM 10445 N N . GLU E 1 66 ? 6.624 57.769 -29.697 1.00 59.26 66 GLU E N 1
ATOM 10446 C CA . GLU E 1 66 ? 7.475 58.444 -30.667 1.00 59.97 66 GLU E CA 1
ATOM 10447 C C . GLU E 1 66 ? 8.387 57.341 -31.177 1.00 60.35 66 GLU E C 1
ATOM 10448 O O . GLU E 1 66 ? 8.735 57.294 -32.361 1.00 61.35 66 GLU E O 1
ATOM 10454 N N . ALA E 1 67 ? 8.763 56.454 -30.258 1.00 59.93 67 ALA E N 1
ATOM 10455 C CA . ALA E 1 67 ? 9.619 55.317 -30.568 1.00 59.59 67 ALA E CA 1
ATOM 10456 C C . ALA E 1 67 ? 8.781 54.328 -31.372 1.00 60.28 67 ALA E C 1
ATOM 10457 O O . ALA E 1 67 ? 9.292 53.594 -32.223 1.00 61.00 67 ALA E O 1
ATOM 10459 N N . LEU E 1 68 ? 7.483 54.313 -31.090 1.00 60.10 68 LEU E N 1
ATOM 10460 C CA . LEU E 1 68 ? 6.567 53.432 -31.795 1.00 59.48 68 LEU E CA 1
ATOM 10461 C C . LEU E 1 68 ? 6.553 53.880 -33.251 1.00 60.86 68 LEU E C 1
ATOM 10462 O O . LEU E 1 68 ? 6.857 53.100 -34.157 1.00 61.33 68 LEU E O 1
ATOM 10467 N N . GLU E 1 69 ? 6.226 55.155 -33.455 1.00 63.27 69 GLU E N 1
ATOM 10468 C CA . GLU E 1 69 ? 6.156 55.760 -34.786 1.00 65.52 69 GLU E CA 1
ATOM 10469 C C . GLU E 1 69 ? 7.445 55.632 -35.594 1.00 66.50 69 GLU E C 1
ATOM 10470 O O . GLU E 1 69 ? 7.452 55.016 -36.662 1.00 68.79 69 GLU E O 1
ATOM 10476 N N . ARG E 1 70 ? 8.529 56.219 -35.093 1.00 67.19 70 ARG E N 1
ATOM 10477 C CA . ARG E 1 70 ? 9.803 56.175 -35.804 1.00 68.10 70 ARG E CA 1
ATOM 10478 C C . ARG E 1 70 ? 10.216 54.744 -36.140 1.00 68.14 70 ARG E C 1
ATOM 10479 O O . ARG E 1 70 ? 11.022 54.518 -37.044 1.00 69.29 70 ARG E O 1
ATOM 10487 N N . ALA E 1 71 ? 9.653 53.780 -35.416 1.00 69.02 71 ALA E N 1
ATOM 10488 C CA . ALA E 1 71 ? 9.951 52.370 -35.651 1.00 69.29 71 ALA E CA 1
ATOM 10489 C C . ALA E 1 71 ? 9.212 51.934 -36.908 1.00 70.39 71 ALA E C 1
ATOM 10490 O O . ALA E 1 71 ? 9.789 51.311 -37.797 1.00 70.73 71 ALA E O 1
ATOM 10492 N N . TYR E 1 72 ? 7.930 52.280 -36.973 1.00 71.06 72 TYR E N 1
ATOM 10493 C CA . TYR E 1 72 ? 7.096 51.940 -38.117 1.00 71.45 72 TYR E CA 1
ATOM 10494 C C . TYR E 1 72 ? 7.648 52.550 -39.399 1.00 72.19 72 TYR E C 1
ATOM 10495 O O . TYR E 1 72 ? 7.643 51.909 -40.448 1.00 72.39 72 TYR E O 1
ATOM 10504 N N . VAL E 1 73 ? 8.113 53.793 -39.311 1.00 73.23 73 VAL E N 1
ATOM 10505 C CA . VAL E 1 73 ? 8.678 54.484 -40.467 1.00 74.65 73 VAL E CA 1
ATOM 10506 C C . VAL E 1 73 ? 9.693 53.568 -41.137 1.00 75.85 73 VAL E C 1
ATOM 10507 O O . VAL E 1 73 ? 9.846 53.572 -42.359 1.00 76.65 73 VAL E O 1
ATOM 10511 N N . ALA E 1 74 ? 10.382 52.782 -40.315 1.00 77.27 74 ALA E N 1
ATOM 10512 C CA . ALA E 1 74 ? 11.390 51.845 -40.795 1.00 77.74 74 ALA E CA 1
ATOM 10513 C C . ALA E 1 74 ? 10.740 50.504 -41.119 1.00 77.89 74 ALA E C 1
ATOM 10514 O O . ALA E 1 74 ? 11.136 49.828 -42.070 1.00 77.36 74 ALA E O 1
ATOM 10516 N N . ALA E 1 75 ? 9.741 50.130 -40.321 1.00 78.59 75 ALA E N 1
ATOM 10517 C CA . ALA E 1 75 ? 9.018 48.875 -40.509 1.00 78.78 75 ALA E CA 1
ATOM 10518 C C . ALA E 1 75 ? 8.370 48.848 -41.891 1.00 79.42 75 ALA E C 1
ATOM 10519 O O . ALA E 1 75 ? 8.364 47.813 -42.564 1.00 79.37 75 ALA E O 1
ATOM 10521 N N . ARG E 1 76 ? 7.823 49.985 -42.311 1.00 79.33 76 ARG E N 1
ATOM 10522 C CA . ARG E 1 76 ? 7.197 50.070 -43.623 1.00 80.15 76 ARG E CA 1
ATOM 10523 C C . ARG E 1 76 ? 8.248 49.914 -44.717 1.00 80.55 76 ARG E C 1
ATOM 10524 O O . ARG E 1 76 ? 8.020 49.232 -45.718 1.00 80.86 76 ARG E O 1
ATOM 10532 N N . GLU E 1 77 ? 9.405 50.538 -44.514 1.00 80.42 77 GLU E N 1
ATOM 10533 C CA . GLU E 1 77 ? 10.484 50.477 -45.495 1.00 80.55 77 GLU E CA 1
ATOM 10534 C C . GLU E 1 77 ? 10.943 49.055 -45.798 1.00 80.69 77 GLU E C 1
ATOM 10535 O O . GLU E 1 77 ? 11.154 48.700 -46.958 1.00 80.74 77 GLU E O 1
ATOM 10541 N N . PHE E 1 78 ? 11.099 48.244 -44.757 1.00 81.30 78 PHE E N 1
ATOM 10542 C CA . PHE E 1 78 ? 11.543 46.867 -44.943 1.00 81.90 78 PHE E CA 1
ATOM 10543 C C . PHE E 1 78 ? 10.581 46.055 -45.800 1.00 81.45 78 PHE E C 1
ATOM 10544 O O . PHE E 1 78 ? 11.011 45.330 -46.698 1.00 81.21 78 PHE E O 1
ATOM 10552 N N . ALA E 1 79 ? 9.285 46.164 -45.521 1.00 81.21 79 ALA E N 1
ATOM 10553 C CA . ALA E 1 79 ? 8.286 45.436 -46.299 1.00 81.02 79 ALA E CA 1
ATOM 10554 C C . ALA E 1 79 ? 8.359 45.903 -47.750 1.00 80.65 79 ALA E C 1
ATOM 10555 O O . ALA E 1 79 ? 8.005 45.164 -48.670 1.00 80.15 79 ALA E O 1
ATOM 10557 N N . GLY E 1 80 ? 8.821 47.138 -47.937 1.00 80.59 80 GLY E N 1
ATOM 10558 C CA . GLY E 1 80 ? 8.952 47.701 -49.268 1.00 80.88 80 GLY E CA 1
ATOM 10559 C C . GLY E 1 80 ? 10.186 47.167 -49.969 1.00 81.54 80 GLY E C 1
ATOM 10560 O O . GLY E 1 80 ? 10.236 47.103 -51.200 1.00 81.64 80 GLY E O 1
ATOM 10561 N N . VAL E 1 81 ? 11.190 46.786 -49.183 1.00 81.78 81 VAL E N 1
ATOM 10562 C CA . VAL E 1 81 ? 12.428 46.241 -49.734 1.00 82.01 81 VAL E CA 1
ATOM 10563 C C . VAL E 1 81 ? 12.217 44.762 -50.065 1.00 82.46 81 VAL E C 1
ATOM 10564 O O . VAL E 1 81 ? 12.982 44.166 -50.830 1.00 82.54 81 VAL E O 1
ATOM 10568 N N . ILE E 1 82 ? 11.171 44.182 -49.479 1.00 82.70 82 ILE E N 1
ATOM 10569 C CA . ILE E 1 82 ? 10.818 42.786 -49.726 1.00 83.57 82 ILE E CA 1
ATOM 10570 C C . ILE E 1 82 ? 9.979 42.777 -51.001 1.00 85.02 82 ILE E C 1
ATOM 10571 O O . ILE E 1 82 ? 9.719 41.726 -51.595 1.00 85.28 82 ILE E O 1
ATOM 10576 N N . ALA E 1 83 ? 9.561 43.976 -51.403 1.00 86.22 83 ALA E N 1
ATOM 10577 C CA . ALA E 1 83 ? 8.761 44.182 -52.604 1.00 87.24 83 ALA E CA 1
ATOM 10578 C C . ALA E 1 83 ? 9.689 44.419 -53.794 1.00 88.00 83 ALA E C 1
ATOM 10579 O O . ALA E 1 83 ? 9.236 44.690 -54.906 1.00 88.49 83 ALA E O 1
ATOM 10581 N N . GLU E 1 84 ? 10.991 44.325 -53.546 1.00 88.58 84 GLU E N 1
ATOM 10582 C CA . GLU E 1 84 ? 11.987 44.516 -54.592 1.00 89.08 84 GLU E CA 1
ATOM 10583 C C . GLU E 1 84 ? 12.674 43.185 -54.887 1.00 89.48 84 GLU E C 1
ATOM 10584 O O . GLU E 1 84 ? 13.562 43.107 -55.738 1.00 89.37 84 GLU E O 1
ATOM 10590 N N . HIS E 1 85 ? 12.263 42.142 -54.169 1.00 89.71 85 HIS E N 1
ATOM 10591 C CA . HIS E 1 85 ? 12.819 40.807 -54.367 1.00 90.24 85 HIS E CA 1
ATOM 10592 C C . HIS E 1 85 ? 11.945 39.734 -53.713 1.00 89.94 85 HIS E C 1
ATOM 10593 O O . HIS E 1 85 ? 11.448 39.918 -52.598 1.00 89.39 85 HIS E O 1
ATOM 10600 N N . PRO E 1 86 ? 11.746 38.596 -54.406 1.00 89.62 86 PRO E N 1
ATOM 10601 C CA . PRO E 1 86 ? 10.928 37.488 -53.895 1.00 89.00 86 PRO E CA 1
ATOM 10602 C C . PRO E 1 86 ? 11.555 36.725 -52.729 1.00 88.30 86 PRO E C 1
ATOM 10603 O O . PRO E 1 86 ? 12.777 36.579 -52.646 1.00 88.17 86 PRO E O 1
ATOM 10607 N N . ILE E 1 87 ? 10.701 36.236 -51.834 1.00 87.28 87 ILE E N 1
ATOM 10608 C CA . ILE E 1 87 ? 11.147 35.492 -50.662 1.00 86.75 87 ILE E CA 1
ATOM 10609 C C . ILE E 1 87 ? 10.294 34.256 -50.380 1.00 86.79 87 ILE E C 1
ATOM 10610 O O . ILE E 1 87 ? 9.076 34.269 -50.566 1.00 87.33 87 ILE E O 1
ATOM 10615 N N . ASP E 1 88 ? 10.949 33.186 -49.935 1.00 86.69 88 ASP E N 1
ATOM 10616 C CA . ASP E 1 88 ? 10.271 31.934 -49.615 1.00 86.61 88 ASP E CA 1
ATOM 10617 C C . ASP E 1 88 ? 9.725 31.975 -48.188 1.00 86.59 88 ASP E C 1
ATOM 10618 O O . ASP E 1 88 ? 8.773 31.267 -47.861 1.00 86.74 88 ASP E O 1
ATOM 10623 N N . GLY E 1 89 ? 10.334 32.804 -47.343 1.00 86.32 89 GLY E N 1
ATOM 10624 C CA . GLY E 1 89 ? 9.896 32.914 -45.963 1.00 85.96 89 GLY E CA 1
ATOM 10625 C C . GLY E 1 89 ? 10.515 34.101 -45.246 1.00 85.71 89 GLY E C 1
ATOM 10626 O O . GLY E 1 89 ? 11.666 34.460 -45.501 1.00 85.83 89 GLY E O 1
ATOM 10627 N N . LEU E 1 90 ? 9.758 34.705 -44.334 1.00 85.21 90 LEU E N 1
ATOM 10628 C CA . LEU E 1 90 ? 10.230 35.863 -43.582 1.00 84.58 90 LEU E CA 1
ATOM 10629 C C . LEU E 1 90 ? 9.868 35.772 -42.098 1.00 84.33 90 LEU E C 1
ATOM 10630 O O . LEU E 1 90 ? 8.695 35.652 -41.739 1.00 84.08 90 LEU E O 1
ATOM 10635 N N . ARG E 1 91 ? 10.886 35.835 -41.242 1.00 83.77 91 ARG E N 1
ATOM 10636 C CA . ARG E 1 91 ? 10.692 35.762 -39.796 1.00 82.71 91 ARG E CA 1
ATOM 10637 C C . ARG E 1 91 ? 11.089 37.070 -39.114 1.00 82.51 91 ARG E C 1
ATOM 10638 O O . ARG E 1 91 ? 12.150 37.630 -39.386 1.00 82.79 91 ARG E O 1
ATOM 10646 N N . PHE E 1 92 ? 10.225 37.548 -38.227 1.00 82.12 92 PHE E N 1
ATOM 10647 C CA . PHE E 1 92 ? 10.472 38.780 -37.487 1.00 82.16 92 PHE E CA 1
ATOM 10648 C C . PHE E 1 92 ? 10.765 38.356 -36.058 1.00 82.98 92 PHE E C 1
ATOM 10649 O O . PHE E 1 92 ? 9.998 37.592 -35.471 1.00 82.89 92 PHE E O 1
ATOM 10657 N N . VAL E 1 93 ? 11.870 38.844 -35.501 1.00 83.79 93 VAL E N 1
ATOM 10658 C CA . VAL E 1 93 ? 12.245 38.490 -34.139 1.00 83.71 93 VAL E CA 1
ATOM 10659 C C . VAL E 1 93 ? 12.423 39.705 -33.248 1.00 84.08 93 VAL E C 1
ATOM 10660 O O . VAL E 1 93 ? 13.267 40.564 -33.508 1.00 83.40 93 VAL E O 1
ATOM 10664 N N . ALA E 1 94 ? 11.613 39.768 -32.198 1.00 85.21 94 ALA E N 1
ATOM 10665 C CA . ALA E 1 94 ? 11.680 40.864 -31.247 1.00 86.24 94 ALA E CA 1
ATOM 10666 C C . ALA E 1 94 ? 12.622 40.433 -30.132 1.00 86.98 94 ALA E C 1
ATOM 10667 O O . ALA E 1 94 ? 12.477 39.340 -29.583 1.00 87.17 94 ALA E O 1
ATOM 10669 N N . THR E 1 95 ? 13.591 41.281 -29.806 1.00 87.73 95 THR E N 1
ATOM 10670 C CA . THR E 1 95 ? 14.544 40.950 -28.756 1.00 88.79 95 THR E CA 1
ATOM 10671 C C . THR E 1 95 ? 13.940 41.156 -27.373 1.00 89.36 95 THR E C 1
ATOM 10672 O O . THR E 1 95 ? 12.725 41.286 -27.228 1.00 89.62 95 THR E O 1
ATOM 10676 N N . SER E 1 96 ? 14.797 41.194 -26.361 1.00 90.44 96 SER E N 1
ATOM 10677 C CA . SER E 1 96 ? 14.355 41.365 -24.982 1.00 91.51 96 SER E CA 1
ATOM 10678 C C . SER E 1 96 ? 13.702 42.726 -24.720 1.00 92.25 96 SER E C 1
ATOM 10679 O O . SER E 1 96 ? 12.989 42.895 -23.728 1.00 92.49 96 SER E O 1
ATOM 10682 N N . ALA E 1 97 ? 13.945 43.687 -25.609 1.00 92.65 97 ALA E N 1
ATOM 10683 C CA . ALA E 1 97 ? 13.380 45.028 -25.472 1.00 92.92 97 ALA E CA 1
ATOM 10684 C C . ALA E 1 97 ? 11.854 45.013 -25.540 1.00 93.49 97 ALA E C 1
ATOM 10685 O O . ALA E 1 97 ? 11.190 45.869 -24.951 1.00 93.00 97 ALA E O 1
ATOM 10687 N N . THR E 1 98 ? 11.306 44.039 -26.261 1.00 94.13 98 THR E N 1
ATOM 10688 C CA . THR E 1 98 ? 9.862 43.906 -26.415 1.00 94.65 98 THR E CA 1
ATOM 10689 C C . THR E 1 98 ? 9.298 42.989 -25.331 1.00 95.27 98 THR E C 1
ATOM 10690 O O . THR E 1 98 ? 8.126 42.612 -25.359 1.00 94.80 98 THR E O 1
ATOM 10694 N N . ARG E 1 99 ? 10.150 42.639 -24.376 1.00 96.33 99 ARG E N 1
ATOM 10695 C CA . ARG E 1 99 ? 9.761 41.770 -23.275 1.00 97.55 99 ARG E CA 1
ATOM 10696 C C . ARG E 1 99 ? 9.706 42.581 -21.986 1.00 98.33 99 ARG E C 1
ATOM 10697 O O . ARG E 1 99 ? 9.300 42.076 -20.937 1.00 98.41 99 ARG E O 1
ATOM 10705 N N . ASP E 1 100 ? 10.105 43.847 -22.081 1.00 99.08 100 ASP E N 1
ATOM 10706 C CA . ASP E 1 100 ? 10.116 44.752 -20.934 1.00 99.85 100 ASP E CA 1
ATOM 10707 C C . ASP E 1 100 ? 8.925 45.709 -20.933 1.00 99.87 100 ASP E C 1
ATOM 10708 O O . ASP E 1 100 ? 8.657 46.374 -19.931 1.00 99.92 100 ASP E O 1
ATOM 10713 N N . ALA E 1 101 ? 8.217 45.778 -22.057 1.00 99.68 101 ALA E N 1
ATOM 10714 C CA . ALA E 1 101 ? 7.057 46.656 -22.176 1.00 99.40 101 ALA E CA 1
ATOM 10715 C C . ALA E 1 101 ? 5.750 45.872 -22.080 1.00 99.34 101 ALA E C 1
ATOM 10716 O O . ALA E 1 101 ? 5.673 44.718 -22.511 1.00 99.12 101 ALA E O 1
ATOM 10718 N N . GLU E 1 102 ? 4.726 46.498 -21.505 1.00 99.25 102 GLU E N 1
ATOM 10719 C CA . GLU E 1 102 ? 3.420 45.861 -21.374 1.00 99.08 102 GLU E CA 1
ATOM 10720 C C . GLU E 1 102 ? 2.641 46.009 -22.674 1.00 98.67 102 GLU E C 1
ATOM 10721 O O . GLU E 1 102 ? 1.947 45.087 -23.104 1.00 98.38 102 GLU E O 1
ATOM 10727 N N . ASN E 1 103 ? 2.763 47.175 -23.299 1.00 97.92 103 ASN E N 1
ATOM 10728 C CA . ASN E 1 103 ? 2.077 47.439 -24.558 1.00 97.56 103 ASN E CA 1
ATOM 10729 C C . ASN E 1 103 ? 2.811 46.782 -25.727 1.00 96.84 103 ASN E C 1
ATOM 10730 O O . ASN E 1 103 ? 2.787 47.282 -26.852 1.00 96.24 103 ASN E O 1
ATOM 10735 N N . ARG E 1 104 ? 3.462 45.657 -25.445 1.00 96.30 104 ARG E N 1
ATOM 10736 C CA . ARG E 1 104 ? 4.203 44.904 -26.451 1.00 95.85 104 ARG E CA 1
ATOM 10737 C C . ARG E 1 104 ? 3.248 44.331 -27.495 1.00 95.91 104 ARG E C 1
ATOM 10738 O O . ARG E 1 104 ? 3.580 44.253 -28.680 1.00 96.21 104 ARG E O 1
ATOM 10746 N N . GLU E 1 105 ? 2.060 43.935 -27.045 1.00 95.46 105 GLU E N 1
ATOM 10747 C CA . GLU E 1 105 ? 1.049 43.367 -27.929 1.00 95.01 105 GLU E CA 1
ATOM 10748 C C . GLU E 1 105 ? 0.544 44.398 -28.933 1.00 95.29 105 GLU E C 1
ATOM 10749 O O . GLU E 1 105 ? 0.342 44.085 -30.108 1.00 95.86 105 GLU E O 1
ATOM 10755 N N . GLU E 1 106 ? 0.342 45.628 -28.468 1.00 95.04 106 GLU E N 1
ATOM 10756 C CA . GLU E 1 106 ? -0.130 46.705 -29.334 1.00 94.96 106 GLU E CA 1
ATOM 10757 C C . GLU E 1 106 ? 0.877 46.897 -30.467 1.00 94.65 106 GLU E C 1
ATOM 10758 O O . GLU E 1 106 ? 0.512 47.196 -31.606 1.00 94.90 106 GLU E O 1
ATOM 10764 N N . PHE E 1 107 ? 2.148 46.705 -30.139 1.00 94.23 107 PHE E N 1
ATOM 10765 C CA . PHE E 1 107 ? 3.233 46.835 -31.103 1.00 93.83 107 PHE E CA 1
ATOM 10766 C C . PHE E 1 107 ? 3.104 45.751 -32.172 1.00 93.69 107 PHE E C 1
ATOM 10767 O O . PHE E 1 107 ? 2.730 46.029 -33.312 1.00 93.69 107 PHE E O 1
ATOM 10775 N N . GLU E 1 108 ? 3.410 44.517 -31.780 1.00 93.42 108 GLU E N 1
ATOM 10776 C CA . GLU E 1 108 ? 3.364 43.355 -32.666 1.00 93.45 108 GLU E CA 1
ATOM 10777 C C . GLU E 1 108 ? 2.314 43.394 -33.779 1.00 92.93 108 GLU E C 1
ATOM 10778 O O . GLU E 1 108 ? 2.568 42.933 -34.892 1.00 93.07 108 GLU E O 1
ATOM 10784 N N . ASP E 1 109 ? 1.140 43.939 -33.482 1.00 92.15 109 ASP E N 1
ATOM 10785 C CA . ASP E 1 109 ? 0.058 43.997 -34.460 1.00 90.99 109 ASP E CA 1
ATOM 10786 C C . ASP E 1 109 ? 0.209 45.052 -35.550 1.00 90.50 109 ASP E C 1
ATOM 10787 O O . ASP E 1 109 ? -0.153 44.811 -36.703 1.00 90.72 109 ASP E O 1
ATOM 10792 N N . GLU E 1 110 ? 0.744 46.216 -35.199 1.00 89.89 110 GLU E N 1
ATOM 10793 C CA . GLU E 1 110 ? 0.909 47.281 -36.180 1.00 89.41 110 GLU E CA 1
ATOM 10794 C C . GLU E 1 110 ? 1.991 46.970 -37.214 1.00 89.35 110 GLU E C 1
ATOM 10795 O O . GLU E 1 110 ? 1.951 47.477 -38.337 1.00 88.94 110 GLU E O 1
ATOM 10801 N N . ILE E 1 111 ? 2.962 46.144 -36.832 1.00 89.52 111 ILE E N 1
ATOM 10802 C CA . ILE E 1 111 ? 4.030 45.758 -37.750 1.00 89.01 111 ILE E CA 1
ATOM 10803 C C . ILE E 1 111 ? 3.545 44.524 -38.510 1.00 89.36 111 ILE E C 1
ATOM 10804 O O . ILE E 1 111 ? 3.972 44.257 -39.633 1.00 90.38 111 ILE E O 1
ATOM 10809 N N . GLU E 1 112 ? 2.641 43.781 -37.881 1.00 89.15 112 GLU E N 1
ATOM 10810 C CA . GLU E 1 112 ? 2.079 42.579 -38.479 1.00 89.29 112 GLU E CA 1
ATOM 10811 C C . GLU E 1 112 ? 1.215 42.930 -39.691 1.00 88.94 112 GLU E C 1
ATOM 10812 O O . GLU E 1 112 ? 1.001 42.095 -40.572 1.00 88.54 112 GLU E O 1
ATOM 10818 N N . ARG E 1 113 ? 0.719 44.165 -39.731 1.00 88.49 113 ARG E N 1
ATOM 10819 C CA . ARG E 1 113 ? -0.108 44.606 -40.849 1.00 87.90 113 ARG E CA 1
ATOM 10820 C C . ARG E 1 113 ? 0.790 45.159 -41.951 1.00 87.65 113 ARG E C 1
ATOM 10821 O O . ARG E 1 113 ? 0.367 45.285 -43.102 1.00 87.98 113 ARG E O 1
ATOM 10829 N N . ILE E 1 114 ? 2.028 45.491 -41.593 1.00 86.85 114 ILE E N 1
ATOM 10830 C CA . ILE E 1 114 ? 2.983 46.034 -42.557 1.00 86.49 114 ILE E CA 1
ATOM 10831 C C . ILE E 1 114 ? 3.769 44.921 -43.258 1.00 86.81 114 ILE E C 1
ATOM 10832 O O . ILE E 1 114 ? 3.891 44.908 -44.484 1.00 86.90 114 ILE E O 1
ATOM 10837 N N . LEU E 1 115 ? 4.298 43.986 -42.478 1.00 87.08 115 LEU E N 1
ATOM 10838 C CA . LEU E 1 115 ? 5.071 42.884 -43.037 1.00 87.73 115 LEU E CA 1
ATOM 10839 C C . LEU E 1 115 ? 4.196 41.657 -43.257 1.00 87.51 115 LEU E C 1
ATOM 10840 O O . LEU E 1 115 ? 4.322 40.969 -44.271 1.00 86.96 115 LEU E O 1
ATOM 10845 N N . GLY E 1 116 ? 3.315 41.387 -42.301 1.00 87.35 116 GLY E N 1
ATOM 10846 C CA . GLY E 1 116 ? 2.436 40.240 -42.415 1.00 87.92 116 GLY E CA 1
ATOM 10847 C C . GLY E 1 116 ? 2.534 39.299 -41.229 1.00 88.59 116 GLY E C 1
ATOM 10848 O O . GLY E 1 116 ? 1.533 39.043 -40.553 1.00 89.10 116 GLY E O 1
ATOM 10849 N N . VAL E 1 117 ? 3.737 38.787 -40.971 1.00 88.32 117 VAL E N 1
ATOM 10850 C CA . VAL E 1 117 ? 3.960 37.856 -39.866 1.00 87.44 117 VAL E CA 1
ATOM 10851 C C . VAL E 1 117 ? 3.880 38.580 -38.523 1.00 86.78 117 VAL E C 1
ATOM 10852 O O . VAL E 1 117 ? 3.877 39.812 -38.471 1.00 85.87 117 VAL E O 1
ATOM 10856 N N . ARG E 1 118 ? 3.809 37.812 -37.440 1.00 86.42 118 ARG E N 1
ATOM 10857 C CA . ARG E 1 118 ? 3.725 38.390 -36.104 1.00 86.94 118 ARG E CA 1
ATOM 10858 C C . ARG E 1 118 ? 5.069 38.293 -35.380 1.00 87.39 118 ARG E C 1
ATOM 10859 O O . ARG E 1 118 ? 5.728 37.250 -35.399 1.00 87.26 118 ARG E O 1
ATOM 10867 N N . PRO E 1 119 ? 5.494 39.390 -34.732 1.00 87.44 119 PRO E N 1
ATOM 10868 C CA . PRO E 1 119 ? 6.760 39.444 -33.996 1.00 87.43 119 PRO E CA 1
ATOM 10869 C C . PRO E 1 119 ? 6.948 38.288 -33.018 1.00 87.52 119 PRO E C 1
ATOM 10870 O O . PRO E 1 119 ? 6.068 37.994 -32.203 1.00 87.59 119 PRO E O 1
ATOM 10874 N N . GLU E 1 120 ? 8.102 37.635 -33.108 1.00 87.16 120 GLU E N 1
ATOM 10875 C CA . GLU E 1 120 ? 8.413 36.518 -32.231 1.00 86.83 120 GLU E CA 1
ATOM 10876 C C . GLU E 1 120 ? 9.391 36.964 -31.148 1.00 86.44 120 GLU E C 1
ATOM 10877 O O . GLU E 1 120 ? 10.577 37.185 -31.407 1.00 86.47 120 GLU E O 1
ATOM 10883 N N . VAL E 1 121 ? 8.870 37.106 -29.934 1.00 85.42 121 VAL E N 1
ATOM 10884 C CA . VAL E 1 121 ? 9.667 37.513 -28.788 1.00 84.39 121 VAL E CA 1
ATOM 10885 C C . VAL E 1 121 ? 10.333 36.270 -28.205 1.00 83.46 121 VAL E C 1
ATOM 10886 O O . VAL E 1 121 ? 9.809 35.664 -27.270 1.00 83.54 121 VAL E O 1
ATOM 10890 N N . ILE E 1 122 ? 11.483 35.890 -28.757 1.00 81.99 122 ILE E N 1
ATOM 10891 C CA . ILE E 1 122 ? 12.191 34.702 -28.286 1.00 80.69 122 ILE E CA 1
ATOM 10892 C C . ILE E 1 122 ? 12.820 34.914 -26.913 1.00 80.77 122 ILE E C 1
ATOM 10893 O O . ILE E 1 122 ? 13.161 36.038 -26.541 1.00 80.85 122 ILE E O 1
ATOM 10898 N N . PRO E 1 123 ? 12.969 33.832 -26.131 1.00 80.66 123 PRO E N 1
ATOM 10899 C CA . PRO E 1 123 ? 13.572 33.962 -24.800 1.00 80.86 123 PRO E CA 1
ATOM 10900 C C . PRO E 1 123 ? 15.042 34.395 -24.899 1.00 80.93 123 PRO E C 1
ATOM 10901 O O . PRO E 1 123 ? 15.607 34.461 -25.993 1.00 80.69 123 PRO E O 1
ATOM 10905 N N . GLY E 1 124 ? 15.652 34.696 -23.757 1.00 80.64 124 GLY E N 1
ATOM 10906 C CA . GLY E 1 124 ? 17.045 35.102 -23.765 1.00 79.47 124 GLY E CA 1
ATOM 10907 C C . GLY E 1 124 ? 17.923 33.973 -24.265 1.00 78.77 124 GLY E C 1
ATOM 10908 O O . GLY E 1 124 ? 18.800 34.176 -25.107 1.00 78.04 124 GLY E O 1
ATOM 10909 N N . THR E 1 125 ? 17.674 32.772 -23.750 1.00 78.01 125 THR E N 1
ATOM 10910 C CA . THR E 1 125 ? 18.436 31.591 -24.137 1.00 77.42 125 THR E CA 1
ATOM 10911 C C . THR E 1 125 ? 18.342 31.334 -25.641 1.00 76.75 125 THR E C 1
ATOM 10912 O O . THR E 1 125 ? 19.299 30.862 -26.256 1.00 77.00 125 THR E O 1
ATOM 10916 N N . GLU E 1 126 ? 17.191 31.636 -26.234 1.00 75.50 126 GLU E N 1
ATOM 10917 C CA . GLU E 1 126 ? 17.025 31.425 -27.667 1.00 73.86 126 GLU E CA 1
ATOM 10918 C C . GLU E 1 126 ? 17.771 32.509 -28.428 1.00 71.91 126 GLU E C 1
ATOM 10919 O O . GLU E 1 126 ? 18.318 32.263 -29.502 1.00 71.31 126 GLU E O 1
ATOM 10925 N N . GLU E 1 127 ? 17.791 33.710 -27.861 1.00 70.39 127 GLU E N 1
ATOM 10926 C CA . GLU E 1 127 ? 18.485 34.828 -28.482 1.00 69.45 127 GLU E CA 1
ATOM 10927 C C . GLU E 1 127 ? 19.968 34.463 -28.528 1.00 69.10 127 GLU E C 1
ATOM 10928 O O . GLU E 1 127 ? 20.671 34.769 -29.493 1.00 68.42 127 GLU E O 1
ATOM 10934 N N . ALA E 1 128 ? 20.424 33.780 -27.481 1.00 68.74 128 ALA E N 1
ATOM 10935 C CA . ALA E 1 128 ? 21.815 33.349 -27.371 1.00 68.36 128 ALA E CA 1
ATOM 10936 C C . ALA E 1 128 ? 22.151 32.224 -28.354 1.00 67.99 128 ALA E C 1
ATOM 10937 O O . ALA E 1 128 ? 23.138 32.314 -29.085 1.00 68.13 128 ALA E O 1
ATOM 10939 N N . ASP E 1 129 ? 21.330 31.174 -28.366 1.00 67.73 129 ASP E N 1
ATOM 10940 C CA . ASP E 1 129 ? 21.537 30.025 -29.250 1.00 67.04 129 ASP E CA 1
ATOM 10941 C C . ASP E 1 129 ? 21.764 30.397 -30.714 1.00 65.86 129 ASP E C 1
ATOM 10942 O O . ASP E 1 129 ? 22.675 29.869 -31.357 1.00 65.85 129 ASP E O 1
ATOM 10947 N N . LEU E 1 130 ? 20.935 31.295 -31.244 1.00 64.07 130 LEU E N 1
ATOM 10948 C CA . LEU E 1 130 ? 21.059 31.714 -32.637 1.00 62.52 130 LEU E CA 1
ATOM 10949 C C . LEU E 1 130 ? 22.159 32.740 -32.819 1.00 61.41 130 LEU E C 1
ATOM 10950 O O . LEU E 1 130 ? 22.838 32.770 -33.849 1.00 62.06 130 LEU E O 1
ATOM 10955 N N . SER E 1 131 ? 22.335 33.589 -31.816 1.00 60.01 131 SER E N 1
ATOM 10956 C CA . SER E 1 131 ? 23.369 34.603 -31.884 1.00 57.59 131 SER E CA 1
ATOM 10957 C C . SER E 1 131 ? 24.693 33.859 -32.032 1.00 57.01 131 SER E C 1
ATOM 10958 O O . SER E 1 131 ? 25.590 34.297 -32.749 1.00 56.82 131 SER E O 1
ATOM 10961 N N . PHE E 1 132 ? 24.788 32.713 -31.367 1.00 56.06 132 PHE E N 1
ATOM 10962 C CA . PHE E 1 132 ? 25.985 31.887 -31.420 1.00 56.61 132 PHE E CA 1
ATOM 10963 C C . PHE E 1 132 ? 26.177 31.300 -32.816 1.00 57.85 132 PHE E C 1
ATOM 10964 O O . PHE E 1 132 ? 27.250 31.420 -33.409 1.00 58.39 132 PHE E O 1
ATOM 10972 N N . LEU E 1 133 ? 25.137 30.647 -33.326 1.00 58.45 133 LEU E N 1
ATOM 10973 C CA . LEU E 1 133 ? 25.190 30.038 -34.647 1.00 58.42 133 LEU E CA 1
ATOM 10974 C C . LEU E 1 133 ? 25.573 31.071 -35.702 1.00 58.75 133 LEU E C 1
ATOM 10975 O O . LEU E 1 133 ? 26.394 30.805 -36.579 1.00 58.34 133 LEU E O 1
ATOM 10980 N N . GLY E 1 134 ? 24.964 32.249 -35.611 1.00 59.11 134 GLY E N 1
ATOM 10981 C CA . GLY E 1 134 ? 25.238 33.299 -36.572 1.00 60.48 134 GLY E CA 1
ATOM 10982 C C . GLY E 1 134 ? 26.660 33.827 -36.542 1.00 61.77 134 GLY E C 1
ATOM 10983 O O . GLY E 1 134 ? 27.258 34.080 -37.591 1.00 61.76 134 GLY E O 1
ATOM 10984 N N . ALA E 1 135 ? 27.211 33.992 -35.346 1.00 62.63 135 ALA E N 1
ATOM 10985 C CA . ALA E 1 135 ? 28.560 34.519 -35.207 1.00 63.75 135 ALA E CA 1
ATOM 10986 C C . ALA E 1 135 ? 29.658 33.478 -35.362 1.00 64.20 135 ALA E C 1
ATOM 10987 O O . ALA E 1 135 ? 30.809 33.833 -35.607 1.00 64.47 135 ALA E O 1
ATOM 10989 N N . THR E 1 136 ? 29.313 32.200 -35.234 1.00 64.61 136 THR E N 1
ATOM 10990 C CA . THR E 1 136 ? 30.323 31.155 -35.338 1.00 66.41 136 THR E CA 1
ATOM 10991 C C . THR E 1 136 ? 30.295 30.317 -36.617 1.00 67.48 136 THR E C 1
ATOM 10992 O O . THR E 1 136 ? 31.058 29.361 -36.746 1.00 66.90 136 THR E O 1
ATOM 10996 N N . SER E 1 137 ? 29.430 30.674 -37.561 1.00 69.55 137 SER E N 1
ATOM 10997 C CA . SER E 1 137 ? 29.333 29.929 -38.816 1.00 72.18 137 SER E CA 1
ATOM 10998 C C . SER E 1 137 ? 30.101 30.599 -39.954 1.00 74.00 137 SER E C 1
ATOM 10999 O O . SER E 1 137 ? 29.647 30.611 -41.100 1.00 74.23 137 SER E O 1
ATOM 11002 N N . VAL E 1 138 ? 31.263 31.160 -39.631 1.00 75.79 138 VAL E N 1
ATOM 11003 C CA . VAL E 1 138 ? 32.108 31.826 -40.620 1.00 77.02 138 VAL E CA 1
ATOM 11004 C C . VAL E 1 138 ? 33.581 31.725 -40.221 1.00 77.83 138 VAL E C 1
ATOM 11005 O O . VAL E 1 138 ? 34.466 31.650 -41.078 1.00 77.97 138 VAL E O 1
ATOM 11009 N N . VAL E 1 139 ? 33.826 31.705 -38.912 1.00 78.36 139 VAL E N 1
ATOM 11010 C CA . VAL E 1 139 ? 35.175 31.632 -38.349 1.00 77.96 139 VAL E CA 1
ATOM 11011 C C . VAL E 1 139 ? 36.093 30.588 -38.979 1.00 77.99 139 VAL E C 1
ATOM 11012 O O . VAL E 1 139 ? 35.655 29.502 -39.361 1.00 77.77 139 VAL E O 1
ATOM 11016 N N . ASN E 1 140 ? 37.372 30.938 -39.078 1.00 78.81 140 ASN E N 1
ATOM 11017 C CA . ASN E 1 140 ? 38.385 30.049 -39.639 1.00 79.97 140 ASN E CA 1
ATOM 11018 C C . ASN E 1 140 ? 39.066 29.332 -38.475 1.00 80.08 140 ASN E C 1
ATOM 11019 O O . ASN E 1 140 ? 39.885 29.916 -37.758 1.00 79.94 140 ASN E O 1
ATOM 11024 N N . ARG E 1 141 ? 38.722 28.062 -38.298 1.00 80.18 141 ARG E N 1
ATOM 11025 C CA . ARG E 1 141 ? 39.267 27.255 -37.217 1.00 80.30 141 ARG E CA 1
ATOM 11026 C C . ARG E 1 141 ? 40.757 26.939 -37.365 1.00 80.50 141 ARG E C 1
ATOM 11027 O O . ARG E 1 141 ? 41.305 26.139 -36.604 1.00 81.12 141 ARG E O 1
ATOM 11035 N N . ASP E 1 142 ? 41.413 27.569 -38.339 1.00 80.34 142 ASP E N 1
ATOM 11036 C CA . ASP E 1 142 ? 42.847 27.361 -38.556 1.00 79.57 142 ASP E CA 1
ATOM 11037 C C . ASP E 1 142 ? 43.645 28.138 -37.509 1.00 78.87 142 ASP E C 1
ATOM 11038 O O . ASP E 1 142 ? 44.710 27.694 -37.066 1.00 78.74 142 ASP E O 1
ATOM 11043 N N . ASP E 1 143 ? 43.115 29.296 -37.116 1.00 77.41 143 ASP E N 1
ATOM 11044 C CA . ASP E 1 143 ? 43.762 30.153 -36.124 1.00 75.32 143 ASP E CA 1
ATOM 11045 C C . ASP E 1 143 ? 42.787 30.664 -35.057 1.00 72.47 143 ASP E C 1
ATOM 11046 O O . ASP E 1 143 ? 42.972 31.749 -34.497 1.00 71.77 143 ASP E O 1
ATOM 11051 N N . LEU E 1 144 ? 41.753 29.871 -34.779 1.00 68.86 144 LEU E N 1
ATOM 11052 C CA . LEU E 1 144 ? 40.748 30.223 -33.776 1.00 65.12 144 LEU E CA 1
ATOM 11053 C C . LEU E 1 144 ? 40.503 29.067 -32.814 1.00 62.44 144 LEU E C 1
ATOM 11054 O O . LEU E 1 144 ? 39.656 28.210 -33.058 1.00 62.50 144 LEU E O 1
ATOM 11059 N N . PRO E 1 145 ? 41.244 29.030 -31.700 1.00 59.67 145 PRO E N 1
ATOM 11060 C CA . PRO E 1 145 ? 41.075 27.955 -30.723 1.00 57.19 145 PRO E CA 1
ATOM 11061 C C . PRO E 1 145 ? 39.734 28.006 -30.000 1.00 54.86 145 PRO E C 1
ATOM 11062 O O . PRO E 1 145 ? 39.292 29.077 -29.580 1.00 55.12 145 PRO E O 1
ATOM 11066 N N . ALA E 1 146 ? 39.095 26.844 -29.864 1.00 51.81 146 ALA E N 1
ATOM 11067 C CA . ALA E 1 146 ? 37.806 26.730 -29.182 1.00 49.12 146 ALA E CA 1
ATOM 11068 C C . ALA E 1 146 ? 38.079 26.324 -27.740 1.00 47.87 146 ALA E C 1
ATOM 11069 O O . ALA E 1 146 ? 39.176 25.862 -27.421 1.00 48.20 146 ALA E O 1
ATOM 11071 N N . PRO E 1 147 ? 37.086 26.459 -26.847 1.00 46.37 147 PRO E N 1
ATOM 11072 C CA . PRO E 1 147 ? 35.711 26.947 -26.986 1.00 46.07 147 PRO E CA 1
ATOM 11073 C C . PRO E 1 147 ? 35.583 28.406 -27.402 1.00 47.49 147 PRO E C 1
ATOM 11074 O O . PRO E 1 147 ? 36.378 29.258 -26.997 1.00 48.53 147 PRO E O 1
ATOM 11078 N N . TYR E 1 148 ? 34.560 28.690 -28.198 1.00 46.98 148 TYR E N 1
ATOM 11079 C CA . TYR E 1 148 ? 34.301 30.045 -28.639 1.00 47.44 148 TYR E CA 1
ATOM 11080 C C . TYR E 1 148 ? 33.239 30.621 -27.712 1.00 47.52 148 TYR E C 1
ATOM 11081 O O . TYR E 1 148 ? 32.158 30.047 -27.568 1.00 47.00 148 TYR E O 1
ATOM 11090 N N . LEU E 1 149 ? 33.558 31.738 -27.064 1.00 47.02 149 LEU E N 1
ATOM 11091 C CA . LEU E 1 149 ? 32.608 32.403 -26.181 1.00 45.90 149 LEU E CA 1
ATOM 11092 C C . LEU E 1 149 ? 32.146 33.619 -26.960 1.00 45.90 149 LEU E C 1
ATOM 11093 O O . LEU E 1 149 ? 32.938 34.512 -27.258 1.00 46.52 149 LEU E O 1
ATOM 11098 N N . VAL E 1 150 ? 30.868 33.627 -27.324 1.00 45.48 150 VAL E N 1
ATOM 11099 C CA . VAL E 1 150 ? 30.298 34.719 -28.098 1.00 44.21 150 VAL E CA 1
ATOM 11100 C C . VAL E 1 150 ? 29.557 35.692 -27.206 1.00 45.23 150 VAL E C 1
ATOM 11101 O O . VAL E 1 150 ? 28.604 35.318 -26.524 1.00 45.23 150 VAL E O 1
ATOM 11105 N N . VAL E 1 151 ? 30.006 36.940 -27.205 1.00 45.93 151 VAL E N 1
ATOM 11106 C CA . VAL E 1 151 ? 29.365 37.966 -26.405 1.00 47.98 151 VAL E CA 1
ATOM 11107 C C . VAL E 1 151 ? 28.557 38.851 -27.338 1.00 49.24 151 VAL E C 1
ATOM 11108 O O . VAL E 1 151 ? 29.083 39.378 -28.323 1.00 49.73 151 VAL E O 1
ATOM 11112 N N . ASP E 1 152 ? 27.271 38.989 -27.030 1.00 50.43 152 ASP E N 1
ATOM 11113 C CA . ASP E 1 152 ? 26.360 39.813 -27.815 1.00 50.34 152 ASP E CA 1
ATOM 11114 C C . ASP E 1 152 ? 25.911 40.924 -26.890 1.00 49.36 152 ASP E C 1
ATOM 11115 O O . ASP E 1 152 ? 25.045 40.725 -26.039 1.00 48.43 152 ASP E O 1
ATOM 11120 N N . LEU E 1 153 ? 26.521 42.092 -27.059 1.00 48.60 153 LEU E N 1
ATOM 11121 C CA . LEU E 1 153 ? 26.226 43.246 -26.228 1.00 47.71 153 LEU E CA 1
ATOM 11122 C C . LEU E 1 153 ? 25.218 44.153 -26.920 1.00 46.59 153 LEU E C 1
ATOM 11123 O O . LEU E 1 153 ? 25.554 44.878 -27.862 1.00 43.70 153 LEU E O 1
ATOM 11128 N N . GLY E 1 154 ? 23.982 44.105 -26.435 1.00 47.01 154 GLY E N 1
ATOM 11129 C CA . GLY E 1 154 ? 22.926 44.912 -27.013 1.00 49.04 154 GLY E CA 1
ATOM 11130 C C . GLY E 1 154 ? 22.565 46.137 -26.198 1.00 50.24 154 GLY E C 1
ATOM 11131 O O . GLY E 1 154 ? 23.293 46.530 -25.286 1.00 50.09 154 GLY E O 1
ATOM 11132 N N . GLY E 1 155 ? 21.429 46.742 -26.529 1.00 50.65 155 GLY E N 1
ATOM 11133 C CA . GLY E 1 155 ? 20.988 47.922 -25.815 1.00 50.23 155 GLY E CA 1
ATOM 11134 C C . GLY E 1 155 ? 20.307 47.599 -24.501 1.00 51.34 155 GLY E C 1
ATOM 11135 O O . GLY E 1 155 ? 20.396 48.376 -23.550 1.00 52.73 155 GLY E O 1
ATOM 11136 N N . GLY E 1 156 ? 19.632 46.455 -24.437 1.00 50.94 156 GLY E N 1
ATOM 11137 C CA . GLY E 1 156 ? 18.948 46.082 -23.213 1.00 51.18 156 GLY E CA 1
ATOM 11138 C C . GLY E 1 156 ? 19.360 44.734 -22.652 1.00 51.65 156 GLY E C 1
ATOM 11139 O O . GLY E 1 156 ? 19.090 44.426 -21.490 1.00 52.25 156 GLY E O 1
ATOM 11140 N N . SER E 1 157 ? 20.016 43.922 -23.471 1.00 52.06 157 SER E N 1
ATOM 11141 C CA . SER E 1 157 ? 20.449 42.606 -23.028 1.00 51.95 157 SER E CA 1
ATOM 11142 C C . SER E 1 157 ? 21.815 42.217 -23.571 1.00 52.19 157 SER E C 1
ATOM 11143 O O . SER E 1 157 ? 22.214 42.633 -24.663 1.00 52.66 157 SER E O 1
ATOM 11146 N N . THR E 1 158 ? 22.531 41.415 -22.790 1.00 51.20 158 THR E N 1
ATOM 11147 C CA . THR E 1 158 ? 23.856 40.946 -23.174 1.00 50.17 158 THR E CA 1
ATOM 11148 C C . THR E 1 158 ? 23.887 39.441 -22.980 1.00 48.93 158 THR E C 1
ATOM 11149 O O . THR E 1 158 ? 23.670 38.946 -21.880 1.00 49.86 158 THR E O 1
ATOM 11153 N N . GLU E 1 159 ? 24.142 38.711 -24.054 1.00 48.46 159 GLU E N 1
ATOM 11154 C CA . GLU E 1 159 ? 24.184 37.265 -23.959 1.00 49.68 159 GLU E CA 1
ATOM 11155 C C . GLU E 1 159 ? 25.592 36.688 -24.109 1.00 49.09 159 GLU E C 1
ATOM 11156 O O . GLU E 1 159 ? 26.383 37.140 -24.941 1.00 48.13 159 GLU E O 1
ATOM 11162 N N . LEU E 1 160 ? 25.889 35.698 -23.270 1.00 47.94 160 LEU E N 1
ATOM 11163 C CA . LEU E 1 160 ? 27.175 35.006 -23.272 1.00 47.32 160 LEU E CA 1
ATOM 11164 C C . LEU E 1 160 ? 26.924 33.559 -23.698 1.00 47.08 160 LEU E C 1
ATOM 11165 O O . LEU E 1 160 ? 26.275 32.803 -22.973 1.00 47.40 160 LEU E O 1
ATOM 11170 N N . VAL E 1 161 ? 27.434 33.172 -24.864 1.00 46.14 161 VAL E N 1
ATOM 11171 C CA . VAL E 1 161 ? 27.233 31.813 -25.355 1.00 45.41 161 VAL E CA 1
ATOM 11172 C C . VAL E 1 161 ? 28.573 31.129 -25.571 1.00 44.98 161 VAL E C 1
ATOM 11173 O O . VAL E 1 161 ? 29.450 31.667 -26.247 1.00 45.08 161 VAL E O 1
ATOM 11177 N N . ILE E 1 162 ? 28.734 29.940 -25.008 1.00 44.63 162 ILE E N 1
ATOM 11178 C CA . ILE E 1 162 ? 29.990 29.227 -25.163 1.00 44.96 162 ILE E CA 1
ATOM 11179 C C . ILE E 1 162 ? 29.782 27.834 -25.742 1.00 45.52 162 ILE E C 1
ATOM 11180 O O . ILE E 1 162 ? 28.863 27.113 -25.341 1.00 46.52 162 ILE E O 1
ATOM 11185 N N . GLY E 1 163 ? 30.639 27.467 -26.691 1.00 45.02 163 GLY E N 1
ATOM 11186 C CA . GLY E 1 163 ? 30.538 26.166 -27.326 1.00 44.90 163 GLY E CA 1
ATOM 11187 C C . GLY E 1 163 ? 31.486 25.135 -26.753 1.00 44.45 163 GLY E C 1
ATOM 11188 O O . GLY E 1 163 ? 31.986 25.294 -25.641 1.00 44.78 163 GLY E O 1
ATOM 11189 N N . GLY E 1 164 ? 31.730 24.070 -27.510 1.00 44.69 164 GLY E N 1
ATOM 11190 C CA . GLY E 1 164 ? 32.631 23.028 -27.051 1.00 44.86 164 GLY E CA 1
ATOM 11191 C C . GLY E 1 164 ? 34.037 23.262 -27.560 1.00 45.58 164 GLY E C 1
ATOM 11192 O O . GLY E 1 164 ? 34.257 24.123 -28.413 1.00 45.69 164 GLY E O 1
ATOM 11193 N N . ASP E 1 165 ? 34.993 22.497 -27.042 1.00 47.23 165 ASP E N 1
ATOM 11194 C CA . ASP E 1 165 ? 36.383 22.635 -27.455 1.00 48.51 165 ASP E CA 1
ATOM 11195 C C . ASP E 1 165 ? 36.732 21.730 -28.635 1.00 48.39 165 ASP E C 1
ATOM 11196 O O . ASP E 1 165 ? 37.876 21.698 -29.084 1.00 49.67 165 ASP E O 1
ATOM 11201 N N . GLY E 1 166 ? 35.747 21.000 -29.143 1.00 47.77 166 GLY E N 1
ATOM 11202 C CA . GLY E 1 166 ? 35.993 20.121 -30.273 1.00 47.32 166 GLY E CA 1
ATOM 11203 C C . GLY E 1 166 ? 36.418 18.714 -29.892 1.00 46.82 166 GLY E C 1
ATOM 11204 O O . GLY E 1 166 ? 36.338 17.790 -30.699 1.00 46.59 166 GLY E O 1
ATOM 11205 N N . VAL E 1 167 ? 36.877 18.546 -28.659 1.00 46.89 167 VAL E N 1
ATOM 11206 C CA . VAL E 1 167 ? 37.302 17.238 -28.186 1.00 47.62 167 VAL E CA 1
ATOM 11207 C C . VAL E 1 167 ? 36.144 16.550 -27.462 1.00 48.27 167 VAL E C 1
ATOM 11208 O O . VAL E 1 167 ? 35.587 15.568 -27.955 1.00 48.65 167 VAL E O 1
ATOM 11212 N N . SER E 1 168 ? 35.774 17.081 -26.300 1.00 49.36 168 SER E N 1
ATOM 11213 C CA . SER E 1 168 ? 34.688 16.521 -25.498 1.00 49.62 168 SER E CA 1
ATOM 11214 C C . SER E 1 168 ? 33.299 16.873 -26.024 1.00 50.05 168 SER E C 1
ATOM 11215 O O . SER E 1 168 ? 32.312 16.262 -25.630 1.00 50.21 168 SER E O 1
ATOM 11218 N N . ALA E 1 169 ? 33.224 17.861 -26.908 1.00 51.28 169 ALA E N 1
ATOM 11219 C CA . ALA E 1 169 ? 31.951 18.281 -27.483 1.00 52.08 169 ALA E CA 1
ATOM 11220 C C . ALA E 1 169 ? 32.216 19.126 -28.725 1.00 53.03 169 ALA E C 1
ATOM 11221 O O . ALA E 1 169 ? 33.216 19.834 -28.796 1.00 53.15 169 ALA E O 1
ATOM 11223 N N . PRO E 1 170 ? 31.324 19.060 -29.724 1.00 53.93 170 PRO E N 1
ATOM 11224 C CA . PRO E 1 170 ? 31.486 19.831 -30.962 1.00 54.35 170 PRO E CA 1
ATOM 11225 C C . PRO E 1 170 ? 31.660 21.329 -30.721 1.00 54.11 170 PRO E C 1
ATOM 11226 O O . PRO E 1 170 ? 30.983 21.910 -29.873 1.00 54.64 170 PRO E O 1
ATOM 11230 N N . THR E 1 171 ? 32.562 21.951 -31.475 1.00 53.98 171 THR E N 1
ATOM 11231 C CA . THR E 1 171 ? 32.823 23.383 -31.333 1.00 52.94 171 THR E CA 1
ATOM 11232 C C . THR E 1 171 ? 31.629 24.252 -31.713 1.00 51.05 171 THR E C 1
ATOM 11233 O O . THR E 1 171 ? 31.618 25.447 -31.435 1.00 50.72 171 THR E O 1
ATOM 11237 N N . THR E 1 172 ? 30.624 23.646 -32.338 1.00 50.48 172 THR E N 1
ATOM 11238 C CA . THR E 1 172 ? 29.417 24.366 -32.755 1.00 49.85 172 THR E CA 1
ATOM 11239 C C . THR E 1 172 ? 28.206 24.098 -31.866 1.00 48.54 172 THR E C 1
ATOM 11240 O O . THR E 1 172 ? 27.129 24.638 -32.108 1.00 49.29 172 THR E O 1
ATOM 11244 N N . GLN E 1 173 ? 28.377 23.264 -30.845 1.00 47.28 173 GLN E N 1
ATOM 11245 C CA . GLN E 1 173 ? 27.280 22.934 -29.941 1.00 45.98 173 GLN E CA 1
ATOM 11246 C C . GLN E 1 173 ? 27.294 23.842 -28.716 1.00 45.94 173 GLN E C 1
ATOM 11247 O O . GLN E 1 173 ? 28.279 23.884 -27.979 1.00 45.73 173 GLN E O 1
ATOM 11253 N N . VAL E 1 174 ? 26.204 24.572 -28.504 1.00 45.05 174 VAL E N 1
ATOM 11254 C CA . VAL E 1 174 ? 26.105 25.476 -27.362 1.00 44.43 174 VAL E CA 1
ATOM 11255 C C . VAL E 1 174 ? 26.125 24.682 -26.058 1.00 45.65 174 VAL E C 1
ATOM 11256 O O . VAL E 1 174 ? 25.238 23.864 -25.808 1.00 46.28 174 VAL E O 1
ATOM 11260 N N . GLN E 1 175 ? 27.133 24.926 -25.224 1.00 45.59 175 GLN E N 1
ATOM 11261 C CA . GLN E 1 175 ? 27.253 24.212 -23.953 1.00 45.83 175 GLN E CA 1
ATOM 11262 C C . GLN E 1 175 ? 26.558 24.943 -22.812 1.00 45.85 175 GLN E C 1
ATOM 11263 O O . GLN E 1 175 ? 26.022 24.322 -21.895 1.00 47.33 175 GLN E O 1
ATOM 11269 N N . GLY E 1 176 ? 26.579 26.268 -22.877 1.00 45.78 176 GLY E N 1
ATOM 11270 C CA . GLY E 1 176 ? 25.949 27.081 -21.856 1.00 44.39 176 GLY E CA 1
ATOM 11271 C C . GLY E 1 176 ? 25.570 28.420 -22.446 1.00 44.60 176 GLY E C 1
ATOM 11272 O O . GLY E 1 176 ? 26.298 28.977 -23.275 1.00 43.74 176 GLY E O 1
ATOM 11273 N N . ALA E 1 177 ? 24.426 28.942 -22.028 1.00 45.11 177 ALA E N 1
ATOM 11274 C CA . ALA E 1 177 ? 23.971 30.219 -22.540 1.00 46.20 177 ALA E CA 1
ATOM 11275 C C . ALA E 1 177 ? 23.136 30.956 -21.511 1.00 47.22 177 ALA E C 1
ATOM 11276 O O . ALA E 1 177 ? 22.307 30.362 -20.824 1.00 47.78 177 ALA E O 1
ATOM 11278 N N . PHE E 1 178 ? 23.367 32.258 -21.407 1.00 48.51 178 PHE E N 1
ATOM 11279 C CA . PHE E 1 178 ? 22.639 33.089 -20.460 1.00 49.93 178 PHE E CA 1
ATOM 11280 C C . PHE E 1 178 ? 22.432 34.478 -21.048 1.00 50.82 178 PHE E C 1
ATOM 11281 O O . PHE E 1 178 ? 23.225 34.937 -21.868 1.00 49.89 178 PHE E O 1
ATOM 11289 N N . SER E 1 179 ? 21.366 35.145 -20.624 1.00 52.80 179 SER E N 1
ATOM 11290 C CA . SER E 1 179 ? 21.058 36.482 -21.111 1.00 55.69 179 SER E CA 1
ATOM 11291 C C . SER E 1 179 ? 20.950 37.438 -19.925 1.00 57.59 179 SER E C 1
ATOM 11292 O O . SER E 1 179 ? 20.143 37.230 -19.014 1.00 58.07 179 SER E O 1
ATOM 11303 N N . ASN E 1 181 ? 20.239 41.185 -18.183 1.00 60.02 181 ASN E N 1
ATOM 11304 C CA . ASN E 1 181 ? 19.451 42.399 -18.333 1.00 60.49 181 ASN E CA 1
ATOM 11305 C C . ASN E 1 181 ? 20.298 43.659 -18.137 1.00 59.55 181 ASN E C 1
ATOM 11306 O O . ASN E 1 181 ? 20.103 44.420 -17.188 1.00 60.25 181 ASN E O 1
ATOM 11311 N N . ILE E 1 182 ? 21.253 43.854 -19.039 1.00 57.21 182 ILE E N 1
ATOM 11312 C CA . ILE E 1 182 ? 22.126 45.022 -19.026 1.00 55.90 182 ILE E CA 1
ATOM 11313 C C . ILE E 1 182 ? 22.557 45.260 -20.461 1.00 54.80 182 ILE E C 1
ATOM 11314 O O . ILE E 1 182 ? 22.741 44.315 -21.223 1.00 54.87 182 ILE E O 1
ATOM 11319 N N . GLY E 1 183 ? 22.717 46.520 -20.836 1.00 54.74 183 GLY E N 1
ATOM 11320 C CA . GLY E 1 183 ? 23.124 46.807 -22.196 1.00 54.18 183 GLY E CA 1
ATOM 11321 C C . GLY E 1 183 ? 23.431 48.262 -22.463 1.00 54.55 183 GLY E C 1
ATOM 11322 O O . GLY E 1 183 ? 23.253 49.127 -21.602 1.00 54.20 183 GLY E O 1
ATOM 11323 N N . SER E 1 184 ? 23.890 48.520 -23.681 1.00 55.21 184 SER E N 1
ATOM 11324 C CA . SER E 1 184 ? 24.248 49.853 -24.131 1.00 56.68 184 SER E CA 1
ATOM 11325 C C . SER E 1 184 ? 23.240 50.914 -23.694 1.00 57.47 184 SER E C 1
ATOM 11326 O O . SER E 1 184 ? 23.620 51.979 -23.206 1.00 58.07 184 SER E O 1
ATOM 11329 N N . VAL E 1 185 ? 21.957 50.609 -23.861 1.00 58.52 185 VAL E N 1
ATOM 11330 C CA . VAL E 1 185 ? 20.879 51.529 -23.504 1.00 59.14 185 VAL E CA 1
ATOM 11331 C C . VAL E 1 185 ? 20.515 51.494 -22.020 1.00 59.77 185 VAL E C 1
ATOM 11332 O O . VAL E 1 185 ? 20.612 52.502 -21.322 1.00 59.95 185 VAL E O 1
ATOM 11336 N N . ARG E 1 186 ? 20.095 50.326 -21.550 1.00 60.58 186 ARG E N 1
ATOM 11337 C CA . ARG E 1 186 ? 19.687 50.139 -20.162 1.00 62.21 186 ARG E CA 1
ATOM 11338 C C . ARG E 1 186 ? 20.651 50.689 -19.110 1.00 63.18 186 ARG E C 1
ATOM 11339 O O . ARG E 1 186 ? 20.221 51.137 -18.048 1.00 63.08 186 ARG E O 1
ATOM 11355 N N . THR E 1 188 ? 23.042 53.244 -19.696 1.00 62.06 188 THR E N 1
ATOM 11356 C CA . THR E 1 188 ? 23.131 54.690 -19.835 1.00 59.83 188 THR E CA 1
ATOM 11357 C C . THR E 1 188 ? 21.957 55.348 -19.123 1.00 60.19 188 THR E C 1
ATOM 11358 O O . THR E 1 188 ? 22.126 56.315 -18.382 1.00 60.48 188 THR E O 1
ATOM 11362 N N . GLU E 1 189 ? 20.767 54.805 -19.346 1.00 60.68 189 GLU E N 1
ATOM 11363 C CA . GLU E 1 189 ? 19.551 55.345 -18.754 1.00 60.66 189 GLU E CA 1
ATOM 11364 C C . GLU E 1 189 ? 19.449 55.159 -17.243 1.00 59.74 189 GLU E C 1
ATOM 11365 O O . GLU E 1 189 ? 18.952 56.034 -16.539 1.00 59.52 189 GLU E O 1
ATOM 11371 N N . ARG E 1 190 ? 19.926 54.025 -16.746 1.00 58.96 190 ARG E N 1
ATOM 11372 C CA . ARG E 1 190 ? 19.845 53.721 -15.322 1.00 58.41 190 ARG E CA 1
ATOM 11373 C C . ARG E 1 190 ? 20.968 54.300 -14.460 1.00 57.99 190 ARG E C 1
ATOM 11374 O O . ARG E 1 190 ? 20.799 54.447 -13.248 1.00 57.11 190 ARG E O 1
ATOM 11382 N N . HIS E 1 191 ? 22.101 54.638 -15.074 1.00 57.34 191 HIS E N 1
ATOM 11383 C CA . HIS E 1 191 ? 23.238 55.159 -14.320 1.00 55.76 191 HIS E CA 1
ATOM 11384 C C . HIS E 1 191 ? 23.947 56.384 -14.893 1.00 56.08 191 HIS E C 1
ATOM 11385 O O . HIS E 1 191 ? 24.108 57.391 -14.202 1.00 56.41 191 HIS E O 1
ATOM 11392 N N . LEU E 1 192 ? 24.387 56.294 -16.143 1.00 56.12 192 LEU E N 1
ATOM 11393 C CA . LEU E 1 192 ? 25.116 57.392 -16.779 1.00 56.97 192 LEU E CA 1
ATOM 11394 C C . LEU E 1 192 ? 24.248 58.581 -17.198 1.00 57.38 192 LEU E C 1
ATOM 11395 O O . LEU E 1 192 ? 24.227 58.957 -18.366 1.00 57.41 192 LEU E O 1
ATOM 11400 N N . THR E 1 193 ? 23.560 59.186 -16.233 1.00 58.47 193 THR E N 1
ATOM 11401 C CA . THR E 1 193 ? 22.677 60.321 -16.502 1.00 59.33 193 THR E CA 1
ATOM 11402 C C . THR E 1 193 ? 23.388 61.611 -16.929 1.00 59.37 193 THR E C 1
ATOM 11403 O O . THR E 1 193 ? 23.025 62.211 -17.942 1.00 59.26 193 THR E O 1
ATOM 11407 N N . ASN E 1 194 ? 24.387 62.047 -16.168 1.00 59.06 194 ASN E N 1
ATOM 11408 C CA . ASN E 1 194 ? 25.103 63.270 -16.520 1.00 60.12 194 ASN E CA 1
ATOM 11409 C C . ASN E 1 194 ? 25.904 63.098 -17.797 1.00 60.55 194 ASN E C 1
ATOM 11410 O O . ASN E 1 194 ? 26.147 61.978 -18.242 1.00 60.64 194 ASN E O 1
ATOM 11415 N N . ASP E 1 195 ? 26.322 64.218 -18.377 1.00 60.36 195 ASP E N 1
ATOM 11416 C CA . ASP E 1 195 ? 27.101 64.197 -19.608 1.00 60.31 195 ASP E CA 1
ATOM 11417 C C . ASP E 1 195 ? 28.286 65.141 -19.490 1.00 60.19 195 ASP E C 1
ATOM 11418 O O . ASP E 1 195 ? 28.122 66.358 -19.553 1.00 60.66 195 ASP E O 1
ATOM 11423 N N . PRO E 1 196 ? 29.498 64.595 -19.300 1.00 59.66 196 PRO E N 1
ATOM 11424 C CA . PRO E 1 196 ? 29.817 63.168 -19.190 1.00 58.26 196 PRO E CA 1
ATOM 11425 C C . PRO E 1 196 ? 29.465 62.644 -17.799 1.00 56.89 196 PRO E C 1
ATOM 11426 O O . PRO E 1 196 ? 29.288 63.422 -16.864 1.00 57.30 196 PRO E O 1
ATOM 11430 N N . PRO E 1 197 ? 29.362 61.316 -17.643 1.00 55.07 197 PRO E N 1
ATOM 11431 C CA . PRO E 1 197 ? 29.026 60.728 -16.342 1.00 54.37 197 PRO E CA 1
ATOM 11432 C C . PRO E 1 197 ? 30.090 60.927 -15.261 1.00 53.02 197 PRO E C 1
ATOM 11433 O O . PRO E 1 197 ? 31.280 61.067 -15.553 1.00 52.24 197 PRO E O 1
ATOM 11437 N N . THR E 1 198 ? 29.646 60.943 -14.010 1.00 52.14 198 THR E N 1
ATOM 11438 C CA . THR E 1 198 ? 30.542 61.120 -12.873 1.00 51.55 198 THR E CA 1
ATOM 11439 C C . THR E 1 198 ? 31.087 59.763 -12.445 1.00 51.43 198 THR E C 1
ATOM 11440 O O . THR E 1 198 ? 30.523 58.727 -12.789 1.00 53.24 198 THR E O 1
ATOM 11444 N N . GLN E 1 199 ? 32.179 59.767 -11.690 1.00 49.76 199 GLN E N 1
ATOM 11445 C CA . GLN E 1 199 ? 32.767 58.521 -11.228 1.00 48.18 199 GLN E CA 1
ATOM 11446 C C . GLN E 1 199 ? 31.768 57.762 -10.361 1.00 48.65 199 GLN E C 1
ATOM 11447 O O . GLN E 1 199 ? 31.797 56.535 -10.294 1.00 48.81 199 GLN E O 1
ATOM 11453 N N . THR E 1 200 ? 30.883 58.495 -9.693 1.00 49.81 200 THR E N 1
ATOM 11454 C CA . THR E 1 200 ? 29.872 57.873 -8.841 1.00 50.75 200 THR E CA 1
ATOM 11455 C C . THR E 1 200 ? 28.941 57.006 -9.675 1.00 51.49 200 THR E C 1
ATOM 11456 O O . THR E 1 200 ? 28.633 55.876 -9.304 1.00 51.63 200 THR E O 1
ATOM 11460 N N . GLN E 1 201 ? 28.488 57.553 -10.799 1.00 52.34 201 GLN E N 1
ATOM 11461 C CA . GLN E 1 201 ? 27.581 56.843 -11.695 1.00 53.21 201 GLN E CA 1
ATOM 11462 C C . GLN E 1 201 ? 28.260 55.625 -12.303 1.00 52.60 201 GLN E C 1
ATOM 11463 O O . GLN E 1 201 ? 27.711 54.526 -12.298 1.00 52.74 201 GLN E O 1
ATOM 11469 N N . ILE E 1 202 ? 29.461 55.824 -12.823 1.00 51.70 202 ILE E N 1
ATOM 11470 C CA . ILE E 1 202 ? 30.215 54.732 -13.403 1.00 51.32 202 ILE E CA 1
ATOM 11471 C C . ILE E 1 202 ? 30.428 53.638 -12.349 1.00 51.72 202 ILE E C 1
ATOM 11472 O O . ILE E 1 202 ? 30.316 52.450 -12.656 1.00 52.00 202 ILE E O 1
ATOM 11477 N N . ASP E 1 203 ? 30.733 54.034 -11.113 1.00 50.88 203 ASP E N 1
ATOM 11478 C CA . ASP E 1 203 ? 30.938 53.063 -10.040 1.00 50.51 203 ASP E CA 1
ATOM 11479 C C . ASP E 1 203 ? 29.651 52.287 -9.809 1.00 50.65 203 ASP E C 1
ATOM 11480 O O . ASP E 1 203 ? 29.676 51.098 -9.495 1.00 50.85 203 ASP E O 1
ATOM 11485 N N . GLU E 1 204 ? 28.521 52.969 -9.956 1.00 50.37 204 GLU E N 1
ATOM 11486 C CA . GLU E 1 204 ? 27.226 52.334 -9.752 1.00 51.01 204 GLU E CA 1
ATOM 11487 C C . GLU E 1 204 ? 26.866 51.431 -10.925 1.00 50.23 204 GLU E C 1
ATOM 11488 O O . GLU E 1 204 ? 26.155 50.441 -10.755 1.00 50.22 204 GLU E O 1
ATOM 11494 N N . ALA E 1 205 ? 27.364 51.768 -12.110 1.00 48.18 205 ALA E N 1
ATOM 11495 C CA . ALA E 1 205 ? 27.097 50.976 -13.301 1.00 46.60 205 ALA E CA 1
ATOM 11496 C C . ALA E 1 205 ? 27.971 49.727 -13.291 1.00 47.28 205 ALA E C 1
ATOM 11497 O O . ALA E 1 205 ? 27.503 48.633 -13.607 1.00 47.88 205 ALA E O 1
ATOM 11499 N N . VAL E 1 206 ? 29.242 49.892 -12.928 1.00 47.08 206 VAL E N 1
ATOM 11500 C CA . VAL E 1 206 ? 30.177 48.770 -12.871 1.00 45.62 206 VAL E CA 1
ATOM 11501 C C . VAL E 1 206 ? 29.717 47.733 -11.851 1.00 45.80 206 VAL E C 1
ATOM 11502 O O . VAL E 1 206 ? 29.863 46.527 -12.067 1.00 44.99 206 VAL E O 1
ATOM 11506 N N . ALA E 1 207 ? 29.155 48.212 -10.745 1.00 45.34 207 ALA E N 1
ATOM 11507 C CA . ALA E 1 207 ? 28.663 47.334 -9.692 1.00 46.48 207 ALA E CA 1
ATOM 11508 C C . ALA E 1 207 ? 27.448 46.542 -10.159 1.00 47.47 207 ALA E C 1
ATOM 11509 O O . ALA E 1 207 ? 27.262 45.397 -9.756 1.00 48.60 207 ALA E O 1
ATOM 11511 N N . ASP E 1 208 ? 26.626 47.159 -11.005 1.00 47.79 208 ASP E N 1
ATOM 11512 C CA . ASP E 1 208 ? 25.429 46.504 -11.524 1.00 48.55 208 ASP E CA 1
ATOM 11513 C C . ASP E 1 208 ? 25.857 45.395 -12.479 1.00 47.91 208 ASP E C 1
ATOM 11514 O O . ASP E 1 208 ? 25.455 44.242 -12.325 1.00 46.91 208 ASP E O 1
ATOM 11519 N N . VAL E 1 209 ? 26.679 45.758 -13.461 1.00 47.34 209 VAL E N 1
ATOM 11520 C CA . VAL E 1 209 ? 27.187 44.815 -14.450 1.00 47.01 209 VAL E CA 1
ATOM 11521 C C . VAL E 1 209 ? 27.865 43.611 -13.806 1.00 48.21 209 VAL E C 1
ATOM 11522 O O . VAL E 1 209 ? 27.542 42.471 -14.124 1.00 49.27 209 VAL E O 1
ATOM 11526 N N . ASP E 1 210 ? 28.805 43.863 -12.903 1.00 49.21 210 ASP E N 1
ATOM 11527 C CA . ASP E 1 210 ? 29.512 42.782 -12.225 1.00 50.52 210 ASP E CA 1
ATOM 11528 C C . ASP E 1 210 ? 28.556 41.893 -11.441 1.00 51.73 210 ASP E C 1
ATOM 11529 O O . ASP E 1 210 ? 28.794 40.692 -11.280 1.00 49.58 210 ASP E O 1
ATOM 11534 N N . GLU E 1 211 ? 27.475 42.495 -10.954 1.00 53.23 211 GLU E N 1
ATOM 11535 C CA . GLU E 1 211 ? 26.462 41.765 -10.202 1.00 54.46 211 GLU E CA 1
ATOM 11536 C C . GLU E 1 211 ? 25.797 40.835 -11.210 1.00 53.22 211 GLU E C 1
ATOM 11537 O O . GLU E 1 211 ? 25.687 39.629 -10.990 1.00 52.38 211 GLU E O 1
ATOM 11543 N N . HIS E 1 212 ? 25.380 41.403 -12.334 1.00 52.39 212 HIS E N 1
ATOM 11544 C CA . HIS E 1 212 ? 24.738 40.622 -13.375 1.00 52.40 212 HIS E CA 1
ATOM 11545 C C . HIS E 1 212 ? 25.672 39.556 -13.937 1.00 51.82 212 HIS E C 1
ATOM 11546 O O . HIS E 1 212 ? 25.234 38.448 -14.243 1.00 52.66 212 HIS E O 1
ATOM 11553 N N . ILE E 1 213 ? 26.956 39.875 -14.070 1.00 50.65 213 ILE E N 1
ATOM 11554 C CA . ILE E 1 213 ? 27.906 38.897 -14.589 1.00 49.55 213 ILE E CA 1
ATOM 11555 C C . ILE E 1 213 ? 28.035 37.742 -13.602 1.00 50.03 213 ILE E C 1
ATOM 11556 O O . ILE E 1 213 ? 28.168 36.585 -14.007 1.00 49.72 213 ILE E O 1
ATOM 11561 N N . ASP E 1 214 ? 27.992 38.061 -12.310 1.00 50.49 214 ASP E N 1
ATOM 11562 C CA . ASP E 1 214 ? 28.084 37.041 -11.270 1.00 52.02 214 ASP E CA 1
ATOM 11563 C C . ASP E 1 214 ? 26.983 36.015 -11.510 1.00 52.63 214 ASP E C 1
ATOM 11564 O O . ASP E 1 214 ? 27.212 34.808 -11.436 1.00 52.45 214 ASP E O 1
ATOM 11569 N N . GLU E 1 215 ? 25.789 36.515 -11.806 1.00 53.56 215 GLU E N 1
ATOM 11570 C CA . GLU E 1 215 ? 24.628 35.672 -12.055 1.00 54.76 215 GLU E CA 1
ATOM 11571 C C . GLU E 1 215 ? 24.831 34.775 -13.270 1.00 54.23 215 GLU E C 1
ATOM 11572 O O . GLU E 1 215 ? 24.632 33.564 -13.199 1.00 54.89 215 GLU E O 1
ATOM 11578 N N . ALA E 1 216 ? 25.226 35.382 -14.384 1.00 52.77 216 ALA E N 1
ATOM 11579 C CA . ALA E 1 216 ? 25.446 34.647 -15.621 1.00 51.68 216 ALA E CA 1
ATOM 11580 C C . ALA E 1 216 ? 26.448 33.516 -15.427 1.00 51.50 216 ALA E C 1
ATOM 11581 O O . ALA E 1 216 ? 26.215 32.384 -15.846 1.00 51.22 216 ALA E O 1
ATOM 11583 N N . PHE E 1 217 ? 27.566 33.833 -14.785 1.00 51.23 217 PHE E N 1
ATOM 11584 C CA . PHE E 1 217 ? 28.610 32.853 -14.537 1.00 50.54 217 PHE E CA 1
ATOM 11585 C C . PHE E 1 217 ? 28.128 31.658 -13.712 1.00 51.74 217 PHE E C 1
ATOM 11586 O O . PHE E 1 217 ? 28.798 30.626 -13.666 1.00 50.95 217 PHE E O 1
ATOM 11594 N N . ARG E 1 218 ? 26.973 31.791 -13.060 1.00 53.56 218 ARG E N 1
ATOM 11595 C CA . ARG E 1 218 ? 26.434 30.696 -12.256 1.00 54.13 218 ARG E CA 1
ATOM 11596 C C . ARG E 1 218 ? 25.855 29.609 -13.153 1.00 54.56 218 ARG E C 1
ATOM 11597 O O . ARG E 1 218 ? 25.726 28.460 -12.739 1.00 54.94 218 ARG E O 1
ATOM 11605 N N . THR E 1 219 ? 25.508 29.965 -14.386 1.00 54.13 219 THR E N 1
ATOM 11606 C CA . THR E 1 219 ? 24.961 28.981 -15.308 1.00 53.95 219 THR E CA 1
ATOM 11607 C C . THR E 1 219 ? 25.894 28.745 -16.498 1.00 53.31 219 THR E C 1
ATOM 11608 O O . THR E 1 219 ? 26.060 27.608 -16.941 1.00 52.60 219 THR E O 1
ATOM 11612 N N . VAL E 1 220 ? 26.505 29.809 -17.015 1.00 52.51 220 VAL E N 1
ATOM 11613 C CA . VAL E 1 220 ? 27.425 29.666 -18.140 1.00 51.31 220 VAL E CA 1
ATOM 11614 C C . VAL E 1 220 ? 28.862 29.617 -17.635 1.00 51.37 220 VAL E C 1
ATOM 11615 O O . VAL E 1 220 ? 29.328 30.536 -16.969 1.00 52.09 220 VAL E O 1
ATOM 11619 N N . ASP E 1 221 ? 29.553 28.527 -17.949 1.00 51.55 221 ASP E N 1
ATOM 11620 C CA . ASP E 1 221 ? 30.935 28.324 -17.528 1.00 50.26 221 ASP E CA 1
ATOM 11621 C C . ASP E 1 221 ? 31.858 29.005 -18.538 1.00 49.00 221 ASP E C 1
ATOM 11622 O O . ASP E 1 221 ? 32.558 28.346 -19.309 1.00 49.45 221 ASP E O 1
ATOM 11627 N N . ALA E 1 222 ? 31.851 30.333 -18.529 1.00 47.48 222 ALA E N 1
ATOM 11628 C CA . ALA E 1 222 ? 32.670 31.109 -19.451 1.00 46.20 222 ALA E CA 1
ATOM 11629 C C . ALA E 1 222 ? 34.163 30.774 -19.377 1.00 45.20 222 ALA E C 1
ATOM 11630 O O . ALA E 1 222 ? 34.870 30.852 -20.380 1.00 44.37 222 ALA E O 1
ATOM 11632 N N . GLY E 1 223 ? 34.635 30.401 -18.192 1.00 44.42 223 GLY E N 1
ATOM 11633 C CA . GLY E 1 223 ? 36.042 30.076 -18.014 1.00 44.72 223 GLY E CA 1
ATOM 11634 C C . GLY E 1 223 ? 36.654 29.121 -19.030 1.00 45.53 223 GLY E C 1
ATOM 11635 O O . GLY E 1 223 ? 37.863 29.153 -19.269 1.00 45.97 223 GLY E O 1
ATOM 11636 N N . LYS E 1 224 ? 35.837 28.270 -19.639 1.00 45.29 224 LYS E N 1
ATOM 11637 C CA . LYS E 1 224 ? 36.352 27.314 -20.613 1.00 45.08 224 LYS E CA 1
ATOM 11638 C C . LYS E 1 224 ? 36.791 28.008 -21.896 1.00 44.26 224 LYS E C 1
ATOM 11639 O O . LYS E 1 224 ? 37.550 27.445 -22.689 1.00 44.09 224 LYS E O 1
ATOM 11645 N N . ALA E 1 225 ? 36.309 29.229 -22.092 1.00 42.96 225 ALA E N 1
ATOM 11646 C CA . ALA E 1 225 ? 36.607 29.996 -23.295 1.00 43.28 225 ALA E CA 1
ATOM 11647 C C . ALA E 1 225 ? 38.087 30.180 -23.607 1.00 44.49 225 ALA E C 1
ATOM 11648 O O . ALA E 1 225 ? 38.895 30.462 -22.720 1.00 44.74 225 ALA E O 1
ATOM 11650 N N . ARG E 1 226 ? 38.429 30.017 -24.882 1.00 45.75 226 ARG E N 1
ATOM 11651 C CA . ARG E 1 226 ? 39.798 30.180 -25.345 1.00 46.30 226 ARG E CA 1
ATOM 11652 C C . ARG E 1 226 ? 39.888 31.387 -26.278 1.00 47.08 226 ARG E C 1
ATOM 11653 O O . ARG E 1 226 ? 40.976 31.895 -26.544 1.00 48.15 226 ARG E O 1
ATOM 11661 N N . THR E 1 227 ? 38.737 31.826 -26.783 1.00 46.42 227 THR E N 1
ATOM 11662 C CA . THR E 1 227 ? 38.642 33.015 -27.633 1.00 46.72 227 THR E CA 1
ATOM 11663 C C . THR E 1 227 ? 37.289 33.665 -27.357 1.00 45.62 227 THR E C 1
ATOM 11664 O O . THR E 1 227 ? 36.306 32.984 -27.064 1.00 45.15 227 THR E O 1
ATOM 11668 N N . ILE E 1 228 ? 37.255 34.988 -27.428 1.00 43.74 228 ILE E N 1
ATOM 11669 C CA . ILE E 1 228 ? 36.039 35.739 -27.186 1.00 41.83 228 ILE E CA 1
ATOM 11670 C C . ILE E 1 228 ? 35.604 36.362 -28.504 1.00 42.79 228 ILE E C 1
ATOM 11671 O O . ILE E 1 228 ? 36.395 37.033 -29.158 1.00 42.91 228 ILE E O 1
ATOM 11676 N N . ILE E 1 229 ? 34.363 36.116 -28.913 1.00 44.12 229 ILE E N 1
ATOM 11677 C CA . ILE E 1 229 ? 33.843 36.700 -30.147 1.00 44.38 229 ILE E CA 1
ATOM 11678 C C . ILE E 1 229 ? 32.855 37.783 -29.726 1.00 43.21 229 ILE E C 1
ATOM 11679 O O . ILE E 1 229 ? 31.878 37.497 -29.044 1.00 41.75 229 ILE E O 1
ATOM 11684 N N . GLY E 1 230 ? 33.119 39.025 -30.114 1.00 44.11 230 GLY E N 1
ATOM 11685 C CA . GLY E 1 230 ? 32.218 40.107 -29.750 1.00 46.90 230 GLY E CA 1
ATOM 11686 C C . GLY E 1 230 ? 31.354 40.554 -30.912 1.00 48.51 230 GLY E C 1
ATOM 11687 O O . GLY E 1 230 ? 31.868 40.769 -32.008 1.00 49.85 230 GLY E O 1
ATOM 11688 N N . VAL E 1 231 ? 30.047 40.685 -30.689 1.00 49.67 231 VAL E N 1
ATOM 11689 C CA . VAL E 1 231 ? 29.136 41.119 -31.751 1.00 51.17 231 VAL E CA 1
ATOM 11690 C C . VAL E 1 231 ? 28.231 42.287 -31.363 1.00 52.19 231 VAL E C 1
ATOM 11691 O O . VAL E 1 231 ? 28.169 42.695 -30.197 1.00 51.33 231 VAL E O 1
ATOM 11695 N N . SER E 1 232 ? 27.544 42.820 -32.371 1.00 53.20 232 SER E N 1
ATOM 11696 C CA . SER E 1 232 ? 26.614 43.935 -32.218 1.00 54.48 232 SER E CA 1
ATOM 11697 C C . SER E 1 232 ? 27.279 45.306 -32.347 1.00 55.33 232 SER E C 1
ATOM 11698 O O . SER E 1 232 ? 28.499 45.412 -32.503 1.00 54.51 232 SER E O 1
ATOM 11701 N N . GLY E 1 233 ? 26.457 46.350 -32.279 1.00 55.75 233 GLY E N 1
ATOM 11702 C CA . GLY E 1 233 ? 26.936 47.713 -32.420 1.00 56.14 233 GLY E CA 1
ATOM 11703 C C . GLY E 1 233 ? 28.010 48.159 -31.451 1.00 56.70 233 GLY E C 1
ATOM 11704 O O . GLY E 1 233 ? 29.065 48.644 -31.867 1.00 57.78 233 GLY E O 1
ATOM 11705 N N . THR E 1 234 ? 27.744 48.006 -30.159 1.00 55.99 234 THR E N 1
ATOM 11706 C CA . THR E 1 234 ? 28.698 48.409 -29.134 1.00 54.88 234 THR E CA 1
ATOM 11707 C C . THR E 1 234 ? 30.098 47.883 -29.418 1.00 54.19 234 THR E C 1
ATOM 11708 O O . THR E 1 234 ? 31.052 48.654 -29.553 1.00 53.58 234 THR E O 1
ATOM 11712 N N . VAL E 1 235 ? 30.216 46.565 -29.515 1.00 52.63 235 VAL E N 1
ATOM 11713 C CA . VAL E 1 235 ? 31.503 45.943 -29.769 1.00 50.92 235 VAL E CA 1
ATOM 11714 C C . VAL E 1 235 ? 32.155 46.425 -31.057 1.00 49.73 235 VAL E C 1
ATOM 11715 O O . VAL E 1 235 ? 33.304 46.856 -31.057 1.00 49.82 235 VAL E O 1
ATOM 11719 N N . THR E 1 236 ? 31.418 46.369 -32.155 1.00 50.04 236 THR E N 1
ATOM 11720 C CA . THR E 1 236 ? 31.972 46.769 -33.438 1.00 49.96 236 THR E CA 1
ATOM 11721 C C . THR E 1 236 ? 32.318 48.257 -33.534 1.00 49.28 236 THR E C 1
ATOM 11722 O O . THR E 1 236 ? 33.230 48.641 -34.267 1.00 47.81 236 THR E O 1
ATOM 11726 N N . THR E 1 237 ? 31.607 49.099 -32.790 1.00 49.81 237 THR E N 1
ATOM 11727 C CA . THR E 1 237 ? 31.896 50.532 -32.811 1.00 50.29 237 THR E CA 1
ATOM 11728 C C . THR E 1 237 ? 33.232 50.814 -32.122 1.00 50.76 237 THR E C 1
ATOM 11729 O O . THR E 1 237 ? 34.116 51.453 -32.699 1.00 50.67 237 THR E O 1
ATOM 11741 N N . THR E 1 239 ? 35.582 48.877 -31.547 1.00 48.15 239 THR E N 1
ATOM 11742 C CA . THR E 1 239 ? 36.629 48.256 -32.338 1.00 47.48 239 THR E CA 1
ATOM 11743 C C . THR E 1 239 ? 37.108 49.198 -33.431 1.00 46.94 239 THR E C 1
ATOM 11744 O O . THR E 1 239 ? 38.311 49.382 -33.607 1.00 47.43 239 THR E O 1
ATOM 11748 N N . ALA E 1 240 ? 36.170 49.804 -34.154 1.00 46.70 240 ALA E N 1
ATOM 11749 C CA . ALA E 1 240 ? 36.522 50.723 -35.234 1.00 46.54 240 ALA E CA 1
ATOM 11750 C C . ALA E 1 240 ? 37.291 51.931 -34.711 1.00 46.62 240 ALA E C 1
ATOM 11751 O O . ALA E 1 240 ? 38.345 52.283 -35.248 1.00 47.25 240 ALA E O 1
ATOM 11753 N N . LEU E 1 241 ? 36.765 52.569 -33.670 1.00 44.94 241 LEU E N 1
ATOM 11754 C CA . LEU E 1 241 ? 37.440 53.729 -33.098 1.00 44.56 241 LEU E CA 1
ATOM 11755 C C . LEU E 1 241 ? 38.879 53.360 -32.748 1.00 45.33 241 LEU E C 1
ATOM 11756 O O . LEU E 1 241 ? 39.811 54.097 -33.068 1.00 44.78 241 LEU E O 1
ATOM 11761 N N . ALA E 1 242 ? 39.057 52.205 -32.112 1.00 46.35 242 ALA E N 1
ATOM 11762 C CA . ALA E 1 242 ? 40.391 51.748 -31.726 1.00 48.45 242 ALA E CA 1
ATOM 11763 C C . ALA E 1 242 ? 41.308 51.576 -32.930 1.00 51.19 242 ALA E C 1
ATOM 11764 O O . ALA E 1 242 ? 42.526 51.715 -32.815 1.00 49.34 242 ALA E O 1
ATOM 11774 N N . GLY E 1 244 ? 41.340 53.479 -35.493 1.00 62.94 244 GLY E N 1
ATOM 11775 C CA . GLY E 1 244 ? 41.670 54.757 -36.090 1.00 65.44 244 GLY E CA 1
ATOM 11776 C C . GLY E 1 244 ? 40.915 54.991 -37.381 1.00 67.09 244 GLY E C 1
ATOM 11777 O O . GLY E 1 244 ? 41.464 55.514 -38.351 1.00 67.12 244 GLY E O 1
ATOM 11778 N N . LEU E 1 245 ? 39.652 54.586 -37.403 1.00 68.62 245 LEU E N 1
ATOM 11779 C CA . LEU E 1 245 ? 38.826 54.786 -38.579 1.00 70.89 245 LEU E CA 1
ATOM 11780 C C . LEU E 1 245 ? 38.149 56.135 -38.392 1.00 73.89 245 LEU E C 1
ATOM 11781 O O . LEU E 1 245 ? 37.813 56.512 -37.269 1.00 74.37 245 LEU E O 1
ATOM 11786 N N . LYS E 1 246 ? 37.956 56.866 -39.486 1.00 76.34 246 LYS E N 1
ATOM 11787 C CA . LYS E 1 246 ? 37.324 58.178 -39.415 1.00 78.64 246 LYS E CA 1
ATOM 11788 C C . LYS E 1 246 ? 36.105 58.269 -40.322 1.00 80.43 246 LYS E C 1
ATOM 11789 O O . LYS E 1 246 ? 35.650 59.367 -40.639 1.00 80.77 246 LYS E O 1
ATOM 11795 N N . GLU E 1 247 ? 35.573 57.118 -40.729 1.00 82.69 247 GLU E N 1
ATOM 11796 C CA . GLU E 1 247 ? 34.411 57.081 -41.619 1.00 84.91 247 GLU E CA 1
ATOM 11797 C C . GLU E 1 247 ? 33.334 56.072 -41.199 1.00 86.01 247 GLU E C 1
ATOM 11798 O O . GLU E 1 247 ? 32.632 56.272 -40.206 1.00 86.21 247 GLU E O 1
ATOM 11804 N N . TYR E 1 248 ? 33.210 54.999 -41.978 1.00 87.56 248 TYR E N 1
ATOM 11805 C CA . TYR E 1 248 ? 32.240 53.923 -41.746 1.00 88.35 248 TYR E CA 1
ATOM 11806 C C . TYR E 1 248 ? 32.776 52.671 -42.434 1.00 88.64 248 TYR E C 1
ATOM 11807 O O . TYR E 1 248 ? 32.766 52.592 -43.665 1.00 89.23 248 TYR E O 1
ATOM 11816 N N . ASP E 1 249 ? 33.238 51.694 -41.661 1.00 88.41 249 ASP E N 1
ATOM 11817 C CA . ASP E 1 249 ? 33.766 50.478 -42.266 1.00 88.42 249 ASP E CA 1
ATOM 11818 C C . ASP E 1 249 ? 33.359 49.223 -41.502 1.00 88.11 249 ASP E C 1
ATOM 11819 O O . ASP E 1 249 ? 33.303 49.214 -40.268 1.00 88.95 249 ASP E O 1
ATOM 11824 N N . HIS E 1 250 ? 33.066 48.163 -42.249 1.00 86.91 250 HIS E N 1
ATOM 11825 C CA . HIS E 1 250 ? 32.664 46.893 -41.663 1.00 85.71 250 HIS E CA 1
ATOM 11826 C C . HIS E 1 250 ? 33.564 45.796 -42.216 1.00 84.42 250 HIS E C 1
ATOM 11827 O O . HIS E 1 250 ? 33.868 44.820 -41.529 1.00 84.10 250 HIS E O 1
ATOM 11834 N N . THR E 1 251 ? 33.986 45.974 -43.467 1.00 83.41 251 THR E N 1
ATOM 11835 C CA . THR E 1 251 ? 34.843 45.008 -44.149 1.00 82.21 251 THR E CA 1
ATOM 11836 C C . THR E 1 251 ? 36.226 44.879 -43.507 1.00 80.50 251 THR E C 1
ATOM 11837 O O . THR E 1 251 ? 36.897 43.853 -43.658 1.00 80.29 251 THR E O 1
ATOM 11841 N N . VAL E 1 252 ? 36.649 45.912 -42.786 1.00 78.27 252 VAL E N 1
ATOM 11842 C CA . VAL E 1 252 ? 37.951 45.878 -42.141 1.00 75.91 252 VAL E CA 1
ATOM 11843 C C . VAL E 1 252 ? 37.813 45.633 -40.639 1.00 73.83 252 VAL E C 1
ATOM 11844 O O . VAL E 1 252 ? 38.774 45.246 -39.974 1.00 73.96 252 VAL E O 1
ATOM 11848 N N . VAL E 1 253 ? 36.613 45.840 -40.108 1.00 70.99 253 VAL E N 1
ATOM 11849 C CA . VAL E 1 253 ? 36.394 45.623 -38.688 1.00 69.02 253 VAL E CA 1
ATOM 11850 C C . VAL E 1 253 ? 36.050 44.166 -38.397 1.00 67.45 253 VAL E C 1
ATOM 11851 O O . VAL E 1 253 ? 36.369 43.653 -37.325 1.00 67.46 253 VAL E O 1
ATOM 11855 N N . ASP E 1 254 ? 35.401 43.498 -39.347 1.00 65.17 254 ASP E N 1
ATOM 11856 C CA . ASP E 1 254 ? 35.022 42.105 -39.147 1.00 63.14 254 ASP E CA 1
ATOM 11857 C C . ASP E 1 254 ? 36.244 41.201 -39.098 1.00 61.92 254 ASP E C 1
ATOM 11858 O O . ASP E 1 254 ? 37.135 41.298 -39.944 1.00 62.04 254 ASP E O 1
ATOM 11863 N N . GLY E 1 255 ? 36.280 40.321 -38.103 1.00 59.64 255 GLY E N 1
ATOM 11864 C CA . GLY E 1 255 ? 37.400 39.411 -37.962 1.00 57.83 255 GLY E CA 1
ATOM 11865 C C . GLY E 1 255 ? 38.665 40.048 -37.405 1.00 56.84 255 GLY E C 1
ATOM 11866 O O . GLY E 1 255 ? 39.694 39.382 -37.274 1.00 55.83 255 GLY E O 1
ATOM 11867 N N . HIS E 1 256 ? 38.602 41.333 -37.071 1.00 55.18 256 HIS E N 1
ATOM 11868 C CA . HIS E 1 256 ? 39.774 42.011 -36.532 1.00 53.89 256 HIS E CA 1
ATOM 11869 C C . HIS E 1 256 ? 39.947 41.692 -35.052 1.00 52.41 256 HIS E C 1
ATOM 11870 O O . HIS E 1 256 ? 38.984 41.722 -34.290 1.00 53.05 256 HIS E O 1
ATOM 11877 N N . ARG E 1 257 ? 41.176 41.373 -34.655 1.00 50.69 257 ARG E N 1
ATOM 11878 C CA . ARG E 1 257 ? 41.479 41.050 -33.266 1.00 50.12 257 ARG E CA 1
ATOM 11879 C C . ARG E 1 257 ? 41.972 42.298 -32.546 1.00 49.13 257 ARG E C 1
ATOM 11880 O O . ARG E 1 257 ? 42.955 42.913 -32.959 1.00 50.84 257 ARG E O 1
ATOM 11888 N N . LEU E 1 258 ? 41.285 42.665 -31.469 1.00 46.22 258 LEU E N 1
ATOM 11889 C CA . LEU E 1 258 ? 41.623 43.852 -30.694 1.00 44.30 258 LEU E CA 1
ATOM 11890 C C . LEU E 1 258 ? 42.139 43.432 -29.317 1.00 44.82 258 LEU E C 1
ATOM 11891 O O . LEU E 1 258 ? 41.468 42.687 -28.604 1.00 45.73 258 LEU E O 1
ATOM 11896 N N . SER E 1 259 ? 43.328 43.901 -28.943 1.00 44.26 259 SER E N 1
ATOM 11897 C CA . SER E 1 259 ? 43.912 43.553 -27.649 1.00 43.01 259 SER E CA 1
ATOM 11898 C C . SER E 1 259 ? 43.118 44.153 -26.503 1.00 41.55 259 SER E C 1
ATOM 11899 O O . SER E 1 259 ? 42.498 45.201 -26.651 1.00 40.58 259 SER E O 1
ATOM 11902 N N . PHE E 1 260 ? 43.138 43.482 -25.358 1.00 42.24 260 PHE E N 1
ATOM 11903 C CA . PHE E 1 260 ? 42.430 43.972 -24.183 1.00 42.72 260 PHE E CA 1
ATOM 11904 C C . PHE E 1 260 ? 42.911 45.385 -23.868 1.00 43.68 260 PHE E C 1
ATOM 11905 O O . PHE E 1 260 ? 42.131 46.235 -23.446 1.00 43.89 260 PHE E O 1
ATOM 11913 N N . GLU E 1 261 ? 44.202 45.627 -24.073 1.00 44.16 261 GLU E N 1
ATOM 11914 C CA . GLU E 1 261 ? 44.778 46.937 -23.801 1.00 46.04 261 GLU E CA 1
ATOM 11915 C C . GLU E 1 261 ? 44.093 48.045 -24.602 1.00 45.02 261 GLU E C 1
ATOM 11916 O O . GLU E 1 261 ? 43.678 49.054 -24.032 1.00 44.08 261 GLU E O 1
ATOM 11922 N N . ASP E 1 262 ? 43.981 47.868 -25.917 1.00 43.39 262 ASP E N 1
ATOM 11923 C CA . ASP E 1 262 ? 43.331 48.882 -26.739 1.00 42.77 262 ASP E CA 1
ATOM 11924 C C . ASP E 1 262 ? 41.835 48.957 -26.432 1.00 42.25 262 ASP E C 1
ATOM 11925 O O . ASP E 1 262 ? 41.248 50.038 -26.462 1.00 42.97 262 ASP E O 1
ATOM 11930 N N . ALA E 1 263 ? 41.226 47.813 -26.125 1.00 40.82 263 ALA E N 1
ATOM 11931 C CA . ALA E 1 263 ? 39.802 47.762 -25.800 1.00 39.10 263 ALA E CA 1
ATOM 11932 C C . ALA E 1 263 ? 39.513 48.556 -24.531 1.00 38.76 263 ALA E C 1
ATOM 11933 O O . ALA E 1 263 ? 38.602 49.391 -24.504 1.00 38.26 263 ALA E O 1
ATOM 11935 N N . TYR E 1 264 ? 40.287 48.296 -23.479 1.00 38.17 264 TYR E N 1
ATOM 11936 C CA . TYR E 1 264 ? 40.114 49.008 -22.215 1.00 37.14 264 TYR E CA 1
ATOM 11937 C C . TYR E 1 264 ? 40.288 50.513 -22.413 1.00 35.62 264 TYR E C 1
ATOM 11938 O O . TYR E 1 264 ? 39.485 51.309 -21.924 1.00 34.20 264 TYR E O 1
ATOM 11947 N N . ALA E 1 265 ? 41.336 50.894 -23.138 1.00 33.39 265 ALA E N 1
ATOM 11948 C CA . ALA E 1 265 ? 41.630 52.302 -23.401 1.00 34.83 265 ALA E CA 1
ATOM 11949 C C . ALA E 1 265 ? 40.524 53.035 -24.180 1.00 36.56 265 ALA E C 1
ATOM 11950 O O . ALA E 1 265 ? 40.038 54.083 -23.744 1.00 36.40 265 ALA E O 1
ATOM 11952 N N . VAL E 1 266 ? 40.122 52.482 -25.324 1.00 37.05 266 VAL E N 1
ATOM 11953 C CA . VAL E 1 266 ? 39.093 53.109 -26.136 1.00 37.73 266 VAL E CA 1
ATOM 11954 C C . VAL E 1 266 ? 37.765 53.225 -25.390 1.00 38.59 266 VAL E C 1
ATOM 11955 O O . VAL E 1 266 ? 37.069 54.233 -25.509 1.00 39.80 266 VAL E O 1
ATOM 11959 N N . ASP E 1 267 ? 37.417 52.204 -24.613 1.00 39.13 267 ASP E N 1
ATOM 11960 C CA . ASP E 1 267 ? 36.170 52.224 -23.854 1.00 40.62 267 ASP E CA 1
ATOM 11961 C C . ASP E 1 267 ? 36.163 53.367 -22.845 1.00 41.41 267 ASP E C 1
ATOM 11962 O O . ASP E 1 267 ? 35.175 54.088 -22.711 1.00 41.79 267 ASP E O 1
ATOM 11967 N N . ASP E 1 268 ? 37.270 53.534 -22.132 1.00 41.29 268 ASP E N 1
ATOM 11968 C CA . ASP E 1 268 ? 37.358 54.586 -21.131 1.00 41.25 268 ASP E CA 1
ATOM 11969 C C . ASP E 1 268 ? 37.388 55.959 -21.792 1.00 40.84 268 ASP E C 1
ATOM 11970 O O . ASP E 1 268 ? 36.710 56.884 -21.349 1.00 39.08 268 ASP E O 1
ATOM 11975 N N . LYS E 1 269 ? 38.178 56.081 -22.853 1.00 41.27 269 LYS E N 1
ATOM 11976 C CA . LYS E 1 269 ? 38.295 57.341 -23.572 1.00 42.23 269 LYS E CA 1
ATOM 11977 C C . LYS E 1 269 ? 36.934 57.896 -23.992 1.00 43.59 269 LYS E C 1
ATOM 11978 O O . LYS E 1 269 ? 36.633 59.066 -23.750 1.00 44.17 269 LYS E O 1
ATOM 11984 N N . PHE E 1 270 ? 36.106 57.051 -24.597 1.00 43.52 270 PHE E N 1
ATOM 11985 C CA . PHE E 1 270 ? 34.793 57.478 -25.060 1.00 44.12 270 PHE E CA 1
ATOM 11986 C C . PHE E 1 270 ? 33.695 57.544 -24.009 1.00 45.90 270 PHE E C 1
A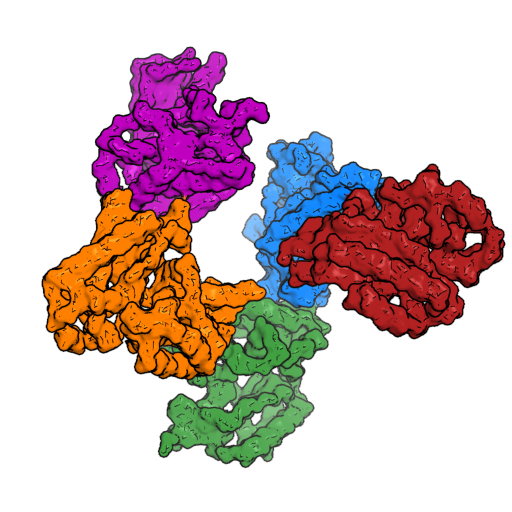TOM 11987 O O . PHE E 1 270 ? 32.727 58.286 -24.173 1.00 46.38 270 PHE E O 1
ATOM 11995 N N . LEU E 1 271 ? 33.838 56.777 -22.934 1.00 46.77 271 LEU E N 1
ATOM 11996 C CA . LEU E 1 271 ? 32.852 56.800 -21.861 1.00 48.18 271 LEU E CA 1
ATOM 11997 C C . LEU E 1 271 ? 32.954 58.137 -21.118 1.00 50.00 271 LEU E C 1
ATOM 11998 O O . LEU E 1 271 ? 31.946 58.688 -20.674 1.00 51.01 271 LEU E O 1
ATOM 12003 N N . ARG E 1 272 ? 34.176 58.656 -21.009 1.00 51.80 272 ARG E N 1
ATOM 12004 C CA . ARG E 1 272 ? 34.461 59.924 -20.322 1.00 54.20 272 ARG E CA 1
ATOM 12005 C C . ARG E 1 272 ? 34.213 61.147 -21.211 1.00 55.39 272 ARG E C 1
ATOM 12006 O O . ARG E 1 272 ? 34.037 62.263 -20.722 1.00 55.79 272 ARG E O 1
ATOM 12022 N N . THR E 1 274 ? 32.428 63.778 -23.838 1.00 56.31 274 THR E N 1
ATOM 12023 C CA . THR E 1 274 ? 31.101 64.391 -23.923 1.00 57.17 274 THR E CA 1
ATOM 12024 C C . THR E 1 274 ? 30.390 63.952 -25.206 1.00 57.31 274 THR E C 1
ATOM 12025 O O . THR E 1 274 ? 31.038 63.573 -26.184 1.00 57.25 274 THR E O 1
ATOM 12029 N N . ARG E 1 275 ? 29.061 64.001 -25.197 1.00 56.86 275 ARG E N 1
ATOM 12030 C CA . ARG E 1 275 ? 28.286 63.630 -26.378 1.00 57.56 275 ARG E CA 1
ATOM 12031 C C . ARG E 1 275 ? 28.683 64.491 -27.575 1.00 58.46 275 ARG E C 1
ATOM 12032 O O . ARG E 1 275 ? 28.728 64.014 -28.711 1.00 58.96 275 ARG E O 1
ATOM 12040 N N . ALA E 1 276 ? 28.981 65.758 -27.311 1.00 58.59 276 ALA E N 1
ATOM 12041 C CA . ALA E 1 276 ? 29.381 66.677 -28.367 1.00 60.56 276 ALA E CA 1
ATOM 12042 C C . ALA E 1 276 ? 30.703 66.224 -28.987 1.00 61.56 276 ALA E C 1
ATOM 12043 O O . ALA E 1 276 ? 30.814 66.091 -30.209 1.00 61.61 276 ALA E O 1
ATOM 12045 N N . GLU E 1 277 ? 31.701 65.984 -28.139 1.00 62.87 277 GLU E N 1
ATOM 12046 C CA . GLU E 1 277 ? 33.016 65.540 -28.596 1.00 62.54 277 GLU E CA 1
ATOM 12047 C C . GLU E 1 277 ? 32.893 64.198 -29.314 1.00 62.13 277 GLU E C 1
ATOM 12048 O O . GLU E 1 277 ? 33.691 63.884 -30.196 1.00 62.02 277 GLU E O 1
ATOM 12054 N N . ARG E 1 278 ? 31.889 63.407 -28.940 1.00 61.94 278 ARG E N 1
ATOM 12055 C CA . ARG E 1 278 ? 31.679 62.106 -29.573 1.00 62.21 278 ARG E CA 1
ATOM 12056 C C . ARG E 1 278 ? 31.288 62.279 -31.035 1.00 62.37 278 ARG E C 1
ATOM 12057 O O . ARG E 1 278 ? 31.740 61.526 -31.902 1.00 61.66 278 ARG E O 1
ATOM 12065 N N . ARG E 1 279 ? 30.452 63.278 -31.306 1.00 63.24 279 ARG E N 1
ATOM 12066 C CA . ARG E 1 279 ? 29.997 63.542 -32.669 1.00 64.24 279 ARG E CA 1
ATOM 12067 C C . ARG E 1 279 ? 31.139 64.018 -33.571 1.00 64.83 279 ARG E C 1
ATOM 12068 O O . ARG E 1 279 ? 30.949 64.209 -34.770 1.00 65.21 279 ARG E O 1
ATOM 12076 N N . GLU E 1 280 ? 32.321 64.205 -32.989 1.00 65.26 280 GLU E N 1
ATOM 12077 C CA . GLU E 1 280 ? 33.495 64.639 -33.741 1.00 66.29 280 GLU E CA 1
ATOM 12078 C C . GLU E 1 280 ? 34.155 63.459 -34.459 1.00 65.91 280 GLU E C 1
ATOM 12079 O O . GLU E 1 280 ? 35.065 63.636 -35.270 1.00 65.93 280 GLU E O 1
ATOM 12085 N N . TYR E 1 281 ? 33.694 62.255 -34.140 1.00 65.41 281 TYR E N 1
ATOM 12086 C CA . TYR E 1 281 ? 34.216 61.040 -34.751 1.00 65.07 281 TYR E CA 1
ATOM 12087 C C . TYR E 1 281 ? 33.150 60.519 -35.714 1.00 66.22 281 TYR E C 1
ATOM 12088 O O . TYR E 1 281 ? 32.102 60.019 -35.292 1.00 66.63 281 TYR E O 1
ATOM 12097 N N . LYS E 1 282 ? 33.421 60.658 -37.010 1.00 66.59 282 LYS E N 1
ATOM 12098 C CA . LYS E 1 282 ? 32.490 60.231 -38.052 1.00 66.50 282 LYS E CA 1
ATOM 12099 C C . LYS E 1 282 ? 32.118 58.756 -37.936 1.00 65.63 282 LYS E C 1
ATOM 12100 O O . LYS E 1 282 ? 30.999 58.358 -38.272 1.00 65.43 282 LYS E O 1
ATOM 12106 N N . THR E 1 283 ? 33.057 57.957 -37.437 1.00 63.99 283 THR E N 1
ATOM 12107 C CA . THR E 1 283 ? 32.872 56.516 -37.290 1.00 62.06 283 THR E CA 1
ATOM 12108 C C . THR E 1 283 ? 31.687 56.091 -36.421 1.00 61.32 283 THR E C 1
ATOM 12109 O O . THR E 1 283 ? 31.129 55.017 -36.626 1.00 60.89 283 THR E O 1
ATOM 12113 N N . ILE E 1 284 ? 31.299 56.919 -35.455 1.00 61.41 284 ILE E N 1
ATOM 12114 C CA . ILE E 1 284 ? 30.172 56.579 -34.589 1.00 62.49 284 ILE E CA 1
ATOM 12115 C C . ILE E 1 284 ? 28.848 56.947 -35.253 1.00 64.74 284 ILE E C 1
ATOM 12116 O O . ILE E 1 284 ? 28.730 58.004 -35.868 1.00 64.86 284 ILE E O 1
ATOM 12121 N N . HIS E 1 285 ? 27.852 56.077 -35.124 1.00 67.23 285 HIS E N 1
ATOM 12122 C CA . HIS E 1 285 ? 26.544 56.332 -35.717 1.00 69.28 285 HIS E CA 1
ATOM 12123 C C . HIS E 1 285 ? 25.704 57.191 -34.769 1.00 69.59 285 HIS E C 1
ATOM 12124 O O . HIS E 1 285 ? 25.579 56.880 -33.583 1.00 69.80 285 HIS E O 1
ATOM 12131 N N . PRO E 1 286 ? 25.107 58.278 -35.288 1.00 69.24 286 PRO E N 1
ATOM 12132 C CA . PRO E 1 286 ? 24.272 59.216 -34.524 1.00 68.98 286 PRO E CA 1
ATOM 12133 C C . PRO E 1 286 ? 23.297 58.608 -33.507 1.00 68.99 286 PRO E C 1
ATOM 12134 O O . PRO E 1 286 ? 23.073 59.181 -32.439 1.00 68.75 286 PRO E O 1
ATOM 12138 N N . GLY E 1 287 ? 22.721 57.454 -33.829 1.00 68.36 287 GLY E N 1
ATOM 12139 C CA . GLY E 1 287 ? 21.777 56.834 -32.912 1.00 68.15 287 GLY E CA 1
ATOM 12140 C C . GLY E 1 287 ? 22.405 56.071 -31.755 1.00 67.64 287 GLY E C 1
ATOM 12141 O O . GLY E 1 287 ? 21.695 55.452 -30.956 1.00 66.92 287 GLY E O 1
ATOM 12142 N N . ARG E 1 288 ? 23.732 56.115 -31.664 1.00 67.09 288 ARG E N 1
ATOM 12143 C CA . ARG E 1 288 ? 24.461 55.419 -30.605 1.00 66.29 288 ARG E CA 1
ATOM 12144 C C . ARG E 1 288 ? 25.183 56.393 -29.671 1.00 66.14 288 ARG E C 1
ATOM 12145 O O . ARG E 1 288 ? 25.467 56.069 -28.514 1.00 66.55 288 ARG E O 1
ATOM 12153 N N . ILE E 1 289 ? 25.465 57.586 -30.183 1.00 64.66 289 ILE E N 1
ATOM 12154 C CA . ILE E 1 289 ? 26.149 58.623 -29.425 1.00 63.25 289 ILE E CA 1
ATOM 12155 C C . ILE E 1 289 ? 25.779 58.649 -27.941 1.00 62.95 289 ILE E C 1
ATOM 12156 O O . ILE E 1 289 ? 26.651 58.601 -27.080 1.00 64.18 289 ILE E O 1
ATOM 12161 N N . ASP E 1 290 ? 24.488 58.711 -27.643 1.00 61.90 290 ASP E N 1
ATOM 12162 C CA . ASP E 1 290 ? 24.028 58.783 -26.260 1.00 61.89 290 ASP E CA 1
ATOM 12163 C C . ASP E 1 290 ? 24.163 57.516 -25.421 1.00 61.08 290 ASP E C 1
ATOM 12164 O O . ASP E 1 290 ? 23.949 57.550 -24.208 1.00 60.99 290 ASP E O 1
ATOM 12169 N N . VAL E 1 291 ? 24.523 56.401 -26.042 1.00 58.91 291 VAL E N 1
ATOM 12170 C CA . VAL E 1 291 ? 24.635 55.160 -25.289 1.00 57.23 291 VAL E CA 1
ATOM 12171 C C . VAL E 1 291 ? 25.994 54.473 -25.371 1.00 56.38 291 VAL E C 1
ATOM 12172 O O . VAL E 1 291 ? 26.224 53.471 -24.698 1.00 55.61 291 VAL E O 1
ATOM 12176 N N . VAL E 1 292 ? 26.894 55.013 -26.184 1.00 55.29 292 VAL E N 1
ATOM 12177 C CA . VAL E 1 292 ? 28.216 54.424 -26.346 1.00 54.74 292 VAL E CA 1
ATOM 12178 C C . VAL E 1 292 ? 28.934 54.173 -25.018 1.00 53.98 292 VAL E C 1
ATOM 12179 O O . VAL E 1 292 ? 29.592 53.148 -24.849 1.00 52.82 292 VAL E O 1
ATOM 12183 N N . GLY E 1 293 ? 28.804 55.101 -24.078 1.00 53.02 293 GLY E N 1
ATOM 12184 C CA . GLY E 1 293 ? 29.454 54.934 -22.791 1.00 52.25 293 GLY E CA 1
ATOM 12185 C C . GLY E 1 293 ? 28.903 53.757 -22.006 1.00 52.66 293 GLY E C 1
ATOM 12186 O O . GLY E 1 293 ? 29.656 52.990 -21.394 1.00 52.54 293 GLY E O 1
ATOM 12187 N N . GLY E 1 294 ? 27.582 53.614 -22.013 1.00 52.14 294 GLY E N 1
ATOM 12188 C CA . GLY E 1 294 ? 26.959 52.516 -21.295 1.00 51.96 294 GLY E CA 1
ATOM 12189 C C . GLY E 1 294 ? 27.436 51.171 -21.809 1.00 51.62 294 GLY E C 1
ATOM 12190 O O . GLY E 1 294 ? 27.516 50.198 -21.057 1.00 52.34 294 GLY E O 1
ATOM 12191 N N . GLY E 1 295 ? 27.750 51.115 -23.099 1.00 50.88 295 GLY E N 1
ATOM 12192 C CA . GLY E 1 295 ? 28.224 49.876 -23.680 1.00 48.96 295 GLY E CA 1
ATOM 12193 C C . GLY E 1 295 ? 29.658 49.647 -23.260 1.00 47.87 295 GLY E C 1
ATOM 12194 O O . GLY E 1 295 ? 30.047 48.527 -22.915 1.00 47.65 295 GLY E O 1
ATOM 12195 N N . ALA E 1 296 ? 30.438 50.724 -23.283 1.00 45.99 296 ALA E N 1
ATOM 12196 C CA . ALA E 1 296 ? 31.841 50.680 -22.906 1.00 44.59 296 ALA E CA 1
ATOM 12197 C C . ALA E 1 296 ? 32.014 50.071 -21.515 1.00 44.02 296 ALA E C 1
ATOM 12198 O O . ALA E 1 296 ? 32.908 49.251 -21.300 1.00 42.1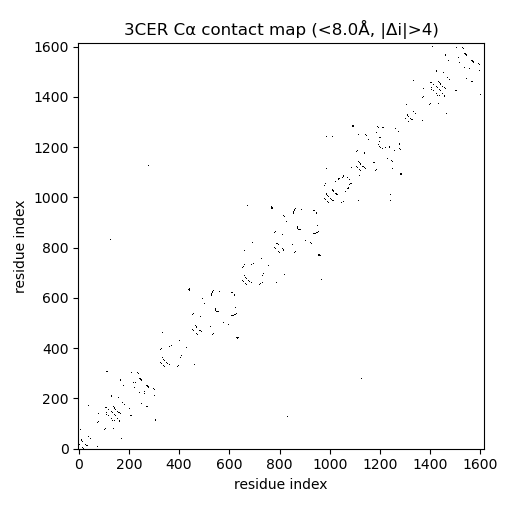7 296 ALA E O 1
ATOM 12200 N N . VAL E 1 297 ? 31.152 50.462 -20.579 1.00 42.93 297 VAL E N 1
ATOM 12201 C CA . VAL E 1 297 ? 31.228 49.942 -19.222 1.00 43.73 297 VAL E CA 1
ATOM 12202 C C . VAL E 1 297 ? 31.005 48.433 -19.181 1.00 45.07 297 VAL E C 1
ATOM 12203 O O . VAL E 1 297 ? 31.713 47.714 -18.473 1.00 47.57 297 VAL E O 1
ATOM 12207 N N . VAL E 1 298 ? 30.026 47.954 -19.940 1.00 44.30 298 VAL E N 1
ATOM 12208 C CA . VAL E 1 298 ? 29.722 46.531 -19.960 1.00 42.20 298 VAL E CA 1
ATOM 12209 C C . VAL E 1 298 ? 30.769 45.709 -20.714 1.00 40.37 298 VAL E C 1
ATOM 12210 O O . VAL E 1 298 ? 31.177 44.648 -20.243 1.00 40.15 298 VAL E O 1
ATOM 12214 N N . TRP E 1 299 ? 31.205 46.191 -21.876 1.00 37.33 299 TRP E N 1
ATOM 12215 C CA . TRP E 1 299 ? 32.188 45.457 -22.671 1.00 36.71 299 TRP E CA 1
ATOM 12216 C C . TRP E 1 299 ? 33.466 45.231 -21.863 1.00 38.15 299 TRP E C 1
ATOM 12217 O O . TRP E 1 299 ? 34.009 44.121 -21.834 1.00 37.97 299 TRP E O 1
ATOM 12228 N N . SER E 1 300 ? 33.941 46.283 -21.201 1.00 36.69 300 SER E N 1
ATOM 12229 C CA . SER E 1 300 ? 35.148 46.180 -20.391 1.00 34.96 300 SER E CA 1
ATOM 12230 C C . SER E 1 300 ? 34.992 45.205 -19.230 1.00 34.50 300 SER E C 1
ATOM 12231 O O . SER E 1 300 ? 35.851 44.346 -19.021 1.00 34.30 300 SER E O 1
ATOM 12234 N N . ARG E 1 301 ? 33.904 45.324 -18.477 1.00 33.10 301 ARG E N 1
ATOM 12235 C CA . ARG E 1 301 ? 33.710 44.431 -17.345 1.00 34.60 301 ARG E CA 1
ATOM 12236 C C . ARG E 1 301 ? 33.538 42.984 -17.790 1.00 36.34 301 ARG E C 1
ATOM 12237 O O . ARG E 1 301 ? 33.988 42.061 -17.112 1.00 38.26 301 ARG E O 1
ATOM 12245 N N . VAL E 1 302 ? 32.894 42.778 -18.932 1.00 36.39 302 VAL E N 1
ATOM 12246 C CA . VAL E 1 302 ? 32.710 41.425 -19.422 1.00 35.30 302 VAL E CA 1
ATOM 12247 C C . VAL E 1 302 ? 34.082 40.869 -19.781 1.00 34.27 302 VAL E C 1
ATOM 12248 O O . VAL E 1 302 ? 34.456 39.785 -19.347 1.00 36.45 302 VAL E O 1
ATOM 12252 N N . LEU E 1 303 ? 34.840 41.621 -20.564 1.00 32.34 303 LEU E N 1
ATOM 12253 C CA . LEU E 1 303 ? 36.162 41.177 -20.961 1.00 32.14 303 LEU E CA 1
ATOM 12254 C C . LEU E 1 303 ? 37.013 40.800 -19.755 1.00 33.37 303 LEU E C 1
ATOM 12255 O O . LEU E 1 303 ? 37.662 39.749 -19.743 1.00 32.58 303 LEU E O 1
ATOM 12260 N N . ALA E 1 304 ? 36.992 41.650 -18.734 1.00 32.85 304 ALA E N 1
ATOM 12261 C CA . ALA E 1 304 ? 37.790 41.416 -17.544 1.00 33.61 304 ALA E CA 1
ATOM 12262 C C . ALA E 1 304 ? 37.402 40.144 -16.807 1.00 35.13 304 ALA E C 1
ATOM 12263 O O . ALA E 1 304 ? 38.265 39.336 -16.459 1.00 33.34 304 ALA E O 1
ATOM 12265 N N . ARG E 1 305 ? 36.102 39.972 -16.575 1.00 37.59 305 ARG E N 1
ATOM 12266 C CA . ARG E 1 305 ? 35.586 38.809 -15.855 1.00 38.01 305 ARG E CA 1
ATOM 12267 C C . ARG E 1 305 ? 35.819 37.509 -16.616 1.00 38.68 305 ARG E C 1
ATOM 12268 O O . ARG E 1 305 ? 36.161 36.484 -16.019 1.00 40.35 305 ARG E O 1
ATOM 12276 N N . VAL E 1 306 ? 35.629 37.547 -17.932 1.00 37.15 306 VAL E N 1
ATOM 12277 C CA . VAL E 1 306 ? 35.833 36.362 -18.744 1.00 36.32 306 VAL E CA 1
ATOM 12278 C C . VAL E 1 306 ? 37.317 36.016 -18.750 1.00 37.81 306 VAL E C 1
ATOM 12279 O O . VAL E 1 306 ? 37.693 34.841 -18.834 1.00 37.69 306 VAL E O 1
ATOM 12283 N N . SER E 1 307 ? 38.165 37.039 -18.655 1.00 36.81 307 SER E N 1
ATOM 12284 C CA . SER E 1 307 ? 39.604 36.806 -18.645 1.00 36.93 307 SER E CA 1
ATOM 12285 C C . SER E 1 307 ? 39.999 36.161 -17.325 1.00 37.23 307 SER E C 1
ATOM 12286 O O . SER E 1 307 ? 40.828 35.248 -17.291 1.00 37.15 307 SER E O 1
ATOM 12289 N N . GLU E 1 308 ? 39.398 36.643 -16.243 1.00 36.93 308 GLU E N 1
ATOM 12290 C CA . GLU E 1 308 ? 39.662 36.110 -14.918 1.00 39.30 308 GLU E CA 1
ATOM 12291 C C . GLU E 1 308 ? 39.176 34.662 -14.834 1.00 40.73 308 GLU E C 1
ATOM 12292 O O . GLU E 1 308 ? 39.878 33.789 -14.325 1.00 41.38 308 GLU E O 1
ATOM 12298 N N . ALA E 1 309 ? 37.973 34.413 -15.341 1.00 41.06 309 ALA E N 1
ATOM 12299 C CA . ALA E 1 309 ? 37.397 33.075 -15.312 1.00 41.26 309 ALA E CA 1
ATOM 12300 C C . ALA E 1 309 ? 38.279 32.062 -16.029 1.00 41.20 309 ALA E C 1
ATOM 12301 O O . ALA E 1 309 ? 38.553 30.988 -15.498 1.00 42.04 309 ALA E O 1
ATOM 12303 N N . ALA E 1 310 ? 38.717 32.398 -17.237 1.00 41.13 310 ALA E N 1
ATOM 12304 C CA . ALA E 1 310 ? 39.568 31.493 -18.000 1.00 41.81 310 ALA E CA 1
ATOM 12305 C C . ALA E 1 310 ? 40.849 31.212 -17.222 1.00 43.11 310 ALA E C 1
ATOM 12306 O O . ALA E 1 310 ? 41.412 30.123 -17.306 1.00 42.48 310 ALA E O 1
ATOM 12308 N N . LYS E 1 311 ? 41.298 32.209 -16.465 1.00 44.47 311 LYS E N 1
ATOM 12309 C CA . LYS E 1 311 ? 42.504 32.098 -15.659 1.00 44.30 311 LYS E CA 1
ATOM 12310 C C . LYS E 1 311 ? 42.316 31.052 -14.569 1.00 44.49 311 LYS E C 1
ATOM 12311 O O . LYS E 1 311 ? 43.179 30.197 -14.362 1.00 44.31 311 LYS E O 1
ATOM 12317 N N . ALA E 1 312 ? 41.182 31.122 -13.879 1.00 43.68 312 ALA E N 1
ATOM 12318 C CA . ALA E 1 312 ? 40.879 30.196 -12.795 1.00 44.22 312 ALA E CA 1
ATOM 12319 C C . ALA E 1 312 ? 40.529 28.807 -13.307 1.00 45.47 312 ALA E C 1
ATOM 12320 O O . ALA E 1 312 ? 40.601 27.828 -12.574 1.00 46.37 312 ALA E O 1
ATOM 12322 N N . ASP E 1 313 ? 40.162 28.729 -14.578 1.00 47.53 313 ASP E N 1
ATOM 12323 C CA . ASP E 1 313 ? 39.776 27.475 -15.195 1.00 47.83 313 ASP E CA 1
ATOM 12324 C C . ASP E 1 313 ? 40.948 26.670 -15.729 1.00 48.93 313 ASP E C 1
ATOM 12325 O O . ASP E 1 313 ? 41.156 25.529 -15.325 1.00 50.21 313 ASP E O 1
ATOM 12330 N N . HIS E 1 314 ? 41.711 27.260 -16.642 1.00 48.90 314 HIS E N 1
ATOM 12331 C CA . HIS E 1 314 ? 42.829 26.554 -17.244 1.00 49.69 314 HIS E CA 1
ATOM 12332 C C . HIS E 1 314 ? 44.178 27.261 -17.170 1.00 50.81 314 HIS E C 1
ATOM 12333 O O . HIS E 1 314 ? 45.037 27.073 -18.035 1.00 50.44 314 HIS E O 1
ATOM 12340 N N . GLY E 1 315 ? 44.354 28.072 -16.132 1.00 52.02 315 GLY E N 1
ATOM 12341 C CA . GLY E 1 315 ? 45.609 28.777 -15.921 1.00 53.58 315 GLY E CA 1
ATOM 12342 C C . GLY E 1 315 ? 46.126 29.748 -16.973 1.00 53.87 315 GLY E C 1
ATOM 12343 O O . GLY E 1 315 ? 47.330 29.992 -17.040 1.00 54.53 315 GLY E O 1
ATOM 12344 N N . GLU E 1 316 ? 45.246 30.314 -17.789 1.00 54.19 316 GLU E N 1
ATOM 12345 C CA . GLU E 1 316 ? 45.690 31.262 -18.806 1.00 55.30 316 GLU E CA 1
ATOM 12346 C C . GLU E 1 316 ? 44.621 32.298 -19.109 1.00 54.04 316 GLU E C 1
ATOM 12347 O O . GLU E 1 316 ? 43.503 31.956 -19.498 1.00 55.25 316 GLU E O 1
ATOM 12353 N N . ALA E 1 317 ? 44.968 33.566 -18.932 1.00 51.61 317 ALA E N 1
ATOM 12354 C CA . ALA E 1 317 ? 44.023 34.641 -19.183 1.00 51.18 317 ALA E CA 1
ATOM 12355 C C . ALA E 1 317 ? 43.855 34.890 -20.678 1.00 50.02 317 ALA E C 1
ATOM 12356 O O . ALA E 1 317 ? 44.556 34.305 -21.500 1.00 49.47 317 ALA E O 1
ATOM 12358 N N . ILE E 1 318 ? 42.910 35.759 -21.013 1.00 48.74 318 ILE E N 1
ATOM 12359 C CA . ILE E 1 318 ? 42.620 36.110 -22.396 1.00 47.68 318 ILE E CA 1
ATOM 12360 C C . ILE E 1 318 ? 42.920 37.590 -22.533 1.00 47.41 318 ILE E C 1
ATOM 12361 O O . ILE E 1 318 ? 42.381 38.400 -21.782 1.00 47.29 318 ILE E O 1
ATOM 12366 N N . ASP E 1 319 ? 43.773 37.952 -23.482 1.00 47.50 319 ASP E N 1
ATOM 12367 C CA . ASP E 1 319 ? 44.121 39.357 -23.660 1.00 49.10 319 ASP E CA 1
ATOM 12368 C C . ASP E 1 319 ? 43.773 39.906 -25.040 1.00 47.80 319 ASP E C 1
ATOM 12369 O O . ASP E 1 319 ? 44.425 40.824 -25.538 1.00 47.94 319 ASP E O 1
ATOM 12374 N N . SER E 1 320 ? 42.730 39.350 -25.647 1.00 46.65 320 SER E N 1
ATOM 12375 C CA . SER E 1 320 ? 42.284 39.792 -26.963 1.00 45.77 320 SER E CA 1
ATOM 12376 C C . SER E 1 320 ? 40.916 39.220 -27.312 1.00 45.04 320 SER E C 1
ATOM 12377 O O . SER E 1 320 ? 40.442 38.274 -26.686 1.00 44.16 320 SER E O 1
ATOM 12380 N N . PHE E 1 321 ? 40.279 39.808 -28.314 1.00 45.02 321 PHE E N 1
ATOM 12381 C CA . PHE E 1 321 ? 38.982 39.336 -28.760 1.00 45.81 321 PHE E CA 1
ATOM 12382 C C . PHE E 1 321 ? 38.849 39.650 -30.231 1.00 46.62 321 PHE E C 1
ATOM 12383 O O . PHE E 1 321 ? 39.488 40.571 -30.736 1.00 46.44 321 PHE E O 1
ATOM 12391 N N . VAL E 1 322 ? 38.023 38.876 -30.918 1.00 48.39 322 VAL E N 1
ATOM 12392 C CA . VAL E 1 322 ? 37.798 39.091 -32.335 1.00 50.03 322 VAL E CA 1
ATOM 12393 C C . VAL E 1 322 ? 36.418 39.710 -32.496 1.00 51.98 322 VAL E C 1
ATOM 12394 O O . VAL E 1 322 ? 35.430 39.196 -31.966 1.00 52.17 322 VAL E O 1
ATOM 12398 N N . ALA E 1 323 ? 36.362 40.831 -33.207 1.00 53.38 323 ALA E N 1
ATOM 12399 C CA . ALA E 1 323 ? 35.102 41.518 -33.445 1.00 55.56 323 ALA E CA 1
ATOM 12400 C C . ALA E 1 323 ? 34.432 40.863 -34.650 1.00 57.94 323 ALA E C 1
ATOM 12401 O O . ALA E 1 323 ? 35.106 40.483 -35.612 1.00 58.11 323 ALA E O 1
ATOM 12403 N N . SER E 1 324 ? 33.111 40.724 -34.601 1.00 59.63 324 SER E N 1
ATOM 12404 C CA . SER E 1 324 ? 32.391 40.102 -35.705 1.00 61.06 324 SER E CA 1
ATOM 12405 C C . SER E 1 324 ? 31.183 40.919 -36.116 1.00 61.53 324 SER E C 1
ATOM 12406 O O . SER E 1 324 ? 30.461 41.465 -35.276 1.00 59.79 324 SER E O 1
ATOM 12409 N N . GLU E 1 325 ? 30.969 40.988 -37.424 1.00 63.32 325 GLU E N 1
ATOM 12410 C CA . GLU E 1 325 ? 29.858 41.738 -37.986 1.00 64.94 325 GLU E CA 1
ATOM 12411 C C . GLU E 1 325 ? 28.711 40.776 -38.301 1.00 65.00 325 GLU E C 1
ATOM 12412 O O . GLU E 1 325 ? 27.764 41.132 -39.003 1.00 65.45 325 GLU E O 1
ATOM 12418 N N . HIS E 1 326 ? 28.808 39.555 -37.775 1.00 65.26 326 HIS E N 1
ATOM 12419 C CA . HIS E 1 326 ? 27.785 38.528 -37.975 1.00 65.09 326 HIS E CA 1
ATOM 12420 C C . HIS E 1 326 ? 27.302 38.031 -36.615 1.00 64.48 326 HIS E C 1
ATOM 12421 O O . HIS E 1 326 ? 28.089 37.524 -35.817 1.00 64.40 326 HIS E O 1
ATOM 12428 N N . GLY E 1 327 ? 26.006 38.162 -36.355 1.00 64.32 327 GLY E N 1
ATOM 12429 C CA . GLY E 1 327 ? 25.478 37.716 -35.082 1.00 63.88 327 GLY E CA 1
ATOM 12430 C C . GLY E 1 327 ? 24.081 37.130 -35.120 1.00 63.98 327 GLY E C 1
ATOM 12431 O O . GLY E 1 327 ? 23.832 36.115 -35.775 1.00 63.37 327 GLY E O 1
ATOM 12432 N N . LEU E 1 328 ? 23.171 37.780 -34.400 1.00 64.04 328 LEU E N 1
ATOM 12433 C CA . LEU E 1 328 ? 21.782 37.352 -34.302 1.00 63.94 328 LEU E CA 1
ATOM 12434 C C . LEU E 1 328 ? 21.039 37.372 -35.635 1.00 64.16 328 LEU E C 1
ATOM 12435 O O . LEU E 1 328 ? 20.355 36.411 -35.982 1.00 64.21 328 LEU E O 1
ATOM 12440 N N . LEU E 1 329 ? 21.166 38.468 -36.376 1.00 63.81 329 LEU E N 1
ATOM 12441 C CA . LEU E 1 329 ? 20.495 38.581 -37.664 1.00 63.74 329 LEU E CA 1
ATOM 12442 C C . LEU E 1 329 ? 20.901 37.432 -38.581 1.00 64.72 329 LEU E C 1
ATOM 12443 O O . LEU E 1 329 ? 20.044 36.714 -39.095 1.00 64.69 329 LEU E O 1
ATOM 12448 N N . ASP E 1 330 ? 22.207 37.257 -38.780 1.00 65.19 330 ASP E N 1
ATOM 12449 C CA . ASP E 1 330 ? 22.704 36.185 -39.638 1.00 66.47 330 ASP E CA 1
ATOM 12450 C C . ASP E 1 330 ? 22.295 34.819 -39.103 1.00 66.30 330 ASP E C 1
ATOM 12451 O O . ASP E 1 330 ? 22.361 33.818 -39.816 1.00 65.43 330 ASP E O 1
ATOM 12456 N N . GLY E 1 331 ? 21.873 34.784 -37.844 1.00 66.77 331 GLY E N 1
ATOM 12457 C CA . GLY E 1 331 ? 21.466 33.531 -37.238 1.00 67.91 331 GLY E CA 1
ATOM 12458 C C . GLY E 1 331 ? 19.992 33.252 -37.448 1.00 68.76 331 GLY E C 1
ATOM 12459 O O . GLY E 1 331 ? 19.580 32.097 -37.570 1.00 68.97 331 GLY E O 1
ATOM 12460 N N . ILE E 1 332 ? 19.196 34.317 -37.491 1.00 69.03 332 ILE E N 1
ATOM 12461 C CA . ILE E 1 332 ? 17.757 34.188 -37.690 1.00 69.36 332 ILE E CA 1
ATOM 12462 C C . ILE E 1 332 ? 17.471 33.572 -39.049 1.00 69.74 332 ILE E C 1
ATOM 12463 O O . ILE E 1 332 ? 16.651 32.659 -39.172 1.00 69.95 332 ILE E O 1
ATOM 12468 N N . VAL E 1 333 ? 18.162 34.084 -40.063 1.00 69.78 333 VAL E N 1
ATOM 12469 C CA . VAL E 1 333 ? 17.990 33.631 -41.434 1.00 69.83 333 VAL E CA 1
ATOM 12470 C C . VAL E 1 333 ? 18.640 32.282 -41.746 1.00 71.43 333 VAL E C 1
ATOM 12471 O O . VAL E 1 333 ? 18.068 31.472 -42.472 1.00 71.57 333 VAL E O 1
ATOM 12475 N N . LEU E 1 334 ? 19.826 32.028 -41.204 1.00 73.34 334 LEU E N 1
ATOM 12476 C CA . LEU E 1 334 ? 20.504 30.760 -41.465 1.00 74.53 334 LEU E CA 1
ATOM 12477 C C . LEU E 1 334 ? 19.742 29.606 -40.815 1.00 75.65 334 LEU E C 1
ATOM 12478 O O . LEU E 1 334 ? 19.880 28.448 -41.214 1.00 75.46 334 LEU E O 1
ATOM 12483 N N . ASP E 1 335 ? 18.937 29.932 -39.810 1.00 76.64 335 ASP E N 1
ATOM 12484 C CA . ASP E 1 335 ? 18.142 28.933 -39.103 1.00 78.06 335 ASP E CA 1
ATOM 12485 C C . ASP E 1 335 ? 16.801 28.730 -39.802 1.00 79.41 335 ASP E C 1
ATOM 12486 O O . ASP E 1 335 ? 16.403 27.601 -40.106 1.00 79.80 335 ASP E O 1
ATOM 12491 N N . TYR E 1 336 ? 16.110 29.836 -40.052 1.00 80.73 336 TYR E N 1
ATOM 12492 C CA . TYR E 1 336 ? 14.812 29.818 -40.719 1.00 81.73 336 TYR E CA 1
ATOM 12493 C C . TYR E 1 336 ? 14.968 29.142 -42.085 1.00 81.65 336 TYR E C 1
ATOM 12494 O O . TYR E 1 336 ? 14.133 28.337 -42.495 1.00 81.14 336 TYR E O 1
ATOM 12503 N N . GLY E 1 337 ? 16.056 29.472 -42.773 1.00 81.96 337 GLY E N 1
ATOM 12504 C CA . GLY E 1 337 ? 16.313 28.906 -44.084 1.00 82.61 337 GLY E CA 1
ATOM 12505 C C . GLY E 1 337 ? 16.390 27.393 -44.098 1.00 83.20 337 GLY E C 1
ATOM 12506 O O . GLY E 1 337 ? 15.587 26.731 -44.755 1.00 84.13 337 GLY E O 1
ATOM 12507 N N . ARG E 1 338 ? 17.361 26.844 -43.378 1.00 83.24 338 ARG E N 1
ATOM 12508 C CA . ARG E 1 338 ? 17.545 25.398 -43.314 1.00 83.41 338 ARG E CA 1
ATOM 12509 C C . ARG E 1 338 ? 16.266 24.700 -42.873 1.00 84.13 338 ARG E C 1
ATOM 12510 O O . ARG E 1 338 ? 15.860 23.697 -43.463 1.00 84.21 338 ARG E O 1
ATOM 12518 N N . ARG E 1 339 ? 15.637 25.248 -41.835 1.00 84.57 339 ARG E N 1
ATOM 12519 C CA . ARG E 1 339 ? 14.414 24.691 -41.261 1.00 84.42 339 ARG E CA 1
ATOM 12520 C C . ARG E 1 339 ? 13.298 24.414 -42.273 1.00 84.09 339 ARG E C 1
ATOM 12521 O O . ARG E 1 339 ? 12.479 23.516 -42.067 1.00 84.50 339 ARG E O 1
ATOM 12529 N N . LEU E 1 340 ? 13.267 25.175 -43.364 1.00 82.53 340 LEU E N 1
ATOM 12530 C CA . LEU E 1 340 ? 12.245 24.976 -44.388 1.00 81.01 340 LEU E CA 1
ATOM 12531 C C . LEU E 1 340 ? 12.479 23.669 -45.143 1.00 80.67 340 LEU E C 1
ATOM 12532 O O . LEU E 1 340 ? 11.633 22.767 -45.133 1.00 80.44 340 LEU E O 1
ATOM 12537 N N . LEU E 1 341 ? 13.631 23.572 -45.797 1.00 79.59 341 LEU E N 1
ATOM 12538 C CA . LEU E 1 341 ? 13.978 22.378 -46.553 1.00 78.94 341 LEU E CA 1
ATOM 12539 C C . LEU E 1 341 ? 14.513 21.280 -45.638 1.00 78.16 341 LEU E C 1
ATOM 12540 O O . LEU E 1 341 ? 14.361 21.414 -44.407 1.00 77.35 341 LEU E O 1
#

Sequence (1614 aa):
ESVTVAGIDCGTNSIRLKIARVDADGHEVVPRILRVIRLGQDVDKTHRFADEALERAYVAAREFAGVIAEHPIDGLRFVATSATRDAENREEFEDEIERILGVRPEVIPGTEEADLSFLGATSVVNRDDLPAPYLVVDLGGGSTELVIGGDGVSAPTTQVQGAFSNIGSVRTERHLTNDPPTQTQIDEAVADVDEHIDEAFRTVDAGKARTIIGVSGTVTTTALAGLKEYDHTVVDGHRLSFEDAYAVDDKFLRTRAERREYKTIHPGRIDVVGGGAVVWSRVLARVSEAAKADHGEAIDSFVASEHGLLDGIVLDYGRRLLAQESVTVAGIDCGTNSIRLKIARVDADGHEVVPRILRVIRLGQDVDKTHRFADEALERAYVAAREFAGVIAEHPIDGLRFVATSATRDAENREEFEDEIERILGVRPEVIPGTEEADLSFLGATSVVNRDDLPAPYLVVDLGGGSTELVIGGDGVSAPTTQVQGAFSNIGSVRTERHLTNDPPTQTQIDEAVADVDEHIDEAFRTVDAGKARTIIGVSGTVTTTALAGLKEYDHTVVDGHRLSFEDAYAVDDKFLRTRAERREYKTIHPGRIDVVGGGAVVWSRVLARVSEAAKADHGEAIDSFVASEHGLLDGIVLDYGRRLLAQSKESVTVAGIDCGTNSIRLKIARVDADGHEVVPRILRVIRLGQDVDKTHRFADEALERAYVAAREFAGVIAEHPIDGLRFVATSATRDAENREEFEDEIERILGVRPEVIPGTEEADLSFLGATSVVNRDDLPAPYLVVDLGGGSTELVIGGDGVSAPTTQVQGAFSNIGSVRTERHLTNDPPTQTQIDEAVADVDEHIDEAFRTVDAGKARTIIGVSGTVTTTALAGLKEYDHTVVDGHRLSFEDAYAVDDKFLRTRAERREYKTIHPGRIDVVGGGAVVWSRVLARVSEAAKADHGEAIDSFVASEHGLLDGIVLDYGRRLLAQKESVTVAGIDCGTNSIRLKIARVDADGHEVVPRILRVIRLGQDVDKTHRFADEALERAYVAAREFAGVIAEHPIDGLRFVATSATRDAENREEFEDEIERILGVRPEVIPGTEEADLSFLGATSVVNRDDLPAPYLVVDLGGGSTELVIGGDGVSAPTTQVQGAFSNIGSVRTERHLTNDPPTQTQIDEAVADVDEHIDEAFRTVDAGKARTIIGVSGTVTTTALAGLKEYDHTVVDGHRLSFEDAYAVDDKFLRTRAERREYKTIHPGRIDVVGGGAVVWSRVLARVSEAAKADHGEAIDSFVASEHGLLDGIVLDYGRRLLAVTVAGIDCGTNSIRLKIARGHEVVPRILRVIRLGQDVDKTHRFADEALERAYVAAREFAGVIAEHPIDGLRFVATSATRDAENREEFEDEIERILGVRPEVIPGTEEADLSFLGATSVVNRDDLPAPYLVVDLGGGSTELVIGGDGVSAPTTQVQGAFSNIGSVRTERHLTNDPPTQTQIDEAVADVDEHIDEAFRTVDAGKARTIIGVSGTVTTTALAGLKEYDHTVVDGHRLSFEDAYAVDDKFLRTRAERREYKTIHPGRIDVVGGGAVVWSRVLARVSEAAKADHGEAIDSFVASEHGLLDGIVLDYGRRLL

Organism: Bifidobacterium longum (strain NCC 2705) (NCBI:txid206672)